Protein AF-0000000086131373 (afdb_homodimer)

Sequence (1632 aa):
MFGPQASIVITGVRGTGKTTLAIIASSAMKRKVMDAERAFHEVTGLSSQAYKKQHGLVDYHSRQTEVLKDLFRRCQNNTIIVCSWMERNVQSVLRDYSSRMPVVYIVRDSKAIQEHLKVPDDARLKDLLDASGLVLRKCSHFEFFNVSEDLLKKNKADSLDGLITELDERSPAPYLTLKRAERHFFKFLSLILPKGTIPFIESAFPLASIPAEDRRFTYAVSIPLSILLAKHVDIEDIETGADAIEIVVDDLVNPAFRPNGRHITPEHAGEISRALSDIRRNTVIPILYHVVFPGSALRDDAWKSLYLDYLQHGLRLAAEYITVDLRLEDTYVSHLRMTAGRTKLVGNLQIPKAPAPSWRDPSWMTYYQRARSLGCDMVRFTRVAEHYPDNFDVSYLQAKIDDLGEPRLPVIAYNTGRKGRNSACCNQVLTSVLPAGSTAAKTGYDIDSYYPQPCVTALDLTKGLYSSFVYDAMKLYVIGGDVSASLSPAMHNAALAACGIPHHYQPHCTTSIRSLHDLVMDPQFAGASIGLPFKVEIISITHSLSKHARAIGAVNTLIPIRSLDDDGTVPEDARLFHCRNRSGPIKALYGENTDWIGIRACIRRGLSPANAVRSNSCGLVIGAGGMARAAVYSMLQLGVKNICVFNRTYANAEKLVAHFTRLLARDDLPLFGPKSDVETRFHILRTRDDPWPEGWRQPTMIVSCIPGGNPGADFSLPPQWLESPTGGVVVEFVYKTLYTPILSQSHREAHRGWVTMDGLDILPEQGFAQFELFTGRRAPRRFMRREVFRAYTDEKGRSNLAHLRPRLDNIVEHEPMFGPQASIVITGVRGTGKTTLAIIASSAMKRKVMDAERAFHEVTGLSSQAYKKQHGLVDYHSRQTEVLKDLFRRCQNNTIIVCSWMERNVQSVLRDYSSRMPVVYIVRDSKAIQEHLKVPDDARLKDLLDASGLVLRKCSHFEFFNVSEDLLKKNKADSLDGLITELDERSPAPYLTLKRAERHFFKFLSLILPKGTIPFIESAFPLASIPAEDRRFTYAVSIPLSILLAKHVDIEDIETGADAIEIVVDDLVNPAFRPNGRHITPEHAGEISRALSDIRRNTVIPILYHVVFPGSALRDDAWKSLYLDYLQHGLRLAAEYITVDLRLEDTYVSHLRMTAGRTKLVGNLQIPKAPAPSWRDPSWMTYYQRARSLGCDMVRFTRVAEHYPDNFDVSYLQAKIDDLGEPRLPVIAYNTGRKGRNSACCNQVLTSVLPAGSTAAKTGYDIDSYYPQPCVTALDLTKGLYSSFVYDAMKLYVIGGDVSASLSPAMHNAALAACGIPHHYQPHCTTSIRSLHDLVMDPQFAGASIGLPFKVEIISITHSLSKHARAIGAVNTLIPIRSLDDDGTVPEDARLFHCRNRSGPIKALYGENTDWIGIRACIRRGLSPANAVRSNSCGLVIGAGGMARAAVYSMLQLGVKNICVFNRTYANAEKLVAHFTRLLARDDLPLFGPKSDVETRFHILRTRDDPWPEGWRQPTMIVSCIPGGNPGADFSLPPQWLESPTGGVVVEFVYKTLYTPILSQSHREAHRGWVTMDGLDILPEQGFAQFELFTGRRAPRRFMRREVFRAYTDEKGRSNLAHLRPRLDNIVEHEP

InterPro domains:
  IPR001381 3-dehydroquinate dehydratase type I [PF01487] (219-436)
  IPR001381 3-dehydroquinate dehydratase type I [cd00502] (218-434)
  IPR006151 Quinate/shikimate 5-dehydrogenase/glutamyl-tRNA reductase [PF01488] (620-661)
  IPR013708 Shikimate dehydrogenase substrate binding, N-terminal [PF08501] (478-558)
  IPR013785 Aldolase-type TIM barrel [G3DSA:3.20.20.70] (207-445)
  IPR027417 P-loop containing nucleoside triphosphate hydrolase [G3DSA:3.40.50.300] (5-166)
  IPR027417 P-loop containing nucleoside triphosphate hydrolase [SSF52540] (8-122)
  IPR031322 Shikimate kinase/gluconokinase [PF01202] (14-122)
  IPR036291 NAD(P)-binding domain superfamily [SSF51735] (595-791)
  IPR041121 SDH, C-terminal [PF18317] (759-788)
  IPR046346 Aminoacid dehydrogenase-like, N-terminal domain superfamily [SSF53223] (470-561)

Organism: Cryphonectria parasitica (strain ATCC 38755 / EP155) (NCBI:txid660469)

Nearest PDB structures (foldseek):
  5swv-assembly1_C  TM=7.733E-01  e=1.587E-36  Schizosaccharomyces pombe 972h-
  2o7q-assembly1_A  TM=4.820E-01  e=4.155E-24  Arabidopsis thaliana
  2gpt-assembly1_A  TM=4.708E-01  e=1.974E-23  Arabidopsis thaliana
  2o7s-assembly1_A  TM=4.505E-01  e=4.155E-24  Arabidopsis thaliana
  6bmb-assembly1_A  TM=4.640E-01  e=6.496E-22  Arabidopsis thaliana

pLDDT: mean 86.8, std 13.11, range [28.5, 98.5]

Solvent-accessible surface area (backbone atoms only — not comparable to full-atom values): 87075 Å² total; per-residue (Å²): 128,56,57,72,50,38,14,39,36,39,32,38,60,84,62,36,49,61,68,62,51,42,50,53,49,19,69,68,56,72,27,48,75,44,45,51,69,59,51,43,24,69,74,69,73,35,49,73,68,56,37,32,73,72,64,32,66,67,53,40,53,53,48,51,37,51,46,51,53,49,47,53,69,75,41,53,50,51,24,33,35,41,40,71,76,79,50,70,67,44,39,52,51,40,44,69,43,42,80,58,24,58,23,34,31,38,37,49,51,65,67,58,29,34,68,65,68,66,56,88,52,67,66,60,50,50,52,49,50,41,54,49,42,56,53,47,59,72,30,32,63,31,46,46,46,43,77,74,80,77,78,73,64,75,73,63,65,71,58,80,75,77,72,77,58,79,82,63,72,64,64,74,58,74,67,55,62,53,47,51,55,47,51,36,50,50,54,51,48,49,50,75,42,44,86,75,52,55,37,81,70,63,62,83,40,78,62,66,78,46,58,55,72,68,42,76,61,25,26,16,26,49,41,49,42,72,50,56,75,66,68,71,68,64,67,72,37,46,51,58,55,35,52,23,37,25,40,30,39,49,56,74,68,34,85,88,50,72,78,74,68,50,46,74,52,53,66,57,50,49,51,52,42,44,52,54,37,54,49,51,59,62,38,78,58,48,37,33,42,34,65,54,73,53,77,79,36,76,84,34,67,52,48,47,44,26,52,48,41,54,52,51,50,42,49,23,55,53,34,48,27,34,51,44,65,65,87,54,60,67,67,60,52,44,51,48,56,73,68,33,73,75,33,37,39,26,27,30,48,73,38,62,53,79,88,47,81,58,56,82,40,65,64,58,58,52,51,50,52,47,30,57,73,55,62,37,59,27,37,36,43,37,29,38,38,90,46,62,71,53,35,55,38,46,47,47,41,52,51,53,54,61,69,69,46,82,87,70,61,50,62,28,54,34,30,34,52,75,55,4,42,31,18,42,49,69,27,38,26,57,32,63,15,33,40,58,83,52,63,65,49,72,47,71,63,78,75,93,57,96,50,80,60,61,58,43,32,45,41,51,34,39,36,10,35,44,46,32,41,72,29,43,71,32,37,33,34,37,35,19,52,81,35,84,81,52,61,58,38,62,21,50,39,51,48,29,55,70,41,33,42,74,50,45,48,40,63,43,67,43,94,52,75,76,71,42,53,67,57,66,56,37,27,37,44,40,29,32,37,42,36,62,81,41,21,51,64,54,55,76,72,39,74,43,63,37,74,62,14,59,66,46,60,27,32,35,32,40,36,63,31,64,67,59,40,96,87,66,43,79,53,61,72,57,60,51,44,70,64,44,48,51,63,40,65,60,74,40,33,37,27,32,46,36,58,26,51,8,49,34,52,50,48,59,69,36,41,46,82,86,53,52,80,36,77,69,34,20,34,34,37,34,34,46,54,54,61,26,33,24,48,53,49,22,40,47,57,67,53,46,22,33,39,36,36,34,29,96,54,58,70,46,36,48,52,47,51,50,52,54,49,52,36,59,72,68,66,60,64,88,57,71,44,80,89,67,91,68,74,71,45,77,47,74,49,84,50,86,81,54,75,78,62,86,95,56,57,57,35,34,37,39,39,43,44,58,59,71,56,100,74,47,48,75,47,67,73,53,69,78,62,68,62,24,86,58,22,21,23,40,36,34,64,41,54,68,55,86,74,32,48,43,54,49,51,36,57,71,40,33,89,50,45,30,31,76,41,42,15,79,61,31,52,45,47,20,44,35,36,49,44,24,71,46,59,60,41,72,51,47,51,65,61,29,46,48,39,43,52,61,69,39,43,41,88,82,65,43,79,41,43,78,81,42,40,65,59,57,70,45,44,80,75,40,86,98,129,57,56,73,50,39,12,39,36,38,32,38,62,84,61,36,49,61,69,60,51,41,50,54,48,20,68,67,57,72,28,48,74,44,46,49,68,59,50,42,24,69,75,70,73,34,49,73,68,55,38,32,71,72,64,32,66,66,54,41,52,53,48,51,36,51,47,50,53,50,48,53,68,73,40,54,52,50,25,34,35,39,40,71,76,77,50,70,65,42,37,52,53,39,45,69,43,41,78,58,23,56,24,34,30,38,39,48,50,66,68,59,29,33,65,64,68,65,56,89,49,68,65,59,48,49,53,49,50,40,54,49,44,55,54,45,59,70,32,32,64,32,47,45,49,44,78,76,79,74,78,74,63,73,74,63,64,74,60,82,74,77,73,75,56,79,82,63,71,62,64,74,59,74,66,55,60,52,48,52,54,48,52,36,50,49,54,51,48,50,51,73,42,42,87,73,51,57,36,83,70,64,63,83,41,78,60,67,80,47,59,56,71,68,42,74,61,26,26,16,28,49,41,47,41,71,49,56,75,66,69,71,67,65,69,73,38,47,52,58,54,35,52,23,37,25,42,31,39,49,56,73,68,33,86,86,51,71,79,73,67,49,47,74,51,53,66,57,51,49,50,52,42,44,52,55,36,54,48,50,59,63,38,77,58,48,38,33,41,34,65,54,75,53,79,80,35,77,84,34,66,52,48,45,42,27,52,48,40,55,52,52,50,42,50,22,55,54,34,48,28,34,51,44,64,63,86,54,60,65,68,61,51,44,52,49,57,74,67,35,74,76,35,38,39,26,27,29,49,74,38,63,54,81,88,49,80,58,58,80,40,66,65,60,57,52,51,50,53,47,30,56,73,55,63,38,58,26,36,35,42,38,31,38,39,88,46,60,71,55,35,54,38,46,48,48,42,52,51,54,53,62,69,70,45,83,88,72,62,50,63,30,56,33,29,34,53,76,54,2,42,30,19,42,48,68,25,39,27,57,34,63,16,34,40,59,84,53,62,64,49,73,46,70,64,76,72,92,57,98,51,81,61,59,60,43,33,46,40,50,35,39,36,12,34,44,45,33,39,74,29,44,69,33,37,32,33,36,35,18,53,81,36,83,81,53,59,59,39,60,22,49,40,51,48,30,55,69,41,34,42,73,51,46,47,41,66,43,67,43,94,52,75,77,72,42,52,68,57,66,56,37,28,38,44,40,30,31,38,42,36,62,82,40,22,50,64,54,55,76,72,39,73,44,62,37,74,62,13,57,64,47,61,26,31,35,31,41,36,62,31,67,67,60,41,95,87,66,42,77,53,61,72,58,60,52,45,70,64,46,46,50,62,38,67,59,74,40,33,37,28,31,46,36,58,26,50,8,49,36,50,50,48,60,69,36,39,48,82,86,54,52,78,37,78,68,34,20,34,36,36,33,35,48,52,57,61,25,33,24,47,53,50,20,40,47,59,67,54,47,21,31,40,35,36,35,27,96,54,59,68,46,36,50,53,47,52,51,52,53,51,51,37,59,74,66,65,59,65,89,58,71,43,81,87,66,91,67,75,70,46,77,45,76,48,83,50,85,81,53,74,78,63,86,95,56,56,57,35,35,36,37,40,43,45,60,60,73,55,100,74,48,49,77,47,66,73,53,71,77,62,69,62,24,85,58,21,21,24,40,36,35,64,41,55,69,56,86,73,32,47,42,53,50,51,37,56,71,38,32,89,52,45,30,32,74,42,44,15,78,62,32,51,44,48,19,44,34,36,48,43,24,72,44,60,60,42,72,50,46,51,65,61,28,45,48,39,43,52,62,68,38,42,42,86,81,65,44,77,40,43,79,82,40,41,64,60,57,71,45,44,79,76,41,86,97

Foldseek 3Di:
DEDLFFEAEEEEAPQLCRVVLQVLCCVQLVAAEAELQVLLCVVVVDGLVVCCVVPNDVVSVVSSLVSVLVCCVVPGGRYYYYYHDQDPSNLVVLQVCCVHHAYEYRAEDLVSSCVVVVDPDPVVSVVVLQVSLVRSVVSGQAYAYQYDDPQPPPLPPPPVPPCPDPVLPPRPDPLLVSVLSSLLSLLQCCLQHDHLSRQPNQQPFQCSPPQQLLFWPAAEAEDELVCLLVVPDDLLLRAQLHQEHEYEDCLLVDPVRDDPWLEDRSVVLSSVNVSVSVNSSQDPHAYEYEYDDFPVCQVPVSSVSHSLNSQSSVLSHSGQEYEDELSHDLVSLLVCVVSNRNRAYEHEDEAEDPPDDQLPDCVVVVSQVSCVVSPGQAYEYEYADPALVSLVSPVVNVVVQVVVPPPGHRYHYWYFDPSTVNSLLNGIGHRHAHGHPDCQLVDPGDDPDSGGDHNHHQLRSLLVCDVVPVFDAAEEEEEEQDCQLPLLQLLLVLSCVSRNHNYHYYYDHDDDPVVCVVVLFFQRYLKYFYDPPCFQVNVVQFPEEDLLCVLLNTFGMKGFDDDADPVRHQDDRNVLQRCARHGDGGSGIYGYDLLLQLLLQQQVVQDGPVQQADAQAEEEEEAQHSNSSSNVLSCVLSPYQHYEYEYPDQVSVVVSVVSNVVCVVVVSRPHSHDDDPRHHDYHYDPDLPDPDDPPHAQHQHYEYPQDDDVPRLADAHDPNNQPHQQHHEYEEQDDLACDGRHNVVQVVCVVSSYHYHYNLSRVLSSSQSNSCSSNVTGGSSLSSSLSSLQCDAHNVRHRPNVVCVSVNSCSSSDDD/DEDLFFEAEEEEAPQLCRVVLQVLCCVQLVAAEAELQVLLCVVPVDGLVVCCVVPNDVVSVVSSLVSVLVCCVVPGGRYYYYYHDQDPSNLVVLQVCCVHHAYEYRAEDLVSSCVVVVDPDPVVSVVVLQVSLVRSVSRGQAYAYQYDDPQPPPLPPPPVPPCPDPVLPPRPDPLLVSVLSSLLSLLQCCLQHDHLSRQPNQQPFQCSPPQQLLFWPAAEAEDELVCLLVVPDDLLLRAQLHQEYEYEDCLLVDPVRDDPWLEDRSVVLSSVNNSVSVNSSQDPHAYEYEYDDFPVCQVPVSSVSHSLNSQSSVLSHSGQEYEDELSHDLVSLLVCVVSNRNRAYEHEDEAEDPPDDQLPDCVVVVSQVSCVVSPGQAYEYEYADPALVSLVSPVVNVVVQVVVPPPGHRYHYWYFDPSTVNSLLNGIGHRHAHGHPDCQLVDPGDDPDSGGDHNHHQLRSLLVCDVVPVFDAAEEEEEEQDCQLPLLQLLLVLSCVSRNHNYHYYYDHDDDPVVCVVVLFFQRHLKYFYDPPCFQVNVVQFPEEDLLCVLLNTFGIKGFDDDADPVRHQDDRNVLQRCARHGDGGSGIYGYDLLLQLLLQQQVVLDGPVQQADAQAEAEEEAQHSNSSSNVLSCVLSPYQHYEYEYPDQVSVVVSVVSNVVCVVVVSRPHSHDDDPRHHDYHYDPDLPDPDDPPHAQHQHYEYPFDDDVPRLADAHDPNSQPHQQHHEYEEQDDLACDGRHNVVQVVCVVSSYHYHYNLSRVLSSSQSNSCSSNVTGGSSLSSSLSSLQCDAHNVRHRPNVVCVSVNSCSSSDDD

Structure (mmCIF, N/CA/C/O backbone):
data_AF-0000000086131373-model_v1
#
loop_
_entity.id
_entity.type
_entity.pdbx_description
1 polymer 'Quinate repressor protein'
#
loop_
_atom_site.group_PDB
_atom_site.id
_atom_site.type_symbol
_atom_site.label_atom_id
_atom_site.label_alt_id
_atom_site.label_comp_id
_atom_site.label_asym_id
_atom_site.label_entity_id
_atom_site.label_seq_id
_atom_site.pdbx_PDB_ins_code
_atom_site.Cartn_x
_atom_site.Cartn_y
_atom_site.Cartn_z
_atom_site.occupancy
_atom_site.B_iso_or_equiv
_atom_site.auth_seq_id
_atom_site.auth_comp_id
_atom_site.auth_asym_id
_atom_site.auth_atom_id
_atom_site.pdbx_PDB_model_num
ATOM 1 N N . MET A 1 1 ? 4.02 28 35.719 1 71 1 MET A N 1
ATOM 2 C CA . MET A 1 1 ? 3.16 28.5 34.656 1 71 1 MET A CA 1
ATOM 3 C C . MET A 1 1 ? 2.68 29.922 34.969 1 71 1 MET A C 1
ATOM 5 O O . MET A 1 1 ? 2.447 30.25 36.125 1 71 1 MET A O 1
ATOM 9 N N . PHE A 1 2 ? 2.809 30.766 34 1 83.25 2 PHE A N 1
ATOM 10 C CA . PHE A 1 2 ? 2.449 32.156 34.188 1 83.25 2 PHE A CA 1
ATOM 11 C C . PHE A 1 2 ? 0.936 32.344 34.188 1 83.25 2 PHE A C 1
ATOM 13 O O . PHE A 1 2 ? 0.214 31.547 33.562 1 83.25 2 PHE A O 1
ATOM 20 N N . GLY A 1 3 ? 0.474 33.219 34.906 1 82.31 3 GLY A N 1
ATOM 21 C CA . GLY A 1 3 ? -0.939 33.562 34.875 1 82.31 3 GLY A CA 1
ATOM 22 C C . GLY A 1 3 ? -1.353 34.219 33.562 1 82.31 3 GLY A C 1
ATOM 23 O O . GLY A 1 3 ? -0.522 34.812 32.875 1 82.31 3 GLY A O 1
ATOM 24 N N . PRO A 1 4 ? -2.572 34.125 33.188 1 83.06 4 PRO A N 1
ATOM 25 C CA . PRO A 1 4 ? -3.062 34.719 31.938 1 83.06 4 PRO A CA 1
ATOM 26 C C . PRO A 1 4 ? -2.912 36.25 31.906 1 83.06 4 PRO A C 1
ATOM 28 O O . PRO A 1 4 ? -2.809 36.844 30.828 1 83.06 4 PRO A O 1
ATOM 31 N N . GLN A 1 5 ? -2.846 36.906 33.062 1 87.69 5 GLN A N 1
ATOM 32 C CA . GLN A 1 5 ? -2.766 38.375 33.094 1 87.69 5 GLN A CA 1
ATOM 33 C C . GLN A 1 5 ? -1.355 38.812 33.469 1 87.69 5 GLN A C 1
ATOM 35 O O . GLN A 1 5 ? -1.115 40.031 33.625 1 87.69 5 GLN A O 1
ATOM 40 N N . ALA A 1 6 ? -0.482 37.875 33.531 1 90.81 6 ALA A N 1
ATOM 41 C CA . ALA A 1 6 ? 0.884 38.219 33.938 1 90.81 6 ALA A CA 1
ATOM 42 C C . ALA A 1 6 ? 1.51 39.188 32.938 1 90.81 6 ALA A C 1
ATOM 44 O O . ALA A 1 6 ? 1.303 39.062 31.719 1 90.81 6 ALA A O 1
ATOM 45 N N . SER A 1 7 ? 2.186 40.156 33.469 1 93.81 7 SER A N 1
ATOM 46 C CA . SER A 1 7 ? 2.898 41.094 32.625 1 93.81 7 SER A CA 1
ATOM 47 C C . SER A 1 7 ? 4.059 40.406 31.891 1 93.81 7 SER A C 1
ATOM 49 O O . SER A 1 7 ? 4.523 39.344 32.312 1 93.81 7 SER A O 1
ATOM 51 N N . ILE A 1 8 ? 4.426 40.938 30.797 1 94.69 8 ILE A N 1
ATOM 52 C CA . ILE A 1 8 ? 5.512 40.406 29.984 1 94.69 8 ILE A CA 1
ATOM 53 C C . ILE A 1 8 ? 6.66 41.406 29.938 1 94.69 8 ILE A C 1
ATOM 55 O O . ILE A 1 8 ? 6.441 42.594 29.719 1 94.69 8 ILE A O 1
ATOM 59 N N . VAL A 1 9 ? 7.836 40.969 30.188 1 95.5 9 VAL A N 1
ATOM 60 C CA . VAL A 1 9 ? 9.016 41.844 30.109 1 95.5 9 VAL A CA 1
ATOM 61 C C . VAL A 1 9 ? 9.781 41.531 28.812 1 95.5 9 VAL A C 1
ATOM 63 O O . VAL A 1 9 ? 10.109 40.375 28.531 1 95.5 9 VAL A O 1
ATOM 66 N N . ILE A 1 10 ? 9.977 42.531 28.016 1 96 10 ILE A N 1
ATOM 67 C CA . ILE A 1 10 ? 10.75 42.406 26.781 1 96 10 ILE A CA 1
ATOM 68 C C . ILE A 1 10 ? 12.109 43.094 26.969 1 96 10 ILE A C 1
ATOM 70 O O . ILE A 1 10 ? 12.18 44.281 27.297 1 96 10 ILE A O 1
ATOM 74 N N . THR A 1 11 ? 13.164 42.312 26.859 1 94.38 11 THR A N 1
ATOM 75 C CA . THR A 1 11 ? 14.508 42.844 27.031 1 94.38 11 THR A CA 1
ATOM 76 C C . THR A 1 11 ? 15.375 42.531 25.812 1 94.38 11 THR A C 1
ATOM 78 O O . THR A 1 11 ? 14.977 41.75 24.938 1 94.38 11 THR A O 1
ATOM 81 N N . GLY A 1 12 ? 16.5 43.219 25.625 1 92.31 12 GLY A N 1
ATOM 82 C CA . GLY A 1 12 ? 17.406 43.062 24.5 1 92.31 12 GLY A CA 1
ATOM 83 C C . GLY A 1 12 ? 18.234 44.312 24.219 1 92.31 12 GLY A C 1
ATOM 84 O O . GLY A 1 12 ? 18.047 45.344 24.875 1 92.31 12 GLY A O 1
ATOM 85 N N . VAL A 1 13 ? 19.078 44.156 23.281 1 89.44 13 VAL A N 1
ATOM 86 C CA . VAL A 1 13 ? 19.938 45.281 22.906 1 89.44 13 VAL A CA 1
ATOM 87 C C . VAL A 1 13 ? 19.141 46.312 22.094 1 89.44 13 VAL A C 1
ATOM 89 O O . VAL A 1 13 ? 18.078 45.969 21.562 1 89.44 13 VAL A O 1
ATOM 92 N N . ARG A 1 14 ? 19.625 47.5 22.094 1 87.69 14 ARG A N 1
ATOM 93 C CA . ARG A 1 14 ? 18.984 48.531 21.297 1 87.69 14 ARG A CA 1
ATOM 94 C C . ARG A 1 14 ? 18.984 48.188 19.812 1 87.69 14 ARG A C 1
ATOM 96 O O . ARG A 1 14 ? 19.984 47.656 19.297 1 87.69 14 ARG A O 1
ATOM 103 N N . GLY A 1 15 ? 17.891 48.375 19.203 1 87.38 15 GLY A N 1
ATOM 104 C CA . GLY A 1 15 ? 17.812 48.125 17.766 1 87.38 15 GLY A CA 1
ATOM 105 C C . GLY A 1 15 ? 17.234 46.75 17.422 1 87.38 15 GLY A C 1
ATOM 106 O O . GLY A 1 15 ? 17.094 46.406 16.25 1 87.38 15 GLY A O 1
ATOM 107 N N . THR A 1 16 ? 16.828 46.031 18.375 1 90.81 16 THR A N 1
ATOM 108 C CA . THR A 1 16 ? 16.328 44.688 18.125 1 90.81 16 THR A CA 1
ATOM 109 C C . THR A 1 16 ? 14.82 44.719 17.844 1 90.81 16 THR A C 1
ATOM 111 O O . THR A 1 16 ? 14.242 43.719 17.438 1 90.81 16 THR A O 1
ATOM 114 N N . GLY A 1 17 ? 14.117 45.875 18.016 1 89 17 GLY A N 1
ATOM 115 C CA . GLY A 1 17 ? 12.703 46 17.719 1 89 17 GLY A CA 1
ATOM 116 C C . GLY A 1 17 ? 11.812 45.812 18.922 1 89 17 GLY A C 1
ATOM 117 O O . GLY A 1 17 ? 10.641 45.438 18.797 1 89 17 GLY A O 1
ATOM 118 N N . LYS A 1 18 ? 12.312 45.969 20.156 1 92.56 18 LYS A N 1
ATOM 119 C CA . LYS A 1 18 ? 11.602 45.75 21.406 1 92.56 18 LYS A CA 1
ATOM 120 C C . LYS A 1 18 ? 10.344 46.594 21.484 1 92.56 18 LYS A C 1
ATOM 122 O O . LYS A 1 18 ? 9.258 46.094 21.797 1 92.56 18 LYS A O 1
ATOM 127 N N . THR A 1 19 ? 10.508 47.875 21.172 1 89.88 19 THR A N 1
ATOM 128 C CA . THR A 1 19 ? 9.391 48.812 21.281 1 89.88 19 THR A CA 1
ATOM 129 C C . THR A 1 19 ? 8.289 48.438 20.297 1 89.88 19 THR A C 1
ATOM 131 O O . THR A 1 19 ? 7.102 48.5 20.641 1 89.88 19 THR A O 1
ATOM 134 N N . THR A 1 20 ? 8.711 48.156 19.109 1 86.94 20 THR A N 1
ATOM 135 C CA . THR A 1 20 ? 7.75 47.75 18.094 1 86.94 20 THR A CA 1
ATOM 136 C C . THR A 1 20 ? 6.988 46.5 18.516 1 86.94 20 THR A C 1
ATOM 138 O O . THR A 1 20 ? 5.762 46.438 18.391 1 86.94 20 THR A O 1
ATOM 141 N N . LEU A 1 21 ? 7.66 45.531 19 1 91.38 21 LEU A N 1
ATOM 142 C CA . LEU A 1 21 ? 7.043 44.281 19.422 1 91.38 21 LEU A CA 1
ATOM 143 C C . LEU A 1 21 ? 6.145 44.5 20.641 1 91.38 21 LEU A C 1
ATOM 145 O O . LEU A 1 21 ? 5.098 43.875 20.766 1 91.38 21 LEU A O 1
ATOM 149 N N . ALA A 1 22 ? 6.574 45.375 21.5 1 92.5 22 ALA A N 1
ATOM 150 C CA . ALA A 1 22 ? 5.766 45.719 22.672 1 92.5 22 ALA A CA 1
ATOM 151 C C . ALA A 1 22 ? 4.43 46.344 22.266 1 92.5 22 ALA A C 1
ATOM 153 O O . ALA A 1 22 ? 3.389 46.031 22.844 1 92.5 22 ALA A O 1
ATOM 154 N N . ILE A 1 23 ? 4.48 47.156 21.297 1 86.06 23 ILE A N 1
ATOM 155 C CA . ILE A 1 23 ? 3.271 47.812 20.797 1 86.06 23 ILE A CA 1
ATOM 156 C C . ILE A 1 23 ? 2.369 46.75 20.141 1 86.06 23 ILE A C 1
ATOM 158 O O . ILE A 1 23 ? 1.148 46.781 20.312 1 86.06 23 ILE A O 1
ATOM 162 N N . ILE A 1 24 ? 2.977 45.938 19.391 1 83.12 24 ILE A N 1
ATOM 163 C CA . ILE A 1 24 ? 2.24 44.844 18.734 1 83.12 24 ILE A CA 1
ATOM 164 C C . ILE A 1 24 ? 1.523 44 19.797 1 83.12 24 ILE A C 1
ATOM 166 O O . ILE A 1 24 ? 0.331 43.719 19.672 1 83.12 24 ILE A O 1
ATOM 170 N N . ALA A 1 25 ? 2.205 43.656 20.812 1 86.81 25 ALA A N 1
ATOM 171 C CA . ALA A 1 25 ? 1.633 42.812 21.891 1 86.81 25 ALA A CA 1
ATOM 172 C C . ALA A 1 25 ? 0.543 43.594 22.641 1 86.81 25 ALA A C 1
ATOM 174 O O . ALA A 1 25 ? -0.489 43 22.984 1 86.81 25 ALA A O 1
ATOM 175 N N . SER A 1 26 ? 0.838 44.812 22.875 1 86.94 26 SER A N 1
ATOM 176 C CA . SER A 1 26 ? -0.106 45.656 23.594 1 86.94 26 SER A CA 1
ATOM 177 C C . SER A 1 26 ? -1.432 45.781 22.859 1 86.94 26 SER A C 1
ATOM 179 O O . SER A 1 26 ? -2.5 45.688 23.469 1 86.94 26 SER A O 1
ATOM 181 N N . SER A 1 27 ? -1.353 45.969 21.625 1 72.88 27 SER A N 1
ATOM 182 C CA . SER A 1 27 ? -2.547 46.125 20.797 1 72.88 27 SER A CA 1
ATOM 183 C C . SER A 1 27 ? -3.385 44.875 20.797 1 72.88 27 SER A C 1
ATOM 185 O O . SER A 1 27 ? -4.613 44.906 20.828 1 72.88 27 SER A O 1
ATOM 187 N N . ALA A 1 28 ? -2.762 43.781 20.75 1 73.25 28 ALA A N 1
ATOM 188 C CA . ALA A 1 28 ? -3.459 42.5 20.672 1 73.25 28 ALA A CA 1
ATOM 189 C C . ALA A 1 28 ? -4.004 42.062 22.031 1 73.25 28 ALA A C 1
ATOM 191 O O . ALA A 1 28 ? -5.094 41.5 22.125 1 73.25 28 ALA A O 1
ATOM 192 N N . MET A 1 29 ? -3.256 42.344 23.047 1 81.69 29 MET A N 1
ATOM 193 C CA . MET A 1 29 ? -3.59 41.812 24.375 1 81.69 29 MET A CA 1
ATOM 194 C C . MET A 1 29 ? -4.285 42.906 25.203 1 81.69 29 MET A C 1
ATOM 196 O O . MET A 1 29 ? -4.758 42.594 26.312 1 81.69 29 MET A O 1
ATOM 200 N N . LYS A 1 30 ? -4.391 44.094 24.672 1 78.5 30 LYS A N 1
ATOM 201 C CA . LYS A 1 30 ? -4.977 45.219 25.406 1 78.5 30 LYS A CA 1
ATOM 202 C C . LYS A 1 30 ? -4.262 45.469 26.734 1 78.5 30 LYS A C 1
ATOM 204 O O . LYS A 1 30 ? -4.898 45.531 27.781 1 78.5 30 LYS A O 1
ATOM 209 N N . ARG A 1 31 ? -2.984 45.5 26.625 1 88.69 31 ARG A N 1
ATOM 210 C CA . ARG A 1 31 ? -2.143 45.75 27.781 1 88.69 31 ARG A CA 1
ATOM 211 C C . ARG A 1 31 ? -1.402 47.062 27.656 1 88.69 31 ARG A C 1
ATOM 213 O O . ARG A 1 31 ? -1.205 47.562 26.531 1 88.69 31 ARG A O 1
ATOM 220 N N . LYS A 1 32 ? -1.075 47.656 28.703 1 91.69 32 LYS A N 1
ATOM 221 C CA . LYS A 1 32 ? -0.321 48.906 28.688 1 91.69 32 LYS A CA 1
ATOM 222 C C . LYS A 1 32 ? 1.162 48.656 28.438 1 91.69 32 LYS A C 1
ATOM 224 O O . LYS A 1 32 ? 1.688 47.594 28.797 1 91.69 32 LYS A O 1
ATOM 229 N N . VAL A 1 33 ? 1.774 49.594 27.766 1 94.25 33 VAL A N 1
ATOM 230 C CA . VAL A 1 33 ? 3.211 49.5 27.516 1 94.25 33 VAL A CA 1
ATOM 231 C C . VAL A 1 33 ? 3.955 50.438 28.453 1 94.25 33 VAL A C 1
ATOM 233 O O . VAL A 1 33 ? 3.592 51.625 28.578 1 94.25 33 VAL A O 1
ATOM 236 N N . MET A 1 34 ? 4.859 49.906 29.172 1 94.75 34 MET A N 1
ATOM 237 C CA . MET A 1 34 ? 5.738 50.719 30.016 1 94.75 34 MET A CA 1
ATOM 238 C C . MET A 1 34 ? 7.199 50.562 29.609 1 94.75 34 MET A C 1
ATOM 240 O O . MET A 1 34 ? 7.676 49.438 29.469 1 94.75 34 MET A O 1
ATOM 244 N N . ASP A 1 35 ? 7.809 51.594 29.375 1 94.12 35 ASP A N 1
ATOM 245 C CA . ASP A 1 35 ? 9.227 51.594 29.031 1 94.12 35 ASP A CA 1
ATOM 246 C C . ASP A 1 35 ? 10.086 52.031 30.203 1 94.12 35 ASP A C 1
ATOM 248 O O . ASP A 1 35 ? 9.859 53.062 30.797 1 94.12 35 ASP A O 1
ATOM 252 N N . ALA A 1 36 ? 11.102 51.312 30.516 1 94.06 36 ALA A N 1
ATOM 253 C CA . ALA A 1 36 ? 11.953 51.562 31.672 1 94.06 36 ALA A CA 1
ATOM 254 C C . ALA A 1 36 ? 12.68 52.906 31.516 1 94.06 36 ALA A C 1
ATOM 256 O O . ALA A 1 36 ? 12.867 53.625 32.5 1 94.06 36 ALA A O 1
ATOM 257 N N . GLU A 1 37 ? 13.141 53.219 30.344 1 91.75 37 GLU A N 1
ATOM 258 C CA . GLU A 1 37 ? 13.812 54.5 30.109 1 91.75 37 GLU A CA 1
ATOM 259 C C . GLU A 1 37 ? 12.867 55.688 30.328 1 91.75 37 GLU A C 1
ATOM 261 O O . GLU A 1 37 ? 13.281 56.719 30.844 1 91.75 37 GLU A O 1
ATOM 266 N N . ARG A 1 38 ? 11.703 55.5 29.828 1 92.19 38 ARG A N 1
ATOM 267 C CA . ARG A 1 38 ? 10.703 56.562 30.047 1 92.19 38 ARG A CA 1
ATOM 268 C C . ARG A 1 38 ? 10.352 56.688 31.516 1 92.19 38 ARG A C 1
ATOM 270 O O . ARG A 1 38 ? 10.18 57.781 32.031 1 92.19 38 ARG A O 1
ATOM 277 N N . ALA A 1 39 ? 10.172 55.594 32.156 1 93.5 39 ALA A N 1
ATOM 278 C CA . ALA A 1 39 ? 9.914 55.594 33.594 1 93.5 39 ALA A CA 1
ATOM 279 C C . ALA A 1 39 ? 11.055 56.281 34.344 1 93.5 39 ALA A C 1
ATOM 281 O O . ALA A 1 39 ? 10.82 57 35.312 1 93.5 39 ALA A O 1
ATOM 282 N N . PHE A 1 40 ? 12.273 56 33.969 1 94.81 40 PHE A N 1
ATOM 283 C CA . PHE A 1 40 ? 13.438 56.625 34.594 1 94.81 40 PHE A CA 1
ATOM 284 C C . PHE A 1 40 ? 13.375 58.156 34.438 1 94.81 40 PHE A C 1
ATOM 286 O O . PHE A 1 40 ? 13.617 58.875 35.406 1 94.81 40 PHE A O 1
ATOM 293 N N . HIS A 1 41 ? 13.023 58.594 33.25 1 93.75 41 HIS A N 1
ATOM 294 C CA . HIS A 1 41 ? 12.891 60.031 33 1 93.75 41 HIS A CA 1
ATOM 295 C C . HIS A 1 41 ? 11.781 60.625 33.812 1 93.75 41 HIS A C 1
ATOM 297 O O . HIS A 1 41 ? 11.922 61.75 34.312 1 93.75 41 HIS A O 1
ATOM 303 N N . GLU A 1 42 ? 10.742 59.969 33.938 1 93 42 GLU A N 1
ATOM 304 C CA . GLU A 1 42 ? 9.602 60.469 34.719 1 93 42 GLU A CA 1
ATOM 305 C C . GLU A 1 42 ? 9.938 60.594 36.188 1 93 42 GLU A C 1
ATOM 307 O O . GLU A 1 42 ? 9.516 61.562 36.844 1 93 42 GLU A O 1
ATOM 312 N N . VAL A 1 43 ? 10.672 59.719 36.688 1 92.25 43 VAL A N 1
ATOM 313 C CA . VAL A 1 43 ? 10.977 59.656 38.125 1 92.25 43 VAL A CA 1
ATOM 314 C C . VAL A 1 43 ? 12.086 60.688 38.438 1 92.25 43 VAL A C 1
ATOM 316 O O . VAL A 1 43 ? 12.055 61.344 39.469 1 92.25 43 VAL A O 1
ATOM 319 N N . THR A 1 44 ? 13.125 60.781 37.531 1 92.88 44 THR A N 1
ATOM 320 C CA . THR A 1 44 ? 14.305 61.594 37.844 1 92.88 44 THR A CA 1
ATOM 321 C C . THR A 1 44 ? 14.195 62.969 37.188 1 92.88 44 THR A C 1
ATOM 323 O O . THR A 1 44 ? 14.891 63.906 37.594 1 92.88 44 THR A O 1
ATOM 326 N N . GLY A 1 45 ? 13.383 63.094 36.125 1 91.56 45 GLY A N 1
ATOM 327 C CA . GLY A 1 45 ? 13.242 64.312 35.375 1 91.56 45 GLY A CA 1
ATOM 328 C C . GLY A 1 45 ? 14.336 64.562 34.344 1 91.56 45 GLY A C 1
ATOM 329 O O . GLY A 1 45 ? 14.32 65.562 33.625 1 91.56 45 GLY A O 1
ATOM 330 N N . LEU A 1 46 ? 15.312 63.594 34.375 1 92.81 46 LEU A N 1
ATOM 331 C CA . LEU A 1 46 ? 16.453 63.688 33.438 1 92.81 46 LEU A CA 1
ATOM 332 C C . LEU A 1 46 ? 16.547 62.469 32.562 1 92.81 46 LEU A C 1
ATOM 334 O O . LEU A 1 46 ? 16.109 61.375 32.938 1 92.81 46 LEU A O 1
ATOM 338 N N . SER A 1 47 ? 17.062 62.719 31.422 1 90.31 47 SER A N 1
ATOM 339 C CA . SER A 1 47 ? 17.391 61.562 30.578 1 90.31 47 SER A CA 1
ATOM 340 C C . SER A 1 47 ? 18.547 60.75 31.156 1 90.31 47 SER A C 1
ATOM 342 O O . SER A 1 47 ? 19.297 61.25 32 1 90.31 47 SER A O 1
ATOM 344 N N . SER A 1 48 ? 18.641 59.531 30.75 1 88.19 48 SER A N 1
ATOM 345 C CA . SER A 1 48 ? 19.703 58.656 31.234 1 88.19 48 SER A CA 1
ATOM 346 C C . SER A 1 48 ? 21.078 59.312 31.047 1 88.19 48 SER A C 1
ATOM 348 O O . SER A 1 48 ? 21.922 59.281 31.938 1 88.19 48 SER A O 1
ATOM 350 N N . GLN A 1 49 ? 21.297 59.938 29.938 1 88 49 GLN A N 1
ATOM 351 C CA . GLN A 1 49 ? 22.578 60.562 29.625 1 88 49 GLN A CA 1
ATOM 352 C C . GLN A 1 49 ? 22.812 61.781 30.531 1 88 49 GLN A C 1
ATOM 354 O O . GLN A 1 49 ? 23.922 61.938 31.062 1 88 49 GLN A O 1
ATOM 359 N N . ALA A 1 50 ? 21.766 62.531 30.688 1 92.88 50 ALA A N 1
ATOM 360 C CA . ALA A 1 50 ? 21.875 63.719 31.531 1 92.88 50 ALA A CA 1
ATOM 361 C C . ALA A 1 50 ? 22.094 63.312 33 1 92.88 50 ALA A C 1
ATOM 363 O O . ALA A 1 50 ? 22.859 63.969 33.688 1 92.88 50 ALA A O 1
ATOM 364 N N . TYR A 1 51 ? 21.422 62.344 33.375 1 94.06 51 TYR A N 1
ATOM 365 C CA . TYR A 1 51 ? 21.562 61.906 34.75 1 94.06 51 TYR A CA 1
ATOM 366 C C . TYR A 1 51 ? 22.969 61.375 35 1 94.06 51 TYR A C 1
ATOM 368 O O . TYR A 1 51 ? 23.547 61.656 36.062 1 94.06 51 TYR A O 1
ATOM 376 N N . LYS A 1 52 ? 23.484 60.562 34.125 1 91.19 52 LYS A N 1
ATOM 377 C CA . LYS A 1 52 ? 24.828 60 34.25 1 91.19 52 LYS A CA 1
ATOM 378 C C . LYS A 1 52 ? 25.875 61.125 34.375 1 91.19 52 LYS A C 1
ATOM 380 O O . LYS A 1 52 ? 26.828 61 35.125 1 91.19 52 LYS A O 1
ATOM 385 N N . LYS A 1 53 ? 25.656 62.156 33.562 1 92.44 53 LYS A N 1
ATOM 386 C CA . LYS A 1 53 ? 26.594 63.281 33.562 1 92.44 53 LYS A CA 1
ATOM 387 C C . LYS A 1 53 ? 26.516 64.062 34.875 1 92.44 53 LYS A C 1
ATOM 389 O O . LYS A 1 53 ? 27.531 64.5 35.406 1 92.44 53 LYS A O 1
ATOM 394 N N . GLN A 1 54 ? 25.297 64.125 35.406 1 94.06 54 GLN A N 1
ATOM 395 C CA . GLN A 1 54 ? 25.062 65 36.562 1 94.06 54 GLN A CA 1
ATOM 396 C C . GLN A 1 54 ? 25.375 64.25 37.875 1 94.06 54 GLN A C 1
ATOM 398 O O . GLN A 1 54 ? 25.891 64.812 38.812 1 94.06 54 GLN A O 1
ATOM 403 N N . HIS A 1 55 ? 25.062 62.969 38 1 94.5 55 HIS A N 1
ATOM 404 C CA . HIS A 1 55 ? 25.109 62.281 39.281 1 94.5 55 HIS A CA 1
ATOM 405 C C . HIS A 1 55 ? 26.156 61.156 39.281 1 94.5 55 HIS A C 1
ATOM 407 O O . HIS A 1 55 ? 26.453 60.594 40.312 1 94.5 55 HIS A O 1
ATOM 413 N N . GLY A 1 56 ? 26.75 60.844 38.094 1 92.12 56 GLY A N 1
ATOM 414 C CA . GLY A 1 56 ? 27.766 59.812 38 1 92.12 56 GLY A CA 1
ATOM 415 C C . GLY A 1 56 ? 27.203 58.469 37.656 1 92.12 56 GLY A C 1
ATOM 416 O O . GLY A 1 56 ? 26 58.219 37.781 1 92.12 56 GLY A O 1
ATOM 417 N N . LEU A 1 57 ? 28.047 57.469 37.344 1 91.56 57 LEU A N 1
ATOM 418 C CA . LEU A 1 57 ? 27.688 56.156 36.844 1 91.56 57 LEU A CA 1
ATOM 419 C C . LEU A 1 57 ? 27.125 55.281 37.938 1 91.56 57 LEU A C 1
ATOM 421 O O . LEU A 1 57 ? 26.188 54.531 37.719 1 91.56 57 LEU A O 1
ATOM 425 N N . VAL A 1 58 ? 27.641 55.312 39.125 1 92.56 58 VAL A N 1
ATOM 426 C CA . VAL A 1 58 ? 27.234 54.469 40.25 1 92.56 58 VAL A CA 1
ATOM 427 C C . VAL A 1 58 ? 25.812 54.812 40.688 1 92.56 58 VAL A C 1
ATOM 429 O O . VAL A 1 58 ? 24.984 53.938 40.875 1 92.56 58 VAL A O 1
ATOM 432 N N . ASP A 1 59 ? 25.625 56.094 40.812 1 92.88 59 ASP A N 1
ATOM 433 C CA . ASP A 1 59 ? 24.297 56.562 41.219 1 92.88 59 ASP A CA 1
ATOM 434 C C . ASP A 1 59 ? 23.281 56.281 40.094 1 92.88 59 ASP A C 1
ATOM 436 O O . ASP A 1 59 ? 22.109 55.969 40.406 1 92.88 59 ASP A O 1
ATOM 440 N N . TYR A 1 60 ? 23.75 56.406 38.906 1 93.12 60 TYR A N 1
ATOM 441 C CA . TYR A 1 60 ? 22.906 56.094 37.781 1 93.12 60 TYR A CA 1
ATOM 442 C C . TYR A 1 60 ? 22.438 54.656 37.812 1 93.12 60 TYR A C 1
ATOM 444 O O . TYR A 1 60 ? 21.234 54.375 37.688 1 93.12 60 TYR A O 1
ATOM 452 N N . HIS A 1 61 ? 23.297 53.75 38.094 1 93.31 61 HIS A N 1
ATOM 453 C CA . HIS A 1 61 ? 22.984 52.312 38.156 1 93.31 61 HIS A CA 1
ATOM 454 C C . HIS A 1 61 ? 22.062 52 39.344 1 93.31 61 HIS A C 1
ATOM 456 O O . HIS A 1 61 ? 21.141 51.188 39.219 1 93.31 61 HIS A O 1
ATOM 462 N N . SER A 1 62 ? 22.328 52.656 40.406 1 93.75 62 SER A N 1
ATOM 463 C CA . SER A 1 62 ? 21.5 52.438 41.562 1 93.75 62 SER A CA 1
ATOM 464 C C . SER A 1 62 ? 20.062 52.938 41.312 1 93.75 62 SER A C 1
ATOM 466 O O . SER A 1 62 ? 19.109 52.25 41.719 1 93.75 62 SER A O 1
ATOM 468 N N . ARG A 1 63 ? 19.984 54.031 40.656 1 93.69 63 ARG A N 1
ATOM 469 C CA . ARG A 1 63 ? 18.672 54.594 40.375 1 93.69 63 ARG A CA 1
ATOM 470 C C . ARG A 1 63 ? 17.906 53.75 39.375 1 93.69 63 ARG A C 1
ATOM 472 O O . ARG A 1 63 ? 16.703 53.562 39.469 1 93.69 63 ARG A O 1
ATOM 479 N N . GLN A 1 64 ? 18.625 53.25 38.375 1 93.62 64 GLN A N 1
ATOM 480 C CA . GLN A 1 64 ? 18.031 52.344 37.406 1 93.62 64 GLN A CA 1
ATOM 481 C C . GLN A 1 64 ? 17.375 51.156 38.125 1 93.62 64 GLN A C 1
ATOM 483 O O . GLN A 1 64 ? 16.25 50.781 37.812 1 93.62 64 GLN A O 1
ATOM 488 N N . THR A 1 65 ? 18.094 50.562 39.031 1 94.62 65 THR A N 1
ATOM 489 C CA . THR A 1 65 ? 17.625 49.406 39.75 1 94.62 65 THR A CA 1
ATOM 490 C C . THR A 1 65 ? 16.375 49.719 40.562 1 94.62 65 THR A C 1
ATOM 492 O O . THR A 1 65 ? 15.438 48.938 40.625 1 94.62 65 THR A O 1
ATOM 495 N N . GLU A 1 66 ? 16.406 50.875 41.156 1 94.38 66 GLU A N 1
ATOM 496 C CA . GLU A 1 66 ? 15.266 51.312 41.969 1 94.38 66 GLU A CA 1
ATOM 497 C C . GLU A 1 66 ? 14.031 51.531 41.094 1 94.38 66 GLU A C 1
ATOM 499 O O . GLU A 1 66 ? 12.922 51.125 41.5 1 94.38 66 GLU A O 1
ATOM 504 N N . VAL A 1 67 ? 14.25 52.156 40.031 1 94.69 67 VAL A N 1
ATOM 505 C CA . VAL A 1 67 ? 13.141 52.438 39.125 1 94.69 67 VAL A CA 1
ATOM 506 C C . VAL A 1 67 ? 12.555 51.125 38.594 1 94.69 67 VAL A C 1
ATOM 508 O O . VAL A 1 67 ? 11.336 50.969 38.5 1 94.69 67 VAL A O 1
ATOM 511 N N . LEU A 1 68 ? 13.375 50.219 38.188 1 94.56 68 LEU A N 1
ATOM 512 C CA . LEU A 1 68 ? 12.914 48.938 37.656 1 94.56 68 LEU A CA 1
ATOM 513 C C . LEU A 1 68 ? 12.141 48.156 38.719 1 94.56 68 LEU A C 1
ATOM 515 O O . LEU A 1 68 ? 11.102 47.562 38.406 1 94.56 68 LEU A O 1
ATOM 519 N N . LYS A 1 69 ? 12.633 48.094 39.938 1 93.94 69 LYS A N 1
ATOM 520 C CA . LYS A 1 69 ? 11.953 47.406 41.031 1 93.94 69 LYS A CA 1
ATOM 521 C C . LYS A 1 69 ? 10.57 47.969 41.281 1 93.94 69 LYS A C 1
ATOM 523 O O . LYS A 1 69 ? 9.609 47.25 41.5 1 93.94 69 LYS A O 1
ATOM 528 N N . ASP A 1 70 ? 10.562 49.281 41.25 1 93.69 70 ASP A N 1
ATOM 529 C CA . ASP A 1 70 ? 9.281 49.969 41.438 1 93.69 70 ASP A CA 1
ATOM 530 C C . ASP A 1 70 ? 8.32 49.656 40.281 1 93.69 70 ASP A C 1
ATOM 532 O O . ASP A 1 70 ? 7.129 49.406 40.531 1 93.69 70 ASP A O 1
ATOM 536 N N . LEU A 1 71 ? 8.852 49.656 39.156 1 93.62 71 LEU A N 1
ATOM 537 C CA . LEU A 1 71 ? 8.039 49.344 37.969 1 93.62 71 LEU A CA 1
ATOM 538 C C . LEU A 1 71 ? 7.477 47.938 38.062 1 93.62 71 LEU A C 1
ATOM 540 O O . LEU A 1 71 ? 6.305 47.719 37.75 1 93.62 71 LEU A O 1
ATOM 544 N N . PHE A 1 72 ? 8.273 46.938 38.438 1 93.56 72 PHE A N 1
ATOM 545 C CA . PHE A 1 72 ? 7.859 45.531 38.531 1 93.56 72 PHE A CA 1
ATOM 546 C C . PHE A 1 72 ? 6.836 45.375 39.656 1 93.56 72 PHE A C 1
ATOM 548 O O . PHE A 1 72 ? 5.934 44.531 39.531 1 93.56 72 PHE A O 1
ATOM 555 N N . ARG A 1 73 ? 6.949 46.156 40.688 1 90.81 73 ARG A N 1
ATOM 556 C CA . ARG A 1 73 ? 6.004 46.094 41.781 1 90.81 73 ARG A CA 1
ATOM 557 C C . ARG A 1 73 ? 4.645 46.656 41.375 1 90.81 73 ARG A C 1
ATOM 559 O O . ARG A 1 73 ? 3.605 46.062 41.719 1 90.81 73 ARG A O 1
ATOM 566 N N . ARG A 1 74 ? 4.645 47.688 40.594 1 91.19 74 ARG A N 1
ATOM 567 C CA . ARG A 1 74 ? 3.422 48.375 40.219 1 91.19 74 ARG A CA 1
ATOM 568 C C . ARG A 1 74 ? 2.74 47.719 39.031 1 91.19 74 ARG A C 1
ATOM 570 O O . ARG A 1 74 ? 1.521 47.812 38.875 1 91.19 74 ARG A O 1
ATOM 577 N N . CYS A 1 75 ? 3.539 47.094 38.188 1 92.69 75 CYS A N 1
ATOM 578 C CA . CYS A 1 75 ? 3.027 46.594 36.906 1 92.69 75 CYS A CA 1
ATOM 579 C C . CYS A 1 75 ? 3.156 45.062 36.812 1 92.69 75 CYS A C 1
ATOM 581 O O . CYS A 1 75 ? 3.682 44.531 35.844 1 92.69 75 CYS A O 1
ATOM 583 N N . GLN A 1 76 ? 2.604 44.406 37.75 1 89.31 76 GLN A N 1
ATOM 584 C CA . GLN A 1 76 ? 2.742 42.969 37.781 1 89.31 76 GLN A CA 1
ATOM 585 C C . GLN A 1 76 ? 1.768 42.281 36.844 1 89.31 76 GLN A C 1
ATOM 587 O O . GLN A 1 76 ? 1.971 41.125 36.438 1 89.31 76 GLN A O 1
ATOM 592 N N . ASN A 1 77 ? 0.72 43 36.531 1 91.38 77 ASN A N 1
ATOM 593 C CA . ASN A 1 77 ? -0.284 42.406 35.656 1 91.38 77 ASN A CA 1
ATOM 594 C C . ASN A 1 77 ? -0.653 43.344 34.5 1 91.38 77 ASN A C 1
ATOM 596 O O . ASN A 1 77 ? -0.525 44.562 34.656 1 91.38 77 ASN A O 1
ATOM 600 N N . ASN A 1 78 ? -0.942 42.812 33.344 1 91.5 78 ASN A N 1
ATOM 601 C CA . ASN A 1 78 ? -1.564 43.5 32.219 1 91.5 78 ASN A CA 1
ATOM 602 C C . ASN A 1 78 ? -0.68 44.594 31.672 1 91.5 78 ASN A C 1
ATOM 604 O O . ASN A 1 78 ? -1.174 45.688 31.328 1 91.5 78 ASN A O 1
ATOM 608 N N . THR A 1 79 ? 0.611 44.375 31.688 1 94.75 79 THR A N 1
ATOM 609 C CA . THR A 1 79 ? 1.555 45.375 31.188 1 94.75 79 THR A CA 1
ATOM 610 C C . THR A 1 79 ? 2.666 44.719 30.391 1 94.75 79 THR A C 1
ATOM 612 O O . THR A 1 79 ? 3.057 43.562 30.672 1 94.75 79 THR A O 1
ATOM 615 N N . ILE A 1 80 ? 3.01 45.344 29.359 1 95.5 80 ILE A N 1
ATOM 616 C CA . ILE A 1 80 ? 4.223 45 28.641 1 95.5 80 ILE A CA 1
ATOM 617 C C . ILE A 1 80 ? 5.355 45.938 29.016 1 95.5 80 ILE A C 1
ATOM 619 O O . ILE A 1 80 ? 5.293 47.125 28.734 1 95.5 80 ILE A O 1
ATOM 623 N N . ILE A 1 81 ? 6.355 45.438 29.625 1 95.62 81 ILE A N 1
ATOM 624 C CA . ILE A 1 81 ? 7.457 46.25 30.109 1 95.62 81 ILE A CA 1
ATOM 625 C C . ILE A 1 81 ? 8.664 46.094 29.188 1 95.62 81 ILE A C 1
ATOM 627 O O . ILE A 1 81 ? 9.125 44.969 28.938 1 95.62 81 ILE A O 1
ATOM 631 N N . VAL A 1 82 ? 9.102 47.156 28.641 1 95.94 82 VAL A N 1
ATOM 632 C CA . VAL A 1 82 ? 10.281 47.156 27.781 1 95.94 82 VAL A CA 1
ATOM 633 C C . VAL A 1 82 ? 11.5 47.594 28.578 1 95.94 82 VAL A C 1
ATOM 635 O O . VAL A 1 82 ? 11.484 48.688 29.188 1 95.94 82 VAL A O 1
ATOM 638 N N . CYS A 1 83 ? 12.547 46.812 28.656 1 93.88 83 CYS A N 1
ATOM 639 C CA . CYS A 1 83 ? 13.766 47.125 29.406 1 93.88 83 CYS A CA 1
ATOM 640 C C . CYS A 1 83 ? 15 46.906 28.547 1 93.88 83 CYS A C 1
ATOM 642 O O . CYS A 1 83 ? 15.273 45.781 28.109 1 93.88 83 CYS A O 1
ATOM 644 N N . SER A 1 84 ? 15.805 47.875 28.328 1 89.75 84 SER A N 1
ATOM 645 C CA . SER A 1 84 ? 17.016 47.781 27.531 1 89.75 84 SER A CA 1
ATOM 646 C C . SER A 1 84 ? 18.266 47.844 28.406 1 89.75 84 SER A C 1
ATOM 648 O O . SER A 1 84 ? 19.391 47.938 27.906 1 89.75 84 SER A O 1
ATOM 650 N N . TRP A 1 85 ? 18.062 47.844 29.781 1 90.62 85 TRP A N 1
ATOM 651 C CA . TRP A 1 85 ? 19.172 47.969 30.703 1 90.62 85 TRP A CA 1
ATOM 652 C C . TRP A 1 85 ? 19.859 46.625 30.922 1 90.62 85 TRP A C 1
ATOM 654 O O . TRP A 1 85 ? 19.219 45.562 30.938 1 90.62 85 TRP A O 1
ATOM 664 N N . MET A 1 86 ? 21.219 46.562 31.062 1 85.56 86 MET A N 1
ATOM 665 C CA . MET A 1 86 ? 21.969 45.312 31.172 1 85.56 86 MET A CA 1
ATOM 666 C C . MET A 1 86 ? 22.875 45.344 32.406 1 85.56 86 MET A C 1
ATOM 668 O O . MET A 1 86 ? 23.688 44.438 32.594 1 85.56 86 MET A O 1
ATOM 672 N N . GLU A 1 87 ? 22.688 46.312 33.219 1 88.31 87 GLU A N 1
ATOM 673 C CA . GLU A 1 87 ? 23.531 46.438 34.406 1 88.31 87 GLU A CA 1
ATOM 674 C C . GLU A 1 87 ? 23.281 45.281 35.344 1 88.31 87 GLU A C 1
ATOM 676 O O . GLU A 1 87 ? 22.203 44.656 35.344 1 88.31 87 GLU A O 1
ATOM 681 N N . ARG A 1 88 ? 24.281 44.969 36.188 1 88.81 88 ARG A N 1
ATOM 682 C CA . ARG A 1 88 ? 24.312 43.75 37 1 88.81 88 ARG A CA 1
ATOM 683 C C . ARG A 1 88 ? 23.109 43.719 37.938 1 88.81 88 ARG A C 1
ATOM 685 O O . ARG A 1 88 ? 22.484 42.656 38.125 1 88.81 88 ARG A O 1
ATOM 692 N N . ASN A 1 89 ? 22.891 44.812 38.562 1 91.19 89 ASN A N 1
ATOM 693 C CA . ASN A 1 89 ? 21.766 44.812 39.469 1 91.19 89 ASN A CA 1
ATOM 694 C C . ASN A 1 89 ? 20.438 44.656 38.75 1 91.19 89 ASN A C 1
ATOM 696 O O . ASN A 1 89 ? 19.5 44.062 39.281 1 91.19 89 ASN A O 1
ATOM 700 N N . VAL A 1 90 ? 20.344 45.25 37.656 1 91.88 90 VAL A N 1
ATOM 701 C CA . VAL A 1 90 ? 19.172 45.094 36.812 1 91.88 90 VAL A CA 1
ATOM 702 C C . VAL A 1 90 ? 18.984 43.625 36.438 1 91.88 90 VAL A C 1
ATOM 704 O O . VAL A 1 90 ? 17.859 43.094 36.438 1 91.88 90 VAL A O 1
ATOM 707 N N . GLN A 1 91 ? 20.031 42.969 36.156 1 91.62 91 GLN A N 1
ATOM 708 C CA . GLN A 1 91 ? 19.984 41.531 35.812 1 91.62 91 GLN A CA 1
ATOM 709 C C . GLN A 1 91 ? 19.406 40.719 36.969 1 91.62 91 GLN A C 1
ATOM 711 O O . GLN A 1 91 ? 18.609 39.812 36.75 1 91.62 91 GLN A O 1
ATOM 716 N N . SER A 1 92 ? 19.844 41.031 38.094 1 92 92 SER A N 1
ATOM 717 C CA . SER A 1 92 ? 19.359 40.312 39.281 1 92 92 SER A CA 1
ATOM 718 C C . SER A 1 92 ? 17.859 40.531 39.469 1 92 92 SER A C 1
ATOM 720 O O . SER A 1 92 ? 17.141 39.594 39.844 1 92 92 SER A O 1
ATOM 722 N N . VAL A 1 93 ? 17.406 41.719 39.188 1 92.25 93 VAL A N 1
ATOM 723 C CA . VAL A 1 93 ? 15.992 42 39.312 1 92.25 93 VAL A CA 1
ATOM 724 C C . VAL A 1 93 ? 15.203 41.188 38.281 1 92.25 93 VAL A C 1
ATOM 726 O O . VAL A 1 93 ? 14.156 40.625 38.594 1 92.25 93 VAL A O 1
ATOM 729 N N . LEU A 1 94 ? 15.703 41.125 37.094 1 91.56 94 LEU A N 1
ATOM 730 C CA . LEU A 1 94 ? 15.055 40.375 36.031 1 91.56 94 LEU A CA 1
ATOM 731 C C . LEU A 1 94 ? 14.969 38.906 36.375 1 91.56 94 LEU A C 1
ATOM 733 O O . LEU A 1 94 ? 13.93 38.25 36.188 1 91.56 94 LEU A O 1
ATOM 737 N N . ARG A 1 95 ? 15.938 38.375 36.938 1 88.94 95 ARG A N 1
ATOM 738 C CA . ARG A 1 95 ? 15.984 36.969 37.344 1 88.94 95 ARG A CA 1
ATOM 739 C C . ARG A 1 95 ? 14.992 36.688 38.438 1 88.94 95 ARG A C 1
ATOM 741 O O . ARG A 1 95 ? 14.328 35.625 38.438 1 88.94 95 ARG A O 1
ATOM 748 N N . ASP A 1 96 ? 14.961 37.562 39.312 1 86.88 96 ASP A N 1
ATOM 749 C CA . ASP A 1 96 ? 14.102 37.375 40.5 1 86.88 96 ASP A CA 1
ATOM 750 C C . ASP A 1 96 ? 12.625 37.375 40.094 1 86.88 96 ASP A C 1
ATOM 752 O O . ASP A 1 96 ? 11.812 36.656 40.688 1 86.88 96 ASP A O 1
ATOM 756 N N . TYR A 1 97 ? 12.312 38.125 39.125 1 84.19 97 TYR A N 1
ATOM 757 C CA . TYR A 1 97 ? 10.914 38.25 38.75 1 84.19 97 TYR A CA 1
ATOM 758 C C . TYR A 1 97 ? 10.562 37.312 37.594 1 84.19 97 TYR A C 1
ATOM 760 O O . TYR A 1 97 ? 9.414 37.25 37.156 1 84.19 97 TYR A O 1
ATOM 768 N N . SER A 1 98 ? 11.5 36.594 37.188 1 81.69 98 SER A N 1
ATOM 769 C CA . SER A 1 98 ? 11.305 35.719 36.031 1 81.69 98 SER A CA 1
ATOM 770 C C . SER A 1 98 ? 10.336 34.594 36.375 1 81.69 98 SER A C 1
ATOM 772 O O . SER A 1 98 ? 9.727 34 35.469 1 81.69 98 SER A O 1
ATOM 774 N N . SER A 1 99 ? 10.156 34.312 37.562 1 79.75 99 SER A N 1
ATOM 775 C CA . SER A 1 99 ? 9.242 33.219 37.969 1 79.75 99 SER A CA 1
ATOM 776 C C . SER A 1 99 ? 7.789 33.688 37.906 1 79.75 99 SER A C 1
ATOM 778 O O . SER A 1 99 ? 6.879 32.875 37.781 1 79.75 99 SER A O 1
ATOM 780 N N . ARG A 1 100 ? 7.602 34.969 37.906 1 83.44 100 ARG A N 1
ATOM 781 C CA . ARG A 1 100 ? 6.246 35.5 37.969 1 83.44 100 ARG A CA 1
ATOM 782 C C . ARG A 1 100 ? 5.828 36.062 36.625 1 83.44 100 ARG A C 1
ATOM 784 O O . ARG A 1 100 ? 4.641 36.094 36.281 1 83.44 100 ARG A O 1
ATOM 791 N N . MET A 1 101 ? 6.773 36.656 36.031 1 90 101 MET A N 1
ATOM 792 C CA . MET A 1 101 ? 6.516 37.281 34.719 1 90 101 MET A CA 1
ATOM 793 C C . MET A 1 101 ? 7.465 36.719 33.656 1 90 101 MET A C 1
ATOM 795 O O . MET A 1 101 ? 8.664 36.594 33.906 1 90 101 MET A O 1
ATOM 799 N N . PRO A 1 102 ? 6.863 36.375 32.531 1 92.81 102 PRO A N 1
ATOM 800 C CA . PRO A 1 102 ? 7.777 35.906 31.469 1 92.81 102 PRO A CA 1
ATOM 801 C C . PRO A 1 102 ? 8.727 37 31 1 92.81 102 PRO A C 1
ATOM 803 O O . PRO A 1 102 ? 8.281 38.125 30.734 1 92.81 102 PRO A O 1
ATOM 806 N N . VAL A 1 103 ? 9.984 36.781 30.953 1 94.75 103 VAL A N 1
ATOM 807 C CA . VAL A 1 103 ? 11.008 37.656 30.438 1 94.75 103 VAL A CA 1
ATOM 808 C C . VAL A 1 103 ? 11.492 37.156 29.078 1 94.75 103 VAL A C 1
ATOM 810 O O . VAL A 1 103 ? 12.086 36.094 28.984 1 94.75 103 VAL A O 1
ATOM 813 N N . VAL A 1 104 ? 11.219 37.938 28.016 1 96.06 104 VAL A N 1
ATOM 814 C CA . VAL A 1 104 ? 11.539 37.531 26.641 1 96.06 104 VAL A CA 1
ATOM 815 C C . VAL A 1 104 ? 12.75 38.344 26.141 1 96.06 104 VAL A C 1
ATOM 817 O O . VAL A 1 104 ? 12.711 39.562 26.094 1 96.06 104 VAL A O 1
ATOM 820 N N . TYR A 1 105 ? 13.82 37.625 25.859 1 95.5 105 TYR A N 1
ATOM 821 C CA . TYR A 1 105 ? 15 38.219 25.234 1 95.5 105 TYR A CA 1
ATOM 822 C C . TYR A 1 105 ? 14.828 38.344 23.734 1 95.5 105 TYR A C 1
ATOM 824 O O . TYR A 1 105 ? 14.688 37.312 23.031 1 95.5 105 TYR A O 1
ATOM 832 N N . ILE A 1 106 ? 14.82 39.531 23.188 1 95.62 106 ILE A N 1
ATOM 833 C CA . ILE A 1 106 ? 14.656 39.781 21.75 1 95.62 106 ILE A CA 1
ATOM 834 C C . ILE A 1 106 ? 16.016 39.844 21.078 1 95.62 106 ILE A C 1
ATOM 836 O O . ILE A 1 106 ? 16.859 40.656 21.469 1 95.62 106 ILE A O 1
ATOM 840 N N . VAL A 1 107 ? 16.219 38.969 20.172 1 93.75 107 VAL A N 1
ATOM 841 C CA . VAL A 1 107 ? 17.438 38.906 19.375 1 93.75 107 VAL A CA 1
ATOM 842 C C . VAL A 1 107 ? 17.141 39.312 17.922 1 93.75 107 VAL A C 1
ATOM 844 O O . VAL A 1 107 ? 16 39.188 17.469 1 93.75 107 VAL A O 1
ATOM 847 N N . ARG A 1 108 ? 18.047 39.844 17.203 1 91.62 108 ARG A N 1
ATOM 848 C CA . ARG A 1 108 ? 17.891 40.25 15.812 1 91.62 108 ARG A CA 1
ATOM 849 C C . ARG A 1 108 ? 19.172 40.031 15.023 1 91.62 108 ARG A C 1
ATOM 851 O O . ARG A 1 108 ? 20.219 39.75 15.609 1 91.62 108 ARG A O 1
ATOM 858 N N . ASP A 1 109 ? 19.062 40.125 13.766 1 88.81 109 ASP A N 1
ATOM 859 C CA . ASP A 1 109 ? 20.219 39.969 12.891 1 88.81 109 ASP A CA 1
ATOM 860 C C . ASP A 1 109 ? 21.266 41.031 13.18 1 88.81 109 ASP A C 1
ATOM 862 O O . ASP A 1 109 ? 20.938 42.219 13.359 1 88.81 109 ASP A O 1
ATOM 866 N N . SER A 1 110 ? 22.5 40.594 13.164 1 85.81 110 SER A N 1
ATOM 867 C CA . SER A 1 110 ? 23.609 41.5 13.484 1 85.81 110 SER A CA 1
ATOM 868 C C . SER A 1 110 ? 23.656 42.656 12.508 1 85.81 110 SER A C 1
ATOM 870 O O . SER A 1 110 ? 23.922 43.812 12.898 1 85.81 110 SER A O 1
ATOM 872 N N . LYS A 1 111 ? 23.391 42.344 11.258 1 83.12 111 LYS A N 1
ATOM 873 C CA . LYS A 1 111 ? 23.438 43.406 10.242 1 83.12 111 LYS A CA 1
ATOM 874 C C . LYS A 1 111 ? 22.391 44.469 10.508 1 83.12 111 LYS A C 1
ATOM 876 O O . LYS A 1 111 ? 22.656 45.656 10.305 1 83.12 111 LYS A O 1
ATOM 881 N N . ALA A 1 112 ? 21.281 44.094 10.891 1 82.94 112 ALA A N 1
ATOM 882 C CA . ALA A 1 112 ? 20.219 45.031 11.188 1 82.94 112 ALA A CA 1
ATOM 883 C C . ALA A 1 112 ? 20.562 45.906 12.398 1 82.94 112 ALA A C 1
ATOM 885 O O . ALA A 1 112 ? 20.266 47.094 12.422 1 82.94 112 ALA A O 1
ATOM 886 N N . ILE A 1 113 ? 21.172 45.312 13.383 1 84.88 113 ILE A N 1
ATOM 887 C CA . ILE A 1 113 ? 21.578 46.031 14.586 1 84.88 113 ILE A CA 1
ATOM 888 C C . ILE A 1 113 ? 22.688 47.031 14.242 1 84.88 113 ILE A C 1
ATOM 890 O O . ILE A 1 113 ? 22.688 48.156 14.734 1 84.88 113 ILE A O 1
ATOM 894 N N . GLN A 1 114 ? 23.578 46.594 13.43 1 84.94 114 GLN A N 1
ATOM 895 C CA . GLN A 1 114 ? 24.672 47.438 13.008 1 84.94 114 GLN A CA 1
ATOM 896 C C . GLN A 1 114 ? 24.172 48.688 12.297 1 84.94 114 GLN A C 1
ATOM 898 O O . GLN A 1 114 ? 24.672 49.781 12.531 1 84.94 114 GLN A O 1
ATOM 903 N N . GLU A 1 115 ? 23.266 48.469 11.43 1 82.44 115 GLU A N 1
ATOM 904 C CA . GLU A 1 115 ? 22.672 49.594 10.688 1 82.44 115 GLU A CA 1
ATOM 905 C C . GLU A 1 115 ? 21.969 50.562 11.617 1 82.44 115 GLU A C 1
ATOM 907 O O . GLU A 1 115 ? 22.016 51.781 11.414 1 82.44 115 GLU A O 1
ATOM 912 N N . HIS A 1 116 ? 21.344 50.031 12.57 1 80.19 116 HIS A N 1
ATOM 913 C CA . HIS A 1 116 ? 20.594 50.875 13.516 1 80.19 116 HIS A CA 1
ATOM 914 C C . HIS A 1 116 ? 21.531 51.656 14.438 1 80.19 116 HIS A C 1
ATOM 916 O O . HIS A 1 116 ? 21.312 52.812 14.711 1 80.19 116 HIS A O 1
ATOM 922 N N . LEU A 1 117 ? 22.609 50.969 14.961 1 80.31 117 LEU A N 1
ATOM 923 C CA . LEU A 1 117 ? 23.5 51.562 15.945 1 80.31 117 LEU A CA 1
ATOM 924 C C . LEU A 1 117 ? 24.609 52.375 15.25 1 80.31 117 LEU A C 1
ATOM 926 O O . LEU A 1 117 ? 25.328 53.156 15.891 1 80.31 117 LEU A O 1
ATOM 930 N N . LYS A 1 118 ? 24.781 52.219 13.922 1 79.75 118 LYS A N 1
ATOM 931 C CA . LYS A 1 118 ? 25.812 52.875 13.133 1 79.75 118 LYS A CA 1
ATOM 932 C C . LYS A 1 118 ? 27.203 52.594 13.688 1 79.75 118 LYS A C 1
ATOM 934 O O . LYS A 1 118 ? 28 53.5 13.906 1 79.75 118 LYS A O 1
ATOM 939 N N . VAL A 1 119 ? 27.375 51.406 14.078 1 75.75 119 VAL A N 1
ATOM 940 C CA . VAL A 1 119 ? 28.688 50.969 14.555 1 75.75 119 VAL A CA 1
ATOM 941 C C . VAL A 1 119 ? 29.547 50.562 13.367 1 75.75 119 VAL A C 1
ATOM 943 O O . VAL A 1 119 ? 29.172 49.688 12.578 1 75.75 119 VAL A O 1
ATOM 946 N N . PRO A 1 120 ? 30.641 51.188 13.109 1 73.25 120 PRO A N 1
ATOM 947 C CA . PRO A 1 120 ? 31.453 50.906 11.914 1 73.25 120 PRO A CA 1
ATOM 948 C C . PRO A 1 120 ? 32.219 49.594 12 1 73.25 120 PRO A C 1
ATOM 950 O O . PRO A 1 120 ? 32.5 48.969 10.969 1 73.25 120 PRO A O 1
ATOM 953 N N . ASP A 1 121 ? 32.5 49.031 13.172 1 82 121 ASP A N 1
ATOM 954 C CA . ASP A 1 121 ? 33.406 47.875 13.305 1 82 121 ASP A CA 1
ATOM 955 C C . ASP A 1 121 ? 32.625 46.594 13.586 1 82 121 ASP A C 1
ATOM 957 O O . ASP A 1 121 ? 31.969 46.469 14.625 1 82 121 ASP A O 1
ATOM 961 N N . ASP A 1 122 ? 32.781 45.625 12.711 1 84.31 122 ASP A N 1
ATOM 962 C CA . ASP A 1 122 ? 32.094 44.344 12.812 1 84.31 122 ASP A CA 1
ATOM 963 C C . ASP A 1 122 ? 32.594 43.562 14.031 1 84.31 122 ASP A C 1
ATOM 965 O O . ASP A 1 122 ? 31.797 42.875 14.688 1 84.31 122 ASP A O 1
ATOM 969 N N . ALA A 1 123 ? 33.781 43.625 14.273 1 85.5 123 ALA A N 1
ATOM 970 C CA . ALA A 1 123 ? 34.344 42.875 15.391 1 85.5 123 ALA A CA 1
ATOM 971 C C . ALA A 1 123 ? 33.844 43.406 16.734 1 85.5 123 ALA A C 1
ATOM 973 O O . ALA A 1 123 ? 33.562 42.625 17.641 1 85.5 123 ALA A O 1
ATOM 974 N N . ARG A 1 124 ? 33.781 44.656 16.859 1 84.5 124 ARG A N 1
ATOM 975 C CA . ARG A 1 124 ? 33.25 45.25 18.094 1 84.5 124 ARG A CA 1
ATOM 976 C C . ARG A 1 124 ? 31.797 44.938 18.297 1 84.5 124 ARG A C 1
ATOM 978 O O . ARG A 1 124 ? 31.359 44.688 19.438 1 84.5 124 ARG A O 1
ATOM 985 N N . LEU A 1 125 ? 31.109 44.969 17.25 1 86.94 125 LEU A N 1
ATOM 986 C CA . LEU A 1 125 ? 29.703 44.625 17.344 1 86.94 125 LEU A CA 1
ATOM 987 C C . LEU A 1 125 ? 29.516 43.188 17.797 1 86.94 125 LEU A C 1
ATOM 989 O O . LEU A 1 125 ? 28.672 42.906 18.641 1 86.94 125 LEU A O 1
ATOM 993 N N . LYS A 1 126 ? 30.266 42.344 17.203 1 87.06 126 LYS A N 1
ATOM 994 C CA . LYS A 1 126 ? 30.203 40.906 17.562 1 87.06 126 LYS A CA 1
ATOM 995 C C . LYS A 1 126 ? 30.484 40.719 19.047 1 87.06 126 LYS A C 1
ATOM 997 O O . LYS A 1 126 ? 29.797 39.938 19.703 1 87.06 126 LYS A O 1
ATOM 1002 N N . ASP A 1 127 ? 31.484 41.344 19.516 1 87.25 127 ASP A N 1
ATOM 1003 C CA . ASP A 1 127 ? 31.844 41.25 20.922 1 87.25 127 ASP A CA 1
ATOM 1004 C C . ASP A 1 127 ? 30.703 41.75 21.828 1 87.25 127 ASP A C 1
ATOM 1006 O O . ASP A 1 127 ? 30.406 41.125 22.859 1 87.25 127 ASP A O 1
ATOM 1010 N N . LEU A 1 128 ? 30.156 42.781 21.406 1 84.81 128 LEU A N 1
ATOM 1011 C CA . LEU A 1 128 ? 29.031 43.344 22.156 1 84.81 128 LEU A CA 1
ATOM 1012 C C . LEU A 1 128 ? 27.859 42.375 22.172 1 84.81 128 LEU A C 1
ATOM 1014 O O . LEU A 1 128 ? 27.25 42.156 23.234 1 84.81 128 LEU A O 1
ATOM 1018 N N . LEU A 1 129 ? 27.562 41.844 21.094 1 87.5 129 LEU A N 1
ATOM 1019 C CA . LEU A 1 129 ? 26.422 40.938 20.969 1 87.5 129 LEU A CA 1
ATOM 1020 C C . LEU A 1 129 ? 26.672 39.656 21.734 1 87.5 129 LEU A C 1
ATOM 1022 O O . LEU A 1 129 ? 25.766 39.094 22.344 1 87.5 129 LEU A O 1
ATOM 1026 N N . ASP A 1 130 ? 27.859 39.219 21.719 1 88.19 130 ASP A N 1
ATOM 1027 C CA . ASP A 1 130 ? 28.219 38 22.453 1 88.19 130 ASP A CA 1
ATOM 1028 C C . ASP A 1 130 ? 28.094 38.219 23.969 1 88.19 130 ASP A C 1
ATOM 1030 O O . ASP A 1 130 ? 27.531 37.406 24.688 1 88.19 130 ASP A O 1
ATOM 1034 N N . ALA A 1 131 ? 28.625 39.312 24.375 1 87.31 131 ALA A N 1
ATOM 1035 C CA . ALA A 1 131 ? 28.562 39.656 25.797 1 87.31 131 ALA A CA 1
ATOM 1036 C C . ALA A 1 131 ? 27.125 39.844 26.25 1 87.31 131 ALA A C 1
ATOM 1038 O O . ALA A 1 131 ? 26.734 39.344 27.297 1 87.31 131 ALA A O 1
ATOM 1039 N N . SER A 1 132 ? 26.391 40.594 25.5 1 88.12 132 SER A N 1
ATOM 1040 C CA . SER A 1 132 ? 25 40.844 25.828 1 88.12 132 SER A CA 1
ATOM 1041 C C . SER A 1 132 ? 24.188 39.562 25.812 1 88.12 132 SER A C 1
ATOM 1043 O O . SER A 1 132 ? 23.312 39.344 26.656 1 88.12 132 SER A O 1
ATOM 1045 N N . GLY A 1 133 ? 24.516 38.75 24.828 1 87.62 133 GLY A N 1
ATOM 1046 C CA . GLY A 1 133 ? 23.812 37.469 24.719 1 87.62 133 GLY A CA 1
ATOM 1047 C C . GLY A 1 133 ? 24 36.594 25.938 1 87.62 133 GLY A C 1
ATOM 1048 O O . GLY A 1 133 ? 23.047 35.969 26.406 1 87.62 133 GLY A O 1
ATOM 1049 N N . LEU A 1 134 ? 25.172 36.531 26.406 1 86.75 134 LEU A N 1
ATOM 1050 C CA . LEU A 1 134 ? 25.484 35.719 27.578 1 86.75 134 LEU A CA 1
ATOM 1051 C C . LEU A 1 134 ? 24.734 36.219 28.797 1 86.75 134 LEU A C 1
ATOM 1053 O O . LEU A 1 134 ? 24.172 35.438 29.562 1 86.75 134 LEU A O 1
ATOM 1057 N N . VAL A 1 135 ? 24.672 37.469 28.953 1 88 135 VAL A N 1
ATOM 1058 C CA . VAL A 1 135 ? 24.062 38.094 30.125 1 88 135 VAL A CA 1
ATOM 1059 C C . VAL A 1 135 ? 22.531 37.969 30.031 1 88 135 VAL A C 1
ATOM 1061 O O . VAL A 1 135 ? 21.891 37.594 31.016 1 88 135 VAL A O 1
ATOM 1064 N N . LEU A 1 136 ? 22 38.312 28.938 1 90.25 136 LEU A N 1
ATOM 1065 C CA . LEU A 1 136 ? 20.547 38.375 28.797 1 90.25 136 LEU A CA 1
ATOM 1066 C C . LEU A 1 136 ? 19.938 36.969 28.812 1 90.25 136 LEU A C 1
ATOM 1068 O O . LEU A 1 136 ? 18.812 36.781 29.297 1 90.25 136 LEU A O 1
ATOM 1072 N N . ARG A 1 137 ? 20.656 35.969 28.328 1 90.56 137 ARG A N 1
ATOM 1073 C CA . ARG A 1 137 ? 20.156 34.594 28.375 1 90.56 137 ARG A CA 1
ATOM 1074 C C . ARG A 1 137 ? 20.141 34.094 29.797 1 90.56 137 ARG A C 1
ATOM 1076 O O . ARG A 1 137 ? 19.312 33.219 30.141 1 90.56 137 ARG A O 1
ATOM 1083 N N . LYS A 1 138 ? 20.906 34.625 30.609 1 87.44 138 LYS A N 1
ATOM 1084 C CA . LYS A 1 138 ? 20.953 34.188 32 1 87.44 138 LYS A CA 1
ATOM 1085 C C . LYS A 1 138 ? 19.828 34.844 32.812 1 87.44 138 LYS A C 1
ATOM 1087 O O . LYS A 1 138 ? 19.422 34.344 33.844 1 87.44 138 LYS A O 1
ATOM 1092 N N . CYS A 1 139 ? 19.312 36 32.281 1 89.69 139 CYS A N 1
ATOM 1093 C CA . CYS A 1 139 ? 18.312 36.719 33.062 1 89.69 139 CYS A CA 1
ATOM 1094 C C . CYS A 1 139 ? 16.953 36.656 32.375 1 89.69 139 CYS A C 1
ATOM 1096 O O . CYS A 1 139 ? 16.047 37.406 32.719 1 89.69 139 CYS A O 1
ATOM 1098 N N . SER A 1 140 ? 16.812 35.875 31.391 1 91.44 140 SER A N 1
ATOM 1099 C CA . SER A 1 140 ? 15.539 35.719 30.688 1 91.44 140 SER A CA 1
ATOM 1100 C C . SER A 1 140 ? 15.125 34.25 30.609 1 91.44 140 SER A C 1
ATOM 1102 O O . SER A 1 140 ? 15.953 33.344 30.781 1 91.44 140 SER A O 1
ATOM 1104 N N . HIS A 1 141 ? 13.852 34.031 30.359 1 90.19 141 HIS A N 1
ATOM 1105 C CA . HIS A 1 141 ? 13.297 32.688 30.234 1 90.19 141 HIS A CA 1
ATOM 1106 C C . HIS A 1 141 ? 13.164 32.281 28.781 1 90.19 141 HIS A C 1
ATOM 1108 O O . HIS A 1 141 ? 13.344 31.109 28.453 1 90.19 141 HIS A O 1
ATOM 1114 N N . PHE A 1 142 ? 12.719 33.219 27.969 1 94.94 142 PHE A N 1
ATOM 1115 C CA . PHE A 1 142 ? 12.422 32.906 26.578 1 94.94 142 PHE A CA 1
ATOM 1116 C C . PHE A 1 142 ? 13.242 33.781 25.641 1 94.94 142 PHE A C 1
ATOM 1118 O O . PHE A 1 142 ? 13.828 34.781 26.078 1 94.94 142 PHE A O 1
ATOM 1125 N N . GLU A 1 143 ? 13.398 33.344 24.484 1 96.44 143 GLU A N 1
ATOM 1126 C CA . GLU A 1 143 ? 14.141 34.062 23.453 1 96.44 143 GLU A CA 1
ATOM 1127 C C . GLU A 1 143 ? 13.352 34.125 22.156 1 96.44 143 GLU A C 1
ATOM 1129 O O . GLU A 1 143 ? 12.766 33.125 21.719 1 96.44 143 GLU A O 1
ATOM 1134 N N . PHE A 1 144 ? 13.125 35.312 21.609 1 96.31 144 PHE A N 1
ATOM 1135 C CA . PHE A 1 144 ? 12.453 35.531 20.344 1 96.31 144 PHE A CA 1
ATOM 1136 C C . PHE A 1 144 ? 13.398 36.188 19.344 1 96.31 144 PHE A C 1
ATOM 1138 O O . PHE A 1 144 ? 13.922 37.281 19.609 1 96.31 144 PHE A O 1
ATOM 1145 N N . PHE A 1 145 ? 13.648 35.531 18.281 1 94.88 145 PHE A N 1
ATOM 1146 C CA . PHE A 1 145 ? 14.477 36.094 17.234 1 94.88 145 PHE A CA 1
ATOM 1147 C C . PHE A 1 145 ? 13.633 36.938 16.266 1 94.88 145 PHE A C 1
ATOM 1149 O O . PHE A 1 145 ? 12.82 36.375 15.516 1 94.88 145 PHE A O 1
ATOM 1156 N N . ASN A 1 146 ? 13.773 38.156 16.25 1 92.44 146 ASN A N 1
ATOM 1157 C CA . ASN A 1 146 ? 13.062 39.094 15.359 1 92.44 146 ASN A CA 1
ATOM 1158 C C . ASN A 1 146 ? 13.719 39.125 13.984 1 92.44 146 ASN A C 1
ATOM 1160 O O . ASN A 1 146 ? 14.586 39.969 13.734 1 92.44 146 ASN A O 1
ATOM 1164 N N . VAL A 1 147 ? 13.273 38.344 13.094 1 86.38 147 VAL A N 1
ATOM 1165 C CA . VAL A 1 147 ? 13.875 38.188 11.773 1 86.38 147 VAL A CA 1
ATOM 1166 C C . VAL A 1 147 ? 13.688 39.438 10.953 1 86.38 147 VAL A C 1
ATOM 1168 O O . VAL A 1 147 ? 12.602 40.031 10.922 1 86.38 147 VAL A O 1
ATOM 1171 N N . SER A 1 148 ? 14.719 39.875 10.352 1 79.06 148 SER A N 1
ATOM 1172 C CA . SER A 1 148 ? 14.672 41.062 9.531 1 79.06 148 SER A CA 1
ATOM 1173 C C . SER A 1 148 ? 14.25 40.75 8.102 1 79.06 148 SER A C 1
ATOM 1175 O O . SER A 1 148 ? 14.602 39.688 7.562 1 79.06 148 SER A O 1
ATOM 1177 N N . GLU A 1 149 ? 13.258 41.406 7.59 1 66.75 149 GLU A N 1
ATOM 1178 C CA . GLU A 1 149 ? 12.789 41.188 6.223 1 66.75 149 GLU A CA 1
ATOM 1179 C C . GLU A 1 149 ? 13.703 41.875 5.207 1 66.75 149 GLU A C 1
ATOM 1181 O O . GLU A 1 149 ? 14.141 43 5.41 1 66.75 149 GLU A O 1
ATOM 1186 N N . ASP A 1 150 ? 14.586 41.25 4.445 1 55.06 150 ASP A N 1
ATOM 1187 C CA . ASP A 1 150 ? 15.305 41.875 3.338 1 55.06 150 ASP A CA 1
ATOM 1188 C C . ASP A 1 150 ? 14.344 42.312 2.246 1 55.06 150 ASP A C 1
ATOM 1190 O O . ASP A 1 150 ? 13.742 41.5 1.556 1 55.06 150 ASP A O 1
ATOM 1194 N N . LEU A 1 151 ? 13.734 43.375 2.346 1 43.44 151 LEU A N 1
ATOM 1195 C CA . LEU A 1 151 ? 12.812 43.906 1.356 1 43.44 151 LEU A CA 1
ATOM 1196 C C . LEU A 1 151 ? 13.414 43.844 -0.045 1 43.44 151 LEU A C 1
ATOM 1198 O O . LEU A 1 151 ? 12.68 43.875 -1.037 1 43.44 151 LEU A O 1
ATOM 1202 N N . LEU A 1 152 ? 14.672 44.062 -0.388 1 41.16 152 LEU A N 1
ATOM 1203 C CA . LEU A 1 152 ? 15.219 44.281 -1.722 1 41.16 152 LEU A CA 1
ATOM 1204 C C . LEU A 1 152 ? 15.078 43.031 -2.588 1 41.16 152 LEU A C 1
ATOM 1206 O O . LEU A 1 152 ? 15.109 43.125 -3.816 1 41.16 152 LEU A O 1
ATOM 1210 N N . LYS A 1 153 ? 15.398 41.938 -2.279 1 42.5 153 LYS A N 1
ATOM 1211 C CA . LYS A 1 153 ? 15.766 40.875 -3.215 1 42.5 153 LYS A CA 1
ATOM 1212 C C . LYS A 1 153 ? 14.539 40.344 -3.939 1 42.5 153 LYS A C 1
ATOM 1214 O O . LYS A 1 153 ? 14.664 39.656 -4.945 1 42.5 153 LYS A O 1
ATOM 1219 N N . LYS A 1 154 ? 13.375 40.219 -3.338 1 41.78 154 LYS A N 1
ATOM 1220 C CA . LYS A 1 154 ? 12.5 39.281 -4.055 1 41.78 154 LYS A CA 1
ATOM 1221 C C . LYS A 1 154 ? 11.883 39.969 -5.277 1 41.78 154 LYS A C 1
ATOM 1223 O O . LYS A 1 154 ? 11.039 39.375 -5.957 1 41.78 154 LYS A O 1
ATOM 1228 N N . ASN A 1 155 ? 12.133 41.219 -5.457 1 35.31 155 ASN A N 1
ATOM 1229 C CA . ASN A 1 155 ? 11.477 41.688 -6.676 1 35.31 155 ASN A CA 1
ATOM 1230 C C . ASN A 1 155 ? 12.102 41.062 -7.918 1 35.31 155 ASN A C 1
ATOM 1232 O O . ASN A 1 155 ? 11.633 41.281 -9.031 1 35.31 155 ASN A O 1
ATOM 1236 N N . LYS A 1 156 ? 13.484 40.969 -7.867 1 34.16 156 LYS A N 1
ATOM 1237 C CA . LYS A 1 156 ? 14.094 40.688 -9.164 1 34.16 156 LYS A CA 1
ATOM 1238 C C . LYS A 1 156 ? 13.93 39.219 -9.531 1 34.16 156 LYS A C 1
ATOM 1240 O O . LYS A 1 156 ? 14.578 38.719 -10.461 1 34.16 156 LYS A O 1
ATOM 1245 N N . ALA A 1 157 ? 13.516 38.344 -8.695 1 34.84 157 ALA A N 1
ATOM 1246 C CA . ALA A 1 157 ? 13.531 37.031 -9.352 1 34.84 157 ALA A CA 1
ATOM 1247 C C . ALA A 1 157 ? 12.875 37.125 -10.727 1 34.84 157 ALA A C 1
ATOM 1249 O O . ALA A 1 157 ? 11.812 37.719 -10.883 1 34.84 157 ALA A O 1
ATOM 1250 N N . ASP A 1 158 ? 13.672 36.844 -11.844 1 30.78 158 ASP A N 1
ATOM 1251 C CA . ASP A 1 158 ? 13.43 36.719 -13.273 1 30.78 158 ASP A CA 1
ATOM 1252 C C . ASP A 1 158 ? 12.078 36.031 -13.547 1 30.78 158 ASP A C 1
ATOM 1254 O O . ASP A 1 158 ? 11.867 34.875 -13.156 1 30.78 158 ASP A O 1
ATOM 1258 N N . SER A 1 159 ? 10.977 36.562 -13.258 1 30.69 159 SER A N 1
ATOM 1259 C CA . SER A 1 159 ? 9.859 35.906 -13.938 1 30.69 159 SER A CA 1
ATOM 1260 C C . SER A 1 159 ? 10.32 35.188 -15.211 1 30.69 159 SER A C 1
ATOM 1262 O O . SER A 1 159 ? 11.117 35.75 -15.977 1 30.69 159 SER A O 1
ATOM 1264 N N . LEU A 1 160 ? 10.586 33.875 -15.188 1 31.27 160 LEU A N 1
ATOM 1265 C CA . LEU A 1 160 ? 10.93 33.312 -16.484 1 31.27 160 LEU A CA 1
ATOM 1266 C C . LEU A 1 160 ? 10.383 34.188 -17.625 1 31.27 160 LEU A C 1
ATOM 1268 O O . LEU A 1 160 ? 11.062 34.406 -18.625 1 31.27 160 LEU A O 1
ATOM 1272 N N . ASP A 1 161 ? 9 34.062 -17.828 1 29.8 161 ASP A N 1
ATOM 1273 C CA . ASP A 1 161 ? 8.578 34.625 -19.109 1 29.8 161 ASP A CA 1
ATOM 1274 C C . ASP A 1 161 ? 8.547 36.156 -19.078 1 29.8 161 ASP A C 1
ATOM 1276 O O . ASP A 1 161 ? 7.977 36.75 -18.156 1 29.8 161 ASP A O 1
ATOM 1280 N N . GLY A 1 162 ? 9.695 37.031 -19.188 1 30.34 162 GLY A N 1
ATOM 1281 C CA . GLY A 1 162 ? 10 38.406 -19.562 1 30.34 162 GLY A CA 1
ATOM 1282 C C . GLY A 1 162 ? 8.898 39.375 -19.203 1 30.34 162 GLY A C 1
ATOM 1283 O O . GLY A 1 162 ? 9.008 40.594 -19.484 1 30.34 162 GLY A O 1
ATOM 1284 N N . LEU A 1 163 ? 7.648 39.062 -19.203 1 28.86 163 LEU A N 1
ATOM 1285 C CA . LEU A 1 163 ? 6.695 40.156 -19.172 1 28.86 163 LEU A CA 1
ATOM 1286 C C . LEU A 1 163 ? 6.559 40.719 -17.766 1 28.86 163 LEU A C 1
ATOM 1288 O O . LEU A 1 163 ? 6.02 40.062 -16.875 1 28.86 163 LEU A O 1
ATOM 1292 N N . ILE A 1 164 ? 7.5 41.469 -17.203 1 32.09 164 ILE A N 1
ATOM 1293 C CA . ILE A 1 164 ? 7.43 42.375 -16.062 1 32.09 164 ILE A CA 1
ATOM 1294 C C . ILE A 1 164 ? 6.258 43.344 -16.234 1 32.09 164 ILE A C 1
ATOM 1296 O O . ILE A 1 164 ? 6.246 44.156 -17.156 1 32.09 164 ILE A O 1
ATOM 1300 N N . THR A 1 165 ? 5.016 42.938 -16.203 1 30.88 165 THR A N 1
ATOM 1301 C CA . THR A 1 165 ? 4.055 44 -16.344 1 30.88 165 THR A CA 1
ATOM 1302 C C . THR A 1 165 ? 4.219 45 -15.188 1 30.88 165 THR A C 1
ATOM 1304 O O . THR A 1 165 ? 4.699 44.656 -14.117 1 30.88 165 THR A O 1
ATOM 1307 N N . GLU A 1 166 ? 4.117 46.312 -15.422 1 33.53 166 GLU A N 1
ATOM 1308 C CA . GLU A 1 166 ? 4.148 47.562 -14.664 1 33.53 166 GLU A CA 1
ATOM 1309 C C . GLU A 1 166 ? 3.436 47.406 -13.328 1 33.53 166 GLU A C 1
ATOM 1311 O O . GLU A 1 166 ? 3.725 48.156 -12.375 1 33.53 166 GLU A O 1
ATOM 1316 N N . LEU A 1 167 ? 2.4 46.719 -13.328 1 32.25 167 LEU A N 1
ATOM 1317 C CA . LEU A 1 167 ? 1.614 46.625 -12.102 1 32.25 167 LEU A CA 1
ATOM 1318 C C . LEU A 1 167 ? 2.416 45.969 -10.977 1 32.25 167 LEU A C 1
ATOM 1320 O O . LEU A 1 167 ? 1.964 45.938 -9.836 1 32.25 167 LEU A O 1
ATOM 1324 N N . ASP A 1 168 ? 3.488 45.281 -11.242 1 35.03 168 ASP A N 1
ATOM 1325 C CA . ASP A 1 168 ? 4.297 44.438 -10.367 1 35.03 168 ASP A CA 1
ATOM 1326 C C . ASP A 1 168 ? 5.258 45.281 -9.523 1 35.03 168 ASP A C 1
ATOM 1328 O O . ASP A 1 168 ? 6.062 44.75 -8.766 1 35.03 168 ASP A O 1
ATOM 1332 N N . GLU A 1 169 ? 5.508 46.531 -9.977 1 35.19 169 GLU A N 1
ATOM 1333 C CA . GLU A 1 169 ? 6.453 47.344 -9.234 1 35.19 169 GLU A CA 1
ATOM 1334 C C . GLU A 1 169 ? 5.957 47.625 -7.816 1 35.19 169 GLU A C 1
ATOM 1336 O O . GLU A 1 169 ? 6.574 48.406 -7.074 1 35.19 169 GLU A O 1
ATOM 1341 N N . ARG A 1 170 ? 4.688 47.312 -7.508 1 35.5 170 ARG A N 1
ATOM 1342 C CA . ARG A 1 170 ? 4.246 47.75 -6.191 1 35.5 170 ARG A CA 1
ATOM 1343 C C . ARG A 1 170 ? 4.84 46.906 -5.09 1 35.5 170 ARG A C 1
ATOM 1345 O O . ARG A 1 170 ? 4.609 45.688 -5.055 1 35.5 170 ARG A O 1
ATOM 1352 N N . SER A 1 171 ? 5.906 47.25 -4.633 1 38.34 171 SER A N 1
ATOM 1353 C CA . SER A 1 171 ? 6.461 46.75 -3.387 1 38.34 171 SER A CA 1
ATOM 1354 C C . SER A 1 171 ? 5.363 46.406 -2.385 1 38.34 171 SER A C 1
ATOM 1356 O O . SER A 1 171 ? 4.355 47.125 -2.303 1 38.34 171 SER A O 1
ATOM 1358 N N . PRO A 1 172 ? 5.184 45.219 -1.895 1 42.16 172 PRO A N 1
ATOM 1359 C CA . PRO A 1 172 ? 4.148 45.031 -0.875 1 42.16 172 PRO A CA 1
ATOM 1360 C C . PRO A 1 172 ? 4.109 46.156 0.146 1 42.16 172 PRO A C 1
ATOM 1362 O O . PRO A 1 172 ? 5.133 46.781 0.415 1 42.16 172 PRO A O 1
ATOM 1365 N N . ALA A 1 173 ? 3.02 46.781 0.275 1 44.16 173 ALA A N 1
ATOM 1366 C CA . ALA A 1 173 ? 2.783 47.844 1.244 1 44.16 173 ALA A CA 1
ATOM 1367 C C . ALA A 1 173 ? 3.527 47.594 2.549 1 44.16 173 ALA A C 1
ATOM 1369 O O . ALA A 1 173 ? 3.578 46.438 3.016 1 44.16 173 ALA A O 1
ATOM 1370 N N . PRO A 1 174 ? 4.582 48.406 2.887 1 47.03 174 PRO A N 1
ATOM 1371 C CA . PRO A 1 174 ? 5.34 48.312 4.137 1 47.03 174 PRO A CA 1
ATOM 1372 C C . PRO A 1 174 ? 4.547 47.625 5.254 1 47.03 174 PRO A C 1
ATOM 1374 O O . PRO A 1 174 ? 5.125 46.938 6.098 1 47.03 174 PRO A O 1
ATOM 1377 N N . TYR A 1 175 ? 3.232 47.75 5.23 1 50.47 175 TYR A N 1
ATOM 1378 C CA . TYR A 1 175 ? 2.375 47.188 6.273 1 50.47 175 TYR A CA 1
ATOM 1379 C C . TYR A 1 175 ? 2.375 45.656 6.23 1 50.47 175 TYR A C 1
ATOM 1381 O O . TYR A 1 175 ? 2.174 45 7.254 1 50.47 175 TYR A O 1
ATOM 1389 N N . LEU A 1 176 ? 2.795 45.156 5.086 1 55.72 176 LEU A N 1
ATOM 1390 C CA . LEU A 1 176 ? 2.734 43.719 4.973 1 55.72 176 LEU A CA 1
ATOM 1391 C C . LEU A 1 176 ? 3.9 43.062 5.715 1 55.72 176 LEU A C 1
ATOM 1393 O O . LEU A 1 176 ? 3.738 42 6.328 1 55.72 176 LEU A O 1
ATOM 1397 N N . THR A 1 177 ? 5.008 43.719 5.77 1 57.25 177 THR A N 1
ATOM 1398 C CA . THR A 1 177 ? 6.16 43.188 6.488 1 57.25 177 THR A CA 1
ATOM 1399 C C . THR A 1 177 ? 5.891 43.156 7.992 1 57.25 177 THR A C 1
ATOM 1401 O O . THR A 1 177 ? 6.246 42.188 8.664 1 57.25 177 THR A O 1
ATOM 1404 N N . LEU A 1 178 ? 5.305 44.125 8.422 1 69.56 178 LEU A N 1
ATOM 1405 C CA . LEU A 1 178 ? 5.008 44.188 9.852 1 69.56 178 LEU A CA 1
ATOM 1406 C C . LEU A 1 178 ? 3.975 43.125 10.234 1 69.56 178 LEU A C 1
ATOM 1408 O O . LEU A 1 178 ? 4 42.625 11.359 1 69.56 178 LEU A O 1
ATOM 1412 N N . LYS A 1 179 ? 3.23 42.75 9.273 1 73.19 179 LYS A N 1
ATOM 1413 C CA . LYS A 1 179 ? 2.199 41.75 9.555 1 73.19 179 LYS A CA 1
ATOM 1414 C C . LYS A 1 179 ? 2.814 40.375 9.789 1 73.19 179 LYS A C 1
ATOM 1416 O O . LYS A 1 179 ? 2.338 39.594 10.641 1 73.19 179 LYS A O 1
ATOM 1421 N N . ARG A 1 180 ? 3.881 40.094 9.148 1 77.62 180 ARG A N 1
ATOM 1422 C CA . ARG A 1 180 ? 4.559 38.844 9.336 1 77.62 180 ARG A CA 1
ATOM 1423 C C . ARG A 1 180 ? 5.207 38.75 10.719 1 77.62 180 ARG A C 1
ATOM 1425 O O . ARG A 1 180 ? 5.16 37.719 11.375 1 77.62 180 ARG A O 1
ATOM 1432 N N . ALA A 1 181 ? 5.852 39.844 11.055 1 82 181 ALA A N 1
ATOM 1433 C CA . ALA A 1 181 ? 6.473 39.906 12.375 1 82 181 ALA A CA 1
ATOM 1434 C C . ALA A 1 181 ? 5.422 39.781 13.477 1 82 181 ALA A C 1
ATOM 1436 O O . ALA A 1 181 ? 5.66 39.156 14.508 1 82 181 ALA A O 1
ATOM 1437 N N . GLU A 1 182 ? 4.352 40.406 13.203 1 82.44 182 GLU A N 1
ATOM 1438 C CA . GLU A 1 182 ? 3.25 40.344 14.156 1 82.44 182 GLU A CA 1
ATOM 1439 C C . GLU A 1 182 ? 2.738 38.938 14.344 1 82.44 182 GLU A C 1
ATOM 1441 O O . GLU A 1 182 ? 2.602 38.438 15.469 1 82.44 182 GLU A O 1
ATOM 1446 N N . ARG A 1 183 ? 2.516 38.281 13.289 1 80.69 183 ARG A N 1
ATOM 1447 C CA . ARG A 1 183 ? 2.018 36.938 13.352 1 80.69 183 ARG A CA 1
ATOM 1448 C C . ARG A 1 183 ? 3.023 36 14.031 1 80.69 183 ARG A C 1
ATOM 1450 O O . ARG A 1 183 ? 2.643 35.156 14.828 1 80.69 183 ARG A O 1
ATOM 1457 N N . HIS A 1 184 ? 4.227 36.219 13.609 1 87.44 184 HIS A N 1
ATOM 1458 C CA . HIS A 1 184 ? 5.297 35.438 14.203 1 87.44 184 HIS A CA 1
ATOM 1459 C C . HIS A 1 184 ? 5.359 35.625 15.711 1 87.44 184 HIS A C 1
ATOM 1461 O O . HIS A 1 184 ? 5.449 34.656 16.469 1 87.44 184 HIS A O 1
ATOM 1467 N N . PHE A 1 185 ? 5.293 36.812 16.125 1 90.31 185 PHE A N 1
ATOM 1468 C CA . PHE A 1 185 ? 5.398 37.125 17.547 1 90.31 185 PHE A CA 1
ATOM 1469 C C . PHE A 1 185 ? 4.172 36.625 18.297 1 90.31 185 PHE A C 1
ATOM 1471 O O . PHE A 1 185 ? 4.289 36.125 19.422 1 90.31 185 PHE A O 1
ATOM 1478 N N . PHE A 1 186 ? 3.025 36.75 17.719 1 86.69 186 PHE A N 1
ATOM 1479 C CA . PHE A 1 186 ? 1.809 36.25 18.344 1 86.69 186 PHE A CA 1
ATOM 1480 C C . PHE A 1 186 ? 1.858 34.75 18.516 1 86.69 186 PHE A C 1
ATOM 1482 O O . PHE A 1 186 ? 1.437 34.219 19.547 1 86.69 186 PHE A O 1
ATOM 1489 N N . LYS A 1 187 ? 2.326 34.094 17.484 1 87.5 187 LYS A N 1
ATOM 1490 C CA . LYS A 1 187 ? 2.492 32.656 17.594 1 87.5 187 LYS A CA 1
ATOM 1491 C C . LYS A 1 187 ? 3.424 32.281 18.75 1 87.5 187 LYS A C 1
ATOM 1493 O O . LYS A 1 187 ? 3.139 31.375 19.516 1 87.5 187 LYS A O 1
ATOM 1498 N N . PHE A 1 188 ? 4.461 33.031 18.859 1 91.94 188 PHE A N 1
ATOM 1499 C CA . PHE A 1 188 ? 5.418 32.812 19.938 1 91.94 188 PHE A CA 1
ATOM 1500 C C . PHE A 1 188 ? 4.762 33.031 21.297 1 91.94 188 PHE A C 1
ATOM 1502 O O . PHE A 1 188 ? 4.887 32.188 22.188 1 91.94 188 PHE A O 1
ATOM 1509 N N . LEU A 1 189 ? 4.074 34.031 21.438 1 90.56 189 LEU A N 1
ATOM 1510 C CA . LEU A 1 189 ? 3.42 34.375 22.688 1 90.56 189 LEU A CA 1
ATOM 1511 C C . LEU A 1 189 ? 2.363 33.312 23.031 1 90.56 189 LEU A C 1
ATOM 1513 O O . LEU A 1 189 ? 2.154 33 24.203 1 90.56 189 LEU A O 1
ATOM 1517 N N . SER A 1 190 ? 1.731 32.844 22.016 1 88.12 190 SER A N 1
ATOM 1518 C CA . SER A 1 190 ? 0.713 31.812 22.25 1 88.12 190 SER A CA 1
ATOM 1519 C C . SER A 1 190 ? 1.331 30.531 22.781 1 88.12 190 SER A C 1
ATOM 1521 O O . SER A 1 190 ? 0.647 29.719 23.406 1 88.12 190 SER A O 1
ATOM 1523 N N . LEU A 1 191 ? 2.518 30.312 22.516 1 91.06 191 LEU A N 1
ATOM 1524 C CA . LEU A 1 191 ? 3.201 29.094 22.938 1 91.06 191 LEU A CA 1
ATOM 1525 C C . LEU A 1 191 ? 3.689 29.219 24.375 1 91.06 191 LEU A C 1
ATOM 1527 O O . LEU A 1 191 ? 3.85 28.219 25.062 1 91.06 191 LEU A O 1
ATOM 1531 N N . ILE A 1 192 ? 3.943 30.469 24.875 1 91.19 192 ILE A N 1
ATOM 1532 C CA . ILE A 1 192 ? 4.57 30.594 26.188 1 91.19 192 ILE A CA 1
ATOM 1533 C C . ILE A 1 192 ? 3.523 31.016 27.219 1 91.19 192 ILE A C 1
ATOM 1535 O O . ILE A 1 192 ? 3.729 30.859 28.422 1 91.19 192 ILE A O 1
ATOM 1539 N N . LEU A 1 193 ? 2.404 31.547 26.734 1 89.88 193 LEU A N 1
ATOM 1540 C CA . LEU A 1 193 ? 1.348 32 27.641 1 89.88 193 LEU A CA 1
ATOM 1541 C C . LEU A 1 193 ? 0.218 30.969 27.703 1 89.88 193 LEU A C 1
ATOM 1543 O O . LEU A 1 193 ? 0.11 30.109 26.828 1 89.88 193 LEU A O 1
ATOM 1547 N N . PRO A 1 194 ? -0.581 31.031 28.703 1 85.31 194 PRO A N 1
ATOM 1548 C CA . PRO A 1 194 ? -1.708 30.094 28.781 1 85.31 194 PRO A CA 1
ATOM 1549 C C . PRO A 1 194 ? -2.656 30.219 27.594 1 85.31 194 PRO A C 1
ATOM 1551 O O . PRO A 1 194 ? -2.762 31.281 26.984 1 85.31 194 PRO A O 1
ATOM 1554 N N . LYS A 1 195 ? -3.311 29.156 27.359 1 77.75 195 LYS A N 1
ATOM 1555 C CA . LYS A 1 195 ? -4.246 29.125 26.234 1 77.75 195 LYS A CA 1
ATOM 1556 C C . LYS A 1 195 ? -5.328 30.188 26.391 1 77.75 195 LYS A C 1
ATOM 1558 O O . LYS A 1 195 ? -5.844 30.391 27.484 1 77.75 195 LYS A O 1
ATOM 1563 N N . GLY A 1 196 ? -5.633 30.891 25.312 1 72 196 GLY A N 1
ATOM 1564 C CA . GLY A 1 196 ? -6.723 31.859 25.328 1 72 196 GLY A CA 1
ATOM 1565 C C . GLY A 1 196 ? -6.27 33.281 25.641 1 72 196 GLY A C 1
ATOM 1566 O O . GLY A 1 196 ? -7.062 34.219 25.562 1 72 196 GLY A O 1
ATOM 1567 N N . THR A 1 197 ? -4.973 33.375 26 1 76.25 197 THR A N 1
ATOM 1568 C CA . THR A 1 197 ? -4.477 34.719 26.359 1 76.25 197 THR A CA 1
ATOM 1569 C C . THR A 1 197 ? -4.426 35.625 25.141 1 76.25 197 THR A C 1
ATOM 1571 O O . THR A 1 197 ? -4.715 36.812 25.25 1 76.25 197 THR A O 1
ATOM 1574 N N . ILE A 1 198 ? -3.947 35.062 24.031 1 72.81 198 ILE A N 1
ATOM 1575 C CA . ILE A 1 198 ? -3.936 35.812 22.797 1 72.81 198 ILE A CA 1
ATOM 1576 C C . ILE A 1 198 ? -5.203 35.531 22 1 72.81 198 ILE A C 1
ATOM 1578 O O . ILE A 1 198 ? -5.48 34.375 21.656 1 72.81 198 ILE A O 1
ATOM 1582 N N . PRO A 1 199 ? -6.199 36.375 21.938 1 57.41 199 PRO A N 1
ATOM 1583 C CA . PRO A 1 199 ? -7.492 36.125 21.281 1 57.41 199 PRO A CA 1
ATOM 1584 C C . PRO A 1 199 ? -7.344 35.688 19.828 1 57.41 199 PRO A C 1
ATOM 1586 O O . PRO A 1 199 ? -8.125 34.875 19.359 1 57.41 199 PRO A O 1
ATOM 1589 N N . PHE A 1 200 ? -6.699 36.438 18.969 1 52.72 200 PHE A N 1
ATOM 1590 C CA . PHE A 1 200 ? -6.84 36.438 17.516 1 52.72 200 PHE A CA 1
ATOM 1591 C C . PHE A 1 200 ? -6.125 35.219 16.922 1 52.72 200 PHE A C 1
ATOM 1593 O O . PHE A 1 200 ? -6.395 34.844 15.781 1 52.72 200 PHE A O 1
ATOM 1600 N N . ILE A 1 201 ? -5.281 34.562 17.641 1 52.78 201 ILE A N 1
ATOM 1601 C CA . ILE A 1 201 ? -4.391 33.688 16.875 1 52.78 201 ILE A CA 1
ATOM 1602 C C . ILE A 1 201 ? -5.016 32.312 16.719 1 52.78 201 ILE A C 1
ATOM 1604 O O . ILE A 1 201 ? -4.555 31.5 15.922 1 52.78 201 ILE A O 1
ATOM 1608 N N . GLU A 1 202 ? -6.191 32.25 17.406 1 53.88 202 GLU A N 1
ATOM 1609 C CA . GLU A 1 202 ? -6.574 30.859 17.266 1 53.88 202 GLU A CA 1
ATOM 1610 C C . GLU A 1 202 ? -7.094 30.562 15.867 1 53.88 202 GLU A C 1
ATOM 1612 O O . GLU A 1 202 ? -7.949 31.281 15.352 1 53.88 202 GLU A O 1
ATOM 1617 N N . SER A 1 203 ? -6.312 29.719 15.109 1 63.31 203 SER A N 1
ATOM 1618 C CA . SER A 1 203 ? -6.695 29.297 13.758 1 63.31 203 SER A CA 1
ATOM 1619 C C . SER A 1 203 ? -8.117 28.734 13.734 1 63.31 203 SER A C 1
ATOM 1621 O O . SER A 1 203 ? -8.531 28.062 14.672 1 63.31 203 SER A O 1
ATOM 1623 N N . ALA A 1 204 ? -9.016 29.375 13.086 1 76.69 204 ALA A N 1
ATOM 1624 C CA . ALA A 1 204 ? -10.406 28.984 12.852 1 76.69 204 ALA A CA 1
ATOM 1625 C C . ALA A 1 204 ? -10.492 27.688 12.055 1 76.69 204 ALA A C 1
ATOM 1627 O O . ALA A 1 204 ? -11.578 27.141 11.867 1 76.69 204 ALA A O 1
ATOM 1628 N N . PHE A 1 205 ? -9.289 27.109 11.875 1 84.69 205 PHE A N 1
ATOM 1629 C CA . PHE A 1 205 ? -9.32 25.922 11.039 1 84.69 205 PHE A CA 1
ATOM 1630 C C . PHE A 1 205 ? -9.602 24.672 11.883 1 84.69 205 PHE A C 1
ATOM 1632 O O . PHE A 1 205 ? -9.18 24.609 13.047 1 84.69 205 PHE A O 1
ATOM 1639 N N . PRO A 1 206 ? -10.242 23.734 11.32 1 87.69 206 PRO A N 1
ATOM 1640 C CA . PRO A 1 206 ? -10.75 22.578 12.055 1 87.69 206 PRO A CA 1
ATOM 1641 C C . PRO A 1 206 ? -9.648 21.797 12.758 1 87.69 206 PRO A C 1
ATOM 1643 O O . PRO A 1 206 ? -9.836 21.312 13.883 1 87.69 206 PRO A O 1
ATOM 1646 N N . LEU A 1 207 ? -8.5 21.641 12.188 1 89.06 207 LEU A N 1
ATOM 1647 C CA . LEU A 1 207 ? -7.469 20.781 12.75 1 89.06 207 LEU A CA 1
ATOM 1648 C C . LEU A 1 207 ? -6.504 21.594 13.609 1 89.06 207 LEU A C 1
ATOM 1650 O O . LEU A 1 207 ? -5.629 21.031 14.273 1 89.06 207 LEU A O 1
ATOM 1654 N N . ALA A 1 208 ? -6.621 22.859 13.602 1 83.06 208 ALA A N 1
ATOM 1655 C CA . ALA A 1 208 ? -5.684 23.734 14.312 1 83.06 208 ALA A CA 1
ATOM 1656 C C . ALA A 1 208 ? -5.727 23.484 15.812 1 83.06 208 ALA A C 1
ATOM 1658 O O . ALA A 1 208 ? -4.703 23.578 16.5 1 83.06 208 ALA A O 1
ATOM 1659 N N . SER A 1 209 ? -6.871 23.047 16.297 1 80.19 209 SER A N 1
ATOM 1660 C CA . SER A 1 209 ? -7.023 22.875 17.75 1 80.19 209 SER A CA 1
ATOM 1661 C C . SER A 1 209 ? -6.766 21.438 18.156 1 80.19 209 SER A C 1
ATOM 1663 O O . SER A 1 209 ? -6.844 21.109 19.344 1 80.19 209 SER A O 1
ATOM 1665 N N . ILE A 1 210 ? -6.496 20.609 17.281 1 90.25 210 ILE A N 1
ATOM 1666 C CA . ILE A 1 210 ? -6.25 19.203 17.594 1 90.25 210 ILE A CA 1
ATOM 1667 C C . ILE A 1 210 ? -4.754 18.906 17.5 1 90.25 210 ILE A C 1
ATOM 1669 O O . ILE A 1 210 ? -4.172 18.953 16.406 1 90.25 210 ILE A O 1
ATOM 1673 N N . PRO A 1 211 ? -4.188 18.578 18.641 1 91.94 211 PRO A N 1
ATOM 1674 C CA . PRO A 1 211 ? -2.758 18.266 18.609 1 91.94 211 PRO A CA 1
ATOM 1675 C C . PRO A 1 211 ? -2.426 17.125 17.641 1 91.94 211 PRO A C 1
ATOM 1677 O O . PRO A 1 211 ? -3.248 16.234 17.453 1 91.94 211 PRO A O 1
ATOM 1680 N N . ALA A 1 212 ? -1.25 17.156 17.078 1 93.62 212 ALA A N 1
ATOM 1681 C CA . ALA A 1 212 ? -0.824 16.156 16.109 1 93.62 212 ALA A CA 1
ATOM 1682 C C . ALA A 1 212 ? -0.833 14.75 16.703 1 93.62 212 ALA A C 1
ATOM 1684 O O . ALA A 1 212 ? -1.117 13.773 16.016 1 93.62 212 ALA A O 1
ATOM 1685 N N . GLU A 1 213 ? -0.563 14.602 18.047 1 94.75 213 GLU A N 1
ATOM 1686 C CA . GLU A 1 213 ? -0.451 13.305 18.688 1 94.75 213 GLU A CA 1
ATOM 1687 C C . GLU A 1 213 ? -1.826 12.688 18.938 1 94.75 213 GLU A C 1
ATOM 1689 O O . GLU A 1 213 ? -1.936 11.5 19.234 1 94.75 213 GLU A O 1
ATOM 1694 N N . ASP A 1 214 ? -2.883 13.469 18.812 1 93.19 214 ASP A N 1
ATOM 1695 C CA . ASP A 1 214 ? -4.238 12.969 19 1 93.19 214 ASP A CA 1
ATOM 1696 C C . ASP A 1 214 ? -4.875 12.57 17.672 1 93.19 214 ASP A C 1
ATOM 1698 O O . ASP A 1 214 ? -5.953 11.984 17.641 1 93.19 214 ASP A O 1
ATOM 1702 N N . ARG A 1 215 ? -4.211 12.945 16.625 1 93.12 215 ARG A N 1
ATOM 1703 C CA . ARG A 1 215 ? -4.664 12.57 15.289 1 93.12 215 ARG A CA 1
ATOM 1704 C C . ARG A 1 215 ? -4.004 11.266 14.836 1 93.12 215 ARG A C 1
ATOM 1706 O O . ARG A 1 215 ? -3.205 10.68 15.57 1 93.12 215 ARG A O 1
ATOM 1713 N N . ARG A 1 216 ? -4.445 10.812 13.68 1 92.06 216 ARG A N 1
ATOM 1714 C CA . ARG A 1 216 ? -3.91 9.547 13.188 1 92.06 216 ARG A CA 1
ATOM 1715 C C . ARG A 1 216 ? -3.059 9.758 11.945 1 92.06 216 ARG A C 1
ATOM 1717 O O . ARG A 1 216 ? -3.381 10.594 11.102 1 92.06 216 ARG A O 1
ATOM 1724 N N . PHE A 1 217 ? -1.956 9.008 11.914 1 94.31 217 PHE A N 1
ATOM 1725 C CA . PHE A 1 217 ? -1.046 8.969 10.781 1 94.31 217 PHE A CA 1
ATOM 1726 C C . PHE A 1 217 ? -0.514 10.359 10.461 1 94.31 217 PHE A C 1
ATOM 1728 O O . PHE A 1 217 ? -0.594 10.82 9.32 1 94.31 217 PHE A O 1
ATOM 1735 N N . THR A 1 218 ? -0.002 10.977 11.523 1 96.81 218 THR A N 1
ATOM 1736 C CA . THR A 1 218 ? 0.613 12.289 11.391 1 96.81 218 THR A CA 1
ATOM 1737 C C . THR A 1 218 ? 2.094 12.164 11.039 1 96.81 218 THR A C 1
ATOM 1739 O O . THR A 1 218 ? 2.732 11.172 11.391 1 96.81 218 THR A O 1
ATOM 1742 N N . TYR A 1 219 ? 2.658 13.18 10.383 1 97.25 219 TYR A N 1
ATOM 1743 C CA . TYR A 1 219 ? 4.023 13.109 9.867 1 97.25 219 TYR A CA 1
ATOM 1744 C C . TYR A 1 219 ? 4.832 14.328 10.305 1 97.25 219 TYR A C 1
ATOM 1746 O O . TYR A 1 219 ? 4.309 15.445 10.352 1 97.25 219 TYR A O 1
ATOM 1754 N N . ALA A 1 220 ? 6.051 14.156 10.656 1 97.19 220 ALA A N 1
ATOM 1755 C CA . ALA A 1 220 ? 7.004 15.211 10.977 1 97.19 220 ALA A CA 1
ATOM 1756 C C . ALA A 1 220 ? 8.117 15.281 9.938 1 97.19 220 ALA A C 1
ATOM 1758 O O . ALA A 1 220 ? 8.961 14.383 9.859 1 97.19 220 ALA A O 1
ATOM 1759 N N . VAL A 1 221 ? 8.172 16.297 9.125 1 95.12 221 VAL A N 1
ATOM 1760 C CA . VAL A 1 221 ? 9.234 16.453 8.141 1 95.12 221 VAL A CA 1
ATOM 1761 C C . VAL A 1 221 ? 10.547 16.766 8.844 1 95.12 221 VAL A C 1
ATOM 1763 O O . VAL A 1 221 ? 10.656 17.766 9.555 1 95.12 221 VAL A O 1
ATOM 1766 N N . SER A 1 222 ? 11.469 15.938 8.68 1 94.94 222 SER A N 1
ATOM 1767 C CA . SER A 1 222 ? 12.734 16 9.398 1 94.94 222 SER A CA 1
ATOM 1768 C C . SER A 1 222 ? 13.789 16.75 8.586 1 94.94 222 SER A C 1
ATOM 1770 O O . SER A 1 222 ? 14.086 16.375 7.453 1 94.94 222 SER A O 1
ATOM 1772 N N . ILE A 1 223 ? 14.359 17.797 9.195 1 92.25 223 ILE A N 1
ATOM 1773 C CA . ILE A 1 223 ? 15.398 18.594 8.547 1 92.25 223 ILE A CA 1
ATOM 1774 C C . ILE A 1 223 ? 16.578 18.781 9.508 1 92.25 223 ILE A C 1
ATOM 1776 O O . ILE A 1 223 ? 16.406 19.328 10.609 1 92.25 223 ILE A O 1
ATOM 1780 N N . PRO A 1 224 ? 17.734 18.391 9.102 1 92.31 224 PRO A N 1
ATOM 1781 C CA . PRO A 1 224 ? 18.906 18.641 9.945 1 92.31 224 PRO A CA 1
ATOM 1782 C C . PRO A 1 224 ? 19.234 20.125 10.055 1 92.31 224 PRO A C 1
ATOM 1784 O O . PRO A 1 224 ? 19.109 20.875 9.078 1 92.31 224 PRO A O 1
ATOM 1787 N N . LEU A 1 225 ? 19.625 20.562 11.188 1 92.69 225 LEU A N 1
ATOM 1788 C CA . LEU A 1 225 ? 20 21.938 11.422 1 92.69 225 LEU A CA 1
ATOM 1789 C C . LEU A 1 225 ? 21.125 22.375 10.477 1 92.69 225 LEU A C 1
ATOM 1791 O O . LEU A 1 225 ? 21.141 23.516 10.008 1 92.69 225 LEU A O 1
ATOM 1795 N N . SER A 1 226 ? 22.047 21.484 10.172 1 89.44 226 SER A N 1
ATOM 1796 C CA . SER A 1 226 ? 23.156 21.781 9.281 1 89.44 226 SER A CA 1
ATOM 1797 C C . SER A 1 226 ? 22.656 22.203 7.898 1 89.44 226 SER A C 1
ATOM 1799 O O . SER A 1 226 ? 23.234 23.109 7.277 1 89.44 226 SER A O 1
ATOM 1801 N N . ILE A 1 227 ? 21.609 21.625 7.5 1 86.56 227 ILE A N 1
ATOM 1802 C CA . ILE A 1 227 ? 21.031 21.938 6.195 1 86.56 227 ILE A CA 1
ATOM 1803 C C . ILE A 1 227 ? 20.281 23.266 6.262 1 86.56 227 ILE A C 1
ATOM 1805 O O . ILE A 1 227 ? 20.344 24.062 5.32 1 86.56 227 ILE A O 1
ATOM 1809 N N . LEU A 1 228 ? 19.578 23.547 7.324 1 87.88 228 LEU A N 1
ATOM 1810 C CA . LEU A 1 228 ? 18.844 24.797 7.512 1 87.88 228 LEU A CA 1
ATOM 1811 C C . LEU A 1 228 ? 19.797 25.984 7.539 1 87.88 228 LEU A C 1
ATOM 1813 O O . LEU A 1 228 ? 19.484 27.047 6.969 1 87.88 228 LEU A O 1
ATOM 1817 N N . LEU A 1 229 ? 20.875 25.781 8.219 1 86 229 LEU A N 1
ATOM 1818 C CA . LEU A 1 229 ? 21.844 26.859 8.367 1 86 229 LEU A CA 1
ATOM 1819 C C . LEU A 1 229 ? 22.516 27.172 7.031 1 86 229 LEU A C 1
ATOM 1821 O O . LEU A 1 229 ? 22.906 28.312 6.773 1 86 229 LEU A O 1
ATOM 1825 N N . ALA A 1 230 ? 22.547 26.203 6.164 1 78.88 230 ALA A N 1
ATOM 1826 C CA . ALA A 1 230 ? 23.141 26.391 4.844 1 78.88 230 ALA A CA 1
ATOM 1827 C C . ALA A 1 230 ? 22.141 27 3.871 1 78.88 230 ALA A C 1
ATOM 1829 O O . ALA A 1 230 ? 22.469 27.297 2.725 1 78.88 230 ALA A O 1
ATOM 1830 N N . LYS A 1 231 ? 20.875 27.406 4.324 1 67.31 231 LYS A N 1
ATOM 1831 C CA . LYS A 1 231 ? 19.797 28.062 3.594 1 67.31 231 LYS A CA 1
ATOM 1832 C C . LYS A 1 231 ? 19.438 27.281 2.334 1 67.31 231 LYS A C 1
ATOM 1834 O O . LYS A 1 231 ? 19.141 27.859 1.292 1 67.31 231 LYS A O 1
ATOM 1839 N N . HIS A 1 232 ? 19.453 26.109 2.398 1 62.12 232 HIS A N 1
ATOM 1840 C CA . HIS A 1 232 ? 19.25 25.25 1.239 1 62.12 232 HIS A CA 1
ATOM 1841 C C . HIS A 1 232 ? 17.844 24.641 1.253 1 62.12 232 HIS A C 1
ATOM 1843 O O . HIS A 1 232 ? 17.625 23.578 0.656 1 62.12 232 HIS A O 1
ATOM 1849 N N . VAL A 1 233 ? 16.922 25.203 1.984 1 66.44 233 VAL A N 1
ATOM 1850 C CA . VAL A 1 233 ? 15.664 24.469 2.027 1 66.44 233 VAL A CA 1
ATOM 1851 C C . VAL A 1 233 ? 14.531 25.375 1.555 1 66.44 233 VAL A C 1
ATOM 1853 O O . VAL A 1 233 ? 14.438 26.531 1.969 1 66.44 233 VAL A O 1
ATOM 1856 N N . ASP A 1 234 ? 13.781 24.812 0.602 1 66.88 234 ASP A N 1
ATOM 1857 C CA . ASP A 1 234 ? 12.531 25.438 0.171 1 66.88 234 ASP A CA 1
ATOM 1858 C C . ASP A 1 234 ? 11.406 25.156 1.159 1 66.88 234 ASP A C 1
ATOM 1860 O O . ASP A 1 234 ? 11.047 24 1.387 1 66.88 234 ASP A O 1
ATOM 1864 N N . ILE A 1 235 ? 10.898 26.188 1.727 1 66.56 235 ILE A N 1
ATOM 1865 C CA . ILE A 1 235 ? 9.898 26.078 2.781 1 66.56 235 ILE A CA 1
ATOM 1866 C C . ILE A 1 235 ? 8.648 25.391 2.236 1 66.56 235 ILE A C 1
ATOM 1868 O O . ILE A 1 235 ? 7.953 24.688 2.967 1 66.56 235 ILE A O 1
ATOM 1872 N N . GLU A 1 236 ? 8.273 25.656 0.925 1 64.69 236 GLU A N 1
ATOM 1873 C CA . GLU A 1 236 ? 7.082 25.047 0.339 1 64.69 236 GLU A CA 1
ATOM 1874 C C . GLU A 1 236 ? 7.184 23.516 0.345 1 64.69 236 GLU A C 1
ATOM 1876 O O . GLU A 1 236 ? 6.195 22.828 0.583 1 64.69 236 GLU A O 1
ATOM 1881 N N . ASP A 1 237 ? 8.297 23.016 0.145 1 68.44 237 ASP A N 1
ATOM 1882 C CA . ASP A 1 237 ? 8.539 21.578 0.105 1 68.44 237 ASP A CA 1
ATOM 1883 C C . ASP A 1 237 ? 8.352 20.953 1.484 1 68.44 237 ASP A C 1
ATOM 1885 O O . ASP A 1 237 ? 8.117 19.75 1.598 1 68.44 237 ASP A O 1
ATOM 1889 N N . ILE A 1 238 ? 8.297 21.797 2.436 1 78.06 238 ILE A N 1
ATOM 1890 C CA . ILE A 1 238 ? 8.305 21.234 3.783 1 78.06 238 ILE A CA 1
ATOM 1891 C C . ILE A 1 238 ? 6.879 21.219 4.34 1 78.06 238 ILE A C 1
ATOM 1893 O O . ILE A 1 238 ? 6.559 20.391 5.203 1 78.06 238 ILE A O 1
ATOM 1897 N N . GLU A 1 239 ? 6.031 21.891 3.734 1 77.94 239 GLU A N 1
ATOM 1898 C CA . GLU A 1 239 ? 4.727 22.047 4.371 1 77.94 239 GLU A CA 1
ATOM 1899 C C . GLU A 1 239 ? 3.715 21.047 3.816 1 77.94 239 GLU A C 1
ATOM 1901 O O . GLU A 1 239 ? 2.826 20.594 4.539 1 77.94 239 GLU A O 1
ATOM 1906 N N . THR A 1 240 ? 3.879 20.594 2.623 1 82.62 240 THR A N 1
ATOM 1907 C CA . THR A 1 240 ? 2.857 19.766 2.01 1 82.62 240 THR A CA 1
ATOM 1908 C C . THR A 1 240 ? 2.826 18.375 2.66 1 82.62 240 THR A C 1
ATOM 1910 O O . THR A 1 240 ? 3.826 17.656 2.646 1 82.62 240 THR A O 1
ATOM 1913 N N . GLY A 1 241 ? 1.702 18.078 3.291 1 86.62 241 GLY A N 1
ATOM 1914 C CA . GLY A 1 241 ? 1.494 16.766 3.893 1 86.62 241 GLY A CA 1
ATOM 1915 C C . GLY A 1 241 ? 2.088 16.656 5.285 1 86.62 241 GLY A C 1
ATOM 1916 O O . GLY A 1 241 ? 1.945 15.617 5.941 1 86.62 241 GLY A O 1
ATOM 1917 N N . ALA A 1 242 ? 2.73 17.688 5.773 1 91.44 242 ALA A N 1
ATOM 1918 C CA . ALA A 1 242 ? 3.4 17.656 7.07 1 91.44 242 ALA A CA 1
ATOM 1919 C C . ALA A 1 242 ? 2.455 18.094 8.188 1 91.44 242 ALA A C 1
ATOM 1921 O O . ALA A 1 242 ? 1.599 18.953 7.984 1 91.44 242 ALA A O 1
ATOM 1922 N N . ASP A 1 243 ? 2.6 17.453 9.352 1 95.06 243 ASP A N 1
ATOM 1923 C CA . ASP A 1 243 ? 1.845 17.828 10.547 1 95.06 243 ASP A CA 1
ATOM 1924 C C . ASP A 1 243 ? 2.746 18.5 11.578 1 95.06 243 ASP A C 1
ATOM 1926 O O . ASP A 1 243 ? 2.26 19.125 12.523 1 95.06 243 ASP A O 1
ATOM 1930 N N . ALA A 1 244 ? 4.008 18.375 11.359 1 95.94 244 ALA A N 1
ATOM 1931 C CA . ALA A 1 244 ? 5.035 19 12.195 1 95.94 244 ALA A CA 1
ATOM 1932 C C . ALA A 1 244 ? 6.359 19.109 11.445 1 95.94 244 ALA A C 1
ATOM 1934 O O . ALA A 1 244 ? 6.523 18.5 10.375 1 95.94 244 ALA A O 1
ATOM 1935 N N . ILE A 1 245 ? 7.219 19.953 11.93 1 95.19 245 ILE A N 1
ATOM 1936 C CA . ILE A 1 245 ? 8.578 20.047 11.406 1 95.19 245 ILE A CA 1
ATOM 1937 C C . ILE A 1 245 ? 9.57 19.609 12.477 1 95.19 245 ILE A C 1
ATOM 1939 O O . ILE A 1 245 ? 9.609 20.172 13.57 1 95.19 245 ILE A O 1
ATOM 1943 N N . GLU A 1 246 ? 10.266 18.594 12.164 1 96.88 246 GLU A N 1
ATOM 1944 C CA . GLU A 1 246 ? 11.297 18.109 13.07 1 96.88 246 GLU A CA 1
ATOM 1945 C C . GLU A 1 246 ? 12.664 18.703 12.719 1 96.88 246 GLU A C 1
ATOM 1947 O O . GLU A 1 246 ? 13.219 18.406 11.656 1 96.88 246 GLU A O 1
ATOM 1952 N N . ILE A 1 247 ? 13.156 19.531 13.547 1 96.5 247 ILE A N 1
ATOM 1953 C CA . ILE A 1 247 ? 14.5 20.078 13.391 1 96.5 247 ILE A CA 1
ATOM 1954 C C . ILE A 1 247 ? 15.5 19.203 14.148 1 96.5 247 ILE A C 1
ATOM 1956 O O . ILE A 1 247 ? 15.484 19.172 15.383 1 96.5 247 ILE A O 1
ATOM 1960 N N . VAL A 1 248 ? 16.312 18.578 13.406 1 96.56 248 VAL A N 1
ATOM 1961 C CA . VAL A 1 248 ? 17.312 17.688 13.992 1 96.56 248 VAL A CA 1
ATOM 1962 C C . VAL A 1 248 ? 18.609 18.438 14.234 1 96.56 248 VAL A C 1
ATOM 1964 O O . VAL A 1 248 ? 19.328 18.781 13.289 1 96.56 248 VAL A O 1
ATOM 1967 N N . VAL A 1 249 ? 18.844 18.719 15.492 1 96.62 249 VAL A N 1
ATOM 1968 C CA . VAL A 1 249 ? 20.109 19.344 15.859 1 96.62 249 VAL A CA 1
ATOM 1969 C C . VAL A 1 249 ? 21.219 18.281 15.859 1 96.62 249 VAL A C 1
ATOM 1971 O O . VAL A 1 249 ? 21.438 17.594 16.859 1 96.62 249 VAL A O 1
ATOM 1974 N N . ASP A 1 250 ? 22.016 18.297 14.828 1 93.38 250 ASP A N 1
ATOM 1975 C CA . ASP A 1 250 ? 22.984 17.234 14.617 1 93.38 250 ASP A CA 1
ATOM 1976 C C . ASP A 1 250 ? 24.406 17.719 14.938 1 93.38 250 ASP A C 1
ATOM 1978 O O . ASP A 1 250 ? 25.391 17.156 14.453 1 93.38 250 ASP A O 1
ATOM 1982 N N . ASP A 1 251 ? 24.531 18.719 15.703 1 91.75 251 ASP A N 1
ATOM 1983 C CA . ASP A 1 251 ? 25.828 19.297 16.062 1 91.75 251 ASP A CA 1
ATOM 1984 C C . ASP A 1 251 ? 26.703 18.281 16.812 1 91.75 251 ASP A C 1
ATOM 1986 O O . ASP A 1 251 ? 27.891 18.156 16.531 1 91.75 251 ASP A O 1
ATOM 1990 N N . LEU A 1 252 ? 26.094 17.578 17.719 1 90.19 252 LEU A N 1
ATOM 1991 C CA . LEU A 1 252 ? 26.844 16.734 18.625 1 90.19 252 LEU A CA 1
ATOM 1992 C C . LEU A 1 252 ? 27.359 15.492 17.922 1 90.19 252 LEU A C 1
ATOM 1994 O O . LEU A 1 252 ? 28.203 14.766 18.453 1 90.19 252 LEU A O 1
ATOM 1998 N N . VAL A 1 253 ? 26.859 15.227 16.766 1 88.62 253 VAL A N 1
ATOM 1999 C CA . VAL A 1 253 ? 27.312 14.047 16.031 1 88.62 253 VAL A CA 1
ATOM 2000 C C . VAL A 1 253 ? 28.094 14.477 14.789 1 88.62 253 VAL A C 1
ATOM 2002 O O . VAL A 1 253 ? 28.562 13.625 14.023 1 88.62 253 VAL A O 1
ATOM 2005 N N . ASN A 1 254 ? 28.125 15.727 14.562 1 83.12 254 ASN A N 1
ATOM 2006 C CA . ASN A 1 254 ? 28.922 16.25 13.453 1 83.12 254 ASN A CA 1
ATOM 2007 C C . ASN A 1 254 ? 30.406 16.219 13.766 1 83.12 254 ASN A C 1
ATOM 2009 O O . ASN A 1 254 ? 30.859 16.797 14.758 1 83.12 254 ASN A O 1
ATOM 2013 N N . PRO A 1 255 ? 31.109 15.578 12.891 1 77.5 255 PRO A N 1
ATOM 2014 C CA . PRO A 1 255 ? 32.562 15.5 13.148 1 77.5 255 PRO A CA 1
ATOM 2015 C C . PRO A 1 255 ? 33.25 16.875 13.109 1 77.5 255 PRO A C 1
ATOM 2017 O O . PRO A 1 255 ? 34.281 17.062 13.742 1 77.5 255 PRO A O 1
ATOM 2020 N N . ALA A 1 256 ? 32.656 17.766 12.367 1 75.81 256 ALA A N 1
ATOM 2021 C CA . ALA A 1 256 ? 33.219 19.094 12.227 1 75.81 256 ALA A CA 1
ATOM 2022 C C . ALA A 1 256 ? 32.938 19.969 13.438 1 75.81 256 ALA A C 1
ATOM 2024 O O . ALA A 1 256 ? 33.5 21.031 13.617 1 75.81 256 ALA A O 1
ATOM 2025 N N . PHE A 1 257 ? 32.031 19.422 14.297 1 77 257 PHE A N 1
ATOM 2026 C CA . PHE A 1 257 ? 31.594 20.219 15.438 1 77 257 PHE A CA 1
ATOM 2027 C C . PHE A 1 257 ? 32.594 20.109 16.578 1 77 257 PHE A C 1
ATOM 2029 O O . PHE A 1 257 ? 33 19.016 16.969 1 77 257 PHE A O 1
ATOM 2036 N N . ARG A 1 258 ? 33.188 21.156 17.016 1 71.88 258 ARG A N 1
ATOM 2037 C CA . ARG A 1 258 ? 34.125 21.219 18.141 1 71.88 258 ARG A CA 1
ATOM 2038 C C . ARG A 1 258 ? 33.5 21.891 19.344 1 71.88 258 ARG A C 1
ATOM 2040 O O . ARG A 1 258 ? 33.219 23.109 19.312 1 71.88 258 ARG A O 1
ATOM 2047 N N . PRO A 1 259 ? 33.094 20.984 20.25 1 73.12 259 PRO A N 1
ATOM 2048 C CA . PRO A 1 259 ? 32.5 21.625 21.422 1 73.12 259 PRO A CA 1
ATOM 2049 C C . PRO A 1 259 ? 33.469 22.562 22.156 1 73.12 259 PRO A C 1
ATOM 2051 O O . PRO A 1 259 ? 34.656 22.266 22.234 1 73.12 259 PRO A O 1
ATOM 2054 N N . ASN A 1 260 ? 33.094 23.797 22.219 1 71 260 ASN A N 1
ATOM 2055 C CA . ASN A 1 260 ? 33.906 24.719 23.016 1 71 260 ASN A CA 1
ATOM 2056 C C . ASN A 1 260 ? 33.406 24.734 24.469 1 71 260 ASN A C 1
ATOM 2058 O O . ASN A 1 260 ? 32.781 25.688 24.906 1 71 260 ASN A O 1
ATOM 2062 N N . GLY A 1 261 ? 33.594 23.562 25.203 1 75.56 261 GLY A N 1
ATOM 2063 C CA . GLY A 1 261 ? 33.219 23.531 26.609 1 75.56 261 GLY A CA 1
ATOM 2064 C C . GLY A 1 261 ? 31.891 22.844 26.859 1 75.56 261 GLY A C 1
ATOM 2065 O O . GLY A 1 261 ? 31.531 21.891 26.141 1 75.56 261 GLY A O 1
ATOM 2066 N N . ARG A 1 262 ? 31.172 23.312 27.984 1 80.75 262 ARG A N 1
ATOM 2067 C CA . ARG A 1 262 ? 29.969 22.656 28.5 1 80.75 262 ARG A CA 1
ATOM 2068 C C . ARG A 1 262 ? 28.719 23.391 28.031 1 80.75 262 ARG A C 1
ATOM 2070 O O . ARG A 1 262 ? 27.609 22.984 28.359 1 80.75 262 ARG A O 1
ATOM 2077 N N . HIS A 1 263 ? 28.969 24.453 27.172 1 87.19 263 HIS A N 1
ATOM 2078 C CA . HIS A 1 263 ? 27.828 25.266 26.797 1 87.19 263 HIS A CA 1
ATOM 2079 C C . HIS A 1 263 ? 27.859 25.641 25.312 1 87.19 263 HIS A C 1
ATOM 2081 O O . HIS A 1 263 ? 28.938 25.656 24.703 1 87.19 263 HIS A O 1
ATOM 2087 N N . ILE A 1 264 ? 26.75 25.859 24.734 1 91 264 ILE A N 1
ATOM 2088 C CA . ILE A 1 264 ? 26.641 26.359 23.375 1 91 264 ILE A CA 1
ATOM 2089 C C . ILE A 1 264 ? 27.219 27.781 23.297 1 91 264 ILE A C 1
ATOM 2091 O O . ILE A 1 264 ? 27 28.594 24.203 1 91 264 ILE A O 1
ATOM 2095 N N . THR A 1 265 ? 27.953 28.047 22.312 1 88.38 265 THR A N 1
ATOM 2096 C CA . THR A 1 265 ? 28.453 29.406 22.141 1 88.38 265 THR A CA 1
ATOM 2097 C C . THR A 1 265 ? 27.312 30.375 21.844 1 88.38 265 THR A C 1
ATOM 2099 O O . THR A 1 265 ? 26.328 30 21.203 1 88.38 265 THR A O 1
ATOM 2102 N N . PRO A 1 266 ? 27.359 31.562 22.328 1 87 266 PRO A N 1
ATOM 2103 C CA . PRO A 1 266 ? 26.297 32.531 22.078 1 87 266 PRO A CA 1
ATOM 2104 C C . PRO A 1 266 ? 26.016 32.719 20.578 1 87 266 PRO A C 1
ATOM 2106 O O . PRO A 1 266 ? 24.859 32.875 20.188 1 87 266 PRO A O 1
ATOM 2109 N N . GLU A 1 267 ? 27.062 32.719 19.812 1 86.44 267 GLU A N 1
ATOM 2110 C CA . GLU A 1 267 ? 26.906 32.875 18.375 1 86.44 267 GLU A CA 1
ATOM 2111 C C . GLU A 1 267 ? 26.078 31.734 17.797 1 86.44 267 GLU A C 1
ATOM 2113 O O . GLU A 1 267 ? 25.156 31.969 17.016 1 86.44 267 GLU A O 1
ATOM 2118 N N . HIS A 1 268 ? 26.484 30.547 18.156 1 90.69 268 HIS A N 1
ATOM 2119 C CA . HIS A 1 268 ? 25.781 29.375 17.625 1 90.69 268 HIS A CA 1
ATOM 2120 C C . HIS A 1 268 ? 24.344 29.312 18.141 1 90.69 268 HIS A C 1
ATOM 2122 O O . HIS A 1 268 ? 23.438 28.891 17.422 1 90.69 268 HIS A O 1
ATOM 2128 N N . ALA A 1 269 ? 24.156 29.656 19.391 1 92.75 269 ALA A N 1
ATOM 2129 C CA . ALA A 1 269 ? 22.812 29.75 19.938 1 92.75 269 ALA A CA 1
ATOM 2130 C C . ALA A 1 269 ? 21.953 30.703 19.125 1 92.75 269 ALA A C 1
ATOM 2132 O O . ALA A 1 269 ? 20.766 30.422 18.875 1 92.75 269 ALA A O 1
ATOM 2133 N N . GLY A 1 270 ? 22.547 31.828 18.766 1 90.88 270 GLY A N 1
ATOM 2134 C CA . GLY A 1 270 ? 21.844 32.781 17.922 1 90.88 270 GLY A CA 1
ATOM 2135 C C . GLY A 1 270 ? 21.469 32.219 16.562 1 90.88 270 GLY A C 1
ATOM 2136 O O . GLY A 1 270 ? 20.406 32.531 16.031 1 90.88 270 GLY A O 1
ATOM 2137 N N . GLU A 1 271 ? 22.359 31.422 16.016 1 91.38 271 GLU A N 1
ATOM 2138 C CA . GLU A 1 271 ? 22.094 30.797 14.727 1 91.38 271 GLU A CA 1
ATOM 2139 C C . GLU A 1 271 ? 20.922 29.828 14.82 1 91.38 271 GLU A C 1
ATOM 2141 O O . GLU A 1 271 ? 20.078 29.766 13.922 1 91.38 271 GLU A O 1
ATOM 2146 N N . ILE A 1 272 ? 20.938 29.047 15.883 1 95 272 ILE A N 1
ATOM 2147 C CA . ILE A 1 272 ? 19.844 28.109 16.109 1 95 272 ILE A CA 1
ATOM 2148 C C . ILE A 1 272 ? 18.531 28.875 16.266 1 95 272 ILE A C 1
ATOM 2150 O O . ILE A 1 272 ? 17.516 28.5 15.68 1 95 272 ILE A O 1
ATOM 2154 N N . SER A 1 273 ? 18.578 29.953 17.062 1 95.38 273 SER A N 1
ATOM 2155 C CA . SER A 1 273 ? 17.406 30.797 17.25 1 95.38 273 SER A CA 1
ATOM 2156 C C . SER A 1 273 ? 16.875 31.328 15.922 1 95.38 273 SER A C 1
ATOM 2158 O O . SER A 1 273 ? 15.664 31.312 15.688 1 95.38 273 SER A O 1
ATOM 2160 N N . ARG A 1 274 ? 17.766 31.75 15.109 1 92.81 274 ARG A N 1
ATOM 2161 C CA . ARG A 1 274 ? 17.375 32.281 13.805 1 92.81 274 ARG A CA 1
ATOM 2162 C C . ARG A 1 274 ? 16.734 31.219 12.938 1 92.81 274 ARG A C 1
ATOM 2164 O O . ARG A 1 274 ? 15.703 31.469 12.297 1 92.81 274 ARG A O 1
ATOM 2171 N N . ALA A 1 275 ? 17.359 30.062 12.906 1 91.81 275 ALA A N 1
ATOM 2172 C CA . ALA A 1 275 ? 16.844 28.969 12.086 1 91.81 275 ALA A CA 1
ATOM 2173 C C . ALA A 1 275 ? 15.438 28.578 12.508 1 91.81 275 ALA A C 1
ATOM 2175 O O . ALA A 1 275 ? 14.555 28.406 11.664 1 91.81 275 ALA A O 1
ATOM 2176 N N . LEU A 1 276 ? 15.219 28.359 13.773 1 93.94 276 LEU A N 1
ATOM 2177 C CA . LEU A 1 276 ? 13.906 27.984 14.281 1 93.94 276 LEU A CA 1
ATOM 2178 C C . LEU A 1 276 ? 12.875 29.062 14.008 1 93.94 276 LEU A C 1
ATOM 2180 O O . LEU A 1 276 ? 11.734 28.781 13.656 1 93.94 276 LEU A O 1
ATOM 2184 N N . SER A 1 277 ? 13.258 30.312 14.18 1 92.31 277 SER A N 1
ATOM 2185 C CA . SER A 1 277 ? 12.359 31.438 13.953 1 92.31 277 SER A CA 1
ATOM 2186 C C . SER A 1 277 ? 11.969 31.547 12.484 1 92.31 277 SER A C 1
ATOM 2188 O O . SER A 1 277 ? 10.828 31.891 12.156 1 92.31 277 SER A O 1
ATOM 2190 N N . ASP A 1 278 ? 12.906 31.297 11.648 1 88.38 278 ASP A N 1
ATOM 2191 C CA . ASP A 1 278 ? 12.609 31.312 10.219 1 88.38 278 ASP A CA 1
ATOM 2192 C C . ASP A 1 278 ? 11.555 30.266 9.867 1 88.38 278 ASP A C 1
ATOM 2194 O O . ASP A 1 278 ? 10.656 30.531 9.062 1 88.38 278 ASP A O 1
ATOM 2198 N N . ILE A 1 279 ? 11.672 29.125 10.445 1 89.38 279 ILE A N 1
ATOM 2199 C CA . ILE A 1 279 ? 10.703 28.062 10.211 1 89.38 279 ILE A CA 1
ATOM 2200 C C . ILE A 1 279 ? 9.344 28.469 10.789 1 89.38 279 ILE A C 1
ATOM 2202 O O . ILE A 1 279 ? 8.32 28.328 10.117 1 89.38 279 ILE A O 1
ATOM 2206 N N . ARG A 1 280 ? 9.352 28.953 11.945 1 89.69 280 ARG A N 1
ATOM 2207 C CA . ARG A 1 280 ? 8.109 29.297 12.625 1 89.69 280 ARG A CA 1
ATOM 2208 C C . ARG A 1 280 ? 7.391 30.438 11.906 1 89.69 280 ARG A C 1
ATOM 2210 O O . ARG A 1 280 ? 6.16 30.469 11.859 1 89.69 280 ARG A O 1
ATOM 2217 N N . ARG A 1 281 ? 8.156 31.312 11.43 1 85.25 281 ARG A N 1
ATOM 2218 C CA . ARG A 1 281 ? 7.586 32.469 10.734 1 85.25 281 ARG A CA 1
ATOM 2219 C C . ARG A 1 281 ? 6.906 32.031 9.438 1 85.25 281 ARG A C 1
ATOM 2221 O O . ARG A 1 281 ? 5.93 32.656 9.008 1 85.25 281 ARG A O 1
ATOM 2228 N N . ASN A 1 282 ? 7.344 30.969 8.938 1 81.12 282 ASN A N 1
ATOM 2229 C CA . ASN A 1 282 ? 6.898 30.594 7.598 1 81.12 282 ASN A CA 1
ATOM 2230 C C . ASN A 1 282 ? 5.969 29.391 7.633 1 81.12 282 ASN A C 1
ATOM 2232 O O . ASN A 1 282 ? 5.438 28.984 6.598 1 81.12 282 ASN A O 1
ATOM 2236 N N . THR A 1 283 ? 5.773 28.844 8.773 1 82.62 283 THR A N 1
ATOM 2237 C CA . THR A 1 283 ? 4.902 27.672 8.875 1 82.62 283 THR A CA 1
ATOM 2238 C C . THR A 1 283 ? 3.977 27.797 10.078 1 82.62 283 THR A C 1
ATOM 2240 O O . THR A 1 283 ? 4.262 28.547 11.016 1 82.62 283 THR A O 1
ATOM 2243 N N . VAL A 1 284 ? 2.848 27.109 9.992 1 81.06 284 VAL A N 1
ATOM 2244 C CA . VAL A 1 284 ? 1.899 27.172 11.094 1 81.06 284 VAL A CA 1
ATOM 2245 C C . VAL A 1 284 ? 1.928 25.859 11.875 1 81.06 284 VAL A C 1
ATOM 2247 O O . VAL A 1 284 ? 1.304 25.734 12.93 1 81.06 284 VAL A O 1
ATOM 2250 N N . ILE A 1 285 ? 2.705 24.906 11.422 1 89.12 285 ILE A N 1
ATOM 2251 C CA . ILE A 1 285 ? 2.695 23.609 12.062 1 89.12 285 ILE A CA 1
ATOM 2252 C C . ILE A 1 285 ? 3.742 23.562 13.172 1 89.12 285 ILE A C 1
ATOM 2254 O O . ILE A 1 285 ? 4.723 24.312 13.141 1 89.12 285 ILE A O 1
ATOM 2258 N N . PRO A 1 286 ? 3.514 22.766 14.148 1 94.19 286 PRO A N 1
ATOM 2259 C CA . PRO A 1 286 ? 4.398 22.734 15.312 1 94.19 286 PRO A CA 1
ATOM 2260 C C . PRO A 1 286 ? 5.809 22.25 14.969 1 94.19 286 PRO A C 1
ATOM 2262 O O . PRO A 1 286 ? 5.996 21.562 13.961 1 94.19 286 PRO A O 1
ATOM 2265 N N . ILE A 1 287 ? 6.734 22.641 15.82 1 96.5 287 ILE A N 1
ATOM 2266 C CA . ILE A 1 287 ? 8.141 22.281 15.664 1 96.5 287 ILE A CA 1
ATOM 2267 C C . ILE A 1 287 ? 8.508 21.203 16.672 1 96.5 287 ILE A C 1
ATOM 2269 O O . ILE A 1 287 ? 8.172 21.312 17.859 1 96.5 287 ILE A O 1
ATOM 2273 N N . LEU A 1 288 ? 9.055 20.141 16.219 1 98.06 288 LEU A N 1
ATOM 2274 C CA . LEU A 1 288 ? 9.68 19.109 17.047 1 98.06 288 LEU A CA 1
ATOM 2275 C C . LEU A 1 288 ? 11.195 19.266 17.062 1 98.06 288 LEU A C 1
ATOM 2277 O O . LEU A 1 288 ? 11.859 19.047 16.047 1 98.06 288 LEU A O 1
ATOM 2281 N N . TYR A 1 289 ? 11.719 19.75 18.188 1 98.38 289 TYR A N 1
ATOM 2282 C CA . TYR A 1 289 ? 13.141 20 18.391 1 98.38 289 TYR A CA 1
ATOM 2283 C C . TYR A 1 289 ? 13.859 18.75 18.891 1 98.38 289 TYR A C 1
ATOM 2285 O O . TYR A 1 289 ? 13.633 18.328 20.016 1 98.38 289 TYR A O 1
ATOM 2293 N N . HIS A 1 290 ? 14.656 18.141 18.062 1 98.12 290 HIS A N 1
ATOM 2294 C CA . HIS A 1 290 ? 15.344 16.906 18.375 1 98.12 290 HIS A CA 1
ATOM 2295 C C . HIS A 1 290 ? 16.859 17.094 18.391 1 98.12 290 HIS A C 1
ATOM 2297 O O . HIS A 1 290 ? 17.453 17.391 17.359 1 98.12 290 HIS A O 1
ATOM 2303 N N . VAL A 1 291 ? 17.438 16.953 19.547 1 97.06 291 VAL A N 1
ATOM 2304 C CA . VAL A 1 291 ? 18.906 17 19.656 1 97.06 291 VAL A CA 1
ATOM 2305 C C . VAL A 1 291 ? 19.469 15.578 19.672 1 97.06 291 VAL A C 1
ATOM 2307 O O . VAL A 1 291 ? 19.141 14.781 20.562 1 97.06 291 VAL A O 1
ATOM 2310 N N . VAL A 1 292 ? 20.297 15.305 18.688 1 95.44 292 VAL A N 1
ATOM 2311 C CA . VAL A 1 292 ? 20.859 13.961 18.609 1 95.44 292 VAL A CA 1
ATOM 2312 C C . VAL A 1 292 ? 21.891 13.766 19.719 1 95.44 292 VAL A C 1
ATOM 2314 O O . VAL A 1 292 ? 22.797 14.578 19.891 1 95.44 292 VAL A O 1
ATOM 2317 N N . PHE A 1 293 ? 21.688 12.719 20.469 1 92.88 293 PHE A N 1
ATOM 2318 C CA . PHE A 1 293 ? 22.578 12.375 21.562 1 92.88 293 PHE A CA 1
ATOM 2319 C C . PHE A 1 293 ? 23.406 11.148 21.234 1 92.88 293 PHE A C 1
ATOM 2321 O O . PHE A 1 293 ? 22.891 10.039 21.156 1 92.88 293 PHE A O 1
ATOM 2328 N N . PRO A 1 294 ? 24.672 11.344 20.984 1 87.31 294 PRO A N 1
ATOM 2329 C CA . PRO A 1 294 ? 25.484 10.172 20.625 1 87.31 294 PRO A CA 1
ATOM 2330 C C . PRO A 1 294 ? 25.703 9.227 21.812 1 87.31 294 PRO A C 1
ATOM 2332 O O . PRO A 1 294 ? 25.812 9.68 22.953 1 87.31 294 PRO A O 1
ATOM 2335 N N . GLY A 1 295 ? 25.781 7.926 21.578 1 83.56 295 GLY A N 1
ATOM 2336 C CA . GLY A 1 295 ? 26 6.918 22.594 1 83.56 295 GLY A CA 1
ATOM 2337 C C . GLY A 1 295 ? 27.281 7.117 23.375 1 83.56 295 GLY A C 1
ATOM 2338 O O . GLY A 1 295 ? 27.344 6.848 24.578 1 83.56 295 GLY A O 1
ATOM 2339 N N . SER A 1 296 ? 28.266 7.645 22.719 1 80.38 296 SER A N 1
ATOM 2340 C CA . SER A 1 296 ? 29.578 7.836 23.328 1 80.38 296 SER A CA 1
ATOM 2341 C C . SER A 1 296 ? 29.531 8.93 24.391 1 80.38 296 SER A C 1
ATOM 2343 O O . SER A 1 296 ? 30.391 8.984 25.281 1 80.38 296 SER A O 1
ATOM 2345 N N . ALA A 1 297 ? 28.547 9.75 24.359 1 83.81 297 ALA A N 1
ATOM 2346 C CA . ALA A 1 297 ? 28.453 10.898 25.25 1 83.81 297 ALA A CA 1
ATOM 2347 C C . ALA A 1 297 ? 27.859 10.492 26.594 1 83.81 297 ALA A C 1
ATOM 2349 O O . ALA A 1 297 ? 27.922 11.258 27.562 1 83.81 297 ALA A O 1
ATOM 2350 N N . LEU A 1 298 ? 27.344 9.297 26.719 1 86.75 298 LEU A N 1
ATOM 2351 C CA . LEU A 1 298 ? 26.672 8.844 27.938 1 86.75 298 LEU A CA 1
ATOM 2352 C C . LEU A 1 298 ? 27.641 8.758 29.109 1 86.75 298 LEU A C 1
ATOM 2354 O O . LEU A 1 298 ? 27.234 8.859 30.266 1 86.75 298 LEU A O 1
ATOM 2358 N N . ARG A 1 299 ? 28.953 8.609 28.828 1 87.44 299 ARG A N 1
ATOM 2359 C CA . ARG A 1 299 ? 29.938 8.414 29.891 1 87.44 299 ARG A CA 1
ATOM 2360 C C . ARG A 1 299 ? 30.703 9.703 30.188 1 87.44 299 ARG A C 1
ATOM 2362 O O . ARG A 1 299 ? 31.609 9.719 31.016 1 87.44 299 ARG A O 1
ATOM 2369 N N . ASP A 1 300 ? 30.328 10.789 29.516 1 88.25 300 ASP A N 1
ATOM 2370 C CA . ASP A 1 300 ? 31.016 12.055 29.656 1 88.25 300 ASP A CA 1
ATOM 2371 C C . ASP A 1 300 ? 30.078 13.148 30.172 1 88.25 300 ASP A C 1
ATOM 2373 O O . ASP A 1 300 ? 29.172 13.57 29.453 1 88.25 300 ASP A O 1
ATOM 2377 N N . ASP A 1 301 ? 30.375 13.711 31.25 1 88.19 301 ASP A N 1
ATOM 2378 C CA . ASP A 1 301 ? 29.516 14.695 31.891 1 88.19 301 ASP A CA 1
ATOM 2379 C C . ASP A 1 301 ? 29.5 16.016 31.109 1 88.19 301 ASP A C 1
ATOM 2381 O O . ASP A 1 301 ? 28.484 16.719 31.094 1 88.19 301 ASP A O 1
ATOM 2385 N N . ALA A 1 302 ? 30.594 16.328 30.547 1 87.44 302 ALA A N 1
ATOM 2386 C CA . ALA A 1 302 ? 30.656 17.547 29.75 1 87.44 302 ALA A CA 1
ATOM 2387 C C . ALA A 1 302 ? 29.688 17.469 28.578 1 87.44 302 ALA A C 1
ATOM 2389 O O . ALA A 1 302 ? 29.031 18.453 28.234 1 87.44 302 ALA A O 1
ATOM 2390 N N . TRP A 1 303 ? 29.656 16.312 28 1 88.69 303 TRP A N 1
ATOM 2391 C CA . TRP A 1 303 ? 28.766 16.094 26.875 1 88.69 303 TRP A CA 1
ATOM 2392 C C . TRP A 1 303 ? 27.297 16.125 27.312 1 88.69 303 TRP A C 1
ATOM 2394 O O . TRP A 1 303 ? 26.438 16.625 26.594 1 88.69 303 TRP A O 1
ATOM 2404 N N . LYS A 1 304 ? 27.062 15.586 28.438 1 91.62 304 LYS A N 1
ATOM 2405 C CA . LYS A 1 304 ? 25.703 15.594 28.984 1 91.62 304 LYS A CA 1
ATOM 2406 C C . LYS A 1 304 ? 25.234 17.016 29.266 1 91.62 304 LYS A C 1
ATOM 2408 O O . LYS A 1 304 ? 24.094 17.375 28.969 1 91.62 304 LYS A O 1
ATOM 2413 N N . SER A 1 305 ? 26.156 17.766 29.828 1 90.94 305 SER A N 1
ATOM 2414 C CA . SER A 1 305 ? 25.828 19.156 30.125 1 90.94 305 SER A CA 1
ATOM 2415 C C . SER A 1 305 ? 25.562 19.938 28.844 1 90.94 305 SER A C 1
ATOM 2417 O O . SER A 1 305 ? 24.656 20.766 28.797 1 90.94 305 SER A O 1
ATOM 2419 N N . LEU A 1 306 ? 26.422 19.703 27.875 1 93.06 306 LEU A N 1
ATOM 2420 C CA . LEU A 1 306 ? 26.234 20.375 26.594 1 93.06 306 LEU A CA 1
ATOM 2421 C C . LEU A 1 306 ? 24.906 19.984 25.969 1 93.06 306 LEU A C 1
ATOM 2423 O O . LEU A 1 306 ? 24.188 20.828 25.438 1 93.06 306 LEU A O 1
ATOM 2427 N N . TYR A 1 307 ? 24.594 18.703 26 1 94.69 307 TYR A N 1
ATOM 2428 C CA . TYR A 1 307 ? 23.312 18.203 25.5 1 94.69 307 TYR A CA 1
ATOM 2429 C C . TYR A 1 307 ? 22.141 18.891 26.188 1 94.69 307 TYR A C 1
ATOM 2431 O O . TYR A 1 307 ? 21.203 19.344 25.531 1 94.69 307 TYR A O 1
ATOM 2439 N N . LEU A 1 308 ? 22.25 19.016 27.453 1 94.06 308 LEU A N 1
ATOM 2440 C CA . LEU A 1 308 ? 21.188 19.656 28.219 1 94.06 308 LEU A CA 1
ATOM 2441 C C . LEU A 1 308 ? 21.094 21.141 27.875 1 94.06 308 LEU A C 1
ATOM 2443 O O . LEU A 1 308 ? 20 21.719 27.891 1 94.06 308 LEU A O 1
ATOM 2447 N N . ASP A 1 309 ? 22.219 21.703 27.641 1 94.25 309 ASP A N 1
ATOM 2448 C CA . ASP A 1 309 ? 22.219 23.109 27.234 1 94.25 309 ASP A CA 1
ATOM 2449 C C . ASP A 1 309 ? 21.453 23.297 25.938 1 94.25 309 ASP A C 1
ATOM 2451 O O . ASP A 1 309 ? 20.719 24.281 25.781 1 94.25 309 ASP A O 1
ATOM 2455 N N . TYR A 1 310 ? 21.641 22.422 24.969 1 96.12 310 TYR A N 1
ATOM 2456 C CA . TYR A 1 310 ? 20.906 22.453 23.719 1 96.12 310 TYR A CA 1
ATOM 2457 C C . TYR A 1 310 ? 19.406 22.328 23.953 1 96.12 310 TYR A C 1
ATOM 2459 O O . TYR A 1 310 ? 18.609 23.047 23.344 1 96.12 310 TYR A O 1
ATOM 2467 N N . LEU A 1 311 ? 19.047 21.422 24.844 1 97.38 311 LEU A N 1
ATOM 2468 C CA . LEU A 1 311 ? 17.641 21.219 25.141 1 97.38 311 LEU A CA 1
ATOM 2469 C C . LEU A 1 311 ? 17.031 22.469 25.812 1 97.38 311 LEU A C 1
ATOM 2471 O O . LEU A 1 311 ? 15.93 22.875 25.469 1 97.38 311 LEU A O 1
ATOM 2475 N N . GLN A 1 312 ? 17.812 23 26.719 1 95.19 312 GLN A N 1
ATOM 2476 C CA . GLN A 1 312 ? 17.344 24.219 27.391 1 95.19 312 GLN A CA 1
ATOM 2477 C C . GLN A 1 312 ? 17.156 25.359 26.391 1 95.19 312 GLN A C 1
ATOM 2479 O O . GLN A 1 312 ? 16.219 26.156 26.531 1 95.19 312 GLN A O 1
ATOM 2484 N N . HIS A 1 313 ? 18.047 25.422 25.469 1 96.12 313 HIS A N 1
ATOM 2485 C CA . HIS A 1 313 ? 17.891 26.453 24.438 1 96.12 313 HIS A CA 1
ATOM 2486 C C . HIS A 1 313 ? 16.625 26.234 23.625 1 96.12 313 HIS A C 1
ATOM 2488 O O . HIS A 1 313 ? 15.945 27.203 23.266 1 96.12 313 HIS A O 1
ATOM 2494 N N . GLY A 1 314 ? 16.328 24.984 23.297 1 97.06 314 GLY A N 1
ATOM 2495 C CA . GLY A 1 314 ? 15.07 24.688 22.625 1 97.06 314 GLY A CA 1
ATOM 2496 C C . GLY A 1 314 ? 13.852 25.109 23.422 1 97.06 314 GLY A C 1
ATOM 2497 O O . GLY A 1 314 ? 12.867 25.578 22.844 1 97.06 314 GLY A O 1
ATOM 2498 N N . LEU A 1 315 ? 13.93 24.953 24.719 1 96.31 315 LEU A N 1
ATOM 2499 C CA . LEU A 1 315 ? 12.852 25.391 25.609 1 96.31 315 LEU A CA 1
ATOM 2500 C C . LEU A 1 315 ? 12.703 26.906 25.578 1 96.31 315 LEU A C 1
ATOM 2502 O O . LEU A 1 315 ? 11.586 27.422 25.531 1 96.31 315 LEU A O 1
ATOM 2506 N N . ARG A 1 316 ? 13.844 27.609 25.547 1 95.44 316 ARG A N 1
ATOM 2507 C CA . ARG A 1 316 ? 13.844 29.062 25.453 1 95.44 316 ARG A CA 1
ATOM 2508 C C . ARG A 1 316 ? 13.156 29.547 24.188 1 95.44 316 ARG A C 1
ATOM 2510 O O . ARG A 1 316 ? 12.523 30.594 24.172 1 95.44 316 ARG A O 1
ATOM 2517 N N . LEU A 1 317 ? 13.25 28.734 23.203 1 97.06 317 LEU A N 1
ATOM 2518 C CA . LEU A 1 317 ? 12.688 29.094 21.922 1 97.06 317 LEU A CA 1
ATOM 2519 C C . LEU A 1 317 ? 11.234 28.641 21.812 1 97.06 317 LEU A C 1
ATOM 2521 O O . LEU A 1 317 ? 10.594 28.828 20.766 1 97.06 317 LEU A O 1
ATOM 2525 N N . ALA A 1 318 ? 10.695 28.031 22.75 1 95.81 318 ALA A N 1
ATOM 2526 C CA . ALA A 1 318 ? 9.297 27.625 22.844 1 95.81 318 ALA A CA 1
ATOM 2527 C C . ALA A 1 318 ? 8.945 26.609 21.766 1 95.81 318 ALA A C 1
ATOM 2529 O O . ALA A 1 318 ? 7.926 26.734 21.094 1 95.81 318 ALA A O 1
ATOM 2530 N N . ALA A 1 319 ? 9.836 25.609 21.562 1 97.31 319 ALA A N 1
ATOM 2531 C CA . ALA A 1 319 ? 9.461 24.516 20.672 1 97.31 319 ALA A CA 1
ATOM 2532 C C . ALA A 1 319 ? 8.266 23.75 21.234 1 97.31 319 ALA A C 1
ATOM 2534 O O . ALA A 1 319 ? 8.156 23.531 22.438 1 97.31 319 ALA A O 1
ATOM 2535 N N . GLU A 1 320 ? 7.387 23.359 20.375 1 96.62 320 GLU A N 1
ATOM 2536 C CA . GLU A 1 320 ? 6.18 22.688 20.844 1 96.62 320 GLU A CA 1
ATOM 2537 C C . GLU A 1 320 ? 6.496 21.297 21.391 1 96.62 320 GLU A C 1
ATOM 2539 O O . GLU A 1 320 ? 5.891 20.875 22.375 1 96.62 320 GLU A O 1
ATOM 2544 N N . TYR A 1 321 ? 7.379 20.578 20.703 1 98.12 321 TYR A N 1
ATOM 2545 C CA . TYR A 1 321 ? 7.859 19.281 21.141 1 98.12 321 TYR A CA 1
ATOM 2546 C C . TYR A 1 321 ? 9.375 19.281 21.312 1 98.12 321 TYR A C 1
ATOM 2548 O O . TYR A 1 321 ? 10.094 19.875 20.5 1 98.12 321 TYR A O 1
ATOM 2556 N N . ILE A 1 322 ? 9.875 18.672 22.328 1 98.31 322 ILE A N 1
ATOM 2557 C CA . ILE A 1 322 ? 11.312 18.484 22.516 1 98.31 322 ILE A CA 1
ATOM 2558 C C . ILE A 1 322 ? 11.586 17.031 22.922 1 98.31 322 ILE A C 1
ATOM 2560 O O . ILE A 1 322 ? 10.891 16.469 23.766 1 98.31 322 ILE A O 1
ATOM 2564 N N . THR A 1 323 ? 12.508 16.453 22.281 1 98 323 THR A N 1
ATOM 2565 C CA . THR A 1 323 ? 12.859 15.078 22.641 1 98 323 THR A CA 1
ATOM 2566 C C . THR A 1 323 ? 13.938 15.062 23.719 1 98 323 THR A C 1
ATOM 2568 O O . THR A 1 323 ? 14.82 15.922 23.734 1 98 323 THR A O 1
ATOM 2571 N N . VAL A 1 324 ? 13.922 14.133 24.594 1 97.81 324 VAL A N 1
ATOM 2572 C CA . VAL A 1 324 ? 14.945 13.914 25.609 1 97.81 324 VAL A CA 1
ATOM 2573 C C . VAL A 1 324 ? 15.352 12.438 25.609 1 97.81 324 VAL A C 1
ATOM 2575 O O . VAL A 1 324 ? 14.5 11.555 25.547 1 97.81 324 VAL A O 1
ATOM 2578 N N . ASP A 1 325 ? 16.594 12.164 25.625 1 97 325 ASP A N 1
ATOM 2579 C CA . ASP A 1 325 ? 17.109 10.805 25.578 1 97 325 ASP A CA 1
ATOM 2580 C C . ASP A 1 325 ? 16.844 10.062 26.875 1 97 325 ASP A C 1
ATOM 2582 O O . ASP A 1 325 ? 17.281 10.492 27.953 1 97 325 ASP A O 1
ATOM 2586 N N . LEU A 1 326 ? 16.203 8.914 26.797 1 96.88 326 LEU A N 1
ATOM 2587 C CA . LEU A 1 326 ? 15.773 8.18 27.969 1 96.88 326 LEU A CA 1
ATOM 2588 C C . LEU A 1 326 ? 16.938 7.406 28.578 1 96.88 326 LEU A C 1
ATOM 2590 O O . LEU A 1 326 ? 16.812 6.852 29.672 1 96.88 326 LEU A O 1
ATOM 2594 N N . ARG A 1 327 ? 18.109 7.371 28.047 1 95.12 327 ARG A N 1
ATOM 2595 C CA . ARG A 1 327 ? 19.281 6.707 28.594 1 95.12 327 ARG A CA 1
ATOM 2596 C C . ARG A 1 327 ? 19.938 7.555 29.688 1 95.12 327 ARG A C 1
ATOM 2598 O O . ARG A 1 327 ? 20.766 7.055 30.453 1 95.12 327 ARG A O 1
ATOM 2605 N N . LEU A 1 328 ? 19.516 8.852 29.734 1 94.94 328 LEU A N 1
ATOM 2606 C CA . LEU A 1 328 ? 20.047 9.766 30.734 1 94.94 328 LEU A CA 1
ATOM 2607 C C . LEU A 1 328 ? 19.531 9.414 32.125 1 94.94 328 LEU A C 1
ATOM 2609 O O . LEU A 1 328 ? 18.484 8.773 32.25 1 94.94 328 LEU A O 1
ATOM 2613 N N . GLU A 1 329 ? 20.234 9.867 33.094 1 94.25 329 GLU A N 1
ATOM 2614 C CA . GLU A 1 329 ? 19.797 9.695 34.469 1 94.25 329 GLU A CA 1
ATOM 2615 C C . GLU A 1 329 ? 18.5 10.461 34.719 1 94.25 329 GLU A C 1
ATOM 2617 O O . GLU A 1 329 ? 18.25 11.5 34.094 1 94.25 329 GLU A O 1
ATOM 2622 N N . ASP A 1 330 ? 17.719 10.039 35.688 1 95.31 330 ASP A N 1
ATOM 2623 C CA . ASP A 1 330 ? 16.406 10.586 36 1 95.31 330 ASP A CA 1
ATOM 2624 C C . ASP A 1 330 ? 16.5 12.062 36.375 1 95.31 330 ASP A C 1
ATOM 2626 O O . ASP A 1 330 ? 15.602 12.844 36.094 1 95.31 330 ASP A O 1
ATOM 2630 N N . THR A 1 331 ? 17.578 12.375 36.938 1 93.44 331 THR A N 1
ATOM 2631 C CA . THR A 1 331 ? 17.734 13.734 37.469 1 93.44 331 THR A CA 1
ATOM 2632 C C . THR A 1 331 ? 17.719 14.742 36.312 1 93.44 331 THR A C 1
ATOM 2634 O O . THR A 1 331 ? 17.141 15.82 36.438 1 93.44 331 THR A O 1
ATOM 2637 N N . TYR A 1 332 ? 18.297 14.391 35.219 1 92.25 332 TYR A N 1
ATOM 2638 C CA . TYR A 1 332 ? 18.375 15.281 34.094 1 92.25 332 TYR A CA 1
ATOM 2639 C C . TYR A 1 332 ? 17 15.461 33.438 1 92.25 332 TYR A C 1
ATOM 2641 O O . TYR A 1 332 ? 16.594 16.578 33.125 1 92.25 332 TYR A O 1
ATOM 2649 N N . VAL A 1 333 ? 16.25 14.43 33.312 1 94.44 333 VAL A N 1
ATOM 2650 C CA . VAL A 1 333 ? 14.938 14.461 32.688 1 94.44 333 VAL A CA 1
ATOM 2651 C C . VAL A 1 333 ? 13.945 15.195 33.594 1 94.44 333 VAL A C 1
ATOM 2653 O O . VAL A 1 333 ? 13.125 15.984 33.094 1 94.44 333 VAL A O 1
ATOM 2656 N N . SER A 1 334 ? 14.086 14.938 34.875 1 93.94 334 SER A N 1
ATOM 2657 C CA . SER A 1 334 ? 13.195 15.594 35.812 1 93.94 334 SER A CA 1
ATOM 2658 C C . SER A 1 334 ? 13.422 17.109 35.812 1 93.94 334 SER A C 1
ATOM 2660 O O . SER A 1 334 ? 12.469 17.875 35.938 1 93.94 334 SER A O 1
ATOM 2662 N N . HIS A 1 335 ? 14.648 17.453 35.75 1 92.06 335 HIS A N 1
ATOM 2663 C CA . HIS A 1 335 ? 14.977 18.859 35.688 1 92.06 335 HIS A CA 1
ATOM 2664 C C . HIS A 1 335 ? 14.383 19.516 34.469 1 92.06 335 HIS A C 1
ATOM 2666 O O . HIS A 1 335 ? 13.867 20.641 34.531 1 92.06 335 HIS A O 1
ATOM 2672 N N . LEU A 1 336 ? 14.516 18.891 33.375 1 93.94 336 LEU A N 1
ATOM 2673 C CA . LEU A 1 336 ? 13.961 19.406 32.125 1 93.94 336 LEU A CA 1
ATOM 2674 C C . LEU A 1 336 ? 12.445 19.547 32.219 1 93.94 336 LEU A C 1
ATOM 2676 O O . LEU A 1 336 ? 11.875 20.516 31.719 1 93.94 336 LEU A O 1
ATOM 2680 N N . ARG A 1 337 ? 11.789 18.578 32.812 1 94.06 337 ARG A N 1
ATOM 2681 C CA . ARG A 1 337 ? 10.344 18.609 32.969 1 94.06 337 ARG A CA 1
ATOM 2682 C C . ARG A 1 337 ? 9.898 19.812 33.781 1 94.06 337 ARG A C 1
ATOM 2684 O O . ARG A 1 337 ? 8.891 20.453 33.5 1 94.06 337 ARG A O 1
ATOM 2691 N N . MET A 1 338 ? 10.672 20.203 34.75 1 90 338 MET A N 1
ATOM 2692 C CA . MET A 1 338 ? 10.344 21.328 35.625 1 90 338 MET A CA 1
ATOM 2693 C C . MET A 1 338 ? 10.43 22.656 34.875 1 90 338 MET A C 1
ATOM 2695 O O . MET A 1 338 ? 9.719 23.594 35.219 1 90 338 MET A O 1
ATOM 2699 N N . THR A 1 339 ? 11.227 22.656 33.906 1 89.25 339 THR A N 1
ATOM 2700 C CA . THR A 1 339 ? 11.461 23.906 33.188 1 89.25 339 THR A CA 1
ATOM 2701 C C . THR A 1 339 ? 10.727 23.906 31.844 1 89.25 339 THR A C 1
ATOM 2703 O O . THR A 1 339 ? 10.734 24.906 31.125 1 89.25 339 THR A O 1
ATOM 2706 N N . ALA A 1 340 ? 10.062 22.875 31.438 1 91.75 340 ALA A N 1
ATOM 2707 C CA . ALA A 1 340 ? 9.508 22.688 30.094 1 91.75 340 ALA A CA 1
ATOM 2708 C C . ALA A 1 340 ? 8.289 23.594 29.875 1 91.75 340 ALA A C 1
ATOM 2710 O O . ALA A 1 340 ? 7.961 23.922 28.734 1 91.75 340 ALA A O 1
ATOM 2711 N N . GLY A 1 341 ? 7.641 24.062 30.922 1 88.75 341 GLY A N 1
ATOM 2712 C CA . GLY A 1 341 ? 6.441 24.875 30.75 1 88.75 341 GLY A CA 1
ATOM 2713 C C . GLY A 1 341 ? 5.371 24.188 29.922 1 88.75 341 GLY A C 1
ATOM 2714 O O . GLY A 1 341 ? 4.973 23.047 30.234 1 88.75 341 GLY A O 1
ATOM 2715 N N . ARG A 1 342 ? 5.039 24.734 28.734 1 91.62 342 ARG A N 1
ATOM 2716 C CA . ARG A 1 342 ? 3.971 24.203 27.891 1 91.62 342 ARG A CA 1
ATOM 2717 C C . ARG A 1 342 ? 4.531 23.297 26.797 1 91.62 342 ARG A C 1
ATOM 2719 O O . ARG A 1 342 ? 3.773 22.656 26.062 1 91.62 342 ARG A O 1
ATOM 2726 N N . THR A 1 343 ? 5.859 23.281 26.719 1 96.06 343 THR A N 1
ATOM 2727 C CA . THR A 1 343 ? 6.504 22.406 25.734 1 96.06 343 THR A CA 1
ATOM 2728 C C . THR A 1 343 ? 6.297 20.938 26.109 1 96.06 343 THR A C 1
ATOM 2730 O O . THR A 1 343 ? 6.438 20.562 27.281 1 96.06 343 THR A O 1
ATOM 2733 N N . LYS A 1 344 ? 5.918 20.141 25.188 1 97.06 344 LYS A N 1
ATOM 2734 C CA . LYS A 1 344 ? 5.727 18.703 25.422 1 97.06 344 LYS A CA 1
ATOM 2735 C C . LYS A 1 344 ? 7.051 17.953 25.344 1 97.06 344 LYS A C 1
ATOM 2737 O O . LYS A 1 344 ? 7.828 18.156 24.406 1 97.06 344 LYS A O 1
ATOM 2742 N N . LEU A 1 345 ? 7.27 17.125 26.328 1 98 345 LEU A N 1
ATOM 2743 C CA . LEU A 1 345 ? 8.492 16.344 26.375 1 98 345 LEU A CA 1
ATOM 2744 C C . LEU A 1 345 ? 8.289 14.961 25.75 1 98 345 LEU A C 1
ATOM 2746 O O . LEU A 1 345 ? 7.359 14.242 26.125 1 98 345 LEU A O 1
ATOM 2750 N N . VAL A 1 346 ? 9.102 14.594 24.812 1 98.44 346 VAL A N 1
ATOM 2751 C CA . VAL A 1 346 ? 9.055 13.297 24.141 1 98.44 346 VAL A CA 1
ATOM 2752 C C . VAL A 1 346 ? 10.219 12.422 24.625 1 98.44 346 VAL A C 1
ATOM 2754 O O . VAL A 1 346 ? 11.383 12.711 24.328 1 98.44 346 VAL A O 1
ATOM 2757 N N . GLY A 1 347 ? 9.852 11.414 25.469 1 98.5 347 GLY A N 1
ATOM 2758 C CA . GLY A 1 347 ? 10.898 10.461 25.812 1 98.5 347 GLY A CA 1
ATOM 2759 C C . GLY A 1 347 ? 11.414 9.695 24.609 1 98.5 347 GLY A C 1
ATOM 2760 O O . GLY A 1 347 ? 10.672 8.953 23.969 1 98.5 347 GLY A O 1
ATOM 2761 N N . ASN A 1 348 ? 12.68 9.82 24.328 1 98.06 348 ASN A N 1
ATOM 2762 C CA . ASN A 1 348 ? 13.242 9.359 23.047 1 98.06 348 ASN A CA 1
ATOM 2763 C C . ASN A 1 348 ? 14.258 8.25 23.266 1 98.06 348 ASN A C 1
ATOM 2765 O O . ASN A 1 348 ? 15.133 8.352 24.125 1 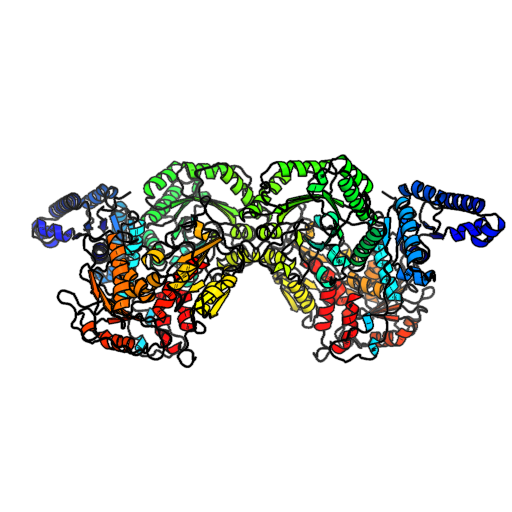98.06 348 ASN A O 1
ATOM 2769 N N . LEU A 1 349 ? 14.102 7.16 22.625 1 97.25 349 LEU A N 1
ATOM 2770 C CA . LEU A 1 349 ? 15.078 6.086 22.516 1 97.25 349 LEU A CA 1
ATOM 2771 C C . LEU A 1 349 ? 15.211 5.609 21.078 1 97.25 349 LEU A C 1
ATOM 2773 O O . LEU A 1 349 ? 14.289 4.98 20.531 1 97.25 349 LEU A O 1
ATOM 2777 N N . GLN A 1 350 ? 16.281 5.867 20.422 1 95.62 350 GLN A N 1
ATOM 2778 C CA . GLN A 1 350 ? 16.531 5.477 19.031 1 95.62 350 GLN A CA 1
ATOM 2779 C C . GLN A 1 350 ? 17.797 4.629 18.922 1 95.62 350 GLN A C 1
ATOM 2781 O O . GLN A 1 350 ? 18.875 5.031 19.391 1 95.62 350 GLN A O 1
ATOM 2786 N N . ILE A 1 351 ? 17.672 3.486 18.391 1 93.69 351 ILE A N 1
ATOM 2787 C CA . ILE A 1 351 ? 18.797 2.586 18.172 1 93.69 351 ILE A CA 1
ATOM 2788 C C . ILE A 1 351 ? 19.109 2.506 16.672 1 93.69 351 ILE A C 1
ATOM 2790 O O . ILE A 1 351 ? 18.516 1.706 15.953 1 93.69 351 ILE A O 1
ATOM 2794 N N . PRO A 1 352 ? 20.125 3.219 16.203 1 90.12 352 PRO A N 1
ATOM 2795 C CA . PRO A 1 352 ? 20.359 3.369 14.766 1 90.12 352 PRO A CA 1
ATOM 2796 C C . PRO A 1 352 ? 21.156 2.213 14.18 1 90.12 352 PRO A C 1
ATOM 2798 O O . PRO A 1 352 ? 21.188 2.043 12.953 1 90.12 352 PRO A O 1
ATOM 2801 N N . LYS A 1 353 ? 21.812 1.402 14.969 1 88.62 353 LYS A N 1
ATOM 2802 C CA . LYS A 1 353 ? 22.703 0.37 14.438 1 88.62 353 LYS A CA 1
ATOM 2803 C C . LYS A 1 353 ? 22.266 -1.018 14.906 1 88.62 353 LYS A C 1
ATOM 2805 O O . LYS A 1 353 ? 21.688 -1.163 15.984 1 88.62 353 LYS A O 1
ATOM 2810 N N . ALA A 1 354 ? 22.516 -1.952 14.047 1 87.12 354 ALA A N 1
ATOM 2811 C CA . ALA A 1 354 ? 22.281 -3.352 14.398 1 87.12 354 ALA A CA 1
ATOM 2812 C C . ALA A 1 354 ? 23.453 -3.918 15.195 1 87.12 354 ALA A C 1
ATOM 2814 O O . ALA A 1 354 ? 24.594 -3.492 15.023 1 87.12 354 ALA A O 1
ATOM 2815 N N . PRO A 1 355 ? 23.234 -4.836 16.047 1 89.44 355 PRO A N 1
ATOM 2816 C CA . PRO A 1 355 ? 21.953 -5.488 16.359 1 89.44 355 PRO A CA 1
ATOM 2817 C C . PRO A 1 355 ? 21.109 -4.691 17.344 1 89.44 355 PRO A C 1
ATOM 2819 O O . PRO A 1 355 ? 21.625 -4.215 18.359 1 89.44 355 PRO A O 1
ATOM 2822 N N . ALA A 1 356 ? 19.969 -4.477 17.078 1 91.75 356 ALA A N 1
ATOM 2823 C CA . ALA A 1 356 ? 19 -3.816 17.953 1 91.75 356 ALA A CA 1
ATOM 2824 C C . ALA A 1 356 ? 18.109 -4.836 18.656 1 91.75 356 ALA A C 1
ATOM 2826 O O . ALA A 1 356 ? 17.766 -5.871 18.062 1 91.75 356 ALA A O 1
ATOM 2827 N N . PRO A 1 357 ? 17.766 -4.594 19.891 1 94 357 PRO A N 1
ATOM 2828 C CA . PRO A 1 357 ? 16.859 -5.523 20.562 1 94 357 PRO A CA 1
ATOM 2829 C C . PRO A 1 357 ? 15.531 -5.688 19.828 1 94 357 PRO A C 1
ATOM 2831 O O . PRO A 1 357 ? 15.008 -4.719 19.266 1 94 357 PRO A O 1
ATOM 2834 N N . SER A 1 358 ? 15.07 -6.938 19.891 1 92.5 358 SER A N 1
ATOM 2835 C CA . SER A 1 358 ? 13.758 -7.203 19.297 1 92.5 358 SER A CA 1
ATOM 2836 C C . SER A 1 358 ? 12.672 -6.391 19.984 1 92.5 358 SER A C 1
ATOM 2838 O O . SER A 1 358 ? 12.805 -6.023 21.156 1 92.5 358 SER A O 1
ATOM 2840 N N . TRP A 1 359 ? 11.617 -6.059 19.328 1 93.31 359 TRP A N 1
ATOM 2841 C CA . TRP A 1 359 ? 10.492 -5.324 19.906 1 93.31 359 TRP A CA 1
ATOM 2842 C C . TRP A 1 359 ? 9.859 -6.113 21.047 1 93.31 359 TRP A C 1
ATOM 2844 O O . TRP A 1 359 ? 9.094 -5.559 21.844 1 93.31 359 TRP A O 1
ATOM 2854 N N . ARG A 1 360 ? 10.148 -7.379 21.125 1 88.44 360 ARG A N 1
ATOM 2855 C CA . ARG A 1 360 ? 9.609 -8.242 22.172 1 88.44 360 ARG A CA 1
ATOM 2856 C C . ARG A 1 360 ? 10.461 -8.18 23.422 1 88.44 360 ARG A C 1
ATOM 2858 O O . ARG A 1 360 ? 10.07 -8.695 24.469 1 88.44 360 ARG A O 1
ATOM 2865 N N . ASP A 1 361 ? 11.641 -7.543 23.234 1 94.25 361 ASP A N 1
ATOM 2866 C CA . ASP A 1 361 ? 12.531 -7.402 24.391 1 94.25 361 ASP A CA 1
ATOM 2867 C C . ASP A 1 361 ? 11.875 -6.566 25.484 1 94.25 361 ASP A C 1
ATOM 2869 O O . ASP A 1 361 ? 11.305 -5.512 25.203 1 94.25 361 ASP A O 1
ATOM 2873 N N . PRO A 1 362 ? 11.977 -6.949 26.734 1 94.62 362 PRO A N 1
ATOM 2874 C CA . PRO A 1 362 ? 11.328 -6.25 27.844 1 94.62 362 PRO A CA 1
ATOM 2875 C C . PRO A 1 362 ? 11.898 -4.859 28.078 1 94.62 362 PRO A C 1
ATOM 2877 O O . PRO A 1 362 ? 11.289 -4.047 28.781 1 94.62 362 PRO A O 1
ATOM 2880 N N . SER A 1 363 ? 13.062 -4.562 27.594 1 96.5 363 SER A N 1
ATOM 2881 C CA . SER A 1 363 ? 13.688 -3.258 27.797 1 96.5 363 SER A CA 1
ATOM 2882 C C . SER A 1 363 ? 12.797 -2.133 27.281 1 96.5 363 SER A C 1
ATOM 2884 O O . SER A 1 363 ? 12.75 -1.053 27.875 1 96.5 363 SER A O 1
ATOM 2886 N N . TRP A 1 364 ? 12.094 -2.381 26.234 1 97 364 TRP A N 1
ATOM 2887 C CA . TRP A 1 364 ? 11.227 -1.354 25.672 1 97 364 TRP A CA 1
ATOM 2888 C C . TRP A 1 364 ? 10.141 -0.954 26.656 1 97 364 TRP A C 1
ATOM 2890 O O . TRP A 1 364 ? 9.859 0.235 26.844 1 97 364 TRP A O 1
ATOM 2900 N N . MET A 1 365 ? 9.57 -1.938 27.312 1 96.12 365 MET A N 1
ATOM 2901 C CA . MET A 1 365 ? 8.539 -1.665 28.297 1 96.12 365 MET A CA 1
ATOM 2902 C C . MET A 1 365 ? 9.117 -0.944 29.516 1 96.12 365 MET A C 1
ATOM 2904 O O . MET A 1 365 ? 8.461 -0.091 30.109 1 96.12 365 MET A O 1
ATOM 2908 N N . THR A 1 366 ? 10.305 -1.288 29.844 1 97.12 366 THR A N 1
ATOM 2909 C CA . THR A 1 366 ? 10.977 -0.619 30.953 1 97.12 366 THR A CA 1
ATOM 2910 C C . THR A 1 366 ? 11.172 0.865 30.656 1 97.12 366 THR A C 1
ATOM 2912 O O . THR A 1 366 ? 10.891 1.717 31.5 1 97.12 366 THR A O 1
ATOM 2915 N N . TYR A 1 367 ? 11.578 1.145 29.469 1 97.88 367 TYR A N 1
ATOM 2916 C CA . TYR A 1 367 ? 11.773 2.535 29.062 1 97.88 367 TYR A CA 1
ATOM 2917 C C . TYR A 1 367 ? 10.445 3.271 28.984 1 97.88 367 TYR A C 1
ATOM 2919 O O . TYR A 1 367 ? 10.359 4.457 29.312 1 97.88 367 TYR A O 1
ATOM 2927 N N . TYR A 1 368 ? 9.438 2.596 28.516 1 97.88 368 TYR A N 1
ATOM 2928 C CA . TYR A 1 368 ? 8.117 3.209 28.453 1 97.88 368 TYR A CA 1
ATOM 2929 C C . TYR A 1 368 ? 7.637 3.609 29.844 1 97.88 368 TYR A C 1
ATOM 2931 O O . TYR A 1 368 ? 7.152 4.727 30.047 1 97.88 368 TYR A O 1
ATOM 2939 N N . GLN A 1 369 ? 7.805 2.705 30.781 1 96.94 369 GLN A N 1
ATOM 2940 C CA . GLN A 1 369 ? 7.391 2.973 32.156 1 96.94 369 GLN A CA 1
ATOM 2941 C C . GLN A 1 369 ? 8.219 4.102 32.781 1 96.94 369 GLN A C 1
ATOM 2943 O O . GLN A 1 369 ? 7.691 4.918 33.531 1 96.94 369 GLN A O 1
ATOM 2948 N N . ARG A 1 370 ? 9.445 4.141 32.438 1 96.81 370 ARG A N 1
ATOM 2949 C CA . ARG A 1 370 ? 10.312 5.215 32.906 1 96.81 370 ARG A CA 1
ATOM 2950 C C . ARG A 1 370 ? 9.844 6.566 32.375 1 96.81 370 ARG A C 1
ATOM 2952 O O . ARG A 1 370 ? 9.758 7.535 33.125 1 96.81 370 ARG A O 1
ATOM 2959 N N . ALA A 1 371 ? 9.586 6.648 31.062 1 97.62 371 ALA A N 1
ATOM 2960 C CA . ALA A 1 371 ? 9.086 7.883 30.469 1 97.62 371 ALA A CA 1
ATOM 2961 C C . ALA A 1 371 ? 7.797 8.336 31.141 1 97.62 371 ALA A C 1
ATOM 2963 O O . ALA A 1 371 ? 7.625 9.523 31.438 1 97.62 371 ALA A O 1
ATOM 2964 N N . ARG A 1 372 ? 6.938 7.363 31.406 1 96 372 ARG A N 1
ATOM 2965 C CA . ARG A 1 372 ? 5.672 7.645 32.062 1 96 372 ARG A CA 1
ATOM 2966 C C . ARG A 1 372 ? 5.902 8.188 33.5 1 96 372 ARG A C 1
ATOM 2968 O O . ARG A 1 372 ? 5.289 9.18 33.875 1 96 372 ARG A O 1
ATOM 2975 N N . SER A 1 373 ? 6.82 7.621 34.188 1 95.5 373 SER A N 1
ATOM 2976 C CA . SER A 1 373 ? 7.102 8 35.562 1 95.5 373 SER A CA 1
ATOM 2977 C C . SER A 1 373 ? 7.785 9.359 35.656 1 95.5 373 SER A C 1
ATOM 2979 O O . SER A 1 373 ? 7.594 10.102 36.625 1 95.5 373 SER A O 1
ATOM 2981 N N . LEU A 1 374 ? 8.547 9.711 34.656 1 96.31 374 LEU A N 1
ATOM 2982 C CA . LEU A 1 374 ? 9.312 10.945 34.656 1 96.31 374 LEU A CA 1
ATOM 2983 C C . LEU A 1 374 ? 8.477 12.102 34.094 1 96.31 374 LEU A C 1
ATOM 2985 O O . LEU A 1 374 ? 8.945 13.242 34.062 1 96.31 374 LEU A O 1
ATOM 2989 N N . GLY A 1 375 ? 7.328 11.766 33.656 1 95.06 375 GLY A N 1
ATOM 2990 C CA . GLY A 1 375 ? 6.391 12.797 33.25 1 95.06 375 GLY A CA 1
ATOM 2991 C C . GLY A 1 375 ? 6.531 13.203 31.797 1 95.06 375 GLY A C 1
ATOM 2992 O O . GLY A 1 375 ? 6.262 14.352 31.438 1 95.06 375 GLY A O 1
ATOM 2993 N N . CYS A 1 376 ? 7.012 12.375 30.938 1 97.25 376 CYS A N 1
ATOM 2994 C CA . CYS A 1 376 ? 7.012 12.648 29.5 1 97.25 376 CYS A CA 1
ATOM 2995 C C . CYS A 1 376 ? 5.59 12.664 28.953 1 97.25 376 CYS A C 1
ATOM 2997 O O . CYS A 1 376 ? 4.699 12.008 29.5 1 97.25 376 CYS A O 1
ATOM 2999 N N . ASP A 1 377 ? 5.395 13.438 27.969 1 97.19 377 ASP A N 1
ATOM 3000 C CA . ASP A 1 377 ? 4.07 13.562 27.359 1 97.19 377 ASP A CA 1
ATOM 3001 C C . ASP A 1 377 ? 3.865 12.516 26.266 1 97.19 377 ASP A C 1
ATOM 3003 O O . ASP A 1 377 ? 2.729 12.18 25.938 1 97.19 377 ASP A O 1
ATOM 3007 N N . MET A 1 378 ? 4.938 12.039 25.703 1 97.62 378 MET A N 1
ATOM 3008 C CA . MET A 1 378 ? 4.973 11.039 24.641 1 97.62 378 MET A CA 1
ATOM 3009 C C . MET A 1 378 ? 6.27 10.242 24.688 1 97.62 378 MET A C 1
ATOM 3011 O O . MET A 1 378 ? 7.203 10.602 25.406 1 97.62 378 MET A O 1
ATOM 3015 N N . VAL A 1 379 ? 6.266 9.172 23.875 1 98.31 379 VAL A N 1
ATOM 3016 C CA . VAL A 1 379 ? 7.496 8.391 23.766 1 98.31 379 VAL A CA 1
ATOM 3017 C C . VAL A 1 379 ? 7.785 8.094 22.297 1 98.31 379 VAL A C 1
ATOM 3019 O O . VAL A 1 379 ? 6.859 7.934 21.5 1 98.31 379 VAL A O 1
ATOM 3022 N N . ARG A 1 380 ? 8.977 8.094 21.938 1 98.44 380 ARG A N 1
ATOM 3023 C CA . ARG A 1 380 ? 9.422 7.695 20.609 1 98.44 380 ARG A CA 1
ATOM 3024 C C . ARG A 1 380 ? 10.445 6.566 20.703 1 98.44 380 ARG A C 1
ATOM 3026 O O . ARG A 1 380 ? 11.508 6.73 21.297 1 98.44 380 ARG A O 1
ATOM 3033 N N . PHE A 1 381 ? 10.125 5.422 20.188 1 98.25 381 PHE A N 1
ATOM 3034 C CA . PHE A 1 381 ? 10.984 4.25 20.109 1 98.25 381 PHE A CA 1
ATOM 3035 C C . PHE A 1 381 ? 11.25 3.875 18.656 1 98.25 381 PHE A C 1
ATOM 3037 O O . PHE A 1 381 ? 10.328 3.502 17.922 1 98.25 381 PHE A O 1
ATOM 3044 N N . THR A 1 382 ? 12.477 3.945 18.172 1 97.25 382 THR A N 1
ATOM 3045 C CA . THR A 1 382 ? 12.82 3.49 16.828 1 97.25 382 THR A CA 1
ATOM 3046 C C . THR A 1 382 ? 14.055 2.594 16.859 1 97.25 382 THR A C 1
ATOM 3048 O O . THR A 1 382 ? 14.906 2.736 17.734 1 97.25 382 THR A O 1
ATOM 3051 N N . ARG A 1 383 ? 14.148 1.706 16.047 1 96.12 383 ARG A N 1
ATOM 3052 C CA . ARG A 1 383 ? 15.297 0.824 15.875 1 96.12 383 ARG A CA 1
ATOM 3053 C C . ARG A 1 383 ? 15.508 0.478 14.406 1 96.12 383 ARG A C 1
ATOM 3055 O O . ARG A 1 383 ? 14.562 0.511 13.609 1 96.12 383 ARG A O 1
ATOM 3062 N N . VAL A 1 384 ? 16.719 0.127 14.078 1 93.81 384 VAL A N 1
ATOM 3063 C CA . VAL A 1 384 ? 17 -0.276 12.703 1 93.81 384 VAL A CA 1
ATOM 3064 C C . VAL A 1 384 ? 16.438 -1.673 12.445 1 93.81 384 VAL A C 1
ATOM 3066 O O . VAL A 1 384 ? 16.516 -2.547 13.312 1 93.81 384 VAL A O 1
ATOM 3069 N N . ALA A 1 385 ? 15.812 -1.854 11.289 1 92.06 385 ALA A N 1
ATOM 3070 C CA . ALA A 1 385 ? 15.305 -3.17 10.914 1 92.06 385 ALA A CA 1
ATOM 3071 C C . ALA A 1 385 ? 16.391 -4.027 10.289 1 92.06 385 ALA A C 1
ATOM 3073 O O . ALA A 1 385 ? 17.125 -3.564 9.414 1 92.06 385 ALA A O 1
ATOM 3074 N N . GLU A 1 386 ? 16.516 -5.211 10.742 1 85.5 386 GLU A N 1
ATOM 3075 C CA . GLU A 1 386 ? 17.453 -6.156 10.141 1 85.5 386 GLU A CA 1
ATOM 3076 C C . GLU A 1 386 ? 16.75 -7.066 9.141 1 85.5 386 GLU A C 1
ATOM 3078 O O . GLU A 1 386 ? 17.328 -7.441 8.117 1 85.5 386 GLU A O 1
ATOM 3083 N N . HIS A 1 387 ? 15.539 -7.402 9.562 1 83.19 387 HIS A N 1
ATOM 3084 C CA . HIS A 1 387 ? 14.711 -8.25 8.719 1 83.19 387 HIS A CA 1
ATOM 3085 C C . HIS A 1 387 ? 13.297 -7.688 8.586 1 83.19 387 HIS A C 1
ATOM 3087 O O . HIS A 1 387 ? 12.82 -6.977 9.477 1 83.19 387 HIS A O 1
ATOM 3093 N N . TYR A 1 388 ? 12.656 -7.992 7.551 1 80.69 388 TYR A N 1
ATOM 3094 C CA . TYR A 1 388 ? 11.344 -7.434 7.23 1 80.69 388 TYR A CA 1
ATOM 3095 C C . TYR A 1 388 ? 10.312 -7.836 8.273 1 80.69 388 TYR A C 1
ATOM 3097 O O . TYR A 1 388 ? 9.445 -7.039 8.633 1 80.69 388 TYR A O 1
ATOM 3105 N N . PRO A 1 389 ? 10.43 -9.047 8.844 1 79.25 389 PRO A N 1
ATOM 3106 C CA . PRO A 1 389 ? 9.422 -9.422 9.836 1 79.25 389 PRO A CA 1
ATOM 3107 C C . PRO A 1 389 ? 9.461 -8.531 11.078 1 79.25 389 PRO A C 1
ATOM 3109 O O . PRO A 1 389 ? 8.5 -8.508 11.852 1 79.25 389 PRO A O 1
ATOM 3112 N N . ASP A 1 390 ? 10.586 -7.77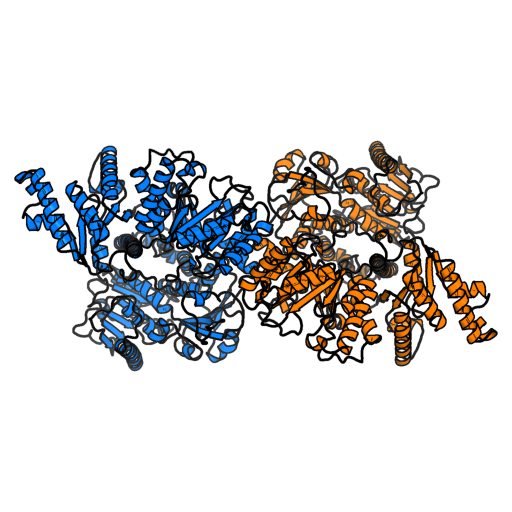7 11.195 1 88.25 390 ASP A N 1
ATOM 3113 C CA . ASP A 1 390 ? 10.703 -6.848 12.312 1 88.25 390 ASP A CA 1
ATOM 3114 C C . ASP A 1 390 ? 9.562 -5.828 12.297 1 88.25 390 ASP A C 1
ATOM 3116 O O . ASP A 1 390 ? 9.164 -5.324 13.352 1 88.25 390 ASP A O 1
ATOM 3120 N N . ASN A 1 391 ? 9.07 -5.543 11.156 1 90.38 391 ASN A N 1
ATOM 3121 C CA . ASN A 1 391 ? 8.039 -4.523 10.984 1 90.38 391 ASN A CA 1
ATOM 3122 C C . ASN A 1 391 ? 6.73 -4.941 11.648 1 90.38 391 ASN A C 1
ATOM 3124 O O . ASN A 1 391 ? 5.996 -4.098 12.172 1 90.38 391 ASN A O 1
ATOM 3128 N N . PHE A 1 392 ? 6.504 -6.184 11.727 1 83.5 392 PHE A N 1
ATOM 3129 C CA . PHE A 1 392 ? 5.246 -6.684 12.266 1 83.5 392 PHE A CA 1
ATOM 3130 C C . PHE A 1 392 ? 5.332 -6.824 13.781 1 83.5 392 PHE A C 1
ATOM 3132 O O . PHE A 1 392 ? 4.312 -6.758 14.477 1 83.5 392 PHE A O 1
ATOM 3139 N N . ASP A 1 393 ? 6.539 -6.895 14.258 1 88.06 393 ASP A N 1
ATOM 3140 C CA . ASP A 1 393 ? 6.758 -7.125 15.688 1 88.06 393 ASP A CA 1
ATOM 3141 C C . ASP A 1 393 ? 6.457 -5.867 16.5 1 88.06 393 ASP A C 1
ATOM 3143 O O . ASP A 1 393 ? 6.312 -5.93 17.719 1 88.06 393 ASP A O 1
ATOM 3147 N N . VAL A 1 394 ? 6.355 -4.723 15.859 1 92.12 394 VAL A N 1
ATOM 3148 C CA . VAL A 1 394 ? 6.07 -3.469 16.562 1 92.12 394 VAL A CA 1
ATOM 3149 C C . VAL A 1 394 ? 4.719 -3.566 17.266 1 92.12 394 VAL A C 1
ATOM 3151 O O . VAL A 1 394 ? 4.535 -3.006 18.344 1 92.12 394 VAL A O 1
ATOM 3154 N N . SER A 1 395 ? 3.785 -4.293 16.625 1 86.38 395 SER A N 1
ATOM 3155 C CA . SER A 1 395 ? 2.434 -4.43 17.156 1 86.38 395 SER A CA 1
ATOM 3156 C C . SER A 1 395 ? 2.441 -5.148 18.5 1 86.38 395 SER A C 1
ATOM 3158 O O . SER A 1 395 ? 1.559 -4.93 19.344 1 86.38 395 SER A O 1
ATOM 3160 N N . TYR A 1 396 ? 3.41 -5.988 18.641 1 86.44 396 TYR A N 1
ATOM 3161 C CA . TYR A 1 396 ? 3.543 -6.68 19.922 1 86.44 396 TYR A CA 1
ATOM 3162 C C . TYR A 1 396 ? 3.768 -5.684 21.047 1 86.44 396 TYR A C 1
ATOM 3164 O O . TYR A 1 396 ? 3.127 -5.773 22.094 1 86.44 396 TYR A O 1
ATOM 3172 N N . LEU A 1 397 ? 4.68 -4.746 20.875 1 91.44 397 LEU A N 1
ATOM 3173 C CA . LEU A 1 397 ? 4.945 -3.719 21.875 1 91.44 397 LEU A CA 1
ATOM 3174 C C . LEU A 1 397 ? 3.699 -2.883 22.141 1 91.44 397 LEU A C 1
ATOM 3176 O O . LEU A 1 397 ? 3.379 -2.592 23.297 1 91.44 397 LEU A O 1
ATOM 3180 N N . GLN A 1 398 ? 3.018 -2.533 21.094 1 89.56 398 GLN A N 1
ATOM 3181 C CA . GLN A 1 398 ? 1.813 -1.719 21.234 1 89.56 398 GLN A CA 1
ATOM 3182 C C . GLN A 1 398 ? 0.756 -2.436 22.062 1 89.56 398 GLN A C 1
ATOM 3184 O O . GLN A 1 398 ? 0.092 -1.816 22.891 1 89.56 398 GLN A O 1
ATOM 3189 N N . ALA A 1 399 ? 0.61 -3.701 21.812 1 85.06 399 ALA A N 1
ATOM 3190 C CA . ALA A 1 399 ? -0.361 -4.492 22.578 1 85.06 399 ALA A CA 1
ATOM 3191 C C . ALA A 1 399 ? 0.002 -4.543 24.047 1 85.06 399 ALA A C 1
ATOM 3193 O O . ALA A 1 399 ? -0.875 -4.457 24.922 1 85.06 399 ALA A O 1
ATOM 3194 N N . LYS A 1 400 ? 1.26 -4.664 24.312 1 88.75 400 LYS A N 1
ATOM 3195 C CA . LYS A 1 400 ? 1.716 -4.707 25.703 1 88.75 400 LYS A CA 1
ATOM 3196 C C . LYS A 1 400 ? 1.465 -3.375 26.406 1 88.75 400 LYS A C 1
ATOM 3198 O O . LYS A 1 400 ? 1.098 -3.346 27.578 1 88.75 400 LYS A O 1
ATOM 3203 N N . ILE A 1 401 ? 1.684 -2.316 25.719 1 93.25 401 ILE A N 1
ATOM 3204 C CA . ILE A 1 401 ? 1.453 -0.984 26.266 1 93.25 401 ILE A CA 1
ATOM 3205 C C . ILE A 1 401 ? -0.035 -0.791 26.531 1 93.25 401 ILE A C 1
ATOM 3207 O O . ILE A 1 401 ? -0.413 -0.245 27.578 1 93.25 401 ILE A O 1
ATOM 3211 N N . ASP A 1 402 ? -0.854 -1.264 25.641 1 86.56 402 ASP A N 1
ATOM 3212 C CA . ASP A 1 402 ? -2.301 -1.161 25.797 1 86.56 402 ASP A CA 1
ATOM 3213 C C . ASP A 1 402 ? -2.766 -1.923 27.031 1 86.56 402 ASP A C 1
ATOM 3215 O O . ASP A 1 402 ? -3.697 -1.494 27.719 1 86.56 402 ASP A O 1
ATOM 3219 N N . ASP A 1 403 ? -2.092 -2.959 27.328 1 85.94 403 ASP A N 1
ATOM 3220 C CA . ASP A 1 403 ? -2.461 -3.82 28.438 1 85.94 403 ASP A CA 1
ATOM 3221 C C . ASP A 1 403 ? -2.137 -3.156 29.781 1 85.94 403 ASP A C 1
ATOM 3223 O O . ASP A 1 403 ? -2.705 -3.516 30.812 1 85.94 403 ASP A O 1
ATOM 3227 N N . LEU A 1 404 ? -1.183 -2.23 29.812 1 90.06 404 LEU A N 1
ATOM 3228 C CA . LEU A 1 404 ? -0.764 -1.563 31.047 1 90.06 404 LEU A CA 1
ATOM 3229 C C . LEU A 1 404 ? -1.871 -0.661 31.578 1 90.06 404 LEU A C 1
ATOM 3231 O O . LEU A 1 404 ? -1.89 -0.328 32.75 1 90.06 404 LEU A O 1
ATOM 3235 N N . GLY A 1 405 ? -2.842 -0.298 30.766 1 84.94 405 GLY A N 1
ATOM 3236 C CA . GLY A 1 405 ? -3.928 0.558 31.219 1 84.94 405 GLY A CA 1
ATOM 3237 C C . GLY A 1 405 ? -3.582 2.035 31.172 1 84.94 405 GLY A C 1
ATOM 3238 O O . GLY A 1 405 ? -2.604 2.43 30.547 1 84.94 405 GLY A O 1
ATOM 3239 N N . GLU A 1 406 ? -4.332 2.898 31.828 1 85.19 406 GLU A N 1
ATOM 3240 C CA . GLU A 1 406 ? -4.176 4.348 31.812 1 85.19 406 GLU A CA 1
ATOM 3241 C C . GLU A 1 406 ? -3.244 4.816 32.938 1 85.19 406 GLU A C 1
ATOM 3243 O O . GLU A 1 406 ? -3.162 4.184 33.969 1 85.19 406 GLU A O 1
ATOM 3248 N N . PRO A 1 407 ? -2.482 6.008 32.812 1 89.19 407 PRO A N 1
ATOM 3249 C CA . PRO A 1 407 ? -2.484 6.848 31.594 1 89.19 407 PRO A CA 1
ATOM 3250 C C . PRO A 1 407 ? -1.635 6.266 30.469 1 89.19 407 PRO A C 1
ATOM 3252 O O . PRO A 1 407 ? -0.557 5.723 30.719 1 89.19 407 PRO A O 1
ATOM 3255 N N . ARG A 1 408 ? -2.088 6.379 29.328 1 91.94 408 ARG A N 1
ATOM 3256 C CA . ARG A 1 408 ? -1.38 5.91 28.141 1 91.94 408 ARG A CA 1
ATOM 3257 C C . ARG A 1 408 ? -0.748 7.074 27.391 1 91.94 408 ARG A C 1
ATOM 3259 O O . ARG A 1 408 ? -1.437 8.023 27.016 1 91.94 408 ARG A O 1
ATOM 3266 N N . LEU A 1 409 ? 0.53 7.016 27.219 1 96.31 409 LEU A N 1
ATOM 3267 C CA . LEU A 1 409 ? 1.237 8.016 26.438 1 96.31 409 LEU A CA 1
ATOM 3268 C C . LEU A 1 409 ? 1.154 7.691 24.953 1 96.31 409 LEU A C 1
ATOM 3270 O O . LEU A 1 409 ? 1.248 6.527 24.562 1 96.31 409 LEU A O 1
ATOM 3274 N N . PRO A 1 410 ? 0.895 8.734 24.125 1 96.19 410 PRO A N 1
ATOM 3275 C CA . PRO A 1 410 ? 1.064 8.477 22.688 1 96.19 410 PRO A CA 1
ATOM 3276 C C . PRO A 1 410 ? 2.428 7.883 22.344 1 96.19 410 PRO A C 1
ATOM 3278 O O . PRO A 1 410 ? 3.441 8.273 22.938 1 96.19 410 PRO A O 1
ATOM 3281 N N . VAL A 1 411 ? 2.432 6.926 21.469 1 97.06 411 VAL A N 1
ATOM 3282 C CA . VAL A 1 411 ? 3.662 6.188 21.203 1 97.06 411 VAL A CA 1
ATOM 3283 C C . VAL A 1 411 ? 4.043 6.328 19.719 1 97.06 411 VAL A C 1
ATOM 3285 O O . VAL A 1 411 ? 3.219 6.086 18.844 1 97.06 411 VAL A O 1
ATOM 3288 N N . ILE A 1 412 ? 5.199 6.785 19.5 1 98.12 412 ILE A N 1
ATOM 3289 C CA . ILE A 1 412 ? 5.852 6.715 18.188 1 98.12 412 ILE A CA 1
ATOM 3290 C C . ILE A 1 412 ? 6.785 5.508 18.141 1 98.12 412 ILE A C 1
ATOM 3292 O O . ILE A 1 412 ? 7.836 5.504 18.781 1 98.12 412 ILE A O 1
ATOM 3296 N N . ALA A 1 413 ? 6.41 4.477 17.453 1 97.5 413 ALA A N 1
ATOM 3297 C CA . ALA A 1 413 ? 7.227 3.268 17.422 1 97.5 413 ALA A CA 1
ATOM 3298 C C . ALA A 1 413 ? 7.254 2.66 16.016 1 97.5 413 ALA A C 1
ATOM 3300 O O . ALA A 1 413 ? 6.211 2.299 15.477 1 97.5 413 ALA A O 1
ATOM 3301 N N . TYR A 1 414 ? 8.383 2.523 15.422 1 97.31 414 TYR A N 1
ATOM 3302 C CA . TYR A 1 414 ? 8.555 1.888 14.117 1 97.31 414 TYR A CA 1
ATOM 3303 C C . TYR A 1 414 ? 10.023 1.599 13.836 1 97.31 414 TYR A C 1
ATOM 3305 O O . TYR A 1 414 ? 10.898 2.031 14.586 1 97.31 414 TYR A O 1
ATOM 3313 N N . ASN A 1 415 ? 10.312 0.852 12.852 1 96.69 415 ASN A N 1
ATOM 3314 C CA . ASN A 1 415 ? 11.672 0.529 12.422 1 96.69 415 ASN A CA 1
ATOM 3315 C C . ASN A 1 415 ? 12.203 1.557 11.43 1 96.69 415 ASN A C 1
ATOM 3317 O O . ASN A 1 415 ? 11.438 2.109 10.633 1 96.69 415 ASN A O 1
ATOM 3321 N N . THR A 1 416 ? 13.484 1.801 11.562 1 94.69 416 THR A N 1
ATOM 3322 C CA . THR A 1 416 ? 14.117 2.746 10.648 1 94.69 416 THR A CA 1
ATOM 3323 C C . THR A 1 416 ? 14.906 2.012 9.562 1 94.69 416 THR A C 1
ATOM 3325 O O . THR A 1 416 ? 15.023 0.786 9.602 1 94.69 416 THR A O 1
ATOM 3328 N N . GLY A 1 417 ? 15.352 2.758 8.539 1 90.31 417 GLY A N 1
ATOM 3329 C CA . GLY A 1 417 ? 16.062 2.182 7.41 1 90.31 417 GLY A CA 1
ATOM 3330 C C . GLY A 1 417 ? 15.133 1.731 6.293 1 90.31 417 GLY A C 1
ATOM 3331 O O . GLY A 1 417 ? 13.914 1.804 6.43 1 90.31 417 GLY A O 1
ATOM 3332 N N . ARG A 1 418 ? 15.688 1.256 5.281 1 88.25 418 ARG A N 1
ATOM 3333 C CA . ARG A 1 418 ? 14.914 0.835 4.113 1 88.25 418 ARG A CA 1
ATOM 3334 C C . ARG A 1 418 ? 14.031 -0.363 4.441 1 88.25 418 ARG A C 1
ATOM 3336 O O . ARG A 1 418 ? 12.906 -0.457 3.961 1 88.25 418 ARG A O 1
ATOM 3343 N N . LYS A 1 419 ? 14.539 -1.244 5.281 1 89.44 419 LYS A N 1
ATOM 3344 C CA . LYS A 1 419 ? 13.797 -2.453 5.637 1 89.44 419 LYS A CA 1
ATOM 3345 C C . LYS A 1 419 ? 12.695 -2.146 6.645 1 89.44 419 LYS A C 1
ATOM 3347 O O . LYS A 1 419 ? 11.82 -2.984 6.895 1 89.44 419 LYS A O 1
ATOM 3352 N N . GLY A 1 420 ? 12.75 -0.955 7.215 1 94.12 420 GLY A N 1
ATOM 3353 C CA . GLY A 1 420 ? 11.789 -0.599 8.25 1 94.12 420 GLY A CA 1
ATOM 3354 C C . GLY A 1 420 ? 10.641 0.247 7.734 1 94.12 420 GLY A C 1
ATOM 3355 O O . GLY A 1 420 ? 9.742 0.614 8.492 1 94.12 420 GLY A O 1
ATOM 3356 N N . ARG A 1 421 ? 10.531 0.532 6.434 1 94.25 421 ARG A N 1
ATOM 3357 C CA . ARG A 1 421 ? 9.609 1.497 5.84 1 94.25 421 ARG A CA 1
ATOM 3358 C C . ARG A 1 421 ? 8.164 1.064 6.043 1 94.25 421 ARG A C 1
ATOM 3360 O O . ARG A 1 421 ? 7.281 1.904 6.227 1 94.25 421 ARG A O 1
ATOM 3367 N N . ASN A 1 422 ? 7.91 -0.219 6.062 1 94.56 422 ASN A N 1
ATOM 3368 C CA . ASN A 1 422 ? 6.539 -0.69 6.246 1 94.56 422 ASN A CA 1
ATOM 3369 C C . ASN A 1 422 ? 5.992 -0.3 7.617 1 94.56 422 ASN A C 1
ATOM 3371 O O . ASN A 1 422 ? 4.855 0.155 7.727 1 94.56 422 ASN A O 1
ATOM 3375 N N . SER A 1 423 ? 6.809 -0.539 8.672 1 95.62 423 SER A N 1
ATOM 3376 C CA . SER A 1 423 ? 6.359 -0.162 10.016 1 95.62 423 SER A CA 1
ATOM 3377 C C . SER A 1 423 ? 6.215 1.351 10.141 1 95.62 423 SER A C 1
ATOM 3379 O O . SER A 1 423 ? 5.352 1.837 10.875 1 95.62 423 SER A O 1
ATOM 3381 N N . ALA A 1 424 ? 7.059 2.111 9.438 1 96.44 424 ALA A N 1
ATOM 3382 C CA . ALA A 1 424 ? 6.918 3.564 9.406 1 96.44 424 ALA A CA 1
ATOM 3383 C C . ALA A 1 424 ? 5.586 3.971 8.781 1 96.44 424 ALA A C 1
ATOM 3385 O O . ALA A 1 424 ? 4.93 4.906 9.25 1 96.44 424 ALA A O 1
ATOM 3386 N N . CYS A 1 425 ? 5.195 3.248 7.785 1 95.19 425 CYS A N 1
ATOM 3387 C CA . CYS A 1 425 ? 3.928 3.506 7.109 1 95.19 425 CYS A CA 1
ATOM 3388 C C . CYS A 1 425 ? 2.752 3.262 8.047 1 95.19 425 CYS A C 1
ATOM 3390 O O . CYS A 1 425 ? 1.755 3.986 8 1 95.19 425 CYS A O 1
ATOM 3392 N N . CYS A 1 426 ? 2.896 2.32 8.953 1 92.88 426 CYS A N 1
ATOM 3393 C CA . CYS A 1 426 ? 1.799 1.922 9.828 1 92.88 426 CYS A CA 1
ATOM 3394 C C . CYS A 1 426 ? 1.814 2.723 11.125 1 92.88 426 CYS A C 1
ATOM 3396 O O . CYS A 1 426 ? 0.866 2.662 11.906 1 92.88 426 CYS A O 1
ATOM 3398 N N . ASN A 1 427 ? 2.879 3.482 11.352 1 95.81 427 ASN A N 1
ATOM 3399 C CA . ASN A 1 427 ? 2.961 4.285 12.57 1 95.81 427 ASN A CA 1
ATOM 3400 C C . ASN A 1 427 ? 1.923 5.406 12.57 1 95.81 427 ASN A C 1
ATOM 3402 O O . ASN A 1 427 ? 1.771 6.117 11.578 1 95.81 427 ASN A O 1
ATOM 3406 N N . GLN A 1 428 ? 1.321 5.648 13.664 1 93.12 428 GLN A N 1
ATOM 3407 C CA . GLN A 1 428 ? 0.146 6.516 13.688 1 93.12 428 GLN A CA 1
ATOM 3408 C C . GLN A 1 428 ? 0.527 7.949 14.039 1 93.12 428 GLN A C 1
ATOM 3410 O O . GLN A 1 428 ? -0.183 8.891 13.68 1 93.12 428 GLN A O 1
ATOM 3415 N N . VAL A 1 429 ? 1.622 8.078 14.773 1 96.69 429 VAL A N 1
ATOM 3416 C CA . VAL A 1 429 ? 1.883 9.391 15.359 1 96.69 429 VAL A CA 1
ATOM 3417 C C . VAL A 1 429 ? 3.252 9.891 14.906 1 96.69 429 VAL A C 1
ATOM 3419 O O . VAL A 1 429 ? 4.262 9.211 15.094 1 96.69 429 VAL A O 1
ATOM 3422 N N . LEU A 1 430 ? 3.295 11.008 14.328 1 97.94 430 LEU A N 1
ATOM 3423 C CA . LEU A 1 430 ? 4.461 11.836 14.055 1 97.94 430 LEU A CA 1
ATOM 3424 C C . LEU A 1 430 ? 5.609 11 13.5 1 97.94 430 LEU A C 1
ATOM 3426 O O . LEU A 1 430 ? 6.73 11.07 14.008 1 97.94 430 LEU A O 1
ATOM 3430 N N . THR A 1 431 ? 5.379 10.289 12.453 1 98 431 THR A N 1
ATOM 3431 C CA . THR A 1 431 ? 6.434 9.57 11.742 1 98 431 THR A CA 1
ATOM 3432 C C . THR A 1 431 ? 7.387 10.555 11.07 1 98 431 THR A C 1
ATOM 3434 O O . THR A 1 431 ? 6.953 11.477 10.375 1 98 431 THR A O 1
ATOM 3437 N N . SER A 1 432 ? 8.688 10.414 11.312 1 97.12 432 SER A N 1
ATOM 3438 C CA . SER A 1 432 ? 9.664 11.273 10.656 1 97.12 432 SER A CA 1
ATOM 3439 C C . SER A 1 432 ? 9.742 10.984 9.156 1 97.12 432 SER A C 1
ATOM 3441 O O . SER A 1 432 ? 9.898 9.828 8.75 1 97.12 432 SER A O 1
ATOM 3443 N N . VAL A 1 433 ? 9.656 11.992 8.352 1 95.94 433 VAL A N 1
ATOM 3444 C CA . VAL A 1 433 ? 9.656 11.812 6.902 1 95.94 433 VAL A CA 1
ATOM 3445 C C . VAL A 1 433 ? 10.594 12.828 6.254 1 95.94 433 VAL A C 1
ATOM 3447 O O . VAL A 1 433 ? 11 13.805 6.891 1 95.94 433 VAL A O 1
ATOM 3450 N N . LEU A 1 434 ? 10.922 12.609 5.008 1 92.56 434 LEU A N 1
ATOM 3451 C CA . LEU A 1 434 ? 11.727 13.523 4.207 1 92.56 434 LEU A CA 1
ATOM 3452 C C . LEU A 1 434 ? 10.859 14.609 3.578 1 92.56 434 LEU A C 1
ATOM 3454 O O . LEU A 1 434 ? 9.656 14.406 3.375 1 92.56 434 LEU A O 1
ATOM 3458 N N . PRO A 1 435 ? 11.453 15.828 3.365 1 88.75 435 PRO A N 1
ATOM 3459 C CA . PRO A 1 435 ? 10.711 16.828 2.59 1 88.75 435 PRO A CA 1
ATOM 3460 C C . PRO A 1 435 ? 10.312 16.312 1.206 1 88.75 435 PRO A C 1
ATOM 3462 O O . PRO A 1 435 ? 10.969 15.43 0.66 1 88.75 435 PRO A O 1
ATOM 3465 N N . ALA A 1 436 ? 9.32 17.078 0.769 1 81.88 436 ALA A N 1
ATOM 3466 C CA . ALA A 1 436 ? 8.867 16.719 -0.571 1 81.88 436 ALA A CA 1
ATOM 3467 C C . ALA A 1 436 ? 9.961 16.953 -1.606 1 81.88 436 ALA A C 1
ATOM 3469 O O . ALA A 1 436 ? 10.742 17.906 -1.482 1 81.88 436 ALA A O 1
ATOM 3470 N N . GLY A 1 437 ? 10.336 16.109 -2.482 1 72.25 437 GLY A N 1
ATOM 3471 C CA . GLY A 1 437 ? 11.297 16.297 -3.557 1 72.25 437 GLY A CA 1
ATOM 3472 C C . GLY A 1 437 ? 12.656 15.711 -3.244 1 72.25 437 GLY A C 1
ATOM 3473 O O . GLY A 1 437 ? 13.562 15.742 -4.086 1 72.25 437 GLY A O 1
ATOM 3474 N N . SER A 1 438 ? 12.781 15.414 -1.92 1 75.88 438 SER A N 1
ATOM 3475 C CA . SER A 1 438 ? 14.07 14.836 -1.553 1 75.88 438 SER A CA 1
ATOM 3476 C C . SER A 1 438 ? 14.414 13.648 -2.443 1 75.88 438 SER A C 1
ATOM 3478 O O . SER A 1 438 ? 13.578 12.773 -2.678 1 75.88 438 SER A O 1
ATOM 3480 N N . THR A 1 439 ? 15.57 13.688 -2.99 1 65.5 439 THR A N 1
ATOM 3481 C CA . THR A 1 439 ? 16.062 12.602 -3.832 1 65.5 439 THR A CA 1
ATOM 3482 C C . THR A 1 439 ? 16.484 11.406 -2.982 1 65.5 439 THR A C 1
ATOM 3484 O O . THR A 1 439 ? 16.609 10.289 -3.49 1 65.5 439 THR A O 1
ATOM 3487 N N . ALA A 1 440 ? 16.703 11.703 -1.711 1 67.19 440 ALA A N 1
ATOM 3488 C CA . ALA A 1 440 ? 17.172 10.648 -0.819 1 67.19 440 ALA A CA 1
ATOM 3489 C C . ALA A 1 440 ? 16.156 9.516 -0.723 1 67.19 440 ALA A C 1
ATOM 3491 O O . ALA A 1 440 ? 16.531 8.367 -0.443 1 67.19 440 ALA A O 1
ATOM 3492 N N . ALA A 1 441 ? 15 9.82 -0.948 1 66.94 441 ALA A N 1
ATOM 3493 C CA . ALA A 1 441 ? 13.969 8.797 -0.849 1 66.94 441 ALA A CA 1
ATOM 3494 C C . ALA A 1 441 ? 14.094 7.777 -1.975 1 66.94 441 ALA A C 1
ATOM 3496 O O . ALA A 1 441 ? 13.656 6.633 -1.836 1 66.94 441 ALA A O 1
ATOM 3497 N N . LYS A 1 442 ? 14.719 8.195 -3.023 1 63.41 442 LYS A N 1
ATOM 3498 C CA . LYS A 1 442 ? 14.781 7.348 -4.211 1 63.41 442 LYS A CA 1
ATOM 3499 C C . LYS A 1 442 ? 16.078 6.539 -4.246 1 63.41 442 LYS A C 1
ATOM 3501 O O . LYS A 1 442 ? 16.219 5.621 -5.055 1 63.41 442 LYS A O 1
ATOM 3506 N N . THR A 1 443 ? 16.891 6.91 -3.268 1 62.12 443 THR A N 1
ATOM 3507 C CA . THR A 1 443 ? 18.156 6.176 -3.285 1 62.12 443 THR A CA 1
ATOM 3508 C C . THR A 1 443 ? 17.969 4.785 -2.678 1 62.12 443 THR A C 1
ATOM 3510 O O . THR A 1 443 ? 17.172 4.598 -1.767 1 62.12 443 THR A O 1
ATOM 3513 N N . GLY A 1 444 ? 18.328 3.789 -3.256 1 59.53 444 GLY A N 1
ATOM 3514 C CA . GLY A 1 444 ? 18.188 2.398 -2.855 1 59.53 444 GLY A CA 1
ATOM 3515 C C . GLY A 1 444 ? 19.094 2.012 -1.706 1 59.53 444 GLY A C 1
ATOM 3516 O O . GLY A 1 444 ? 19.172 0.839 -1.337 1 59.53 444 GLY A O 1
ATOM 3517 N N . TYR A 1 445 ? 19.875 3.102 -1.085 1 61.97 445 TYR A N 1
ATOM 3518 C CA . TYR A 1 445 ? 20.797 2.705 -0.024 1 61.97 445 TYR A CA 1
ATOM 3519 C C . TYR A 1 445 ? 20.531 3.51 1.246 1 61.97 445 TYR A C 1
ATOM 3521 O O . TYR A 1 445 ? 20.078 4.652 1.184 1 61.97 445 TYR A O 1
ATOM 3529 N N . ASP A 1 446 ? 20.75 2.75 2.318 1 68.56 446 ASP A N 1
ATOM 3530 C CA . ASP A 1 446 ? 20.734 3.434 3.607 1 68.56 446 ASP A CA 1
ATOM 3531 C C . ASP A 1 446 ? 22 4.246 3.816 1 68.56 446 ASP A C 1
ATOM 3533 O O . ASP A 1 446 ? 23.094 3.793 3.471 1 68.56 446 ASP A O 1
ATOM 3537 N N . ILE A 1 447 ? 21.859 5.488 4.176 1 65.81 447 ILE A N 1
ATOM 3538 C CA . ILE A 1 447 ? 23 6.34 4.473 1 65.81 447 ILE A CA 1
ATOM 3539 C C . ILE A 1 447 ? 23.531 6.031 5.875 1 65.81 447 ILE A C 1
ATOM 3541 O O . ILE A 1 447 ? 22.75 5.922 6.824 1 65.81 447 ILE A O 1
ATOM 3545 N N . ASP A 1 448 ? 24.75 5.664 5.879 1 68.62 448 ASP A N 1
ATOM 3546 C CA . ASP A 1 448 ? 25.359 5.473 7.188 1 68.62 448 ASP A CA 1
ATOM 3547 C C . ASP A 1 448 ? 25.375 6.773 7.988 1 68.62 448 ASP A C 1
ATOM 3549 O O . ASP A 1 448 ? 26 7.75 7.59 1 68.62 448 ASP A O 1
ATOM 3553 N N . SER A 1 449 ? 24.453 6.891 8.906 1 73.44 449 SER A N 1
ATOM 3554 C CA . SER A 1 449 ? 24.328 8.102 9.711 1 73.44 449 SER A CA 1
ATOM 3555 C C . SER A 1 449 ? 24.375 7.781 11.203 1 73.44 449 SER A C 1
ATOM 3557 O O . SER A 1 449 ? 24.172 6.629 11.602 1 73.44 449 SER A O 1
ATOM 3559 N N . TYR A 1 450 ? 24.828 8.75 11.977 1 78.5 450 TYR A N 1
ATOM 3560 C CA . TYR A 1 450 ? 24.922 8.641 13.43 1 78.5 450 TYR A CA 1
ATOM 3561 C C . TYR A 1 450 ? 23.547 8.695 14.07 1 78.5 450 TYR A C 1
ATOM 3563 O O . TYR A 1 450 ? 23.391 8.414 15.258 1 78.5 450 TYR A O 1
ATOM 3571 N N . TYR A 1 451 ? 22.609 9.031 13.312 1 85.19 451 TYR A N 1
ATOM 3572 C CA . TYR A 1 451 ? 21.219 9.023 13.773 1 85.19 451 TYR A CA 1
ATOM 3573 C C . TYR A 1 451 ? 20.281 8.555 12.664 1 85.19 451 TYR A C 1
ATOM 3575 O O . TYR A 1 451 ? 20.641 8.57 11.484 1 85.19 451 TYR A O 1
ATOM 3583 N N . PRO A 1 452 ? 19.203 7.98 13.023 1 88.31 452 PRO A N 1
ATOM 3584 C CA . PRO A 1 452 ? 18.281 7.48 12 1 88.31 452 PRO A CA 1
ATOM 3585 C C . PRO A 1 452 ? 17.734 8.586 11.109 1 88.31 452 PRO A C 1
ATOM 3587 O O . PRO A 1 452 ? 17.172 9.57 11.609 1 88.31 452 PRO A O 1
ATOM 3590 N N . GLN A 1 453 ? 17.938 8.477 9.867 1 88.69 453 GLN A N 1
ATOM 3591 C CA . GLN A 1 453 ? 17.359 9.391 8.891 1 88.69 453 GLN A CA 1
ATOM 3592 C C . GLN A 1 453 ? 16.172 8.75 8.18 1 88.69 453 GLN A C 1
ATOM 3594 O O . GLN A 1 453 ? 16.203 7.559 7.871 1 88.69 453 GLN A O 1
ATOM 3599 N N . PRO A 1 454 ? 15.164 9.547 7.992 1 92 454 PRO A N 1
ATOM 3600 C CA . PRO A 1 454 ? 14.023 8.984 7.266 1 92 454 PRO A CA 1
ATOM 3601 C C . PRO A 1 454 ? 14.352 8.664 5.809 1 92 454 PRO A C 1
ATOM 3603 O O . PRO A 1 454 ? 15.312 9.203 5.258 1 92 454 PRO A O 1
ATOM 3606 N N . CYS A 1 455 ? 13.625 7.766 5.215 1 90.69 455 CYS A N 1
ATOM 3607 C CA . CYS A 1 455 ? 13.844 7.402 3.816 1 90.69 455 CYS A CA 1
ATOM 3608 C C . CYS A 1 455 ? 12.523 7.383 3.053 1 90.69 455 CYS A C 1
ATOM 3610 O O . CYS A 1 455 ? 12.422 6.758 1.995 1 90.69 455 CYS A O 1
ATOM 3612 N N . VAL A 1 456 ? 11.516 7.934 3.619 1 93.12 456 VAL A N 1
ATOM 3613 C CA . VAL A 1 456 ? 10.203 8.016 2.986 1 93.12 456 VAL A CA 1
ATOM 3614 C C . VAL A 1 456 ? 9.664 9.438 3.092 1 93.12 456 VAL A C 1
ATOM 3616 O O . VAL A 1 456 ? 10.055 10.188 3.99 1 93.12 456 VAL A O 1
ATOM 3619 N N . THR A 1 457 ? 8.781 9.844 2.203 1 93.88 457 THR A N 1
ATOM 3620 C CA . THR A 1 457 ? 8.086 11.133 2.262 1 93.88 457 THR A CA 1
ATOM 3621 C C . THR A 1 457 ? 6.664 10.953 2.779 1 93.88 457 THR A C 1
ATOM 3623 O O . THR A 1 457 ? 6.172 9.828 2.895 1 93.88 457 THR A O 1
ATOM 3626 N N . ALA A 1 458 ? 6.055 12.047 3.129 1 94.94 458 ALA A N 1
ATOM 3627 C CA . ALA A 1 458 ? 4.656 12.008 3.549 1 94.94 458 ALA A CA 1
ATOM 3628 C C . ALA A 1 458 ? 3.764 11.469 2.436 1 94.94 458 ALA A C 1
ATOM 3630 O O . ALA A 1 458 ? 2.83 10.703 2.695 1 94.94 458 ALA A O 1
ATOM 3631 N N . LEU A 1 459 ? 4.055 11.875 1.191 1 94.25 459 LEU A N 1
ATOM 3632 C CA . LEU A 1 459 ? 3.309 11.414 0.025 1 94.25 459 LEU A CA 1
ATOM 3633 C C . LEU A 1 459 ? 3.381 9.891 -0.1 1 94.25 459 LEU A C 1
ATOM 3635 O O . LEU A 1 459 ? 2.359 9.234 -0.312 1 94.25 459 LEU A O 1
ATOM 3639 N N . ASP A 1 460 ? 4.586 9.352 0.094 1 93.62 460 ASP A N 1
ATOM 3640 C CA . ASP A 1 460 ? 4.797 7.906 0.001 1 93.62 460 ASP A CA 1
ATOM 3641 C C . ASP A 1 460 ? 3.965 7.16 1.041 1 93.62 460 ASP A C 1
ATOM 3643 O O . ASP A 1 460 ? 3.314 6.164 0.723 1 93.62 460 ASP A O 1
ATOM 3647 N N . LEU A 1 461 ? 4.043 7.613 2.244 1 96.31 461 LEU A N 1
ATOM 3648 C CA . LEU A 1 461 ? 3.363 6.934 3.344 1 96.31 461 LEU A CA 1
ATOM 3649 C C . LEU A 1 461 ? 1.851 6.996 3.168 1 96.31 461 LEU A C 1
ATOM 3651 O O . LEU A 1 461 ? 1.157 5.996 3.375 1 96.31 461 LEU A O 1
ATOM 3655 N N . THR A 1 462 ? 1.331 8.141 2.766 1 96.62 462 THR A N 1
ATOM 3656 C CA . THR A 1 462 ? -0.108 8.281 2.57 1 96.62 462 THR A CA 1
ATOM 3657 C C . THR A 1 462 ? -0.593 7.375 1.444 1 96.62 462 THR A C 1
ATOM 3659 O O . THR A 1 462 ? -1.624 6.711 1.574 1 96.62 462 THR A O 1
ATOM 3662 N N . LYS A 1 463 ? 0.137 7.309 0.342 1 95.44 463 LYS A N 1
ATOM 3663 C CA . LYS A 1 463 ? -0.205 6.398 -0.746 1 95.44 463 LYS A CA 1
ATOM 3664 C C . LYS A 1 463 ? -0.224 4.949 -0.264 1 95.44 463 LYS A C 1
ATOM 3666 O O . LYS A 1 463 ? -1.093 4.168 -0.659 1 95.44 463 LYS A O 1
ATOM 3671 N N . GLY A 1 464 ? 0.747 4.641 0.54 1 96.19 464 GLY A N 1
ATOM 3672 C CA . GLY A 1 464 ? 0.808 3.297 1.094 1 96.19 464 GLY A CA 1
ATOM 3673 C C . GLY A 1 464 ? -0.407 2.941 1.93 1 96.19 464 GLY A C 1
ATOM 3674 O O . GLY A 1 464 ? -0.89 1.809 1.881 1 96.19 464 GLY A O 1
ATOM 3675 N N . LEU A 1 465 ? -0.951 3.898 2.701 1 95.5 465 LEU A N 1
ATOM 3676 C CA . LEU A 1 465 ? -2.115 3.674 3.549 1 95.5 465 LEU A CA 1
ATOM 3677 C C . LEU A 1 465 ? -3.344 3.336 2.709 1 95.5 465 LEU A C 1
ATOM 3679 O O . LEU A 1 465 ? -4.113 2.438 3.061 1 95.5 465 LEU A O 1
ATOM 3683 N N . TYR A 1 466 ? -3.559 4.027 1.616 1 95.81 466 TYR A N 1
ATOM 3684 C CA . TYR A 1 466 ? -4.73 3.799 0.777 1 95.81 466 TYR A CA 1
ATOM 3685 C C . TYR A 1 466 ? -4.578 2.52 -0.038 1 95.81 466 TYR A C 1
ATOM 3687 O O . TYR A 1 466 ? -5.531 1.754 -0.187 1 95.81 466 TYR A O 1
ATOM 3695 N N . SER A 1 467 ? -3.379 2.195 -0.47 1 94.38 467 SER A N 1
ATOM 3696 C CA . SER A 1 467 ? -3.154 1.023 -1.31 1 94.38 467 SER A CA 1
ATOM 3697 C C . SER A 1 467 ? -3.207 -0.262 -0.49 1 94.38 467 SER A C 1
ATOM 3699 O O . SER A 1 467 ? -3.498 -1.334 -1.024 1 94.38 467 SER A O 1
ATOM 3701 N N . SER A 1 468 ? -2.891 -0.155 0.764 1 94.56 468 SER A N 1
ATOM 3702 C CA . SER A 1 468 ? -2.932 -1.325 1.635 1 94.56 468 SER A CA 1
ATOM 3703 C C . SER A 1 468 ? -4.25 -1.4 2.398 1 94.56 468 SER A C 1
ATOM 3705 O O . SER A 1 468 ? -4.367 -2.148 3.371 1 94.56 468 SER A O 1
ATOM 3707 N N . PHE A 1 469 ? -5.211 -0.545 2.102 1 92.69 469 PHE A N 1
ATOM 3708 C CA . PHE A 1 469 ? -6.609 -0.63 2.506 1 92.69 469 PHE A CA 1
ATOM 3709 C C . PHE A 1 469 ? -6.777 -0.214 3.963 1 92.69 469 PHE A C 1
ATOM 3711 O O . PHE A 1 469 ? -7.715 -0.65 4.633 1 92.69 469 PHE A O 1
ATOM 3718 N N . VAL A 1 470 ? -5.82 0.535 4.461 1 92.81 470 VAL A N 1
ATOM 3719 C CA . VAL A 1 470 ? -6.055 1.177 5.75 1 92.81 470 VAL A CA 1
ATOM 3720 C C . VAL A 1 470 ? -7.141 2.244 5.609 1 92.81 470 VAL A C 1
ATOM 3722 O O . VAL A 1 470 ? -8 2.383 6.477 1 92.81 470 VAL A O 1
ATOM 3725 N N . TYR A 1 471 ? -6.98 2.967 4.543 1 93.94 471 TYR A N 1
ATOM 3726 C CA . TYR A 1 471 ? -7.984 3.938 4.121 1 93.94 471 TYR A CA 1
ATOM 3727 C C . TYR A 1 471 ? -8.578 3.561 2.768 1 93.94 471 TYR A C 1
ATOM 3729 O O . TYR A 1 471 ? -8.047 2.691 2.072 1 93.94 471 TYR A O 1
ATOM 3737 N N . ASP A 1 472 ? -9.703 4.148 2.449 1 92.81 472 ASP A N 1
ATOM 3738 C CA . ASP A 1 472 ? -10.398 3.85 1.203 1 92.81 472 ASP A CA 1
ATOM 3739 C C . ASP A 1 472 ? -10.461 5.078 0.298 1 92.81 472 ASP A C 1
ATOM 3741 O O . ASP A 1 472 ? -10.43 6.211 0.78 1 92.81 472 ASP A O 1
ATOM 3745 N N . ALA A 1 473 ? -10.461 4.828 -1.031 1 94.12 473 ALA A N 1
ATOM 3746 C CA . ALA A 1 473 ? -10.773 5.898 -1.973 1 94.12 473 ALA A CA 1
ATOM 3747 C C . ALA A 1 473 ? -12.234 6.324 -1.854 1 94.12 473 ALA A C 1
ATOM 3749 O O . ALA A 1 473 ? -13.133 5.484 -1.86 1 94.12 473 ALA A O 1
ATOM 3750 N N . MET A 1 474 ? -12.469 7.574 -1.729 1 96.06 474 MET A N 1
ATOM 3751 C CA . MET A 1 474 ? -13.812 8.086 -1.449 1 96.06 474 MET A CA 1
ATOM 3752 C C . MET A 1 474 ? -14.234 9.102 -2.504 1 96.06 474 MET A C 1
ATOM 3754 O O . MET A 1 474 ? -13.43 9.484 -3.359 1 96.06 474 MET A O 1
ATOM 3758 N N . LYS A 1 475 ? -15.523 9.562 -2.391 1 96.94 475 LYS A N 1
ATOM 3759 C CA . LYS A 1 475 ? -16.094 10.516 -3.338 1 96.94 475 LYS A CA 1
ATOM 3760 C C . LYS A 1 475 ? -16.5 11.805 -2.643 1 96.94 475 LYS A C 1
ATOM 3762 O O . LYS A 1 475 ? -17.172 11.781 -1.608 1 96.94 475 LYS A O 1
ATOM 3767 N N . LEU A 1 476 ? -16.062 12.914 -3.195 1 98.12 476 LEU A N 1
ATOM 3768 C CA . LEU A 1 476 ? -16.422 14.242 -2.709 1 98.12 476 LEU A CA 1
ATOM 3769 C C . LEU A 1 476 ? -17.203 15.016 -3.762 1 98.12 476 LEU A C 1
ATOM 3771 O O . LEU A 1 476 ? -17.047 14.773 -4.961 1 98.12 476 LEU A O 1
ATOM 3775 N N . TYR A 1 477 ? -18.047 15.984 -3.291 1 97.62 477 TYR A N 1
ATOM 3776 C CA . TYR A 1 477 ? -18.891 16.688 -4.238 1 97.62 477 TYR A CA 1
ATOM 3777 C C . TYR A 1 477 ? -19 18.172 -3.881 1 97.62 477 TYR A C 1
ATOM 3779 O O . TYR A 1 477 ? -18.781 18.547 -2.729 1 97.62 477 TYR A O 1
ATOM 3787 N N . VAL A 1 478 ? -19.203 18.953 -4.836 1 97.5 478 VAL A N 1
ATOM 3788 C CA . VAL A 1 478 ? -19.812 20.281 -4.68 1 97.5 478 VAL A CA 1
ATOM 3789 C C . VAL A 1 478 ? -21.234 20.25 -5.227 1 97.5 478 VAL A C 1
ATOM 3791 O O . VAL A 1 478 ? -21.453 19.922 -6.395 1 97.5 478 VAL A O 1
ATOM 3794 N N . ILE A 1 479 ? -22.172 20.594 -4.348 1 96.62 479 ILE A N 1
ATOM 3795 C CA . ILE A 1 479 ? -23.594 20.453 -4.684 1 96.62 479 ILE A CA 1
ATOM 3796 C C . ILE A 1 479 ? -24.234 21.828 -4.766 1 96.62 479 ILE A C 1
ATOM 3798 O O . ILE A 1 479 ? -24 22.688 -3.912 1 96.62 479 ILE A O 1
ATOM 3802 N N . GLY A 1 480 ? -25 22.062 -5.699 1 94.19 480 GLY A N 1
ATOM 3803 C CA . GLY A 1 480 ? -25.75 23.297 -5.879 1 94.19 480 GLY A CA 1
ATOM 3804 C C . GLY A 1 480 ? -26.625 23.281 -7.121 1 94.19 480 GLY A C 1
ATOM 3805 O O . GLY A 1 480 ? -26.797 22.25 -7.762 1 94.19 480 GLY A O 1
ATOM 3806 N N . GLY A 1 481 ? -27.312 24.406 -7.32 1 90.88 481 GLY A N 1
ATOM 3807 C CA . GLY A 1 481 ? -28.125 24.516 -8.531 1 90.88 481 GLY A CA 1
ATOM 3808 C C . GLY A 1 481 ? -27.297 24.469 -9.805 1 90.88 481 GLY A C 1
ATOM 3809 O O . GLY A 1 481 ? -27.578 23.672 -10.695 1 90.88 481 GLY A O 1
ATOM 3810 N N . ASP A 1 482 ? -26.328 25.344 -9.938 1 88.94 482 ASP A N 1
ATOM 3811 C CA . ASP A 1 482 ? -25.375 25.359 -11.039 1 88.94 482 ASP A CA 1
ATOM 3812 C C . ASP A 1 482 ? -23.953 25.5 -10.531 1 88.94 482 ASP A C 1
ATOM 3814 O O . ASP A 1 482 ? -23.453 26.609 -10.328 1 88.94 482 ASP A O 1
ATOM 3818 N N . VAL A 1 483 ? -23.281 24.359 -10.445 1 90 483 VAL A N 1
ATOM 3819 C CA . VAL A 1 483 ? -21.938 24.375 -9.867 1 90 483 VAL A CA 1
ATOM 3820 C C . VAL A 1 483 ? -20.938 23.797 -10.883 1 90 483 VAL A C 1
ATOM 3822 O O . VAL A 1 483 ? -19.859 23.359 -10.5 1 90 483 VAL A O 1
ATOM 3825 N N . SER A 1 484 ? -21.234 23.797 -12.156 1 85.44 484 SER A N 1
ATOM 3826 C CA . SER A 1 484 ? -20.391 23.203 -13.195 1 85.44 484 SER A CA 1
ATOM 3827 C C . SER A 1 484 ? -19.109 24 -13.375 1 85.44 484 SER A C 1
ATOM 3829 O O . SER A 1 484 ? -18.062 23.438 -13.719 1 85.44 484 SER A O 1
ATOM 3831 N N . ALA A 1 485 ? -19.219 25.297 -13.102 1 82.19 485 ALA A N 1
ATOM 3832 C CA . ALA A 1 485 ? -18.047 26.156 -13.32 1 82.19 485 ALA A CA 1
ATOM 3833 C C . ALA A 1 485 ? -17.312 26.438 -12.016 1 82.19 485 ALA A C 1
ATOM 3835 O O . ALA A 1 485 ? -16.438 27.297 -11.953 1 82.19 485 ALA A O 1
ATOM 3836 N N . SER A 1 486 ? -17.672 25.719 -11.039 1 89.44 486 SER A N 1
ATOM 3837 C CA . SER A 1 486 ? -17.031 25.922 -9.75 1 89.44 486 SER A CA 1
ATOM 3838 C C . SER A 1 486 ? -15.539 25.609 -9.82 1 89.44 486 SER A C 1
ATOM 3840 O O . SER A 1 486 ? -15.125 24.656 -10.484 1 89.44 486 SER A O 1
ATOM 3842 N N . LEU A 1 487 ? -14.68 26.359 -9.18 1 92 487 LEU A N 1
ATOM 3843 C CA . LEU A 1 487 ? -13.234 26.172 -9.125 1 92 487 LEU A CA 1
ATOM 3844 C C . LEU A 1 487 ? -12.852 25.203 -8 1 92 487 LEU A C 1
ATOM 3846 O O . LEU A 1 487 ? -11.703 24.781 -7.902 1 92 487 LEU A O 1
ATOM 3850 N N . SER A 1 488 ? -13.82 24.844 -7.172 1 95 488 SER A N 1
ATOM 3851 C CA . SER A 1 488 ? -13.562 24 -6.004 1 95 488 SER A CA 1
ATOM 3852 C C . SER A 1 488 ? -13 22.641 -6.414 1 95 488 SER A C 1
ATOM 3854 O O . SER A 1 488 ? -12.047 22.156 -5.809 1 95 488 SER A O 1
ATOM 3856 N N . PRO A 1 489 ? -13.555 22 -7.488 1 96.19 489 PRO A N 1
ATOM 3857 C CA . PRO A 1 489 ? -13.039 20.688 -7.871 1 96.19 489 PRO A CA 1
ATOM 3858 C C . PRO A 1 489 ? -11.562 20.719 -8.266 1 96.19 489 PRO A C 1
ATOM 3860 O O . PRO A 1 489 ? -10.781 19.875 -7.844 1 96.19 489 PRO A O 1
ATOM 3863 N N . ALA A 1 490 ? -11.172 21.703 -9.023 1 95 490 ALA A N 1
ATOM 3864 C CA . ALA A 1 490 ? -9.781 21.828 -9.438 1 95 490 ALA A CA 1
ATOM 3865 C C . ALA A 1 490 ? -8.867 22.016 -8.234 1 95 490 ALA A C 1
ATOM 3867 O O . ALA A 1 490 ? -7.816 21.375 -8.133 1 95 490 ALA A O 1
ATOM 3868 N N . MET A 1 491 ? -9.25 22.891 -7.344 1 95.88 491 MET A N 1
ATOM 3869 C CA . MET A 1 491 ? -8.477 23.203 -6.145 1 95.88 491 MET A CA 1
ATOM 3870 C C . MET A 1 491 ? -8.344 21.969 -5.254 1 95.88 491 MET A C 1
ATOM 3872 O O . MET A 1 491 ? -7.227 21.594 -4.891 1 95.88 491 MET A O 1
ATOM 3876 N N . HIS A 1 492 ? -9.422 21.281 -4.949 1 97.94 492 HIS A N 1
ATOM 3877 C CA . HIS A 1 492 ? -9.43 20.141 -4.039 1 97.94 492 HIS A CA 1
ATOM 3878 C C . HIS A 1 492 ? -8.734 18.938 -4.66 1 97.94 492 HIS A C 1
ATOM 3880 O O . HIS A 1 492 ? -7.961 18.25 -3.992 1 97.94 492 HIS A O 1
ATOM 3886 N N . ASN A 1 493 ? -9.031 18.641 -5.902 1 97.88 493 ASN A N 1
ATOM 3887 C CA . ASN A 1 493 ? -8.422 17.484 -6.547 1 97.88 493 ASN A CA 1
ATOM 3888 C C . ASN A 1 493 ? -6.906 17.625 -6.648 1 97.88 493 ASN A C 1
ATOM 3890 O O . ASN A 1 493 ? -6.172 16.656 -6.508 1 97.88 493 ASN A O 1
ATOM 3894 N N . ALA A 1 494 ? -6.453 18.828 -6.953 1 95.44 494 ALA A N 1
ATOM 3895 C CA . ALA A 1 494 ? -5.012 19.062 -6.977 1 95.44 494 ALA A CA 1
ATOM 3896 C C . ALA A 1 494 ? -4.395 18.828 -5.602 1 95.44 494 ALA A C 1
ATOM 3898 O O . ALA A 1 494 ? -3.33 18.203 -5.492 1 95.44 494 ALA A O 1
ATOM 3899 N N . ALA A 1 495 ? -5.016 19.359 -4.562 1 95.75 495 ALA A N 1
ATOM 3900 C CA . ALA A 1 495 ? -4.527 19.172 -3.199 1 95.75 495 ALA A CA 1
ATOM 3901 C C . ALA A 1 495 ? -4.547 17.703 -2.812 1 95.75 495 ALA A C 1
ATOM 3903 O O . ALA A 1 495 ? -3.609 17.203 -2.176 1 95.75 495 ALA A O 1
ATOM 3904 N N . LEU A 1 496 ? -5.66 16.969 -3.189 1 97.56 496 LEU A N 1
ATOM 3905 C CA . LEU A 1 496 ? -5.766 15.539 -2.936 1 97.56 496 LEU A CA 1
ATOM 3906 C C . LEU A 1 496 ? -4.609 14.789 -3.578 1 97.56 496 LEU A C 1
ATOM 3908 O O . LEU A 1 496 ? -3.945 13.977 -2.922 1 97.56 496 LEU A O 1
ATOM 3912 N N . ALA A 1 497 ? -4.332 15.133 -4.789 1 95.69 497 ALA A N 1
ATOM 3913 C CA . ALA A 1 497 ? -3.244 14.484 -5.516 1 95.69 497 ALA A CA 1
ATOM 3914 C C . ALA A 1 497 ? -1.897 14.781 -4.863 1 95.69 497 ALA A C 1
ATOM 3916 O O . ALA A 1 497 ? -1.054 13.891 -4.738 1 95.69 497 ALA A O 1
ATOM 3917 N N . ALA A 1 498 ? -1.693 15.984 -4.453 1 92.44 498 ALA A N 1
ATOM 3918 C CA . ALA A 1 498 ? -0.437 16.406 -3.838 1 92.44 498 ALA A CA 1
ATOM 3919 C C . ALA A 1 498 ? -0.208 15.68 -2.514 1 92.44 498 ALA A C 1
ATOM 3921 O O . ALA A 1 498 ? 0.935 15.43 -2.125 1 92.44 498 ALA A O 1
ATOM 3922 N N . CYS A 1 499 ? -1.257 15.305 -1.832 1 94.69 499 CYS A N 1
ATOM 3923 C CA . CYS A 1 499 ? -1.157 14.641 -0.538 1 94.69 499 CYS A CA 1
ATOM 3924 C C . CYS A 1 499 ? -1.244 13.125 -0.695 1 94.69 499 CYS A C 1
ATOM 3926 O O . CYS A 1 499 ? -1.218 12.391 0.295 1 94.69 499 CYS A O 1
ATOM 3928 N N . GLY A 1 500 ? -1.391 12.648 -1.886 1 94.69 500 GLY A N 1
ATOM 3929 C CA . GLY A 1 500 ? -1.457 11.219 -2.15 1 94.69 500 GLY A CA 1
ATOM 3930 C C . GLY A 1 500 ? -2.799 10.609 -1.793 1 94.69 500 GLY A C 1
ATOM 3931 O O . GLY A 1 500 ? -2.885 9.414 -1.516 1 94.69 500 GLY A O 1
ATOM 3932 N N . ILE A 1 501 ? -3.861 11.328 -1.685 1 97.12 501 ILE A N 1
ATOM 3933 C CA . ILE A 1 501 ? -5.207 10.875 -1.34 1 97.12 501 ILE A CA 1
ATOM 3934 C C . ILE A 1 501 ? -6 10.602 -2.615 1 97.12 501 ILE A C 1
ATOM 3936 O O . ILE A 1 501 ? -6.203 11.508 -3.432 1 97.12 501 ILE A O 1
ATOM 3940 N N . PRO A 1 502 ? -6.484 9.43 -2.818 1 96.75 502 PRO A N 1
ATOM 3941 C CA . PRO A 1 502 ? -7.109 9.07 -4.094 1 96.75 502 PRO A CA 1
ATOM 3942 C C . PRO A 1 502 ? -8.594 9.406 -4.141 1 96.75 502 PRO A C 1
ATOM 3944 O O . PRO A 1 502 ? -9.344 8.844 -4.945 1 96.75 502 PRO A O 1
ATOM 3947 N N . HIS A 1 503 ? -9.094 10.273 -3.314 1 97.88 503 HIS A N 1
ATOM 3948 C CA . HIS A 1 503 ? -10.477 10.734 -3.395 1 97.88 503 HIS A CA 1
ATOM 3949 C C . HIS A 1 503 ? -10.734 11.469 -4.707 1 97.88 503 HIS A C 1
ATOM 3951 O O . HIS A 1 503 ? -9.789 11.859 -5.402 1 97.88 503 HIS A O 1
ATOM 3957 N N . HIS A 1 504 ? -11.945 11.562 -5.074 1 97.56 504 HIS A N 1
ATOM 3958 C CA . HIS A 1 504 ? -12.336 12.312 -6.258 1 97.56 504 HIS A CA 1
ATOM 3959 C C . HIS A 1 504 ? -13.445 13.312 -5.938 1 97.56 504 HIS A C 1
ATOM 3961 O O . HIS A 1 504 ? -14.5 12.93 -5.426 1 97.56 504 HIS A O 1
ATOM 3967 N N . TYR A 1 505 ? -13.148 14.602 -6.156 1 98.19 505 TYR A N 1
ATOM 3968 C CA . TYR A 1 505 ? -14.07 15.711 -5.934 1 98.19 505 TYR A CA 1
ATOM 3969 C C . TYR A 1 505 ? -14.734 16.141 -7.234 1 98.19 505 TYR A C 1
ATOM 3971 O O . TYR A 1 505 ? -14.062 16.547 -8.18 1 98.19 505 TYR A O 1
ATOM 3979 N N . GLN A 1 506 ? -16.078 16.094 -7.336 1 96.88 506 GLN A N 1
ATOM 3980 C CA . GLN A 1 506 ? -16.766 16.375 -8.586 1 96.88 506 GLN A CA 1
ATOM 3981 C C . GLN A 1 506 ? -18.016 17.219 -8.352 1 96.88 506 GLN A C 1
ATOM 3983 O O . GLN A 1 506 ? -18.578 17.203 -7.254 1 96.88 506 GLN A O 1
ATOM 3988 N N . PRO A 1 507 ? -18.422 18 -9.359 1 96.69 507 PRO A N 1
ATOM 3989 C CA . PRO A 1 507 ? -19.656 18.781 -9.242 1 96.69 507 PRO A CA 1
ATOM 3990 C C . PRO A 1 507 ? -20.922 17.922 -9.359 1 96.69 507 PRO A C 1
ATOM 3992 O O . PRO A 1 507 ? -20.906 16.906 -10.062 1 96.69 507 PRO A O 1
ATOM 3995 N N . HIS A 1 508 ? -21.922 18.203 -8.625 1 96.38 508 HIS A N 1
ATOM 3996 C CA . HIS A 1 508 ? -23.234 17.578 -8.703 1 96.38 508 HIS A CA 1
ATOM 3997 C C . HIS A 1 508 ? -24.344 18.641 -8.727 1 96.38 508 HIS A C 1
ATOM 3999 O O . HIS A 1 508 ? -24.656 19.219 -7.691 1 96.38 508 HIS A O 1
ATOM 4005 N N . CYS A 1 509 ? -24.953 18.906 -9.891 1 95.12 509 CYS A N 1
ATOM 4006 C CA . CYS A 1 509 ? -26.031 19.875 -10.031 1 95.12 509 CYS A CA 1
ATOM 4007 C C . CYS A 1 509 ? -27.375 19.219 -9.719 1 95.12 509 CYS A C 1
ATOM 4009 O O . CYS A 1 509 ? -27.641 18.094 -10.133 1 95.12 509 CYS A O 1
ATOM 4011 N N . THR A 1 510 ? -28.125 19.875 -8.891 1 93.62 510 THR A N 1
ATOM 4012 C CA . THR A 1 510 ? -29.453 19.359 -8.555 1 93.62 510 THR A CA 1
ATOM 4013 C C . THR A 1 510 ? -30.438 20.516 -8.352 1 93.62 510 THR A C 1
ATOM 4015 O O . THR A 1 510 ? -30.031 21.656 -8.164 1 93.62 510 THR A O 1
ATOM 4018 N N . THR A 1 511 ? -31.688 20.203 -8.461 1 90.75 511 THR A N 1
ATOM 4019 C CA . THR A 1 511 ? -32.719 21.219 -8.281 1 90.75 511 THR A CA 1
ATOM 4020 C C . THR A 1 511 ? -33.438 21.047 -6.938 1 90.75 511 THR A C 1
ATOM 4022 O O . THR A 1 511 ? -34.188 21.906 -6.52 1 90.75 511 THR A O 1
ATOM 4025 N N . SER A 1 512 ? -33.094 19.922 -6.289 1 91.88 512 SER A N 1
ATOM 4026 C CA . SER A 1 512 ? -33.75 19.688 -5.012 1 91.88 512 SER A CA 1
ATOM 4027 C C . SER A 1 512 ? -32.844 18.906 -4.059 1 91.88 512 SER A C 1
ATOM 4029 O O . SER A 1 512 ? -32.062 18.047 -4.484 1 91.88 512 SER A O 1
ATOM 4031 N N . ILE A 1 513 ? -33.094 19.156 -2.791 1 90.38 513 ILE A N 1
ATOM 4032 C CA . ILE A 1 513 ? -32.344 18.469 -1.752 1 90.38 513 ILE A CA 1
ATOM 4033 C C . ILE A 1 513 ? -32.781 17.016 -1.645 1 90.38 513 ILE A C 1
ATOM 4035 O O . ILE A 1 513 ? -32 16.141 -1.253 1 90.38 513 ILE A O 1
ATOM 4039 N N . ARG A 1 514 ? -34 16.688 -1.981 1 87.25 514 ARG A N 1
ATOM 4040 C CA . ARG A 1 514 ? -34.562 15.336 -1.905 1 87.25 514 ARG A CA 1
ATOM 4041 C C . ARG A 1 514 ? -33.781 14.375 -2.801 1 87.25 514 ARG A C 1
ATOM 4043 O O . ARG A 1 514 ? -33.656 13.188 -2.477 1 87.25 514 ARG A O 1
ATOM 4050 N N . SER A 1 515 ? -33.281 14.906 -3.787 1 88.75 515 SER A N 1
ATOM 4051 C CA . SER A 1 515 ? -32.562 14.07 -4.754 1 88.75 515 SER A CA 1
ATOM 4052 C C . SER A 1 515 ? -31.203 13.672 -4.238 1 88.75 515 SER A C 1
ATOM 4054 O O . SER A 1 515 ? -30.547 12.789 -4.797 1 88.75 515 SER A O 1
ATOM 4056 N N . LEU A 1 516 ? -30.859 14.25 -3.15 1 91 516 LEU A N 1
ATOM 4057 C CA . LEU A 1 516 ? -29.5 14.023 -2.637 1 91 516 LEU A CA 1
ATOM 4058 C C . LEU A 1 516 ? -29.453 12.781 -1.76 1 91 516 LEU A C 1
ATOM 4060 O O . LEU A 1 516 ? -28.391 12.352 -1.333 1 91 516 LEU A O 1
ATOM 4064 N N . HIS A 1 517 ? -30.531 12.148 -1.545 1 88.19 517 HIS A N 1
ATOM 4065 C CA . HIS A 1 517 ? -30.625 11.031 -0.614 1 88.19 517 HIS A CA 1
ATOM 4066 C C . HIS A 1 517 ? -29.688 9.891 -1.029 1 88.19 517 HIS A C 1
ATOM 4068 O O . HIS A 1 517 ? -28.906 9.398 -0.216 1 88.19 517 HIS A O 1
ATOM 4074 N N . ASP A 1 518 ? -29.781 9.516 -2.283 1 88.62 518 ASP A N 1
ATOM 4075 C CA . ASP A 1 518 ? -28.953 8.406 -2.766 1 88.62 518 ASP A CA 1
ATOM 4076 C C . ASP A 1 518 ? -27.469 8.75 -2.688 1 88.62 518 ASP A C 1
ATOM 4078 O O . ASP A 1 518 ? -26.641 7.891 -2.385 1 88.62 518 ASP A O 1
ATOM 4082 N N . LEU A 1 519 ? -27.219 9.969 -2.934 1 91.5 519 LEU A N 1
ATOM 4083 C CA . LEU A 1 519 ? -25.828 10.422 -2.928 1 91.5 519 LEU A CA 1
ATOM 4084 C C . LEU A 1 519 ? -25.25 10.383 -1.519 1 91.5 519 LEU A C 1
ATOM 4086 O O . LEU A 1 519 ? -24.125 9.922 -1.318 1 91.5 519 LEU A O 1
ATOM 4090 N N . VAL A 1 520 ? -26.047 10.766 -0.541 1 90.5 520 VAL A N 1
ATOM 4091 C CA . VAL A 1 520 ? -25.547 10.891 0.825 1 90.5 520 VAL A CA 1
ATOM 4092 C C . VAL A 1 520 ? -25.609 9.531 1.52 1 90.5 520 VAL A C 1
ATOM 4094 O O . VAL A 1 520 ? -25.078 9.359 2.621 1 90.5 520 VAL A O 1
ATOM 4097 N N . MET A 1 521 ? -26.172 8.523 0.867 1 88.94 521 MET A N 1
ATOM 4098 C CA . MET A 1 521 ? -26.234 7.176 1.429 1 88.94 521 MET A CA 1
ATOM 4099 C C . MET A 1 521 ? -25.156 6.285 0.81 1 88.94 521 MET A C 1
ATOM 4101 O O . MET A 1 521 ? -24.969 5.145 1.238 1 88.94 521 MET A O 1
ATOM 4105 N N . ASP A 1 522 ? -24.516 6.852 -0.197 1 91.62 522 ASP A N 1
ATOM 4106 C CA . ASP A 1 522 ? -23.375 6.141 -0.788 1 91.62 522 ASP A CA 1
ATOM 4107 C C . ASP A 1 522 ? -22.312 5.844 0.259 1 91.62 522 ASP A C 1
ATOM 4109 O O . ASP A 1 522 ? -21.812 6.758 0.926 1 91.62 522 ASP A O 1
ATOM 4113 N N . PRO A 1 523 ? -21.906 4.566 0.423 1 90.06 523 PRO A N 1
ATOM 4114 C CA . PRO A 1 523 ? -20.891 4.219 1.419 1 90.06 523 PRO A CA 1
ATOM 4115 C C . PRO A 1 523 ? -19.547 4.902 1.157 1 90.06 523 PRO A C 1
ATOM 4117 O O . PRO A 1 523 ? -18.719 5.016 2.066 1 90.06 523 PRO A O 1
ATOM 4120 N N . GLN A 1 524 ? -19.312 5.348 -0.023 1 92.81 524 GLN A N 1
ATOM 4121 C CA . GLN A 1 524 ? -18.062 6 -0.359 1 92.81 524 GLN A CA 1
ATOM 4122 C C . GLN A 1 524 ? -18.203 7.52 -0.358 1 92.81 524 GLN A C 1
ATOM 4124 O O . GLN A 1 524 ? -17.328 8.234 -0.829 1 92.81 524 GLN A O 1
ATOM 4129 N N . PHE A 1 525 ? -19.406 8.031 0.177 1 95.88 525 PHE A N 1
ATOM 4130 C CA . PHE A 1 525 ? -19.609 9.469 0.326 1 95.88 525 PHE A CA 1
ATOM 4131 C C . PHE A 1 525 ? -18.688 10.031 1.401 1 95.88 525 PHE A C 1
ATOM 4133 O O . PHE A 1 525 ? -18.75 9.625 2.562 1 95.88 525 PHE A O 1
ATOM 4140 N N . ALA A 1 526 ? -17.812 11.031 1.029 1 96.56 526 ALA A N 1
ATOM 4141 C CA . ALA A 1 526 ? -16.828 11.555 1.971 1 96.56 526 ALA A CA 1
ATOM 4142 C C . ALA A 1 526 ? -17.188 12.969 2.414 1 96.56 526 ALA A C 1
ATOM 4144 O O . ALA A 1 526 ? -16.562 13.516 3.332 1 96.56 526 ALA A O 1
ATOM 4145 N N . GLY A 1 527 ? -18.094 13.586 1.735 1 97.06 527 GLY A N 1
ATOM 4146 C CA . GLY A 1 527 ? -18.516 14.938 2.07 1 97.06 527 GLY A CA 1
ATOM 4147 C C . GLY A 1 527 ? -18.844 15.781 0.852 1 97.06 527 GLY A C 1
ATOM 4148 O O . GLY A 1 527 ? -18.609 15.359 -0.282 1 97.06 527 GLY A O 1
ATOM 4149 N N . ALA A 1 528 ? -19.422 16.953 1.155 1 97.75 528 ALA A N 1
ATOM 4150 C CA . ALA A 1 528 ? -19.828 17.828 0.047 1 97.75 528 ALA A CA 1
ATOM 4151 C C . ALA A 1 528 ? -19.797 19.297 0.458 1 97.75 528 ALA A C 1
ATOM 4153 O O . ALA A 1 528 ? -20.125 19.625 1.598 1 97.75 528 ALA A O 1
ATOM 4154 N N . SER A 1 529 ? -19.328 20.078 -0.432 1 97.62 529 SER A N 1
ATOM 4155 C CA . SER A 1 529 ? -19.547 21.516 -0.346 1 97.62 529 SER A CA 1
ATOM 4156 C C . SER A 1 529 ? -20.938 21.891 -0.853 1 97.62 529 SER A C 1
ATOM 4158 O O . SER A 1 529 ? -21.406 21.359 -1.865 1 97.62 529 SER A O 1
ATOM 4160 N N . ILE A 1 530 ? -21.609 22.734 -0.149 1 96.31 530 ILE A N 1
ATOM 4161 C CA . ILE A 1 530 ? -22.953 23.125 -0.517 1 96.31 530 ILE A CA 1
ATOM 4162 C C . ILE A 1 530 ? -22.953 24.547 -1.059 1 96.31 530 ILE A C 1
ATOM 4164 O O . ILE A 1 530 ? -22.531 25.484 -0.37 1 96.31 530 ILE A O 1
ATOM 4168 N N . GLY A 1 531 ? -23.375 24.719 -2.234 1 91.88 531 GLY A N 1
ATOM 4169 C CA . GLY A 1 531 ? -23.5 26.016 -2.869 1 91.88 531 GLY A CA 1
ATOM 4170 C C . GLY A 1 531 ? -24.922 26.547 -2.906 1 91.88 531 GLY A C 1
ATOM 4171 O O . GLY A 1 531 ? -25.797 26.031 -2.207 1 91.88 531 GLY A O 1
ATOM 4172 N N . LEU A 1 532 ? -25.109 27.688 -3.607 1 86.31 532 LEU A N 1
ATOM 4173 C CA . LEU A 1 532 ? -26.422 28.281 -3.797 1 86.31 532 LEU A CA 1
ATOM 4174 C C . LEU A 1 532 ? -27.328 27.328 -4.586 1 86.31 532 LEU A C 1
ATOM 4176 O O . LEU A 1 532 ? -26.875 26.641 -5.488 1 86.31 532 LEU A O 1
ATOM 4180 N N . PRO A 1 533 ? -28.609 27.297 -4.074 1 88.69 533 PRO A N 1
ATOM 4181 C CA . PRO A 1 533 ? -29.328 28.031 -3.027 1 88.69 533 PRO A CA 1
ATOM 4182 C C . PRO A 1 533 ? -29.578 27.188 -1.778 1 88.69 533 PRO A C 1
ATOM 4184 O O . PRO A 1 533 ? -30.484 27.469 -1.003 1 88.69 533 PRO A O 1
ATOM 4187 N N . PHE A 1 534 ? -28.828 26.203 -1.579 1 91.88 534 PHE A N 1
ATOM 4188 C CA . PHE A 1 534 ? -29.234 25.156 -0.656 1 91.88 534 PHE A CA 1
ATOM 4189 C C . PHE A 1 534 ? -28.625 25.375 0.72 1 91.88 534 PHE A C 1
ATOM 4191 O O . PHE A 1 534 ? -28.828 24.578 1.635 1 91.88 534 PHE A O 1
ATOM 4198 N N . LYS A 1 535 ? -27.906 26.422 1.052 1 91.81 535 LYS A N 1
ATOM 4199 C CA . LYS A 1 535 ? -27.109 26.562 2.264 1 91.81 535 LYS A CA 1
ATOM 4200 C C . LYS A 1 535 ? -27.984 26.547 3.51 1 91.81 535 LYS A C 1
ATOM 4202 O O . LYS A 1 535 ? -27.547 26.125 4.578 1 91.81 535 LYS A O 1
ATOM 4207 N N . VAL A 1 536 ? -29.141 27.031 3.41 1 89.88 536 VAL A N 1
ATOM 4208 C CA . VAL A 1 536 ? -30.047 27.047 4.555 1 89.88 536 VAL A CA 1
ATOM 4209 C C . VAL A 1 536 ? -30.906 25.781 4.547 1 89.88 536 VAL A C 1
ATOM 4211 O O . VAL A 1 536 ? -31.047 25.109 5.566 1 89.88 536 VAL A O 1
ATOM 4214 N N . GLU A 1 537 ? -31.391 25.375 3.422 1 91 537 GLU A N 1
ATOM 4215 C CA . GLU A 1 537 ? -32.312 24.25 3.275 1 91 537 GLU A CA 1
ATOM 4216 C C . GLU A 1 537 ? -31.656 22.938 3.639 1 91 537 GLU A C 1
ATOM 4218 O O . GLU A 1 537 ? -32.312 22 4.121 1 91 537 GLU A O 1
ATOM 4223 N N . ILE A 1 538 ? -30.422 22.828 3.453 1 94.44 538 ILE A N 1
ATOM 4224 C CA . ILE A 1 538 ? -29.688 21.578 3.621 1 94.44 538 ILE A CA 1
ATOM 4225 C C . ILE A 1 538 ? -29.688 21.172 5.094 1 94.44 538 ILE A C 1
ATOM 4227 O O . ILE A 1 538 ? -29.438 20.016 5.422 1 94.44 538 ILE A O 1
ATOM 4231 N N . ILE A 1 539 ? -29.922 22.125 5.984 1 94.62 539 ILE A N 1
ATOM 4232 C CA . ILE A 1 539 ? -29.984 21.859 7.422 1 94.62 539 ILE A CA 1
ATOM 4233 C C . ILE A 1 539 ? -31.047 20.797 7.711 1 94.62 539 ILE A C 1
ATOM 4235 O O . ILE A 1 539 ? -30.875 19.984 8.625 1 94.62 539 ILE A O 1
ATOM 4239 N N . SER A 1 540 ? -32.031 20.656 6.91 1 93.5 540 SER A N 1
ATOM 4240 C CA . SER A 1 540 ? -33.156 19.766 7.133 1 93.5 540 SER A CA 1
ATOM 4241 C C . SER A 1 540 ? -32.75 18.297 7.066 1 93.5 540 SER A C 1
ATOM 4243 O O . SER A 1 540 ? -33.406 17.438 7.637 1 93.5 540 SER A O 1
ATOM 4245 N N . ILE A 1 541 ? -31.672 18.031 6.434 1 93.31 541 ILE A N 1
ATOM 4246 C CA . ILE A 1 541 ? -31.281 16.625 6.293 1 93.31 541 ILE A CA 1
ATOM 4247 C C . ILE A 1 541 ? -30.109 16.328 7.215 1 93.31 541 ILE A C 1
ATOM 4249 O O . ILE A 1 541 ? -29.625 15.195 7.266 1 93.31 541 ILE A O 1
ATOM 4253 N N . THR A 1 542 ? -29.609 17.359 7.918 1 94.56 542 THR A N 1
ATOM 4254 C CA . THR A 1 542 ? -28.5 17.141 8.844 1 94.56 542 THR A CA 1
ATOM 4255 C C . THR A 1 542 ? -29.016 16.609 10.18 1 94.56 542 THR A C 1
ATOM 4257 O O . THR A 1 542 ? -30.141 16.891 10.57 1 94.56 542 THR A O 1
ATOM 4260 N N . HIS A 1 543 ? -28.219 15.797 10.82 1 92.94 543 HIS A N 1
ATOM 4261 C CA . HIS A 1 543 ? -28.547 15.242 12.133 1 92.94 543 HIS A CA 1
ATOM 4262 C C . HIS A 1 543 ? -27.922 16.062 13.25 1 92.94 543 HIS A C 1
ATOM 4264 O O . HIS A 1 543 ? -28.375 16.031 14.391 1 92.94 543 HIS A O 1
ATOM 4270 N N . SER A 1 544 ? -26.812 16.672 12.945 1 93.69 544 SER A N 1
ATOM 4271 C CA . SER A 1 544 ? -26.094 17.516 13.898 1 93.69 544 SER A CA 1
ATOM 4272 C C . SER A 1 544 ? -25.375 18.656 13.188 1 93.69 544 SER A C 1
ATOM 4274 O O . SER A 1 544 ? -25.047 18.562 12 1 93.69 544 SER A O 1
ATOM 4276 N N . LEU A 1 545 ? -25.219 19.781 13.922 1 94.56 545 LEU A N 1
ATOM 4277 C CA . LEU A 1 545 ? -24.531 20.969 13.414 1 94.56 545 LEU A CA 1
ATOM 4278 C C . LEU A 1 545 ? -23.359 21.344 14.32 1 94.56 545 LEU A C 1
ATOM 4280 O O . LEU A 1 545 ? -23.391 21.094 15.523 1 94.56 545 LEU A O 1
ATOM 4284 N N . SER A 1 546 ? -22.359 21.859 13.688 1 92.44 546 SER A N 1
ATOM 4285 C CA . SER A 1 546 ? -21.312 22.469 14.508 1 92.44 546 SER A CA 1
ATOM 4286 C C . SER A 1 546 ? -21.828 23.688 15.266 1 92.44 546 SER A C 1
ATOM 4288 O O . SER A 1 546 ? -22.859 24.25 14.898 1 92.44 546 SER A O 1
ATOM 4290 N N . LYS A 1 547 ? -21.094 24.078 16.297 1 90.69 547 LYS A N 1
ATOM 4291 C CA . LYS A 1 547 ? -21.469 25.266 17.047 1 90.69 547 LYS A CA 1
ATOM 4292 C C . LYS A 1 547 ? -21.516 26.5 16.141 1 90.69 547 LYS A C 1
ATOM 4294 O O . LYS A 1 547 ? -22.375 27.359 16.297 1 90.69 547 LYS A O 1
ATOM 4299 N N . HIS A 1 548 ? -20.656 26.594 15.164 1 92.62 548 HIS A N 1
ATOM 4300 C CA . HIS A 1 548 ? -20.594 27.719 14.25 1 92.62 548 HIS A CA 1
ATOM 4301 C C . HIS A 1 548 ? -21.766 27.703 13.273 1 92.62 548 HIS A C 1
ATOM 4303 O O . HIS A 1 548 ? -22.438 28.719 13.07 1 92.62 548 HIS A O 1
ATOM 4309 N N . ALA A 1 549 ? -22.016 26.531 12.688 1 94.88 549 ALA A N 1
ATOM 4310 C CA . ALA A 1 549 ? -23.109 26.406 11.727 1 94.88 549 ALA A CA 1
ATOM 4311 C C . ALA A 1 549 ? -24.453 26.703 12.391 1 94.88 549 ALA A C 1
ATOM 4313 O O . ALA A 1 549 ? -25.328 27.328 11.789 1 94.88 549 ALA A O 1
ATOM 4314 N N . ARG A 1 550 ? -24.562 26.234 13.609 1 93.06 550 ARG A N 1
ATOM 4315 C CA . ARG A 1 550 ? -25.781 26.5 14.367 1 93.06 550 ARG A CA 1
ATOM 4316 C C . ARG A 1 550 ? -25.969 28 14.609 1 93.06 550 ARG A C 1
ATOM 4318 O O . ARG A 1 550 ? -27.062 28.531 14.438 1 93.06 550 ARG A O 1
ATOM 4325 N N . ALA A 1 551 ? -24.891 28.656 15 1 93.5 551 ALA A N 1
ATOM 4326 C CA . ALA A 1 551 ? -24.938 30.094 15.258 1 93.5 551 ALA A CA 1
ATOM 4327 C C . ALA A 1 551 ? -25.219 30.875 13.977 1 93.5 551 ALA A C 1
ATOM 4329 O O . ALA A 1 551 ? -25.953 31.859 13.984 1 93.5 551 ALA A O 1
ATOM 4330 N N . ILE A 1 552 ? -24.688 30.438 12.898 1 95 552 ILE A N 1
ATOM 4331 C CA . ILE A 1 552 ? -24.828 31.125 11.617 1 95 552 ILE A CA 1
ATOM 4332 C C . ILE A 1 552 ? -26.203 30.844 11.031 1 95 552 ILE A C 1
ATOM 4334 O O . ILE A 1 552 ? -26.812 31.719 10.406 1 95 552 ILE A O 1
ATOM 4338 N N . GLY A 1 553 ? -26.703 29.609 11.227 1 93.25 553 GLY A N 1
ATOM 4339 C CA . GLY A 1 553 ? -27.953 29.172 10.648 1 93.25 553 GLY A CA 1
ATOM 4340 C C . GLY A 1 553 ? -27.844 28.812 9.18 1 93.25 553 GLY A C 1
ATOM 4341 O O . GLY A 1 553 ? -28.797 28.984 8.414 1 93.25 553 GLY A O 1
ATOM 4342 N N . ALA A 1 554 ? -26.734 28.469 8.75 1 95.31 554 ALA A N 1
ATOM 4343 C CA . ALA A 1 554 ? -26.469 28.031 7.383 1 95.31 554 ALA A CA 1
ATOM 4344 C C . ALA A 1 554 ? -25.328 27 7.355 1 95.31 554 ALA A C 1
ATOM 4346 O O . ALA A 1 554 ? -24.453 27.016 8.219 1 95.31 554 ALA A O 1
ATOM 4347 N N . VAL A 1 555 ? -25.391 26.078 6.359 1 96.62 555 VAL A N 1
ATOM 4348 C CA . VAL A 1 555 ? -24.406 25.016 6.199 1 96.62 555 VAL A CA 1
ATOM 4349 C C . VAL A 1 555 ? -23.844 25.047 4.781 1 96.62 555 VAL A C 1
ATOM 4351 O O . VAL A 1 555 ? -24.594 25.078 3.807 1 96.62 555 VAL A O 1
ATOM 4354 N N . ASN A 1 556 ? -22.5 25.078 4.652 1 97.06 556 ASN A N 1
ATOM 4355 C CA . ASN A 1 556 ? -21.906 24.984 3.322 1 97.06 556 ASN A CA 1
ATOM 4356 C C . ASN A 1 556 ? -21.031 23.75 3.184 1 97.06 556 ASN A C 1
ATOM 4358 O O . ASN A 1 556 ? -20.375 23.562 2.154 1 97.06 556 ASN A O 1
ATOM 4362 N N . THR A 1 557 ? -20.891 22.938 4.227 1 97.69 557 THR A N 1
ATOM 4363 C CA . THR A 1 557 ? -20.062 21.734 4.223 1 97.69 557 THR A CA 1
ATOM 4364 C C . THR A 1 557 ? -20.781 20.578 4.91 1 97.69 557 THR A C 1
ATOM 4366 O O . THR A 1 557 ? -21.203 20.703 6.059 1 97.69 557 THR A O 1
ATOM 4369 N N . LEU A 1 558 ? -20.938 19.547 4.25 1 96.88 558 LEU A N 1
ATOM 4370 C CA . LEU A 1 558 ? -21.562 18.344 4.762 1 96.88 558 LEU A CA 1
ATOM 4371 C C . LEU A 1 558 ? -20.547 17.234 4.98 1 96.88 558 LEU A C 1
ATOM 4373 O O . LEU A 1 558 ? -19.719 16.969 4.098 1 96.88 558 LEU A O 1
ATOM 4377 N N . ILE A 1 559 ? -20.562 16.609 6.152 1 95.94 559 ILE A N 1
ATOM 4378 C CA . ILE A 1 559 ? -19.625 15.555 6.512 1 95.94 559 ILE A CA 1
ATOM 4379 C C . ILE A 1 559 ? -20.375 14.305 6.957 1 95.94 559 ILE A C 1
ATOM 4381 O O . ILE A 1 559 ? -21.25 14.383 7.828 1 95.94 559 ILE A O 1
ATOM 4385 N N . PRO A 1 560 ? -20.062 13.164 6.402 1 95.56 560 PRO A N 1
ATOM 4386 C CA . PRO A 1 560 ? -20.688 11.922 6.855 1 95.56 560 PRO A CA 1
ATOM 4387 C C . PRO A 1 560 ? -20.078 11.391 8.156 1 95.56 560 PRO A C 1
ATOM 4389 O O . PRO A 1 560 ? -18.875 11.453 8.344 1 95.56 560 PRO A O 1
ATOM 4392 N N . ILE A 1 561 ? -20.969 10.961 9.031 1 94.25 561 ILE A N 1
ATOM 4393 C CA . ILE A 1 561 ? -20.562 10.328 10.273 1 94.25 561 ILE A CA 1
ATOM 4394 C C . ILE A 1 561 ? -20.875 8.836 10.234 1 94.25 561 ILE A C 1
ATOM 4396 O O . ILE A 1 561 ? -22.016 8.445 10 1 94.25 561 ILE A O 1
ATOM 4400 N N . ARG A 1 562 ? -19.875 8.055 10.508 1 89.75 562 ARG A N 1
ATOM 4401 C CA . ARG A 1 562 ? -20.062 6.613 10.375 1 89.75 562 ARG A CA 1
ATOM 4402 C C . ARG A 1 562 ? -19.984 5.922 11.734 1 89.75 562 ARG A C 1
ATOM 4404 O O . ARG A 1 562 ? -20.266 4.73 11.844 1 89.75 562 ARG A O 1
ATOM 4411 N N . SER A 1 563 ? -19.547 6.633 12.719 1 87 563 SER A N 1
ATOM 4412 C CA . SER A 1 563 ? -19.5 6.117 14.078 1 87 563 SER A CA 1
ATOM 4413 C C . SER A 1 563 ? -20.031 7.141 15.078 1 87 563 SER A C 1
ATOM 4415 O O . SER A 1 563 ? -19.641 8.312 15.047 1 87 563 SER A O 1
ATOM 4417 N N . LEU A 1 564 ? -20.922 6.676 15.891 1 90.44 564 LEU A N 1
ATOM 4418 C CA . LEU A 1 564 ? -21.516 7.535 16.906 1 90.44 564 LEU A CA 1
ATOM 4419 C C . LEU A 1 564 ? -20.984 7.176 18.297 1 90.44 564 LEU A C 1
ATOM 4421 O O . LEU A 1 564 ? -20.453 6.078 18.5 1 90.44 564 LEU A O 1
ATOM 4425 N N . ASP A 1 565 ? -21.047 8.102 19.141 1 88.5 565 ASP A N 1
ATOM 4426 C CA . ASP A 1 565 ? -20.734 7.816 20.531 1 88.5 565 ASP A CA 1
ATOM 4427 C C . ASP A 1 565 ? -21.734 6.828 21.125 1 88.5 565 ASP A C 1
ATOM 4429 O O . ASP A 1 565 ? -22.797 6.594 20.562 1 88.5 565 ASP A O 1
ATOM 4433 N N . ASP A 1 566 ? -21.422 6.277 22.266 1 86.19 566 ASP A N 1
ATOM 4434 C CA . ASP A 1 566 ? -22.266 5.273 22.922 1 86.19 566 ASP A CA 1
ATOM 4435 C C . ASP A 1 566 ? -23.656 5.824 23.203 1 86.19 566 ASP A C 1
ATOM 4437 O O . ASP A 1 566 ? -24.641 5.082 23.188 1 86.19 566 ASP A O 1
ATOM 4441 N N . ASP A 1 567 ? -23.719 7.094 23.406 1 89.5 567 ASP A N 1
ATOM 4442 C CA . ASP A 1 567 ? -25 7.727 23.719 1 89.5 567 ASP A CA 1
ATOM 4443 C C . ASP A 1 567 ? -25.734 8.117 22.438 1 89.5 567 ASP A C 1
ATOM 4445 O O . ASP A 1 567 ? -26.781 8.766 22.5 1 89.5 567 ASP A O 1
ATOM 4449 N N . GLY A 1 568 ? -25.125 7.809 21.266 1 88.19 568 GLY A N 1
ATOM 4450 C CA . GLY A 1 568 ? -25.781 8.047 20 1 88.19 568 GLY A CA 1
ATOM 4451 C C . GLY A 1 568 ? -25.484 9.414 19.422 1 88.19 568 GLY A C 1
ATOM 4452 O O . GLY A 1 568 ? -25.984 9.758 18.344 1 88.19 568 GLY A O 1
ATOM 4453 N N . THR A 1 569 ? -24.672 10.188 20.078 1 89.81 569 THR A N 1
ATOM 4454 C CA . THR A 1 569 ? -24.359 11.531 19.594 1 89.81 569 THR A CA 1
ATOM 4455 C C . THR A 1 569 ? -23.156 11.5 18.641 1 89.81 569 THR A C 1
ATOM 4457 O O . THR A 1 569 ? -22.438 10.5 18.578 1 89.81 569 THR A O 1
ATOM 4460 N N . VAL A 1 570 ? -23.047 12.562 17.875 1 90.25 570 VAL A N 1
ATOM 4461 C CA . VAL A 1 570 ? -21.922 12.711 16.953 1 90.25 570 VAL A CA 1
ATOM 4462 C C . VAL A 1 570 ? -20.656 13.055 17.734 1 90.25 570 VAL A C 1
ATOM 4464 O O . VAL A 1 570 ? -20.672 13.914 18.609 1 90.25 570 VAL A O 1
ATOM 4467 N N . PRO A 1 571 ? -19.594 12.367 17.438 1 88 571 PRO A N 1
ATOM 4468 C CA . PRO A 1 571 ? -18.344 12.656 18.141 1 88 571 PRO A CA 1
ATOM 4469 C C . PRO A 1 571 ? -17.828 14.07 17.859 1 88 571 PRO A C 1
ATOM 4471 O O . PRO A 1 571 ? -18.188 14.672 16.844 1 88 571 PRO A O 1
ATOM 4474 N N . GLU A 1 572 ? -17 14.555 18.797 1 82.81 572 GLU A N 1
ATOM 4475 C CA . GLU A 1 572 ? -16.406 15.875 18.656 1 82.81 572 GLU A CA 1
ATOM 4476 C C . GLU A 1 572 ? -14.883 15.797 18.609 1 82.81 572 GLU A C 1
ATOM 4478 O O . GLU A 1 572 ? -14.305 14.742 18.875 1 82.81 572 GLU A O 1
ATOM 4483 N N . ASP A 1 573 ? -14.242 16.797 18.203 1 78.19 573 ASP A N 1
ATOM 4484 C CA . ASP A 1 573 ? -12.797 16.953 18.234 1 78.19 573 ASP A CA 1
ATOM 4485 C C . ASP A 1 573 ? -12.109 15.844 17.438 1 78.19 573 ASP A C 1
ATOM 4487 O O . ASP A 1 573 ? -12.508 15.555 16.312 1 78.19 573 ASP A O 1
ATOM 4491 N N . ALA A 1 574 ? -11.109 15.336 18.016 1 77.81 574 ALA A N 1
ATOM 4492 C CA . ALA A 1 574 ? -10.266 14.398 17.281 1 77.81 574 ALA A CA 1
ATOM 4493 C C . ALA A 1 574 ? -11.07 13.188 16.812 1 77.81 574 ALA A C 1
ATOM 4495 O O . ALA A 1 574 ? -10.828 12.648 15.734 1 77.81 574 ALA A O 1
ATOM 4496 N N . ARG A 1 575 ? -12.07 12.773 17.5 1 79.38 575 ARG A N 1
ATOM 4497 C CA . ARG A 1 575 ? -12.852 11.57 17.203 1 79.38 575 ARG A CA 1
ATOM 4498 C C . ARG A 1 575 ? -13.672 11.75 15.93 1 79.38 575 ARG A C 1
ATOM 4500 O O . ARG A 1 575 ? -13.992 10.773 15.242 1 79.38 575 ARG A O 1
ATOM 4507 N N . LEU A 1 576 ? -13.992 13.008 15.711 1 80.25 576 LEU A N 1
ATOM 4508 C CA . LEU A 1 576 ? -14.734 13.328 14.492 1 80.25 576 LEU A CA 1
ATOM 4509 C C . LEU A 1 576 ? -13.938 12.938 13.25 1 80.25 576 LEU A C 1
ATOM 4511 O O . LEU A 1 576 ? -14.516 12.508 12.25 1 80.25 576 LEU A O 1
ATOM 4515 N N . PHE A 1 577 ? -12.617 12.984 13.391 1 82.75 577 PHE A N 1
ATOM 4516 C CA . PHE A 1 577 ? -11.758 12.797 12.227 1 82.75 577 PHE A CA 1
ATOM 4517 C C . PHE A 1 577 ? -11.297 11.352 12.117 1 82.75 577 PHE A C 1
ATOM 4519 O O . PHE A 1 577 ? -10.805 10.93 11.07 1 82.75 577 PHE A O 1
ATOM 4526 N N . HIS A 1 578 ? -11.453 10.547 13.172 1 78.75 578 HIS A N 1
ATOM 4527 C CA . HIS A 1 578 ? -10.922 9.188 13.227 1 78.75 578 HIS A CA 1
ATOM 4528 C C . HIS A 1 578 ? -11.648 8.273 12.242 1 78.75 578 HIS A C 1
ATOM 4530 O O . HIS A 1 578 ? -11.109 7.238 11.836 1 78.75 578 HIS A O 1
ATOM 4536 N N . CYS A 1 579 ? -12.789 8.641 11.797 1 79.56 579 CYS A N 1
ATOM 4537 C CA . CYS A 1 579 ? -13.547 7.75 10.922 1 79.56 579 CYS A CA 1
ATOM 4538 C C . CYS A 1 579 ? -13.578 8.289 9.492 1 79.56 579 CYS A C 1
ATOM 4540 O O . CYS A 1 579 ? -14.352 7.812 8.664 1 79.56 579 CYS A O 1
ATOM 4542 N N . ARG A 1 580 ? -12.656 9.219 9.297 1 88.94 580 ARG A N 1
ATOM 4543 C CA . ARG A 1 580 ? -12.57 9.75 7.945 1 88.94 580 ARG A CA 1
ATOM 4544 C C . ARG A 1 580 ? -11.844 8.781 7.02 1 88.94 580 ARG A C 1
ATOM 4546 O O . ARG A 1 580 ? -11.102 7.906 7.48 1 88.94 580 ARG A O 1
ATOM 4553 N N . ASN A 1 581 ? -12.141 8.844 5.742 1 92.75 581 ASN A N 1
ATOM 4554 C CA . ASN A 1 581 ? -11.422 8.156 4.676 1 92.75 581 ASN A CA 1
ATOM 4555 C C . ASN A 1 581 ? -11.695 6.652 4.688 1 92.75 581 ASN A C 1
ATOM 4557 O O . ASN A 1 581 ? -10.906 5.867 4.164 1 92.75 581 ASN A O 1
ATOM 4561 N N . ARG A 1 582 ? -12.68 6.254 5.367 1 90.19 582 ARG A N 1
ATOM 4562 C CA . ARG A 1 582 ? -13.086 4.855 5.391 1 90.19 582 ARG A CA 1
ATOM 4563 C C . ARG A 1 582 ? -14.531 4.691 4.926 1 90.19 582 ARG A C 1
ATOM 4565 O O . ARG A 1 582 ? -15.414 5.422 5.375 1 90.19 582 ARG A O 1
ATOM 4572 N N . SER A 1 583 ? -14.711 3.799 4.043 1 89.5 583 SER A N 1
ATOM 4573 C CA . SER A 1 583 ? -16.047 3.555 3.51 1 89.5 583 SER A CA 1
ATOM 4574 C C . SER A 1 583 ? -16.922 2.809 4.516 1 89.5 583 SER A C 1
ATOM 4576 O O . SER A 1 583 ? -16.406 2.201 5.457 1 89.5 583 SER A O 1
ATOM 4578 N N . GLY A 1 584 ? -18.25 2.91 4.352 1 86.44 584 GLY A N 1
ATOM 4579 C CA . GLY A 1 584 ? -19.203 2.254 5.234 1 86.44 584 GLY A CA 1
ATOM 4580 C C . GLY A 1 584 ? -20.516 2.988 5.336 1 86.44 584 GLY A C 1
ATOM 4581 O O . GLY A 1 584 ? -20.688 4.066 4.766 1 86.44 584 GLY A O 1
ATOM 4582 N N . PRO A 1 585 ? -21.406 2.436 6.043 1 87.81 585 PRO A N 1
ATOM 4583 C CA . PRO A 1 585 ? -22.734 3.064 6.164 1 87.81 585 PRO A CA 1
ATOM 4584 C C . PRO A 1 585 ? -22.688 4.387 6.93 1 87.81 585 PRO A C 1
ATOM 4586 O O . PRO A 1 585 ? -21.953 4.512 7.91 1 87.81 585 PRO A O 1
ATOM 4589 N N . ILE A 1 586 ? -23.469 5.309 6.469 1 92.12 586 ILE A N 1
ATOM 4590 C CA . ILE A 1 586 ? -23.531 6.625 7.094 1 92.12 586 ILE A CA 1
ATOM 4591 C C . ILE A 1 586 ? -24.609 6.625 8.18 1 92.12 586 ILE A C 1
ATOM 4593 O O . ILE A 1 586 ? -25.766 6.309 7.914 1 92.12 586 ILE A O 1
ATOM 4597 N N . LYS A 1 587 ? -24.25 6.977 9.344 1 91.81 587 LYS A N 1
ATOM 4598 C CA . LYS A 1 587 ? -25.172 6.961 10.477 1 91.81 587 LYS A CA 1
ATOM 4599 C C . LYS A 1 587 ? -25.766 8.344 10.727 1 91.81 587 LYS A C 1
ATOM 4601 O O . LYS A 1 587 ? -26.875 8.461 11.258 1 91.81 587 LYS A O 1
ATOM 4606 N N . ALA A 1 588 ? -25.062 9.336 10.391 1 94.38 588 ALA A N 1
ATOM 4607 C CA . ALA A 1 588 ? -25.516 10.711 10.57 1 94.38 588 ALA A CA 1
ATOM 4608 C C . ALA A 1 588 ? -24.797 11.656 9.609 1 94.38 588 ALA A C 1
ATOM 4610 O O . ALA A 1 588 ? -23.734 11.328 9.078 1 94.38 588 ALA A O 1
ATOM 4611 N N . LEU A 1 589 ? -25.453 12.781 9.344 1 95.25 589 LEU A N 1
ATOM 4612 C CA . LEU A 1 589 ? -24.875 13.859 8.555 1 95.25 589 LEU A CA 1
ATOM 4613 C C . LEU A 1 589 ? -24.578 15.078 9.43 1 95.25 589 LEU A C 1
ATOM 4615 O O . LEU A 1 589 ? -25.469 15.562 10.133 1 95.25 589 LEU A O 1
ATOM 4619 N N . TYR A 1 590 ? -23.344 15.469 9.398 1 95.56 590 TYR A N 1
ATOM 4620 C CA . TYR A 1 590 ? -22.859 16.594 10.18 1 95.56 590 TYR A CA 1
ATOM 4621 C C . TYR A 1 590 ? -22.703 17.844 9.305 1 95.56 590 TYR A C 1
ATOM 4623 O O . TYR A 1 590 ? -22.062 17.781 8.25 1 95.56 590 TYR A O 1
ATOM 4631 N N . GLY A 1 591 ? -23.312 18.953 9.734 1 96.62 591 GLY A N 1
ATOM 4632 C CA . GLY A 1 591 ? -23.219 20.203 8.977 1 96.62 591 GLY A CA 1
ATOM 4633 C C . GLY A 1 591 ? -22.25 21.203 9.586 1 96.62 591 GLY A C 1
ATOM 4634 O O . GLY A 1 591 ? -22.219 21.391 10.797 1 96.62 591 GLY A O 1
ATOM 4635 N N . GLU A 1 592 ? -21.406 21.766 8.711 1 95.94 592 GLU A N 1
ATOM 4636 C CA . GLU A 1 592 ? -20.453 22.797 9.078 1 95.94 592 GLU A CA 1
ATOM 4637 C C . GLU A 1 592 ? -20.531 23.984 8.141 1 95.94 592 GLU A C 1
ATOM 4639 O O . GLU A 1 592 ? -21.109 23.891 7.051 1 95.94 592 GLU A O 1
ATOM 4644 N N . ASN A 1 593 ? -20.094 25.109 8.562 1 96.94 593 ASN A N 1
ATOM 4645 C CA . ASN A 1 593 ? -19.984 26.297 7.734 1 96.94 593 ASN A CA 1
ATOM 4646 C C . ASN A 1 593 ? -18.562 26.859 7.727 1 96.94 593 ASN A C 1
ATOM 4648 O O . ASN A 1 593 ? -18.078 27.328 8.758 1 96.94 593 ASN A O 1
ATOM 4652 N N . THR A 1 594 ? -17.938 26.812 6.594 1 96.44 594 THR A N 1
ATOM 4653 C CA . THR A 1 594 ? -16.547 27.25 6.504 1 96.44 594 THR A CA 1
ATOM 4654 C C . THR A 1 594 ? -16.453 28.609 5.805 1 96.44 594 THR A C 1
ATOM 4656 O O . THR A 1 594 ? -15.367 29.188 5.691 1 96.44 594 THR A O 1
ATOM 4659 N N . ASP A 1 595 ? -17.547 29.172 5.363 1 95.5 595 ASP A N 1
ATOM 4660 C CA . ASP A 1 595 ? -17.562 30.484 4.723 1 95.5 595 ASP A CA 1
ATOM 4661 C C . ASP A 1 595 ? -17.062 31.562 5.684 1 95.5 595 ASP A C 1
ATOM 4663 O O . ASP A 1 595 ? -16.297 32.438 5.285 1 95.5 595 ASP A O 1
ATOM 4667 N N . TRP A 1 596 ? -17.516 31.453 6.879 1 95.06 596 TRP A N 1
ATOM 4668 C CA . TRP A 1 596 ? -17.141 32.5 7.84 1 95.06 596 TRP A CA 1
ATOM 4669 C C . TRP A 1 596 ? -15.641 32.531 8.055 1 95.06 596 TRP A C 1
ATOM 4671 O O . TRP A 1 596 ? -15.062 33.594 8.273 1 95.06 596 TRP A O 1
ATOM 4681 N N . ILE A 1 597 ? -15.016 31.359 7.965 1 93.38 597 ILE A N 1
ATOM 4682 C CA . ILE A 1 597 ? -13.57 31.266 8.117 1 93.38 597 ILE A CA 1
ATOM 4683 C C . ILE A 1 597 ? -12.883 32.031 6.988 1 93.38 597 ILE A C 1
ATOM 4685 O O . ILE A 1 597 ? -11.938 32.781 7.227 1 93.38 597 ILE A O 1
ATOM 4689 N N . GLY A 1 598 ? -13.359 31.828 5.789 1 93.19 598 GLY A N 1
ATOM 4690 C CA . GLY A 1 598 ? -12.797 32.5 4.637 1 93.19 598 GLY A CA 1
ATOM 4691 C C . GLY A 1 598 ? -13 34 4.684 1 93.19 598 GLY A C 1
ATOM 4692 O O . GLY A 1 598 ? -12.07 34.781 4.402 1 93.19 598 GLY A O 1
ATOM 4693 N N . ILE A 1 599 ? -14.164 34.438 5.051 1 94.62 599 ILE A N 1
ATOM 4694 C CA . ILE A 1 599 ? -14.484 35.844 5.129 1 94.62 599 ILE A CA 1
ATOM 4695 C C . ILE A 1 599 ? -13.633 36.5 6.207 1 94.62 599 ILE A C 1
ATOM 4697 O O . ILE A 1 599 ? -13.055 37.594 5.984 1 94.62 599 ILE A O 1
ATOM 4701 N N . ARG A 1 600 ? -13.602 35.875 7.309 1 91.81 600 ARG A N 1
ATOM 4702 C CA . ARG A 1 600 ? -12.812 36.406 8.422 1 91.81 600 ARG A CA 1
ATOM 4703 C C . ARG A 1 600 ? -11.352 36.594 8.016 1 91.81 600 ARG A C 1
ATOM 4705 O O . ARG A 1 600 ? -10.734 37.625 8.32 1 91.81 600 ARG A O 1
ATOM 4712 N N . ALA A 1 601 ? -10.828 35.594 7.387 1 88.44 601 ALA A N 1
ATOM 4713 C CA . ALA A 1 601 ? -9.438 35.656 6.949 1 88.44 601 ALA A CA 1
ATOM 4714 C C . ALA A 1 601 ? -9.211 36.812 5.984 1 88.44 601 ALA A C 1
ATOM 4716 O O . ALA A 1 601 ? -8.195 37.5 6.074 1 88.44 601 ALA A O 1
ATOM 4717 N N . CYS A 1 602 ? -10.109 37.031 5.062 1 90.5 602 CYS A N 1
ATOM 4718 C CA . CYS A 1 602 ? -9.977 38.094 4.07 1 90.5 602 CYS A CA 1
ATOM 4719 C C . CYS A 1 602 ? -10.086 39.438 4.727 1 90.5 602 CYS A C 1
ATOM 4721 O O . CYS A 1 602 ? -9.328 40.375 4.387 1 90.5 602 CYS A O 1
ATOM 4723 N N . ILE A 1 603 ? -11.008 39.562 5.656 1 91.19 603 ILE A N 1
ATOM 4724 C CA . ILE A 1 603 ? -11.148 40.844 6.359 1 91.19 603 ILE A CA 1
ATOM 4725 C C . ILE A 1 603 ? -9.875 41.156 7.141 1 91.19 603 ILE A C 1
ATOM 4727 O O . ILE A 1 603 ? -9.328 42.25 7.039 1 91.19 603 ILE A O 1
ATOM 4731 N N . ARG A 1 604 ? -9.43 40.219 7.828 1 83.38 604 ARG A N 1
ATOM 4732 C CA . ARG A 1 604 ? -8.227 40.406 8.633 1 83.38 604 ARG A CA 1
ATOM 4733 C C . ARG A 1 604 ? -7.035 40.781 7.758 1 83.38 604 ARG A C 1
ATOM 4735 O O . ARG A 1 604 ? -6.246 41.656 8.133 1 83.38 604 ARG A O 1
ATOM 4742 N N . ARG A 1 605 ? -6.926 40.188 6.703 1 80.88 605 ARG A N 1
ATOM 4743 C CA . ARG A 1 605 ? -5.824 40.438 5.785 1 80.88 605 ARG A CA 1
ATOM 4744 C C . ARG A 1 605 ? -5.953 41.844 5.172 1 80.88 605 ARG A C 1
ATOM 4746 O O . ARG A 1 605 ? -4.949 42.5 4.887 1 80.88 605 ARG A O 1
ATOM 4753 N N . GLY A 1 606 ? -7.156 42.219 4.926 1 84.12 606 GLY A N 1
ATOM 4754 C CA . GLY A 1 606 ? -7.406 43.469 4.238 1 84.12 606 GLY A CA 1
ATOM 4755 C C . GLY A 1 606 ? -7.316 44.688 5.156 1 84.12 606 GLY A C 1
ATOM 4756 O O . GLY A 1 606 ? -7.102 45.812 4.691 1 84.12 606 GLY A O 1
ATOM 4757 N N . LEU A 1 607 ? -7.445 44.469 6.395 1 84.19 607 LEU A N 1
ATOM 4758 C CA . LEU A 1 607 ? -7.43 45.562 7.34 1 84.19 607 LEU A CA 1
ATOM 4759 C C . LEU A 1 607 ? -5.996 45.969 7.664 1 84.19 607 LEU A C 1
ATOM 4761 O O . LEU A 1 607 ? -5.109 45.125 7.777 1 84.19 607 LEU A O 1
ATOM 4765 N N . SER A 1 608 ? -5.738 47.188 7.711 1 74.12 608 SER A N 1
ATOM 4766 C CA . SER A 1 608 ? -4.461 47.75 8.141 1 74.12 608 SER A CA 1
ATOM 4767 C C . SER A 1 608 ? -4.449 48 9.641 1 74.12 608 SER A C 1
ATOM 4769 O O . SER A 1 608 ? -5.496 48 10.289 1 74.12 608 SER A O 1
ATOM 4771 N N . PRO A 1 609 ? -3.346 48.25 10.211 1 69.44 609 PRO A N 1
ATOM 4772 C CA . PRO A 1 609 ? -3.287 48.625 11.625 1 69.44 609 PRO A CA 1
ATOM 4773 C C . PRO A 1 609 ? -4.109 49.875 11.945 1 69.44 609 PRO A C 1
ATOM 4775 O O . PRO A 1 609 ? -4.676 49.969 13.039 1 69.44 609 PRO A O 1
ATOM 4778 N N . ALA A 1 610 ? -4.191 50.781 10.992 1 70.81 610 ALA A N 1
ATOM 4779 C CA . ALA A 1 610 ? -4.934 52.031 11.18 1 70.81 610 ALA A CA 1
ATOM 4780 C C . ALA A 1 610 ? -6.434 51.75 11.312 1 70.81 610 ALA A C 1
ATOM 4782 O O . ALA A 1 610 ? -7.152 52.531 11.953 1 70.81 610 ALA A O 1
ATOM 4783 N N . ASN A 1 611 ? -6.824 50.781 10.742 1 81.56 611 ASN A N 1
ATOM 4784 C CA . ASN A 1 611 ? -8.25 50.438 10.805 1 81.56 611 ASN A CA 1
ATOM 4785 C C . ASN A 1 611 ? -8.492 49.125 11.523 1 81.56 611 ASN A C 1
ATOM 4787 O O . ASN A 1 611 ? -9.461 48.438 11.234 1 81.56 611 ASN A O 1
ATOM 4791 N N . ALA A 1 612 ? -7.59 48.781 12.422 1 77.44 612 ALA A N 1
ATOM 4792 C CA . ALA A 1 612 ? -7.781 47.594 13.258 1 77.44 612 ALA A CA 1
ATOM 4793 C C . ALA A 1 612 ? -9.133 47.625 13.961 1 77.44 612 ALA A C 1
ATOM 4795 O O . ALA A 1 612 ? -9.641 48.719 14.289 1 77.44 612 ALA A O 1
ATOM 4796 N N . VAL A 1 613 ? -9.695 46.562 14.203 1 83.88 613 VAL A N 1
ATOM 4797 C CA . VAL A 1 613 ? -11.031 46.469 14.781 1 83.88 613 VAL A CA 1
ATOM 4798 C C . VAL A 1 613 ? -11 46.938 16.219 1 83.88 613 VAL A C 1
ATOM 4800 O O . VAL A 1 613 ? -10.203 46.469 17.031 1 83.88 613 VAL A O 1
ATOM 4803 N N . ARG A 1 614 ? -11.797 47.844 16.484 1 82.19 614 ARG A N 1
ATOM 4804 C CA . ARG A 1 614 ? -12.008 48.406 17.812 1 82.19 614 ARG A CA 1
ATOM 4805 C C . ARG A 1 614 ? -13.492 48.406 18.172 1 82.19 614 ARG A C 1
ATOM 4807 O O . ARG A 1 614 ? -14.328 47.969 17.375 1 82.19 614 ARG A O 1
ATOM 4814 N N . SER A 1 615 ? -13.758 48.906 19.359 1 82.62 615 SER A N 1
ATOM 4815 C CA . SER A 1 615 ? -15.133 48.875 19.844 1 82.62 615 SER A CA 1
ATOM 4816 C C . SER A 1 615 ? -16.031 49.75 19 1 82.62 615 SER A C 1
ATOM 4818 O O . SER A 1 615 ? -17.234 49.5 18.875 1 82.62 615 SER A O 1
ATOM 4820 N N . ASN A 1 616 ? -15.438 50.719 18.359 1 88.12 616 ASN A N 1
ATOM 4821 C CA . ASN A 1 616 ? -16.266 51.656 17.578 1 88.12 616 ASN A CA 1
ATOM 4822 C C . ASN A 1 616 ? -16.203 51.375 16.094 1 88.12 616 ASN A C 1
ATOM 4824 O O . ASN A 1 616 ? -16.812 52.062 15.289 1 88.12 616 ASN A O 1
ATOM 4828 N N . SER A 1 617 ? -15.414 50.344 15.734 1 91.56 617 SER A N 1
ATOM 4829 C CA . SER A 1 617 ? -15.352 49.969 14.32 1 91.56 617 SER A CA 1
ATOM 4830 C C . SER A 1 617 ? -16.719 49.562 13.789 1 91.56 617 SER A C 1
ATOM 4832 O O . SER A 1 617 ? -17.531 49 14.531 1 91.56 617 SER A O 1
ATOM 4834 N N . CYS A 1 618 ? -16.969 49.875 12.547 1 95.56 618 CYS A N 1
ATOM 4835 C CA . CYS A 1 618 ? -18.266 49.594 11.938 1 95.56 618 CYS A CA 1
ATOM 4836 C C . CYS A 1 618 ? -18.109 48.688 10.711 1 95.56 618 CYS A C 1
ATOM 4838 O O . CYS A 1 618 ? -17.172 48.875 9.914 1 95.56 618 CYS A O 1
ATOM 4840 N N . GLY A 1 619 ? -18.922 47.688 10.641 1 97 619 GLY A N 1
ATOM 4841 C CA . GLY A 1 619 ? -19 46.844 9.469 1 97 619 GLY A CA 1
ATOM 4842 C C . GLY A 1 619 ? -20.281 47 8.688 1 97 619 GLY A C 1
ATOM 4843 O O . GLY A 1 619 ? -21.328 47.344 9.25 1 97 619 GLY A O 1
ATOM 4844 N N . LEU A 1 620 ? -20.25 46.844 7.355 1 97.5 620 LEU A N 1
ATOM 4845 C CA . LEU A 1 620 ? -21.406 46.875 6.469 1 97.5 620 LEU A CA 1
ATOM 4846 C C . LEU A 1 620 ? -21.547 45.562 5.695 1 97.5 620 LEU A C 1
ATOM 4848 O O . LEU A 1 620 ? -20.609 45.125 5.031 1 97.5 620 LEU A O 1
ATOM 4852 N N . VAL A 1 621 ? -22.672 44.906 5.82 1 97.44 621 VAL A N 1
ATOM 4853 C CA . VAL A 1 621 ? -22.953 43.688 5.086 1 97.44 621 VAL A CA 1
ATOM 4854 C C . VAL A 1 621 ? -24.094 43.938 4.086 1 97.44 621 VAL A C 1
ATOM 4856 O O . VAL A 1 621 ? -25.156 44.438 4.461 1 97.44 621 VAL A O 1
ATOM 4859 N N . ILE A 1 622 ? -23.828 43.688 2.832 1 95.06 622 ILE A N 1
ATOM 4860 C CA . ILE A 1 622 ? -24.828 43.812 1.78 1 95.06 622 ILE A CA 1
ATOM 4861 C C . ILE A 1 622 ? -25.391 42.438 1.403 1 95.06 622 ILE A C 1
ATOM 4863 O O . ILE A 1 622 ? -24.672 41.594 0.875 1 95.06 622 ILE A O 1
ATOM 4867 N N . GLY A 1 623 ? -26.625 42.219 1.559 1 92.12 623 GLY A N 1
ATOM 4868 C CA . GLY A 1 623 ? -27.281 40.938 1.375 1 92.12 623 GLY A CA 1
ATOM 4869 C C . GLY A 1 623 ? -27.844 40.375 2.662 1 92.12 623 GLY A C 1
ATOM 4870 O O . GLY A 1 623 ? -27.516 40.844 3.752 1 92.12 623 GLY A O 1
ATOM 4871 N N . ALA A 1 624 ? -28.719 39.312 2.59 1 91.38 624 ALA A N 1
ATOM 4872 C CA . ALA A 1 624 ? -29.328 38.719 3.781 1 91.38 624 ALA A CA 1
ATOM 4873 C C . ALA A 1 624 ? -29.453 37.219 3.658 1 91.38 624 ALA A C 1
ATOM 4875 O O . ALA A 1 624 ? -30.188 36.562 4.414 1 91.38 624 ALA A O 1
ATOM 4876 N N . GLY A 1 625 ? -28.781 36.594 2.727 1 88.38 625 GLY A N 1
ATOM 4877 C CA . GLY A 1 625 ? -28.812 35.156 2.549 1 88.38 625 GLY A CA 1
ATOM 4878 C C . GLY A 1 625 ? -27.781 34.438 3.402 1 88.38 625 GLY A C 1
ATOM 4879 O O . GLY A 1 625 ? -27.375 34.938 4.453 1 88.38 625 GLY A O 1
ATOM 4880 N N . GLY A 1 626 ? -27.453 33.188 3.029 1 87.62 626 GLY A N 1
ATOM 4881 C CA . GLY A 1 626 ? -26.516 32.375 3.775 1 87.62 626 GLY A CA 1
ATOM 4882 C C . GLY A 1 626 ? -25.125 33 3.896 1 87.62 626 GLY A C 1
ATOM 4883 O O . GLY A 1 626 ? -24.516 32.938 4.961 1 87.62 626 GLY A O 1
ATOM 4884 N N . MET A 1 627 ? -24.641 33.594 2.811 1 91.19 627 MET A N 1
ATOM 4885 C CA . MET A 1 627 ? -23.328 34.219 2.82 1 91.19 627 MET A CA 1
ATOM 4886 C C . MET A 1 627 ? -23.328 35.469 3.723 1 91.19 627 MET A C 1
ATOM 4888 O O . MET A 1 627 ? -22.328 35.75 4.383 1 91.19 627 MET A O 1
ATOM 4892 N N . ALA A 1 628 ? -24.391 36.188 3.74 1 94.38 628 ALA A N 1
ATOM 4893 C CA . ALA A 1 628 ? -24.531 37.344 4.602 1 94.38 628 ALA A CA 1
ATOM 4894 C C . ALA A 1 628 ? -24.484 36.969 6.074 1 94.38 628 ALA A C 1
ATOM 4896 O O . ALA A 1 628 ? -23.875 37.656 6.891 1 94.38 628 ALA A O 1
ATOM 4897 N N . ARG A 1 629 ? -25.156 35.906 6.371 1 94.81 629 ARG A N 1
ATOM 4898 C CA . ARG A 1 629 ? -25.109 35.375 7.738 1 94.81 629 ARG A CA 1
ATOM 4899 C C . ARG A 1 629 ? -23.672 35.062 8.148 1 94.81 629 ARG A C 1
ATOM 4901 O O . ARG A 1 629 ? -23.25 35.406 9.258 1 94.81 629 ARG A O 1
ATOM 4908 N N . ALA A 1 630 ? -22.969 34.406 7.258 1 95.88 630 ALA A N 1
ATOM 4909 C CA . ALA A 1 630 ? -21.562 34.062 7.52 1 95.88 630 ALA A CA 1
ATOM 4910 C C . ALA A 1 630 ? -20.734 35.344 7.688 1 95.88 630 ALA A C 1
ATOM 4912 O O . ALA A 1 630 ? -19.812 35.375 8.5 1 95.88 630 ALA A O 1
ATOM 4913 N N . ALA A 1 631 ? -21.016 36.344 6.941 1 96.56 631 ALA A N 1
ATOM 4914 C CA . ALA A 1 631 ? -20.297 37.625 7.012 1 96.56 631 ALA A CA 1
ATOM 4915 C C . ALA A 1 631 ? -20.516 38.312 8.359 1 96.56 631 ALA A C 1
ATOM 4917 O O . ALA A 1 631 ? -19.562 38.781 8.984 1 96.56 631 ALA A O 1
ATOM 4918 N N . VAL A 1 632 ? -21.766 38.344 8.766 1 96.12 632 VAL A N 1
ATOM 4919 C CA . VAL A 1 632 ? -22.078 38.938 10.062 1 96.12 632 VAL A CA 1
ATOM 4920 C C . VAL A 1 632 ? -21.359 38.188 11.172 1 96.12 632 VAL A C 1
ATOM 4922 O O . VAL A 1 632 ? -20.734 38.781 12.047 1 96.12 632 VAL A O 1
ATOM 4925 N N . TYR A 1 633 ? -21.484 36.906 11.078 1 95.06 633 TYR A N 1
ATOM 4926 C CA . TYR A 1 633 ? -20.828 36.031 12.062 1 95.06 633 TYR A CA 1
ATOM 4927 C C . TYR A 1 633 ? -19.328 36.281 12.086 1 95.06 633 TYR A C 1
ATOM 4929 O O . TYR A 1 633 ? -18.719 36.312 13.156 1 95.06 633 TYR A O 1
ATOM 4937 N N . SER A 1 634 ? -18.719 36.438 10.914 1 94.12 634 SER A N 1
ATOM 4938 C CA . SER A 1 634 ? -17.297 36.719 10.805 1 94.12 634 SER A CA 1
ATOM 4939 C C . SER A 1 634 ? -16.922 38.031 11.5 1 94.12 634 SER A C 1
ATOM 4941 O O . SER A 1 634 ? -15.914 38.094 12.211 1 94.12 634 SER A O 1
ATOM 4943 N N . MET A 1 635 ? -17.688 39.031 11.312 1 93.62 635 MET A N 1
ATOM 4944 C CA . MET A 1 635 ? -17.438 40.344 11.938 1 93.62 635 MET A CA 1
ATOM 4945 C C . MET A 1 635 ? -17.562 40.25 13.453 1 93.62 635 MET A C 1
ATOM 4947 O O . MET A 1 635 ? -16.75 40.812 14.18 1 93.62 635 MET A O 1
ATOM 4951 N N . LEU A 1 636 ? -18.562 39.5 13.836 1 91.19 636 LEU A N 1
ATOM 4952 C CA . LEU A 1 636 ? -18.719 39.312 15.273 1 91.19 636 LEU A CA 1
ATOM 4953 C C . LEU A 1 636 ? -17.516 38.594 15.867 1 91.19 636 LEU A C 1
ATOM 4955 O O . LEU A 1 636 ? -17.062 38.938 16.953 1 91.19 636 LEU A O 1
ATOM 4959 N N . GLN A 1 637 ? -17.031 37.625 15.156 1 88.19 637 GLN A N 1
ATOM 4960 C CA . GLN A 1 637 ? -15.875 36.875 15.609 1 88.19 637 GLN A CA 1
ATOM 4961 C C . GLN A 1 637 ? -14.633 37.75 15.672 1 88.19 637 GLN A C 1
ATOM 4963 O O . GLN A 1 637 ? -13.727 37.5 16.469 1 88.19 637 GLN A O 1
ATOM 4968 N N . LEU A 1 638 ? -14.594 38.75 14.805 1 85.5 638 LEU A N 1
ATOM 4969 C CA . LEU A 1 638 ? -13.469 39.688 14.789 1 85.5 638 LEU A CA 1
ATOM 4970 C C . LEU A 1 638 ? -13.609 40.75 15.891 1 85.5 638 LEU A C 1
ATOM 4972 O O . LEU A 1 638 ? -12.688 41.5 16.141 1 85.5 638 LEU A O 1
ATOM 4976 N N . GLY A 1 639 ? -14.812 40.781 16.516 1 84.25 639 GLY A N 1
ATOM 4977 C CA . GLY A 1 639 ? -15.031 41.688 17.625 1 84.25 639 GLY A CA 1
ATOM 4978 C C . GLY A 1 639 ? -15.781 42.969 17.203 1 84.25 639 GLY A C 1
ATOM 4979 O O . GLY A 1 639 ? -15.867 43.906 17.969 1 84.25 639 GLY A O 1
ATOM 4980 N N . VAL A 1 640 ? -16.312 43 16.062 1 91.25 640 VAL A N 1
ATOM 4981 C CA . VAL A 1 640 ? -17.062 44.156 15.594 1 91.25 640 VAL A CA 1
ATOM 4982 C C . VAL A 1 640 ? -18.359 44.281 16.391 1 91.25 640 VAL A C 1
ATOM 4984 O O . VAL A 1 640 ? -19.078 43.312 16.594 1 91.25 640 VAL A O 1
ATOM 4987 N N . LYS A 1 641 ? -18.609 45.531 16.781 1 92.38 641 LYS A N 1
ATOM 4988 C CA . LYS A 1 641 ? -19.766 45.75 17.656 1 92.38 641 LYS A CA 1
ATOM 4989 C C . LYS A 1 641 ? -20.859 46.531 16.938 1 92.38 641 LYS A C 1
ATOM 4991 O O . LYS A 1 641 ? -22 46.562 17.391 1 92.38 641 LYS A O 1
ATOM 4996 N N . ASN A 1 642 ? -20.516 47.188 15.859 1 95.81 642 ASN A N 1
ATOM 4997 C CA . ASN A 1 642 ? -21.469 47.969 15.055 1 95.81 642 ASN A CA 1
ATOM 4998 C C . ASN A 1 642 ? -21.562 47.406 13.641 1 95.81 642 ASN A C 1
ATOM 5000 O O . ASN A 1 642 ? -20.641 47.594 12.828 1 95.81 642 ASN A O 1
ATOM 5004 N N . ILE A 1 643 ? -22.703 46.812 13.336 1 97.31 643 ILE A N 1
ATOM 5005 C CA . ILE A 1 643 ? -22.844 46.188 12.023 1 97.31 643 ILE A CA 1
ATOM 5006 C C . ILE A 1 643 ? -24.078 46.719 11.32 1 97.31 643 ILE A C 1
ATOM 5008 O O . ILE A 1 643 ? -25.203 46.625 11.844 1 97.31 643 ILE A O 1
ATOM 5012 N N . CYS A 1 644 ? -23.922 47.312 10.18 1 97.12 644 CYS A N 1
ATOM 5013 C CA . CYS A 1 644 ? -25 47.781 9.312 1 97.12 644 CYS A CA 1
ATOM 5014 C C . CYS A 1 644 ? -25.312 46.75 8.242 1 97.12 644 CYS A C 1
ATOM 5016 O O . CYS A 1 644 ? -24.406 46.094 7.715 1 97.12 644 CYS A O 1
ATOM 5018 N N . VAL A 1 645 ? -26.594 46.531 7.961 1 96.94 645 VAL A N 1
ATOM 5019 C CA . VAL A 1 645 ? -27.016 45.562 6.961 1 96.94 645 VAL A CA 1
ATOM 5020 C C . VAL A 1 645 ? -27.906 46.25 5.918 1 96.94 645 VAL A C 1
ATOM 5022 O O . VAL A 1 645 ? -28.75 47.062 6.258 1 96.94 645 VAL A O 1
ATOM 5025 N N . PHE A 1 646 ? -27.594 46 4.672 1 96.06 646 PHE A N 1
ATOM 5026 C CA . PHE A 1 646 ? -28.438 46.438 3.57 1 96.06 646 PHE A CA 1
ATOM 5027 C C . PHE A 1 646 ? -28.828 45.25 2.686 1 96.06 646 PHE A C 1
ATOM 5029 O O . PHE A 1 646 ? -27.984 44.438 2.332 1 96.06 646 PHE A O 1
ATOM 5036 N N . ASN A 1 647 ? -30.094 45.125 2.398 1 94.19 647 ASN A N 1
ATOM 5037 C CA . ASN A 1 647 ? -30.625 44.125 1.467 1 94.19 647 ASN A CA 1
ATOM 5038 C C . ASN A 1 647 ? -31.766 44.688 0.625 1 94.19 647 ASN A C 1
ATOM 5040 O O . ASN A 1 647 ? -32.5 45.562 1.084 1 94.19 647 ASN A O 1
ATOM 5044 N N . ARG A 1 648 ? -31.859 44.219 -0.566 1 88.19 648 ARG A N 1
ATOM 5045 C CA . ARG A 1 648 ? -32.906 44.688 -1.462 1 88.19 648 ARG A CA 1
ATOM 5046 C C . ARG A 1 648 ? -34.281 44.5 -0.833 1 88.19 648 ARG A C 1
ATOM 5048 O O . ARG A 1 648 ? -35.156 45.375 -0.928 1 88.19 648 ARG A O 1
ATOM 5055 N N . THR A 1 649 ? -34.5 43.25 -0.226 1 91.81 649 THR A N 1
ATOM 5056 C CA . THR A 1 649 ? -35.719 42.969 0.509 1 91.81 649 THR A CA 1
ATOM 5057 C C . THR A 1 649 ? -35.531 43.219 2.002 1 91.81 649 THR A C 1
ATOM 5059 O O . THR A 1 649 ? -34.906 42.438 2.695 1 91.81 649 THR A O 1
ATOM 5062 N N . TYR A 1 650 ? -36.094 44.25 2.434 1 93.94 650 TYR A N 1
ATOM 5063 C CA . TYR A 1 650 ? -35.906 44.719 3.801 1 93.94 650 TYR A CA 1
ATOM 5064 C C . TYR A 1 650 ? -36.281 43.625 4.805 1 93.94 650 TYR A C 1
ATOM 5066 O O . TYR A 1 650 ? -35.594 43.438 5.812 1 93.94 650 TYR A O 1
ATOM 5074 N N . ALA A 1 651 ? -37.312 42.844 4.531 1 94.88 651 ALA A N 1
ATOM 5075 C CA . ALA A 1 651 ? -37.812 41.812 5.445 1 94.88 651 ALA A CA 1
ATOM 5076 C C . ALA A 1 651 ? -36.75 40.75 5.691 1 94.88 651 ALA A C 1
ATOM 5078 O O . ALA A 1 651 ? -36.656 40.188 6.789 1 94.88 651 ALA A O 1
ATOM 5079 N N . ASN A 1 652 ? -36 40.5 4.711 1 93.56 652 ASN A N 1
ATOM 5080 C CA . ASN A 1 652 ? -34.969 39.5 4.855 1 93.56 652 ASN A CA 1
ATOM 5081 C C . ASN A 1 652 ? -33.844 40 5.746 1 93.56 652 ASN A C 1
ATOM 5083 O O . ASN A 1 652 ? -33.219 39.219 6.488 1 93.56 652 ASN A O 1
ATOM 5087 N N . ALA A 1 653 ? -33.5 41.25 5.656 1 95.56 653 ALA A N 1
ATOM 5088 C CA . ALA A 1 653 ? -32.5 41.875 6.531 1 95.56 653 ALA A CA 1
ATOM 5089 C C . ALA A 1 653 ? -32.969 41.844 7.988 1 95.56 653 ALA A C 1
ATOM 5091 O O . ALA A 1 653 ? -32.156 41.625 8.898 1 95.56 653 ALA A O 1
ATOM 5092 N N . GLU A 1 654 ? -34.25 42.031 8.141 1 96.31 654 GLU A N 1
ATOM 5093 C CA . GLU A 1 654 ? -34.812 42 9.484 1 96.31 654 GLU A CA 1
ATOM 5094 C C . GLU A 1 654 ? -34.656 40.594 10.102 1 96.31 654 GLU A C 1
ATOM 5096 O O . GLU A 1 654 ? -34.312 40.469 11.273 1 96.31 654 GLU A O 1
ATOM 5101 N N . LYS A 1 655 ? -34.969 39.656 9.297 1 94.56 655 LYS A N 1
ATOM 5102 C CA . LYS A 1 655 ? -34.844 38.281 9.766 1 94.56 655 LYS A CA 1
ATOM 5103 C C . LYS A 1 655 ? -33.406 37.969 10.172 1 94.56 655 LYS A C 1
ATOM 5105 O O . LYS A 1 655 ? -33.156 37.281 11.18 1 94.56 655 LYS A O 1
ATOM 5110 N N . LEU A 1 656 ? -32.469 38.406 9.336 1 94.75 656 LEU A N 1
ATOM 5111 C CA . LEU A 1 656 ? -31.031 38.188 9.602 1 94.75 656 LEU A CA 1
ATOM 5112 C C . LEU A 1 656 ? -30.625 38.875 10.914 1 94.75 656 LEU A C 1
ATOM 5114 O O . LEU A 1 656 ? -30 38.219 11.766 1 94.75 656 LEU A O 1
ATOM 5118 N N . VAL A 1 657 ? -31 40.094 11.133 1 95.94 657 VAL A N 1
ATOM 5119 C CA . VAL A 1 657 ? -30.625 40.844 12.32 1 95.94 657 VAL A CA 1
ATOM 5120 C C . VAL A 1 657 ? -31.312 40.25 13.547 1 95.94 657 VAL A C 1
ATOM 5122 O O . VAL A 1 657 ? -30.703 40.156 14.617 1 95.94 657 VAL A O 1
ATOM 5125 N N . ALA A 1 658 ? -32.562 39.875 13.359 1 95.25 658 ALA A N 1
ATOM 5126 C CA . ALA A 1 658 ? -33.281 39.25 14.469 1 95.25 658 ALA A CA 1
ATOM 5127 C C . ALA A 1 658 ? -32.594 37.969 14.93 1 95.25 658 ALA A C 1
ATOM 5129 O O . ALA A 1 658 ? -32.562 37.688 16.125 1 95.25 658 ALA A O 1
ATOM 5130 N N . HIS A 1 659 ? -32.188 37.25 14.008 1 93.44 659 HIS A N 1
ATOM 5131 C CA . HIS A 1 659 ? -31.516 36 14.312 1 93.44 659 HIS A CA 1
ATOM 5132 C C . HIS A 1 659 ? -30.297 36.25 15.203 1 93.44 659 HIS A C 1
ATOM 5134 O O . HIS A 1 659 ? -30.141 35.594 16.25 1 93.44 659 HIS A O 1
ATOM 5140 N N . PHE A 1 660 ? -29.391 37.156 14.875 1 93.88 660 PHE A N 1
ATOM 5141 C CA . PHE A 1 660 ? -28.141 37.375 15.602 1 93.88 660 PHE A CA 1
ATOM 5142 C C . PHE A 1 660 ? -28.406 38.125 16.906 1 93.88 660 PHE A C 1
ATOM 5144 O O . PHE A 1 660 ? -27.703 37.938 17.891 1 93.88 660 PHE A O 1
ATOM 5151 N N . THR A 1 661 ? -29.438 38.906 16.891 1 93.19 661 THR A N 1
ATOM 5152 C CA . THR A 1 661 ? -29.828 39.594 18.125 1 93.19 661 THR A CA 1
ATOM 5153 C C . THR A 1 661 ? -30.266 38.594 19.172 1 93.19 661 THR A C 1
ATOM 5155 O O . THR A 1 661 ? -29.875 38.688 20.344 1 93.19 661 THR A O 1
ATOM 5158 N N . ARG A 1 662 ? -31.016 37.656 18.75 1 92.06 662 ARG A N 1
ATOM 5159 C CA . ARG A 1 662 ? -31.469 36.625 19.656 1 92.06 662 ARG A CA 1
ATOM 5160 C C . ARG A 1 662 ? -30.281 35.781 20.141 1 92.06 662 ARG A C 1
ATOM 5162 O O . ARG A 1 662 ? -30.25 35.406 21.312 1 92.06 662 ARG A O 1
ATOM 5169 N N . LEU A 1 663 ? -29.422 35.5 19.266 1 90.56 663 LEU A N 1
ATOM 5170 C CA . LEU A 1 663 ? -28.25 34.688 19.625 1 90.56 663 LEU A CA 1
ATOM 5171 C C . LEU A 1 663 ? -27.391 35.406 20.656 1 90.56 663 LEU A C 1
ATOM 5173 O O . LEU A 1 663 ? -26.875 34.781 21.578 1 90.56 663 LEU A O 1
ATOM 5177 N N . LEU A 1 664 ? -27.156 36.688 20.453 1 88.38 664 LEU A N 1
ATOM 5178 C CA . LEU A 1 664 ? -26.344 37.469 21.359 1 88.38 664 LEU A CA 1
ATOM 5179 C C . LEU A 1 664 ? -27.016 37.625 22.719 1 88.38 664 LEU A C 1
ATOM 5181 O O . LEU A 1 664 ? -26.359 37.594 23.766 1 88.38 664 LEU A O 1
ATOM 5185 N N . ALA A 1 665 ? -28.281 37.656 22.688 1 86.12 665 ALA A N 1
ATOM 5186 C CA . ALA A 1 665 ? -29.047 37.781 23.938 1 86.12 665 ALA A CA 1
ATOM 5187 C C . ALA A 1 665 ? -28.938 36.531 24.781 1 86.12 665 ALA A C 1
ATOM 5189 O O . ALA A 1 665 ? -28.891 36.594 26.016 1 86.12 665 ALA A O 1
ATOM 5190 N N . ARG A 1 666 ? -28.828 35.438 24.141 1 83.88 666 ARG A N 1
ATOM 5191 C CA . ARG A 1 666 ? -28.766 34.125 24.828 1 83.88 666 ARG A CA 1
ATOM 5192 C C . ARG A 1 666 ? -27.328 33.75 25.141 1 83.88 666 ARG A C 1
ATOM 5194 O O . ARG A 1 666 ? -27.062 32.719 25.75 1 83.88 666 ARG A O 1
ATOM 5201 N N . ASP A 1 667 ? -26.328 34.531 24.719 1 77.94 667 ASP A N 1
ATOM 5202 C CA . ASP A 1 667 ? -24.891 34.281 24.906 1 77.94 667 ASP A CA 1
ATOM 5203 C C . ASP A 1 667 ? -24.5 32.969 24.234 1 77.94 667 ASP A C 1
ATOM 5205 O O . ASP A 1 667 ? -23.75 32.156 24.812 1 77.94 667 ASP A O 1
ATOM 5209 N N . ASP A 1 668 ? -25.047 32.656 23.188 1 72.94 668 ASP A N 1
ATOM 5210 C CA . ASP A 1 668 ? -24.828 31.406 22.469 1 72.94 668 ASP A CA 1
ATOM 5211 C C . ASP A 1 668 ? -23.766 31.578 21.375 1 72.94 668 ASP A C 1
ATOM 5213 O O . ASP A 1 668 ? -23.641 30.719 20.5 1 72.94 668 ASP A O 1
ATOM 5217 N N . LEU A 1 669 ? -23.047 32.656 21.375 1 75.69 669 LEU A N 1
ATOM 5218 C CA . LEU A 1 669 ? -22.031 32.844 20.344 1 75.69 669 LEU A CA 1
ATOM 5219 C C . LEU A 1 669 ? -20.688 32.281 20.781 1 75.69 669 LEU A C 1
ATOM 5221 O O . LEU A 1 669 ? -20.156 32.688 21.812 1 75.69 669 LEU A O 1
ATOM 5225 N N . PRO A 1 670 ? -20.297 31.203 20.062 1 70.5 670 PRO A N 1
ATOM 5226 C CA . PRO A 1 670 ? -18.969 30.672 20.391 1 70.5 670 PRO A CA 1
ATOM 5227 C C . PRO A 1 670 ? -17.844 31.625 19.984 1 70.5 670 PRO A C 1
ATOM 5229 O O . PRO A 1 670 ? -17.375 31.594 18.844 1 70.5 670 PRO A O 1
ATOM 5232 N N . LEU A 1 671 ? -17.516 32.594 20.781 1 64.88 671 LEU A N 1
ATOM 5233 C CA . LEU A 1 671 ? -16.516 33.594 20.438 1 64.88 671 LEU A CA 1
ATOM 5234 C C . LEU A 1 671 ? -15.117 33.125 20.828 1 64.88 671 LEU A C 1
ATOM 5236 O O . LEU A 1 671 ? -14.953 32.469 21.844 1 64.88 671 LEU A O 1
ATOM 5240 N N . PHE A 1 672 ? -14.242 33.344 19.906 1 59.19 672 PHE A N 1
ATOM 5241 C CA . PHE A 1 672 ? -12.836 33.062 20.172 1 59.19 672 PHE A CA 1
ATOM 5242 C C . PHE A 1 672 ? -12.25 34 21.203 1 59.19 672 PHE A C 1
ATOM 5244 O O . PHE A 1 672 ? -11.336 33.656 21.938 1 59.19 672 PHE A O 1
ATOM 5251 N N . GLY A 1 673 ? -12.797 35.281 21.266 1 57.69 673 GLY A N 1
ATOM 5252 C CA . GLY A 1 673 ? -12.18 36.281 22.109 1 57.69 673 GLY A CA 1
ATOM 5253 C C . GLY A 1 673 ? -12.953 36.562 23.391 1 57.69 673 GLY A C 1
ATOM 5254 O O . GLY A 1 673 ? -13.984 35.938 23.641 1 57.69 673 GLY A O 1
ATOM 5255 N N . PRO A 1 674 ? -12.258 37.281 24.266 1 54.34 674 PRO A N 1
ATOM 5256 C CA . PRO A 1 674 ? -12.875 37.594 25.547 1 54.34 674 PRO A CA 1
ATOM 5257 C C . PRO A 1 674 ? -14.188 38.375 25.406 1 54.34 674 PRO A C 1
ATOM 5259 O O . PRO A 1 674 ? -14.375 39.094 24.438 1 54.34 674 PRO A O 1
ATOM 5262 N N . LYS A 1 675 ? -15.141 38 26.219 1 61.81 675 LYS A N 1
ATOM 5263 C CA . LYS A 1 675 ? -16.438 38.656 26.25 1 61.81 675 LYS A CA 1
ATOM 5264 C C . LYS A 1 675 ? -16.266 40.156 26.578 1 61.81 675 LYS A C 1
ATOM 5266 O O . LYS A 1 675 ? -15.469 40.5 27.438 1 61.81 675 LYS A O 1
ATOM 5271 N N . SER A 1 676 ? -16.516 41.031 25.547 1 62.47 676 SER A N 1
ATOM 5272 C CA . SER A 1 676 ? -16.469 42.469 25.766 1 62.47 676 SER A CA 1
ATOM 5273 C C . SER A 1 676 ? -17.766 42.969 26.406 1 62.47 676 SER A C 1
ATOM 5275 O O . SER A 1 676 ? -18.828 42.375 26.188 1 62.47 676 SER A O 1
ATOM 5277 N N . ASP A 1 677 ? -17.656 43.969 27.234 1 65.94 677 ASP A N 1
ATOM 5278 C CA . ASP A 1 677 ? -18.781 44.562 27.906 1 65.94 677 ASP A CA 1
ATOM 5279 C C . ASP A 1 677 ? -19.562 45.469 26.969 1 65.94 677 ASP A C 1
ATOM 5281 O O . ASP A 1 677 ? -20.672 45.906 27.297 1 65.94 677 ASP A O 1
ATOM 5285 N N . VAL A 1 678 ? -19.062 45.594 25.797 1 76.56 678 VAL A N 1
ATOM 5286 C CA . VAL A 1 678 ? -19.734 46.5 24.859 1 76.56 678 VAL A CA 1
ATOM 5287 C C . VAL A 1 678 ? -20.812 45.75 24.094 1 76.56 678 VAL A C 1
ATOM 5289 O O . VAL A 1 678 ? -20.562 44.625 23.578 1 76.56 678 VAL A O 1
ATOM 5292 N N . GLU A 1 679 ? -21.906 46.344 24.141 1 85.25 679 GLU A N 1
ATOM 5293 C CA . GLU A 1 679 ? -23.047 45.688 23.484 1 85.25 679 GLU A CA 1
ATOM 5294 C C . GLU A 1 679 ? -22.922 45.812 21.969 1 85.25 679 GLU A C 1
ATOM 5296 O O . GLU A 1 679 ? -22.516 46.844 21.453 1 85.25 679 GLU A O 1
ATOM 5301 N N . THR A 1 680 ? -23.312 44.781 21.25 1 91 680 THR A N 1
ATOM 5302 C CA . THR A 1 680 ? -23.328 44.781 19.781 1 91 680 THR A CA 1
ATOM 5303 C C . THR A 1 680 ? -24.594 45.438 19.25 1 91 680 THR A C 1
ATOM 5305 O O . THR A 1 680 ? -25.688 45.188 19.75 1 91 680 THR A O 1
ATOM 5308 N N . ARG A 1 681 ? -24.469 46.344 18.312 1 93.81 681 ARG A N 1
ATOM 5309 C CA . ARG A 1 681 ? -25.594 47.062 17.703 1 93.81 681 ARG A CA 1
ATOM 5310 C C . ARG A 1 681 ? -25.719 46.75 16.219 1 93.81 681 ARG A C 1
ATOM 5312 O O . ARG A 1 681 ? -24.703 46.625 15.523 1 93.81 681 ARG A O 1
ATOM 5319 N N . PHE A 1 682 ? -26.984 46.625 15.805 1 96.44 682 PHE A N 1
ATOM 5320 C CA . PHE A 1 682 ? -27.281 46.406 14.391 1 96.44 682 PHE A CA 1
ATOM 5321 C C . PHE A 1 682 ? -28.125 47.562 13.836 1 96.44 682 PHE A C 1
ATOM 5323 O O . PHE A 1 682 ? -28.953 48.125 14.555 1 96.44 682 PHE A O 1
ATOM 5330 N N . HIS A 1 683 ? -27.891 47.938 12.633 1 96.62 683 HIS A N 1
ATOM 5331 C CA . HIS A 1 683 ? -28.719 48.906 11.922 1 96.62 683 HIS A CA 1
ATOM 5332 C C . HIS A 1 683 ? -29.016 48.438 10.5 1 96.62 683 HIS A C 1
ATOM 5334 O O . HIS A 1 683 ? -28.125 47.938 9.805 1 96.62 683 HIS A O 1
ATOM 5340 N N . ILE A 1 684 ? -30.266 48.469 10.133 1 96.75 684 ILE A N 1
ATOM 5341 C CA . ILE A 1 684 ? -30.672 48.094 8.781 1 96.75 684 ILE A CA 1
ATOM 5342 C C . ILE A 1 684 ? -30.922 49.344 7.945 1 96.75 684 ILE A C 1
ATOM 5344 O O . ILE A 1 684 ? -31.75 50.188 8.312 1 96.75 684 ILE A O 1
ATOM 5348 N N . LEU A 1 685 ? -30.219 49.469 6.875 1 95.12 685 LEU A N 1
ATOM 5349 C CA . LEU A 1 685 ? -30.469 50.562 5.938 1 95.12 685 LEU A CA 1
ATOM 5350 C C . LEU A 1 685 ? -31.672 50.25 5.059 1 95.12 685 LEU A C 1
ATOM 5352 O O . LEU A 1 685 ? -31.734 49.188 4.418 1 95.12 685 LEU A O 1
ATOM 5356 N N . ARG A 1 686 ? -32.562 51.094 4.977 1 92.56 686 ARG A N 1
ATOM 5357 C CA . ARG A 1 686 ? -33.812 50.844 4.227 1 92.56 686 ARG A CA 1
ATOM 5358 C C . ARG A 1 686 ? -33.562 51 2.73 1 92.56 686 ARG A C 1
ATOM 5360 O O . ARG A 1 686 ? -34.188 50.312 1.921 1 92.56 686 ARG A O 1
ATOM 5367 N N . THR A 1 687 ? -32.875 52.094 2.41 1 90.56 687 THR A N 1
ATOM 5368 C CA . THR A 1 687 ? -32.531 52.312 1.006 1 90.56 687 THR A CA 1
ATOM 5369 C C . THR A 1 687 ? -31.062 52.625 0.831 1 90.56 687 THR A C 1
ATOM 5371 O O . THR A 1 687 ? -30.375 52.969 1.793 1 90.56 687 THR A O 1
ATOM 5374 N N . ARG A 1 688 ? -30.578 52.438 -0.359 1 87.5 688 ARG A N 1
ATOM 5375 C CA . ARG A 1 688 ? -29.172 52.688 -0.669 1 87.5 688 ARG A CA 1
ATOM 5376 C C . ARG A 1 688 ? -28.812 54.156 -0.515 1 87.5 688 ARG A C 1
ATOM 5378 O O . ARG A 1 688 ? -27.656 54.5 -0.289 1 87.5 688 ARG A O 1
ATOM 5385 N N . ASP A 1 689 ? -29.859 55.031 -0.564 1 85.62 689 ASP A N 1
ATOM 5386 C CA . ASP A 1 689 ? -29.641 56.469 -0.566 1 85.62 689 ASP A CA 1
ATOM 5387 C C . ASP A 1 689 ? -29.859 57.062 0.822 1 85.62 689 ASP A C 1
ATOM 5389 O O . ASP A 1 689 ? -29.703 58.281 1.019 1 85.62 689 ASP A O 1
ATOM 5393 N N . ASP A 1 690 ? -30.141 56.219 1.725 1 88.94 690 ASP A N 1
ATOM 5394 C CA . ASP A 1 690 ? -30.312 56.688 3.096 1 88.94 690 ASP A CA 1
ATOM 5395 C C . ASP A 1 690 ? -29 57.25 3.637 1 88.94 690 ASP A C 1
ATOM 5397 O O . ASP A 1 690 ? -27.922 56.75 3.332 1 88.94 690 ASP A O 1
ATOM 5401 N N . PRO A 1 691 ? -29.156 58.375 4.379 1 89.88 691 PRO A N 1
ATOM 5402 C CA . PRO A 1 691 ? -27.938 58.844 5.039 1 89.88 691 PRO A CA 1
ATOM 5403 C C . PRO A 1 691 ? -27.375 57.844 6.035 1 89.88 691 PRO A C 1
ATOM 5405 O O . PRO A 1 691 ? -28.125 57.062 6.637 1 89.88 691 PRO A O 1
ATOM 5408 N N . TRP A 1 692 ? -26.109 57.812 6.074 1 93.25 692 TRP A N 1
ATOM 5409 C CA . TRP A 1 692 ? -25.484 56.938 7.051 1 93.25 692 TRP A CA 1
ATOM 5410 C C . TRP A 1 692 ? -26.016 57.219 8.453 1 93.25 692 TRP A C 1
ATOM 5412 O O . TRP A 1 692 ? -26.25 58.344 8.82 1 93.25 692 TRP A O 1
ATOM 5422 N N . PRO A 1 693 ? -26.219 56.25 9.234 1 91.69 693 PRO A N 1
ATOM 5423 C CA . PRO A 1 693 ? -26.859 56.438 10.547 1 91.69 693 PRO A CA 1
ATOM 5424 C C . PRO A 1 693 ? -26.047 57.344 11.461 1 91.69 693 PRO A C 1
ATOM 5426 O O . PRO A 1 693 ? -24.828 57.219 11.562 1 91.69 693 PRO A O 1
ATOM 5429 N N . GLU A 1 694 ? -26.766 58.188 12.242 1 90.12 694 GLU A N 1
ATOM 5430 C CA . GLU A 1 694 ? -26.141 59.125 13.156 1 90.12 694 GLU A CA 1
ATOM 5431 C C . GLU A 1 694 ? -25.484 58.406 14.328 1 90.12 694 GLU A C 1
ATOM 5433 O O . GLU A 1 694 ? -26.047 57.469 14.883 1 90.12 694 GLU A O 1
ATOM 5438 N N . GLY A 1 695 ? -24.281 58.844 14.688 1 89.5 695 GLY A N 1
ATOM 5439 C CA . GLY A 1 695 ? -23.578 58.25 15.828 1 89.5 695 GLY A CA 1
ATOM 5440 C C . GLY A 1 695 ? -22.75 57.062 15.461 1 89.5 695 GLY A C 1
ATOM 5441 O O . GLY A 1 695 ? -22.016 56.531 16.297 1 89.5 695 GLY A O 1
ATOM 5442 N N . TRP A 1 696 ? -22.891 56.594 14.18 1 93 696 TRP A N 1
ATOM 5443 C CA . TRP A 1 696 ? -22.094 55.469 13.719 1 93 696 TRP A CA 1
ATOM 5444 C C . TRP A 1 696 ? -20.891 55.938 12.922 1 93 696 TRP A C 1
ATOM 5446 O O . TRP A 1 696 ? -20.984 56.875 12.148 1 93 696 TRP A O 1
ATOM 5456 N N . ARG A 1 697 ? -19.797 55.312 13.156 1 94 697 ARG A N 1
ATOM 5457 C CA . ARG A 1 697 ? -18.641 55.594 12.312 1 94 697 ARG A CA 1
ATOM 5458 C C . ARG A 1 697 ? -18.844 55 10.914 1 94 697 ARG A C 1
ATOM 5460 O O . ARG A 1 697 ? -19.641 54.094 10.719 1 94 697 ARG A O 1
ATOM 5467 N N . GLN A 1 698 ? -18.094 55.594 10 1 95 698 GLN A N 1
ATOM 5468 C CA . GLN A 1 698 ? -18.094 55.031 8.656 1 95 698 GLN A CA 1
ATOM 5469 C C . GLN A 1 698 ? -17.547 53.625 8.656 1 95 698 GLN A C 1
ATOM 5471 O O . GLN A 1 698 ? -16.656 53.281 9.438 1 95 698 GLN A O 1
ATOM 5476 N N . PRO A 1 699 ? -18.125 52.812 7.844 1 96 699 PRO A N 1
ATOM 5477 C CA . PRO A 1 699 ? -17.672 51.438 7.848 1 96 699 PRO A CA 1
ATOM 5478 C C . PRO A 1 699 ? -16.25 51.281 7.316 1 96 699 PRO A C 1
ATOM 5480 O O . PRO A 1 699 ? -15.867 51.969 6.367 1 96 699 PRO A O 1
ATOM 5483 N N . THR A 1 700 ? -15.461 50.438 7.949 1 95.75 700 THR A N 1
ATOM 5484 C CA . THR A 1 700 ? -14.125 50.094 7.48 1 95.75 700 THR A CA 1
ATOM 5485 C C . THR A 1 700 ? -14.109 48.688 6.879 1 95.75 700 THR A C 1
ATOM 5487 O O . THR A 1 700 ? -13.125 48.281 6.246 1 95.75 700 THR A O 1
ATOM 5490 N N . MET A 1 701 ? -15.148 47.906 7.094 1 96.94 701 MET A N 1
ATOM 5491 C CA . MET A 1 701 ? -15.328 46.562 6.543 1 96.94 701 MET A CA 1
ATOM 5492 C C . MET A 1 701 ? -16.641 46.469 5.758 1 96.94 701 MET A C 1
ATOM 5494 O O . MET A 1 701 ? -17.719 46.625 6.324 1 96.94 701 MET A O 1
ATOM 5498 N N . ILE A 1 702 ? -16.531 46.25 4.5 1 96.81 702 ILE A N 1
ATOM 5499 C CA . ILE A 1 702 ? -17.703 46.125 3.635 1 96.81 702 ILE A CA 1
ATOM 5500 C C . ILE A 1 702 ? -17.703 44.781 2.932 1 96.81 702 ILE A C 1
ATOM 5502 O O . ILE A 1 702 ? -16.766 44.469 2.189 1 96.81 702 ILE A O 1
ATOM 5506 N N . VAL A 1 703 ? -18.688 43.969 3.182 1 96.5 703 VAL A N 1
ATOM 5507 C CA . VAL A 1 703 ? -18.797 42.656 2.57 1 96.5 703 VAL A CA 1
ATOM 5508 C C . VAL A 1 703 ? -20.062 42.562 1.713 1 96.5 703 VAL A C 1
ATOM 5510 O O . VAL A 1 703 ? -21.172 42.688 2.229 1 96.5 703 VAL A O 1
ATOM 5513 N N . SER A 1 704 ? -19.859 42.406 0.419 1 94.06 704 SER A N 1
ATOM 5514 C CA . SER A 1 704 ? -20.969 42.25 -0.514 1 94.06 704 SER A CA 1
ATOM 5515 C C . SER A 1 704 ? -21.312 40.781 -0.744 1 94.06 704 SER A C 1
ATOM 5517 O O . SER A 1 704 ? -20.484 40.031 -1.253 1 94.06 704 SER A O 1
ATOM 5519 N N . CYS A 1 705 ? -22.484 40.375 -0.392 1 91.56 705 CYS A N 1
ATOM 5520 C CA . CYS A 1 705 ? -22.922 39 -0.517 1 91.56 705 CYS A CA 1
ATOM 5521 C C . CYS A 1 705 ? -23.969 38.844 -1.615 1 91.56 705 CYS A C 1
ATOM 5523 O O . CYS A 1 705 ? -24.812 37.969 -1.552 1 91.56 705 CYS A O 1
ATOM 5525 N N . ILE A 1 706 ? -23.875 39.719 -2.576 1 84.88 706 ILE A N 1
ATOM 5526 C CA . ILE A 1 706 ? -24.781 39.656 -3.715 1 84.88 706 ILE A CA 1
ATOM 5527 C C . ILE A 1 706 ? -24.312 38.562 -4.672 1 84.88 706 ILE A C 1
ATOM 5529 O O . ILE A 1 706 ? -23.156 38.531 -5.105 1 84.88 706 ILE A O 1
ATOM 5533 N N . PRO A 1 707 ? -25.172 37.469 -4.895 1 74.38 707 PRO A N 1
ATOM 5534 C CA . PRO A 1 707 ? -24.75 36.406 -5.793 1 74.38 707 PRO A CA 1
ATOM 5535 C C . PRO A 1 707 ? -24.391 36.906 -7.188 1 74.38 707 PRO A C 1
ATOM 5537 O O . PRO A 1 707 ? -24.859 37.969 -7.613 1 74.38 707 PRO A O 1
ATOM 5540 N N . GLY A 1 708 ? -23.312 36.25 -7.871 1 59.97 708 GLY A N 1
ATOM 5541 C CA . GLY A 1 708 ? -22.922 36.594 -9.242 1 59.97 708 GLY A CA 1
ATOM 5542 C C . GLY A 1 708 ? -23.984 36.188 -10.258 1 59.97 708 GLY A C 1
ATOM 5543 O O . GLY A 1 708 ? -24.875 35.406 -9.953 1 59.97 708 GLY A O 1
ATOM 5544 N N . GLY A 1 709 ? -24.234 36.844 -11.531 1 55.72 709 GLY A N 1
ATOM 5545 C CA . GLY A 1 709 ? -25.109 36.594 -12.656 1 55.72 709 GLY A CA 1
ATOM 5546 C C . GLY A 1 709 ? -25.859 37.812 -13.117 1 55.72 709 GLY A C 1
ATOM 5547 O O . GLY A 1 709 ? -25.656 38.906 -12.586 1 55.72 709 GLY A O 1
ATOM 5548 N N . ASN A 1 710 ? -26.531 37.844 -14.305 1 44.97 710 ASN A N 1
ATOM 5549 C CA . ASN A 1 710 ? -27.438 38.875 -14.781 1 44.97 710 ASN A CA 1
ATOM 5550 C C . ASN A 1 710 ? -28.703 38.938 -13.93 1 44.97 710 ASN A C 1
ATOM 5552 O O . ASN A 1 710 ? -29.547 38.062 -13.984 1 44.97 710 ASN A O 1
ATOM 5556 N N . PRO A 1 711 ? -29.031 40.094 -13.156 1 42.12 711 PRO A N 1
ATOM 5557 C CA . PRO A 1 711 ? -28.594 41.438 -12.758 1 42.12 711 PRO A CA 1
ATOM 5558 C C . PRO A 1 711 ? -27.594 41.406 -11.609 1 42.12 711 PRO A C 1
ATOM 5560 O O . PRO A 1 711 ? -27.297 42.469 -11.023 1 42.12 711 PRO A O 1
ATOM 5563 N N . GLY A 1 712 ? -27.203 40.625 -10.836 1 49.88 712 GLY A N 1
ATOM 5564 C CA . GLY A 1 712 ? -26.5 40.688 -9.562 1 49.88 712 GLY A CA 1
ATOM 5565 C C . GLY A 1 712 ? -25.25 41.531 -9.625 1 49.88 712 GLY A C 1
ATOM 5566 O O . GLY A 1 712 ? -24.906 42.219 -8.648 1 49.88 712 GLY A O 1
ATOM 5567 N N . ALA A 1 713 ? -24.453 41.531 -10.57 1 57.69 713 ALA A N 1
ATOM 5568 C CA . ALA A 1 713 ? -23.094 42.031 -10.703 1 57.69 713 ALA A CA 1
ATOM 5569 C C . ALA A 1 713 ? -23.109 43.562 -10.938 1 57.69 713 ALA A C 1
ATOM 5571 O O . ALA A 1 713 ? -22.062 44.188 -10.875 1 57.69 713 ALA A O 1
ATOM 5572 N N . ASP A 1 714 ? -24.312 44.094 -10.938 1 72.62 714 ASP A N 1
ATOM 5573 C CA . ASP A 1 714 ? -24.281 45.531 -11.297 1 72.62 714 ASP A CA 1
ATOM 5574 C C . ASP A 1 714 ? -24.594 46.406 -10.086 1 72.62 714 ASP A C 1
ATOM 5576 O O . ASP A 1 714 ? -25.578 47.125 -10.102 1 72.62 714 ASP A O 1
ATOM 5580 N N . PHE A 1 715 ? -24 46.156 -8.992 1 84.69 715 PHE A N 1
ATOM 5581 C CA . PHE A 1 715 ? -24.172 46.938 -7.77 1 84.69 715 PHE A CA 1
ATOM 5582 C C . PHE A 1 715 ? -22.938 47.75 -7.457 1 84.69 715 PHE A C 1
ATOM 5584 O O . PHE A 1 715 ? -21.812 47.25 -7.559 1 84.69 715 PHE A O 1
ATOM 5591 N N . SER A 1 716 ? -23.188 49.031 -7.203 1 89.12 716 SER A N 1
ATOM 5592 C CA . SER A 1 716 ? -22.109 49.906 -6.766 1 89.12 716 SER A CA 1
ATOM 5593 C C . SER A 1 716 ? -22.391 50.5 -5.391 1 89.12 716 SER A C 1
ATOM 5595 O O . SER A 1 716 ? -23.562 50.688 -5.02 1 89.12 716 SER A O 1
ATOM 5597 N N . LEU A 1 717 ? -21.453 50.75 -4.703 1 91.75 717 LEU A N 1
ATOM 5598 C CA . LEU A 1 717 ? -21.594 51.344 -3.377 1 91.75 717 LEU A CA 1
ATOM 5599 C C . LEU A 1 717 ? -21.844 52.844 -3.471 1 91.75 717 LEU A C 1
ATOM 5601 O O . LEU A 1 717 ? -21.141 53.531 -4.211 1 91.75 717 LEU A O 1
ATOM 5605 N N . PRO A 1 718 ? -22.844 53.312 -2.732 1 92.75 718 PRO A N 1
ATOM 5606 C CA . PRO A 1 718 ? -22.906 54.75 -2.613 1 92.75 718 PRO A CA 1
ATOM 5607 C C . PRO A 1 718 ? -21.609 55.375 -2.109 1 92.75 718 PRO A C 1
ATOM 5609 O O . PRO A 1 718 ? -20.984 54.844 -1.188 1 92.75 718 PRO A O 1
ATOM 5612 N N . PRO A 1 719 ? -21.156 56.469 -2.686 1 90.5 719 PRO A N 1
ATOM 5613 C CA . PRO A 1 719 ? -19.875 57.062 -2.299 1 90.5 719 PRO A CA 1
ATOM 5614 C C . PRO A 1 719 ? -19.797 57.375 -0.803 1 90.5 719 PRO A C 1
ATOM 5616 O O . PRO A 1 719 ? -18.719 57.281 -0.212 1 90.5 719 PRO A O 1
ATOM 5619 N N . GLN A 1 720 ? -20.953 57.656 -0.223 1 91.62 720 GLN A N 1
ATOM 5620 C CA . GLN A 1 720 ? -20.984 57.969 1.197 1 91.62 720 GLN A CA 1
ATOM 5621 C C . GLN A 1 720 ? -20.531 56.812 2.049 1 91.62 720 GLN A C 1
ATOM 5623 O O . GLN A 1 720 ? -20.016 57 3.156 1 91.62 720 GLN A O 1
ATOM 5628 N N . TRP A 1 721 ? -20.703 55.656 1.553 1 94.25 721 TRP A N 1
ATOM 5629 C CA . TRP A 1 721 ? -20.359 54.469 2.318 1 94.25 721 TRP A CA 1
ATOM 5630 C C . TRP A 1 721 ? -18.859 54.219 2.34 1 94.25 721 TRP A C 1
ATOM 5632 O O . TRP A 1 721 ? -18.344 53.438 3.143 1 94.25 721 TRP A O 1
ATOM 5642 N N . LEU A 1 722 ? -18.031 54.938 1.492 1 93.62 722 LEU A N 1
ATOM 5643 C CA . LEU A 1 722 ? -16.594 54.75 1.369 1 93.62 722 LEU A CA 1
ATOM 5644 C C . LEU A 1 722 ? -15.852 55.969 1.943 1 93.62 722 LEU A C 1
ATOM 5646 O O . LEU A 1 722 ? -14.742 56.281 1.512 1 93.62 722 LEU A O 1
ATOM 5650 N N . GLU A 1 723 ? -16.438 56.594 2.939 1 92.5 723 GLU A N 1
ATOM 5651 C CA . GLU A 1 723 ? -15.859 57.844 3.406 1 92.5 723 GLU A CA 1
ATOM 5652 C C . GLU A 1 723 ? -15 57.656 4.648 1 92.5 723 GLU A C 1
ATOM 5654 O O . GLU A 1 723 ? -14.594 58.594 5.301 1 92.5 723 GLU A O 1
ATOM 5659 N N . SER A 1 724 ? -14.758 56.406 4.996 1 93.38 724 SER A N 1
ATOM 5660 C CA . SER A 1 724 ? -13.852 56.188 6.117 1 93.38 724 SER A CA 1
ATOM 5661 C C . SER A 1 724 ? -12.5 56.844 5.883 1 93.38 724 SER A C 1
ATOM 5663 O O . SER A 1 724 ? -11.898 56.688 4.824 1 93.38 724 SER A O 1
ATOM 5665 N N . PRO A 1 725 ? -11.992 57.594 6.848 1 91 725 PRO A N 1
ATOM 5666 C CA . PRO A 1 725 ? -10.734 58.312 6.656 1 91 725 PRO A CA 1
ATOM 5667 C C . PRO A 1 725 ? -9.523 57.375 6.559 1 91 725 PRO A C 1
ATOM 5669 O O . PRO A 1 725 ? -8.477 57.781 6.043 1 91 725 PRO A O 1
ATOM 5672 N N . THR A 1 726 ? -9.609 56.219 7.062 1 88.62 726 THR A N 1
ATOM 5673 C CA . THR A 1 726 ? -8.477 55.312 7.051 1 88.62 726 THR A CA 1
ATOM 5674 C C . THR A 1 726 ? -8.688 54.219 6.008 1 88.62 726 THR A C 1
ATOM 5676 O O . THR A 1 726 ? -7.957 53.219 5.988 1 88.62 726 THR A O 1
ATOM 5679 N N . GLY A 1 727 ? -9.688 54.438 5.184 1 92.12 727 GLY A N 1
ATOM 5680 C CA . GLY A 1 727 ? -10.008 53.375 4.234 1 92.12 727 GLY A CA 1
ATOM 5681 C C . GLY A 1 727 ? -10.594 52.125 4.887 1 92.12 727 GLY A C 1
ATOM 5682 O O . GLY A 1 727 ? -11.328 52.219 5.871 1 92.12 727 GLY A O 1
ATOM 5683 N N . GLY A 1 728 ? -10.367 51.031 4.367 1 93.19 728 GLY A N 1
ATOM 5684 C CA . GLY A 1 728 ? -10.914 49.781 4.852 1 93.19 728 GLY A CA 1
ATOM 5685 C C . GLY A 1 728 ? -10.797 48.656 3.848 1 93.19 728 GLY A C 1
ATOM 5686 O O . GLY A 1 728 ? -9.922 48.656 2.986 1 93.19 728 GLY A O 1
ATOM 5687 N N . VAL A 1 729 ? -11.555 47.625 4.062 1 94.31 729 VAL A N 1
ATOM 5688 C CA . VAL A 1 729 ? -11.516 46.469 3.18 1 94.31 729 VAL A CA 1
ATOM 5689 C C . VAL A 1 729 ? -12.891 46.219 2.564 1 94.31 729 VAL A C 1
ATOM 5691 O O . VAL A 1 729 ? -13.914 46.375 3.238 1 94.31 729 VAL A O 1
ATOM 5694 N N . VAL A 1 730 ? -12.883 46 1.244 1 94.69 730 VAL A N 1
ATOM 5695 C CA . VAL A 1 730 ? -14.086 45.594 0.514 1 94.69 730 VAL A CA 1
ATOM 5696 C C . VAL A 1 730 ? -13.953 44.156 0.048 1 94.69 730 VAL A C 1
ATOM 5698 O O . VAL A 1 730 ? -12.977 43.812 -0.612 1 94.69 730 VAL A O 1
ATOM 5701 N N . VAL A 1 731 ? -14.922 43.344 0.44 1 94.19 731 VAL A N 1
ATOM 5702 C CA . VAL A 1 731 ? -14.891 41.938 0.1 1 94.19 731 VAL A CA 1
ATOM 5703 C C . VAL A 1 731 ? -16.078 41.594 -0.796 1 94.19 731 VAL A C 1
ATOM 5705 O O . VAL A 1 731 ? -17.219 41.906 -0.462 1 94.19 731 VAL A O 1
ATOM 5708 N N . GLU A 1 732 ? -15.766 41 -1.869 1 91.38 732 GLU A N 1
ATOM 5709 C CA . GLU A 1 732 ? -16.797 40.469 -2.76 1 91.38 732 GLU A CA 1
ATOM 5710 C C . GLU A 1 732 ? -16.531 39 -3.127 1 91.38 732 GLU A C 1
ATOM 5712 O O . GLU A 1 732 ? -15.383 38.625 -3.33 1 91.38 732 GLU A O 1
ATOM 5717 N N . PHE A 1 733 ? -17.641 38.188 -3.285 1 87.06 733 PHE A N 1
ATOM 5718 C CA . PHE A 1 733 ? -17.5 36.75 -3.402 1 87.06 733 PHE A CA 1
ATOM 5719 C C . PHE A 1 733 ? -17.484 36.312 -4.867 1 87.06 733 PHE A C 1
ATOM 5721 O O . PHE A 1 733 ? -17.047 35.219 -5.195 1 87.06 733 PHE A O 1
ATOM 5728 N N . VAL A 1 734 ? -17.875 37.125 -5.715 1 78.62 734 VAL A N 1
ATOM 5729 C CA . VAL A 1 734 ? -18.016 36.75 -7.121 1 78.62 734 VAL A CA 1
ATOM 5730 C C . VAL A 1 734 ? -16.641 36.594 -7.754 1 78.62 734 VAL A C 1
ATOM 5732 O O . VAL A 1 734 ? -15.75 37.406 -7.535 1 78.62 734 VAL A O 1
ATOM 5735 N N . TYR A 1 735 ? -16.438 35.469 -8.469 1 76.12 735 TYR A N 1
ATOM 5736 C CA . TYR A 1 735 ? -15.148 35.312 -9.141 1 76.12 735 TYR A CA 1
ATOM 5737 C C . TYR A 1 735 ? -15.336 35 -10.617 1 76.12 735 TYR A C 1
ATOM 5739 O O . TYR A 1 735 ? -14.359 34.844 -11.359 1 76.12 735 TYR A O 1
ATOM 5747 N N . LYS A 1 736 ? -16.609 34.781 -11.008 1 75 736 LYS A N 1
ATOM 5748 C CA . LYS A 1 736 ? -16.812 34.594 -12.438 1 75 736 LYS A CA 1
ATOM 5749 C C . LYS A 1 736 ? -16.281 35.781 -13.242 1 75 736 LYS A C 1
ATOM 5751 O O . LYS A 1 736 ? -15.719 35.594 -14.328 1 75 736 LYS A O 1
ATOM 5756 N N . THR A 1 737 ? -16.531 36.969 -12.664 1 76.44 737 THR A N 1
ATOM 5757 C CA . THR A 1 737 ? -15.945 38.188 -13.227 1 76.44 737 THR A CA 1
ATOM 5758 C C . THR A 1 737 ? -15.195 38.969 -12.156 1 76.44 737 THR A C 1
ATOM 5760 O O . THR A 1 737 ? -15.68 39.125 -11.039 1 76.44 737 THR A O 1
ATOM 5763 N N . LEU A 1 738 ? -14.031 39.438 -12.516 1 78.44 738 LEU A N 1
ATOM 5764 C CA . LEU A 1 738 ? -13.219 40.156 -11.547 1 78.44 738 LEU A CA 1
ATOM 5765 C C . LEU A 1 738 ? -13.336 41.656 -11.758 1 78.44 738 LEU A C 1
ATOM 5767 O O . LEU A 1 738 ? -12.609 42.438 -11.141 1 78.44 738 LEU A O 1
ATOM 5771 N N . TYR A 1 739 ? -14.305 42.062 -12.594 1 80 739 TYR A N 1
ATOM 5772 C CA . TYR A 1 739 ? -14.461 43.5 -12.883 1 80 739 TYR A CA 1
ATOM 5773 C C . TYR A 1 739 ? -15.891 43.938 -12.625 1 80 739 TYR A C 1
ATOM 5775 O O . TYR A 1 739 ? -16.484 44.656 -13.445 1 80 739 TYR A O 1
ATOM 5783 N N . THR A 1 740 ? -16.344 43.656 -11.492 1 85.75 740 THR A N 1
ATOM 5784 C CA . THR A 1 740 ? -17.656 44.156 -11.102 1 85.75 740 THR A CA 1
ATOM 5785 C C . THR A 1 740 ? -17.594 45.625 -10.711 1 85.75 740 THR A C 1
ATOM 5787 O O . THR A 1 740 ? -16.516 46.156 -10.406 1 85.75 740 THR A O 1
ATOM 5790 N N . PRO A 1 741 ? -18.719 46.281 -10.711 1 88.56 741 PRO A N 1
ATOM 5791 C CA . PRO A 1 741 ? -18.734 47.688 -10.336 1 88.56 741 PRO A CA 1
ATOM 5792 C C . PRO A 1 741 ? -18.172 47.938 -8.938 1 88.56 741 PRO A C 1
ATOM 5794 O O . PRO A 1 741 ? -17.422 48.875 -8.734 1 88.56 741 PRO A O 1
ATOM 5797 N N . ILE A 1 742 ? -18.438 47.125 -7.984 1 90.25 742 ILE A N 1
ATOM 5798 C CA . ILE A 1 742 ? -17.969 47.281 -6.609 1 90.25 742 ILE A CA 1
ATOM 5799 C C . ILE A 1 742 ? -16.453 47.125 -6.559 1 90.25 742 ILE A C 1
ATOM 5801 O O . ILE A 1 742 ? -15.758 47.906 -5.898 1 90.25 742 ILE A O 1
ATOM 5805 N N . LEU A 1 743 ? -15.992 46.156 -7.246 1 88.88 743 LEU A N 1
ATOM 5806 C CA . LEU A 1 743 ? -14.547 45.906 -7.258 1 88.88 743 LEU A CA 1
ATOM 5807 C C . LEU A 1 743 ? -13.82 47.062 -7.93 1 88.88 743 LEU A C 1
ATOM 5809 O O . LEU A 1 743 ? -12.773 47.531 -7.449 1 88.88 743 LEU A O 1
ATOM 5813 N N . SER A 1 744 ? -14.43 47.531 -9.008 1 88.19 744 SER A N 1
ATOM 5814 C CA . SER A 1 744 ? -13.836 48.656 -9.719 1 88.19 744 SER A CA 1
ATOM 5815 C C . SER A 1 744 ? -13.828 49.906 -8.852 1 88.19 744 SER A C 1
ATOM 5817 O O . SER A 1 744 ? -12.844 50.656 -8.844 1 88.19 744 SER A O 1
ATOM 5819 N N . GLN A 1 745 ? -14.875 50.094 -8.18 1 90.94 745 GLN A N 1
ATOM 5820 C CA . GLN A 1 745 ? -14.977 51.219 -7.273 1 90.94 745 GLN A CA 1
ATOM 5821 C C . GLN A 1 745 ? -13.922 51.156 -6.172 1 90.94 745 GLN A C 1
ATOM 5823 O O . GLN A 1 745 ? -13.258 52.156 -5.867 1 90.94 745 GLN A O 1
ATOM 5828 N N . SER A 1 746 ? -13.844 50.031 -5.559 1 90.44 746 SER A N 1
ATOM 5829 C CA . SER A 1 746 ? -12.883 49.812 -4.484 1 90.44 746 SER A CA 1
ATOM 5830 C C . SER A 1 746 ? -11.453 50.031 -4.969 1 90.44 746 SER A C 1
ATOM 5832 O O . SER A 1 746 ? -10.641 50.656 -4.27 1 90.44 746 SER A O 1
ATOM 5834 N N . HIS A 1 747 ? -11.18 49.625 -6.18 1 88.12 747 HIS A N 1
ATOM 5835 C CA . HIS A 1 747 ? -9.852 49.781 -6.746 1 88.12 747 HIS A CA 1
ATOM 5836 C C . HIS A 1 747 ? -9.523 51.281 -6.961 1 88.12 747 HIS A C 1
ATOM 5838 O O . HIS A 1 747 ? -8.391 51.688 -6.734 1 88.12 747 HIS A O 1
ATOM 5844 N N . ARG A 1 748 ? -10.492 51.938 -7.379 1 89.25 748 ARG A N 1
ATOM 5845 C CA . ARG A 1 748 ? -10.305 53.375 -7.617 1 89.25 748 ARG A CA 1
ATOM 5846 C C . ARG A 1 748 ? -10.008 54.125 -6.316 1 89.25 748 ARG A C 1
ATOM 5848 O O . ARG A 1 748 ? -9.289 55.125 -6.312 1 89.25 748 ARG A O 1
ATOM 5855 N N . GLU A 1 749 ? -10.516 53.594 -5.266 1 91.06 749 GLU A N 1
ATOM 5856 C CA . GLU A 1 749 ? -10.352 54.25 -3.965 1 91.06 749 GLU A CA 1
ATOM 5857 C C . GLU A 1 749 ? -9.172 53.656 -3.197 1 91.06 749 GLU A C 1
ATOM 5859 O O . GLU A 1 749 ? -9.023 53.875 -1.996 1 91.06 749 GLU A O 1
ATOM 5864 N N . ALA A 1 750 ? -8.336 52.906 -3.893 1 88.19 750 ALA A N 1
ATOM 5865 C CA . ALA A 1 750 ? -7.195 52.281 -3.248 1 88.19 750 ALA A CA 1
ATOM 5866 C C . ALA A 1 750 ? -6.27 53.312 -2.617 1 88.19 750 ALA A C 1
ATOM 5868 O O . ALA A 1 750 ? -5.66 53.062 -1.574 1 88.19 750 ALA A O 1
ATOM 5869 N N . HIS A 1 751 ? -6.16 54.438 -3.215 1 86.06 751 HIS A N 1
ATOM 5870 C CA . HIS A 1 751 ? -5.27 55.5 -2.74 1 86.06 751 HIS A CA 1
ATOM 5871 C C . HIS A 1 751 ? -5.715 56.031 -1.378 1 86.06 751 HIS A C 1
ATOM 5873 O O . HIS A 1 751 ? -4.914 56.625 -0.642 1 86.06 751 HIS A O 1
ATOM 5879 N N . ARG A 1 752 ? -6.957 55.812 -1.048 1 89.56 752 ARG A N 1
ATOM 5880 C CA . ARG A 1 752 ? -7.488 56.25 0.239 1 89.56 752 ARG A CA 1
ATOM 5881 C C . ARG A 1 752 ? -7.359 55.156 1.288 1 89.56 752 ARG A C 1
ATOM 5883 O O . ARG A 1 752 ? -7.879 55.281 2.398 1 89.56 752 ARG A O 1
ATOM 5890 N N . GLY A 1 753 ? -6.742 54.062 0.958 1 87.38 753 GLY A N 1
ATOM 5891 C CA . GLY A 1 753 ? -6.48 53 1.932 1 87.38 753 GLY A CA 1
ATOM 5892 C C . GLY A 1 753 ? -7.438 51.844 1.816 1 87.38 753 GLY A C 1
ATOM 5893 O O . GLY A 1 753 ? -7.449 50.938 2.672 1 87.38 753 GLY A O 1
ATOM 5894 N N . TRP A 1 754 ? -8.211 51.812 0.76 1 90.5 754 TRP A N 1
ATOM 5895 C CA . TRP A 1 754 ? -9.141 50.719 0.579 1 90.5 754 TRP A CA 1
ATOM 5896 C C . TRP A 1 754 ? -8.453 49.531 -0.072 1 90.5 754 TRP A C 1
ATOM 5898 O O . TRP A 1 754 ? -7.699 49.688 -1.035 1 90.5 754 TRP A O 1
ATOM 5908 N N . VAL A 1 755 ? -8.641 48.375 0.525 1 89.94 755 VAL A N 1
ATOM 5909 C CA . VAL A 1 755 ? -8.117 47.125 -0.01 1 89.94 755 VAL A CA 1
ATOM 5910 C C . VAL A 1 755 ? -9.266 46.281 -0.583 1 89.94 755 VAL A C 1
ATOM 5912 O O . VAL A 1 755 ? -10.352 46.219 0.004 1 89.94 755 VAL A O 1
ATOM 5915 N N . THR A 1 756 ? -9.023 45.719 -1.742 1 90.94 756 THR A N 1
ATOM 5916 C CA . THR A 1 756 ? -10.047 44.938 -2.43 1 90.94 756 THR A CA 1
ATOM 5917 C C . THR A 1 756 ? -9.758 43.438 -2.328 1 90.94 756 THR A C 1
ATOM 5919 O O . THR A 1 756 ? -8.641 43 -2.605 1 90.94 756 THR A O 1
ATOM 5922 N N . MET A 1 757 ? -10.734 42.75 -1.849 1 91.44 757 MET A N 1
ATOM 5923 C CA . MET A 1 757 ? -10.703 41.281 -1.838 1 91.44 757 MET A CA 1
ATOM 5924 C C . MET A 1 757 ? -11.805 40.719 -2.721 1 91.44 757 MET A C 1
ATOM 5926 O O . MET A 1 757 ? -12.961 41.125 -2.635 1 91.44 757 MET A O 1
ATOM 5930 N N . ASP A 1 758 ? -11.445 39.781 -3.57 1 90.19 758 ASP A N 1
ATOM 5931 C CA . ASP A 1 758 ? -12.445 39.188 -4.473 1 90.19 758 ASP A CA 1
ATOM 5932 C C . ASP A 1 758 ? -12.625 37.719 -4.227 1 90.19 758 ASP A C 1
ATOM 5934 O O . ASP A 1 758 ? -12.164 37.188 -3.209 1 90.19 758 ASP A O 1
ATOM 5938 N N . GLY A 1 759 ? -13.352 37.062 -5.117 1 89.5 759 GLY A N 1
ATOM 5939 C CA . GLY A 1 759 ? -13.703 35.688 -4.938 1 89.5 759 GLY A CA 1
ATOM 5940 C C . GLY A 1 759 ? -12.508 34.75 -4.961 1 89.5 759 GLY A C 1
ATOM 5941 O O . GLY A 1 759 ? -12.531 33.688 -4.355 1 89.5 759 GLY A O 1
ATOM 5942 N N . LEU A 1 760 ? -11.5 35.094 -5.664 1 89.81 760 LEU A N 1
ATOM 5943 C CA . LEU A 1 760 ? -10.312 34.25 -5.762 1 89.81 760 LEU A CA 1
ATOM 5944 C C . LEU A 1 760 ? -9.516 34.281 -4.457 1 89.81 760 LEU A C 1
ATOM 5946 O O . LEU A 1 760 ? -8.688 33.375 -4.211 1 89.81 760 LEU A O 1
ATOM 5950 N N . ASP A 1 761 ? -9.773 35.25 -3.598 1 89.81 761 ASP A N 1
ATOM 5951 C CA . ASP A 1 761 ? -9.141 35.344 -2.287 1 89.81 761 ASP A CA 1
ATOM 5952 C C . ASP A 1 761 ? -9.906 34.5 -1.256 1 89.81 761 ASP A C 1
ATOM 5954 O O . ASP A 1 761 ? -9.297 33.875 -0.394 1 89.81 761 ASP A O 1
ATOM 5958 N N . ILE A 1 762 ? -11.18 34.531 -1.376 1 91.5 762 ILE A N 1
ATOM 5959 C CA . ILE A 1 762 ? -12.023 33.938 -0.337 1 91.5 762 ILE A CA 1
ATOM 5960 C C . ILE A 1 762 ? -12.164 32.438 -0.564 1 91.5 762 ILE A C 1
ATOM 5962 O O . ILE A 1 762 ? -12.227 31.672 0.393 1 91.5 762 ILE A O 1
ATOM 5966 N N . LEU A 1 763 ? -12.273 32.031 -1.796 1 93 763 LEU A N 1
ATOM 5967 C CA . LEU A 1 763 ? -12.562 30.641 -2.137 1 93 763 LEU A CA 1
ATOM 5968 C C . LEU A 1 763 ? -11.547 29.688 -1.508 1 93 763 LEU A C 1
ATOM 5970 O O . LEU A 1 763 ? -11.914 28.734 -0.84 1 93 763 LEU A O 1
ATOM 5974 N N . PRO A 1 764 ? -10.266 29.953 -1.66 1 93.38 764 PRO A N 1
ATOM 5975 C CA . PRO A 1 764 ? -9.305 29.031 -1.07 1 93.38 764 PRO A CA 1
ATOM 5976 C C . PRO A 1 764 ? -9.359 29 0.456 1 93.38 764 PRO A C 1
ATOM 5978 O O . PRO A 1 764 ? -9.164 27.953 1.071 1 93.38 764 PRO A O 1
ATOM 5981 N N . GLU A 1 765 ? -9.664 30.125 1.097 1 92.56 765 GLU A N 1
ATOM 5982 C CA . GLU A 1 765 ? -9.68 30.219 2.553 1 92.56 765 GLU A CA 1
ATOM 5983 C C . GLU A 1 765 ? -10.742 29.312 3.16 1 92.56 765 GLU A C 1
ATOM 5985 O O . GLU A 1 765 ? -10.484 28.609 4.133 1 92.56 765 GLU A O 1
ATOM 5990 N N . GLN A 1 766 ? -11.906 29.359 2.637 1 94.94 766 GLN A N 1
ATOM 5991 C CA . GLN A 1 766 ? -12.93 28.438 3.109 1 94.94 766 GLN A CA 1
ATOM 5992 C C . GLN A 1 766 ? -12.633 27.016 2.658 1 94.94 766 GLN A C 1
ATOM 5994 O O . GLN A 1 766 ? -12.961 26.047 3.359 1 94.94 766 GLN A O 1
ATOM 5999 N N . GLY A 1 767 ? -11.969 26.875 1.471 1 96.38 767 GLY A N 1
ATOM 6000 C CA . GLY A 1 767 ? -11.617 25.578 0.935 1 96.38 767 GLY A CA 1
ATOM 6001 C C . GLY A 1 767 ? -10.609 24.828 1.794 1 96.38 767 GLY A C 1
ATOM 6002 O O . GLY A 1 767 ? -10.648 23.594 1.871 1 96.38 767 GLY A O 1
ATOM 6003 N N . PHE A 1 768 ? -9.695 25.594 2.453 1 94.56 768 PHE A N 1
ATOM 6004 C CA . PHE A 1 768 ? -8.734 24.969 3.355 1 94.56 768 PHE A CA 1
ATOM 6005 C C . PHE A 1 768 ? -9.445 24.219 4.473 1 94.56 768 PHE A C 1
ATOM 6007 O O . PHE A 1 768 ? -9.102 23.078 4.777 1 94.56 768 PHE A O 1
ATOM 6014 N N . ALA A 1 769 ? -10.375 24.875 5.02 1 95.38 769 ALA A N 1
ATOM 6015 C CA . ALA A 1 769 ? -11.141 24.281 6.117 1 95.38 769 ALA A CA 1
ATOM 6016 C C . ALA A 1 769 ? -11.914 23.047 5.645 1 95.38 769 ALA A C 1
ATOM 6018 O O . ALA A 1 769 ? -11.977 22.031 6.344 1 95.38 769 ALA A O 1
ATOM 6019 N N . GLN A 1 770 ? -12.492 23.141 4.492 1 97.25 770 GLN A N 1
ATOM 6020 C CA . GLN A 1 770 ? -13.227 22.016 3.941 1 97.25 770 GLN A CA 1
ATOM 6021 C C . GLN A 1 770 ? -12.305 20.812 3.709 1 97.25 770 GLN A C 1
ATOM 6023 O O . GLN A 1 770 ? -12.68 19.672 4 1 97.25 770 GLN A O 1
ATOM 6028 N N . PHE A 1 771 ? -11.141 21.109 3.146 1 96.75 771 PHE A N 1
ATOM 6029 C CA . PHE A 1 771 ? -10.18 20.031 2.879 1 96.75 771 PHE A CA 1
ATOM 6030 C C . PHE A 1 771 ? -9.844 19.281 4.156 1 96.75 771 PHE A C 1
ATOM 6032 O O . PHE A 1 771 ? -9.805 18.047 4.16 1 96.75 771 PHE A O 1
ATOM 6039 N N . GLU A 1 772 ? -9.609 20.031 5.188 1 95.06 772 GLU A N 1
ATOM 6040 C CA . GLU A 1 772 ? -9.273 19.422 6.465 1 95.06 772 GLU A CA 1
ATOM 6041 C C . GLU A 1 772 ? -10.438 18.594 7.004 1 95.06 772 GLU A C 1
ATOM 6043 O O . GLU A 1 772 ? -10.234 17.516 7.559 1 95.06 772 GLU A O 1
ATOM 6048 N N . LEU A 1 773 ? -11.625 19.078 6.852 1 95.62 773 LEU A N 1
ATOM 6049 C CA . LEU A 1 773 ? -12.812 18.375 7.32 1 95.62 773 LEU A CA 1
ATOM 6050 C C . LEU A 1 773 ? -13.047 17.094 6.52 1 95.62 773 LEU A C 1
ATOM 6052 O O . LEU A 1 773 ? -13.438 16.078 7.074 1 95.62 773 LEU A O 1
ATOM 6056 N N . PHE A 1 774 ? -12.773 17.141 5.199 1 96.88 774 PHE A N 1
ATOM 6057 C CA . PHE A 1 774 ? -13.016 16.016 4.305 1 96.88 774 PHE A CA 1
ATOM 6058 C C . PHE A 1 774 ? -11.992 14.914 4.535 1 96.88 774 PHE A C 1
ATOM 6060 O O . PHE A 1 774 ? -12.32 13.734 4.453 1 96.88 774 PHE A O 1
ATOM 6067 N N . THR A 1 775 ? -10.734 15.289 4.848 1 95.56 775 THR A N 1
ATOM 6068 C CA . THR A 1 775 ? -9.656 14.312 4.738 1 95.56 775 THR A CA 1
ATOM 6069 C C . THR A 1 775 ? -9.039 14.031 6.105 1 95.56 775 THR A C 1
ATOM 6071 O O . THR A 1 775 ? -8.359 13.023 6.293 1 95.56 775 THR A O 1
ATOM 6074 N N . GLY A 1 776 ? -9.195 15.016 7.027 1 93.19 776 GLY A N 1
ATOM 6075 C CA . GLY A 1 776 ? -8.516 14.891 8.305 1 93.19 776 GLY A CA 1
ATOM 6076 C C . GLY A 1 776 ? -7.035 15.219 8.219 1 93.19 776 GLY A C 1
ATOM 6077 O O . GLY A 1 776 ? -6.281 14.969 9.164 1 93.19 776 GLY A O 1
ATOM 6078 N N . ARG A 1 777 ? -6.625 15.789 7.121 1 93.19 777 ARG A N 1
ATOM 6079 C CA . ARG A 1 777 ? -5.246 16.219 6.906 1 93.19 777 ARG A CA 1
ATOM 6080 C C . ARG A 1 777 ? -5.156 17.734 6.758 1 93.19 777 ARG A C 1
ATOM 6082 O O . ARG A 1 777 ? -6.105 18.375 6.301 1 93.19 777 ARG A O 1
ATOM 6089 N N . ARG A 1 778 ? -4.055 18.219 7.109 1 91.56 778 ARG A N 1
ATOM 6090 C CA . ARG A 1 778 ? -3.859 19.656 6.949 1 91.56 778 ARG A CA 1
ATOM 6091 C C . ARG A 1 778 ? -3.887 20.047 5.477 1 91.56 778 ARG A C 1
ATOM 6093 O O . ARG A 1 778 ? -3.33 19.344 4.629 1 91.56 778 ARG A O 1
ATOM 6100 N N . ALA A 1 779 ? -4.527 21.172 5.23 1 92.62 779 ALA A N 1
ATOM 6101 C CA . ALA A 1 779 ? -4.625 21.656 3.855 1 92.62 779 ALA A CA 1
ATOM 6102 C C . ALA A 1 779 ? -3.299 22.266 3.391 1 92.62 779 ALA A C 1
ATOM 6104 O O . ALA A 1 779 ? -2.66 23.016 4.129 1 92.62 779 ALA A O 1
ATOM 6105 N N . PRO A 1 780 ? -2.844 21.844 2.262 1 90.06 780 PRO A N 1
ATOM 6106 C CA . PRO A 1 780 ? -1.718 22.562 1.663 1 90.06 780 PRO A CA 1
ATOM 6107 C C . PRO A 1 780 ? -2.121 23.922 1.092 1 90.06 780 PRO A C 1
ATOM 6109 O O . PRO A 1 780 ? -2.273 24.062 -0.124 1 90.06 780 PRO A O 1
ATOM 6112 N N . ARG A 1 781 ? -2.184 24.875 1.87 1 89.12 781 ARG A N 1
ATOM 6113 C CA . ARG A 1 781 ? -2.84 26.156 1.602 1 89.12 781 ARG A CA 1
ATOM 6114 C C . ARG A 1 781 ? -2.199 26.859 0.413 1 89.12 781 ARG A C 1
ATOM 6116 O O . ARG A 1 781 ? -2.891 27.266 -0.524 1 89.12 781 ARG A O 1
ATOM 6123 N N . ARG A 1 782 ? -0.886 27.047 0.442 1 84.62 782 ARG A N 1
ATOM 6124 C CA . ARG A 1 782 ? -0.202 27.75 -0.641 1 84.62 782 ARG A CA 1
ATOM 6125 C C . ARG A 1 782 ? -0.431 27.047 -1.976 1 84.62 782 ARG A C 1
ATOM 6127 O O . ARG A 1 782 ? -0.666 27.688 -2.994 1 84.62 782 ARG A O 1
ATOM 6134 N N . PHE A 1 783 ? -0.371 25.75 -1.87 1 86.31 783 PHE A N 1
ATOM 6135 C CA . PHE A 1 783 ? -0.585 24.953 -3.074 1 86.31 783 PHE A CA 1
ATOM 6136 C C . PHE A 1 783 ? -2.006 25.141 -3.596 1 86.31 783 PHE A C 1
ATOM 6138 O O . PHE A 1 783 ? -2.213 25.312 -4.801 1 86.31 783 PHE A O 1
ATOM 6145 N N . MET A 1 784 ? -2.945 25.078 -2.746 1 91.31 784 MET A N 1
ATOM 6146 C CA . MET A 1 784 ? -4.348 25.234 -3.119 1 91.31 784 MET A CA 1
ATOM 6147 C C . MET A 1 784 ? -4.609 26.625 -3.699 1 91.31 784 MET A C 1
ATOM 6149 O O . MET A 1 784 ? -5.32 26.766 -4.699 1 91.31 784 MET A O 1
ATOM 6153 N N . ARG A 1 785 ? -4.051 27.656 -3.125 1 89.81 785 ARG A N 1
ATOM 6154 C CA . ARG A 1 785 ? -4.184 29.016 -3.654 1 89.81 785 ARG A CA 1
ATOM 6155 C C . ARG A 1 785 ? -3.641 29.094 -5.078 1 89.81 785 ARG A C 1
ATOM 6157 O O . ARG A 1 785 ? -4.277 29.688 -5.957 1 89.81 785 ARG A O 1
ATOM 6164 N N . ARG A 1 786 ? -2.523 28.531 -5.246 1 86.56 786 ARG A N 1
ATOM 6165 C CA . ARG A 1 786 ? -1.898 28.547 -6.566 1 86.56 786 ARG A CA 1
ATOM 6166 C C . ARG A 1 786 ? -2.791 27.859 -7.602 1 86.56 786 ARG A C 1
ATOM 6168 O O . ARG A 1 786 ? -2.904 28.344 -8.734 1 86.56 786 ARG A O 1
ATOM 6175 N N . GLU A 1 787 ? -3.328 26.781 -7.18 1 89.56 787 GLU A N 1
ATOM 6176 C CA . GLU A 1 787 ? -4.145 26.016 -8.117 1 89.56 787 GLU A CA 1
ATOM 6177 C C . GLU A 1 787 ? -5.414 26.766 -8.492 1 89.56 787 GLU A C 1
ATOM 6179 O O . GLU A 1 787 ? -5.91 26.641 -9.617 1 89.56 787 GLU A O 1
ATOM 6184 N N . VAL A 1 788 ? -5.98 27.5 -7.578 1 90.69 788 VAL A N 1
ATOM 6185 C CA . VAL A 1 788 ? -7.156 28.312 -7.867 1 90.69 788 VAL A CA 1
ATOM 6186 C C . VAL A 1 788 ? -6.824 29.344 -8.945 1 90.69 788 VAL A C 1
ATOM 6188 O O . VAL A 1 788 ? -7.602 29.547 -9.883 1 90.69 788 VAL A O 1
ATOM 6191 N N . PHE A 1 789 ? -5.695 30.016 -8.82 1 87.25 789 PHE A N 1
ATOM 6192 C CA . PHE A 1 789 ? -5.277 31 -9.805 1 87.25 789 PHE A CA 1
ATOM 6193 C C . PHE A 1 789 ? -5.039 30.344 -11.156 1 87.25 789 PHE A C 1
ATOM 6195 O O . PHE A 1 789 ? -5.402 30.891 -12.195 1 87.25 789 PHE A O 1
ATOM 6202 N N . ARG A 1 790 ? -4.492 29.203 -11.117 1 85.81 790 ARG A N 1
ATOM 6203 C CA . ARG A 1 790 ? -4.168 28.5 -12.352 1 85.81 790 ARG A CA 1
ATOM 6204 C C . ARG A 1 790 ? -5.434 28.031 -13.062 1 85.81 790 ARG A C 1
ATOM 6206 O O . ARG A 1 790 ? -5.508 28.062 -14.297 1 85.81 790 ARG A O 1
ATOM 6213 N N . ALA A 1 791 ? -6.332 27.562 -12.336 1 88.25 791 ALA A N 1
ATOM 6214 C CA . ALA A 1 791 ? -7.535 26.953 -12.898 1 88.25 791 ALA A CA 1
ATOM 6215 C C . ALA A 1 791 ? -8.547 28.016 -13.312 1 88.25 791 ALA A C 1
ATOM 6217 O O . ALA A 1 791 ? -9.484 27.75 -14.062 1 88.25 791 ALA A O 1
ATOM 6218 N N . TYR A 1 792 ? -8.391 29.234 -12.859 1 88.38 792 TYR A N 1
ATOM 6219 C CA . TYR A 1 792 ? -9.336 30.312 -13.156 1 88.38 792 TYR A CA 1
ATOM 6220 C C . TYR A 1 792 ? -9.289 30.688 -14.633 1 88.38 792 TYR A C 1
ATOM 6222 O O . TYR A 1 792 ? -8.203 30.875 -15.195 1 88.38 792 TYR A O 1
ATOM 6230 N N . THR A 1 793 ? -10.43 30.656 -15.219 1 80.5 793 THR A N 1
ATOM 6231 C CA . THR A 1 793 ? -10.594 31.109 -16.594 1 80.5 793 THR A CA 1
ATOM 6232 C C . THR A 1 793 ? -11.539 32.312 -16.656 1 80.5 793 THR A C 1
ATOM 6234 O O . THR A 1 793 ? -12.492 32.375 -15.883 1 80.5 793 THR A O 1
ATOM 6237 N N . ASP A 1 794 ? -11.156 33.188 -17.516 1 74.56 794 ASP A N 1
ATOM 6238 C CA . ASP A 1 794 ? -12.016 34.344 -17.656 1 74.56 794 ASP A CA 1
ATOM 6239 C C . ASP A 1 794 ? -13.352 33.969 -18.312 1 74.56 794 ASP A C 1
ATOM 6241 O O . ASP A 1 794 ? -13.625 32.812 -18.547 1 74.56 794 ASP A O 1
ATOM 6245 N N . GLU A 1 795 ? -14.25 35 -18.453 1 67.88 795 GLU A N 1
ATOM 6246 C CA . GLU A 1 795 ? -15.609 34.781 -18.969 1 67.88 795 GLU A CA 1
ATOM 6247 C C . GLU A 1 795 ? -15.594 34.062 -20.312 1 67.88 795 GLU A C 1
ATOM 6249 O O . GLU A 1 795 ? -16.562 33.375 -20.656 1 67.88 795 GLU A O 1
ATOM 6254 N N . LYS A 1 796 ? -14.422 34.188 -20.969 1 62.97 796 LYS A N 1
ATOM 6255 C CA . LYS A 1 796 ? -14.336 33.562 -22.281 1 62.97 796 LYS A CA 1
ATOM 6256 C C . LYS A 1 796 ? -13.695 32.188 -22.219 1 62.97 796 LYS A C 1
ATOM 6258 O O . LYS A 1 796 ? -13.383 31.578 -23.25 1 62.97 796 LYS A O 1
ATOM 6263 N N . GLY A 1 797 ? -13.453 31.75 -21.047 1 69 797 GLY A N 1
ATOM 6264 C CA . GLY A 1 797 ? -12.898 30.422 -20.859 1 69 797 GLY A CA 1
ATOM 6265 C C . GLY A 1 797 ? -11.398 30.359 -21.031 1 69 797 GLY A C 1
ATOM 6266 O O . GLY A 1 797 ? -10.812 29.281 -21.078 1 69 797 GLY A O 1
ATOM 6267 N N . ARG A 1 798 ? -10.766 31.484 -21.328 1 67.44 798 ARG A N 1
ATOM 6268 C CA . ARG A 1 798 ? -9.328 31.547 -21.562 1 67.44 798 ARG A CA 1
ATOM 6269 C C . ARG A 1 798 ? -8.562 31.672 -20.25 1 67.44 798 ARG A C 1
ATOM 6271 O O . ARG A 1 798 ? -9.047 32.281 -19.297 1 67.44 798 ARG A O 1
ATOM 6278 N N . SER A 1 799 ? -7.367 31.094 -20.25 1 70.12 799 SER A N 1
ATOM 6279 C CA . SER A 1 799 ? -6.508 31.156 -19.078 1 70.12 799 SER A CA 1
ATOM 6280 C C . SER A 1 799 ? -6.148 32.594 -18.734 1 70.12 799 SER A C 1
ATOM 6282 O O . SER A 1 799 ? -5.879 33.406 -19.625 1 70.12 799 SER A O 1
ATOM 6284 N N . ASN A 1 800 ? -6.359 33.031 -17.484 1 70 800 ASN A N 1
ATOM 6285 C CA . ASN A 1 800 ? -6.055 34.375 -17.016 1 70 800 ASN A CA 1
ATOM 6286 C C . ASN A 1 800 ? -4.781 34.406 -16.188 1 70 800 ASN A C 1
ATOM 6288 O O . ASN A 1 800 ? -4.613 35.281 -15.336 1 70 800 ASN A O 1
ATOM 6292 N N . LEU A 1 801 ? -4.02 33.562 -16.375 1 71.56 801 LEU A N 1
ATOM 6293 C CA . LEU A 1 801 ? -2.824 33.375 -15.555 1 71.56 801 LEU A CA 1
ATOM 6294 C C . LEU A 1 801 ? -1.904 34.562 -15.656 1 71.56 801 LEU A C 1
ATOM 6296 O O . LEU A 1 801 ? -1.286 34.969 -14.672 1 71.56 801 LEU A O 1
ATOM 6300 N N . ALA A 1 802 ? -1.867 35.125 -16.75 1 61.38 802 ALA A N 1
ATOM 6301 C CA . ALA A 1 802 ? -0.978 36.25 -16.953 1 61.38 802 ALA A CA 1
ATOM 6302 C C . ALA A 1 802 ? -1.391 37.438 -16.078 1 61.38 802 ALA A C 1
ATOM 6304 O O . ALA A 1 802 ? -0.542 38.094 -15.484 1 61.38 802 ALA A O 1
ATOM 6305 N N . HIS A 1 803 ? -2.688 37.625 -15.969 1 67.62 803 HIS A N 1
ATOM 6306 C CA . HIS A 1 803 ? -3.209 38.75 -15.172 1 67.62 803 HIS A CA 1
ATOM 6307 C C . HIS A 1 803 ? -3.082 38.438 -13.68 1 67.62 803 HIS A C 1
ATOM 6309 O O . HIS A 1 803 ? -2.986 39.375 -12.867 1 67.62 803 HIS A O 1
ATOM 6315 N N . LEU A 1 804 ? -2.996 37.188 -13.406 1 71.88 804 LEU A N 1
ATOM 6316 C CA . LEU A 1 804 ? -2.994 36.812 -12.008 1 71.88 804 LEU A CA 1
ATOM 6317 C C . LEU A 1 804 ? -1.577 36.5 -11.523 1 71.88 804 LEU A C 1
ATOM 6319 O O . LEU A 1 804 ? -1.377 36.125 -10.367 1 71.88 804 LEU A O 1
ATOM 6323 N N . ARG A 1 805 ? -0.664 36.625 -12.305 1 66.94 805 ARG A N 1
ATOM 6324 C CA . ARG A 1 805 ? 0.727 36.281 -12.031 1 66.94 805 ARG A CA 1
ATOM 6325 C C . ARG A 1 805 ? 1.238 37.031 -10.797 1 66.94 805 ARG A C 1
ATOM 6327 O O . ARG A 1 805 ? 1.886 36.438 -9.938 1 66.94 805 ARG A O 1
ATOM 6334 N N . PRO A 1 806 ? 0.935 38.406 -10.695 1 64.5 806 PRO A N 1
ATOM 6335 C CA . PRO A 1 806 ? 1.403 39.062 -9.477 1 64.5 806 PRO A CA 1
ATOM 6336 C C . PRO A 1 806 ? 0.847 38.438 -8.203 1 64.5 806 PRO A C 1
ATOM 6338 O O . PRO A 1 806 ? 1.557 38.344 -7.199 1 64.5 806 PRO A O 1
ATOM 6341 N N . ARG A 1 807 ? -0.325 38.031 -8.312 1 72.88 807 ARG A N 1
ATOM 6342 C CA . ARG A 1 807 ? -0.94 37.375 -7.164 1 72.88 807 ARG A CA 1
ATOM 6343 C C . ARG A 1 807 ? -0.295 36.031 -6.902 1 72.88 807 ARG A C 1
ATOM 6345 O O . ARG A 1 807 ? -0.131 35.625 -5.746 1 72.88 807 ARG A O 1
ATOM 6352 N N . LEU A 1 808 ? 0.059 35.406 -7.969 1 68.94 808 LEU A N 1
ATOM 6353 C CA . LEU A 1 808 ? 0.711 34.094 -7.867 1 68.94 808 LEU A CA 1
ATOM 6354 C C . LEU A 1 808 ? 2.078 34.219 -7.207 1 68.94 808 LEU A C 1
ATOM 6356 O O . LEU A 1 808 ? 2.445 33.406 -6.363 1 68.94 808 LEU A O 1
ATOM 6360 N N . ASP A 1 809 ? 2.744 35.219 -7.477 1 63.28 809 ASP A N 1
ATOM 6361 C CA . ASP A 1 809 ? 4.094 35.438 -6.961 1 63.28 809 ASP A CA 1
ATOM 6362 C C . ASP A 1 809 ? 4.062 35.844 -5.484 1 63.28 809 ASP A C 1
ATOM 6364 O O . ASP A 1 809 ? 5.016 35.562 -4.746 1 63.28 809 ASP A O 1
ATOM 6368 N N . ASN A 1 810 ? 2.934 36.375 -5.02 1 61.34 810 ASN A N 1
ATOM 6369 C CA . ASN A 1 810 ? 2.836 36.875 -3.652 1 61.34 810 ASN A CA 1
ATOM 6370 C C . ASN A 1 810 ? 2.234 35.812 -2.717 1 61.34 810 ASN A C 1
ATOM 6372 O O . ASN A 1 810 ? 1.969 36.094 -1.549 1 61.34 810 ASN A O 1
ATOM 6376 N N . ILE A 1 811 ? 2.062 34.75 -3.209 1 66.06 811 ILE A N 1
ATOM 6377 C CA . ILE A 1 811 ? 1.427 33.688 -2.414 1 66.06 811 ILE A CA 1
ATOM 6378 C C . ILE A 1 811 ? 2.309 33.344 -1.217 1 66.06 811 ILE A C 1
ATOM 6380 O O . ILE A 1 811 ? 1.803 33.031 -0.138 1 66.06 811 ILE A O 1
ATOM 6384 N N . VAL A 1 812 ? 3.559 33.469 -1.406 1 54.75 812 VAL A N 1
ATOM 6385 C CA . VAL A 1 812 ? 4.5 33.125 -0.349 1 54.75 812 VAL A CA 1
ATOM 6386 C C . VAL A 1 812 ? 4.328 34.062 0.836 1 54.75 812 VAL A C 1
ATOM 6388 O O . VAL A 1 812 ? 4.605 33.688 1.979 1 54.75 812 VAL A O 1
ATOM 6391 N N . GLU A 1 813 ? 3.785 35.188 0.483 1 56.44 813 GLU A N 1
ATOM 6392 C CA . GLU A 1 813 ? 3.641 36.219 1.517 1 56.44 813 GLU A CA 1
ATOM 6393 C C . GLU A 1 813 ? 2.34 36.031 2.293 1 56.44 813 GLU A C 1
ATOM 6395 O O . GLU A 1 813 ? 2.166 36.594 3.365 1 56.44 813 GLU A O 1
ATOM 6400 N N . HIS A 1 814 ? 1.656 35.094 1.724 1 58.34 814 HIS A N 1
ATOM 6401 C CA . HIS A 1 814 ? 0.365 34.875 2.369 1 58.34 814 HIS A CA 1
ATOM 6402 C C . HIS A 1 814 ? 0.497 33.969 3.582 1 58.34 814 HIS A C 1
ATOM 6404 O O . HIS A 1 814 ? 1.494 33.25 3.721 1 58.34 814 HIS A O 1
ATOM 6410 N N . GLU A 1 815 ? -0.408 34.219 4.477 1 58.84 815 GLU A N 1
ATOM 6411 C CA . GLU A 1 815 ? -0.441 33.438 5.703 1 58.84 815 GLU A CA 1
ATOM 6412 C C . GLU A 1 815 ? -0.385 31.938 5.395 1 58.84 815 GLU A C 1
ATOM 6414 O O . GLU A 1 815 ? -1.094 31.453 4.512 1 58.84 815 GLU A O 1
ATOM 6419 N N . PRO A 1 816 ? 0.677 31.297 5.902 1 56.62 816 PRO A N 1
ATOM 6420 C CA . PRO A 1 816 ? 0.777 29.844 5.699 1 56.62 816 PRO A CA 1
ATOM 6421 C C . PRO A 1 816 ? -0.386 29.078 6.328 1 56.62 816 PRO A C 1
ATOM 6423 O O . PRO A 1 816 ? -1 29.562 7.285 1 56.62 816 PRO A O 1
ATOM 6426 N N . MET B 1 1 ? -1.051 -45.438 2.869 1 71.31 1 MET B N 1
ATOM 6427 C CA . MET B 1 1 ? -0.344 -44.938 1.7 1 71.31 1 MET B CA 1
ATOM 6428 C C . MET B 1 1 ? 0.093 -46.062 0.783 1 71.31 1 MET B C 1
ATOM 6430 O O . MET B 1 1 ? 0.436 -47.156 1.254 1 71.31 1 MET B O 1
ATOM 6434 N N . PHE B 1 2 ? -0.188 -45.906 -0.467 1 83.31 2 PHE B N 1
ATOM 6435 C CA . PHE B 1 2 ? 0.11 -46.938 -1.444 1 83.31 2 PHE B CA 1
ATOM 6436 C C . PHE B 1 2 ? 1.601 -46.969 -1.763 1 83.31 2 PHE B C 1
ATOM 6438 O O . PHE B 1 2 ? 2.283 -45.969 -1.664 1 83.31 2 PHE B O 1
ATOM 6445 N N . GLY B 1 3 ? 2.104 -48.062 -2.008 1 82.31 3 GLY B N 1
ATOM 6446 C CA . GLY B 1 3 ? 3.479 -48.188 -2.469 1 82.31 3 GLY B CA 1
ATOM 6447 C C . GLY B 1 3 ? 3.686 -47.625 -3.867 1 82.31 3 GLY B C 1
ATOM 6448 O O . GLY B 1 3 ? 2.746 -47.562 -4.66 1 82.31 3 GLY B O 1
ATOM 6449 N N . PRO B 1 4 ? 4.848 -47.188 -4.203 1 83.31 4 PRO B N 1
ATOM 6450 C CA . PRO B 1 4 ? 5.141 -46.625 -5.52 1 83.31 4 PRO B CA 1
ATOM 6451 C C . PRO B 1 4 ? 4.902 -47.625 -6.656 1 83.31 4 PRO B C 1
ATOM 6453 O O . PRO B 1 4 ? 4.629 -47.219 -7.789 1 83.31 4 PRO B O 1
ATOM 6456 N N . GLN B 1 5 ? 4.938 -48.938 -6.383 1 87.94 5 GLN B N 1
ATOM 6457 C CA . GLN B 1 5 ? 4.777 -49.938 -7.434 1 87.94 5 GLN B CA 1
ATOM 6458 C C . GLN B 1 5 ? 3.4 -50.594 -7.371 1 87.94 5 GLN B C 1
ATOM 6460 O O . GLN B 1 5 ? 3.119 -51.531 -8.117 1 87.94 5 GLN B O 1
ATOM 6465 N N . ALA B 1 6 ? 2.602 -50.062 -6.5 1 90.94 6 ALA B N 1
ATOM 6466 C CA . ALA B 1 6 ? 1.279 -50.656 -6.328 1 90.94 6 ALA B CA 1
ATOM 6467 C C . ALA B 1 6 ? 0.479 -50.625 -7.625 1 90.94 6 ALA B C 1
ATOM 6469 O O . ALA B 1 6 ? 0.537 -49.625 -8.359 1 90.94 6 ALA B O 1
ATOM 6470 N N . SER B 1 7 ? -0.178 -51.688 -7.906 1 93.88 7 SER B N 1
ATOM 6471 C CA . SER B 1 7 ? -1.051 -51.719 -9.078 1 93.88 7 SER B CA 1
ATOM 6472 C C . SER B 1 7 ? -2.246 -50.781 -8.891 1 93.88 7 SER B C 1
ATOM 6474 O O . SER B 1 7 ? -2.594 -50.438 -7.758 1 93.88 7 SER B O 1
ATOM 6476 N N . ILE B 1 8 ? -2.783 -50.344 -9.953 1 94.75 8 ILE B N 1
ATOM 6477 C CA . ILE B 1 8 ? -3.932 -49.438 -9.953 1 94.75 8 ILE B CA 1
ATOM 6478 C C . ILE B 1 8 ? -5.133 -50.125 -10.586 1 94.75 8 ILE B C 1
ATOM 6480 O O . ILE B 1 8 ? -5.012 -50.75 -11.648 1 94.75 8 ILE B O 1
ATOM 6484 N N . VAL B 1 9 ? -6.234 -50.094 -9.953 1 95.62 9 VAL B N 1
ATOM 6485 C CA . VAL B 1 9 ? -7.465 -50.688 -10.492 1 95.62 9 VAL B CA 1
ATOM 6486 C C . VAL B 1 9 ? -8.367 -49.562 -11.023 1 95.62 9 VAL B C 1
ATOM 6488 O O . VAL B 1 9 ? -8.656 -48.594 -10.312 1 95.62 9 VAL B O 1
ATOM 6491 N N . ILE B 1 10 ? -8.719 -49.625 -12.258 1 96.06 10 ILE B N 1
ATOM 6492 C CA . ILE B 1 10 ? -9.633 -48.688 -12.883 1 96.06 10 ILE B CA 1
ATOM 6493 C C . ILE B 1 10 ? -10.992 -49.344 -13.094 1 96.06 10 ILE B C 1
ATOM 6495 O O . ILE B 1 10 ? -11.094 -50.375 -13.758 1 96.06 10 ILE B O 1
ATOM 6499 N N . THR B 1 11 ? -12.016 -48.812 -12.461 1 94.44 11 THR B N 1
ATOM 6500 C CA . THR B 1 11 ? -13.359 -49.375 -12.562 1 94.44 11 THR B CA 1
ATOM 6501 C C . THR B 1 11 ? -14.344 -48.312 -13.031 1 94.44 11 THR B C 1
ATOM 6503 O O . THR B 1 11 ? -14.016 -47.125 -13.062 1 94.44 11 THR B O 1
ATOM 6506 N N . GLY B 1 12 ? -15.531 -48.656 -13.5 1 92.38 12 GLY B N 1
ATOM 6507 C CA . GLY B 1 12 ? -16.562 -47.781 -14 1 92.38 12 GLY B CA 1
ATOM 6508 C C . GLY B 1 12 ? -17.484 -48.438 -15.008 1 92.38 12 GLY B C 1
ATOM 6509 O O . GLY B 1 12 ? -17.266 -49.594 -15.383 1 92.38 12 GLY B O 1
ATOM 6510 N N . VAL B 1 13 ? -18.422 -47.688 -15.414 1 89.5 13 VAL B N 1
ATOM 6511 C CA . VAL B 1 13 ? -19.406 -48.188 -16.391 1 89.5 13 VAL B CA 1
ATOM 6512 C C . VAL B 1 13 ? -18.766 -48.219 -17.781 1 89.5 13 VAL B C 1
ATOM 6514 O O . VAL B 1 13 ? -17.766 -47.562 -18.016 1 89.5 13 VAL B O 1
ATOM 6517 N N . ARG B 1 14 ? -19.297 -49.031 -18.625 1 87.75 14 ARG B N 1
ATOM 6518 C CA . ARG B 1 14 ? -18.828 -49.094 -20 1 87.75 14 ARG B CA 1
ATOM 6519 C C . ARG B 1 14 ? -19 -47.75 -20.688 1 87.75 14 ARG B C 1
ATOM 6521 O O . ARG B 1 14 ? -20.016 -47.062 -20.5 1 87.75 14 ARG B O 1
ATOM 6528 N N . GLY B 1 15 ? -18.016 -47.344 -21.359 1 87.5 15 GLY B N 1
ATOM 6529 C CA . GLY B 1 15 ? -18.109 -46.125 -22.125 1 87.5 15 GLY B CA 1
ATOM 6530 C C . GLY B 1 15 ? -17.484 -44.938 -21.406 1 87.5 15 GLY B C 1
ATOM 6531 O O . GLY B 1 15 ? -17.469 -43.812 -21.938 1 87.5 15 GLY B O 1
ATOM 6532 N N . THR B 1 16 ? -16.938 -45.125 -20.297 1 90.88 16 THR B N 1
ATOM 6533 C CA . THR B 1 16 ? -16.391 -44.031 -19.516 1 90.88 16 THR B CA 1
ATOM 6534 C C . THR B 1 16 ? -14.938 -43.75 -19.922 1 90.88 16 THR B C 1
ATOM 6536 O O . THR B 1 16 ? -14.352 -42.75 -19.5 1 90.88 16 THR B O 1
ATOM 6539 N N . GLY B 1 17 ? -14.289 -44.594 -20.766 1 89.06 17 GLY B N 1
ATOM 6540 C CA . GLY B 1 17 ? -12.93 -44.406 -21.234 1 89.06 17 GLY B CA 1
ATOM 6541 C C . GLY B 1 17 ? -11.883 -45.125 -20.406 1 89.06 17 GLY B C 1
ATOM 6542 O O . GLY B 1 17 ? -10.719 -44.719 -20.391 1 89.06 17 GLY B O 1
ATOM 6543 N N . LYS B 1 18 ? -12.227 -46.188 -19.656 1 92.69 18 LYS B N 1
ATOM 6544 C CA . LYS B 1 18 ? -11.352 -46.938 -18.766 1 92.69 18 LYS B CA 1
ATOM 6545 C C . LYS B 1 18 ? -10.141 -47.469 -19.516 1 92.69 18 LYS B C 1
ATOM 6547 O O . LYS B 1 18 ? -9 -47.312 -19.078 1 92.69 18 LYS B O 1
ATOM 6552 N N . THR B 1 19 ? -10.422 -48.125 -20.656 1 89.94 19 THR B N 1
ATOM 6553 C CA . THR B 1 19 ? -9.352 -48.75 -21.422 1 89.94 19 THR B CA 1
ATOM 6554 C C . THR B 1 19 ? -8.359 -47.688 -21.938 1 89.94 19 THR B C 1
ATOM 6556 O O . THR B 1 19 ? -7.148 -47.906 -21.891 1 89.94 19 THR B O 1
ATOM 6559 N N . THR B 1 20 ? -8.914 -46.625 -22.422 1 87 20 THR B N 1
ATOM 6560 C CA . THR B 1 20 ? -8.07 -45.562 -22.922 1 87 20 THR B CA 1
ATOM 6561 C C . THR B 1 20 ? -7.188 -45 -21.797 1 87 20 THR B C 1
ATOM 6563 O O . THR B 1 20 ? -5.984 -44.812 -21.984 1 87 20 THR B O 1
ATOM 6566 N N . LEU B 1 21 ? -7.746 -44.75 -20.672 1 91.44 21 LEU B N 1
ATOM 6567 C CA . LEU B 1 21 ? -7.008 -44.219 -19.531 1 91.44 21 LEU B CA 1
ATOM 6568 C C . LEU B 1 21 ? -5.977 -45.219 -19.031 1 91.44 21 LEU B C 1
ATOM 6570 O O . LEU B 1 21 ? -4.883 -44.844 -18.609 1 91.44 21 LEU B O 1
ATOM 6574 N N . ALA B 1 22 ? -6.34 -46.469 -19.062 1 92.56 22 ALA B N 1
ATOM 6575 C CA . ALA B 1 22 ? -5.41 -47.531 -18.656 1 92.56 22 ALA B CA 1
ATOM 6576 C C . ALA B 1 22 ? -4.18 -47.531 -19.547 1 92.56 22 ALA B C 1
ATOM 6578 O O . ALA B 1 22 ? -3.055 -47.719 -19.062 1 92.56 22 ALA B O 1
ATOM 6579 N N . ILE B 1 23 ? -4.398 -47.375 -20.797 1 86.06 23 ILE B N 1
ATOM 6580 C CA . ILE B 1 23 ? -3.305 -47.375 -21.766 1 86.06 23 ILE B CA 1
ATOM 6581 C C . ILE B 1 23 ? -2.43 -46.125 -21.531 1 86.06 23 ILE B C 1
ATOM 6583 O O . ILE B 1 23 ? -1.2 -46.219 -21.578 1 86.06 23 ILE B O 1
ATOM 6587 N N . ILE B 1 24 ? -3.076 -45.062 -21.312 1 83.19 24 ILE B N 1
ATOM 6588 C CA . ILE B 1 24 ? -2.365 -43.812 -21.016 1 83.19 24 ILE B CA 1
ATOM 6589 C C . ILE B 1 24 ? -1.473 -44 -19.797 1 83.19 24 ILE B C 1
ATOM 6591 O O . ILE B 1 24 ? -0.289 -43.656 -19.828 1 83.19 24 ILE B O 1
ATOM 6595 N N . ALA B 1 25 ? -1.995 -44.562 -18.766 1 86.94 25 ALA B N 1
ATOM 6596 C CA . ALA B 1 25 ? -1.243 -44.781 -17.531 1 86.94 25 ALA B CA 1
ATOM 6597 C C . ALA B 1 25 ? -0.114 -45.781 -17.75 1 86.94 25 ALA B C 1
ATOM 6599 O O . ALA B 1 25 ? 0.989 -45.625 -17.234 1 86.94 25 ALA B O 1
ATOM 6600 N N . SER B 1 26 ? -0.45 -46.812 -18.469 1 87.06 26 SER B N 1
ATOM 6601 C CA . SER B 1 26 ? 0.527 -47.844 -18.766 1 87.06 26 SER B CA 1
ATOM 6602 C C . SER B 1 26 ? 1.738 -47.281 -19.5 1 87.06 26 SER B C 1
ATOM 6604 O O . SER B 1 26 ? 2.879 -47.625 -19.172 1 87.06 26 SER B O 1
ATOM 6606 N N . SER B 1 27 ? 1.489 -46.5 -20.453 1 73.19 27 SER B N 1
ATOM 6607 C CA . SER B 1 27 ? 2.559 -45.938 -21.25 1 73.19 27 SER B CA 1
ATOM 6608 C C . SER B 1 27 ? 3.461 -45.031 -20.406 1 73.19 27 SER B C 1
ATOM 6610 O O . SER B 1 27 ? 4.684 -45.031 -20.578 1 73.19 27 SER B O 1
ATOM 6612 N N . ALA B 1 28 ? 2.904 -44.312 -19.547 1 73.5 28 ALA B N 1
ATOM 6613 C CA . ALA B 1 28 ? 3.656 -43.375 -18.734 1 73.5 28 ALA B CA 1
ATOM 6614 C C . ALA B 1 28 ? 4.391 -44.062 -17.594 1 73.5 28 ALA B C 1
ATOM 6616 O O . ALA B 1 28 ? 5.52 -43.719 -17.25 1 73.5 28 ALA B O 1
ATOM 6617 N N . MET B 1 29 ? 3.764 -45.062 -17.031 1 81.88 29 MET B N 1
ATOM 6618 C CA . MET B 1 29 ? 4.293 -45.688 -15.828 1 81.88 29 MET B CA 1
ATOM 6619 C C . MET B 1 29 ? 5.023 -46.969 -16.156 1 81.88 29 MET B C 1
ATOM 6621 O O . MET B 1 29 ? 5.621 -47.594 -15.281 1 81.88 29 MET B O 1
ATOM 6625 N N . LYS B 1 30 ? 4.992 -47.375 -17.422 1 78.56 30 LYS B N 1
ATOM 6626 C CA . LYS B 1 30 ? 5.598 -48.625 -17.859 1 78.56 30 LYS B CA 1
ATOM 6627 C C . LYS B 1 30 ? 5.043 -49.812 -17.078 1 78.56 30 LYS B C 1
ATOM 6629 O O . LYS B 1 30 ? 5.805 -50.594 -16.531 1 78.56 30 LYS B O 1
ATOM 6634 N N . ARG B 1 31 ? 3.758 -49.812 -17.016 1 88.81 31 ARG B N 1
ATOM 6635 C CA . ARG B 1 31 ? 3.057 -50.906 -16.344 1 88.81 31 ARG B CA 1
ATOM 6636 C C . ARG B 1 31 ? 2.23 -51.719 -17.328 1 88.81 31 ARG B C 1
ATOM 6638 O O . ARG B 1 31 ? 1.859 -51.25 -18.391 1 88.81 31 ARG B O 1
ATOM 6645 N N . LYS B 1 32 ? 2.014 -52.906 -17.016 1 91.75 32 LYS B N 1
ATOM 6646 C CA . LYS B 1 32 ? 1.193 -53.781 -17.875 1 91.75 32 LYS B CA 1
ATOM 6647 C C . LYS B 1 32 ? -0.293 -53.5 -17.656 1 91.75 32 LYS B C 1
ATOM 6649 O O . LYS B 1 32 ? -0.706 -53.094 -16.578 1 91.75 32 LYS B O 1
ATOM 6654 N N . VAL B 1 33 ? -1.045 -53.688 -18.734 1 94.31 33 VAL B N 1
ATOM 6655 C CA . VAL B 1 33 ? -2.492 -53.5 -18.625 1 94.31 33 VAL B CA 1
ATOM 6656 C C . VAL B 1 33 ? -3.166 -54.875 -18.641 1 94.31 33 VAL B C 1
ATOM 6658 O O . VAL B 1 33 ? -2.855 -55.719 -19.484 1 94.31 33 VAL B O 1
ATOM 6661 N N . MET B 1 34 ? -3.939 -55.125 -17.656 1 94.88 34 MET B N 1
ATOM 6662 C CA . MET B 1 34 ? -4.746 -56.312 -17.609 1 94.88 34 MET B CA 1
ATOM 6663 C C . MET B 1 34 ? -6.234 -56 -17.547 1 94.88 34 MET B C 1
ATOM 6665 O O . MET B 1 34 ? -6.66 -55.156 -16.734 1 94.88 34 MET B O 1
ATOM 6669 N N . ASP B 1 35 ? -6.934 -56.531 -18.406 1 94.19 35 ASP B N 1
ATOM 6670 C CA . ASP B 1 35 ? -8.383 -56.344 -18.453 1 94.19 35 ASP B CA 1
ATOM 6671 C C . ASP B 1 35 ? -9.109 -57.562 -17.891 1 94.19 35 ASP B C 1
ATOM 6673 O O . ASP B 1 35 ? -8.859 -58.719 -18.312 1 94.19 35 ASP B O 1
ATOM 6677 N N . ALA B 1 36 ? -10.031 -57.406 -17.016 1 94.12 36 ALA B N 1
ATOM 6678 C CA . ALA B 1 36 ? -10.742 -58.469 -16.344 1 94.12 36 ALA B CA 1
ATOM 6679 C C . ALA B 1 36 ? -11.555 -59.312 -17.344 1 94.12 36 ALA B C 1
ATOM 6681 O O . ALA B 1 36 ? -11.648 -60.531 -17.219 1 94.12 36 ALA B O 1
ATOM 6682 N N . GLU B 1 37 ? -12.18 -58.656 -18.297 1 91.81 37 GLU B N 1
ATOM 6683 C CA . GLU B 1 37 ? -12.953 -59.375 -19.312 1 91.81 37 GLU B CA 1
ATOM 6684 C C . GLU B 1 37 ? -12.055 -60.281 -20.172 1 91.81 37 GLU B C 1
ATOM 6686 O O . GLU B 1 37 ? -12.445 -61.375 -20.531 1 91.81 37 GLU B O 1
ATOM 6691 N N . ARG B 1 38 ? -10.953 -59.719 -20.516 1 92.12 38 ARG B N 1
ATOM 6692 C CA . ARG B 1 38 ? -9.992 -60.5 -21.281 1 92.12 38 ARG B CA 1
ATOM 6693 C C . ARG B 1 38 ? -9.469 -61.656 -20.453 1 92.12 38 ARG B C 1
ATOM 6695 O O . ARG B 1 38 ? -9.297 -62.781 -20.984 1 92.12 38 ARG B O 1
ATOM 6702 N N . ALA B 1 39 ? -9.148 -61.406 -19.234 1 93.56 39 ALA B N 1
ATOM 6703 C CA . ALA B 1 39 ? -8.711 -62.469 -18.344 1 93.56 39 ALA B CA 1
ATOM 6704 C C . ALA B 1 39 ? -9.781 -63.562 -18.219 1 93.56 39 ALA B C 1
ATOM 6706 O O . ALA B 1 39 ? -9.469 -64.75 -18.156 1 93.56 39 ALA B O 1
ATOM 6707 N N . PHE B 1 40 ? -11.023 -63.156 -18.094 1 94.81 40 PHE B N 1
ATOM 6708 C CA . PHE B 1 40 ? -12.141 -64.062 -18.031 1 94.81 40 PHE B CA 1
ATOM 6709 C C . PHE B 1 40 ? -12.188 -65 -19.266 1 94.81 40 PHE B C 1
ATOM 6711 O O . PHE B 1 40 ? -12.344 -66.188 -19.156 1 94.81 40 PHE B O 1
ATOM 6718 N N . HIS B 1 41 ? -12.008 -64.375 -20.406 1 93.75 41 HIS B N 1
ATOM 6719 C CA . HIS B 1 41 ? -12 -65.125 -21.656 1 93.75 41 HIS B CA 1
ATOM 6720 C C . HIS B 1 41 ? -10.82 -66.062 -21.719 1 93.75 41 HIS B C 1
ATOM 6722 O O . HIS B 1 41 ? -10.969 -67.188 -22.219 1 93.75 41 HIS B O 1
ATOM 6728 N N . GLU B 1 42 ? -9.727 -65.688 -21.281 1 93.06 42 GLU B N 1
ATOM 6729 C CA . GLU B 1 42 ? -8.531 -66.5 -21.297 1 93.06 42 GLU B CA 1
ATOM 6730 C C . GLU B 1 42 ? -8.688 -67.75 -20.391 1 93.06 42 GLU B C 1
ATOM 6732 O O . GLU B 1 42 ? -8.25 -68.812 -20.734 1 93.06 42 GLU B O 1
ATOM 6737 N N . VAL B 1 43 ? -9.297 -67.562 -19.281 1 92.31 43 VAL B N 1
ATOM 6738 C CA . VAL B 1 43 ? -9.422 -68.625 -18.297 1 92.31 43 VAL B CA 1
ATOM 6739 C C . VAL B 1 43 ? -10.539 -69.562 -18.688 1 92.31 43 VAL B C 1
ATOM 6741 O O . VAL B 1 43 ? -10.406 -70.812 -18.531 1 92.31 43 VAL B O 1
ATOM 6744 N N . THR B 1 44 ? -11.688 -69 -19.234 1 92.88 44 THR B N 1
ATOM 6745 C CA . THR B 1 44 ? -12.859 -69.875 -19.484 1 92.88 44 THR B CA 1
ATOM 6746 C C . THR B 1 44 ? -12.906 -70.312 -20.953 1 92.88 44 THR B C 1
ATOM 6748 O O . THR B 1 44 ? -13.602 -71.25 -21.297 1 92.88 44 THR B O 1
ATOM 6751 N N . GLY B 1 45 ? -12.242 -69.562 -21.859 1 91.69 45 GLY B N 1
ATOM 6752 C CA . GLY B 1 45 ? -12.273 -69.812 -23.281 1 91.69 45 GLY B CA 1
ATOM 6753 C C . GLY B 1 45 ? -13.5 -69.25 -23.969 1 91.69 45 GLY B C 1
ATOM 6754 O O . GLY B 1 45 ? -13.641 -69.375 -25.188 1 91.69 45 GLY B O 1
ATOM 6755 N N . LEU B 1 46 ? -14.398 -68.625 -23.125 1 92.94 46 LEU B N 1
ATOM 6756 C CA . LEU B 1 46 ? -15.648 -68.125 -23.656 1 92.94 46 LEU B CA 1
ATOM 6757 C C . LEU B 1 46 ? -15.789 -66.625 -23.297 1 92.94 46 LEU B C 1
ATOM 6759 O O . LEU B 1 46 ? -15.242 -66.188 -22.297 1 92.94 46 LEU B O 1
ATOM 6763 N N . SER B 1 47 ? -16.469 -66 -24.156 1 90.25 47 SER B N 1
ATOM 6764 C CA . SER B 1 47 ? -16.844 -64.625 -23.828 1 90.25 47 SER B CA 1
ATOM 6765 C C . SER B 1 47 ? -17.859 -64.562 -22.688 1 90.25 47 SER B C 1
ATOM 6767 O O . SER B 1 47 ? -18.516 -65.562 -22.406 1 90.25 47 SER B O 1
ATOM 6769 N N . SER B 1 48 ? -17.922 -63.469 -22.016 1 88.12 48 SER B N 1
ATOM 6770 C CA . SER B 1 48 ? -18.875 -63.312 -20.922 1 88.12 48 SER B CA 1
ATOM 6771 C C . SER B 1 48 ? -20.281 -63.656 -21.359 1 88.12 48 SER B C 1
ATOM 6773 O O . SER B 1 48 ? -21 -64.375 -20.625 1 88.12 48 SER B O 1
ATOM 6775 N N . GLN B 1 49 ? -20.688 -63.281 -22.516 1 88.12 49 GLN B N 1
ATOM 6776 C CA . GLN B 1 49 ? -22.031 -63.531 -23.031 1 88.12 49 GLN B CA 1
ATOM 6777 C C . GLN B 1 49 ? -22.234 -65 -23.297 1 88.12 49 GLN B C 1
ATOM 6779 O O . GLN B 1 49 ? -23.266 -65.625 -22.938 1 88.12 49 GLN B O 1
ATOM 6784 N N . ALA B 1 50 ? -21.219 -65.562 -23.891 1 92.94 50 ALA B N 1
ATOM 6785 C CA . ALA B 1 50 ? -21.281 -67 -24.219 1 92.94 50 ALA B CA 1
ATOM 6786 C C . ALA B 1 50 ? -21.281 -67.812 -22.953 1 92.94 50 ALA B C 1
ATOM 6788 O O . ALA B 1 50 ? -22 -68.812 -22.875 1 92.94 50 ALA B O 1
ATOM 6789 N N . TYR B 1 51 ? -20.531 -67.438 -22.062 1 94.12 51 TYR B N 1
ATOM 6790 C CA . TYR B 1 51 ? -20.453 -68.188 -20.812 1 94.12 51 TYR B CA 1
ATOM 6791 C C . TYR B 1 51 ? -21.766 -68.125 -20.062 1 94.12 51 TYR B C 1
ATOM 6793 O O . TYR B 1 51 ? -22.25 -69.125 -19.516 1 94.12 51 TYR B O 1
ATOM 6801 N N . LYS B 1 52 ? -22.359 -66.938 -19.969 1 91.19 52 LYS B N 1
ATOM 6802 C CA . LYS B 1 52 ? -23.625 -66.75 -19.281 1 91.19 52 LYS B CA 1
ATOM 6803 C C . LYS B 1 52 ? -24.719 -67.625 -19.906 1 91.19 52 LYS B C 1
ATOM 6805 O O . LYS B 1 52 ? -25.547 -68.188 -19.203 1 91.19 52 LYS B O 1
ATOM 6810 N N . LYS B 1 53 ? -24.672 -67.688 -21.25 1 92.44 53 LYS B N 1
ATOM 6811 C CA . LYS B 1 53 ? -25.656 -68.5 -21.969 1 92.44 53 LYS B CA 1
ATOM 6812 C C . LYS B 1 53 ? -25.469 -70 -21.703 1 92.44 53 LYS B C 1
ATOM 6814 O O . LYS B 1 53 ? -26.438 -70.75 -21.547 1 92.44 53 LYS B O 1
ATOM 6819 N N . GLN B 1 54 ? -24.203 -70.375 -21.547 1 94.06 54 GLN B N 1
ATOM 6820 C CA . GLN B 1 54 ? -23.875 -71.75 -21.453 1 94.06 54 GLN B CA 1
ATOM 6821 C C . GLN B 1 54 ? -23.969 -72.25 -20.016 1 94.06 54 GLN B C 1
ATOM 6823 O O . GLN B 1 54 ? -24.406 -73.375 -19.766 1 94.06 54 GLN B O 1
ATOM 6828 N N . HIS B 1 55 ? -23.562 -71.5 -19.031 1 94.44 55 HIS B N 1
ATOM 6829 C CA . HIS B 1 55 ? -23.391 -72 -17.672 1 94.44 55 HIS B CA 1
ATOM 6830 C C . HIS B 1 55 ? -24.375 -71.312 -16.719 1 94.44 55 HIS B C 1
ATOM 6832 O O . HIS B 1 55 ? -24.5 -71.75 -15.555 1 94.44 55 HIS B O 1
ATOM 6838 N N . GLY B 1 56 ? -25.109 -70.25 -17.172 1 92.12 56 GLY B N 1
ATOM 6839 C CA . GLY B 1 56 ? -26.062 -69.562 -16.344 1 92.12 56 GLY B CA 1
ATOM 6840 C C . GLY B 1 56 ? -25.484 -68.375 -15.617 1 92.12 56 GLY B C 1
ATOM 6841 O O . GLY B 1 56 ? -24.25 -68.25 -15.539 1 92.12 56 GLY B O 1
ATOM 6842 N N . LEU B 1 57 ? -26.297 -67.562 -14.969 1 91.69 57 LEU B N 1
ATOM 6843 C CA . LEU B 1 57 ? -25.938 -66.312 -14.367 1 91.69 57 LEU B CA 1
ATOM 6844 C C . LEU B 1 57 ? -25.172 -66.5 -13.062 1 91.69 57 LEU B C 1
ATOM 6846 O O . LEU B 1 57 ? -24.219 -65.75 -12.766 1 91.69 57 LEU B O 1
ATOM 6850 N N . VAL B 1 58 ? -25.531 -67.438 -12.258 1 92.56 58 VAL B N 1
ATOM 6851 C CA . VAL B 1 58 ? -24.938 -67.688 -10.945 1 92.56 58 VAL B CA 1
ATOM 6852 C C . VAL B 1 58 ? -23.5 -68.125 -11.109 1 92.56 58 VAL B C 1
ATOM 6854 O O . VAL B 1 58 ? -22.594 -67.625 -10.438 1 92.56 58 VAL B O 1
ATOM 6857 N N . ASP B 1 59 ? -23.375 -69.125 -11.992 1 92.81 59 ASP B N 1
ATOM 6858 C CA . ASP B 1 59 ? -22.031 -69.625 -12.258 1 92.81 59 ASP B CA 1
ATOM 6859 C C . ASP B 1 59 ? -21.156 -68.562 -12.883 1 92.81 59 ASP B C 1
ATOM 6861 O O . ASP B 1 59 ? -19.953 -68.5 -12.625 1 92.81 59 ASP B O 1
ATOM 6865 N N . TYR B 1 60 ? -21.766 -67.812 -13.719 1 93.25 60 TYR B N 1
ATOM 6866 C CA . TYR B 1 60 ? -21.062 -66.688 -14.352 1 93.25 60 TYR B CA 1
ATOM 6867 C C . TYR B 1 60 ? -20.5 -65.688 -13.305 1 93.25 60 TYR B C 1
ATOM 6869 O O . TYR B 1 60 ? -19.312 -65.375 -13.344 1 93.25 60 TYR B O 1
ATOM 6877 N N . HIS B 1 61 ? -21.281 -65.375 -12.312 1 93.31 61 HIS B N 1
ATOM 6878 C CA . HIS B 1 61 ? -20.875 -64.438 -11.266 1 93.31 61 HIS B CA 1
ATOM 6879 C C . HIS B 1 61 ? -19.797 -65.062 -10.383 1 93.31 61 HIS B C 1
ATOM 6881 O O . HIS B 1 61 ? -18.859 -64.375 -9.977 1 93.31 61 HIS B O 1
ATOM 6887 N N . SER B 1 62 ? -19.953 -66.312 -10.125 1 93.75 62 SER B N 1
ATOM 6888 C CA . SER B 1 62 ? -18.969 -67 -9.312 1 93.75 62 SER B CA 1
ATOM 6889 C C . SER B 1 62 ? -17.609 -67 -10.016 1 93.75 62 SER B C 1
ATOM 6891 O O . SER B 1 62 ? -16.578 -66.812 -9.391 1 93.75 62 SER B O 1
ATOM 6893 N N . ARG B 1 63 ? -17.688 -67.25 -11.281 1 93.69 63 ARG B N 1
ATOM 6894 C CA . ARG B 1 63 ? -16.453 -67.375 -12.055 1 93.69 63 ARG B CA 1
ATOM 6895 C C . ARG B 1 63 ? -15.789 -66 -12.18 1 93.69 63 ARG B C 1
ATOM 6897 O O . ARG B 1 63 ? -14.562 -65.875 -12.133 1 93.69 63 ARG B O 1
ATOM 6904 N N . GLN B 1 64 ? -16.594 -65 -12.375 1 93.69 64 GLN B N 1
ATOM 6905 C CA . GLN B 1 64 ? -16.062 -63.625 -12.398 1 93.69 64 GLN B CA 1
ATOM 6906 C C . GLN B 1 64 ? -15.273 -63.312 -11.133 1 93.69 64 GLN B C 1
ATOM 6908 O O . GLN B 1 64 ? -14.172 -62.781 -11.203 1 93.69 64 GLN B O 1
ATOM 6913 N N . THR B 1 65 ? -15.828 -63.625 -10.023 1 94.62 65 THR B N 1
ATOM 6914 C CA . THR B 1 65 ? -15.203 -63.375 -8.727 1 94.62 65 THR B CA 1
ATOM 6915 C C . THR B 1 65 ? -13.891 -64.125 -8.602 1 94.62 65 THR B C 1
ATOM 6917 O O . THR B 1 65 ? -12.898 -63.594 -8.109 1 94.62 65 THR B O 1
ATOM 6920 N N . GLU B 1 66 ? -13.898 -65.375 -9.07 1 94.38 66 GLU B N 1
ATOM 6921 C CA . GLU B 1 66 ? -12.695 -66.188 -9.008 1 94.38 66 GLU B CA 1
ATOM 6922 C C . GLU B 1 66 ? -11.594 -65.625 -9.891 1 94.38 66 GLU B C 1
ATOM 6924 O O . GLU B 1 66 ? -10.43 -65.562 -9.484 1 94.38 66 GLU B O 1
ATOM 6929 N N . VAL B 1 67 ? -11.984 -65.188 -11.039 1 94.69 67 VAL B N 1
ATOM 6930 C CA . VAL B 1 67 ? -11.023 -64.688 -11.992 1 94.69 67 VAL B CA 1
ATOM 6931 C C . VAL B 1 67 ? -10.438 -63.375 -11.438 1 94.69 67 VAL B C 1
ATOM 6933 O O . VAL B 1 67 ? -9.227 -63.125 -11.539 1 94.69 67 VAL B O 1
ATOM 6936 N N . LEU B 1 68 ? -11.242 -62.531 -10.883 1 94.62 68 LEU B N 1
ATOM 6937 C CA . LEU B 1 68 ? -10.781 -61.25 -10.344 1 94.62 68 LEU B CA 1
ATOM 6938 C C . LEU B 1 68 ? -9.836 -61.469 -9.164 1 94.62 68 LEU B C 1
ATOM 6940 O O . LEU B 1 68 ? -8.805 -60.812 -9.055 1 94.62 68 LEU B O 1
ATOM 6944 N N . LYS B 1 69 ? -10.164 -62.375 -8.258 1 94.06 69 LYS B N 1
ATOM 6945 C CA . LYS B 1 69 ? -9.312 -62.688 -7.109 1 94.06 69 LYS B CA 1
ATOM 6946 C C . LYS B 1 69 ? -7.941 -63.188 -7.566 1 94.06 69 LYS B C 1
ATOM 6948 O O . LYS B 1 69 ? -6.922 -62.812 -6.988 1 94.06 69 LYS B O 1
ATOM 6953 N N . ASP B 1 70 ? -8.016 -64 -8.57 1 93.75 70 ASP B N 1
ATOM 6954 C CA . ASP B 1 70 ? -6.766 -64.562 -9.125 1 93.75 70 ASP B CA 1
ATOM 6955 C C . ASP B 1 70 ? -5.938 -63.438 -9.742 1 93.75 70 ASP B C 1
ATOM 6957 O O . ASP B 1 70 ? -4.719 -63.375 -9.562 1 93.75 70 ASP B O 1
ATOM 6961 N N . LEU B 1 71 ? -6.609 -62.594 -10.438 1 93.69 71 LEU B N 1
ATOM 6962 C CA . LEU B 1 71 ? -5.941 -61.469 -11.07 1 93.69 71 LEU B CA 1
ATOM 6963 C C . LEU B 1 71 ? -5.285 -60.594 -10.023 1 93.69 71 LEU B C 1
ATOM 6965 O O . LEU B 1 71 ? -4.148 -60.125 -10.203 1 93.69 71 LEU B O 1
ATOM 6969 N N . PHE B 1 72 ? -5.969 -60.219 -8.938 1 93.69 72 PHE B N 1
ATOM 6970 C CA . PHE B 1 72 ? -5.469 -59.344 -7.887 1 93.69 72 PHE B CA 1
ATOM 6971 C C . PHE B 1 72 ? -4.301 -60 -7.156 1 93.69 72 PHE B C 1
ATOM 6973 O O . PHE B 1 72 ? -3.375 -59.312 -6.723 1 93.69 72 PHE B O 1
ATOM 6980 N N . ARG B 1 73 ? -4.32 -61.312 -7.055 1 90.81 73 ARG B N 1
ATOM 6981 C CA . ARG B 1 73 ? -3.238 -62.031 -6.406 1 90.81 73 ARG B CA 1
ATOM 6982 C C . ARG B 1 73 ? -1.979 -62.031 -7.262 1 90.81 73 ARG B C 1
ATOM 6984 O O . ARG B 1 73 ? -0.873 -61.844 -6.75 1 90.81 73 ARG B O 1
ATOM 6991 N N . ARG B 1 74 ? -2.139 -62.125 -8.547 1 91.38 74 ARG B N 1
ATOM 6992 C CA . ARG B 1 74 ? -1.014 -62.25 -9.469 1 91.38 74 ARG B CA 1
ATOM 6993 C C . ARG B 1 74 ? -0.451 -60.875 -9.828 1 91.38 74 ARG B C 1
ATOM 6995 O O . ARG B 1 74 ? 0.731 -60.75 -10.156 1 91.38 74 ARG B O 1
ATOM 7002 N N . CYS B 1 75 ? -1.32 -59.875 -9.82 1 92.75 75 CYS B N 1
ATOM 7003 C CA . CYS B 1 75 ? -0.95 -58.562 -10.352 1 92.75 75 CYS B CA 1
ATOM 7004 C C . CYS B 1 75 ? -1.002 -57.5 -9.266 1 92.75 75 CYS B C 1
ATOM 7006 O O . CYS B 1 75 ? -1.616 -56.469 -9.453 1 92.75 75 CYS B O 1
ATOM 7008 N N . GLN B 1 76 ? -0.301 -57.719 -8.242 1 89.5 76 GLN B N 1
ATOM 7009 C CA . GLN B 1 76 ? -0.351 -56.812 -7.109 1 89.5 76 GLN B CA 1
ATOM 7010 C C . GLN B 1 76 ? 0.532 -55.594 -7.352 1 89.5 76 GLN B C 1
ATOM 7012 O O . GLN B 1 76 ? 0.347 -54.531 -6.719 1 89.5 76 GLN B O 1
ATOM 7017 N N . ASN B 1 77 ? 1.485 -55.75 -8.203 1 91.44 77 ASN B N 1
ATOM 7018 C CA . ASN B 1 77 ? 2.4 -54.656 -8.477 1 91.44 77 ASN B CA 1
ATOM 7019 C C . ASN B 1 77 ? 2.57 -54.438 -9.969 1 91.44 77 ASN B C 1
ATOM 7021 O O . ASN B 1 77 ? 2.391 -55.344 -10.773 1 91.44 77 ASN B O 1
ATOM 7025 N N . ASN B 1 78 ? 2.748 -53.188 -10.359 1 91.56 78 ASN B N 1
ATOM 7026 C CA . ASN B 1 78 ? 3.184 -52.75 -11.688 1 91.56 78 ASN B CA 1
ATOM 7027 C C . ASN B 1 78 ? 2.172 -53.125 -12.758 1 91.56 78 ASN B C 1
ATOM 7029 O O . ASN B 1 78 ? 2.555 -53.562 -13.852 1 91.56 78 ASN B O 1
ATOM 7033 N N . THR B 1 79 ? 0.909 -53.062 -12.43 1 94.81 79 THR B N 1
ATOM 7034 C CA . THR B 1 79 ? -0.147 -53.406 -13.375 1 94.81 79 THR B CA 1
ATOM 7035 C C . THR B 1 79 ? -1.311 -52.438 -13.258 1 94.81 79 THR B C 1
ATOM 7037 O O . THR B 1 79 ? -1.595 -51.938 -12.172 1 94.81 79 THR B O 1
ATOM 7040 N N . ILE B 1 80 ? -1.822 -52.125 -14.375 1 95.62 80 ILE B N 1
ATOM 7041 C CA . ILE B 1 80 ? -3.092 -51.406 -14.414 1 95.62 80 ILE B CA 1
ATOM 7042 C C . ILE B 1 80 ? -4.223 -52.375 -14.734 1 95.62 80 ILE B C 1
ATOM 7044 O O . ILE B 1 80 ? -4.266 -52.969 -15.82 1 95.62 80 ILE B O 1
ATOM 7048 N N . ILE B 1 81 ? -5.102 -52.562 -13.844 1 95.75 81 ILE B N 1
ATOM 7049 C CA . ILE B 1 81 ? -6.18 -53.531 -13.992 1 95.75 81 ILE B CA 1
ATOM 7050 C C . ILE B 1 81 ? -7.484 -52.812 -14.32 1 95.75 81 ILE B C 1
ATOM 7052 O O . ILE B 1 81 ? -7.898 -51.906 -13.594 1 95.75 81 ILE B O 1
ATOM 7056 N N . VAL B 1 82 ? -8.047 -53.125 -15.414 1 95.94 82 VAL B N 1
ATOM 7057 C CA . VAL B 1 82 ? -9.328 -52.531 -15.805 1 95.94 82 VAL B CA 1
ATOM 7058 C C . VAL B 1 82 ? -10.453 -53.5 -15.469 1 95.94 82 VAL B C 1
ATOM 7060 O O . VAL B 1 82 ? -10.422 -54.688 -15.867 1 95.94 82 VAL B O 1
ATOM 7063 N N . CYS B 1 83 ? -11.43 -53.094 -14.695 1 93.94 83 CYS B N 1
ATOM 7064 C CA . CYS B 1 83 ? -12.555 -53.938 -14.281 1 93.94 83 CYS B CA 1
ATOM 7065 C C . CYS B 1 83 ? -13.883 -53.219 -14.531 1 93.94 83 CYS B C 1
ATOM 7067 O O . CYS B 1 83 ? -14.141 -52.156 -13.938 1 93.94 83 CYS B O 1
ATOM 7069 N N . SER B 1 84 ? -14.758 -53.75 -15.289 1 89.75 84 SER B N 1
ATOM 7070 C CA . SER B 1 84 ? -16.062 -53.156 -15.586 1 89.75 84 SER B CA 1
ATOM 7071 C C . SER B 1 84 ? -17.188 -53.938 -14.906 1 89.75 84 SER B C 1
ATOM 7073 O O . SER B 1 84 ? -18.359 -53.688 -15.172 1 89.75 84 SER B O 1
ATOM 7075 N N . TRP B 1 85 ? -16.797 -54.938 -14.039 1 90.75 85 TRP B N 1
ATOM 7076 C CA . TRP B 1 85 ? -17.797 -55.781 -13.391 1 90.75 85 TRP B CA 1
ATOM 7077 C C . TRP B 1 85 ? -18.375 -55.094 -12.156 1 90.75 85 TRP B C 1
ATOM 7079 O O . TRP B 1 85 ? -17.672 -54.375 -11.445 1 90.75 85 TRP B O 1
ATOM 7089 N N . MET B 1 86 ? -19.688 -55.219 -11.852 1 85.81 86 MET B N 1
ATOM 7090 C CA . MET B 1 86 ? -20.359 -54.531 -10.75 1 85.81 86 MET B CA 1
ATOM 7091 C C . MET B 1 86 ? -21.094 -55.5 -9.844 1 85.81 86 MET B C 1
ATOM 7093 O O . MET B 1 86 ? -21.828 -55.094 -8.945 1 85.81 86 MET B O 1
ATOM 7097 N N . GLU B 1 87 ? -20.859 -56.75 -10.086 1 88.38 87 GLU B N 1
ATOM 7098 C CA . GLU B 1 87 ? -21.547 -57.75 -9.289 1 88.38 87 GLU B CA 1
ATOM 7099 C C . GLU B 1 87 ? -21.125 -57.688 -7.824 1 88.38 87 GLU B C 1
ATOM 7101 O O . GLU B 1 87 ? -20.031 -57.219 -7.516 1 88.38 87 GLU B O 1
ATOM 7106 N N . ARG B 1 88 ? -22 -58.125 -6.93 1 89.06 88 ARG B N 1
ATOM 7107 C CA . ARG B 1 88 ? -21.859 -57.969 -5.488 1 89.06 88 ARG B CA 1
ATOM 7108 C C . ARG B 1 88 ? -20.547 -58.562 -4.992 1 89.06 88 ARG B C 1
ATOM 7110 O O . ARG B 1 88 ? -19.844 -57.969 -4.18 1 89.06 88 ARG B O 1
ATOM 7117 N N . ASN B 1 89 ? -20.297 -59.719 -5.426 1 91.31 89 ASN B N 1
ATOM 7118 C CA . ASN B 1 89 ? -19.078 -60.375 -4.98 1 91.31 89 ASN B CA 1
ATOM 7119 C C . ASN B 1 89 ? -17.844 -59.656 -5.504 1 91.31 89 ASN B C 1
ATOM 7121 O O . ASN B 1 89 ? -16.812 -59.562 -4.816 1 91.31 89 ASN B O 1
ATOM 7125 N N . VAL B 1 90 ? -17.922 -59.219 -6.672 1 92.06 90 VAL B N 1
ATOM 7126 C CA . VAL B 1 90 ? -16.844 -58.406 -7.262 1 92.06 90 VAL B CA 1
ATOM 7127 C C . VAL B 1 90 ? -16.625 -57.156 -6.438 1 92.06 90 VAL B C 1
ATOM 7129 O O . VAL B 1 90 ? -15.484 -56.75 -6.176 1 92.06 90 VAL B O 1
ATOM 7132 N N . GLN B 1 91 ? -17.672 -56.562 -5.988 1 91.75 91 GLN B N 1
ATOM 7133 C CA . GLN B 1 91 ? -17.594 -55.375 -5.148 1 91.75 91 GLN B CA 1
ATOM 7134 C C . GLN B 1 91 ? -16.828 -55.656 -3.859 1 91.75 91 GLN B C 1
ATOM 7136 O O . GLN B 1 91 ? -16.016 -54.844 -3.428 1 91.75 91 GLN B O 1
ATOM 7141 N N . SER B 1 92 ? -17.125 -56.688 -3.307 1 92.06 92 SER B N 1
ATOM 7142 C CA . SER B 1 92 ? -16.453 -57.094 -2.07 1 92.06 92 SER B CA 1
ATOM 7143 C C . SER B 1 92 ? -14.961 -57.281 -2.285 1 92.06 92 SER B C 1
ATOM 7145 O O . SER B 1 92 ? -14.156 -56.906 -1.43 1 92.06 92 SER B O 1
ATOM 7147 N N . VAL B 1 93 ? -14.625 -57.844 -3.4 1 92.38 93 VAL B N 1
ATOM 7148 C CA . VAL B 1 93 ? -13.219 -58.062 -3.725 1 92.38 93 VAL B CA 1
ATOM 7149 C C . VAL B 1 93 ? -12.523 -56.688 -3.898 1 92.38 93 VAL B C 1
ATOM 7151 O O . VAL B 1 93 ? -11.414 -56.5 -3.396 1 92.38 93 VAL B O 1
ATOM 7154 N N . LEU B 1 94 ? -13.164 -55.781 -4.562 1 91.75 94 LEU B N 1
ATOM 7155 C CA . LEU B 1 94 ? -12.617 -54.469 -4.77 1 91.75 94 LEU B CA 1
ATOM 7156 C C . LEU B 1 94 ? -12.391 -53.75 -3.439 1 91.75 94 LEU B C 1
ATOM 7158 O O . LEU B 1 94 ? -11.352 -53.125 -3.23 1 91.75 94 LEU B O 1
ATOM 7162 N N . ARG B 1 95 ? -13.258 -53.875 -2.568 1 89 95 ARG B N 1
ATOM 7163 C CA . ARG B 1 95 ? -13.172 -53.219 -1.258 1 89 95 ARG B CA 1
ATOM 7164 C C . ARG B 1 95 ? -12.023 -53.812 -0.44 1 89 95 ARG B C 1
ATOM 7166 O O . ARG B 1 95 ? -11.312 -53.094 0.251 1 89 95 ARG B O 1
ATOM 7173 N N . ASP B 1 96 ? -11.938 -55.062 -0.535 1 86.88 96 ASP B N 1
ATOM 7174 C CA . ASP B 1 96 ? -10.922 -55.75 0.252 1 86.88 96 ASP B CA 1
ATOM 7175 C C . ASP B 1 96 ? -9.516 -55.344 -0.195 1 86.88 96 ASP B C 1
ATOM 7177 O O . ASP B 1 96 ? -8.602 -55.281 0.625 1 86.88 96 ASP B O 1
ATOM 7181 N N . TYR B 1 97 ? -9.367 -55.125 -1.405 1 84.38 97 TYR B N 1
ATOM 7182 C CA . TYR B 1 97 ? -8.039 -54.844 -1.936 1 84.38 97 TYR B CA 1
ATOM 7183 C C . TYR B 1 97 ? -7.785 -53.344 -2.033 1 84.38 97 TYR B C 1
ATOM 7185 O O . TYR B 1 97 ? -6.703 -52.906 -2.443 1 84.38 97 TYR B O 1
ATOM 7193 N N . SER B 1 98 ? -8.727 -52.594 -1.65 1 81.69 98 SER B N 1
ATOM 7194 C CA . SER B 1 98 ? -8.633 -51.156 -1.771 1 81.69 98 SER B CA 1
ATOM 7195 C C . SER B 1 98 ? -7.559 -50.594 -0.842 1 81.69 98 SER B C 1
ATOM 7197 O O . SER B 1 98 ? -7.035 -49.5 -1.077 1 81.69 98 SER B O 1
ATOM 7199 N N . SER B 1 99 ? -7.219 -51.281 0.146 1 80.06 99 SER B N 1
ATOM 7200 C CA . SER B 1 99 ? -6.203 -50.812 1.085 1 80.06 99 SER B CA 1
ATOM 7201 C C . SER B 1 99 ? -4.801 -51 0.515 1 80.06 99 SER B C 1
ATOM 7203 O O . SER B 1 99 ? -3.861 -50.312 0.935 1 80.06 99 SER B O 1
ATOM 7205 N N . ARG B 1 100 ? -4.688 -51.875 -0.451 1 83.75 100 ARG B N 1
ATOM 7206 C CA . ARG B 1 100 ? -3.371 -52.188 -0.988 1 83.75 100 ARG B CA 1
ATOM 7207 C C . ARG B 1 100 ? -3.16 -51.531 -2.35 1 83.75 100 ARG B C 1
ATOM 7209 O O . ARG B 1 100 ? -2.029 -51.219 -2.723 1 83.75 100 ARG B O 1
ATOM 7216 N N . MET B 1 101 ? -4.195 -51.531 -3.061 1 90.31 101 MET B N 1
ATOM 7217 C CA . MET B 1 101 ? -4.145 -50.969 -4.398 1 90.31 101 MET B CA 1
ATOM 7218 C C . MET B 1 101 ? -5.184 -49.844 -4.555 1 90.31 101 MET B C 1
ATOM 7220 O O . MET B 1 101 ? -6.336 -50 -4.145 1 90.31 101 MET B O 1
ATOM 7224 N N . PRO B 1 102 ? -4.715 -48.719 -5.109 1 92.88 102 PRO B N 1
ATOM 7225 C CA . PRO B 1 102 ? -5.727 -47.688 -5.352 1 92.88 102 PRO B CA 1
ATOM 7226 C C . PRO B 1 102 ? -6.785 -48.125 -6.359 1 92.88 102 PRO B C 1
ATOM 7228 O O . PRO B 1 102 ? -6.449 -48.656 -7.426 1 92.88 102 PRO B O 1
ATOM 7231 N N . VAL B 1 103 ? -8.023 -48.031 -6.035 1 94.88 103 VAL B N 1
ATOM 7232 C CA . VAL B 1 103 ? -9.156 -48.281 -6.914 1 94.88 103 VAL B CA 1
ATOM 7233 C C . VAL B 1 103 ? -9.781 -46.969 -7.367 1 94.88 103 VAL B C 1
ATOM 7235 O O . VAL B 1 103 ? -10.312 -46.219 -6.551 1 94.88 103 VAL B O 1
ATOM 7238 N N . VAL B 1 104 ? -9.695 -46.688 -8.68 1 96.12 104 VAL B N 1
ATOM 7239 C CA . VAL B 1 104 ? -10.164 -45.406 -9.227 1 96.12 104 VAL B CA 1
ATOM 7240 C C . VAL B 1 104 ? -11.469 -45.625 -9.992 1 96.12 104 VAL B C 1
ATOM 7242 O O . VAL B 1 104 ? -11.508 -46.406 -10.953 1 96.12 104 VAL B O 1
ATOM 7245 N N . TYR B 1 105 ? -12.523 -45 -9.523 1 95.56 105 TYR B N 1
ATOM 7246 C CA . TYR B 1 105 ? -13.805 -45 -10.211 1 95.56 105 TYR B CA 1
ATOM 7247 C C . TYR B 1 105 ? -13.828 -43.938 -11.305 1 95.56 105 TYR B C 1
ATOM 7249 O O . TYR B 1 105 ? -13.719 -42.75 -11.023 1 95.56 105 TYR B O 1
ATOM 7257 N N . ILE B 1 106 ? -13.961 -44.344 -12.562 1 95.62 106 ILE B N 1
ATOM 7258 C CA . ILE B 1 106 ? -13.992 -43.406 -13.688 1 95.62 106 ILE B CA 1
ATOM 7259 C C . ILE B 1 106 ? -15.438 -43.031 -14.008 1 95.62 106 ILE B C 1
ATOM 7261 O O . ILE B 1 106 ? -16.281 -43.906 -14.242 1 95.62 106 ILE B O 1
ATOM 7265 N N . VAL B 1 107 ? -15.688 -41.75 -13.914 1 93.75 107 VAL B N 1
ATOM 7266 C CA . VAL B 1 107 ? -17 -41.188 -14.242 1 93.75 107 VAL B CA 1
ATOM 7267 C C . VAL B 1 107 ? -16.891 -40.375 -15.523 1 93.75 107 VAL B C 1
ATOM 7269 O O . VAL B 1 107 ? -15.82 -39.875 -15.875 1 93.75 107 VAL B O 1
ATOM 7272 N N . ARG B 1 108 ? -17.922 -40.219 -16.281 1 91.62 108 ARG B N 1
ATOM 7273 C CA . ARG B 1 108 ? -17.953 -39.438 -17.516 1 91.62 108 ARG B CA 1
ATOM 7274 C C . ARG B 1 108 ? -19.312 -38.781 -17.703 1 91.62 108 ARG B C 1
ATOM 7276 O O . ARG B 1 108 ? -20.266 -39.094 -16.969 1 91.62 108 ARG B O 1
ATOM 7283 N N . ASP B 1 109 ? -19.375 -37.906 -18.594 1 88.69 109 ASP B N 1
ATOM 7284 C CA . ASP B 1 109 ? -20.625 -37.219 -18.906 1 88.69 109 ASP B CA 1
ATOM 7285 C C . ASP B 1 109 ? -21.688 -38.188 -19.391 1 88.69 109 ASP B C 1
ATOM 7287 O O . ASP B 1 109 ? -21.406 -39.094 -20.188 1 88.69 109 ASP B O 1
ATOM 7291 N N . SER B 1 110 ? -22.891 -37.938 -18.906 1 85.69 110 SER B N 1
ATOM 7292 C CA . SER B 1 110 ? -24 -38.844 -19.234 1 85.69 110 SER B CA 1
ATOM 7293 C C . SER B 1 110 ? -24.234 -38.875 -20.734 1 85.69 110 SER B C 1
ATOM 7295 O O . SER B 1 110 ? -24.531 -39.938 -21.297 1 85.69 110 SER B O 1
ATOM 7297 N N . LYS B 1 111 ? -24.109 -37.719 -21.359 1 82.94 111 LYS B N 1
ATOM 7298 C CA . LYS B 1 111 ? -24.344 -37.688 -22.797 1 82.94 111 LYS B CA 1
ATOM 7299 C C . LYS B 1 111 ? -23.344 -38.531 -23.562 1 82.94 111 LYS B C 1
ATOM 7301 O O . LYS B 1 111 ? -23.703 -39.188 -24.547 1 82.94 111 LYS B O 1
ATOM 7306 N N . ALA B 1 112 ? -22.172 -38.5 -23.172 1 82.81 112 ALA B N 1
ATOM 7307 C CA . ALA B 1 112 ? -21.125 -39.281 -23.812 1 82.81 112 ALA B CA 1
ATOM 7308 C C . ALA B 1 112 ? -21.375 -40.781 -23.625 1 82.81 112 ALA B C 1
ATOM 7310 O O . ALA B 1 112 ? -21.156 -41.594 -24.547 1 82.81 112 ALA B O 1
ATOM 7311 N N . ILE B 1 113 ? -21.812 -41.156 -22.453 1 84.75 113 ILE B N 1
ATOM 7312 C CA . ILE B 1 113 ? -22.109 -42.562 -22.156 1 84.75 113 ILE B CA 1
ATOM 7313 C C . ILE B 1 113 ? -23.312 -43.031 -22.969 1 84.75 113 ILE B C 1
ATOM 7315 O O . ILE B 1 113 ? -23.328 -44.125 -23.5 1 84.75 113 ILE B O 1
ATOM 7319 N N . GLN B 1 114 ? -24.266 -42.188 -23.062 1 84.88 114 GLN B N 1
ATOM 7320 C CA . GLN B 1 114 ? -25.469 -42.469 -23.828 1 84.88 114 GLN B CA 1
ATOM 7321 C C . GLN B 1 114 ? -25.125 -42.75 -25.297 1 84.88 114 GLN B C 1
ATOM 7323 O O . GLN B 1 114 ? -25.672 -43.688 -25.891 1 84.88 114 GLN B O 1
ATOM 7328 N N . GLU B 1 115 ? -24.328 -41.906 -25.828 1 82.44 115 GLU B N 1
ATOM 7329 C CA . GLU B 1 115 ? -23.922 -42.062 -27.219 1 82.44 115 GLU B CA 1
ATOM 7330 C C . GLU B 1 115 ? -23.156 -43.375 -27.422 1 82.44 115 GLU B C 1
ATOM 7332 O O . GLU B 1 115 ? -23.312 -44.031 -28.453 1 82.44 115 GLU B O 1
ATOM 7337 N N . HIS B 1 116 ? -22.391 -43.719 -26.5 1 80.31 116 HIS B N 1
ATOM 7338 C CA . HIS B 1 116 ? -21.578 -44.906 -26.594 1 80.31 116 HIS B CA 1
ATOM 7339 C C . HIS B 1 116 ? -22.438 -46.156 -26.438 1 80.31 116 HIS B C 1
ATOM 7341 O O . HIS B 1 116 ? -22.266 -47.125 -27.188 1 80.31 116 HIS B O 1
ATOM 7347 N N . LEU B 1 117 ? -23.375 -46.188 -25.469 1 80.12 117 LEU B N 1
ATOM 7348 C CA . LEU B 1 117 ? -24.188 -47.375 -25.156 1 80.12 117 LEU B CA 1
ATOM 7349 C C . LEU B 1 117 ? -25.422 -47.438 -26.047 1 80.12 117 LEU B C 1
ATOM 7351 O O . LEU B 1 117 ? -26.094 -48.469 -26.109 1 80.12 117 LEU B O 1
ATOM 7355 N N . LYS B 1 118 ? -25.734 -46.344 -26.797 1 79.56 118 LYS B N 1
ATOM 7356 C CA . LYS B 1 118 ? -26.906 -46.25 -27.672 1 79.56 118 LYS B CA 1
ATOM 7357 C C . LYS B 1 118 ? -28.188 -46.531 -26.906 1 79.56 118 LYS B C 1
ATOM 7359 O O . LYS B 1 118 ? -29.016 -47.344 -27.359 1 79.56 118 LYS B O 1
ATOM 7364 N N . VAL B 1 119 ? -28.25 -46.062 -25.734 1 75.94 119 VAL B N 1
ATOM 7365 C CA . VAL B 1 119 ? -29.453 -46.188 -24.938 1 75.94 119 VAL B CA 1
ATOM 7366 C C . VAL B 1 119 ? -30.438 -45.094 -25.297 1 75.94 119 VAL B C 1
ATOM 7368 O O . VAL B 1 119 ? -30.109 -43.906 -25.219 1 75.94 119 VAL B O 1
ATOM 7371 N N . PRO B 1 120 ? -31.594 -45.375 -25.812 1 73.5 120 PRO B N 1
ATOM 7372 C CA . PRO B 1 120 ? -32.5 -44.344 -26.281 1 73.5 120 PRO B CA 1
ATOM 7373 C C . PRO B 1 120 ? -33.188 -43.562 -25.156 1 73.5 120 PRO B C 1
ATOM 7375 O O . PRO B 1 120 ? -33.562 -42.406 -25.328 1 73.5 120 PRO B O 1
ATOM 7378 N N . ASP B 1 121 ? -33.281 -44.062 -23.906 1 82.25 121 ASP B N 1
ATOM 7379 C CA . ASP B 1 121 ? -34.094 -43.469 -22.859 1 82.25 121 ASP B CA 1
ATOM 7380 C C . ASP B 1 121 ? -33.219 -42.781 -21.812 1 82.25 121 ASP B C 1
ATOM 7382 O O . ASP B 1 121 ? -32.438 -43.438 -21.125 1 82.25 121 ASP B O 1
ATOM 7386 N N . ASP B 1 122 ? -33.438 -41.5 -21.641 1 84.38 122 ASP B N 1
ATOM 7387 C CA . ASP B 1 122 ? -32.688 -40.656 -20.703 1 84.38 122 ASP B CA 1
ATOM 7388 C C . ASP B 1 122 ? -32.938 -41.094 -19.25 1 84.38 122 ASP B C 1
ATOM 7390 O O . ASP B 1 122 ? -32.031 -41.094 -18.422 1 84.38 122 ASP B O 1
ATOM 7394 N N . ALA B 1 123 ? -34.094 -41.406 -19 1 85.56 123 ALA B N 1
ATOM 7395 C CA . ALA B 1 123 ? -34.469 -41.781 -17.641 1 85.56 123 ALA B CA 1
ATOM 7396 C C . ALA B 1 123 ? -33.812 -43.094 -17.234 1 85.56 123 ALA B C 1
ATOM 7398 O O . ALA B 1 123 ? -33.375 -43.25 -16.094 1 85.56 123 ALA B O 1
ATOM 7399 N N . ARG B 1 124 ? -33.812 -44 -18.094 1 84.5 124 ARG B N 1
ATOM 7400 C CA . ARG B 1 124 ? -33.188 -45.312 -17.828 1 84.5 124 ARG B CA 1
ATOM 7401 C C . ARG B 1 124 ? -31.688 -45.156 -17.625 1 84.5 124 ARG B C 1
ATOM 7403 O O . ARG B 1 124 ? -31.109 -45.812 -16.766 1 84.5 124 ARG B O 1
ATOM 7410 N N . LEU B 1 125 ? -31.156 -44.375 -18.422 1 86.94 125 LEU B N 1
ATOM 7411 C CA . LEU B 1 125 ? -29.734 -44.125 -18.281 1 86.94 125 LEU B CA 1
ATOM 7412 C C . LEU B 1 125 ? -29.406 -43.5 -16.922 1 86.94 125 LEU B C 1
ATOM 7414 O O . LEU B 1 125 ? -28.438 -43.875 -16.266 1 86.94 125 LEU B O 1
ATOM 7418 N N . LYS B 1 126 ? -30.188 -42.531 -16.594 1 87.06 126 LYS B N 1
ATOM 7419 C CA . LYS B 1 126 ? -29.984 -41.875 -15.305 1 87.06 126 LYS B CA 1
ATOM 7420 C C . LYS B 1 126 ? -30.078 -42.844 -14.148 1 87.06 126 LYS B C 1
ATOM 7422 O O . LYS B 1 126 ? -29.266 -42.812 -13.219 1 87.06 126 LYS B O 1
ATOM 7427 N N . ASP B 1 127 ? -31.016 -43.688 -14.195 1 87.25 127 ASP B N 1
ATOM 7428 C CA . ASP B 1 127 ? -31.188 -44.719 -13.156 1 87.25 127 ASP B CA 1
ATOM 7429 C C . ASP B 1 127 ? -29.969 -45.625 -13.078 1 87.25 127 ASP B C 1
ATOM 7431 O O . ASP B 1 127 ? -29.516 -45.969 -11.992 1 87.25 127 ASP B O 1
ATOM 7435 N N . LEU B 1 128 ? -29.547 -46 -14.211 1 84.94 128 LEU B N 1
ATOM 7436 C CA . LEU B 1 128 ? -28.375 -46.844 -14.289 1 84.94 128 LEU B CA 1
ATOM 7437 C C . LEU B 1 128 ? -27.156 -46.156 -13.695 1 84.94 128 LEU B C 1
ATOM 7439 O O . LEU B 1 128 ? -26.406 -46.75 -12.922 1 84.94 128 LEU B O 1
ATOM 7443 N N . LEU B 1 129 ? -26.984 -44.969 -14.047 1 87.56 129 LEU B N 1
ATOM 7444 C CA . LEU B 1 129 ? -25.812 -44.219 -13.586 1 87.56 129 LEU B CA 1
ATOM 7445 C C . LEU B 1 129 ? -25.891 -43.969 -12.086 1 87.56 129 LEU B C 1
ATOM 7447 O O . LEU B 1 129 ? -24.875 -44 -11.391 1 87.56 129 LEU B O 1
ATOM 7451 N N . ASP B 1 130 ? -27.031 -43.719 -11.617 1 88.31 130 ASP B N 1
ATOM 7452 C CA . ASP B 1 130 ? -27.219 -43.5 -10.18 1 88.31 130 ASP B CA 1
ATOM 7453 C C . ASP B 1 130 ? -26.922 -44.781 -9.391 1 88.31 130 ASP B C 1
ATOM 7455 O O . ASP B 1 130 ? -26.234 -44.719 -8.375 1 88.31 130 ASP B O 1
ATOM 7459 N N . ALA B 1 131 ? -27.469 -45.812 -9.875 1 87.31 131 ALA B N 1
ATOM 7460 C CA . ALA B 1 131 ? -27.25 -47.094 -9.203 1 87.31 131 ALA B CA 1
ATOM 7461 C C . ALA B 1 131 ? -25.766 -47.5 -9.242 1 87.31 131 ALA B C 1
ATOM 7463 O O . ALA B 1 131 ? -25.203 -47.938 -8.234 1 87.31 131 ALA B O 1
ATOM 7464 N N . SER B 1 132 ? -25.188 -47.375 -10.391 1 88.12 132 SER B N 1
ATOM 7465 C CA . SER B 1 132 ? -23.781 -47.719 -10.539 1 88.12 132 SER B CA 1
ATOM 7466 C C . SER B 1 132 ? -22.906 -46.812 -9.68 1 88.12 132 SER B C 1
ATOM 7468 O O . SER B 1 132 ? -21.922 -47.25 -9.086 1 88.12 132 SER B O 1
ATOM 7470 N N . GLY B 1 133 ? -23.297 -45.562 -9.68 1 87.75 133 GLY B N 1
ATOM 7471 C CA . GLY B 1 133 ? -22.547 -44.594 -8.883 1 87.75 133 GLY B CA 1
ATOM 7472 C C . GLY B 1 133 ? -22.531 -44.938 -7.406 1 87.75 133 GLY B C 1
ATOM 7473 O O . GLY B 1 133 ? -21.484 -44.844 -6.754 1 87.75 133 GLY B O 1
ATOM 7474 N N . LEU B 1 134 ? -23.625 -45.312 -6.902 1 86.94 134 LEU B N 1
ATOM 7475 C CA . LEU B 1 134 ? -23.75 -45.656 -5.496 1 86.94 134 LEU B CA 1
ATOM 7476 C C . LEU B 1 134 ? -22.875 -46.875 -5.168 1 86.94 134 LEU B C 1
ATOM 7478 O O . LEU B 1 134 ? -22.172 -46.875 -4.152 1 86.94 134 LEU B O 1
ATOM 7482 N N . VAL B 1 135 ? -22.859 -47.812 -6.02 1 88.12 135 VAL B N 1
ATOM 7483 C CA . VAL B 1 135 ? -22.141 -49.062 -5.805 1 88.12 135 VAL B CA 1
ATOM 7484 C C . VAL B 1 135 ? -20.641 -48.844 -5.949 1 88.12 135 VAL B C 1
ATOM 7486 O O . VAL B 1 135 ? -19.844 -49.25 -5.102 1 88.12 135 VAL B O 1
ATOM 7489 N N . LEU B 1 136 ? -20.266 -48.188 -6.984 1 90.44 136 LEU B N 1
ATOM 7490 C CA . LEU B 1 136 ? -18.844 -48.062 -7.309 1 90.44 136 LEU B CA 1
ATOM 7491 C C . LEU B 1 136 ? -18.156 -47.094 -6.328 1 90.44 136 LEU B C 1
ATOM 7493 O O . LEU B 1 136 ? -16.969 -47.281 -6.023 1 90.44 136 LEU B O 1
ATOM 7497 N N . ARG B 1 137 ? -18.875 -46.125 -5.816 1 90.69 137 ARG B N 1
ATOM 7498 C CA . ARG B 1 137 ? -18.297 -45.219 -4.82 1 90.69 137 ARG B CA 1
ATOM 7499 C C . ARG B 1 137 ? -18.078 -45.938 -3.498 1 90.69 137 ARG B C 1
ATOM 7501 O O . ARG B 1 137 ? -17.172 -45.594 -2.744 1 90.69 137 ARG B O 1
ATOM 7508 N N . LYS B 1 138 ? -18.781 -46.938 -3.281 1 87.62 138 LYS B N 1
ATOM 7509 C CA . LYS B 1 138 ? -18.625 -47.719 -2.051 1 87.62 138 LYS B CA 1
ATOM 7510 C C . LYS B 1 138 ? -17.438 -48.688 -2.154 1 87.62 138 LYS B C 1
ATOM 7512 O O . LYS B 1 138 ? -16.875 -49.094 -1.138 1 87.62 138 LYS B O 1
ATOM 7517 N N . CYS B 1 139 ? -17.062 -49.031 -3.402 1 89.75 139 CYS B N 1
ATOM 7518 C CA . CYS B 1 139 ? -16.016 -50.031 -3.57 1 89.75 139 CYS B CA 1
ATOM 7519 C C . CYS B 1 139 ? -14.742 -49.406 -4.137 1 89.75 139 CYS B C 1
ATOM 7521 O O . CYS B 1 139 ? -13.852 -50.125 -4.609 1 89.75 139 CYS B O 1
ATOM 7523 N N . SER B 1 140 ? -14.695 -48.125 -4.219 1 91.62 140 SER B N 1
ATOM 7524 C CA . SER B 1 140 ? -13.508 -47.438 -4.719 1 91.62 140 SER B CA 1
ATOM 7525 C C . SER B 1 140 ? -13.023 -46.375 -3.734 1 91.62 140 SER B C 1
ATOM 7527 O O . SER B 1 140 ? -13.766 -45.969 -2.84 1 91.62 140 SER B O 1
ATOM 7529 N N . HIS B 1 141 ? -11.781 -46 -3.906 1 90.38 141 HIS B N 1
ATOM 7530 C CA . HIS B 1 141 ? -11.164 -44.969 -3.045 1 90.38 141 HIS B CA 1
ATOM 7531 C C . HIS B 1 141 ? -11.188 -43.594 -3.701 1 90.38 141 HIS B C 1
ATOM 7533 O O . HIS B 1 141 ? -11.367 -42.594 -3.023 1 90.38 141 HIS B O 1
ATOM 7539 N N . PHE B 1 142 ? -10.906 -43.594 -4.973 1 95.06 142 PHE B N 1
ATOM 7540 C CA . PHE B 1 142 ? -10.766 -42.344 -5.699 1 95.06 142 PHE B CA 1
ATOM 7541 C C . PHE B 1 142 ? -11.75 -42.281 -6.859 1 95.06 142 PHE B C 1
ATOM 7543 O O . PHE B 1 142 ? -12.336 -43.281 -7.242 1 95.06 142 PHE B O 1
ATOM 7550 N N . GLU B 1 143 ? -12.008 -41.125 -7.262 1 96.5 143 GLU B N 1
ATOM 7551 C CA . GLU B 1 143 ? -12.922 -40.844 -8.375 1 96.5 143 GLU B CA 1
ATOM 7552 C C . GLU B 1 143 ? -12.305 -39.875 -9.375 1 96.5 143 GLU B C 1
ATOM 7554 O O . GLU B 1 143 ? -11.719 -38.875 -8.984 1 96.5 143 GLU B O 1
ATOM 7559 N N . PHE B 1 144 ? -12.227 -40.25 -10.625 1 96.31 144 PHE B N 1
ATOM 7560 C CA . PHE B 1 144 ? -11.734 -39.406 -11.711 1 96.31 144 PHE B CA 1
ATOM 7561 C C . PHE B 1 144 ? -12.836 -39.156 -12.742 1 96.31 144 PHE B C 1
ATOM 7563 O O . PHE B 1 144 ? -13.383 -40.125 -13.305 1 96.31 144 PHE B O 1
ATOM 7570 N N . PHE B 1 145 ? -13.172 -37.938 -12.914 1 94.88 145 PHE B N 1
ATOM 7571 C CA . PHE B 1 145 ? -14.164 -37.562 -13.922 1 94.88 145 PHE B CA 1
ATOM 7572 C C . PHE B 1 145 ? -13.5 -37.344 -15.273 1 94.88 145 PHE B C 1
ATOM 7574 O O . PHE B 1 145 ? -12.75 -36.375 -15.453 1 94.88 145 PHE B O 1
ATOM 7581 N N . ASN B 1 146 ? -13.711 -38.188 -16.188 1 92.44 146 ASN B N 1
ATOM 7582 C CA . ASN B 1 146 ? -13.172 -38.062 -17.547 1 92.44 146 ASN B CA 1
ATOM 7583 C C . ASN B 1 146 ? -14 -37.125 -18.406 1 92.44 146 ASN B C 1
ATOM 7585 O O . ASN B 1 146 ? -14.93 -37.531 -19.094 1 92.44 146 ASN B O 1
ATOM 7589 N N . VAL B 1 147 ? -13.641 -35.906 -18.453 1 86.38 147 VAL B N 1
ATOM 7590 C CA . VAL B 1 147 ? -14.391 -34.844 -19.094 1 86.38 147 VAL B CA 1
ATOM 7591 C C . VAL B 1 147 ? -14.383 -35.062 -20.609 1 86.38 147 VAL B C 1
ATOM 7593 O O . VAL B 1 147 ? -13.336 -35.344 -21.203 1 86.38 147 VAL B O 1
ATOM 7596 N N . SER B 1 148 ? -15.5 -34.938 -21.188 1 78.88 148 SER B N 1
ATOM 7597 C CA . SER B 1 148 ? -15.633 -35.125 -22.625 1 78.88 148 SER B CA 1
ATOM 7598 C C . SER B 1 148 ? -15.367 -33.812 -23.375 1 78.88 148 SER B C 1
ATOM 7600 O O . SER B 1 148 ? -15.727 -32.719 -22.891 1 78.88 148 SER B O 1
ATOM 7602 N N . GLU B 1 149 ? -14.508 -33.812 -24.328 1 66.69 149 GLU B N 1
ATOM 7603 C CA . GLU B 1 149 ? -14.203 -32.625 -25.109 1 66.69 149 GLU B CA 1
ATOM 7604 C C . GLU B 1 149 ? -15.281 -32.344 -26.156 1 66.69 149 GLU B C 1
ATOM 7606 O O . GLU B 1 149 ? -15.742 -33.281 -26.828 1 66.69 149 GLU B O 1
ATOM 7611 N N . ASP B 1 150 ? -16.234 -31.438 -26.047 1 54.84 150 ASP B N 1
ATOM 7612 C CA . ASP B 1 150 ? -17.125 -31.062 -27.141 1 54.84 150 ASP B CA 1
ATOM 7613 C C . ASP B 1 150 ? -16.328 -30.484 -28.312 1 54.84 150 ASP B C 1
ATOM 7615 O O . ASP B 1 150 ? -15.781 -29.375 -28.219 1 54.84 150 ASP B O 1
ATOM 7619 N N . LEU B 1 151 ? -15.758 -31.219 -29.094 1 43.62 151 LEU B N 1
ATOM 7620 C CA . LEU B 1 151 ? -15.008 -30.781 -30.266 1 43.62 151 LEU B CA 1
ATOM 7621 C C . LEU B 1 151 ? -15.766 -29.703 -31.031 1 43.62 151 LEU B C 1
ATOM 7623 O O . LEU B 1 151 ? -15.172 -28.938 -31.781 1 43.62 151 LEU B O 1
ATOM 7627 N N . LEU B 1 152 ? -17.094 -29.719 -31.234 1 40.91 152 LEU B N 1
ATOM 7628 C CA . LEU B 1 152 ? -17.812 -28.875 -32.188 1 40.91 152 LEU B CA 1
ATOM 7629 C C . LEU B 1 152 ? -17.703 -27.406 -31.812 1 40.91 152 LEU B C 1
ATOM 7631 O O . LEU B 1 152 ? -17.844 -26.531 -32.688 1 40.91 152 LEU B O 1
ATOM 7635 N N . LYS B 1 153 ? -17.953 -26.953 -30.719 1 41.59 153 LYS B N 1
ATOM 7636 C CA . LYS B 1 153 ? -18.375 -25.578 -30.453 1 41.59 153 LYS B CA 1
ATOM 7637 C C . LYS B 1 153 ? -17.234 -24.594 -30.656 1 41.59 153 LYS B C 1
ATOM 7639 O O . LYS B 1 153 ? -17.453 -23.391 -30.781 1 41.59 153 LYS B O 1
ATOM 7644 N N . LYS B 1 154 ? -16.031 -24.906 -30.25 1 40.59 154 LYS B N 1
ATOM 7645 C CA . LYS B 1 154 ? -15.211 -23.703 -30.141 1 40.59 154 LYS B CA 1
ATOM 7646 C C . LYS B 1 154 ? -14.789 -23.203 -31.516 1 40.59 154 LYS B C 1
ATOM 7648 O O . LYS B 1 154 ? -14.031 -22.234 -31.625 1 40.59 154 LYS B O 1
ATOM 7653 N N . ASN B 1 155 ? -15.031 -23.969 -32.5 1 34.34 155 ASN B N 1
ATOM 7654 C CA . ASN B 1 155 ? -14.578 -23.375 -33.75 1 34.34 155 ASN B CA 1
ATOM 7655 C C . ASN B 1 155 ? -15.328 -22.078 -34.062 1 34.34 155 ASN B C 1
ATOM 7657 O O . ASN B 1 155 ? -15.016 -21.391 -35.031 1 34.34 155 ASN B O 1
ATOM 7661 N N . LYS B 1 156 ? -16.656 -22.156 -33.75 1 36 156 LYS B N 1
ATOM 7662 C CA . LYS B 1 156 ? -17.422 -21.047 -34.312 1 36 156 LYS B CA 1
ATOM 7663 C C . LYS B 1 156 ? -17.203 -19.766 -33.5 1 36 156 LYS B C 1
ATOM 7665 O O . LYS B 1 156 ? -17.938 -18.781 -33.656 1 36 156 LYS B O 1
ATOM 7670 N N . ALA B 1 157 ? -16.703 -19.812 -32.375 1 33.38 157 ALA B N 1
ATOM 7671 C CA . ALA B 1 157 ? -16.781 -18.469 -31.797 1 33.38 157 ALA B CA 1
ATOM 7672 C C . ALA B 1 157 ? -16.234 -17.422 -32.75 1 33.38 157 ALA B C 1
ATOM 7674 O O . ALA B 1 157 ? -15.195 -17.641 -33.406 1 33.38 157 ALA B O 1
ATOM 7675 N N . ASP B 1 158 ? -17.078 -16.438 -33.156 1 31.97 158 ASP B N 1
ATOM 7676 C CA . ASP B 1 158 ? -17.031 -15.273 -34.031 1 31.97 158 ASP B CA 1
ATOM 7677 C C . ASP B 1 158 ? -15.734 -14.5 -33.844 1 31.97 158 ASP B C 1
ATOM 7679 O O . ASP B 1 158 ? -15.469 -13.977 -32.75 1 31.97 158 ASP B O 1
ATOM 7683 N N . SER B 1 159 ? -14.609 -14.969 -34.188 1 29.66 159 SER B N 1
ATOM 7684 C CA . SER B 1 159 ? -13.562 -13.953 -34.281 1 29.66 159 SER B CA 1
ATOM 7685 C C . SER B 1 159 ? -14.148 -12.578 -34.594 1 29.66 159 SER B C 1
ATOM 7687 O O . SER B 1 159 ? -15.062 -12.469 -35.406 1 29.66 159 SER B O 1
ATOM 7689 N N . LEU B 1 160 ? -14.305 -11.688 -33.688 1 30.98 160 LEU B N 1
ATOM 7690 C CA . LEU B 1 160 ? -14.758 -10.375 -34.125 1 30.98 160 LEU B CA 1
ATOM 7691 C C . LEU B 1 160 ? -14.398 -10.148 -35.594 1 30.98 160 LEU B C 1
ATOM 7693 O O . LEU B 1 160 ? -15.188 -9.594 -36.344 1 30.98 160 LEU B O 1
ATOM 7697 N N . ASP B 1 161 ? -13.062 -9.883 -35.875 1 29.75 161 ASP B N 1
ATOM 7698 C CA . ASP B 1 161 ? -12.789 -9.352 -37.219 1 29.75 161 ASP B CA 1
ATOM 7699 C C . ASP B 1 161 ? -12.867 -10.453 -38.25 1 29.75 161 ASP B C 1
ATOM 7701 O O . ASP B 1 161 ? -12.383 -11.57 -38.031 1 29.75 161 ASP B O 1
ATOM 7705 N N . GLY B 1 162 ? -14.016 -10.891 -38.906 1 29.98 162 GLY B N 1
ATOM 7706 C CA . GLY B 1 162 ? -14.445 -11.555 -40.125 1 29.98 162 GLY B CA 1
ATOM 7707 C C . GLY B 1 162 ? -13.375 -12.438 -40.75 1 29.98 162 GLY B C 1
ATOM 7708 O O . GLY B 1 162 ? -13.586 -13.039 -41.781 1 29.98 162 GLY B O 1
ATOM 7709 N N . LEU B 1 163 ? -12.07 -12.094 -40.688 1 28.5 163 LEU B N 1
ATOM 7710 C CA . LEU B 1 163 ? -11.18 -12.805 -41.594 1 28.5 163 LEU B CA 1
ATOM 7711 C C . LEU B 1 163 ? -10.906 -14.219 -41.094 1 28.5 163 LEU B C 1
ATOM 7713 O O . LEU B 1 163 ? -10.211 -14.406 -40.094 1 28.5 163 LEU B O 1
ATOM 7717 N N . ILE B 1 164 ? -11.828 -15.156 -41.125 1 31.95 164 ILE B N 1
ATOM 7718 C CA . ILE B 1 164 ? -11.664 -16.594 -41.062 1 31.95 164 ILE B CA 1
ATOM 7719 C C . ILE B 1 164 ? -10.602 -17.047 -42.062 1 31.95 164 ILE B C 1
ATOM 7721 O O . ILE B 1 164 ? -10.773 -16.906 -43.25 1 31.95 164 ILE B O 1
ATOM 7725 N N . THR B 1 165 ? -9.32 -16.672 -41.938 1 30.56 165 THR B N 1
ATOM 7726 C CA . THR B 1 165 ? -8.469 -17.25 -42.969 1 30.56 165 THR B CA 1
ATOM 7727 C C . THR B 1 165 ? -8.555 -18.781 -42.938 1 30.56 165 THR B C 1
ATOM 7729 O O . THR B 1 165 ? -8.852 -19.359 -41.906 1 30.56 165 THR B O 1
ATOM 7732 N N . GLU B 1 166 ? -8.594 -19.453 -44.094 1 33.22 166 GLU B N 1
ATOM 7733 C CA . GLU B 1 166 ? -8.602 -20.844 -44.531 1 33.22 166 GLU B CA 1
ATOM 7734 C C . GLU B 1 166 ? -7.703 -21.703 -43.656 1 33.22 166 GLU B C 1
ATOM 7736 O O . GLU B 1 166 ? -7.902 -22.906 -43.562 1 33.22 166 GLU B O 1
ATOM 7741 N N . LEU B 1 167 ? -6.633 -21.156 -43.25 1 31.94 167 LEU B N 1
ATOM 7742 C CA . LEU B 1 167 ? -5.684 -21.984 -42.531 1 31.94 167 LEU B CA 1
ATOM 7743 C C . LEU B 1 167 ? -6.281 -22.438 -41.188 1 31.94 167 LEU B C 1
ATOM 7745 O O . LEU B 1 167 ? -5.688 -23.266 -40.5 1 31.94 167 LEU B O 1
ATOM 7749 N N . ASP B 1 168 ? -7.316 -21.828 -40.688 1 34.88 168 ASP B N 1
ATOM 7750 C CA . ASP B 1 168 ? -7.949 -21.984 -39.375 1 34.88 168 ASP B CA 1
ATOM 7751 C C . ASP B 1 168 ? -8.867 -23.203 -39.344 1 34.88 168 ASP B C 1
ATOM 7753 O O . ASP B 1 168 ? -9.555 -23.453 -38.375 1 34.88 168 ASP B O 1
ATOM 7757 N N . GLU B 1 169 ? -9.234 -23.703 -40.562 1 35.12 169 GLU B N 1
ATOM 7758 C CA . GLU B 1 169 ? -10.133 -24.844 -40.594 1 35.12 169 GLU B CA 1
ATOM 7759 C C . GLU B 1 169 ? -9.5 -26.062 -39.938 1 35.12 169 GLU B C 1
ATOM 7761 O O . GLU B 1 169 ? -10.07 -27.156 -39.938 1 35.12 169 GLU B O 1
ATOM 7766 N N . ARG B 1 170 ? -8.188 -26 -39.625 1 35.75 170 ARG B N 1
ATOM 7767 C CA . ARG B 1 170 ? -7.633 -27.266 -39.156 1 35.75 170 ARG B CA 1
ATOM 7768 C C . ARG B 1 170 ? -8.07 -27.547 -37.719 1 35.75 170 ARG B C 1
ATOM 7770 O O . ARG B 1 170 ? -7.797 -26.766 -36.812 1 35.75 170 ARG B O 1
ATOM 7777 N N . SER B 1 171 ? -9.109 -28.172 -37.594 1 38.41 171 SER B N 1
ATOM 7778 C CA . SER B 1 171 ? -9.5 -28.812 -36.344 1 38.41 171 SER B CA 1
ATOM 7779 C C . SER B 1 171 ? -8.273 -29.266 -35.562 1 38.41 171 SER B C 1
ATOM 7781 O O . SER B 1 171 ? -7.297 -29.734 -36.125 1 38.41 171 SER B O 1
ATOM 7783 N N . PRO B 1 172 ? -7.977 -28.812 -34.344 1 41.88 172 PRO B N 1
ATOM 7784 C CA . PRO B 1 172 ? -6.82 -29.391 -33.656 1 41.88 172 PRO B CA 1
ATOM 7785 C C . PRO B 1 172 ? -6.715 -30.906 -33.844 1 41.88 172 PRO B C 1
ATOM 7787 O O . PRO 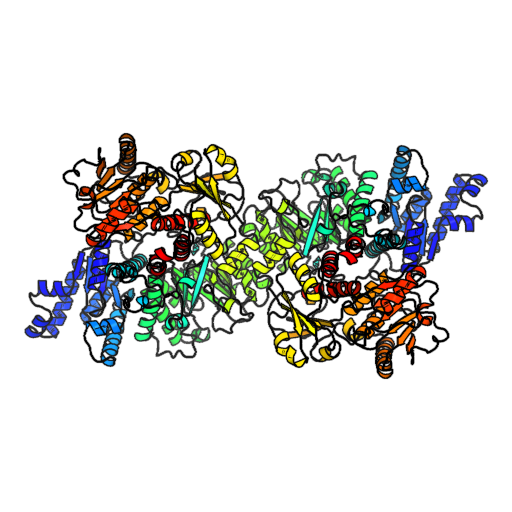B 1 172 ? -7.727 -31.578 -34.031 1 41.88 172 PRO B O 1
ATOM 7790 N N . ALA B 1 173 ? -5.648 -31.359 -34.406 1 43.94 173 ALA B N 1
ATOM 7791 C CA . ALA B 1 173 ? -5.355 -32.781 -34.594 1 43.94 173 ALA B CA 1
ATOM 7792 C C . ALA B 1 173 ? -5.914 -33.625 -33.438 1 43.94 173 ALA B C 1
ATOM 7794 O O . ALA B 1 173 ? -5.84 -33.219 -32.281 1 43.94 173 ALA B O 1
ATOM 7795 N N . PRO B 1 174 ? -6.973 -34.469 -33.688 1 46.84 174 PRO B N 1
ATOM 7796 C CA . PRO B 1 174 ? -7.555 -35.375 -32.719 1 46.84 174 PRO B CA 1
ATOM 7797 C C . PRO B 1 174 ? -6.582 -35.719 -31.578 1 46.84 174 PRO B C 1
ATOM 7799 O O . PRO B 1 174 ? -7.008 -35.938 -30.438 1 46.84 174 PRO B O 1
ATOM 7802 N N . TYR B 1 175 ? -5.289 -35.688 -31.859 1 50.31 175 TYR B N 1
ATOM 7803 C CA . TYR B 1 175 ? -4.273 -36.062 -30.875 1 50.31 175 TYR B CA 1
ATOM 7804 C C . TYR B 1 175 ? -4.18 -35.031 -29.766 1 50.31 175 TYR B C 1
ATOM 7806 O O . TYR B 1 175 ? -3.807 -35.344 -28.641 1 50.31 175 TYR B O 1
ATOM 7814 N N . LEU B 1 176 ? -4.711 -33.844 -30.094 1 55.69 176 LEU B N 1
ATOM 7815 C CA . LEU B 1 176 ? -4.578 -32.812 -29.078 1 55.69 176 LEU B CA 1
ATOM 7816 C C . LEU B 1 176 ? -5.602 -33 -27.969 1 55.69 176 LEU B C 1
ATOM 7818 O O . LEU B 1 176 ? -5.301 -32.75 -26.797 1 55.69 176 LEU B O 1
ATOM 7822 N N . THR B 1 177 ? -6.73 -33.531 -28.281 1 57.41 177 THR B N 1
ATOM 7823 C CA . THR B 1 177 ? -7.75 -33.812 -27.266 1 57.41 177 THR B CA 1
ATOM 7824 C C . THR B 1 177 ? -7.289 -34.875 -26.297 1 57.41 177 THR B C 1
ATOM 7826 O O . THR B 1 177 ? -7.492 -34.75 -25.094 1 57.41 177 THR B O 1
ATOM 7829 N N . LEU B 1 178 ? -6.688 -35.812 -26.797 1 69.94 178 LEU B N 1
ATOM 7830 C CA . LEU B 1 178 ? -6.219 -36.906 -25.953 1 69.94 178 LEU B CA 1
ATOM 7831 C C . LEU B 1 178 ? -5.082 -36.438 -25.047 1 69.94 178 LEU B C 1
ATOM 7833 O O . LEU B 1 178 ? -4.93 -36.906 -23.938 1 69.94 178 LEU B O 1
ATOM 7837 N N . LYS B 1 179 ? -4.449 -35.375 -25.484 1 73.38 179 LYS B N 1
ATOM 7838 C CA . LYS B 1 179 ? -3.336 -34.875 -24.703 1 73.38 179 LYS B CA 1
ATOM 7839 C C . LYS B 1 179 ? -3.832 -34.188 -23.438 1 73.38 179 LYS B C 1
ATOM 7841 O O . LYS B 1 179 ? -3.209 -34.281 -22.375 1 73.38 179 LYS B O 1
ATOM 7846 N N . ARG B 1 180 ? -4.957 -33.594 -23.531 1 77.81 180 ARG B N 1
ATOM 7847 C CA . ARG B 1 180 ? -5.523 -32.938 -22.359 1 77.81 180 ARG B CA 1
ATOM 7848 C C . ARG B 1 180 ? -5.992 -33.938 -21.328 1 77.81 180 ARG B C 1
ATOM 7850 O O . ARG B 1 180 ? -5.793 -33.75 -20.125 1 77.81 180 ARG B O 1
ATOM 7857 N N . ALA B 1 181 ? -6.641 -34.938 -21.828 1 82.38 181 ALA B N 1
ATOM 7858 C CA . ALA B 1 181 ? -7.094 -36 -20.938 1 82.38 181 ALA B CA 1
ATOM 7859 C C . ALA B 1 181 ? -5.914 -36.688 -20.266 1 82.38 181 ALA B C 1
ATOM 7861 O O . ALA B 1 181 ? -5.977 -37.062 -19.094 1 82.38 181 ALA B O 1
ATOM 7862 N N . GLU B 1 182 ? -4.922 -36.844 -21.031 1 82.69 182 GLU B N 1
ATOM 7863 C CA . GLU B 1 182 ? -3.707 -37.469 -20.516 1 82.69 182 GLU B CA 1
ATOM 7864 C C . GLU B 1 182 ? -3.094 -36.625 -19.391 1 82.69 182 GLU B C 1
ATOM 7866 O O . GLU B 1 182 ? -2.789 -37.156 -18.328 1 82.69 182 GLU B O 1
ATOM 7871 N N . ARG B 1 183 ? -2.961 -35.406 -19.641 1 80.94 183 ARG B N 1
ATOM 7872 C CA . ARG B 1 183 ? -2.379 -34.531 -18.641 1 80.94 183 ARG B CA 1
ATOM 7873 C C . ARG B 1 183 ? -3.232 -34.5 -17.391 1 80.94 183 ARG B C 1
ATOM 7875 O O . ARG B 1 183 ? -2.701 -34.5 -16.266 1 80.94 183 ARG B O 1
ATOM 7882 N N . HIS B 1 184 ? -4.492 -34.375 -17.656 1 87.5 184 HIS B N 1
ATOM 7883 C CA . HIS B 1 184 ? -5.43 -34.344 -16.547 1 87.5 184 HIS B CA 1
ATOM 7884 C C . HIS B 1 184 ? -5.312 -35.625 -15.703 1 87.5 184 HIS B C 1
ATOM 7886 O O . HIS B 1 184 ? -5.246 -35.531 -14.469 1 87.5 184 HIS B O 1
ATOM 7892 N N . PHE B 1 185 ? -5.262 -36.688 -16.328 1 90.44 185 PHE B N 1
ATOM 7893 C CA . PHE B 1 185 ? -5.203 -37.969 -15.625 1 90.44 185 PHE B CA 1
ATOM 7894 C C . PHE B 1 185 ? -3.865 -38.156 -14.922 1 90.44 185 PHE B C 1
ATOM 7896 O O . PHE B 1 185 ? -3.809 -38.656 -13.805 1 90.44 185 PHE B O 1
ATOM 7903 N N . PHE B 1 186 ? -2.807 -37.719 -15.531 1 86.88 186 PHE B N 1
ATOM 7904 C CA . PHE B 1 186 ? -1.491 -37.781 -14.906 1 86.88 186 PHE B CA 1
ATOM 7905 C C . PHE B 1 186 ? -1.435 -36.906 -13.664 1 86.88 186 PHE B C 1
ATOM 7907 O O . PHE B 1 186 ? -0.861 -37.312 -12.648 1 86.88 186 PHE B O 1
ATOM 7914 N N . LYS B 1 187 ? -1.994 -35.75 -13.797 1 87.81 187 LYS B N 1
ATOM 7915 C CA . LYS B 1 187 ? -2.062 -34.875 -12.625 1 87.81 187 LYS B CA 1
ATOM 7916 C C . LYS B 1 187 ? -2.818 -35.562 -11.484 1 87.81 187 LYS B C 1
ATOM 7918 O O . LYS B 1 187 ? -2.379 -35.531 -10.336 1 87.81 187 LYS B O 1
ATOM 7923 N N . PHE B 1 188 ? -3.869 -36.188 -11.82 1 92.06 188 PHE B N 1
ATOM 7924 C CA . PHE B 1 188 ? -4.664 -36.906 -10.828 1 92.06 188 PHE B CA 1
ATOM 7925 C C . PHE B 1 188 ? -3.855 -38.031 -10.188 1 92.06 188 PHE B C 1
ATOM 7927 O O . PHE B 1 188 ? -3.818 -38.156 -8.961 1 92.06 188 PHE B O 1
ATOM 7934 N N . LEU B 1 189 ? -3.219 -38.781 -10.961 1 90.62 189 LEU B N 1
ATOM 7935 C CA . LEU B 1 189 ? -2.428 -39.875 -10.453 1 90.62 189 LEU B CA 1
ATOM 7936 C C . LEU B 1 189 ? -1.28 -39.406 -9.586 1 90.62 189 LEU B C 1
ATOM 7938 O O . LEU B 1 189 ? -0.91 -40.031 -8.602 1 90.62 189 LEU B O 1
ATOM 7942 N N . SER B 1 190 ? -0.748 -38.281 -9.969 1 88.38 190 SER B N 1
ATOM 7943 C CA . SER B 1 190 ? 0.348 -37.719 -9.18 1 88.38 190 SER B CA 1
ATOM 7944 C C . SER B 1 190 ? -0.125 -37.312 -7.797 1 88.38 190 SER B C 1
ATOM 7946 O O . SER B 1 190 ? 0.678 -37.188 -6.867 1 88.38 190 SER B O 1
ATOM 7948 N N . LEU B 1 191 ? -1.325 -37 -7.668 1 91.25 191 LEU B N 1
ATOM 7949 C CA . LEU B 1 191 ? -1.881 -36.562 -6.398 1 91.25 191 LEU B CA 1
ATOM 7950 C C . LEU B 1 191 ? -2.186 -37.75 -5.484 1 91.25 191 LEU B C 1
ATOM 7952 O O . LEU B 1 191 ? -2.203 -37.594 -4.262 1 91.25 191 LEU B O 1
ATOM 7956 N N . ILE B 1 192 ? -2.438 -38.969 -6.047 1 91.38 192 ILE B N 1
ATOM 7957 C CA . ILE B 1 192 ? -2.898 -40.062 -5.215 1 91.38 192 ILE B CA 1
ATOM 7958 C C . ILE B 1 192 ? -1.757 -41.062 -4.996 1 91.38 192 ILE B C 1
ATOM 7960 O O . ILE B 1 192 ? -1.802 -41.875 -4.066 1 91.38 192 ILE B O 1
ATOM 7964 N N . LEU B 1 193 ? -0.736 -40.969 -5.844 1 90 193 LEU B N 1
ATOM 7965 C CA . LEU B 1 193 ? 0.4 -41.906 -5.723 1 90 193 LEU B CA 1
ATOM 7966 C C . LEU B 1 193 ? 1.585 -41.188 -5.062 1 90 193 LEU B C 1
ATOM 7968 O O . LEU B 1 193 ? 1.634 -39.969 -5.008 1 90 193 LEU B O 1
ATOM 7972 N N . PRO B 1 194 ? 2.5 -41.938 -4.551 1 85.38 194 PRO B N 1
ATOM 7973 C CA . PRO B 1 194 ? 3.68 -41.312 -3.947 1 85.38 194 PRO B CA 1
ATOM 7974 C C . PRO B 1 194 ? 4.461 -40.438 -4.938 1 85.38 194 PRO B C 1
ATOM 7976 O O . PRO B 1 194 ? 4.418 -40.688 -6.145 1 85.38 194 PRO B O 1
ATOM 7979 N N . LYS B 1 195 ? 5.133 -39.531 -4.391 1 77.81 195 LYS B N 1
ATOM 7980 C CA . LYS B 1 195 ? 5.918 -38.594 -5.215 1 77.81 195 LYS B CA 1
ATOM 7981 C C . LYS B 1 195 ? 6.949 -39.375 -6.043 1 77.81 195 LYS B C 1
ATOM 7983 O O . LYS B 1 195 ? 7.598 -40.281 -5.543 1 77.81 195 LYS B O 1
ATOM 7988 N N . GLY B 1 196 ? 7.082 -39.031 -7.312 1 72.19 196 GLY B N 1
ATOM 7989 C CA . GLY B 1 196 ? 8.109 -39.594 -8.164 1 72.19 196 GLY B CA 1
ATOM 7990 C C . GLY B 1 196 ? 7.621 -40.812 -8.945 1 72.19 196 GLY B C 1
ATOM 7991 O O . GLY B 1 196 ? 8.344 -41.312 -9.797 1 72.19 196 GLY B O 1
ATOM 7992 N N . THR B 1 197 ? 6.371 -41.219 -8.633 1 76.5 197 THR B N 1
ATOM 7993 C CA . THR B 1 197 ? 5.848 -42.406 -9.312 1 76.5 197 THR B CA 1
ATOM 7994 C C . THR B 1 197 ? 5.59 -42.125 -10.789 1 76.5 197 THR B C 1
ATOM 7996 O O . THR B 1 197 ? 5.824 -42.969 -11.648 1 76.5 197 THR B O 1
ATOM 7999 N N . ILE B 1 198 ? 5.02 -40.938 -11.031 1 73.06 198 ILE B N 1
ATOM 8000 C CA . ILE B 1 198 ? 4.805 -40.531 -12.414 1 73.06 198 ILE B CA 1
ATOM 8001 C C . ILE B 1 198 ? 5.977 -39.688 -12.891 1 73.06 198 ILE B C 1
ATOM 8003 O O . ILE B 1 198 ? 6.27 -38.625 -12.305 1 73.06 198 ILE B O 1
ATOM 8007 N N . PRO B 1 199 ? 6.91 -40.156 -13.68 1 58.41 199 PRO B N 1
ATOM 8008 C CA . PRO B 1 199 ? 8.125 -39.438 -14.102 1 58.41 199 PRO B CA 1
ATOM 8009 C C . PRO B 1 199 ? 7.844 -38.094 -14.742 1 58.41 199 PRO B C 1
ATOM 8011 O O . PRO B 1 199 ? 8.617 -37.156 -14.57 1 58.41 199 PRO B O 1
ATOM 8014 N N . PHE B 1 200 ? 7.008 -38 -15.773 1 53.47 200 PHE B N 1
ATOM 8015 C CA . PHE B 1 200 ? 6.949 -36.906 -16.734 1 53.47 200 PHE B CA 1
ATOM 8016 C C . PHE B 1 200 ? 6.238 -35.688 -16.141 1 53.47 200 PHE B C 1
ATOM 8018 O O . PHE B 1 200 ? 6.348 -34.594 -16.672 1 53.47 200 PHE B O 1
ATOM 8025 N N . ILE B 1 201 ? 5.578 -35.844 -15.023 1 53.81 201 ILE B N 1
ATOM 8026 C CA . ILE B 1 201 ? 4.652 -34.75 -14.742 1 53.81 201 ILE B CA 1
ATOM 8027 C C . ILE B 1 201 ? 5.34 -33.688 -13.883 1 53.81 201 ILE B C 1
ATOM 8029 O O . ILE B 1 201 ? 4.844 -32.562 -13.742 1 53.81 201 ILE B O 1
ATOM 8033 N N . GLU B 1 202 ? 6.59 -34.062 -13.57 1 54.66 202 GLU B N 1
ATOM 8034 C CA . GLU B 1 202 ? 7.059 -33.031 -12.664 1 54.66 202 GLU B CA 1
ATOM 8035 C C . GLU B 1 202 ? 7.391 -31.75 -13.43 1 54.66 202 GLU B C 1
ATOM 8037 O O . GLU B 1 202 ? 8.109 -31.781 -14.43 1 54.66 202 GLU B O 1
ATOM 8042 N N . SER B 1 203 ? 6.59 -30.656 -13.141 1 63.56 203 SER B N 1
ATOM 8043 C CA . SER B 1 203 ? 6.816 -29.359 -13.758 1 63.56 203 SER B CA 1
ATOM 8044 C C . SER B 1 203 ? 8.25 -28.891 -13.539 1 63.56 203 SER B C 1
ATOM 8046 O O . SER B 1 203 ? 8.828 -29.109 -12.477 1 63.56 203 SER B O 1
ATOM 8048 N N . ALA B 1 204 ? 8.984 -28.719 -14.57 1 77.56 204 ALA B N 1
ATOM 8049 C CA . ALA B 1 204 ? 10.352 -28.203 -14.602 1 77.56 204 ALA B CA 1
ATOM 8050 C C . ALA B 1 204 ? 10.398 -26.75 -14.148 1 77.56 204 ALA B C 1
ATOM 8052 O O . ALA B 1 204 ? 11.484 -26.188 -13.984 1 77.56 204 ALA B O 1
ATOM 8053 N N . PHE B 1 205 ? 9.211 -26.297 -13.711 1 85.06 205 PHE B N 1
ATOM 8054 C CA . PHE B 1 205 ? 9.203 -24.891 -13.359 1 85.06 205 PHE B CA 1
ATOM 8055 C C . PHE B 1 205 ? 9.656 -24.672 -11.922 1 85.06 205 PHE B C 1
ATOM 8057 O O . PHE B 1 205 ? 9.398 -25.516 -11.055 1 85.06 205 PHE B O 1
ATOM 8064 N N . PRO B 1 206 ? 10.273 -23.578 -11.672 1 87.75 206 PRO B N 1
ATOM 8065 C CA . PRO B 1 206 ? 10.938 -23.328 -10.391 1 87.75 206 PRO B CA 1
ATOM 8066 C C . PRO B 1 206 ? 9.984 -23.406 -9.203 1 87.75 206 PRO B C 1
ATOM 8068 O O . PRO B 1 206 ? 10.352 -23.922 -8.141 1 87.75 206 PRO B O 1
ATOM 8071 N N . LEU B 1 207 ? 8.789 -22.953 -9.312 1 89.19 207 LEU B N 1
ATOM 8072 C CA . LEU B 1 207 ? 7.887 -22.875 -8.172 1 89.19 207 LEU B CA 1
ATOM 8073 C C . LEU B 1 207 ? 6.992 -24.109 -8.094 1 89.19 207 LEU B C 1
ATOM 8075 O O . LEU B 1 207 ? 6.242 -24.266 -7.129 1 89.19 207 LEU B O 1
ATOM 8079 N N . ALA B 1 208 ? 7.039 -24.922 -9.062 1 83.38 208 ALA B N 1
ATOM 8080 C CA . ALA B 1 208 ? 6.148 -26.078 -9.133 1 83.38 208 ALA B CA 1
ATOM 8081 C C . ALA B 1 208 ? 6.391 -27.031 -7.965 1 83.38 208 ALA B C 1
ATOM 8083 O O . ALA B 1 208 ? 5.453 -27.656 -7.461 1 83.38 208 ALA B O 1
ATOM 8084 N N . SER B 1 209 ? 7.609 -27.062 -7.477 1 80.56 209 SER B N 1
ATOM 8085 C CA . SER B 1 209 ? 7.945 -28.016 -6.426 1 80.56 209 SER B CA 1
ATOM 8086 C C . SER B 1 209 ? 7.832 -27.391 -5.043 1 80.56 209 SER B C 1
ATOM 8088 O O . SER B 1 209 ? 8.086 -28.047 -4.031 1 80.56 209 SER B O 1
ATOM 8090 N N . ILE B 1 210 ? 7.508 -26.188 -4.961 1 90.38 210 ILE B N 1
ATOM 8091 C CA . ILE B 1 210 ? 7.387 -25.5 -3.682 1 90.38 210 ILE B CA 1
ATOM 8092 C C . ILE B 1 210 ? 5.91 -25.312 -3.33 1 90.38 210 ILE B C 1
ATOM 8094 O O . ILE B 1 210 ? 5.195 -24.578 -4.008 1 90.38 210 ILE B O 1
ATOM 8098 N N . PRO B 1 211 ? 5.516 -25.984 -2.27 1 92 211 PRO B N 1
ATOM 8099 C CA . PRO B 1 211 ? 4.113 -25.828 -1.878 1 92 211 PRO B CA 1
ATOM 8100 C C . PRO B 1 211 ? 3.732 -24.375 -1.604 1 92 211 PRO B C 1
ATOM 8102 O O . PRO B 1 211 ? 4.574 -23.594 -1.173 1 92 211 PRO B O 1
ATOM 8105 N N . ALA B 1 212 ? 2.488 -24.031 -1.844 1 93.75 212 ALA B N 1
ATOM 8106 C CA . ALA B 1 212 ? 2.002 -22.672 -1.688 1 93.75 212 ALA B CA 1
ATOM 8107 C C . ALA B 1 212 ? 2.17 -22.188 -0.25 1 93.75 212 ALA B C 1
ATOM 8109 O O . ALA B 1 212 ? 2.424 -21 -0.012 1 93.75 212 ALA B O 1
ATOM 8110 N N . GLU B 1 213 ? 2.076 -23.094 0.778 1 94.81 213 GLU B N 1
ATOM 8111 C CA . GLU B 1 213 ? 2.121 -22.719 2.188 1 94.81 213 GLU B CA 1
ATOM 8112 C C . GLU B 1 213 ? 3.551 -22.422 2.633 1 94.81 213 GLU B C 1
ATOM 8114 O O . GLU B 1 213 ? 3.768 -21.859 3.705 1 94.81 213 GLU B O 1
ATOM 8119 N N . ASP B 1 214 ? 4.539 -22.797 1.824 1 93.25 214 ASP B N 1
ATOM 8120 C CA . ASP B 1 214 ? 5.938 -22.531 2.15 1 93.25 214 ASP B CA 1
ATOM 8121 C C . ASP B 1 214 ? 6.418 -21.234 1.502 1 93.25 214 ASP B C 1
ATOM 8123 O O . ASP B 1 214 ? 7.52 -20.75 1.793 1 93.25 214 ASP B O 1
ATOM 8127 N N . ARG B 1 215 ? 5.613 -20.734 0.609 1 93.19 215 ARG B N 1
ATOM 8128 C CA . ARG B 1 215 ? 5.91 -19.469 -0.035 1 93.19 215 ARG B CA 1
ATOM 8129 C C . ARG B 1 215 ? 5.281 -18.312 0.729 1 93.19 215 ARG B C 1
ATOM 8131 O O . ARG B 1 215 ? 4.613 -18.516 1.745 1 93.19 215 ARG B O 1
ATOM 8138 N N . ARG B 1 216 ? 5.605 -17.109 0.26 1 92.06 216 ARG B N 1
ATOM 8139 C CA . ARG B 1 216 ? 5.086 -15.938 0.958 1 92.06 216 ARG B CA 1
ATOM 8140 C C . ARG B 1 216 ? 4.07 -15.188 0.097 1 92.06 216 ARG B C 1
ATOM 8142 O O . ARG B 1 216 ? 4.234 -15.102 -1.122 1 92.06 216 ARG B O 1
ATOM 8149 N N . PHE B 1 217 ? 3.02 -14.742 0.786 1 94.31 217 PHE B N 1
ATOM 8150 C CA . PHE B 1 217 ? 1.975 -13.914 0.192 1 94.31 217 PHE B CA 1
ATOM 8151 C C . PHE B 1 217 ? 1.325 -14.633 -0.988 1 94.31 217 PHE B C 1
ATOM 8153 O O . PHE B 1 217 ? 1.229 -14.07 -2.082 1 94.31 217 PHE B O 1
ATOM 8160 N N . THR B 1 218 ? 0.91 -15.859 -0.689 1 96.88 218 THR B N 1
ATOM 8161 C CA . THR B 1 218 ? 0.208 -16.656 -1.684 1 96.88 218 THR B CA 1
ATOM 8162 C C . THR B 1 218 ? -1.295 -16.406 -1.626 1 96.88 218 THR B C 1
ATOM 8164 O O . THR B 1 218 ? -1.827 -16.031 -0.575 1 96.88 218 THR B O 1
ATOM 8167 N N . TYR B 1 219 ? -1.996 -16.609 -2.746 1 97.31 219 TYR B N 1
ATOM 8168 C CA . TYR B 1 219 ? -3.408 -16.266 -2.857 1 97.31 219 TYR B CA 1
ATOM 8169 C C . TYR B 1 219 ? -4.223 -17.438 -3.381 1 97.31 219 TYR B C 1
ATOM 8171 O O . TYR B 1 219 ? -3.768 -18.172 -4.258 1 97.31 219 TYR B O 1
ATOM 8179 N N . ALA B 1 220 ? -5.379 -17.656 -2.859 1 97.19 220 ALA B N 1
ATOM 8180 C CA . ALA B 1 220 ? -6.348 -18.641 -3.32 1 97.19 220 ALA B CA 1
ATOM 8181 C C . ALA B 1 220 ? -7.586 -17.984 -3.906 1 97.19 220 ALA B C 1
ATOM 8183 O O . ALA B 1 220 ? -8.383 -17.375 -3.178 1 97.19 220 ALA B O 1
ATOM 8184 N N . VAL B 1 221 ? -7.789 -18.047 -5.188 1 95.12 221 VAL B N 1
ATOM 8185 C CA . VAL B 1 221 ? -8.977 -17.469 -5.816 1 95.12 221 VAL B CA 1
ATOM 8186 C C . VAL B 1 221 ? -10.211 -18.281 -5.422 1 95.12 221 VAL B C 1
ATOM 8188 O O . VAL B 1 221 ? -10.289 -19.484 -5.691 1 95.12 221 VAL B O 1
ATOM 8191 N N . SER B 1 222 ? -11.094 -17.656 -4.797 1 94.94 222 SER B N 1
ATOM 8192 C CA . SER B 1 222 ? -12.266 -18.312 -4.215 1 94.94 222 SER B CA 1
ATOM 8193 C C . SER B 1 222 ? -13.453 -18.266 -5.16 1 94.94 222 SER B C 1
ATOM 8195 O O . SER B 1 222 ? -13.875 -17.172 -5.582 1 94.94 222 SER B O 1
ATOM 8197 N N . ILE B 1 223 ? -14 -19.438 -5.488 1 92.25 223 ILE B N 1
ATOM 8198 C CA . ILE B 1 223 ? -15.156 -19.547 -6.375 1 92.25 223 ILE B CA 1
ATOM 8199 C C . ILE B 1 223 ? -16.203 -20.453 -5.746 1 92.25 223 ILE B C 1
ATOM 8201 O O . ILE B 1 223 ? -15.93 -21.609 -5.449 1 92.25 223 ILE B O 1
ATOM 8205 N N . PRO B 1 224 ? -17.391 -19.953 -5.559 1 92.25 224 PRO B N 1
ATOM 8206 C CA . PRO B 1 224 ? -18.469 -20.812 -5.059 1 92.25 224 PRO B CA 1
ATOM 8207 C C . PRO B 1 224 ? -18.859 -21.906 -6.059 1 92.25 224 PRO B C 1
ATOM 8209 O O . PRO B 1 224 ? -18.891 -21.656 -7.266 1 92.25 224 PRO B O 1
ATOM 8212 N N . LEU B 1 225 ? -19.125 -23.047 -5.59 1 92.62 225 LEU B N 1
ATOM 8213 C CA . LEU B 1 225 ? -19.547 -24.172 -6.426 1 92.62 225 LEU B CA 1
ATOM 8214 C C . LEU B 1 225 ? -20.797 -23.797 -7.223 1 92.62 225 LEU B C 1
ATOM 8216 O O . LEU B 1 225 ? -20.938 -24.188 -8.383 1 92.62 225 LEU B O 1
ATOM 8220 N N . SER B 1 226 ? -21.688 -23.031 -6.641 1 89.25 226 SER B N 1
ATOM 8221 C CA . SER B 1 226 ? -22.922 -22.641 -7.309 1 89.25 226 SER B CA 1
ATOM 8222 C C . SER B 1 226 ? -22.641 -21.844 -8.586 1 89.25 226 SER B C 1
ATOM 8224 O O . SER B 1 226 ? -23.328 -22 -9.594 1 89.25 226 SER B O 1
ATOM 8226 N N . ILE B 1 227 ? -21.594 -21.109 -8.539 1 86.5 227 ILE B N 1
ATOM 8227 C CA . ILE B 1 227 ? -21.203 -20.297 -9.695 1 86.5 227 ILE B CA 1
ATOM 8228 C C . ILE B 1 227 ? -20.547 -21.188 -10.742 1 86.5 227 ILE B C 1
ATOM 8230 O O . ILE B 1 227 ? -20.75 -21.016 -11.945 1 86.5 227 ILE B O 1
ATOM 8234 N N . LEU B 1 228 ? -19.734 -22.125 -10.352 1 87.75 228 LEU B N 1
ATOM 8235 C CA . LEU B 1 228 ? -19.047 -23.047 -11.258 1 87.75 228 LEU B CA 1
ATOM 8236 C C . LEU B 1 228 ? -20.047 -23.906 -12.016 1 87.75 228 LEU B C 1
ATOM 8238 O O . LEU B 1 228 ? -19.891 -24.156 -13.219 1 87.75 228 LEU B O 1
ATOM 8242 N N . LEU B 1 229 ? -21.031 -24.359 -11.281 1 85.75 229 LEU B N 1
ATOM 8243 C CA . LEU B 1 229 ? -22.031 -25.234 -11.875 1 85.75 229 LEU B CA 1
ATOM 8244 C C . LEU B 1 229 ? -22.875 -24.469 -12.891 1 85.75 229 LEU B C 1
ATOM 8246 O O . LEU B 1 229 ? -23.359 -25.047 -13.867 1 85.75 229 LEU B O 1
ATOM 8250 N N . ALA B 1 230 ? -22.953 -23.188 -12.719 1 78.5 230 ALA B N 1
ATOM 8251 C CA . ALA B 1 230 ? -23.719 -22.359 -13.641 1 78.5 230 ALA B CA 1
ATOM 8252 C C . ALA B 1 230 ? -22.891 -21.969 -14.859 1 78.5 230 ALA B C 1
ATOM 8254 O O . ALA B 1 230 ? -23.391 -21.328 -15.789 1 78.5 230 ALA B O 1
ATOM 8255 N N . LYS B 1 231 ? -21.609 -22.516 -15.047 1 67.38 231 LYS B N 1
ATOM 8256 C CA . LYS B 1 231 ? -20.656 -22.328 -16.141 1 67.38 231 LYS B CA 1
ATOM 8257 C C . LYS B 1 231 ? -20.422 -20.844 -16.422 1 67.38 231 LYS B C 1
ATOM 8259 O O . LYS B 1 231 ? -20.297 -20.438 -17.562 1 67.38 231 LYS B O 1
ATOM 8264 N N . HIS B 1 232 ? -20.375 -20.109 -15.484 1 62.09 232 HIS B N 1
ATOM 8265 C CA . HIS B 1 232 ? -20.266 -18.672 -15.609 1 62.09 232 HIS B CA 1
ATOM 8266 C C . HIS B 1 232 ? -18.844 -18.188 -15.328 1 62.09 232 HIS B C 1
ATOM 8268 O O . HIS B 1 232 ? -18.641 -17.031 -14.969 1 62.09 232 HIS B O 1
ATOM 8274 N N . VAL B 1 233 ? -17.875 -19.078 -15.383 1 66.25 233 VAL B N 1
ATOM 8275 C CA . VAL B 1 233 ? -16.578 -18.547 -14.977 1 66.25 233 VAL B CA 1
ATOM 8276 C C . VAL B 1 233 ? -15.57 -18.75 -16.109 1 66.25 233 VAL B C 1
ATOM 8278 O O . VAL B 1 233 ? -15.5 -19.828 -16.703 1 66.25 233 VAL B O 1
ATOM 8281 N N . ASP B 1 234 ? -14.93 -17.609 -16.422 1 67.12 234 ASP B N 1
ATOM 8282 C CA . ASP B 1 234 ? -13.789 -17.641 -17.328 1 67.12 234 ASP B CA 1
ATOM 8283 C C . ASP B 1 234 ? -12.531 -18.125 -16.609 1 67.12 234 ASP B C 1
ATOM 8285 O O . ASP B 1 234 ? -12.086 -17.5 -15.648 1 67.12 234 ASP B O 1
ATOM 8289 N N . ILE B 1 235 ? -12.008 -19.219 -17.062 1 66.75 235 ILE B N 1
ATOM 8290 C CA . ILE B 1 235 ? -10.867 -19.859 -16.422 1 66.75 235 ILE B CA 1
ATOM 8291 C C . ILE B 1 235 ? -9.664 -18.922 -16.422 1 66.75 235 ILE B C 1
ATOM 8293 O O . ILE B 1 235 ? -8.844 -18.953 -15.508 1 66.75 235 ILE B O 1
ATOM 8297 N N . GLU B 1 236 ? -9.492 -18.078 -17.531 1 65.06 236 GLU B N 1
ATOM 8298 C CA . GLU B 1 236 ? -8.359 -17.156 -17.609 1 65.06 236 GLU B CA 1
ATOM 8299 C C . GLU B 1 236 ? -8.375 -16.172 -16.453 1 65.06 236 GLU B C 1
ATOM 8301 O O . GLU B 1 236 ? -7.32 -15.82 -15.914 1 65.06 236 GLU B O 1
ATOM 8306 N N . ASP B 1 237 ? -9.477 -15.781 -16.062 1 68.75 237 ASP B N 1
ATOM 8307 C CA . ASP B 1 237 ? -9.641 -14.812 -14.984 1 68.75 237 ASP B CA 1
ATOM 8308 C C . ASP B 1 237 ? -9.242 -15.414 -13.633 1 68.75 237 ASP B C 1
ATOM 8310 O O . ASP B 1 237 ? -8.938 -14.688 -12.688 1 68.75 237 ASP B O 1
ATOM 8314 N N . ILE B 1 238 ? -9.094 -16.688 -13.656 1 78.19 238 ILE B N 1
ATOM 8315 C CA . ILE B 1 238 ? -8.898 -17.328 -12.359 1 78.19 238 ILE B CA 1
ATOM 8316 C C . ILE B 1 238 ? -7.422 -17.641 -12.156 1 78.19 238 ILE B C 1
ATOM 8318 O O . ILE B 1 238 ? -6.949 -17.734 -11.016 1 78.19 238 ILE B O 1
ATOM 8322 N N . GLU B 1 239 ? -6.691 -17.578 -13.156 1 78 239 GLU B N 1
ATOM 8323 C CA . GLU B 1 239 ? -5.332 -18.094 -13.023 1 78 239 GLU B CA 1
ATOM 8324 C C . GLU B 1 239 ? -4.336 -16.969 -12.773 1 78 239 GLU B C 1
ATOM 8326 O O . GLU B 1 239 ? -3.338 -17.156 -12.07 1 78 239 GLU B O 1
ATOM 8331 N N . THR B 1 240 ? -4.621 -15.773 -13.188 1 82.75 240 THR B N 1
ATOM 8332 C CA . THR B 1 240 ? -3.635 -14.703 -13.094 1 82.75 240 THR B CA 1
ATOM 8333 C C . THR B 1 240 ? -3.441 -14.281 -11.641 1 82.75 240 THR B C 1
ATOM 8335 O O . THR B 1 240 ? -4.391 -13.844 -10.984 1 82.75 240 THR B O 1
ATOM 8338 N N . GLY B 1 241 ? -2.227 -14.484 -11.148 1 86.88 241 GLY B N 1
ATOM 8339 C CA . GLY B 1 241 ? -1.868 -14.062 -9.805 1 86.88 241 GLY B CA 1
ATOM 8340 C C . GLY B 1 241 ? -2.277 -15.062 -8.734 1 86.88 241 GLY B C 1
ATOM 8341 O O . GLY B 1 241 ? -1.997 -14.859 -7.551 1 86.88 241 GLY B O 1
ATOM 8342 N N . ALA B 1 242 ? -2.91 -16.156 -9.109 1 91.56 242 ALA B N 1
ATOM 8343 C CA . ALA B 1 242 ? -3.408 -17.141 -8.156 1 91.56 242 ALA B CA 1
ATOM 8344 C C . ALA B 1 242 ? -2.357 -18.203 -7.875 1 91.56 242 ALA B C 1
ATOM 8346 O O . ALA B 1 242 ? -1.583 -18.578 -8.758 1 91.56 242 ALA B O 1
ATOM 8347 N N . ASP B 1 243 ? -2.314 -18.656 -6.617 1 95.12 243 ASP B N 1
ATOM 8348 C CA . ASP B 1 243 ? -1.439 -19.766 -6.215 1 95.12 243 ASP B CA 1
ATOM 8349 C C . ASP B 1 243 ? -2.242 -21.031 -5.93 1 95.12 243 ASP B C 1
ATOM 8351 O O . ASP B 1 243 ? -1.68 -22.125 -5.848 1 95.12 243 ASP B O 1
ATOM 8355 N N . ALA B 1 244 ? -3.51 -20.859 -5.812 1 96 244 ALA B N 1
ATOM 8356 C CA . ALA B 1 244 ? -4.457 -21.953 -5.605 1 96 244 ALA B CA 1
ATOM 8357 C C . ALA B 1 244 ? -5.871 -21.531 -6.004 1 96 244 ALA B C 1
ATOM 8359 O O . ALA B 1 244 ? -6.137 -20.344 -6.23 1 96 244 ALA B O 1
ATOM 8360 N N . ILE B 1 245 ? -6.707 -22.5 -6.215 1 95.25 245 ILE B N 1
ATOM 8361 C CA . ILE B 1 245 ? -8.125 -22.25 -6.461 1 95.25 245 ILE B CA 1
ATOM 8362 C C . ILE B 1 245 ? -8.953 -22.812 -5.309 1 95.25 245 ILE B C 1
ATOM 8364 O O . ILE B 1 245 ? -8.883 -24.016 -5.012 1 95.25 245 ILE B O 1
ATOM 8368 N N . GLU B 1 246 ? -9.617 -21.953 -4.668 1 96.88 246 GLU B N 1
ATOM 8369 C CA . GLU B 1 246 ? -10.508 -22.375 -3.584 1 96.88 246 GLU B CA 1
ATOM 8370 C C . GLU B 1 246 ? -11.93 -22.578 -4.086 1 96.88 246 GLU B C 1
ATOM 8372 O O . GLU B 1 246 ? -12.602 -21.625 -4.484 1 96.88 246 GLU B O 1
ATOM 8377 N N . ILE B 1 247 ? -12.367 -23.781 -4.105 1 96.5 247 ILE B N 1
ATOM 8378 C CA . ILE B 1 247 ? -13.75 -24.094 -4.441 1 96.5 247 ILE B CA 1
ATOM 8379 C C . ILE B 1 247 ? -14.594 -24.141 -3.168 1 96.5 247 ILE B C 1
ATOM 8381 O O . ILE B 1 247 ? -14.422 -25.031 -2.334 1 96.5 247 ILE B O 1
ATOM 8385 N N . VAL B 1 248 ? -15.453 -23.203 -3.084 1 96.56 248 VAL B N 1
ATOM 8386 C CA . VAL B 1 248 ? -16.312 -23.109 -1.904 1 96.56 248 VAL B CA 1
ATOM 8387 C C . VAL B 1 248 ? -17.609 -23.875 -2.148 1 96.56 248 VAL B C 1
ATOM 8389 O O . VAL B 1 248 ? -18.453 -23.422 -2.928 1 96.56 248 VAL B O 1
ATOM 8392 N N . VAL B 1 249 ? -17.703 -25.016 -1.511 1 96.62 249 VAL B N 1
ATOM 8393 C CA . VAL B 1 249 ? -18.953 -25.766 -1.575 1 96.62 249 VAL B CA 1
ATOM 8394 C C . VAL B 1 249 ? -19.984 -25.141 -0.646 1 96.62 249 VAL B C 1
ATOM 8396 O O . VAL B 1 249 ? -20 -25.42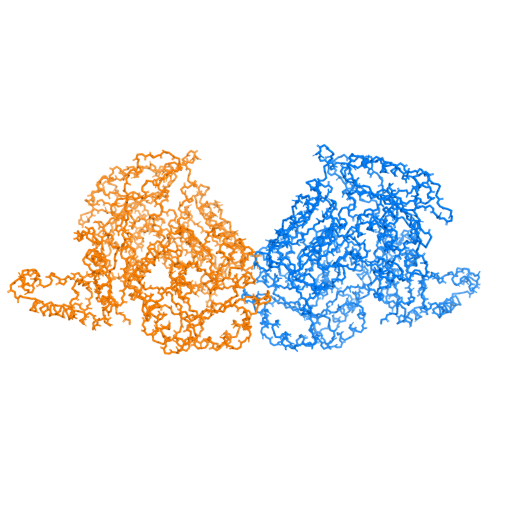2 0.554 1 96.62 249 VAL B O 1
ATOM 8399 N N . ASP B 1 250 ? -20.891 -24.406 -1.225 1 93.31 250 ASP B N 1
ATOM 8400 C CA . ASP B 1 250 ? -21.828 -23.609 -0.446 1 93.31 250 ASP B CA 1
ATOM 8401 C C . ASP B 1 250 ? -23.219 -24.25 -0.418 1 93.31 250 ASP B C 1
ATOM 8403 O O . ASP B 1 250 ? -24.219 -23.578 -0.193 1 93.31 250 ASP B O 1
ATOM 8407 N N . ASP B 1 251 ? -23.312 -25.5 -0.644 1 91.69 251 ASP B N 1
ATOM 8408 C CA . ASP B 1 251 ? -24.578 -26.234 -0.682 1 91.69 251 ASP B CA 1
ATOM 8409 C C . ASP B 1 251 ? -25.281 -26.172 0.668 1 91.69 251 ASP B C 1
ATOM 8411 O O . ASP B 1 251 ? -26.5 -25.938 0.729 1 91.69 251 ASP B O 1
ATOM 8415 N N . LEU B 1 252 ? -24.531 -26.344 1.699 1 90.06 252 LEU B N 1
ATOM 8416 C CA . LEU B 1 252 ? -25.109 -26.516 3.025 1 90.06 252 LEU B CA 1
ATOM 8417 C C . LEU B 1 252 ? -25.641 -25.188 3.557 1 90.06 252 LEU B C 1
ATOM 8419 O O . LEU B 1 252 ? -26.359 -25.156 4.555 1 90.06 252 LEU B O 1
ATOM 8423 N N . VAL B 1 253 ? -25.281 -24.125 2.941 1 88.56 253 VAL B N 1
ATOM 8424 C CA . VAL B 1 253 ? -25.75 -22.812 3.402 1 88.56 253 VAL B CA 1
ATOM 8425 C C . VAL B 1 253 ? -26.703 -22.203 2.377 1 88.56 253 VAL B C 1
ATOM 8427 O O . VAL B 1 253 ? -27.219 -21.109 2.568 1 88.56 253 VAL B O 1
ATOM 8430 N N . ASN B 1 254 ? -26.844 -22.875 1.292 1 82.94 254 ASN B N 1
ATOM 8431 C CA . ASN B 1 254 ? -27.797 -22.438 0.274 1 82.94 254 ASN B CA 1
ATOM 8432 C C . ASN B 1 254 ? -29.234 -22.734 0.688 1 82.94 254 ASN B C 1
ATOM 8434 O O . ASN B 1 254 ? -29.578 -23.891 0.951 1 82.94 254 ASN B O 1
ATOM 8438 N N . PRO B 1 255 ? -30 -21.688 0.689 1 77.25 255 PRO B N 1
ATOM 8439 C CA . PRO B 1 255 ? -31.391 -21.922 1.095 1 77.25 255 PRO B CA 1
ATOM 8440 C C . PRO B 1 255 ? -32.156 -22.828 0.138 1 77.25 255 PRO B C 1
ATOM 8442 O O . PRO B 1 255 ? -33.094 -23.484 0.539 1 77.25 255 PRO B O 1
ATOM 8445 N N . ALA B 1 256 ? -31.703 -22.844 -1.099 1 75.5 256 ALA B N 1
ATOM 8446 C CA . ALA B 1 256 ? -32.375 -23.656 -2.107 1 75.5 256 ALA B CA 1
ATOM 8447 C C . ALA B 1 256 ? -31.969 -25.125 -2 1 75.5 256 ALA B C 1
ATOM 8449 O O . ALA B 1 256 ? -32.594 -25.984 -2.613 1 75.5 256 ALA B O 1
ATOM 8450 N N . PHE B 1 257 ? -30.938 -25.344 -1.145 1 76.69 257 PHE B N 1
ATOM 8451 C CA . PHE B 1 257 ? -30.406 -26.703 -1.046 1 76.69 257 PHE B CA 1
ATOM 8452 C C . PHE B 1 257 ? -31.25 -27.547 -0.097 1 76.69 257 PHE B C 1
ATOM 8454 O O . PHE B 1 257 ? -31.547 -27.125 1.027 1 76.69 257 PHE B O 1
ATOM 8461 N N . ARG B 1 258 ? -31.875 -28.594 -0.527 1 71.62 258 ARG B N 1
ATOM 8462 C CA . ARG B 1 258 ? -32.656 -29.516 0.283 1 71.62 258 ARG B CA 1
ATOM 8463 C C . ARG B 1 258 ? -31.906 -30.828 0.485 1 71.62 258 ARG B C 1
ATOM 8465 O O . ARG B 1 258 ? -31.719 -31.609 -0.462 1 71.62 258 ARG B O 1
ATOM 8472 N N . PRO B 1 259 ? -31.344 -30.891 1.714 1 72.88 259 PRO B N 1
ATOM 8473 C CA . PRO B 1 259 ? -30.641 -32.156 1.93 1 72.88 259 PRO B CA 1
ATOM 8474 C C . PRO B 1 259 ? -31.562 -33.375 1.831 1 72.88 259 PRO B C 1
ATOM 8476 O O . PRO B 1 259 ? -32.719 -33.312 2.252 1 72.88 259 PRO B O 1
ATOM 8479 N N . ASN B 1 260 ? -31.25 -34.219 0.887 1 71.19 260 ASN B N 1
ATOM 8480 C CA . ASN B 1 260 ? -31.984 -35.469 0.818 1 71.19 260 ASN B CA 1
ATOM 8481 C C . ASN B 1 260 ? -31.328 -36.531 1.695 1 71.19 260 ASN B C 1
ATOM 8483 O O . ASN B 1 260 ? -30.672 -37.438 1.188 1 71.19 260 ASN B O 1
ATOM 8487 N N . GLY B 1 261 ? -31.359 -36.344 3.084 1 75.31 261 GLY B N 1
ATOM 8488 C CA . GLY B 1 261 ? -30.812 -37.344 3.984 1 75.31 261 GLY B CA 1
ATOM 8489 C C . GLY B 1 261 ? -29.422 -37 4.484 1 75.31 261 GLY B C 1
ATOM 8490 O O . GLY B 1 261 ? -29.109 -35.812 4.684 1 75.31 261 GLY B O 1
ATOM 8491 N N . ARG B 1 262 ? -28.594 -38.125 4.773 1 80.62 262 ARG B N 1
ATOM 8492 C CA . ARG B 1 262 ? -27.297 -38 5.438 1 80.62 262 ARG B CA 1
ATOM 8493 C C . ARG B 1 262 ? -26.156 -38.031 4.43 1 80.62 262 ARG B C 1
ATOM 8495 O O . ARG B 1 262 ? -24.984 -37.969 4.809 1 80.62 262 ARG B O 1
ATOM 8502 N N . HIS B 1 263 ? -26.578 -38.125 3.102 1 87.19 263 HIS B N 1
ATOM 8503 C CA . HIS B 1 263 ? -25.531 -38.312 2.104 1 87.19 263 HIS B CA 1
ATOM 8504 C C . HIS B 1 263 ? -25.781 -37.438 0.871 1 87.19 263 HIS B C 1
ATOM 8506 O O . HIS B 1 263 ? -26.922 -37.062 0.6 1 87.19 263 HIS B O 1
ATOM 8512 N N . ILE B 1 264 ? -24.766 -37.094 0.192 1 90.94 264 ILE B N 1
ATOM 8513 C CA . ILE B 1 264 ? -24.859 -36.406 -1.089 1 90.94 264 ILE B CA 1
ATOM 8514 C C . ILE B 1 264 ? -25.516 -37.312 -2.123 1 90.94 264 ILE B C 1
ATOM 8516 O O . ILE B 1 264 ? -25.234 -38.5 -2.164 1 90.94 264 ILE B O 1
ATOM 8520 N N . THR B 1 265 ? -26.391 -36.781 -2.879 1 88.31 265 THR B N 1
ATOM 8521 C CA . THR B 1 265 ? -26.984 -37.594 -3.941 1 88.31 265 THR B CA 1
ATOM 8522 C C . THR B 1 265 ? -25.953 -37.938 -5 1 88.31 265 THR B C 1
ATOM 8524 O O . THR B 1 265 ? -25.031 -37.156 -5.266 1 88.31 265 THR B O 1
ATOM 8527 N N . PRO B 1 266 ? -26.016 -39.125 -5.578 1 87 266 PRO B N 1
ATOM 8528 C CA . PRO B 1 266 ? -25.047 -39.5 -6.609 1 87 266 PRO B CA 1
ATOM 8529 C C . PRO B 1 266 ? -24.969 -38.5 -7.754 1 87 266 PRO B C 1
ATOM 8531 O O . PRO B 1 266 ? -23.891 -38.219 -8.273 1 87 266 PRO B O 1
ATOM 8534 N N . GLU B 1 267 ? -26.109 -37.969 -8.125 1 86.31 267 GLU B N 1
ATOM 8535 C CA . GLU B 1 267 ? -26.125 -37 -9.195 1 86.31 267 GLU B CA 1
ATOM 8536 C C . GLU B 1 267 ? -25.328 -35.75 -8.828 1 86.31 267 GLU B C 1
ATOM 8538 O O . GLU B 1 267 ? -24.516 -35.281 -9.617 1 86.31 267 GLU B O 1
ATOM 8543 N N . HIS B 1 268 ? -25.609 -35.25 -7.648 1 90.62 268 HIS B N 1
ATOM 8544 C CA . HIS B 1 268 ? -24.922 -34.062 -7.215 1 90.62 268 HIS B CA 1
ATOM 8545 C C . HIS B 1 268 ? -23.422 -34.312 -7.012 1 90.62 268 HIS B C 1
ATOM 8547 O O . HIS B 1 268 ? -22.594 -33.438 -7.281 1 90.62 268 HIS B O 1
ATOM 8553 N N . ALA B 1 269 ? -23.109 -35.469 -6.469 1 92.69 269 ALA B N 1
ATOM 8554 C CA . ALA B 1 269 ? -21.703 -35.875 -6.348 1 92.69 269 ALA B CA 1
ATOM 8555 C C . ALA B 1 269 ? -21.016 -35.844 -7.707 1 92.69 269 ALA B C 1
ATOM 8557 O O . ALA B 1 269 ? -19.875 -35.406 -7.82 1 92.69 269 ALA B O 1
ATOM 8558 N N . GLY B 1 270 ? -21.719 -36.344 -8.711 1 90.88 270 GLY B N 1
ATOM 8559 C CA . GLY B 1 270 ? -21.188 -36.312 -10.062 1 90.88 270 GLY B CA 1
ATOM 8560 C C . GLY B 1 270 ? -20.953 -34.906 -10.57 1 90.88 270 GLY B C 1
ATOM 8561 O O . GLY B 1 270 ? -19.969 -34.625 -11.273 1 90.88 270 GLY B O 1
ATOM 8562 N N . GLU B 1 271 ? -21.859 -34 -10.219 1 91.38 271 GLU B N 1
ATOM 8563 C CA . GLU B 1 271 ? -21.719 -32.625 -10.617 1 91.38 271 GLU B CA 1
ATOM 8564 C C . GLU B 1 271 ? -20.484 -31.969 -9.977 1 91.38 271 GLU B C 1
ATOM 8566 O O . GLU B 1 271 ? -19.766 -31.203 -10.625 1 91.38 271 GLU B O 1
ATOM 8571 N N . ILE B 1 272 ? -20.328 -32.25 -8.703 1 94.94 272 ILE B N 1
ATOM 8572 C CA . ILE B 1 272 ? -19.156 -31.734 -7.992 1 94.94 272 ILE B CA 1
ATOM 8573 C C . ILE B 1 272 ? -17.875 -32.281 -8.625 1 94.94 272 ILE B C 1
ATOM 8575 O O . ILE B 1 272 ? -16.922 -31.547 -8.852 1 94.94 272 ILE B O 1
ATOM 8579 N N . SER B 1 273 ? -17.891 -33.594 -8.914 1 95.31 273 SER B N 1
ATOM 8580 C CA . SER B 1 273 ? -16.75 -34.25 -9.57 1 95.31 273 SER B CA 1
ATOM 8581 C C . SER B 1 273 ? -16.422 -33.562 -10.898 1 95.31 273 SER B C 1
ATOM 8583 O O . SER B 1 273 ? -15.25 -33.312 -11.195 1 95.31 273 SER B O 1
ATOM 8585 N N . ARG B 1 274 ? -17.422 -33.281 -11.633 1 92.69 274 ARG B N 1
ATOM 8586 C CA . ARG B 1 274 ? -17.234 -32.656 -12.93 1 92.69 274 ARG B CA 1
ATOM 8587 C C . ARG B 1 274 ? -16.641 -31.25 -12.773 1 92.69 274 ARG B C 1
ATOM 8589 O O . ARG B 1 274 ? -15.727 -30.875 -13.5 1 92.69 274 ARG B O 1
ATOM 8596 N N . ALA B 1 275 ? -17.203 -30.5 -11.859 1 91.81 275 ALA B N 1
ATOM 8597 C CA . ALA B 1 275 ? -16.75 -29.141 -11.633 1 91.81 275 ALA B CA 1
ATOM 8598 C C . ALA B 1 275 ? -15.266 -29.109 -11.242 1 91.81 275 ALA B C 1
ATOM 8600 O O . ALA B 1 275 ? -14.492 -28.328 -11.789 1 91.81 275 ALA B O 1
ATOM 8601 N N . LEU B 1 276 ? -14.891 -29.906 -10.289 1 93.94 276 LEU B N 1
ATOM 8602 C CA . LEU B 1 276 ? -13.5 -29.953 -9.836 1 93.94 276 LEU B CA 1
ATOM 8603 C C . LEU B 1 276 ? -12.578 -30.422 -10.961 1 93.94 276 LEU B C 1
ATOM 8605 O O . LEU B 1 276 ? -11.477 -29.891 -11.125 1 93.94 276 LEU B O 1
ATOM 8609 N N . SER B 1 277 ? -13.008 -31.391 -11.734 1 92.31 277 SER B N 1
ATOM 8610 C CA . SER B 1 277 ? -12.211 -31.906 -12.844 1 92.31 277 SER B CA 1
ATOM 8611 C C . SER B 1 277 ? -12.016 -30.859 -13.93 1 92.31 277 SER B C 1
ATOM 8613 O O . SER B 1 277 ? -10.945 -30.781 -14.539 1 92.31 277 SER B O 1
ATOM 8615 N N . ASP B 1 278 ? -13.031 -30.125 -14.164 1 88.38 278 ASP B N 1
ATOM 8616 C CA . ASP B 1 278 ? -12.922 -29.047 -15.141 1 88.38 278 ASP B CA 1
ATOM 8617 C C . ASP B 1 278 ? -11.859 -28.031 -14.727 1 88.38 278 ASP B C 1
ATOM 8619 O O . ASP B 1 278 ? -11.078 -27.562 -15.555 1 88.38 278 ASP B O 1
ATOM 8623 N N . ILE B 1 279 ? -11.844 -27.734 -13.484 1 89.31 279 ILE B N 1
ATOM 8624 C CA . ILE B 1 279 ? -10.852 -26.797 -12.969 1 89.31 279 ILE B CA 1
ATOM 8625 C C . ILE B 1 279 ? -9.461 -27.406 -13.062 1 89.31 279 ILE B C 1
ATOM 8627 O O . ILE B 1 279 ? -8.523 -26.766 -13.539 1 89.31 279 ILE B O 1
ATOM 8631 N N . ARG B 1 280 ? -9.352 -28.594 -12.672 1 89.75 280 ARG B N 1
ATOM 8632 C CA . ARG B 1 280 ? -8.055 -29.266 -12.648 1 89.75 280 ARG B CA 1
ATOM 8633 C C . ARG B 1 280 ? -7.496 -29.438 -14.055 1 89.75 280 ARG B C 1
ATOM 8635 O O . ARG B 1 280 ? -6.285 -29.359 -14.266 1 89.75 280 ARG B O 1
ATOM 8642 N N . ARG B 1 281 ? -8.359 -29.719 -14.922 1 85.44 281 ARG B N 1
ATOM 8643 C CA . ARG B 1 281 ? -7.953 -29.922 -16.312 1 85.44 281 ARG B CA 1
ATOM 8644 C C . ARG B 1 281 ? -7.414 -28.641 -16.922 1 85.44 281 ARG B C 1
ATOM 8646 O O . ARG B 1 281 ? -6.543 -28.672 -17.797 1 85.44 281 ARG B O 1
ATOM 8653 N N . ASN B 1 282 ? -7.859 -27.578 -16.391 1 81.38 282 ASN B N 1
ATOM 8654 C CA . ASN B 1 282 ? -7.559 -26.312 -17.047 1 81.38 282 ASN B CA 1
ATOM 8655 C C . ASN B 1 282 ? -6.566 -25.484 -16.234 1 81.38 282 ASN B C 1
ATOM 8657 O O . ASN B 1 282 ? -6.145 -24.406 -16.672 1 81.38 282 ASN B O 1
ATOM 8661 N N . THR B 1 283 ? -6.191 -25.969 -15.117 1 82.81 283 THR B N 1
ATOM 8662 C CA . THR B 1 283 ? -5.25 -25.219 -14.289 1 82.81 283 THR B CA 1
ATOM 8663 C C . THR B 1 283 ? -4.191 -26.156 -13.711 1 82.81 283 THR B C 1
ATOM 8665 O O . THR B 1 283 ? -4.395 -27.359 -13.633 1 82.81 283 THR B O 1
ATOM 8668 N N . VAL B 1 284 ? -3.045 -25.562 -13.383 1 81.25 284 VAL B N 1
ATOM 8669 C CA . VAL B 1 284 ? -1.972 -26.375 -12.82 1 81.25 284 VAL B CA 1
ATOM 8670 C C . VAL B 1 284 ? -1.834 -26.078 -11.328 1 81.25 284 VAL B C 1
ATOM 8672 O O . VAL B 1 284 ? -1.086 -26.766 -10.625 1 81.25 284 VAL B O 1
ATOM 8675 N N . ILE B 1 285 ? -2.596 -25.156 -10.828 1 89.25 285 ILE B N 1
ATOM 8676 C CA . ILE B 1 285 ? -2.434 -24.766 -9.43 1 89.25 285 ILE B CA 1
ATOM 8677 C C . ILE B 1 285 ? -3.326 -25.641 -8.547 1 89.25 285 ILE B C 1
ATOM 8679 O O . ILE B 1 285 ? -4.344 -26.172 -9.008 1 89.25 285 ILE B O 1
ATOM 8683 N N . PRO B 1 286 ? -2.926 -25.828 -7.34 1 94.25 286 PRO B N 1
ATOM 8684 C CA . PRO B 1 286 ? -3.656 -26.719 -6.441 1 94.25 286 PRO B CA 1
ATOM 8685 C C . PRO B 1 286 ? -5.066 -26.219 -6.125 1 94.25 286 PRO B C 1
ATOM 8687 O O . PRO B 1 286 ? -5.34 -25.016 -6.242 1 94.25 286 PRO B O 1
ATOM 8690 N N . ILE B 1 287 ? -5.906 -27.172 -5.762 1 96.5 287 ILE B N 1
ATOM 8691 C CA . ILE B 1 287 ? -7.293 -26.891 -5.41 1 96.5 287 ILE B CA 1
ATOM 8692 C C . ILE B 1 287 ? -7.469 -26.953 -3.896 1 96.5 287 ILE B C 1
ATOM 8694 O O . ILE B 1 287 ? -7 -27.906 -3.254 1 96.5 287 ILE B O 1
ATOM 8698 N N . LEU B 1 288 ? -8 -25.953 -3.328 1 98.12 288 LEU B N 1
ATOM 8699 C CA . LEU B 1 288 ? -8.461 -25.922 -1.943 1 98.12 288 LEU B CA 1
ATOM 8700 C C . LEU B 1 288 ? -9.969 -26.125 -1.863 1 98.12 288 LEU B C 1
ATOM 8702 O O . LEU B 1 288 ? -10.742 -25.25 -2.264 1 98.12 288 LEU B O 1
ATOM 8706 N N . TYR B 1 289 ? -10.375 -27.312 -1.424 1 98.38 289 TYR B N 1
ATOM 8707 C CA . TYR B 1 289 ? -11.773 -27.703 -1.308 1 98.38 289 TYR B CA 1
ATOM 8708 C C . TYR B 1 289 ? -12.344 -27.297 0.046 1 98.38 289 TYR B C 1
ATOM 8710 O O . TYR B 1 289 ? -11.961 -27.844 1.08 1 98.38 289 TYR B O 1
ATOM 8718 N N . HIS B 1 290 ? -13.203 -26.328 0.056 1 98.12 290 HIS B N 1
ATOM 8719 C CA . HIS B 1 290 ? -13.773 -25.781 1.285 1 98.12 290 HIS B CA 1
ATOM 8720 C C . HIS B 1 290 ? -15.281 -26 1.339 1 98.12 290 HIS B C 1
ATOM 8722 O O . HIS B 1 290 ? -16.016 -25.453 0.521 1 98.12 290 HIS B O 1
ATOM 8728 N N . VAL B 1 291 ? -15.711 -26.797 2.283 1 97 291 VAL B N 1
ATOM 8729 C CA . VAL B 1 291 ? -17.141 -27 2.506 1 97 291 VAL B CA 1
ATOM 8730 C C . VAL B 1 291 ? -17.609 -26.094 3.648 1 97 291 VAL B C 1
ATOM 8732 O O . VAL B 1 291 ? -17.141 -26.234 4.781 1 97 291 VAL B O 1
ATOM 8735 N N . VAL B 1 292 ? -18.547 -25.234 3.316 1 95.44 292 VAL B N 1
ATOM 8736 C CA . VAL B 1 292 ? -19.031 -24.312 4.336 1 95.44 292 VAL B CA 1
ATOM 8737 C C . VAL B 1 292 ? -19.906 -25.078 5.34 1 95.44 292 VAL B C 1
ATOM 8739 O O . VAL B 1 292 ? -20.828 -25.797 4.953 1 95.44 292 VAL B O 1
ATOM 8742 N N . PHE B 1 293 ? -19.547 -24.938 6.582 1 92.88 293 PHE B N 1
ATOM 8743 C CA . PHE B 1 293 ? -20.281 -25.578 7.664 1 92.88 293 PHE B CA 1
ATOM 8744 C C . PHE B 1 293 ? -21.078 -24.562 8.461 1 92.88 293 PHE B C 1
ATOM 8746 O O . PHE B 1 293 ? -20.5 -23.734 9.18 1 92.88 293 PHE B O 1
ATOM 8753 N N . PRO B 1 294 ? -22.375 -24.594 8.32 1 87.25 294 PRO B N 1
ATOM 8754 C CA . PRO B 1 294 ? -23.156 -23.594 9.055 1 87.25 294 PRO B CA 1
ATOM 8755 C C . PRO B 1 294 ? -23.172 -23.859 10.562 1 87.25 294 PRO B C 1
ATOM 8757 O O . PRO B 1 294 ? -23.172 -25.016 10.984 1 87.25 294 PRO B O 1
ATOM 8760 N N . GLY B 1 295 ? -23.219 -22.828 11.383 1 83.38 295 GLY B N 1
ATOM 8761 C CA . GLY B 1 295 ? -23.234 -22.938 12.836 1 83.38 295 GLY B CA 1
ATOM 8762 C C . GLY B 1 295 ? -24.422 -23.734 13.352 1 83.38 295 GLY B C 1
ATOM 8763 O O . GLY B 1 295 ? -24.312 -24.453 14.344 1 83.38 295 GLY B O 1
ATOM 8764 N N . SER B 1 296 ? -25.516 -23.641 12.656 1 80.12 296 SER B N 1
ATOM 8765 C CA . SER B 1 296 ? -26.734 -24.312 13.07 1 80.12 296 SER B CA 1
ATOM 8766 C C . SER B 1 296 ? -26.625 -25.828 12.938 1 80.12 296 SER B C 1
ATOM 8768 O O . SER B 1 296 ? -27.375 -26.562 13.578 1 80.12 296 SER B O 1
ATOM 8770 N N . ALA B 1 297 ? -25.688 -26.281 12.18 1 83.69 297 ALA B N 1
ATOM 8771 C CA . ALA B 1 297 ? -25.531 -27.703 11.891 1 83.69 297 ALA B CA 1
ATOM 8772 C C . ALA B 1 297 ? -24.766 -28.406 13.008 1 83.69 297 ALA B C 1
ATOM 8774 O O . ALA B 1 297 ? -24.734 -29.641 13.078 1 83.69 297 ALA B O 1
ATOM 8775 N N . LEU B 1 298 ? -24.172 -27.672 13.914 1 86.62 298 LEU B N 1
ATOM 8776 C CA . LEU B 1 298 ? -23.312 -28.234 14.961 1 86.62 298 LEU B CA 1
ATOM 8777 C C . LEU B 1 298 ? -24.125 -29.109 15.906 1 86.62 298 LEU B C 1
ATOM 8779 O O . LEU B 1 298 ? -23.578 -30.016 16.531 1 86.62 298 LEU B O 1
ATOM 8783 N N . ARG B 1 299 ? -25.453 -28.891 16.016 1 87.31 299 ARG B N 1
ATOM 8784 C CA . ARG B 1 299 ? -26.266 -29.609 16.984 1 87.31 299 ARG B CA 1
ATOM 8785 C C . ARG B 1 299 ? -27.062 -30.734 16.312 1 87.31 299 ARG B C 1
ATOM 8787 O O . ARG B 1 299 ? -27.859 -31.406 16.953 1 87.31 299 ARG B O 1
ATOM 8794 N N . ASP B 1 300 ? -26.844 -30.938 15.016 1 88.25 300 ASP B N 1
ATOM 8795 C CA . ASP B 1 300 ? -27.578 -31.922 14.25 1 88.25 300 ASP B CA 1
ATOM 8796 C C . ASP B 1 300 ? -26.656 -32.969 13.648 1 88.25 300 ASP B C 1
ATOM 8798 O O . ASP B 1 300 ? -25.859 -32.656 12.758 1 88.25 300 ASP B O 1
ATOM 8802 N N . ASP B 1 301 ? -26.828 -34.188 13.977 1 88.12 301 ASP B N 1
ATOM 8803 C CA . ASP B 1 301 ? -25.938 -35.25 13.555 1 88.12 301 ASP B CA 1
ATOM 8804 C C . ASP B 1 301 ? -26.109 -35.531 12.055 1 88.12 301 ASP B C 1
ATOM 8806 O O . ASP B 1 301 ? -25.141 -35.938 11.391 1 88.12 301 ASP B O 1
ATOM 8810 N N . ALA B 1 302 ? -27.297 -35.406 11.609 1 87.31 302 ALA B N 1
ATOM 8811 C CA . ALA B 1 302 ? -27.531 -35.625 10.18 1 87.31 302 ALA B CA 1
ATOM 8812 C C . ALA B 1 302 ? -26.719 -34.625 9.344 1 87.31 302 ALA B C 1
ATOM 8814 O O . ALA B 1 302 ? -26.156 -35 8.305 1 87.31 302 ALA B O 1
ATOM 8815 N N . TRP B 1 303 ? -26.688 -33.438 9.828 1 88.56 303 TRP B N 1
ATOM 8816 C CA . TRP B 1 303 ? -25.938 -32.375 9.133 1 88.56 303 TRP B CA 1
ATOM 8817 C C . TRP B 1 303 ? -24.438 -32.656 9.219 1 88.56 303 TRP B C 1
ATOM 8819 O O . TRP B 1 303 ? -23.703 -32.406 8.258 1 88.56 303 TRP B O 1
ATOM 8829 N N . LYS B 1 304 ? -24.031 -33.125 10.32 1 91.56 304 LYS B N 1
ATOM 8830 C CA . LYS B 1 304 ? -22.609 -33.438 10.492 1 91.56 304 LYS B CA 1
ATOM 8831 C C . LYS B 1 304 ? -22.188 -34.562 9.555 1 91.56 304 LYS B C 1
ATOM 8833 O O . LYS B 1 304 ? -21.125 -34.5 8.945 1 91.56 304 LYS B O 1
ATOM 8838 N N . SER B 1 305 ? -23.062 -35.531 9.484 1 90.88 305 SER B N 1
ATOM 8839 C CA . SER B 1 305 ? -22.781 -36.656 8.594 1 90.88 305 SER B CA 1
ATOM 8840 C C . SER B 1 305 ? -22.734 -36.219 7.137 1 90.88 305 SER B C 1
ATOM 8842 O O . SER B 1 305 ? -21.875 -36.656 6.375 1 90.88 305 SER B O 1
ATOM 8844 N N . LEU B 1 306 ? -23.688 -35.375 6.797 1 93.06 306 LEU B N 1
ATOM 8845 C CA . LEU B 1 306 ? -23.719 -34.844 5.438 1 93.06 306 LEU B CA 1
ATOM 8846 C C . LEU B 1 306 ? -22.453 -34.031 5.148 1 93.06 306 LEU B C 1
ATOM 8848 O O . LEU B 1 306 ? -21.859 -34.188 4.078 1 93.06 306 LEU B O 1
ATOM 8852 N N . TYR B 1 307 ? -22.078 -33.219 6.094 1 94.69 307 TYR B N 1
ATOM 8853 C CA . TYR B 1 307 ? -20.844 -32.438 5.977 1 94.69 307 TYR B CA 1
ATOM 8854 C C . TYR B 1 307 ? -19.641 -33.344 5.758 1 94.69 307 TYR B C 1
ATOM 8856 O O . TYR B 1 307 ? -18.828 -33.094 4.867 1 94.69 307 TYR B O 1
ATOM 8864 N N . LEU B 1 308 ? -19.578 -34.375 6.5 1 94.06 308 LEU B N 1
ATOM 8865 C CA . LEU B 1 308 ? -18.469 -35.312 6.387 1 94.06 308 LEU B CA 1
ATOM 8866 C C . LEU B 1 308 ? -18.5 -36 5.035 1 94.06 308 LEU B C 1
ATOM 8868 O O . LEU B 1 308 ? -17.453 -36.344 4.477 1 94.06 308 LEU B O 1
ATOM 8872 N N . ASP B 1 309 ? -19.672 -36.281 4.609 1 94.25 309 ASP B N 1
ATOM 8873 C CA . ASP B 1 309 ? -19.812 -36.906 3.299 1 94.25 309 ASP B CA 1
ATOM 8874 C C . ASP B 1 309 ? -19.234 -36 2.203 1 94.25 309 ASP B C 1
ATOM 8876 O O . ASP B 1 309 ? -18.578 -36.5 1.282 1 94.25 309 ASP B O 1
ATOM 8880 N N . TYR B 1 310 ? -19.484 -34.719 2.27 1 96.06 310 TYR B N 1
ATOM 8881 C CA . TYR B 1 310 ? -18.922 -33.75 1.323 1 96.06 310 TYR B CA 1
ATOM 8882 C C . TYR B 1 310 ? -17.406 -33.781 1.388 1 96.06 310 TYR B C 1
ATOM 8884 O O . TYR B 1 310 ? -16.734 -33.75 0.353 1 96.06 310 TYR B O 1
ATOM 8892 N N . LEU B 1 311 ? -16.891 -33.812 2.598 1 97.38 311 LEU B N 1
ATOM 8893 C CA . LEU B 1 311 ? -15.438 -33.812 2.762 1 97.38 311 LEU B CA 1
ATOM 8894 C C . LEU B 1 311 ? -14.836 -35.094 2.189 1 97.38 311 LEU B C 1
ATOM 8896 O O . LEU B 1 311 ? -13.805 -35.062 1.515 1 97.38 311 LEU B O 1
ATOM 8900 N N . GLN B 1 312 ? -15.508 -36.188 2.477 1 95.25 312 GLN B N 1
ATOM 8901 C CA . GLN B 1 312 ? -15.031 -37.469 1.95 1 95.25 312 GLN B CA 1
ATOM 8902 C C . GLN B 1 312 ? -15.031 -37.469 0.424 1 95.25 312 GLN B C 1
ATOM 8904 O O . GLN B 1 312 ? -14.141 -38.031 -0.205 1 95.25 312 GLN B O 1
ATOM 8909 N N . HIS B 1 313 ? -16.047 -36.875 -0.121 1 96.12 313 HIS B N 1
ATOM 8910 C CA . HIS B 1 313 ? -16.078 -36.75 -1.575 1 96.12 313 HIS B CA 1
ATOM 8911 C C . HIS B 1 313 ? -14.906 -35.938 -2.104 1 96.12 313 HIS B C 1
ATOM 8913 O O . HIS B 1 313 ? -14.336 -36.281 -3.143 1 96.12 313 HIS B O 1
ATOM 8919 N N . GLY B 1 314 ? -14.586 -34.844 -1.421 1 97.06 314 GLY B N 1
ATOM 8920 C CA . GLY B 1 314 ? -13.406 -34.094 -1.787 1 97.06 314 GLY B CA 1
ATOM 8921 C C . GLY B 1 314 ? -12.125 -34.906 -1.752 1 97.06 314 GLY B C 1
ATOM 8922 O O . GLY B 1 314 ? -11.25 -34.719 -2.604 1 97.06 314 GLY B O 1
ATOM 8923 N N . LEU B 1 315 ? -12.031 -35.781 -0.772 1 96.31 315 LEU B N 1
ATOM 8924 C CA . LEU B 1 315 ? -10.875 -36.656 -0.665 1 96.31 315 LEU B CA 1
ATOM 8925 C C . LEU B 1 315 ? -10.82 -37.625 -1.839 1 96.31 315 LEU B C 1
ATOM 8927 O O . LEU B 1 315 ? -9.75 -37.875 -2.391 1 96.31 315 LEU B O 1
ATOM 8931 N N . ARG B 1 316 ? -12 -38.125 -2.238 1 95.44 316 ARG B N 1
ATOM 8932 C CA . ARG B 1 316 ? -12.094 -39.031 -3.381 1 95.44 316 ARG B CA 1
ATOM 8933 C C . ARG B 1 316 ? -11.594 -38.344 -4.656 1 95.44 316 ARG B C 1
ATOM 8935 O O . ARG B 1 316 ? -11.031 -39 -5.531 1 95.44 316 ARG B O 1
ATOM 8942 N N . LEU B 1 317 ? -11.781 -37.094 -4.668 1 97.06 317 LEU B N 1
ATOM 8943 C CA . LEU B 1 317 ? -11.406 -36.312 -5.852 1 97.06 317 LEU B CA 1
ATOM 8944 C C . LEU B 1 317 ? -9.953 -35.875 -5.766 1 97.06 317 LEU B C 1
ATOM 8946 O O . LEU B 1 317 ? -9.469 -35.188 -6.66 1 97.06 317 LEU B O 1
ATOM 8950 N N . ALA B 1 318 ? -9.266 -36.156 -4.777 1 95.94 318 ALA B N 1
ATOM 8951 C CA . ALA B 1 318 ? -7.844 -35.875 -4.578 1 95.94 318 ALA B CA 1
ATOM 8952 C C . ALA B 1 318 ? -7.574 -34.375 -4.566 1 95.94 318 ALA B C 1
ATOM 8954 O O . ALA B 1 318 ? -6.652 -33.906 -5.23 1 95.94 318 ALA B O 1
ATOM 8955 N N . ALA B 1 319 ? -8.43 -33.625 -3.848 1 97.31 319 ALA B N 1
ATOM 8956 C CA . ALA B 1 319 ? -8.117 -32.219 -3.648 1 97.31 319 ALA B CA 1
ATOM 8957 C C . ALA B 1 319 ? -6.812 -32.031 -2.869 1 97.31 319 ALA B C 1
ATOM 8959 O O . ALA B 1 319 ? -6.547 -32.781 -1.928 1 97.31 319 ALA B O 1
ATOM 8960 N N . GLU B 1 320 ? -6.02 -31.094 -3.242 1 96.69 320 GLU B N 1
ATOM 8961 C CA . GLU B 1 320 ? -4.723 -30.922 -2.592 1 96.69 320 GLU B CA 1
ATOM 8962 C C . GLU B 1 320 ? -4.887 -30.438 -1.156 1 96.69 320 GLU B C 1
ATOM 8964 O O . GLU B 1 320 ? -4.137 -30.844 -0.266 1 96.69 320 GLU B O 1
ATOM 8969 N N . TYR B 1 321 ? -5.805 -29.5 -0.947 1 98.12 321 TYR B N 1
ATOM 8970 C CA . TYR B 1 321 ? -6.152 -28.984 0.376 1 98.12 321 TYR B CA 1
ATOM 8971 C C . TYR B 1 321 ? -7.633 -29.203 0.669 1 98.12 321 TYR B C 1
ATOM 8973 O O . TYR B 1 321 ? -8.477 -29.031 -0.214 1 98.12 321 TYR B O 1
ATOM 8981 N N . ILE B 1 322 ? -7.957 -29.594 1.85 1 98.31 322 ILE B N 1
ATOM 8982 C CA . ILE B 1 322 ? -9.344 -29.688 2.297 1 98.31 322 ILE B CA 1
ATOM 8983 C C . ILE B 1 322 ? -9.484 -29.047 3.674 1 98.31 322 ILE B C 1
ATOM 8985 O O . ILE B 1 322 ? -8.656 -29.266 4.562 1 98.31 322 ILE B O 1
ATOM 8989 N N . THR B 1 323 ? -10.438 -28.234 3.814 1 98 323 THR B N 1
ATOM 8990 C CA . THR B 1 323 ? -10.664 -27.625 5.113 1 98 323 THR B CA 1
ATOM 8991 C C . THR B 1 323 ? -11.602 -28.469 5.969 1 98 323 THR B C 1
ATOM 8993 O O . THR B 1 323 ? -12.523 -29.109 5.445 1 98 323 THR B O 1
ATOM 8996 N N . VAL B 1 324 ? -11.414 -28.516 7.227 1 97.81 324 VAL B N 1
ATOM 8997 C CA . VAL B 1 324 ? -12.289 -29.172 8.188 1 97.81 324 VAL B CA 1
ATOM 8998 C C . VAL B 1 324 ? -12.609 -28.234 9.344 1 97.81 324 VAL B C 1
ATOM 9000 O O . VAL B 1 324 ? -11.719 -27.547 9.852 1 97.81 324 VAL B O 1
ATOM 9003 N N . ASP B 1 325 ? -13.828 -28.141 9.711 1 97 325 ASP B N 1
ATOM 9004 C CA . ASP B 1 325 ? -14.266 -27.219 10.758 1 97 325 ASP B CA 1
ATOM 9005 C C . ASP B 1 325 ? -13.797 -27.688 12.133 1 97 325 ASP B C 1
ATOM 9007 O O . ASP B 1 325 ? -14.109 -28.797 12.555 1 97 325 ASP B O 1
ATOM 9011 N N . LEU B 1 326 ? -13.094 -26.828 12.852 1 96.88 326 LEU B N 1
ATOM 9012 C CA . LEU B 1 326 ? -12.477 -27.188 14.117 1 96.88 326 LEU B CA 1
ATOM 9013 C C . LEU B 1 326 ? -13.508 -27.203 15.242 1 96.88 326 LEU B C 1
ATOM 9015 O O . LEU B 1 326 ? -13.211 -27.656 16.359 1 96.88 326 LEU B O 1
ATOM 9019 N N . ARG B 1 327 ? -14.734 -26.859 15.062 1 95.12 327 ARG B N 1
ATOM 9020 C CA . ARG B 1 327 ? -15.797 -26.891 16.062 1 95.12 327 ARG B CA 1
ATOM 9021 C C . ARG B 1 327 ? -16.344 -28.312 16.234 1 95.12 327 ARG B C 1
ATOM 9023 O O . ARG B 1 327 ? -17.031 -28.594 17.203 1 95.12 327 ARG B O 1
ATOM 9030 N N . LEU B 1 328 ? -16 -29.172 15.234 1 94.94 328 LEU B N 1
ATOM 9031 C CA . LEU B 1 328 ? -16.453 -30.562 15.273 1 94.94 328 LEU B CA 1
ATOM 9032 C C . LEU B 1 328 ? -15.742 -31.344 16.375 1 94.94 328 LEU B C 1
ATOM 9034 O O . LEU B 1 328 ? -14.648 -30.953 16.797 1 94.94 328 LEU B O 1
ATOM 9038 N N . GLU B 1 329 ? -16.344 -32.406 16.75 1 94.19 329 GLU B N 1
ATOM 9039 C CA . GLU B 1 329 ? -15.719 -33.281 17.719 1 94.19 329 GLU B CA 1
ATOM 9040 C C . GLU B 1 329 ? -14.453 -33.938 17.156 1 94.19 329 GLU B C 1
ATOM 9042 O O . GLU B 1 329 ? -14.344 -34.125 15.953 1 94.19 329 GLU B O 1
ATOM 9047 N N . ASP B 1 330 ? -13.547 -34.312 18 1 95.38 330 ASP B N 1
ATOM 9048 C CA . ASP B 1 330 ? -12.234 -34.844 17.609 1 95.38 330 ASP B CA 1
ATOM 9049 C C . ASP B 1 330 ? -12.367 -36.094 16.781 1 95.38 330 ASP B C 1
ATOM 9051 O O . ASP B 1 330 ? -11.562 -36.344 15.875 1 95.38 330 ASP B O 1
ATOM 9055 N N . THR B 1 331 ? -13.367 -36.781 17.062 1 93.44 331 THR B N 1
ATOM 9056 C CA . THR B 1 331 ? -13.555 -38.094 16.391 1 93.44 331 THR B CA 1
ATOM 9057 C C . THR B 1 331 ? -13.742 -37.875 14.891 1 93.44 331 THR B C 1
ATOM 9059 O O . THR B 1 331 ? -13.211 -38.656 14.086 1 93.44 331 THR B O 1
ATOM 9062 N N . TYR B 1 332 ? -14.43 -36.875 14.531 1 92.25 332 TYR B N 1
ATOM 9063 C CA . TYR B 1 332 ? -14.695 -36.625 13.125 1 92.25 332 TYR B CA 1
ATOM 9064 C C . TYR B 1 332 ? -13.422 -36.188 12.398 1 92.25 332 TYR B C 1
ATOM 9066 O O . TYR B 1 332 ? -13.133 -36.656 11.305 1 92.25 332 TYR B O 1
ATOM 9074 N N . VAL B 1 333 ? -12.641 -35.375 12.984 1 94.5 333 VAL B N 1
ATOM 9075 C CA . VAL B 1 333 ? -11.422 -34.844 12.383 1 94.5 333 VAL B CA 1
ATOM 9076 C C . VAL B 1 333 ? -10.375 -35.938 12.289 1 94.5 333 VAL B C 1
ATOM 9078 O O . VAL B 1 333 ? -9.672 -36.062 11.281 1 94.5 333 VAL B O 1
ATOM 9081 N N . SER B 1 334 ? -10.336 -36.719 13.336 1 94 334 SER B N 1
ATOM 9082 C CA . SER B 1 334 ? -9.375 -37.812 13.352 1 94 334 SER B CA 1
ATOM 9083 C C . SER B 1 334 ? -9.688 -38.844 12.258 1 94 334 SER B C 1
ATOM 9085 O O . SER B 1 334 ? -8.773 -39.375 11.625 1 94 334 SER B O 1
ATOM 9087 N N . HIS B 1 335 ? -10.93 -39.094 12.109 1 92 335 HIS B N 1
ATOM 9088 C CA . HIS B 1 335 ? -11.344 -40 11.055 1 92 335 HIS B CA 1
ATOM 9089 C C . HIS B 1 335 ? -10.945 -39.469 9.68 1 92 335 HIS B C 1
ATOM 9091 O O . HIS B 1 335 ? -10.484 -40.219 8.82 1 92 335 HIS B O 1
ATOM 9097 N N . LEU B 1 336 ? -11.18 -38.25 9.461 1 94 336 LEU B N 1
ATOM 9098 C CA . LEU B 1 336 ? -10.812 -37.625 8.203 1 94 336 LEU B CA 1
ATOM 9099 C C . LEU B 1 336 ? -9.305 -37.719 7.969 1 94 336 LEU B C 1
ATOM 9101 O O . LEU B 1 336 ? -8.859 -37.938 6.844 1 94 336 LEU B O 1
ATOM 9105 N N . ARG B 1 337 ? -8.523 -37.469 8.992 1 94.06 337 ARG B N 1
ATOM 9106 C CA . ARG B 1 337 ? -7.07 -37.531 8.898 1 94.06 337 ARG B CA 1
ATOM 9107 C C . ARG B 1 337 ? -6.605 -38.938 8.477 1 94.06 337 ARG B C 1
ATOM 9109 O O . ARG B 1 337 ? -5.68 -39.062 7.672 1 94.06 337 ARG B O 1
ATOM 9116 N N . MET B 1 338 ? -7.27 -39.938 8.898 1 90 338 MET B N 1
ATOM 9117 C CA . MET B 1 338 ? -6.906 -41.312 8.594 1 90 338 MET B CA 1
ATOM 9118 C C . MET B 1 338 ? -7.164 -41.625 7.129 1 90 338 MET B C 1
ATOM 9120 O O . MET B 1 338 ? -6.473 -42.469 6.539 1 90 338 MET B O 1
ATOM 9124 N N . THR B 1 339 ? -8.07 -40.969 6.578 1 89.38 339 THR B N 1
ATOM 9125 C CA . THR B 1 339 ? -8.469 -41.25 5.203 1 89.38 339 THR B CA 1
ATOM 9126 C C . THR B 1 339 ? -7.91 -40.219 4.242 1 89.38 339 THR B C 1
ATOM 9128 O O . THR B 1 339 ? -8.062 -40.344 3.023 1 89.38 339 THR B O 1
ATOM 9131 N N . ALA B 1 340 ? -7.242 -39.188 4.656 1 91.81 340 ALA B N 1
ATOM 9132 C CA . ALA B 1 340 ? -6.855 -38.031 3.854 1 91.81 340 ALA B CA 1
ATOM 9133 C C . ALA B 1 340 ? -5.734 -38.406 2.883 1 91.81 340 ALA B C 1
ATOM 9135 O O . ALA B 1 340 ? -5.57 -37.75 1.848 1 91.81 340 ALA B O 1
ATOM 9136 N N . GLY B 1 341 ? -4.992 -39.438 3.123 1 88.75 341 GLY B N 1
ATOM 9137 C CA . GLY B 1 341 ? -3.871 -39.781 2.258 1 88.75 341 GLY B CA 1
ATOM 9138 C C . GLY B 1 341 ? -2.875 -38.656 2.102 1 88.75 341 GLY B C 1
ATOM 9139 O O . GLY B 1 341 ? -2.377 -38.125 3.092 1 88.75 341 GLY B O 1
ATOM 9140 N N . ARG B 1 342 ? -2.711 -38.125 0.878 1 91.75 342 ARG B N 1
ATOM 9141 C CA . ARG B 1 342 ? -1.729 -37.094 0.583 1 91.75 342 ARG B CA 1
ATOM 9142 C C . ARG B 1 342 ? -2.367 -35.688 0.624 1 91.75 342 ARG B C 1
ATOM 9144 O O . ARG B 1 342 ? -1.673 -34.688 0.519 1 91.75 342 ARG B O 1
ATOM 9151 N N . THR B 1 343 ? -3.701 -35.688 0.755 1 96.12 343 THR B N 1
ATOM 9152 C CA . THR B 1 343 ? -4.41 -34.406 0.854 1 96.12 343 THR B CA 1
ATOM 9153 C C . THR B 1 343 ? -4.078 -33.719 2.166 1 96.12 343 THR B C 1
ATOM 9155 O O . THR B 1 343 ? -4.047 -34.344 3.225 1 96.12 343 THR B O 1
ATOM 9158 N N . LYS B 1 344 ? -3.768 -32.469 2.121 1 97.12 344 LYS B N 1
ATOM 9159 C CA . LYS B 1 344 ? -3.469 -31.703 3.32 1 97.12 344 LYS B CA 1
ATOM 9160 C C . LYS B 1 344 ? -4.75 -31.203 3.994 1 97.12 344 LYS B C 1
ATOM 9162 O O . LYS B 1 344 ? -5.645 -30.688 3.33 1 97.12 344 LYS B O 1
ATOM 9167 N N . LEU B 1 345 ? -4.789 -31.406 5.273 1 98 345 LEU B N 1
ATOM 9168 C CA . LEU B 1 345 ? -5.949 -31 6.055 1 98 345 LEU B CA 1
ATOM 9169 C C . LEU B 1 345 ? -5.742 -29.609 6.652 1 98 345 LEU B C 1
ATOM 9171 O O . LEU B 1 345 ? -4.73 -29.359 7.312 1 98 345 LEU B O 1
ATOM 9175 N N . VAL B 1 346 ? -6.648 -28.703 6.414 1 98.44 346 VAL B N 1
ATOM 9176 C CA . VAL B 1 346 ? -6.613 -27.344 6.945 1 98.44 346 VAL B CA 1
ATOM 9177 C C . VAL B 1 346 ? -7.648 -27.188 8.055 1 98.44 346 VAL B C 1
ATOM 9179 O O . VAL B 1 346 ? -8.852 -27.219 7.801 1 98.44 346 VAL B O 1
ATOM 9182 N N . GLY B 1 347 ? -7.121 -27.125 9.312 1 98.5 347 GLY B N 1
ATOM 9183 C CA . GLY B 1 347 ? -8.055 -26.812 10.383 1 98.5 347 GLY B CA 1
ATOM 9184 C C . GLY B 1 347 ? -8.68 -25.438 10.234 1 98.5 347 GLY B C 1
ATOM 9185 O O . GLY B 1 347 ? -7.98 -24.422 10.289 1 98.5 347 GLY B O 1
ATOM 9186 N N . ASN B 1 348 ? -9.977 -25.391 10.117 1 98.06 348 ASN B N 1
ATOM 9187 C CA . ASN B 1 348 ? -10.664 -24.172 9.703 1 98.06 348 ASN B CA 1
ATOM 9188 C C . ASN B 1 348 ? -11.586 -23.641 10.797 1 98.06 348 ASN B C 1
ATOM 9190 O O . ASN B 1 348 ? -12.344 -24.406 11.391 1 98.06 348 ASN B O 1
ATOM 9194 N N . LEU B 1 349 ? -11.445 -22.422 11.18 1 97.25 349 LEU B N 1
ATOM 9195 C CA . LEU B 1 349 ? -12.367 -21.688 12.039 1 97.25 349 LEU B CA 1
ATOM 9196 C C . LEU B 1 349 ? -12.648 -20.297 11.477 1 97.25 349 LEU B C 1
ATOM 9198 O O . LEU B 1 349 ? -11.773 -19.438 11.484 1 97.25 349 LEU B O 1
ATOM 9202 N N . GLN B 1 350 ? -13.805 -20.062 10.992 1 95.62 350 GLN B N 1
ATOM 9203 C CA . GLN B 1 350 ? -14.203 -18.781 10.414 1 95.62 350 GLN B CA 1
ATOM 9204 C C . GLN B 1 350 ? -15.422 -18.203 11.133 1 95.62 350 GLN B C 1
ATOM 9206 O O . GLN B 1 350 ? -16.453 -18.875 11.25 1 95.62 350 GLN B O 1
ATOM 9211 N N . ILE B 1 351 ? -15.297 -17.031 11.625 1 93.69 351 ILE B N 1
ATOM 9212 C CA . ILE B 1 351 ? -16.391 -16.344 12.297 1 93.69 351 ILE B CA 1
ATOM 9213 C C . ILE B 1 351 ? -16.891 -15.188 11.43 1 93.69 351 ILE B C 1
ATOM 9215 O O . ILE B 1 351 ? -16.328 -14.094 11.461 1 93.69 351 ILE B O 1
ATOM 9219 N N . PRO B 1 352 ? -17.984 -15.367 10.711 1 90.06 352 PRO B N 1
ATOM 9220 C CA . PRO B 1 352 ? -18.406 -14.398 9.688 1 90.06 352 PRO B CA 1
ATOM 9221 C C . PRO B 1 352 ? -19.203 -13.242 10.273 1 90.06 352 PRO B C 1
ATOM 9223 O O . PRO B 1 352 ? -19.391 -12.219 9.602 1 90.06 352 PRO B O 1
ATOM 9226 N N . LYS B 1 353 ? -19.703 -13.328 11.477 1 88.56 353 LYS B N 1
ATOM 9227 C CA . LYS B 1 353 ? -20.594 -12.305 12.016 1 88.56 353 LYS B CA 1
ATOM 9228 C C . LYS B 1 353 ? -20.031 -11.711 13.305 1 88.56 353 LYS B C 1
ATOM 9230 O O . LYS B 1 353 ? -19.297 -12.391 14.039 1 88.56 353 LYS B O 1
ATOM 9235 N N . ALA B 1 354 ? -20.328 -10.477 13.469 1 87.12 354 ALA B N 1
ATOM 9236 C CA . ALA B 1 354 ? -19.969 -9.797 14.719 1 87.12 354 ALA B CA 1
ATOM 9237 C C . ALA B 1 354 ? -21 -10.086 15.812 1 87.12 354 ALA B C 1
ATOM 9239 O O . ALA B 1 354 ? -22.172 -10.305 15.523 1 87.12 354 ALA B O 1
ATOM 9240 N N . PRO B 1 355 ? -20.609 -10.102 17.031 1 89.44 355 PRO B N 1
ATOM 9241 C CA . PRO B 1 355 ? -19.266 -9.836 17.547 1 89.44 355 PRO B CA 1
ATOM 9242 C C . PRO B 1 355 ? -18.359 -11.055 17.484 1 89.44 355 PRO B C 1
ATOM 9244 O O . PRO B 1 355 ? -18.766 -12.156 17.875 1 89.44 355 PRO B O 1
ATOM 9247 N N . ALA B 1 356 ? -17.266 -10.93 17 1 91.81 356 ALA B N 1
ATOM 9248 C CA . ALA B 1 356 ? -16.25 -11.977 16.969 1 91.81 356 ALA B CA 1
ATOM 9249 C C . ALA B 1 356 ? -15.211 -11.766 18.062 1 91.81 356 ALA B C 1
ATOM 9251 O O . ALA B 1 356 ? -14.891 -10.633 18.422 1 91.81 356 ALA B O 1
ATOM 9252 N N . PRO B 1 357 ? -14.734 -12.82 18.656 1 94 357 PRO B N 1
ATOM 9253 C CA . PRO B 1 357 ? -13.695 -12.664 19.672 1 94 357 PRO B CA 1
ATOM 9254 C C . PRO B 1 357 ? -12.461 -11.938 19.156 1 94 357 PRO B C 1
ATOM 9256 O O . PRO B 1 357 ? -12.07 -12.125 18 1 94 357 PRO B O 1
ATOM 9259 N N . SER B 1 358 ? -11.93 -11.133 20.062 1 92.5 358 SER B N 1
ATOM 9260 C CA . SER B 1 358 ? -10.688 -10.445 19.719 1 92.5 358 SER B CA 1
ATOM 9261 C C . SER B 1 358 ? -9.57 -11.438 19.422 1 92.5 358 SER B C 1
ATOM 9263 O O . SER B 1 358 ? -9.586 -12.562 19.922 1 92.5 358 SER B O 1
ATOM 9265 N N . TRP B 1 359 ? -8.625 -11.094 18.594 1 93.31 359 TRP B N 1
ATOM 9266 C CA . TRP B 1 359 ? -7.484 -11.945 18.281 1 93.31 359 TRP B CA 1
ATOM 9267 C C . TRP B 1 359 ? -6.664 -12.242 19.547 1 93.31 359 TRP B C 1
ATOM 9269 O O . TRP B 1 359 ? -5.836 -13.156 19.547 1 93.31 359 TRP B O 1
ATOM 9279 N N . ARG B 1 360 ? -6.871 -11.477 20.562 1 88.5 360 ARG B N 1
ATOM 9280 C CA . ARG B 1 360 ? -6.156 -11.656 21.828 1 88.5 360 ARG B CA 1
ATOM 9281 C C . ARG B 1 360 ? -6.852 -12.68 22.719 1 88.5 360 ARG B C 1
ATOM 9283 O O . ARG B 1 360 ? -6.305 -13.102 23.734 1 88.5 360 ARG B O 1
ATOM 9290 N N . ASP B 1 361 ? -8.07 -13.039 22.266 1 94.25 361 ASP B N 1
ATOM 9291 C CA . ASP B 1 361 ? -8.82 -14.039 23.031 1 94.25 361 ASP B CA 1
ATOM 9292 C C . ASP B 1 361 ? -8.086 -15.383 23.031 1 94.25 361 ASP B C 1
ATOM 9294 O O . ASP B 1 361 ? -7.617 -15.844 21.984 1 94.25 361 ASP B O 1
ATOM 9298 N N . PRO B 1 362 ? -8.016 -16.078 24.141 1 94.56 362 PRO B N 1
ATOM 9299 C CA . PRO B 1 362 ? -7.27 -17.328 24.266 1 94.56 362 PRO B CA 1
ATOM 9300 C C . PRO B 1 362 ? -7.891 -18.469 23.453 1 94.56 362 PRO B C 1
ATOM 9302 O O . PRO B 1 362 ? -7.246 -19.484 23.219 1 94.56 362 PRO B O 1
ATOM 9305 N N . SER B 1 363 ? -9.117 -18.359 23.062 1 96.5 363 SER B N 1
ATOM 9306 C CA . SER B 1 363 ? -9.789 -19.406 22.297 1 96.5 363 SER B CA 1
ATOM 9307 C C . SER B 1 363 ? -9.031 -19.703 21 1 96.5 363 SER B C 1
ATOM 9309 O O . SER B 1 363 ? -8.969 -20.859 20.578 1 96.5 363 SER B O 1
ATOM 9311 N N . TRP B 1 364 ? -8.461 -18.719 20.422 1 97 364 TRP B N 1
ATOM 9312 C CA . TRP B 1 364 ? -7.73 -18.938 19.172 1 97 364 TRP B CA 1
ATOM 9313 C C . TRP B 1 364 ? -6.551 -19.875 19.375 1 97 364 TRP B C 1
ATOM 9315 O O . TRP B 1 364 ? -6.32 -20.781 18.578 1 97 364 TRP B O 1
ATOM 9325 N N . MET B 1 365 ? -5.848 -19.672 20.469 1 96.12 365 MET B N 1
ATOM 9326 C CA . MET B 1 365 ? -4.711 -20.531 20.781 1 96.12 365 MET B CA 1
ATOM 9327 C C . MET B 1 365 ? -5.176 -21.953 21.094 1 96.12 365 MET B C 1
ATOM 9329 O O . MET B 1 365 ? -4.496 -22.922 20.766 1 96.12 365 MET B O 1
ATOM 9333 N N . THR B 1 366 ? -6.289 -22.031 21.719 1 97.12 366 THR B N 1
ATOM 9334 C CA . THR B 1 366 ? -6.859 -23.344 22.016 1 97.12 366 THR B CA 1
ATOM 9335 C C . THR B 1 366 ? -7.168 -24.109 20.734 1 97.12 366 THR B C 1
ATOM 9337 O O . THR B 1 366 ? -6.832 -25.297 20.609 1 97.12 366 THR B O 1
ATOM 9340 N N . TYR B 1 367 ? -7.742 -23.438 19.812 1 97.88 367 TYR B N 1
ATOM 9341 C CA . TYR B 1 367 ? -8.062 -24.062 18.547 1 97.88 367 TYR B CA 1
ATOM 9342 C C . TYR B 1 367 ? -6.797 -24.422 17.766 1 97.88 367 TYR B C 1
ATOM 9344 O O . TYR B 1 367 ? -6.742 -25.438 17.094 1 97.88 367 TYR B O 1
ATOM 9352 N N . TYR B 1 368 ? -5.82 -23.562 17.844 1 97.88 368 TYR B N 1
ATOM 9353 C CA . TYR B 1 368 ? -4.551 -23.844 17.172 1 97.88 368 TYR B CA 1
ATOM 9354 C C . TYR B 1 368 ? -3.926 -25.125 17.719 1 97.88 368 TYR B C 1
ATOM 9356 O O . TYR B 1 368 ? -3.49 -25.984 16.953 1 97.88 368 TYR B O 1
ATOM 9364 N N . GLN B 1 369 ? -3.93 -25.234 19.031 1 96.88 369 GLN B N 1
ATOM 9365 C CA . GLN B 1 369 ? -3.363 -26.422 19.672 1 96.88 369 GLN B CA 1
ATOM 9366 C C . GLN B 1 369 ? -4.168 -27.672 19.328 1 96.88 369 GLN B C 1
ATOM 9368 O O . GLN B 1 369 ? -3.602 -28.75 19.141 1 96.88 369 GLN B O 1
ATOM 9373 N N . ARG B 1 370 ? -5.422 -27.516 19.25 1 96.81 370 ARG B N 1
ATOM 9374 C CA . ARG B 1 370 ? -6.289 -28.625 18.859 1 96.81 370 ARG B CA 1
ATOM 9375 C C . ARG B 1 370 ? -5.969 -29.094 17.438 1 96.81 370 ARG B C 1
ATOM 9377 O O . ARG B 1 370 ? -5.84 -30.297 17.188 1 96.81 370 ARG B O 1
ATOM 9384 N N . ALA B 1 371 ? -5.879 -28.156 16.484 1 97.56 371 ALA B N 1
ATOM 9385 C CA . ALA B 1 371 ? -5.527 -28.5 15.117 1 97.56 371 ALA B CA 1
ATOM 9386 C C . ALA B 1 371 ? -4.195 -29.234 15.055 1 97.56 371 ALA B C 1
ATOM 9388 O O . ALA B 1 371 ? -4.059 -30.219 14.336 1 97.56 371 ALA B O 1
ATOM 9389 N N . ARG B 1 372 ? -3.252 -28.734 15.852 1 96 372 ARG B N 1
ATOM 9390 C CA . ARG B 1 372 ? -1.93 -29.359 15.922 1 96 372 ARG B CA 1
ATOM 9391 C C . ARG B 1 372 ? -2.016 -30.781 16.453 1 96 372 ARG B C 1
ATOM 9393 O O . ARG B 1 372 ? -1.417 -31.703 15.898 1 96 372 ARG B O 1
ATOM 9400 N N . SER B 1 373 ? -2.807 -30.984 17.469 1 95.44 373 SER B N 1
ATOM 9401 C CA . SER B 1 373 ? -2.934 -32.281 18.109 1 95.44 373 SER B CA 1
ATOM 9402 C C . SER B 1 373 ? -3.678 -33.281 17.234 1 95.44 373 SER B C 1
ATOM 9404 O O . SER B 1 373 ? -3.412 -34.469 17.281 1 95.44 373 SER B O 1
ATOM 9406 N N . LEU B 1 374 ? -4.578 -32.812 16.422 1 96.31 374 LEU B N 1
ATOM 9407 C CA . LEU B 1 374 ? -5.41 -33.656 15.578 1 96.31 374 LEU B CA 1
ATOM 9408 C C . LEU B 1 374 ? -4.715 -33.969 14.25 1 96.31 374 LEU B C 1
ATOM 9410 O O . LEU B 1 374 ? -5.25 -34.719 13.422 1 96.31 374 LEU B O 1
ATOM 9414 N N . GLY B 1 375 ? -3.611 -33.344 14.07 1 95.06 375 GLY B N 1
ATOM 9415 C CA . GLY B 1 375 ? -2.793 -33.688 12.922 1 95.06 375 GLY B CA 1
ATOM 9416 C C . GLY B 1 375 ? -3.137 -32.875 11.68 1 95.06 375 GLY B C 1
ATOM 9417 O O . GLY B 1 375 ? -2.982 -33.344 10.555 1 95.06 375 GLY B O 1
ATOM 9418 N N . CYS B 1 376 ? -3.682 -31.703 11.805 1 97.25 376 CYS B N 1
ATOM 9419 C CA . CYS B 1 376 ? -3.879 -30.812 10.664 1 97.25 376 CYS B CA 1
ATOM 9420 C C . CYS B 1 376 ? -2.541 -30.328 10.109 1 97.25 376 CYS B C 1
ATOM 9422 O O . CYS B 1 376 ? -1.551 -30.25 10.836 1 97.25 376 CYS B O 1
ATOM 9424 N N . ASP B 1 377 ? -2.516 -30.078 8.859 1 97.19 377 ASP B N 1
ATOM 9425 C CA . ASP B 1 377 ? -1.286 -29.641 8.211 1 97.19 377 ASP B CA 1
ATOM 9426 C C . ASP B 1 377 ? -1.161 -28.125 8.258 1 97.19 377 ASP B C 1
ATOM 9428 O O . ASP B 1 377 ? -0.06 -27.578 8.141 1 97.19 377 ASP B O 1
ATOM 9432 N N . MET B 1 378 ? -2.266 -27.438 8.375 1 97.62 378 MET B N 1
ATOM 9433 C CA . MET B 1 378 ? -2.377 -25.984 8.43 1 97.62 378 MET B CA 1
ATOM 9434 C C . MET B 1 378 ? -3.611 -25.562 9.219 1 97.62 378 MET B C 1
ATOM 9436 O O . MET B 1 378 ? -4.469 -26.391 9.531 1 97.62 378 MET B O 1
ATOM 9440 N N . VAL B 1 379 ? -3.645 -24.266 9.516 1 98.31 379 VAL B N 1
ATOM 9441 C CA . VAL B 1 379 ? -4.832 -23.734 10.172 1 98.31 379 VAL B CA 1
ATOM 9442 C C . VAL B 1 379 ? -5.285 -22.453 9.477 1 98.31 379 VAL B C 1
ATOM 9444 O O . VAL B 1 379 ? -4.457 -21.703 8.961 1 98.31 379 VAL B O 1
ATOM 9447 N N . ARG B 1 380 ? -6.504 -22.25 9.383 1 98.44 380 ARG B N 1
ATOM 9448 C CA . ARG B 1 380 ? -7.094 -21.031 8.875 1 98.44 380 ARG B CA 1
ATOM 9449 C C . ARG B 1 380 ? -8.031 -20.391 9.898 1 98.44 380 ARG B C 1
ATOM 9451 O O . ARG B 1 380 ? -9.016 -21.016 10.305 1 98.44 380 ARG B O 1
ATOM 9458 N N . PHE B 1 381 ? -7.711 -19.25 10.398 1 98.25 381 PHE B N 1
ATOM 9459 C CA . PHE B 1 381 ? -8.508 -18.453 11.328 1 98.25 381 PHE B CA 1
ATOM 9460 C C . PHE B 1 381 ? -8.93 -17.125 10.695 1 98.25 381 PHE B C 1
ATOM 9462 O O . PHE B 1 381 ? -8.086 -16.297 10.375 1 98.25 381 PHE B O 1
ATOM 9469 N N . THR B 1 382 ? -10.211 -16.891 10.477 1 97.25 382 THR B N 1
ATOM 9470 C CA . THR B 1 382 ? -10.688 -15.609 9.984 1 97.25 382 THR B CA 1
ATOM 9471 C C . THR B 1 382 ? -11.852 -15.102 10.836 1 97.25 382 THR B C 1
ATOM 9473 O O . THR B 1 382 ? -12.602 -15.906 11.398 1 97.25 382 THR B O 1
ATOM 9476 N N . ARG B 1 383 ? -12 -13.914 10.984 1 96.12 383 ARG B N 1
ATOM 9477 C CA . ARG B 1 383 ? -13.109 -13.266 11.68 1 96.12 383 ARG B CA 1
ATOM 9478 C C . ARG B 1 383 ? -13.477 -11.945 11.008 1 96.12 383 ARG B C 1
ATOM 9480 O O . ARG B 1 383 ? -12.648 -11.328 10.344 1 96.12 383 ARG B O 1
ATOM 9487 N N . VAL B 1 384 ? -14.703 -11.539 11.195 1 93.81 384 VAL B N 1
ATOM 9488 C CA . VAL B 1 384 ? -15.133 -10.258 10.641 1 93.81 384 VAL B CA 1
ATOM 9489 C C . VAL B 1 384 ? -14.531 -9.117 11.445 1 93.81 384 VAL B C 1
ATOM 9491 O O . VAL B 1 384 ? -14.445 -9.188 12.68 1 93.81 384 VAL B O 1
ATOM 9494 N N . ALA B 1 385 ? -14.047 -8.094 10.758 1 92.12 385 ALA B N 1
ATOM 9495 C CA . ALA B 1 385 ? -13.508 -6.914 11.43 1 92.12 385 ALA B CA 1
ATOM 9496 C C . ALA B 1 385 ? -14.625 -5.941 11.805 1 92.12 385 ALA B C 1
ATOM 9498 O O . ALA B 1 385 ? -15.492 -5.637 10.984 1 92.12 385 ALA B O 1
ATOM 9499 N N . GLU B 1 386 ? -14.609 -5.5 13 1 85.5 386 GLU B N 1
ATOM 9500 C CA . GLU B 1 386 ? -15.555 -4.48 13.438 1 85.5 386 GLU B CA 1
ATOM 9501 C C . GLU B 1 386 ? -14.93 -3.088 13.383 1 85.5 386 GLU B C 1
ATOM 9503 O O . GLU B 1 386 ? -15.609 -2.107 13.07 1 85.5 386 GLU B O 1
ATOM 9508 N N . HIS B 1 387 ? -13.664 -3.115 13.758 1 83.12 387 HIS B N 1
ATOM 9509 C CA . HIS B 1 387 ? -12.891 -1.876 13.742 1 83.12 387 HIS B CA 1
ATOM 9510 C C . HIS B 1 387 ? -11.547 -2.074 13.055 1 83.12 387 HIS B C 1
ATOM 9512 O O . HIS B 1 387 ? -11.008 -3.184 13.047 1 83.12 387 HIS B O 1
ATOM 9518 N N . TYR B 1 388 ? -11.023 -1.067 12.523 1 80.25 388 TYR B N 1
ATOM 9519 C CA . TYR B 1 388 ? -9.805 -1.124 11.727 1 80.25 388 TYR B CA 1
ATOM 9520 C C . TYR B 1 388 ? -8.625 -1.579 12.578 1 80.25 388 TYR B C 1
ATOM 9522 O O . TYR B 1 388 ? -7.766 -2.334 12.109 1 80.25 388 TYR B O 1
ATOM 9530 N N . PRO B 1 389 ? -8.602 -1.208 13.867 1 79 389 PRO B N 1
ATOM 9531 C CA . PRO B 1 389 ? -7.457 -1.646 14.664 1 79 389 PRO B CA 1
ATOM 9532 C C . PRO B 1 389 ? -7.391 -3.164 14.82 1 79 389 PRO B C 1
ATOM 9534 O O . PRO B 1 389 ? -6.344 -3.705 15.188 1 79 389 PRO B O 1
ATOM 9537 N N . ASP B 1 390 ? -8.531 -3.816 14.469 1 88.19 390 ASP B N 1
ATOM 9538 C CA . ASP B 1 390 ? -8.562 -5.273 14.516 1 88.19 390 ASP B CA 1
ATOM 9539 C C . ASP B 1 390 ? -7.496 -5.871 13.602 1 88.19 390 ASP B C 1
ATOM 9541 O O . ASP B 1 390 ? -6.996 -6.969 13.859 1 88.19 390 ASP B O 1
ATOM 9545 N N . ASN B 1 391 ? -7.172 -5.184 12.586 1 90.44 391 ASN B N 1
ATOM 9546 C CA . ASN B 1 391 ? -6.227 -5.672 11.586 1 90.44 391 ASN B CA 1
ATOM 9547 C C . ASN B 1 391 ? -4.824 -5.816 12.164 1 90.44 391 ASN B C 1
ATOM 9549 O O . ASN B 1 391 ? -4.082 -6.723 11.789 1 90.44 391 ASN B O 1
ATOM 9553 N N . PHE B 1 392 ? -4.516 -5.027 13.109 1 83.44 392 PHE B N 1
ATOM 9554 C CA . PHE B 1 392 ? -3.172 -5.035 13.68 1 83.44 392 PHE B CA 1
ATOM 9555 C C . PHE B 1 392 ? -3.059 -6.086 14.781 1 83.44 392 PHE B C 1
ATOM 9557 O O . PHE B 1 392 ? -1.969 -6.594 15.055 1 83.44 392 PHE B O 1
ATOM 9564 N N . ASP B 1 393 ? -4.191 -6.461 15.305 1 88.06 393 ASP B N 1
ATOM 9565 C CA . ASP B 1 393 ? -4.215 -7.391 16.422 1 88.06 393 ASP B CA 1
ATOM 9566 C C . ASP B 1 393 ? -3.883 -8.812 15.977 1 88.06 393 ASP B C 1
ATOM 9568 O O . ASP B 1 393 ? -3.588 -9.68 16.797 1 88.06 393 ASP B O 1
ATOM 9572 N N . VAL B 1 394 ? -3.93 -9.086 14.695 1 92.06 394 VAL B N 1
ATOM 9573 C CA . VAL B 1 394 ? -3.629 -10.414 14.172 1 92.06 394 VAL B CA 1
ATOM 9574 C C . VAL B 1 394 ? -2.197 -10.805 14.531 1 92.06 394 VAL B C 1
ATOM 9576 O O . VAL B 1 394 ? -1.911 -11.969 14.797 1 92.06 394 VAL B O 1
ATOM 9579 N N . SER B 1 395 ? -1.307 -9.789 14.547 1 86.31 395 SER B N 1
ATOM 9580 C CA . SER B 1 395 ? 0.106 -10.023 14.828 1 86.31 395 SER B CA 1
ATOM 9581 C C . SER B 1 395 ? 0.306 -10.555 16.234 1 86.31 395 SER B C 1
ATOM 9583 O O . SER B 1 395 ? 1.27 -11.273 16.516 1 86.31 395 SER B O 1
ATOM 9585 N N . TYR B 1 396 ? -0.595 -10.156 17.078 1 86.44 396 TYR B N 1
ATOM 9586 C CA . TYR B 1 396 ? -0.53 -10.664 18.438 1 86.44 396 TYR B CA 1
ATOM 9587 C C . TYR B 1 396 ? -0.669 -12.188 18.469 1 86.44 396 TYR B C 1
ATOM 9589 O O . TYR B 1 396 ? 0.101 -12.875 19.141 1 86.44 396 TYR B O 1
ATOM 9597 N N . LEU B 1 397 ? -1.645 -12.719 17.766 1 91.44 397 LEU B N 1
ATOM 9598 C CA . LEU B 1 397 ? -1.845 -14.164 17.672 1 91.44 397 LEU B CA 1
ATOM 9599 C C . LEU B 1 397 ? -0.623 -14.844 17.062 1 91.44 397 LEU B C 1
ATOM 9601 O O . LEU B 1 397 ? -0.176 -15.883 17.562 1 91.44 397 LEU B O 1
ATOM 9605 N N . GLN B 1 398 ? -0.098 -14.258 16.031 1 89.5 398 GLN B N 1
ATOM 9606 C CA . GLN B 1 398 ? 1.064 -14.828 15.359 1 89.5 398 GLN B CA 1
ATOM 9607 C C . GLN B 1 398 ? 2.258 -14.922 16.312 1 89.5 398 GLN B C 1
ATOM 9609 O O . GLN B 1 398 ? 2.982 -15.914 16.312 1 89.5 398 GLN B O 1
ATOM 9614 N N . ALA B 1 399 ? 2.447 -13.891 17.078 1 85.06 399 ALA B N 1
ATOM 9615 C CA . ALA B 1 399 ? 3.549 -13.875 18.047 1 85.06 399 ALA B CA 1
ATOM 9616 C C . ALA B 1 399 ? 3.381 -14.977 19.094 1 85.06 399 ALA B C 1
ATOM 9618 O O . ALA B 1 399 ? 4.352 -15.633 19.469 1 85.06 399 ALA B O 1
ATOM 9619 N N . LYS B 1 400 ? 2.168 -15.164 19.516 1 88.75 400 LYS B N 1
ATOM 9620 C CA . LYS B 1 400 ? 1.895 -16.203 20.5 1 88.75 400 LYS B CA 1
ATOM 9621 C C . LYS B 1 400 ? 2.156 -17.594 19.922 1 88.75 400 LYS B C 1
ATOM 9623 O O . LYS B 1 400 ? 2.666 -18.469 20.625 1 88.75 400 LYS B O 1
ATOM 9628 N N . ILE B 1 401 ? 1.79 -17.781 18.719 1 93.25 401 ILE B N 1
ATOM 9629 C CA . ILE B 1 401 ? 2.01 -19.062 18.047 1 93.25 401 ILE B CA 1
ATOM 9630 C C . ILE B 1 401 ? 3.508 -19.312 17.891 1 93.25 401 ILE B C 1
ATOM 9632 O O . ILE B 1 401 ? 3.982 -20.422 18.109 1 93.25 401 ILE B O 1
ATOM 9636 N N . ASP B 1 402 ? 4.238 -18.281 17.547 1 86.5 402 ASP B N 1
ATOM 9637 C CA . ASP B 1 402 ? 5.684 -18.391 17.391 1 86.5 402 ASP B CA 1
ATOM 9638 C C . ASP B 1 402 ? 6.344 -18.781 18.719 1 86.5 402 ASP B C 1
ATOM 9640 O O . ASP B 1 402 ? 7.328 -19.531 18.719 1 86.5 402 ASP B O 1
ATOM 9644 N N . ASP B 1 403 ? 5.773 -18.344 19.766 1 86 403 ASP B N 1
ATOM 9645 C CA . ASP B 1 403 ? 6.328 -18.594 21.094 1 86 403 ASP B CA 1
ATOM 9646 C C . ASP B 1 403 ? 6.141 -20.047 21.5 1 86 403 ASP B C 1
ATOM 9648 O O . ASP B 1 403 ? 6.855 -20.547 22.375 1 86 403 ASP B O 1
ATOM 9652 N N . LEU B 1 404 ? 5.152 -20.75 20.953 1 90.06 404 LEU B N 1
ATOM 9653 C CA . LEU B 1 404 ? 4.855 -22.125 21.312 1 90.06 404 LEU B CA 1
ATOM 9654 C C . LEU B 1 404 ? 5.969 -23.062 20.844 1 90.06 404 LEU B C 1
ATOM 9656 O O . LEU B 1 404 ? 6.117 -24.172 21.359 1 90.06 404 LEU B O 1
ATOM 9660 N N . GLY B 1 405 ? 6.809 -22.641 19.922 1 84.88 405 GLY B N 1
ATOM 9661 C CA . GLY B 1 405 ? 7.891 -23.484 19.438 1 84.88 405 GLY B CA 1
ATOM 9662 C C . GLY B 1 405 ? 7.461 -24.453 18.359 1 84.88 405 GLY B C 1
ATOM 9663 O O . GLY B 1 405 ? 6.379 -24.297 17.781 1 84.88 405 GLY B O 1
ATOM 9664 N N . GLU B 1 406 ? 8.234 -25.453 18.031 1 85.25 406 GLU B N 1
ATOM 9665 C CA . GLU B 1 406 ? 7.988 -26.422 16.953 1 85.25 406 GLU B CA 1
ATOM 9666 C C . GLU B 1 406 ? 7.184 -27.609 17.453 1 85.25 406 GLU B C 1
ATOM 9668 O O . GLU B 1 406 ? 7.289 -28 18.625 1 85.25 406 GLU B O 1
ATOM 9673 N N . PRO B 1 407 ? 6.348 -28.359 16.578 1 89.31 407 PRO B N 1
ATOM 9674 C CA . PRO B 1 407 ? 6.145 -28.016 15.172 1 89.31 407 PRO B CA 1
ATOM 9675 C C . PRO B 1 407 ? 5.191 -26.828 14.984 1 89.31 407 PRO B C 1
ATOM 9677 O O . PRO B 1 407 ? 4.191 -26.719 15.695 1 89.31 407 PRO B O 1
ATOM 9680 N N . ARG B 1 408 ? 5.484 -26.016 14.094 1 92 408 ARG B N 1
ATOM 9681 C CA . ARG B 1 408 ? 4.656 -24.859 13.766 1 92 408 ARG B CA 1
ATOM 9682 C C . ARG B 1 408 ? 3.869 -25.094 12.477 1 92 408 ARG B C 1
ATOM 9684 O O . ARG B 1 408 ? 4.453 -25.406 11.438 1 92 408 ARG B O 1
ATOM 9691 N N . LEU B 1 409 ? 2.584 -25.016 12.586 1 96.31 409 LEU B N 1
ATOM 9692 C CA . LEU B 1 409 ? 1.728 -25.125 11.406 1 96.31 409 LEU B CA 1
ATOM 9693 C C . LEU B 1 409 ? 1.643 -23.797 10.672 1 96.31 409 LEU B C 1
ATOM 9695 O O . LEU B 1 409 ? 1.565 -22.734 11.297 1 96.31 409 LEU B O 1
ATOM 9699 N N . PRO B 1 410 ? 1.735 -23.844 9.32 1 96.19 410 PRO B N 1
ATOM 9700 C CA . PRO B 1 410 ? 1.403 -22.625 8.594 1 96.19 410 PRO B CA 1
ATOM 9701 C C . PRO B 1 410 ? 0.044 -22.047 8.992 1 96.19 410 PRO B C 1
ATOM 9703 O O . PRO B 1 410 ? -0.906 -22.812 9.211 1 96.19 410 PRO B O 1
ATOM 9706 N N . VAL B 1 411 ? -0.016 -20.75 9.141 1 97.06 411 VAL B N 1
ATOM 9707 C CA . VAL B 1 411 ? -1.226 -20.141 9.672 1 97.06 411 VAL B CA 1
ATOM 9708 C C . VAL B 1 411 ? -1.793 -19.141 8.656 1 97.06 411 VAL B C 1
ATOM 9710 O O . VAL B 1 411 ? -1.073 -18.281 8.156 1 97.06 411 VAL B O 1
ATOM 9713 N N . ILE B 1 412 ? -2.998 -19.344 8.305 1 98.12 412 ILE B N 1
ATOM 9714 C CA . ILE B 1 412 ? -3.803 -18.359 7.586 1 98.12 412 ILE B CA 1
ATOM 9715 C C . ILE B 1 412 ? -4.664 -17.578 8.578 1 98.12 412 ILE B C 1
ATOM 9717 O O . ILE B 1 412 ? -5.625 -18.125 9.133 1 98.12 412 ILE B O 1
ATOM 9721 N N . ALA B 1 413 ? -4.309 -16.359 8.867 1 97.5 413 ALA B N 1
ATOM 9722 C CA . ALA B 1 413 ? -5.059 -15.578 9.852 1 97.5 413 ALA B CA 1
ATOM 9723 C C . ALA B 1 413 ? -5.227 -14.133 9.391 1 97.5 413 ALA B C 1
ATOM 9725 O O . ALA B 1 413 ? -4.238 -13.422 9.18 1 97.5 413 ALA B O 1
ATOM 9726 N N . TYR B 1 414 ? -6.418 -13.664 9.234 1 97.31 414 TYR B N 1
ATOM 9727 C CA . TYR B 1 414 ? -6.711 -12.281 8.875 1 97.31 414 TYR B CA 1
ATOM 9728 C C . TYR B 1 414 ? -8.188 -11.961 9.094 1 97.31 414 TYR B C 1
ATOM 9730 O O . TYR B 1 414 ? -8.984 -12.859 9.375 1 97.31 414 TYR B O 1
ATOM 9738 N N . ASN B 1 415 ? -8.562 -10.75 9.055 1 96.69 415 ASN B N 1
ATOM 9739 C CA . ASN B 1 415 ? -9.938 -10.289 9.188 1 96.69 415 ASN B CA 1
ATOM 9740 C C . ASN B 1 415 ? -10.648 -10.25 7.84 1 96.69 415 ASN B C 1
ATOM 9742 O O . ASN B 1 415 ? -10.023 -9.984 6.812 1 96.69 415 ASN B O 1
ATOM 9746 N N . THR B 1 416 ? -11.922 -10.586 7.902 1 94.69 416 THR B N 1
ATOM 9747 C CA . THR B 1 416 ? -12.711 -10.562 6.68 1 94.69 416 THR B CA 1
ATOM 9748 C C . THR B 1 416 ? -13.586 -9.312 6.625 1 94.69 416 THR B C 1
ATOM 9750 O O . THR B 1 416 ? -13.625 -8.539 7.582 1 94.69 416 THR B O 1
ATOM 9753 N N . GLY B 1 417 ? -14.211 -9.062 5.457 1 90.38 417 GLY B N 1
ATOM 9754 C CA . GLY B 1 417 ? -15.016 -7.871 5.242 1 90.38 417 GLY B CA 1
ATOM 9755 C C . GLY B 1 417 ? -14.211 -6.691 4.73 1 90.38 417 GLY B C 1
ATOM 9756 O O . GLY B 1 417 ? -12.992 -6.773 4.609 1 90.38 417 GLY B O 1
ATOM 9757 N N . ARG B 1 418 ? -14.859 -5.652 4.5 1 88.38 418 ARG B N 1
ATOM 9758 C CA . ARG B 1 418 ? -14.219 -4.457 3.953 1 88.38 418 ARG B CA 1
ATOM 9759 C C . ARG B 1 418 ? -13.227 -3.861 4.949 1 88.38 418 ARG B C 1
ATOM 9761 O O . ARG B 1 418 ? -12.164 -3.379 4.562 1 88.38 418 ARG B O 1
ATOM 9768 N N . LYS B 1 419 ? -13.57 -3.928 6.223 1 89.5 419 LYS B N 1
ATOM 9769 C CA . LYS B 1 419 ? -12.719 -3.352 7.262 1 89.5 419 LYS B CA 1
ATOM 9770 C C . LYS B 1 419 ? -11.516 -4.246 7.551 1 89.5 419 LYS B C 1
ATOM 9772 O O . LYS B 1 419 ? -10.578 -3.83 8.227 1 89.5 419 LYS B O 1
ATOM 9777 N N . GLY B 1 420 ? -11.57 -5.469 7.035 1 94.12 420 GLY B N 1
ATOM 9778 C CA . GLY B 1 420 ? -10.508 -6.422 7.324 1 94.12 420 GLY B CA 1
ATOM 9779 C C . GLY B 1 420 ? -9.484 -6.531 6.211 1 94.12 420 GLY B C 1
ATOM 9780 O O . GLY B 1 420 ? -8.516 -7.289 6.32 1 94.12 420 GLY B O 1
ATOM 9781 N N . ARG B 1 421 ? -9.562 -5.746 5.137 1 94.25 421 ARG B N 1
ATOM 9782 C CA . ARG B 1 421 ? -8.781 -5.891 3.914 1 94.25 421 ARG B CA 1
ATOM 9783 C C . ARG B 1 421 ? -7.297 -5.676 4.184 1 94.25 421 ARG B C 1
ATOM 9785 O O . ARG B 1 421 ? -6.445 -6.32 3.568 1 94.25 421 ARG B O 1
ATOM 9792 N N . ASN B 1 422 ? -6.965 -4.82 5.125 1 94.56 422 ASN B N 1
ATOM 9793 C CA . ASN B 1 422 ? -5.562 -4.57 5.426 1 94.56 422 ASN B CA 1
ATOM 9794 C C . ASN B 1 422 ? -4.867 -5.82 5.957 1 94.56 422 ASN B C 1
ATOM 9796 O O . ASN B 1 422 ? -3.752 -6.141 5.543 1 94.56 422 ASN B O 1
ATOM 9800 N N . SER B 1 423 ? -5.527 -6.5 6.93 1 95.62 423 SER B N 1
ATOM 9801 C CA . SER B 1 423 ? -4.934 -7.723 7.465 1 95.62 423 SER B CA 1
ATOM 9802 C C . SER B 1 423 ? -4.863 -8.812 6.398 1 95.62 423 SER B C 1
ATOM 9804 O O . SER B 1 423 ? -3.939 -9.633 6.402 1 95.62 423 SER B O 1
ATOM 9806 N N . ALA B 1 424 ? -5.832 -8.844 5.484 1 96.44 424 ALA B N 1
ATOM 9807 C CA . ALA B 1 424 ? -5.777 -9.773 4.359 1 96.44 424 ALA B CA 1
ATOM 9808 C C . ALA B 1 424 ? -4.562 -9.5 3.479 1 96.44 424 ALA B C 1
ATOM 9810 O O . ALA B 1 424 ? -3.908 -10.43 3.004 1 96.44 424 ALA B O 1
ATOM 9811 N N . CYS B 1 425 ? -4.258 -8.25 3.314 1 95.19 425 CYS B N 1
ATOM 9812 C CA . CYS B 1 425 ? -3.105 -7.844 2.521 1 95.19 425 CYS B CA 1
ATOM 9813 C C . CYS B 1 425 ? -1.807 -8.312 3.164 1 95.19 425 CYS B C 1
ATOM 9815 O O . CYS B 1 425 ? -0.868 -8.703 2.465 1 95.19 425 CYS B O 1
ATOM 9817 N N . CYS B 1 426 ? -1.781 -8.367 4.477 1 92.81 426 CYS B N 1
ATOM 9818 C CA . CYS B 1 426 ? -0.56 -8.695 5.207 1 92.81 426 CYS B CA 1
ATOM 9819 C C . CYS B 1 426 ? -0.458 -10.195 5.449 1 92.81 426 CYS B C 1
ATOM 9821 O O . CYS B 1 426 ? 0.584 -10.688 5.887 1 92.81 426 CYS B O 1
ATOM 9823 N N . ASN B 1 427 ? -1.521 -10.93 5.168 1 95.75 427 ASN B N 1
ATOM 9824 C CA . ASN B 1 427 ? -1.495 -12.375 5.363 1 95.75 427 ASN B CA 1
ATOM 9825 C C . ASN B 1 427 ? -0.534 -13.055 4.395 1 95.75 427 ASN B C 1
ATOM 9827 O O . ASN B 1 427 ? -0.554 -12.773 3.195 1 95.75 427 ASN B O 1
ATOM 9831 N N . GLN B 1 428 ? 0.186 -14.008 4.852 1 93.19 428 GLN B N 1
ATOM 9832 C CA . GLN B 1 428 ? 1.3 -14.531 4.066 1 93.19 428 GLN B CA 1
ATOM 9833 C C . GLN B 1 428 ? 0.882 -15.766 3.275 1 93.19 428 GLN B C 1
ATOM 9835 O O . GLN B 1 428 ? 1.486 -16.078 2.248 1 93.19 428 GLN B O 1
ATOM 9840 N N . VAL B 1 429 ? -0.111 -16.453 3.803 1 96.69 429 VAL B N 1
ATOM 9841 C CA . VAL B 1 429 ? -0.372 -17.781 3.24 1 96.69 429 VAL B CA 1
ATOM 9842 C C . VAL B 1 429 ? -1.814 -17.844 2.744 1 96.69 429 VAL B C 1
ATOM 9844 O O . VAL B 1 429 ? -2.752 -17.594 3.502 1 96.69 429 VAL B O 1
ATOM 9847 N N . LEU B 1 430 ? -2.002 -18.172 1.543 1 97.94 430 LEU B N 1
ATOM 9848 C CA . LEU B 1 430 ? -3.24 -18.594 0.892 1 97.94 430 LEU B CA 1
ATOM 9849 C C . LEU B 1 430 ? -4.398 -17.688 1.301 1 97.94 430 LEU B C 1
ATOM 9851 O O . LEU B 1 430 ? -5.449 -18.156 1.724 1 97.94 430 LEU B O 1
ATOM 9855 N N . THR B 1 431 ? -4.254 -16.406 1.121 1 98 431 THR B N 1
ATOM 9856 C CA . THR B 1 431 ? -5.348 -15.469 1.323 1 98 431 THR B CA 1
ATOM 9857 C C . THR B 1 431 ? -6.438 -15.664 0.274 1 98 431 THR B C 1
ATOM 9859 O O . THR B 1 431 ? -6.148 -15.734 -0.923 1 98 431 THR B O 1
ATOM 9862 N N . SER B 1 432 ? -7.691 -15.82 0.702 1 97.12 432 SER B N 1
ATOM 9863 C CA . SER B 1 432 ? -8.797 -15.953 -0.243 1 97.12 432 SER B CA 1
ATOM 9864 C C . SER B 1 432 ? -9.039 -14.648 -0.989 1 97.12 432 SER B C 1
ATOM 9866 O O . SER B 1 432 ? -9.172 -13.594 -0.371 1 97.12 432 SER B O 1
ATOM 9868 N N . VAL B 1 433 ? -9.117 -14.703 -2.287 1 95.94 433 VAL B N 1
ATOM 9869 C CA . VAL B 1 433 ? -9.297 -13.5 -3.096 1 95.94 433 VAL B CA 1
ATOM 9870 C C . VAL B 1 433 ? -10.359 -13.742 -4.16 1 95.94 433 VAL B C 1
ATOM 9872 O O . VAL B 1 433 ? -10.742 -14.891 -4.418 1 95.94 433 VAL B O 1
ATOM 9875 N N . LEU B 1 434 ? -10.828 -12.688 -4.766 1 92.56 434 LEU B N 1
ATOM 9876 C CA . LEU B 1 434 ? -11.781 -12.742 -5.867 1 92.56 434 LEU B CA 1
ATOM 9877 C C . LEU B 1 434 ? -11.062 -12.938 -7.199 1 92.56 434 LEU B C 1
ATOM 9879 O O . LEU B 1 434 ? -9.891 -12.586 -7.332 1 92.56 434 LEU B O 1
ATOM 9883 N N . PRO B 1 435 ? -11.758 -13.617 -8.172 1 88.81 435 PRO B N 1
ATOM 9884 C CA . PRO B 1 435 ? -11.18 -13.648 -9.516 1 88.81 435 PRO B CA 1
ATOM 9885 C C . PRO B 1 435 ? -10.93 -12.258 -10.094 1 88.81 435 PRO B C 1
ATOM 9887 O O . PRO B 1 435 ? -11.586 -11.297 -9.688 1 88.81 435 PRO B O 1
ATOM 9890 N N . ALA B 1 436 ? -10.047 -12.359 -11.055 1 82.12 436 ALA B N 1
ATOM 9891 C CA . ALA B 1 436 ? -9.75 -11.094 -11.711 1 82.12 436 ALA B CA 1
ATOM 9892 C C . ALA B 1 436 ? -10.977 -10.539 -12.43 1 82.12 436 ALA B C 1
ATOM 9894 O O . ALA B 1 436 ? -11.797 -11.305 -12.945 1 82.12 436 ALA B O 1
ATOM 9895 N N . GLY B 1 437 ? -11.375 -9.352 -12.352 1 72.06 437 GLY B N 1
ATOM 9896 C CA . GLY B 1 437 ? -12.477 -8.727 -13.07 1 72.06 437 GLY B CA 1
ATOM 9897 C C .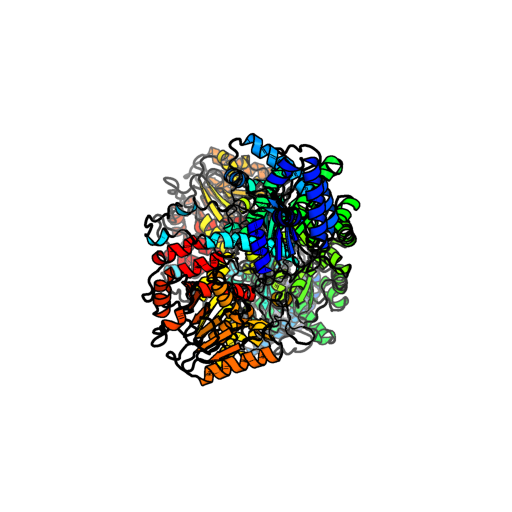 GLY B 1 437 ? -13.75 -8.641 -12.25 1 72.06 437 GLY B C 1
ATOM 9898 O O . GLY B 1 437 ? -14.75 -8.078 -12.695 1 72.06 437 GLY B O 1
ATOM 9899 N N . SER B 1 438 ? -13.711 -9.453 -11.141 1 75.81 438 SER B N 1
ATOM 9900 C CA . SER B 1 438 ? -14.898 -9.422 -10.305 1 75.81 438 SER B CA 1
ATOM 9901 C C . SER B 1 438 ? -15.289 -7.988 -9.945 1 75.81 438 SER B C 1
ATOM 9903 O O . SER B 1 438 ? -14.438 -7.188 -9.562 1 75.81 438 SER B O 1
ATOM 9905 N N . THR B 1 439 ? -16.5 -7.676 -10.188 1 65.06 439 THR B N 1
ATOM 9906 C CA . THR B 1 439 ? -17.031 -6.355 -9.859 1 65.06 439 THR B CA 1
ATOM 9907 C C . THR B 1 439 ? -17.266 -6.227 -8.359 1 65.06 439 THR B C 1
ATOM 9909 O O . THR B 1 439 ? -17.406 -5.117 -7.836 1 65.06 439 THR B O 1
ATOM 9912 N N . ALA B 1 440 ? -17.344 -7.395 -7.73 1 66.62 440 ALA B N 1
ATOM 9913 C CA . ALA B 1 440 ? -17.641 -7.395 -6.301 1 66.62 440 ALA B CA 1
ATOM 9914 C C . ALA B 1 440 ? -16.547 -6.66 -5.516 1 66.62 440 ALA B C 1
ATOM 9916 O O . ALA B 1 440 ? -16.812 -6.125 -4.438 1 66.62 440 ALA B O 1
ATOM 9917 N N . ALA B 1 441 ? -15.445 -6.633 -6.035 1 66.38 441 ALA B N 1
ATOM 9918 C CA . ALA B 1 441 ? -14.344 -5.973 -5.336 1 66.38 441 ALA B CA 1
ATOM 9919 C C . ALA B 1 441 ? -14.555 -4.461 -5.285 1 66.38 441 ALA B C 1
ATOM 9921 O O . ALA B 1 441 ? -14.039 -3.787 -4.391 1 66.38 441 ALA B O 1
ATOM 9922 N N . LYS B 1 442 ? -15.344 -3.986 -6.211 1 63.22 442 LYS B N 1
ATOM 9923 C CA . LYS B 1 442 ? -15.508 -2.541 -6.34 1 63.22 442 LYS B CA 1
ATOM 9924 C C . LYS B 1 442 ? -16.75 -2.057 -5.598 1 63.22 442 LYS B C 1
ATOM 9926 O O . LYS B 1 442 ? -16.953 -0.852 -5.426 1 63.22 442 LYS B O 1
ATOM 9931 N N . THR B 1 443 ? -17.453 -3.09 -5.129 1 62.25 443 THR B N 1
ATOM 9932 C CA . THR B 1 443 ? -18.672 -2.666 -4.438 1 62.25 443 THR B CA 1
ATOM 9933 C C . THR B 1 443 ? -18.344 -2.17 -3.031 1 62.25 443 THR B C 1
ATOM 9935 O O . THR B 1 443 ? -17.406 -2.664 -2.395 1 62.25 443 THR B O 1
ATOM 9938 N N . GLY B 1 444 ? -18.703 -1.094 -2.635 1 59.47 444 GLY B N 1
ATOM 9939 C CA . GLY B 1 444 ? -18.438 -0.446 -1.36 1 59.47 444 GLY B CA 1
ATOM 9940 C C . GLY B 1 444 ? -19.156 -1.095 -0.198 1 59.47 444 GLY B C 1
ATOM 9941 O O . GLY B 1 444 ? -19.125 -0.587 0.926 1 59.47 444 GLY B O 1
ATOM 9942 N N . TYR B 1 445 ? -19.906 -2.338 -0.493 1 61.81 445 TYR B N 1
ATOM 9943 C CA . TYR B 1 445 ? -20.641 -2.916 0.62 1 61.81 445 TYR B CA 1
ATOM 9944 C C . TYR B 1 445 ? -20.297 -4.387 0.809 1 61.81 445 TYR B C 1
ATOM 9946 O O . TYR B 1 445 ? -19.906 -5.066 -0.146 1 61.81 445 TYR B O 1
ATOM 9954 N N . ASP B 1 446 ? -20.312 -4.715 2.104 1 68.44 446 ASP B N 1
ATOM 9955 C CA . ASP B 1 446 ? -20.188 -6.129 2.43 1 68.44 446 ASP B CA 1
ATOM 9956 C C . ASP B 1 446 ? -21.469 -6.895 2.115 1 68.44 446 ASP B C 1
ATOM 9958 O O . ASP B 1 446 ? -22.562 -6.395 2.363 1 68.44 446 ASP B O 1
ATOM 9962 N N . ILE B 1 447 ? -21.344 -7.973 1.4 1 65.81 447 ILE B N 1
ATOM 9963 C CA . ILE B 1 447 ? -22.484 -8.82 1.102 1 65.81 447 ILE B CA 1
ATOM 9964 C C . ILE B 1 447 ? -22.812 -9.695 2.312 1 65.81 447 ILE B C 1
ATOM 9966 O O . ILE B 1 447 ? -21.922 -10.289 2.912 1 65.81 447 ILE B O 1
ATOM 9970 N N . ASP B 1 448 ? -24.016 -9.508 2.746 1 68.69 448 ASP B N 1
ATOM 9971 C CA . ASP B 1 448 ? -24.453 -10.398 3.82 1 68.69 448 ASP B CA 1
ATOM 9972 C C . ASP B 1 448 ? -24.438 -11.852 3.369 1 68.69 448 ASP B C 1
ATOM 9974 O O . ASP B 1 448 ? -25.172 -12.234 2.457 1 68.69 448 ASP B O 1
ATOM 9978 N N . SER B 1 449 ? -23.422 -12.57 3.77 1 73.75 449 SER B N 1
ATOM 9979 C CA . SER B 1 449 ? -23.266 -13.969 3.371 1 73.75 449 SER B CA 1
ATOM 9980 C C . SER B 1 449 ? -23.109 -14.875 4.586 1 73.75 449 SER B C 1
ATOM 9982 O O . SER B 1 449 ? -22.797 -14.398 5.68 1 73.75 449 SER B O 1
ATOM 9984 N N . TYR B 1 450 ? -23.531 -16.125 4.422 1 78.5 450 TYR B N 1
ATOM 9985 C CA . TYR B 1 450 ? -23.422 -17.141 5.461 1 78.5 450 TYR B CA 1
ATOM 9986 C C . TYR B 1 450 ? -21.984 -17.578 5.664 1 78.5 450 TYR B C 1
ATOM 9988 O O . TYR B 1 450 ? -21.672 -18.281 6.633 1 78.5 450 TYR B O 1
ATOM 9996 N N . TYR B 1 451 ? -21.156 -17.188 4.805 1 85.19 451 TYR B N 1
ATOM 9997 C CA . TYR B 1 451 ? -19.734 -17.438 4.934 1 85.19 451 TYR B CA 1
ATOM 9998 C C . TYR B 1 451 ? -18.906 -16.25 4.438 1 85.19 451 TYR B C 1
ATOM 10000 O O . TYR B 1 451 ? -19.422 -15.406 3.699 1 85.19 451 TYR B O 1
ATOM 10008 N N . PRO B 1 452 ? -17.766 -16.078 4.961 1 88.25 452 PRO B N 1
ATOM 10009 C CA . PRO B 1 452 ? -16.953 -14.93 4.547 1 88.25 452 PRO B CA 1
ATOM 10010 C C . PRO B 1 452 ? -16.594 -14.977 3.066 1 88.25 452 PRO B C 1
ATOM 10012 O O . PRO B 1 452 ? -16.062 -15.977 2.586 1 88.25 452 PRO B O 1
ATOM 10015 N N . GLN B 1 453 ? -16.922 -13.984 2.367 1 88.75 453 GLN B N 1
ATOM 10016 C CA . GLN B 1 453 ? -16.531 -13.828 0.974 1 88.75 453 GLN B CA 1
ATOM 10017 C C . GLN B 1 453 ? -15.406 -12.805 0.838 1 88.75 453 GLN B C 1
ATOM 10019 O O . GLN B 1 453 ? -15.406 -11.781 1.524 1 88.75 453 GLN B O 1
ATOM 10024 N N . PRO B 1 454 ? -14.477 -13.133 0.007 1 92.06 454 PRO B N 1
ATOM 10025 C CA . PRO B 1 454 ? -13.406 -12.156 -0.189 1 92.06 454 PRO B CA 1
ATOM 10026 C C . PRO B 1 454 ? -13.891 -10.875 -0.867 1 92.06 454 PRO B C 1
ATOM 10028 O O . PRO B 1 454 ? -14.945 -10.883 -1.513 1 92.06 454 PRO B O 1
ATOM 10031 N N . CYS B 1 455 ? -13.211 -9.789 -0.67 1 90.75 455 CYS B N 1
ATOM 10032 C CA . CYS B 1 455 ? -13.57 -8.523 -1.286 1 90.75 455 CYS B CA 1
ATOM 10033 C C . CYS B 1 455 ? -12.367 -7.859 -1.934 1 90.75 455 CYS B C 1
ATOM 10035 O O . CYS B 1 455 ? -12.359 -6.648 -2.16 1 90.75 455 CYS B O 1
ATOM 10037 N N . VAL B 1 456 ? -11.328 -8.586 -2.102 1 93.12 456 VAL B N 1
ATOM 10038 C CA . VAL B 1 456 ? -10.109 -8.094 -2.74 1 93.12 456 VAL B CA 1
ATOM 10039 C C . VAL B 1 456 ? -9.648 -9.086 -3.805 1 93.12 456 VAL B C 1
ATOM 10041 O O . VAL B 1 456 ? -9.953 -10.273 -3.729 1 93.12 456 VAL B O 1
ATOM 10044 N N . THR B 1 457 ? -8.898 -8.633 -4.801 1 93.88 457 THR B N 1
ATOM 10045 C CA . THR B 1 457 ? -8.281 -9.492 -5.809 1 93.88 457 THR B CA 1
ATOM 10046 C C . THR B 1 457 ? -6.797 -9.68 -5.52 1 93.88 457 THR B C 1
ATOM 10048 O O . THR B 1 457 ? -6.234 -8.992 -4.664 1 93.88 457 THR B O 1
ATOM 10051 N N . ALA B 1 458 ? -6.211 -10.641 -6.191 1 95 458 ALA B N 1
ATOM 10052 C CA . ALA B 1 458 ? -4.77 -10.844 -6.066 1 95 458 ALA B CA 1
ATOM 10053 C C . ALA B 1 458 ? -3.994 -9.602 -6.5 1 95 458 ALA B C 1
ATOM 10055 O O . ALA B 1 458 ? -2.996 -9.234 -5.875 1 95 458 ALA B O 1
ATOM 10056 N N . LEU B 1 459 ? -4.469 -8.953 -7.578 1 94.38 459 LEU B N 1
ATOM 10057 C CA . LEU B 1 459 ? -3.854 -7.734 -8.094 1 94.38 459 LEU B CA 1
ATOM 10058 C C . LEU B 1 459 ? -3.854 -6.637 -7.027 1 94.38 459 LEU B C 1
ATOM 10060 O O . LEU B 1 459 ? -2.83 -5.984 -6.805 1 94.38 459 LEU B O 1
ATOM 10064 N N . ASP B 1 460 ? -4.992 -6.5 -6.344 1 93.62 460 ASP B N 1
ATOM 10065 C CA . ASP B 1 460 ? -5.133 -5.492 -5.301 1 93.62 460 ASP B CA 1
ATOM 10066 C C . ASP B 1 460 ? -4.133 -5.727 -4.168 1 93.62 460 ASP B C 1
ATOM 10068 O O . ASP B 1 460 ? -3.471 -4.793 -3.715 1 93.62 460 ASP B O 1
ATOM 10072 N N . LEU B 1 461 ? -4.086 -6.926 -3.709 1 96.38 461 LEU B N 1
ATOM 10073 C CA . LEU B 1 461 ? -3.234 -7.262 -2.572 1 96.38 461 LEU B CA 1
ATOM 10074 C C . LEU B 1 461 ? -1.762 -7.082 -2.924 1 96.38 461 LEU B C 1
ATOM 10076 O O . LEU B 1 461 ? -0.992 -6.531 -2.133 1 96.38 461 LEU B O 1
ATOM 10080 N N . THR B 1 462 ? -1.361 -7.504 -4.113 1 96.62 462 THR B N 1
ATOM 10081 C CA . THR B 1 462 ? 0.03 -7.367 -4.531 1 96.62 462 THR B CA 1
ATOM 10082 C C . THR B 1 462 ? 0.42 -5.898 -4.645 1 96.62 462 THR B C 1
ATOM 10084 O O . THR B 1 462 ? 1.493 -5.496 -4.191 1 96.62 462 THR B O 1
ATOM 10087 N N . LYS B 1 463 ? -0.436 -5.074 -5.219 1 95.44 463 LYS B N 1
ATOM 10088 C CA . LYS B 1 463 ? -0.184 -3.637 -5.289 1 95.44 463 LYS B CA 1
ATOM 10089 C C . LYS B 1 463 ? -0.022 -3.039 -3.896 1 95.44 463 LYS B C 1
ATOM 10091 O O . LYS B 1 463 ? 0.832 -2.176 -3.682 1 95.44 463 LYS B O 1
ATOM 10096 N N . GLY B 1 464 ? -0.869 -3.494 -3.018 1 96.19 464 GLY B N 1
ATOM 10097 C CA . GLY B 1 464 ? -0.784 -3.025 -1.644 1 96.19 464 GLY B CA 1
ATOM 10098 C C . GLY B 1 464 ? 0.544 -3.344 -0.985 1 96.19 464 GLY B C 1
ATOM 10099 O O . GLY B 1 464 ? 1.079 -2.533 -0.227 1 96.19 464 GLY B O 1
ATOM 10100 N N . LEU B 1 465 ? 1.131 -4.523 -1.271 1 95.56 465 LEU B N 1
ATOM 10101 C CA . LEU B 1 465 ? 2.406 -4.941 -0.698 1 95.56 465 LEU B CA 1
ATOM 10102 C C . LEU B 1 465 ? 3.533 -4.016 -1.146 1 95.56 465 LEU B C 1
ATOM 10104 O O . LEU B 1 465 ? 4.387 -3.637 -0.343 1 95.56 465 LEU B O 1
ATOM 10108 N N . TYR B 1 466 ? 3.566 -3.641 -2.402 1 95.88 466 TYR B N 1
ATOM 10109 C CA . TYR B 1 466 ? 4.633 -2.797 -2.928 1 95.88 466 TYR B CA 1
ATOM 10110 C C . TYR B 1 466 ? 4.453 -1.35 -2.484 1 95.88 466 TYR B C 1
ATOM 10112 O O . TYR B 1 466 ? 5.426 -0.677 -2.133 1 95.88 466 TYR B O 1
ATOM 10120 N N . SER B 1 467 ? 3.234 -0.874 -2.369 1 94.38 467 SER B N 1
ATOM 10121 C CA . SER B 1 467 ? 2.973 0.517 -2.012 1 94.38 467 SER B CA 1
ATOM 10122 C C . SER B 1 467 ? 3.205 0.757 -0.524 1 94.38 467 SER B C 1
ATOM 10124 O O . SER B 1 467 ? 3.486 1.884 -0.108 1 94.38 467 SER B O 1
ATOM 10126 N N . SER B 1 468 ? 3.049 -0.278 0.249 1 94.62 468 SER B N 1
ATOM 10127 C CA . SER B 1 468 ? 3.264 -0.154 1.688 1 94.62 468 SER B CA 1
ATOM 10128 C C . SER B 1 468 ? 4.672 -0.596 2.074 1 94.62 468 SER B C 1
ATOM 10130 O O . SER B 1 468 ? 4.953 -0.817 3.254 1 94.62 468 SER B O 1
ATOM 10132 N N . PHE B 1 469 ? 5.539 -0.876 1.127 1 92.75 469 PHE B N 1
ATOM 10133 C CA . PHE B 1 469 ? 6.98 -1.041 1.276 1 92.75 469 PHE B CA 1
ATOM 10134 C C . PHE B 1 469 ? 7.309 -2.396 1.893 1 92.75 469 PHE B C 1
ATOM 10136 O O . PHE B 1 469 ? 8.352 -2.557 2.531 1 92.75 469 PHE B O 1
ATOM 10143 N N . VAL B 1 470 ? 6.371 -3.324 1.773 1 92.88 470 VAL B N 1
ATOM 10144 C CA . VAL B 1 470 ? 6.73 -4.699 2.104 1 92.88 470 VAL B CA 1
ATOM 10145 C C . VAL B 1 470 ? 7.727 -5.234 1.077 1 92.88 470 VAL B C 1
ATOM 10147 O O . VAL B 1 470 ? 8.688 -5.926 1.434 1 92.88 470 VAL B O 1
ATOM 10150 N N . TYR B 1 471 ? 7.391 -4.926 -0.143 1 94 471 TYR B N 1
ATOM 10151 C CA . TYR B 1 471 ? 8.273 -5.199 -1.271 1 94 471 TYR B CA 1
ATOM 10152 C C . TYR B 1 471 ? 8.703 -3.906 -1.952 1 94 471 TYR B C 1
ATOM 10154 O O . TYR B 1 471 ? 8.141 -2.842 -1.691 1 94 471 TYR B O 1
ATOM 10162 N N . ASP B 1 472 ? 9.758 -3.996 -2.738 1 92.88 472 ASP B N 1
ATOM 10163 C CA . ASP B 1 472 ? 10.297 -2.824 -3.418 1 92.88 472 ASP B CA 1
ATOM 10164 C C . ASP B 1 472 ? 10.172 -2.961 -4.934 1 92.88 472 ASP B C 1
ATOM 10166 O O . ASP B 1 472 ? 10.148 -4.074 -5.461 1 92.88 472 ASP B O 1
ATOM 10170 N N . ALA B 1 473 ? 10.016 -1.801 -5.617 1 94.19 473 ALA B N 1
ATOM 10171 C CA . ALA B 1 473 ? 10.148 -1.79 -7.07 1 94.19 473 ALA B CA 1
ATOM 10172 C C . ALA B 1 473 ? 11.586 -2.08 -7.492 1 94.19 473 ALA B C 1
ATOM 10174 O O . ALA B 1 473 ? 12.523 -1.468 -6.98 1 94.19 473 ALA B O 1
ATOM 10175 N N . MET B 1 474 ? 11.766 -2.984 -8.375 1 96.12 474 MET B N 1
ATOM 10176 C CA . MET B 1 474 ? 13.102 -3.461 -8.75 1 96.12 474 MET B CA 1
ATOM 10177 C C . MET B 1 474 ? 13.328 -3.322 -10.25 1 96.12 474 MET B C 1
ATOM 10179 O O . MET B 1 474 ? 12.406 -2.977 -10.992 1 96.12 474 MET B O 1
ATOM 10183 N N . LYS B 1 475 ? 14.594 -3.637 -10.68 1 97 475 LYS B N 1
ATOM 10184 C CA . LYS B 1 475 ? 14.992 -3.52 -12.078 1 97 475 LYS B CA 1
ATOM 10185 C C . LYS B 1 475 ? 15.406 -4.875 -12.648 1 97 475 LYS B C 1
ATOM 10187 O O . LYS B 1 475 ? 16.203 -5.59 -12.039 1 97 475 LYS B O 1
ATOM 10192 N N . LEU B 1 476 ? 14.828 -5.215 -13.781 1 98.12 476 LEU B N 1
ATOM 10193 C CA . LEU B 1 476 ? 15.156 -6.438 -14.508 1 98.12 476 LEU B CA 1
ATOM 10194 C C . LEU B 1 476 ? 15.758 -6.121 -15.875 1 98.12 476 LEU B C 1
ATOM 10196 O O . LEU B 1 476 ? 15.469 -5.07 -16.453 1 98.12 476 LEU B O 1
ATOM 10200 N N . TYR B 1 477 ? 16.594 -7.074 -16.391 1 97.62 477 TYR B N 1
ATOM 10201 C CA . TYR B 1 477 ? 17.281 -6.785 -17.641 1 97.62 477 TYR B CA 1
ATOM 10202 C C . TYR B 1 477 ? 17.344 -8.023 -18.531 1 97.62 477 TYR B C 1
ATOM 10204 O O . TYR B 1 477 ? 17.25 -9.156 -18.047 1 97.62 477 TYR B O 1
ATOM 10212 N N . VAL B 1 478 ? 17.375 -7.824 -19.781 1 97.5 478 VAL B N 1
ATOM 10213 C CA . VAL B 1 478 ? 17.922 -8.781 -20.734 1 97.5 478 VAL B CA 1
ATOM 10214 C C . VAL B 1 478 ? 19.266 -8.273 -21.25 1 97.5 478 VAL B C 1
ATOM 10216 O O . VAL B 1 478 ? 19.344 -7.176 -21.812 1 97.5 478 VAL B O 1
ATOM 10219 N N . ILE B 1 479 ? 20.281 -9.109 -21.047 1 96.69 479 ILE B N 1
ATOM 10220 C CA . ILE B 1 479 ? 21.656 -8.688 -21.344 1 96.69 479 ILE B CA 1
ATOM 10221 C C . ILE B 1 479 ? 22.203 -9.5 -22.516 1 96.69 479 ILE B C 1
ATOM 10223 O O . ILE B 1 479 ? 22.016 -10.719 -22.562 1 96.69 479 ILE B O 1
ATOM 10227 N N . GLY B 1 480 ? 22.812 -8.922 -23.391 1 94.25 480 GLY B N 1
ATOM 10228 C CA . GLY B 1 480 ? 23.469 -9.562 -24.531 1 94.25 480 GLY B CA 1
ATOM 10229 C C . GLY B 1 480 ? 24.172 -8.578 -25.438 1 94.25 480 GLY B C 1
ATOM 10230 O O . GLY B 1 480 ? 24.312 -7.402 -25.109 1 94.25 480 GLY B O 1
ATOM 10231 N N . GLY B 1 481 ? 24.766 -9.133 -26.484 1 90.94 481 GLY B N 1
ATOM 10232 C CA . GLY B 1 481 ? 25.406 -8.266 -27.469 1 90.94 481 GLY B CA 1
ATOM 10233 C C . GLY B 1 481 ? 24.438 -7.324 -28.156 1 90.94 481 GLY B C 1
ATOM 10234 O O . GLY B 1 481 ? 24.672 -6.113 -28.188 1 90.94 481 GLY B O 1
ATOM 10235 N N . ASP B 1 482 ? 23.406 -7.859 -28.766 1 89 482 ASP B N 1
ATOM 10236 C CA . ASP B 1 482 ? 22.328 -7.094 -29.375 1 89 482 ASP B CA 1
ATOM 10237 C C . ASP B 1 482 ? 20.969 -7.641 -28.969 1 89 482 ASP B C 1
ATOM 10239 O O . ASP B 1 482 ? 20.438 -8.555 -29.609 1 89 482 ASP B O 1
ATOM 10243 N N . VAL B 1 483 ? 20.375 -7 -27.984 1 90.06 483 VAL B N 1
ATOM 10244 C CA . VAL B 1 483 ? 19.109 -7.508 -27.453 1 90.06 483 VAL B CA 1
ATOM 10245 C C . VAL B 1 483 ? 18.031 -6.43 -27.562 1 90.06 483 VAL B C 1
ATOM 10247 O O . VAL B 1 483 ? 17.031 -6.477 -26.844 1 90.06 483 VAL B O 1
ATOM 10250 N N . SER B 1 484 ? 18.172 -5.457 -28.422 1 85.56 484 SER B N 1
ATOM 10251 C CA . SER B 1 484 ? 17.25 -4.336 -28.547 1 85.56 484 SER B CA 1
ATOM 10252 C C . SER B 1 484 ? 15.898 -4.797 -29.094 1 85.56 484 SER B C 1
ATOM 10254 O O . SER B 1 484 ? 14.859 -4.223 -28.766 1 85.56 484 SER B O 1
ATOM 10256 N N . ALA B 1 485 ? 15.961 -5.859 -29.906 1 82.19 485 ALA B N 1
ATOM 10257 C CA . ALA B 1 485 ? 14.727 -6.328 -30.547 1 82.19 485 ALA B CA 1
ATOM 10258 C C . ALA B 1 485 ? 14.148 -7.523 -29.797 1 82.19 485 ALA B C 1
ATOM 10260 O O . ALA B 1 485 ? 13.242 -8.195 -30.297 1 82.19 485 ALA B O 1
ATOM 10261 N N . SER B 1 486 ? 14.68 -7.762 -28.672 1 89.62 486 SER B N 1
ATOM 10262 C CA . SER B 1 486 ? 14.195 -8.898 -27.891 1 89.62 486 SER B CA 1
ATOM 10263 C C . SER B 1 486 ? 12.727 -8.727 -27.531 1 89.62 486 SER B C 1
ATOM 10265 O O . SER B 1 486 ? 12.289 -7.625 -27.188 1 89.62 486 SER B O 1
ATOM 10267 N N . LEU B 1 487 ? 11.906 -9.742 -27.547 1 92.12 487 LEU B N 1
ATOM 10268 C CA . LEU B 1 487 ? 10.5 -9.742 -27.188 1 92.12 487 LEU B CA 1
ATOM 10269 C C . LEU B 1 487 ? 10.32 -9.969 -25.688 1 92.12 487 LEU B C 1
ATOM 10271 O O . LEU B 1 487 ? 9.219 -9.828 -25.156 1 92.12 487 LEU B O 1
ATOM 10275 N N . SER B 1 488 ? 11.406 -10.289 -24.984 1 95.12 488 SER B N 1
ATOM 10276 C CA . SER B 1 488 ? 11.336 -10.625 -23.578 1 95.12 488 SER B CA 1
ATOM 10277 C C . SER B 1 488 ? 10.812 -9.445 -22.75 1 95.12 488 SER B C 1
ATOM 10279 O O . SER B 1 488 ? 9.969 -9.625 -21.875 1 95.12 488 SER B O 1
ATOM 10281 N N . PRO B 1 489 ? 11.273 -8.18 -23.047 1 96.31 489 PRO B N 1
ATOM 10282 C CA . PRO B 1 489 ? 10.789 -7.055 -22.25 1 96.31 489 PRO B CA 1
ATOM 10283 C C . PRO B 1 489 ? 9.273 -6.867 -22.359 1 96.31 489 PRO B C 1
ATOM 10285 O O . PRO B 1 489 ? 8.602 -6.664 -21.344 1 96.31 489 PRO B O 1
ATOM 10288 N N . ALA B 1 490 ? 8.742 -6.98 -23.531 1 95.06 490 ALA B N 1
ATOM 10289 C CA . ALA B 1 490 ? 7.301 -6.824 -23.719 1 95.06 490 ALA B CA 1
ATOM 10290 C C . ALA B 1 490 ? 6.531 -7.902 -22.969 1 95.06 490 ALA B C 1
ATOM 10292 O O . ALA B 1 490 ? 5.551 -7.609 -22.281 1 95.06 490 ALA B O 1
ATOM 10293 N N . MET B 1 491 ? 6.973 -9.117 -23.078 1 95.94 491 MET B N 1
ATOM 10294 C CA . MET B 1 491 ? 6.34 -10.258 -22.438 1 95.94 491 MET B CA 1
ATOM 10295 C C . MET B 1 491 ? 6.387 -10.117 -20.906 1 95.94 491 MET B C 1
ATOM 10297 O O . MET B 1 491 ? 5.355 -10.195 -20.25 1 95.94 491 MET B O 1
ATOM 10301 N N . HIS B 1 492 ? 7.543 -9.828 -20.328 1 97.94 492 HIS B N 1
ATOM 10302 C CA . HIS B 1 492 ? 7.727 -9.758 -18.891 1 97.94 492 HIS B CA 1
ATOM 10303 C C . HIS B 1 492 ? 7.035 -8.531 -18.297 1 97.94 492 HIS B C 1
ATOM 10305 O O . HIS B 1 492 ? 6.391 -8.617 -17.25 1 97.94 492 HIS B O 1
ATOM 10311 N N . ASN B 1 493 ? 7.199 -7.387 -18.938 1 97.94 493 ASN B N 1
ATOM 10312 C CA . ASN B 1 493 ? 6.582 -6.172 -18.406 1 97.94 493 ASN B CA 1
ATOM 10313 C C . ASN B 1 493 ? 5.059 -6.281 -18.391 1 97.94 493 ASN B C 1
ATOM 10315 O O . ASN B 1 493 ? 4.41 -5.781 -17.469 1 97.94 493 ASN B O 1
ATOM 10319 N N . ALA B 1 494 ? 4.504 -6.867 -19.422 1 95.56 494 ALA B N 1
ATOM 10320 C CA . ALA B 1 494 ? 3.061 -7.09 -19.438 1 95.56 494 ALA B CA 1
ATOM 10321 C C . ALA B 1 494 ? 2.637 -7.992 -18.281 1 95.56 494 ALA B C 1
ATOM 10323 O O . ALA B 1 494 ? 1.638 -7.723 -17.609 1 95.56 494 ALA B O 1
ATOM 10324 N N . ALA B 1 495 ? 3.346 -9.094 -18.094 1 95.88 495 ALA B N 1
ATOM 10325 C CA . ALA B 1 495 ? 3.049 -10.016 -17 1 95.88 495 ALA B CA 1
ATOM 10326 C C . ALA B 1 495 ? 3.199 -9.328 -15.648 1 95.88 495 ALA B C 1
ATOM 10328 O O . ALA B 1 495 ? 2.381 -9.531 -14.742 1 95.88 495 ALA B O 1
ATOM 10329 N N . LEU B 1 496 ? 4.297 -8.508 -15.484 1 97.62 496 LEU B N 1
ATOM 10330 C CA . LEU B 1 496 ? 4.52 -7.742 -14.258 1 97.62 496 LEU B CA 1
ATOM 10331 C C . LEU B 1 496 ? 3.336 -6.828 -13.969 1 97.62 496 LEU B C 1
ATOM 10333 O O . LEU B 1 496 ? 2.811 -6.82 -12.852 1 97.62 496 LEU B O 1
ATOM 10337 N N . ALA B 1 497 ? 2.893 -6.168 -14.977 1 95.75 497 ALA B N 1
ATOM 10338 C CA . ALA B 1 497 ? 1.76 -5.258 -14.836 1 95.75 497 ALA B CA 1
ATOM 10339 C C . ALA B 1 497 ? 0.49 -6.016 -14.453 1 95.75 497 ALA B C 1
ATOM 10341 O O . ALA B 1 497 ? -0.275 -5.57 -13.602 1 95.75 497 ALA B O 1
ATOM 10342 N N . ALA B 1 498 ? 0.271 -7.133 -15.062 1 92.5 498 ALA B N 1
ATOM 10343 C CA . ALA B 1 498 ? -0.919 -7.941 -14.82 1 92.5 498 ALA B CA 1
ATOM 10344 C C . ALA B 1 498 ? -0.937 -8.461 -13.383 1 92.5 498 ALA B C 1
ATOM 10346 O O . ALA B 1 498 ? -2.006 -8.656 -12.797 1 92.5 498 ALA B O 1
ATOM 10347 N N . CYS B 1 499 ? 0.209 -8.664 -12.797 1 94.69 499 CYS B N 1
ATOM 10348 C CA . CYS B 1 499 ? 0.313 -9.195 -11.438 1 94.69 499 CYS B CA 1
ATOM 10349 C C . CYS B 1 499 ? 0.466 -8.07 -10.422 1 94.69 499 CYS B C 1
ATOM 10351 O O . CYS B 1 499 ? 0.61 -8.328 -9.227 1 94.69 499 CYS B O 1
ATOM 10353 N N . GLY B 1 500 ? 0.487 -6.855 -10.859 1 94.75 500 GLY B N 1
ATOM 10354 C CA . GLY B 1 500 ? 0.6 -5.707 -9.969 1 94.75 500 GLY B CA 1
ATOM 10355 C C . GLY B 1 500 ? 2.01 -5.492 -9.453 1 94.75 500 GLY B C 1
ATOM 10356 O O . GLY B 1 500 ? 2.199 -4.898 -8.391 1 94.75 500 GLY B O 1
ATOM 10357 N N . ILE B 1 501 ? 3.035 -6 -10.055 1 97.19 501 ILE B N 1
ATOM 10358 C CA . ILE B 1 501 ? 4.438 -5.883 -9.664 1 97.19 501 ILE B CA 1
ATOM 10359 C C . ILE B 1 501 ? 5.078 -4.703 -10.398 1 97.19 501 ILE B C 1
ATOM 10361 O O . ILE B 1 501 ? 5.125 -4.68 -11.633 1 97.19 501 ILE B O 1
ATOM 10365 N N . PRO B 1 502 ? 5.594 -3.732 -9.703 1 96.81 502 PRO B N 1
ATOM 10366 C CA . PRO B 1 502 ? 6.07 -2.506 -10.344 1 96.81 502 PRO B CA 1
ATOM 10367 C C . PRO B 1 502 ? 7.516 -2.613 -10.828 1 96.81 502 PRO B C 1
ATOM 10369 O O . PRO B 1 502 ? 8.18 -1.593 -11.031 1 96.81 502 PRO B O 1
ATOM 10372 N N . HIS B 1 503 ? 8.062 -3.779 -11 1 97.88 503 HIS B N 1
ATOM 10373 C CA . HIS B 1 503 ? 9.391 -3.943 -11.57 1 97.88 503 HIS B CA 1
ATOM 10374 C C . HIS B 1 503 ? 9.445 -3.439 -13.008 1 97.88 503 HIS B C 1
ATOM 10376 O O . HIS B 1 503 ? 8.398 -3.229 -13.633 1 97.88 503 HIS B O 1
ATOM 10382 N N . HIS B 1 504 ? 10.594 -3.146 -13.461 1 97.62 504 HIS B N 1
ATOM 10383 C CA . HIS B 1 504 ? 10.789 -2.74 -14.852 1 97.62 504 HIS B CA 1
ATOM 10384 C C . HIS B 1 504 ? 11.867 -3.582 -15.523 1 97.62 504 HIS B C 1
ATOM 10386 O O . HIS B 1 504 ? 13 -3.652 -15.039 1 97.62 504 HIS B O 1
ATOM 10392 N N . TYR B 1 505 ? 11.461 -4.297 -16.609 1 98.19 505 TYR B N 1
ATOM 10393 C CA . TYR B 1 505 ? 12.336 -5.145 -17.406 1 98.19 505 TYR B CA 1
ATOM 10394 C C . TYR B 1 505 ? 12.812 -4.418 -18.656 1 98.19 505 TYR B C 1
ATOM 10396 O O . TYR B 1 505 ? 12 -4.016 -19.5 1 98.19 505 TYR B O 1
ATOM 10404 N N . GLN B 1 506 ? 14.141 -4.238 -18.859 1 96.94 506 GLN B N 1
ATOM 10405 C CA . GLN B 1 506 ? 14.648 -3.451 -19.984 1 96.94 506 GLN B CA 1
ATOM 10406 C C . GLN B 1 506 ? 15.867 -4.117 -20.609 1 96.94 506 GLN B C 1
ATOM 10408 O O . GLN B 1 506 ? 16.562 -4.895 -19.969 1 96.94 506 GLN B O 1
ATOM 10413 N N . PRO B 1 507 ? 16.094 -3.857 -21.906 1 96.75 507 PRO B N 1
ATOM 10414 C CA . PRO B 1 507 ? 17.281 -4.395 -22.578 1 96.75 507 PRO B CA 1
ATOM 10415 C C . PRO B 1 507 ? 18.562 -3.668 -22.172 1 96.75 507 PRO B C 1
ATOM 10417 O O . PRO B 1 507 ? 18.531 -2.475 -21.859 1 96.75 507 PRO B O 1
ATOM 10420 N N . HIS B 1 508 ? 19.625 -4.344 -22.016 1 96.38 508 HIS B N 1
ATOM 10421 C CA . HIS B 1 508 ? 20.969 -3.805 -21.766 1 96.38 508 HIS B CA 1
ATOM 10422 C C . HIS B 1 508 ? 21.984 -4.426 -22.719 1 96.38 508 HIS B C 1
ATOM 10424 O O . HIS B 1 508 ? 22.406 -5.57 -22.516 1 96.38 508 HIS B O 1
ATOM 10430 N N . CYS B 1 509 ? 22.422 -3.713 -23.766 1 95.12 509 CYS B N 1
ATOM 10431 C CA . CYS B 1 509 ? 23.422 -4.18 -24.719 1 95.12 509 CYS B CA 1
ATOM 10432 C C . CYS B 1 509 ? 24.828 -3.906 -24.203 1 95.12 509 CYS B C 1
ATOM 10434 O O . CYS B 1 509 ? 25.109 -2.83 -23.672 1 95.12 509 CYS B O 1
ATOM 10436 N N . THR B 1 510 ? 25.641 -4.906 -24.234 1 93.56 510 THR B N 1
ATOM 10437 C CA . THR B 1 510 ? 27.031 -4.746 -23.797 1 93.56 510 THR B CA 1
ATOM 10438 C C . THR B 1 510 ? 27.969 -5.602 -24.656 1 93.56 510 THR B C 1
ATOM 10440 O O . THR B 1 510 ? 27.516 -6.527 -25.328 1 93.56 510 THR B O 1
ATOM 10443 N N . THR B 1 511 ? 29.219 -5.238 -24.656 1 90.75 511 THR B N 1
ATOM 10444 C CA . THR B 1 511 ? 30.188 -5.992 -25.422 1 90.75 511 THR B CA 1
ATOM 10445 C C . THR B 1 511 ? 31.062 -6.844 -24.516 1 90.75 511 THR B C 1
ATOM 10447 O O . THR B 1 511 ? 31.828 -7.688 -24.984 1 90.75 511 THR B O 1
ATOM 10450 N N . SER B 1 512 ? 30.875 -6.598 -23.219 1 91.81 512 SER B N 1
ATOM 10451 C CA . SER B 1 512 ? 31.719 -7.355 -22.281 1 91.81 512 SER B CA 1
ATOM 10452 C C . SER B 1 512 ? 30.984 -7.609 -20.969 1 91.81 512 SER B C 1
ATOM 10454 O O . SER B 1 512 ? 30.219 -6.762 -20.516 1 91.81 512 SER B O 1
ATOM 10456 N N . ILE B 1 513 ? 31.391 -8.695 -20.344 1 90.38 513 ILE B N 1
ATOM 10457 C CA . ILE B 1 513 ? 30.797 -9.07 -19.062 1 90.38 513 ILE B CA 1
ATOM 10458 C C . ILE B 1 513 ? 31.344 -8.156 -17.969 1 90.38 513 ILE B C 1
ATOM 10460 O O . ILE B 1 513 ? 30.672 -7.918 -16.969 1 90.38 513 ILE B O 1
ATOM 10464 N N . ARG B 1 514 ? 32.5 -7.613 -18.094 1 87.19 514 ARG B N 1
ATOM 10465 C CA . ARG B 1 514 ? 33.156 -6.75 -17.109 1 87.19 514 ARG B CA 1
ATOM 10466 C C . ARG B 1 514 ? 32.344 -5.484 -16.875 1 87.19 514 ARG B C 1
ATOM 10468 O O . ARG B 1 514 ? 32.312 -4.953 -15.758 1 87.19 514 ARG B O 1
ATOM 10475 N N . SER B 1 515 ? 31.688 -5.137 -17.859 1 88.56 515 SER B N 1
ATOM 10476 C CA . SER B 1 515 ? 30.906 -3.906 -17.766 1 88.56 515 SER B CA 1
ATOM 10477 C C . SER B 1 515 ? 29.625 -4.109 -16.953 1 88.56 515 SER B C 1
ATOM 10479 O O . SER B 1 515 ? 28.969 -3.141 -16.578 1 88.56 515 SER B O 1
ATOM 10481 N N . LEU B 1 516 ? 29.391 -5.312 -16.641 1 90.94 516 LEU B N 1
ATOM 10482 C CA . LEU B 1 516 ? 28.141 -5.629 -15.969 1 90.94 516 LEU B CA 1
ATOM 10483 C C . LEU B 1 516 ? 28.281 -5.457 -14.453 1 90.94 516 LEU B C 1
ATOM 10485 O O . LEU B 1 516 ? 27.297 -5.562 -13.719 1 90.94 516 LEU B O 1
ATOM 10489 N N . HIS B 1 517 ? 29.406 -5.145 -13.984 1 88 517 HIS B N 1
ATOM 10490 C CA . HIS B 1 517 ? 29.672 -5.09 -12.555 1 88 517 HIS B CA 1
ATOM 10491 C C . HIS B 1 517 ? 28.766 -4.074 -11.859 1 88 517 HIS B C 1
ATOM 10493 O O . HIS B 1 517 ? 28.125 -4.395 -10.859 1 88 517 HIS B O 1
ATOM 10499 N N . ASP B 1 518 ? 28.719 -2.885 -12.414 1 88.5 518 ASP B N 1
ATOM 10500 C CA . ASP B 1 518 ? 27.906 -1.835 -11.805 1 88.5 518 ASP B CA 1
ATOM 10501 C C . ASP B 1 518 ? 26.422 -2.205 -11.812 1 88.5 518 ASP B C 1
ATOM 10503 O O . ASP B 1 518 ? 25.703 -1.9 -10.867 1 88.5 518 ASP B O 1
ATOM 10507 N N . LEU B 1 519 ? 26.078 -2.846 -12.844 1 91.44 519 LEU B N 1
ATOM 10508 C CA . LEU B 1 519 ? 24.672 -3.229 -13.008 1 91.44 519 LEU B CA 1
ATOM 10509 C C . LEU B 1 519 ? 24.281 -4.285 -11.977 1 91.44 519 LEU B C 1
ATOM 10511 O O . LEU B 1 519 ? 23.219 -4.184 -11.352 1 91.44 519 LEU B O 1
ATOM 10515 N N . VAL B 1 520 ? 25.172 -5.215 -11.719 1 90.38 520 VAL B N 1
ATOM 10516 C CA . VAL B 1 520 ? 24.844 -6.336 -10.844 1 90.38 520 VAL B CA 1
ATOM 10517 C C . VAL B 1 520 ? 25.078 -5.945 -9.391 1 90.38 520 VAL B C 1
ATOM 10519 O O . VAL B 1 520 ? 24.719 -6.688 -8.477 1 90.38 520 VAL B O 1
ATOM 10522 N N . MET B 1 521 ? 25.625 -4.766 -9.141 1 88.81 521 MET B N 1
ATOM 10523 C CA . MET B 1 521 ? 25.828 -4.277 -7.785 1 88.81 521 MET B CA 1
ATOM 10524 C C . MET B 1 521 ? 24.734 -3.297 -7.383 1 88.81 521 MET B C 1
ATOM 10526 O O . MET B 1 521 ? 24.656 -2.873 -6.227 1 88.81 521 MET B O 1
ATOM 10530 N N . ASP B 1 522 ? 23.922 -2.963 -8.383 1 91.69 522 ASP B N 1
ATOM 10531 C CA . ASP B 1 522 ? 22.766 -2.119 -8.094 1 91.69 522 ASP B CA 1
ATOM 10532 C C . ASP B 1 522 ? 21.859 -2.773 -7.055 1 91.69 522 ASP B C 1
ATOM 10534 O O . ASP B 1 522 ? 21.406 -3.902 -7.246 1 91.69 522 ASP B O 1
ATOM 10538 N N . PRO B 1 523 ? 21.562 -2.07 -5.934 1 90.06 523 PRO B N 1
ATOM 10539 C CA . PRO B 1 523 ? 20.703 -2.646 -4.895 1 90.06 523 PRO B CA 1
ATOM 10540 C C . PRO B 1 523 ? 19.297 -2.979 -5.406 1 90.06 523 PRO B C 1
ATOM 10542 O O . PRO B 1 523 ? 18.578 -3.779 -4.793 1 90.06 523 PRO B O 1
ATOM 10545 N N . GLN B 1 524 ? 18.906 -2.404 -6.473 1 92.88 524 GLN B N 1
ATOM 10546 C CA . GLN B 1 524 ? 17.562 -2.656 -7.02 1 92.88 524 GLN B CA 1
ATOM 10547 C C . GLN B 1 524 ? 17.625 -3.654 -8.172 1 92.88 524 GLN B C 1
ATOM 10549 O O . GLN B 1 524 ? 16.656 -3.83 -8.898 1 92.88 524 GLN B O 1
ATOM 10554 N N . PHE B 1 525 ? 18.859 -4.32 -8.359 1 95.94 525 PHE B N 1
ATOM 10555 C CA . PHE B 1 525 ? 18.984 -5.371 -9.359 1 95.94 525 PHE B CA 1
ATOM 10556 C C . PHE B 1 525 ? 18.188 -6.602 -8.961 1 95.94 525 PHE B C 1
ATOM 10558 O O . PHE B 1 525 ? 18.422 -7.195 -7.906 1 95.94 525 PHE B O 1
ATOM 10565 N N . ALA B 1 526 ? 17.219 -7.035 -9.852 1 96.56 526 ALA B N 1
ATOM 10566 C CA . ALA B 1 526 ? 16.328 -8.141 -9.5 1 96.56 526 ALA B CA 1
ATOM 10567 C C . ALA B 1 526 ? 16.656 -9.391 -10.312 1 96.56 526 ALA B C 1
ATOM 10569 O O . ALA B 1 526 ? 16.125 -10.469 -10.047 1 96.56 526 ALA B O 1
ATOM 10570 N N . GLY B 1 527 ? 17.438 -9.242 -11.328 1 97.12 527 GLY B N 1
ATOM 10571 C CA . GLY B 1 527 ? 17.812 -10.359 -12.172 1 97.12 527 GLY B CA 1
ATOM 10572 C C . GLY B 1 527 ? 17.922 -9.992 -13.641 1 97.12 527 GLY B C 1
ATOM 10573 O O . GLY B 1 527 ? 17.578 -8.875 -14.039 1 97.12 527 GLY B O 1
ATOM 10574 N N . ALA B 1 528 ? 18.469 -10.969 -14.398 1 97.75 528 ALA B N 1
ATOM 10575 C CA . ALA B 1 528 ? 18.672 -10.688 -15.812 1 97.75 528 ALA B CA 1
ATOM 10576 C C . ALA B 1 528 ? 18.609 -11.977 -16.641 1 97.75 528 ALA B C 1
ATOM 10578 O O . ALA B 1 528 ? 19.047 -13.031 -16.188 1 97.75 528 ALA B O 1
ATOM 10579 N N . SER B 1 529 ? 18 -11.859 -17.75 1 97.62 529 SER B N 1
ATOM 10580 C CA . SER B 1 529 ? 18.141 -12.859 -18.812 1 97.62 529 SER B CA 1
ATOM 10581 C C . SER B 1 529 ? 19.438 -12.648 -19.594 1 97.62 529 SER B C 1
ATOM 10583 O O . SER B 1 529 ? 19.781 -11.516 -19.922 1 97.62 529 SER B O 1
ATOM 10585 N N . ILE B 1 530 ? 20.125 -13.703 -19.844 1 96.38 530 ILE B N 1
ATOM 10586 C CA . ILE B 1 530 ? 21.406 -13.602 -20.547 1 96.38 530 ILE B CA 1
ATOM 10587 C C . ILE B 1 530 ? 21.25 -14.148 -21.969 1 96.38 530 ILE B C 1
ATOM 10589 O O . ILE B 1 530 ? 20.859 -15.297 -22.156 1 96.38 530 ILE B O 1
ATOM 10593 N N . GLY B 1 531 ? 21.5 -13.352 -22.906 1 92 531 GLY B N 1
ATOM 10594 C CA . GLY B 1 531 ? 21.453 -13.734 -24.312 1 92 531 GLY B CA 1
ATOM 10595 C C . GLY B 1 531 ? 22.828 -13.969 -24.906 1 92 531 GLY B C 1
ATOM 10596 O O . GLY B 1 531 ? 23.812 -14.102 -24.188 1 92 531 GLY B O 1
ATOM 10597 N N . LEU B 1 532 ? 22.859 -14.195 -26.25 1 86.44 532 LEU B N 1
ATOM 10598 C CA . LEU B 1 532 ? 24.109 -14.367 -26.984 1 86.44 532 LEU B CA 1
ATOM 10599 C C . LEU B 1 532 ? 24.953 -13.102 -26.906 1 86.44 532 LEU B C 1
ATOM 10601 O O . LEU B 1 532 ? 24.422 -11.992 -26.922 1 86.44 532 LEU B O 1
ATOM 10605 N N . PRO B 1 533 ? 26.281 -13.398 -26.703 1 88.88 533 PRO B N 1
ATOM 10606 C CA . PRO B 1 533 ? 27.078 -14.633 -26.656 1 88.88 533 PRO B CA 1
ATOM 10607 C C . PRO B 1 533 ? 27.531 -14.992 -25.25 1 88.88 533 PRO B C 1
ATOM 10609 O O . PRO B 1 533 ? 28.516 -15.719 -25.078 1 88.88 533 PRO B O 1
ATOM 10612 N N . PHE B 1 534 ? 26.891 -14.523 -24.297 1 91.94 534 PHE B N 1
ATOM 10613 C CA . PHE B 1 534 ? 27.469 -14.492 -22.969 1 91.94 534 PHE B CA 1
ATOM 10614 C C . PHE B 1 534 ? 27.016 -15.703 -22.141 1 91.94 534 PHE B C 1
ATOM 10616 O O . PHE B 1 534 ? 27.391 -15.836 -20.984 1 91.94 534 PHE B O 1
ATOM 10623 N N . LYS B 1 535 ? 26.297 -16.688 -22.641 1 92 535 LYS B N 1
ATOM 10624 C CA . LYS B 1 535 ? 25.641 -17.734 -21.844 1 92 535 LYS B CA 1
ATOM 10625 C C . LYS B 1 535 ? 26.672 -18.609 -21.125 1 92 535 LYS B C 1
ATOM 10627 O O . LYS B 1 535 ? 26.406 -19.141 -20.062 1 92 535 LYS B O 1
ATOM 10632 N N . VAL B 1 536 ? 27.781 -18.797 -21.703 1 90.19 536 VAL B N 1
ATOM 10633 C CA . VAL B 1 536 ? 28.828 -19.609 -21.078 1 90.19 536 VAL B CA 1
ATOM 10634 C C . VAL B 1 536 ? 29.75 -18.719 -20.25 1 90.19 536 VAL B C 1
ATOM 10636 O O . VAL B 1 536 ? 30.047 -19.016 -19.094 1 90.19 536 VAL B O 1
ATOM 10639 N N . GLU B 1 537 ? 30.109 -17.562 -20.734 1 91.12 537 GLU B N 1
ATOM 10640 C CA . GLU B 1 537 ? 31.078 -16.672 -20.125 1 91.12 537 GLU B CA 1
ATOM 10641 C C . GLU B 1 537 ? 30.531 -16.094 -18.812 1 91.12 537 GLU B C 1
ATOM 10643 O O . GLU B 1 537 ? 31.312 -15.812 -17.891 1 91.12 537 GLU B O 1
ATOM 10648 N N . ILE B 1 538 ? 29.297 -15.961 -18.703 1 94.5 538 ILE B N 1
ATOM 10649 C CA . ILE B 1 538 ? 28.672 -15.305 -17.562 1 94.5 538 ILE B CA 1
ATOM 10650 C C . ILE B 1 538 ? 28.891 -16.125 -16.297 1 94.5 538 ILE B C 1
ATOM 10652 O O . ILE B 1 538 ? 28.75 -15.625 -15.18 1 94.5 538 ILE B O 1
ATOM 10656 N N . ILE B 1 539 ? 29.172 -17.406 -16.453 1 94.75 539 ILE B N 1
ATOM 10657 C CA . ILE B 1 539 ? 29.422 -18.297 -15.328 1 94.75 539 ILE B CA 1
ATOM 10658 C C . ILE B 1 539 ? 30.578 -17.75 -14.477 1 94.75 539 ILE B C 1
ATOM 10660 O O . ILE B 1 539 ? 30.578 -17.922 -13.258 1 94.75 539 ILE B O 1
ATOM 10664 N N . SER B 1 540 ? 31.469 -17.016 -15.023 1 93.56 540 SER B N 1
ATOM 10665 C CA . SER B 1 540 ? 32.656 -16.516 -14.359 1 93.56 540 SER B CA 1
ATOM 10666 C C . SER B 1 540 ? 32.344 -15.531 -13.25 1 93.56 540 SER B C 1
ATOM 10668 O O . SER B 1 540 ? 33.125 -15.344 -12.32 1 93.56 540 SER B O 1
ATOM 10670 N N . ILE B 1 541 ? 31.203 -14.938 -13.328 1 93.31 541 ILE B N 1
ATOM 10671 C CA . ILE B 1 541 ? 30.875 -13.93 -12.32 1 93.31 541 ILE B CA 1
ATOM 10672 C C . ILE B 1 541 ? 29.844 -14.484 -11.352 1 93.31 541 ILE B C 1
ATOM 10674 O O . ILE B 1 541 ? 29.438 -13.797 -10.414 1 93.31 541 ILE B O 1
ATOM 10678 N N . THR B 1 542 ? 29.375 -15.719 -11.602 1 94.62 542 THR B N 1
ATOM 10679 C CA . THR B 1 542 ? 28.406 -16.328 -10.695 1 94.62 542 THR B CA 1
ATOM 10680 C C . THR B 1 542 ? 29.125 -16.953 -9.492 1 94.62 542 THR B C 1
ATOM 10682 O O . THR B 1 542 ? 30.281 -17.375 -9.586 1 94.62 542 THR B O 1
ATOM 10685 N N . HIS B 1 543 ? 28.469 -16.922 -8.367 1 93 543 HIS B N 1
ATOM 10686 C CA . HIS B 1 543 ? 29 -17.516 -7.137 1 93 543 HIS B CA 1
ATOM 10687 C C . HIS B 1 543 ? 28.453 -18.938 -6.934 1 93 543 HIS B C 1
ATOM 10689 O O . HIS B 1 543 ? 29.078 -19.75 -6.242 1 93 543 HIS B O 1
ATOM 10695 N N . SER B 1 544 ? 27.281 -19.172 -7.441 1 93.75 544 SER B N 1
ATOM 10696 C CA . SER B 1 544 ? 26.641 -20.484 -7.359 1 93.75 544 SER B CA 1
ATOM 10697 C C . SER B 1 544 ? 25.781 -20.75 -8.586 1 93.75 544 SER B C 1
ATOM 10699 O O . SER B 1 544 ? 25.312 -19.812 -9.242 1 93.75 544 SER B O 1
ATOM 10701 N N . LEU B 1 545 ? 25.656 -22.047 -8.922 1 94.62 545 LEU B N 1
ATOM 10702 C CA . LEU B 1 545 ? 24.844 -22.484 -10.047 1 94.62 545 LEU B CA 1
ATOM 10703 C C . LEU B 1 545 ? 23.766 -23.484 -9.586 1 94.62 545 LEU B C 1
ATOM 10705 O O . LEU B 1 545 ? 23.969 -24.219 -8.617 1 94.62 545 LEU B O 1
ATOM 10709 N N . SER B 1 546 ? 22.672 -23.422 -10.258 1 92.56 546 SER B N 1
ATOM 10710 C CA . SER B 1 546 ? 21.703 -24.484 -10.047 1 92.56 546 SER B CA 1
ATOM 10711 C C . SER B 1 546 ? 22.25 -25.828 -10.523 1 92.56 546 SER B C 1
ATOM 10713 O O . SER B 1 546 ? 23.188 -25.875 -11.328 1 92.56 546 SER B O 1
ATOM 10715 N N . LYS B 1 547 ? 21.625 -26.906 -10.062 1 90.81 547 LYS B N 1
ATOM 10716 C CA . LYS B 1 547 ? 22.016 -28.234 -10.508 1 90.81 547 LYS B CA 1
ATOM 10717 C C . LYS B 1 547 ? 21.875 -28.375 -12.023 1 90.81 547 LYS B C 1
ATOM 10719 O O . LYS B 1 547 ? 22.703 -29.016 -12.68 1 90.81 547 LYS B O 1
ATOM 10724 N N . HIS B 1 548 ? 20.906 -27.75 -12.617 1 92.75 548 HIS B N 1
ATOM 10725 C CA . HIS B 1 548 ? 20.656 -27.812 -14.055 1 92.75 548 HIS B CA 1
ATOM 10726 C C . HIS B 1 548 ? 21.688 -27 -14.82 1 92.75 548 HIS B C 1
ATOM 10728 O O . HIS B 1 548 ? 22.266 -27.484 -15.797 1 92.75 548 HIS B O 1
ATOM 10734 N N . ALA B 1 549 ? 21.922 -25.781 -14.359 1 95 549 ALA B N 1
ATOM 10735 C CA . ALA B 1 549 ? 22.891 -24.922 -15.031 1 95 549 ALA B CA 1
ATOM 10736 C C . ALA B 1 549 ? 24.297 -25.531 -14.984 1 95 549 ALA B C 1
ATOM 10738 O O . ALA B 1 549 ? 25.047 -25.453 -15.961 1 95 549 ALA B O 1
ATOM 10739 N N . ARG B 1 550 ? 24.578 -26.141 -13.867 1 93.25 550 ARG B N 1
ATOM 10740 C CA . ARG B 1 550 ? 25.875 -26.812 -13.719 1 93.25 550 ARG B CA 1
ATOM 10741 C C . ARG B 1 550 ? 26 -27.969 -14.703 1 93.25 550 ARG B C 1
ATOM 10743 O O . ARG B 1 550 ? 27.031 -28.125 -15.359 1 93.25 550 ARG B O 1
ATOM 10750 N N . ALA B 1 551 ? 24.953 -28.766 -14.805 1 93.62 551 ALA B N 1
ATOM 10751 C CA . ALA B 1 551 ? 24.938 -29.906 -15.719 1 93.62 551 ALA B CA 1
ATOM 10752 C C . ALA B 1 551 ? 25.016 -29.438 -17.172 1 93.62 551 ALA B C 1
ATOM 10754 O O . ALA B 1 551 ? 25.688 -30.062 -17.984 1 93.62 551 ALA B O 1
ATOM 10755 N N . ILE B 1 552 ? 24.375 -28.391 -17.484 1 95.19 552 ILE B N 1
ATOM 10756 C CA . ILE B 1 552 ? 24.312 -27.875 -18.844 1 95.19 552 ILE B CA 1
ATOM 10757 C C . ILE B 1 552 ? 25.625 -27.172 -19.188 1 95.19 552 ILE B C 1
ATOM 10759 O O . ILE B 1 552 ? 26.094 -27.266 -20.328 1 95.19 552 ILE B O 1
ATOM 10763 N N . GLY B 1 553 ? 26.203 -26.484 -18.203 1 93.44 553 GLY B N 1
ATOM 10764 C CA . GLY B 1 553 ? 27.406 -25.688 -18.422 1 93.44 553 GLY B CA 1
ATOM 10765 C C . GLY B 1 553 ? 27.125 -24.359 -19.094 1 93.44 553 GLY B C 1
ATOM 10766 O O . GLY B 1 553 ? 27.953 -23.859 -19.859 1 93.44 553 GLY B O 1
ATOM 10767 N N . ALA B 1 554 ? 26 -23.875 -18.984 1 95.5 554 ALA B N 1
ATOM 10768 C CA . ALA B 1 554 ? 25.578 -22.578 -19.5 1 95.5 554 ALA B CA 1
ATOM 10769 C C . ALA B 1 554 ? 24.516 -21.938 -18.609 1 95.5 554 ALA B C 1
ATOM 10771 O O . ALA B 1 554 ? 23.75 -22.641 -17.938 1 95.5 554 ALA B O 1
ATOM 10772 N N . VAL B 1 555 ? 24.5 -20.578 -18.578 1 96.75 555 VAL B N 1
ATOM 10773 C CA . VAL B 1 555 ? 23.562 -19.812 -17.766 1 96.75 555 VAL B CA 1
ATOM 10774 C C . VAL B 1 555 ? 22.828 -18.797 -18.641 1 96.75 555 VAL B C 1
ATOM 10776 O O . VAL B 1 555 ? 23.438 -18.047 -19.391 1 96.75 555 VAL B O 1
ATOM 10779 N N . ASN B 1 556 ? 21.484 -18.797 -18.578 1 97.12 556 ASN B N 1
ATOM 10780 C CA . ASN B 1 556 ? 20.734 -17.781 -19.297 1 97.12 556 ASN B CA 1
ATOM 10781 C C . ASN B 1 556 ? 19.906 -16.906 -18.344 1 97.12 556 ASN B C 1
ATOM 10783 O O . ASN B 1 556 ? 19.156 -16.031 -18.797 1 97.12 556 ASN B O 1
ATOM 10787 N N . THR B 1 557 ? 19.953 -17.156 -17.047 1 97.69 557 THR B N 1
ATOM 10788 C CA . THR B 1 557 ? 19.203 -16.406 -16.047 1 97.69 557 THR B CA 1
ATOM 10789 C C . THR B 1 557 ? 20.078 -16.109 -14.828 1 97.69 557 THR B C 1
ATOM 10791 O O . THR B 1 557 ? 20.641 -17.031 -14.227 1 97.69 557 THR B O 1
ATOM 10794 N N . LEU B 1 558 ? 20.203 -14.914 -14.516 1 96.88 558 LEU B N 1
ATOM 10795 C CA . LEU B 1 558 ? 20.969 -14.461 -13.359 1 96.88 558 LEU B CA 1
ATOM 10796 C C . LEU B 1 558 ? 20.047 -13.953 -12.258 1 96.88 558 LEU B C 1
ATOM 10798 O O . LEU B 1 558 ? 19.141 -13.156 -12.523 1 96.88 558 LEU B O 1
ATOM 10802 N N . ILE B 1 559 ? 20.266 -14.406 -11.023 1 95.94 559 ILE B N 1
ATOM 10803 C CA . ILE B 1 559 ? 19.422 -14.039 -9.883 1 95.94 559 ILE B CA 1
ATOM 10804 C C . ILE B 1 559 ? 20.312 -13.5 -8.75 1 95.94 559 ILE B C 1
ATOM 10806 O O . ILE B 1 559 ? 21.281 -14.148 -8.352 1 95.94 559 ILE B O 1
ATOM 10810 N N . PRO B 1 560 ? 20 -12.344 -8.227 1 95.62 560 PRO B N 1
ATOM 10811 C CA . PRO B 1 560 ? 20.75 -11.82 -7.082 1 95.62 560 PRO B CA 1
ATOM 10812 C C . PRO B 1 560 ? 20.344 -12.477 -5.762 1 95.62 560 PRO B C 1
ATOM 10814 O O . PRO B 1 560 ? 19.156 -12.734 -5.531 1 95.62 560 PRO B O 1
ATOM 10817 N N . ILE B 1 561 ? 21.359 -12.789 -4.98 1 94.31 561 ILE B N 1
ATOM 10818 C CA . ILE B 1 561 ? 21.141 -13.328 -3.645 1 94.31 561 ILE B CA 1
ATOM 10819 C C . ILE B 1 561 ? 21.547 -12.289 -2.598 1 94.31 561 ILE B C 1
ATOM 10821 O O . ILE B 1 561 ? 22.672 -11.789 -2.607 1 94.31 561 ILE B O 1
ATOM 10825 N N . ARG B 1 562 ? 20.641 -12.031 -1.708 1 89.75 562 ARG B N 1
ATOM 10826 C CA . ARG B 1 562 ? 20.891 -10.969 -0.74 1 89.75 562 ARG B CA 1
ATOM 10827 C C . ARG B 1 562 ? 21.016 -11.531 0.671 1 89.75 562 ARG B C 1
ATOM 10829 O O . ARG B 1 562 ? 21.391 -10.812 1.602 1 89.75 562 ARG B O 1
ATOM 10836 N N . SER B 1 563 ? 20.656 -12.758 0.838 1 87.12 563 SER B N 1
ATOM 10837 C CA . SER B 1 563 ? 20.812 -13.438 2.119 1 87.12 563 SER B CA 1
ATOM 10838 C C . SER B 1 563 ? 21.422 -14.828 1.935 1 87.12 563 SER B C 1
ATOM 10840 O O . SER B 1 563 ? 20.953 -15.609 1.1 1 87.12 563 SER B O 1
ATOM 10842 N N . LEU B 1 564 ? 22.438 -15.07 2.695 1 90.44 564 LEU B N 1
ATOM 10843 C CA . LEU B 1 564 ? 23.094 -16.359 2.645 1 90.44 564 LEU B CA 1
ATOM 10844 C C . LEU B 1 564 ? 22.766 -17.188 3.883 1 90.44 564 LEU B C 1
ATOM 10846 O O . LEU B 1 564 ? 22.344 -16.656 4.902 1 90.44 564 LEU B O 1
ATOM 10850 N N . ASP B 1 565 ? 22.891 -18.438 3.732 1 88.5 565 ASP B N 1
ATOM 10851 C CA . ASP B 1 565 ? 22.781 -19.312 4.898 1 88.5 565 ASP B CA 1
ATOM 10852 C C . ASP B 1 565 ? 23.906 -19.047 5.895 1 88.5 565 ASP B C 1
ATOM 10854 O O . ASP B 1 565 ? 24.906 -18.406 5.559 1 88.5 565 ASP B O 1
ATOM 10858 N N . ASP B 1 566 ? 23.781 -19.547 7.086 1 86.19 566 ASP B N 1
ATOM 10859 C CA . ASP B 1 566 ? 24.75 -19.328 8.156 1 86.19 566 ASP B CA 1
ATOM 10860 C C . ASP B 1 566 ? 26.125 -19.828 7.75 1 86.19 566 ASP B C 1
ATOM 10862 O O . ASP B 1 566 ? 27.141 -19.266 8.172 1 86.19 566 ASP B O 1
ATOM 10866 N N . ASP B 1 567 ? 26.141 -20.812 6.918 1 89.38 567 ASP B N 1
ATOM 10867 C CA . ASP B 1 567 ? 27.406 -21.391 6.484 1 89.38 567 ASP B CA 1
ATOM 10868 C C . ASP B 1 567 ? 27.969 -20.641 5.266 1 89.38 567 ASP B C 1
ATOM 10870 O O . ASP B 1 567 ? 28.969 -21.062 4.684 1 89.38 567 ASP B O 1
ATOM 10874 N N . GLY B 1 568 ? 27.219 -19.609 4.824 1 88.06 568 GLY B N 1
ATOM 10875 C CA . GLY B 1 568 ? 27.688 -18.766 3.732 1 88.06 568 GLY B CA 1
ATOM 10876 C C . GLY B 1 568 ? 27.234 -19.266 2.369 1 88.06 568 GLY B C 1
ATOM 10877 O O . GLY B 1 568 ? 27.578 -18.656 1.347 1 88.06 568 GLY B O 1
ATOM 10878 N N . THR B 1 569 ? 26.469 -20.312 2.32 1 89.75 569 THR B N 1
ATOM 10879 C CA . THR B 1 569 ? 26.016 -20.859 1.048 1 89.75 569 THR B CA 1
ATOM 10880 C C . THR B 1 569 ? 24.719 -20.203 0.604 1 89.75 569 THR B C 1
ATOM 10882 O O . THR B 1 569 ? 24.062 -19.531 1.396 1 89.75 569 THR B O 1
ATOM 10885 N N . VAL B 1 570 ? 24.438 -20.344 -0.68 1 90.19 570 VAL B N 1
ATOM 10886 C CA . VAL B 1 570 ? 23.203 -19.812 -1.246 1 90.19 570 VAL B CA 1
ATOM 10887 C C . VAL B 1 570 ? 22.031 -20.703 -0.825 1 90.19 570 VAL B C 1
ATOM 10889 O O . VAL B 1 570 ? 22.109 -21.922 -0.897 1 90.19 570 VAL B O 1
ATOM 10892 N N . PRO B 1 571 ? 20.984 -20.094 -0.358 1 88 571 PRO B N 1
ATOM 10893 C CA . PRO B 1 571 ? 19.828 -20.875 0.042 1 88 571 PRO B CA 1
ATOM 10894 C C . PRO B 1 571 ? 19.203 -21.641 -1.122 1 88 571 PRO B C 1
ATOM 10896 O O . PRO B 1 571 ? 19.375 -21.266 -2.281 1 88 571 PRO B O 1
ATOM 10899 N N . GLU B 1 572 ? 18.484 -22.703 -0.766 1 82.81 572 GLU B N 1
ATOM 10900 C CA . GLU B 1 572 ? 17.797 -23.516 -1.773 1 82.81 572 GLU B CA 1
ATOM 10901 C C . GLU B 1 572 ? 16.297 -23.516 -1.543 1 82.81 572 GLU B C 1
ATOM 10903 O O . GLU B 1 572 ? 15.812 -23.047 -0.507 1 82.81 572 GLU B O 1
ATOM 10908 N N . ASP B 1 573 ? 15.555 -23.906 -2.469 1 78.25 573 ASP B N 1
ATOM 10909 C CA . ASP B 1 573 ? 14.109 -24.109 -2.387 1 78.25 573 ASP B CA 1
ATOM 10910 C C . ASP B 1 573 ? 13.391 -22.828 -2.016 1 78.25 573 ASP B C 1
ATOM 10912 O O . ASP B 1 573 ? 13.656 -21.766 -2.6 1 78.25 573 ASP B O 1
ATOM 10916 N N . ALA B 1 574 ? 12.477 -22.984 -1.118 1 77.94 574 ALA B N 1
ATOM 10917 C CA . ALA B 1 574 ? 11.602 -21.844 -0.803 1 77.94 574 ALA B CA 1
ATOM 10918 C C . ALA B 1 574 ? 12.414 -20.656 -0.305 1 77.94 574 ALA B C 1
ATOM 10920 O O . ALA B 1 574 ? 12.062 -19.5 -0.577 1 77.94 574 ALA B O 1
ATOM 10921 N N . ARG B 1 575 ? 13.516 -20.828 0.316 1 79.88 575 ARG B N 1
ATOM 10922 C CA . ARG B 1 575 ? 14.32 -19.781 0.925 1 79.88 575 ARG B CA 1
ATOM 10923 C C . ARG B 1 575 ? 14.961 -18.891 -0.14 1 79.88 575 ARG B C 1
ATOM 10925 O O . ARG B 1 575 ? 15.25 -17.719 0.109 1 79.88 575 ARG B O 1
ATOM 10932 N N . LEU B 1 576 ? 15.164 -19.531 -1.272 1 80.31 576 LEU B N 1
ATOM 10933 C CA . LEU B 1 576 ? 15.727 -18.797 -2.393 1 80.31 576 LEU B CA 1
ATOM 10934 C C . LEU B 1 576 ? 14.805 -17.656 -2.812 1 80.31 576 LEU B C 1
ATOM 10936 O O . LEU B 1 576 ? 15.273 -16.594 -3.225 1 80.31 576 LEU B O 1
ATOM 10940 N N . PHE B 1 577 ? 13.5 -17.859 -2.578 1 83.12 577 PHE B N 1
ATOM 10941 C CA . PHE B 1 577 ? 12.516 -16.922 -3.09 1 83.12 577 PHE B CA 1
ATOM 10942 C C . PHE B 1 577 ? 12.117 -15.914 -2.016 1 83.12 577 PHE B C 1
ATOM 10944 O O . PHE B 1 577 ? 11.516 -14.883 -2.316 1 83.12 577 PHE B O 1
ATOM 10951 N N . HIS B 1 578 ? 12.469 -16.156 -0.744 1 79 578 HIS B N 1
ATOM 10952 C CA . HIS B 1 578 ? 12.023 -15.336 0.376 1 79 578 HIS B CA 1
ATOM 10953 C C . HIS B 1 578 ? 12.656 -13.953 0.334 1 79 578 HIS B C 1
ATOM 10955 O O . HIS B 1 578 ? 12.125 -13 0.911 1 79 578 HIS B O 1
ATOM 10961 N N . CYS B 1 579 ? 13.719 -13.781 -0.374 1 79.62 579 CYS B N 1
ATOM 10962 C CA . CYS B 1 579 ? 14.406 -12.5 -0.372 1 79.62 579 CYS B CA 1
ATOM 10963 C C . CYS B 1 579 ? 14.234 -11.781 -1.709 1 79.62 579 CYS B C 1
ATOM 10965 O O . CYS B 1 579 ? 14.938 -10.812 -1.993 1 79.62 579 CYS B O 1
ATOM 10967 N N . ARG B 1 580 ? 13.242 -12.305 -2.41 1 88.94 580 ARG B N 1
ATOM 10968 C CA . ARG B 1 580 ? 12.961 -11.648 -3.686 1 88.94 580 ARG B CA 1
ATOM 10969 C C . ARG B 1 580 ? 12.18 -10.352 -3.479 1 88.94 580 ARG B C 1
ATOM 10971 O O . ARG B 1 580 ? 11.547 -10.164 -2.438 1 88.94 580 ARG B O 1
ATOM 10978 N N . ASN B 1 581 ? 12.312 -9.43 -4.395 1 92.81 581 ASN B N 1
ATOM 10979 C CA . ASN B 1 581 ? 11.508 -8.219 -4.488 1 92.81 581 ASN B CA 1
ATOM 10980 C C . ASN B 1 581 ? 11.859 -7.219 -3.395 1 92.81 581 ASN B C 1
ATOM 10982 O O . ASN B 1 581 ? 11.055 -6.355 -3.049 1 92.81 581 ASN B O 1
ATOM 10986 N N . ARG B 1 582 ? 12.953 -7.402 -2.777 1 90.31 582 ARG B N 1
ATOM 10987 C CA . ARG B 1 582 ? 13.438 -6.469 -1.765 1 90.31 582 ARG B CA 1
ATOM 10988 C C . ARG B 1 582 ? 14.82 -5.938 -2.129 1 90.31 582 ARG B C 1
ATOM 10990 O O . ARG B 1 582 ? 15.711 -6.707 -2.486 1 90.31 582 ARG B O 1
ATOM 10997 N N . SER B 1 583 ? 14.938 -4.664 -2.064 1 89.62 583 SER B N 1
ATOM 10998 C CA . SER B 1 583 ? 16.203 -4.031 -2.404 1 89.62 583 SER B CA 1
ATOM 10999 C C . SER B 1 583 ? 17.234 -4.238 -1.302 1 89.62 583 SER B C 1
ATOM 11001 O O . SER B 1 583 ? 16.891 -4.566 -0.167 1 89.62 583 SER B O 1
ATOM 11003 N N . GLY B 1 584 ? 18.516 -4.129 -1.657 1 86.5 584 GLY B N 1
ATOM 11004 C CA . GLY B 1 584 ? 19.609 -4.297 -0.713 1 86.5 584 GLY B CA 1
ATOM 11005 C C . GLY B 1 584 ? 20.891 -4.785 -1.363 1 86.5 584 GLY B C 1
ATOM 11006 O O . GLY B 1 584 ? 20.922 -5.066 -2.562 1 86.5 584 GLY B O 1
ATOM 11007 N N . PRO B 1 585 ? 21.891 -4.883 -0.606 1 87.88 585 PRO B N 1
ATOM 11008 C CA . PRO B 1 585 ? 23.172 -5.312 -1.166 1 87.88 585 PRO B CA 1
ATOM 11009 C C . PRO B 1 585 ? 23.156 -6.762 -1.65 1 87.88 585 PRO B C 1
ATOM 11011 O O . PRO B 1 585 ? 22.531 -7.621 -1.014 1 87.88 585 PRO B O 1
ATOM 11014 N N . ILE B 1 586 ? 23.828 -6.984 -2.752 1 92.19 586 ILE B N 1
ATOM 11015 C CA . ILE B 1 586 ? 23.891 -8.32 -3.338 1 92.19 586 ILE B CA 1
ATOM 11016 C C . ILE B 1 586 ? 25.094 -9.062 -2.77 1 92.19 586 ILE B C 1
ATOM 11018 O O . ILE B 1 586 ? 26.234 -8.594 -2.861 1 92.19 586 ILE B O 1
ATOM 11022 N N . LYS B 1 587 ? 24.875 -10.195 -2.221 1 91.81 587 LYS B N 1
ATOM 11023 C CA . LYS B 1 587 ? 25.938 -10.977 -1.588 1 91.81 587 LYS B CA 1
ATOM 11024 C C . LYS B 1 587 ? 26.469 -12.039 -2.541 1 91.81 587 LYS B C 1
ATOM 11026 O O . LYS B 1 587 ? 27.625 -12.453 -2.426 1 91.81 587 LYS B O 1
ATOM 11031 N N . ALA B 1 588 ? 25.672 -12.492 -3.408 1 94.44 588 ALA B N 1
ATOM 11032 C CA . ALA B 1 588 ? 26.062 -13.508 -4.375 1 94.44 588 ALA B CA 1
ATOM 11033 C C . ALA B 1 588 ? 25.188 -13.461 -5.617 1 94.44 588 ALA B C 1
ATOM 11035 O O . ALA B 1 588 ? 24.078 -12.906 -5.582 1 94.44 588 ALA B O 1
ATOM 11036 N N . LEU B 1 589 ? 25.719 -13.977 -6.719 1 95.31 589 LEU B N 1
ATOM 11037 C CA . LEU B 1 589 ? 24.984 -14.141 -7.961 1 95.31 589 LEU B CA 1
ATOM 11038 C C . LEU B 1 589 ? 24.734 -15.617 -8.258 1 95.31 589 LEU B C 1
ATOM 11040 O O . LEU B 1 589 ? 25.672 -16.406 -8.273 1 95.31 589 LEU B O 1
ATOM 11044 N N . TYR B 1 590 ? 23.484 -15.914 -8.422 1 95.62 590 TYR B N 1
ATOM 11045 C CA . TYR B 1 590 ? 23.047 -17.281 -8.688 1 95.62 590 TYR B CA 1
ATOM 11046 C C . TYR B 1 590 ? 22.688 -17.453 -10.164 1 95.62 590 TYR B C 1
ATOM 11048 O O . TYR B 1 590 ? 21.922 -16.672 -10.727 1 95.62 590 TYR B O 1
ATOM 11056 N N . GLY B 1 591 ? 23.297 -18.484 -10.797 1 96.69 591 GLY B N 1
ATOM 11057 C CA . GLY B 1 591 ? 23.031 -18.75 -12.203 1 96.69 591 GLY B CA 1
ATOM 11058 C C . GLY B 1 591 ? 22.078 -19.922 -12.422 1 96.69 591 GLY B C 1
ATOM 11059 O O . GLY B 1 591 ? 22.203 -20.953 -11.773 1 96.69 591 GLY B O 1
ATOM 11060 N N . GLU B 1 592 ? 21.109 -19.688 -13.305 1 96 592 GLU B N 1
ATOM 11061 C CA . GLU B 1 592 ? 20.141 -20.703 -13.703 1 96 592 GLU B CA 1
ATOM 11062 C C . GLU B 1 592 ? 20.031 -20.781 -15.227 1 96 592 GLU B C 1
ATOM 11064 O O . GLU B 1 592 ? 20.469 -19.875 -15.938 1 96 592 GLU B O 1
ATOM 11069 N N . ASN B 1 593 ? 19.594 -21.875 -15.727 1 97 593 ASN B N 1
ATOM 11070 C CA . ASN B 1 593 ? 19.312 -22.047 -17.141 1 97 593 ASN B CA 1
ATOM 11071 C C . ASN B 1 593 ? 17.875 -22.484 -17.391 1 97 593 ASN B C 1
ATOM 11073 O O . ASN B 1 593 ? 17.484 -23.594 -16.984 1 97 593 ASN B O 1
ATOM 11077 N N . THR B 1 594 ? 17.109 -21.656 -18.016 1 96.5 594 THR B N 1
ATOM 11078 C CA . THR B 1 594 ? 15.695 -21.953 -18.234 1 96.5 594 THR B CA 1
ATOM 11079 C C . THR B 1 594 ? 15.438 -22.328 -19.688 1 96.5 594 THR B C 1
ATOM 11081 O O . THR B 1 594 ? 14.312 -22.688 -20.047 1 96.5 594 THR B O 1
ATOM 11084 N N . ASP B 1 595 ? 16.438 -22.297 -20.531 1 95.62 595 ASP B N 1
ATOM 11085 C CA . ASP B 1 595 ? 16.281 -22.688 -21.922 1 95.62 595 ASP B CA 1
ATOM 11086 C C . ASP B 1 595 ? 15.852 -24.156 -22.047 1 95.62 595 ASP B C 1
ATOM 11088 O O . ASP B 1 595 ? 14.992 -24.484 -22.875 1 95.62 595 ASP B O 1
ATOM 11092 N N . TRP B 1 596 ? 16.469 -24.953 -21.25 1 95.12 596 TRP B N 1
ATOM 11093 C CA . TRP B 1 596 ? 16.172 -26.375 -21.344 1 95.12 596 TRP B CA 1
ATOM 11094 C C . TRP B 1 596 ? 14.695 -26.641 -21.031 1 95.12 596 TRP B C 1
ATOM 11096 O O . TRP B 1 596 ? 14.086 -27.547 -21.625 1 95.12 596 TRP B O 1
ATOM 11106 N N . ILE B 1 597 ? 14.133 -25.859 -20.156 1 93.5 597 ILE B N 1
ATOM 11107 C CA . ILE B 1 597 ? 12.719 -25.984 -19.797 1 93.5 597 ILE B CA 1
ATOM 11108 C C . ILE B 1 597 ? 11.852 -25.688 -21.016 1 93.5 597 ILE B C 1
ATOM 11110 O O . ILE B 1 597 ? 10.914 -26.422 -21.328 1 93.5 597 ILE B O 1
ATOM 11114 N N . GLY B 1 598 ? 12.195 -24.609 -21.703 1 93.25 598 GLY B N 1
ATOM 11115 C CA . GLY B 1 598 ? 11.445 -24.234 -22.891 1 93.25 598 GLY B CA 1
ATOM 11116 C C . GLY B 1 598 ? 11.562 -25.266 -24.016 1 93.25 598 GLY B C 1
ATOM 11117 O O . GLY B 1 598 ? 10.562 -25.609 -24.641 1 93.25 598 GLY B O 1
ATOM 11118 N N . ILE B 1 599 ? 12.742 -25.734 -24.234 1 94.69 599 ILE B N 1
ATOM 11119 C CA . ILE B 1 599 ? 12.984 -26.719 -25.297 1 94.69 599 ILE B CA 1
ATOM 11120 C C . ILE B 1 599 ? 12.234 -28.016 -24.969 1 94.69 599 ILE B C 1
ATOM 11122 O O . ILE B 1 599 ? 11.562 -28.578 -25.844 1 94.69 599 ILE B O 1
ATOM 11126 N N . ARG B 1 600 ? 12.375 -28.438 -23.781 1 91.94 600 ARG B N 1
ATOM 11127 C CA . ARG B 1 600 ? 11.703 -29.656 -23.344 1 91.94 600 ARG B CA 1
ATOM 11128 C C . ARG B 1 600 ? 10.195 -29.547 -23.562 1 91.94 600 ARG B C 1
ATOM 11130 O O . ARG B 1 600 ? 9.57 -30.5 -24.047 1 91.94 600 ARG B O 1
ATOM 11137 N N . ALA B 1 601 ? 9.664 -28.453 -23.156 1 88.5 601 ALA B N 1
ATOM 11138 C CA . ALA B 1 601 ? 8.227 -28.25 -23.312 1 88.5 601 ALA B CA 1
ATOM 11139 C C . ALA B 1 601 ? 7.805 -28.297 -24.766 1 88.5 601 ALA B C 1
ATOM 11141 O O . ALA B 1 601 ? 6.781 -28.906 -25.109 1 88.5 601 ALA B O 1
ATOM 11142 N N . CYS B 1 602 ? 8.57 -27.688 -25.641 1 90.56 602 CYS B N 1
ATOM 11143 C CA . CYS B 1 602 ? 8.258 -27.656 -27.078 1 90.56 602 CYS B CA 1
ATOM 11144 C C . CYS B 1 602 ? 8.359 -29.047 -27.688 1 90.56 602 CYS B C 1
ATOM 11146 O O . CYS B 1 602 ? 7.516 -29.438 -28.484 1 90.56 602 CYS B O 1
ATOM 11148 N N . ILE B 1 603 ? 9.391 -29.781 -27.281 1 91.25 603 ILE B N 1
ATOM 11149 C CA . ILE B 1 603 ? 9.547 -31.125 -27.797 1 91.25 603 ILE B CA 1
ATOM 11150 C C . ILE B 1 603 ? 8.359 -31.984 -27.344 1 91.25 603 ILE B C 1
ATOM 11152 O O . ILE B 1 603 ? 7.742 -32.656 -28.172 1 91.25 603 ILE B O 1
ATOM 11156 N N . ARG B 1 604 ? 8.055 -31.922 -26.141 1 83.44 604 ARG B N 1
ATOM 11157 C CA . ARG B 1 604 ? 6.949 -32.719 -25.594 1 83.44 604 ARG B CA 1
ATOM 11158 C C . ARG B 1 604 ? 5.641 -32.375 -26.312 1 83.44 604 ARG B C 1
ATOM 11160 O O . ARG B 1 604 ? 4.855 -33.281 -26.625 1 83.44 604 ARG B O 1
ATOM 11167 N N . ARG B 1 605 ? 5.441 -31.188 -26.531 1 80.94 605 ARG B N 1
ATOM 11168 C CA . ARG B 1 605 ? 4.215 -30.75 -27.188 1 80.94 605 ARG B CA 1
ATOM 11169 C C . ARG B 1 605 ? 4.184 -31.188 -28.656 1 80.94 605 ARG B C 1
ATOM 11171 O O . ARG B 1 605 ? 3.115 -31.469 -29.203 1 80.94 605 ARG B O 1
ATOM 11178 N N . GLY B 1 606 ? 5.32 -31.188 -29.25 1 84.12 606 GLY B N 1
ATOM 11179 C CA . GLY B 1 606 ? 5.402 -31.5 -30.672 1 84.12 606 GLY B CA 1
ATOM 11180 C C . GLY B 1 606 ? 5.363 -32.969 -30.953 1 84.12 606 GLY B C 1
ATOM 11181 O O . GLY B 1 606 ? 5.039 -33.375 -32.062 1 84.12 606 GLY B O 1
ATOM 11182 N N . LEU B 1 607 ? 5.664 -33.75 -30 1 84.25 607 LEU B N 1
ATOM 11183 C CA . LEU B 1 607 ? 5.703 -35.188 -30.219 1 84.25 607 LEU B CA 1
ATOM 11184 C C . LEU B 1 607 ? 4.301 -35.812 -30.141 1 84.25 607 LEU B C 1
ATOM 11186 O O . LEU B 1 607 ? 3.488 -35.375 -29.312 1 84.25 607 LEU B O 1
ATOM 11190 N N . SER B 1 608 ? 3.973 -36.625 -30.969 1 74.31 608 SER B N 1
ATOM 11191 C CA . SER B 1 608 ? 2.725 -37.406 -30.953 1 74.31 608 SER B CA 1
ATOM 11192 C C . SER B 1 608 ? 2.883 -38.688 -30.172 1 74.31 608 SER B C 1
ATOM 11194 O O . SER B 1 608 ? 4 -39.125 -29.875 1 74.31 608 SER B O 1
ATOM 11196 N N . PRO B 1 609 ? 1.846 -39.344 -29.844 1 69.62 609 PRO B N 1
ATOM 11197 C CA . PRO B 1 609 ? 1.94 -40.656 -29.188 1 69.62 609 PRO B CA 1
ATOM 11198 C C . PRO B 1 609 ? 2.719 -41.688 -30.016 1 69.62 609 PRO B C 1
ATOM 11200 O O . PRO B 1 609 ? 3.41 -42.531 -29.469 1 69.62 609 PRO B O 1
ATOM 11203 N N . ALA B 1 610 ? 2.629 -41.562 -31.344 1 71.25 610 ALA B N 1
ATOM 11204 C CA . ALA B 1 610 ? 3.309 -42.5 -32.25 1 71.25 610 ALA B CA 1
ATOM 11205 C C . ALA B 1 610 ? 4.824 -42.312 -32.156 1 71.25 610 ALA B C 1
ATOM 11207 O O . ALA B 1 610 ? 5.57 -43.281 -32.406 1 71.25 610 ALA B O 1
ATOM 11208 N N . ASN B 1 611 ? 5.207 -41.25 -31.844 1 81.69 611 ASN B N 1
ATOM 11209 C CA . ASN B 1 611 ? 6.645 -41 -31.734 1 81.69 611 ASN B CA 1
ATOM 11210 C C . ASN B 1 611 ? 7.055 -40.625 -30.312 1 81.69 611 ASN B C 1
ATOM 11212 O O . ASN B 1 611 ? 8.016 -39.875 -30.125 1 81.69 611 ASN B O 1
ATOM 11216 N N . ALA B 1 612 ? 6.301 -41.125 -29.344 1 77.75 612 ALA B N 1
ATOM 11217 C CA . ALA B 1 612 ? 6.664 -40.938 -27.938 1 77.75 612 ALA B CA 1
ATOM 11218 C C . ALA B 1 612 ? 8.086 -41.406 -27.672 1 77.75 612 ALA B C 1
ATOM 11220 O O . ALA B 1 612 ? 8.57 -42.344 -28.328 1 77.75 612 ALA B O 1
ATOM 11221 N N . VAL B 1 613 ? 8.742 -40.844 -26.781 1 84 613 VAL B N 1
ATOM 11222 C CA . VAL B 1 613 ? 10.148 -41.125 -26.5 1 84 613 VAL B CA 1
ATOM 11223 C C . VAL B 1 613 ? 10.266 -42.531 -25.922 1 84 613 VAL B C 1
ATOM 11225 O O . VAL B 1 613 ? 9.602 -42.875 -24.938 1 84 613 VAL B O 1
ATOM 11228 N N . ARG B 1 614 ? 11.031 -43.281 -26.516 1 82.38 614 ARG B N 1
ATOM 11229 C CA . ARG B 1 614 ? 11.375 -44.625 -26.109 1 82.38 614 ARG B CA 1
ATOM 11230 C C . ARG B 1 614 ? 12.883 -44.812 -26.062 1 82.38 614 ARG B C 1
ATOM 11232 O O . ARG B 1 614 ? 13.641 -43.906 -26.359 1 82.38 614 ARG B O 1
ATOM 11239 N N . SER B 1 615 ? 13.273 -46.031 -25.672 1 82.81 615 SER B N 1
ATOM 11240 C CA . SER B 1 615 ? 14.695 -46.281 -25.516 1 82.81 615 SER B CA 1
ATOM 11241 C C . SER B 1 615 ? 15.438 -46.188 -26.844 1 82.81 615 SER B C 1
ATOM 11243 O O . SER B 1 615 ? 16.625 -45.875 -26.875 1 82.81 615 SER B O 1
ATOM 11245 N N . ASN B 1 616 ? 14.703 -46.375 -27.922 1 88.31 616 ASN B N 1
ATOM 11246 C CA . ASN B 1 616 ? 15.375 -46.375 -29.219 1 88.31 616 ASN B CA 1
ATOM 11247 C C . ASN B 1 616 ? 15.141 -45.062 -29.969 1 88.31 616 ASN B C 1
ATOM 11249 O O . ASN B 1 616 ? 15.609 -44.906 -31.094 1 88.31 616 ASN B O 1
ATOM 11253 N N . SER B 1 617 ? 14.375 -44.188 -29.328 1 91.62 617 SER B N 1
ATOM 11254 C CA . SER B 1 617 ? 14.156 -42.875 -29.953 1 91.62 617 SER B CA 1
ATOM 11255 C C . SER B 1 617 ? 15.469 -42.125 -30.172 1 91.62 617 SER B C 1
ATOM 11257 O O . SER B 1 617 ? 16.406 -42.281 -29.391 1 91.62 617 SER B O 1
ATOM 11259 N N . CYS B 1 618 ? 15.547 -41.406 -31.25 1 95.62 618 CYS B N 1
ATOM 11260 C CA . CYS B 1 618 ? 16.766 -40.688 -31.609 1 95.62 618 CYS B CA 1
ATOM 11261 C C . CYS B 1 618 ? 16.516 -39.188 -31.719 1 95.62 618 CYS B C 1
ATOM 11263 O O . CYS B 1 618 ? 15.484 -38.781 -32.25 1 95.62 618 CYS B O 1
ATOM 11265 N N . GLY B 1 619 ? 17.375 -38.406 -31.109 1 97.06 619 GLY B N 1
ATOM 11266 C CA . GLY B 1 619 ? 17.344 -36.969 -31.25 1 97.06 619 GLY B CA 1
ATOM 11267 C C . GLY B 1 619 ? 18.516 -36.438 -32.062 1 97.06 619 GLY B C 1
ATOM 11268 O O . GLY B 1 619 ? 19.594 -37.031 -32.062 1 97.06 619 GLY B O 1
ATOM 11269 N N . LEU B 1 620 ? 18.328 -35.312 -32.781 1 97.56 620 LEU B N 1
ATOM 11270 C CA . LEU B 1 620 ? 19.359 -34.625 -33.562 1 97.56 620 LEU B CA 1
ATOM 11271 C C . LEU B 1 620 ? 19.469 -33.156 -33.094 1 97.56 620 LEU B C 1
ATOM 11273 O O . LEU B 1 620 ? 18.484 -32.438 -33.094 1 97.56 620 LEU B O 1
ATOM 11277 N N . VAL B 1 621 ? 20.625 -32.781 -32.656 1 97.5 621 VAL B N 1
ATOM 11278 C CA . VAL B 1 621 ? 20.906 -31.391 -32.25 1 97.5 621 VAL B CA 1
ATOM 11279 C C . VAL B 1 621 ? 21.875 -30.75 -33.25 1 97.5 621 VAL B C 1
ATOM 11281 O O . VAL B 1 621 ? 22.953 -31.297 -33.5 1 97.5 621 VAL B O 1
ATOM 11284 N N . ILE B 1 622 ? 21.469 -29.641 -33.844 1 95 622 ILE B N 1
ATOM 11285 C CA . ILE B 1 622 ? 22.312 -28.906 -34.75 1 95 622 ILE B CA 1
ATOM 11286 C C . ILE B 1 622 ? 22.906 -27.688 -34.031 1 95 622 ILE B C 1
ATOM 11288 O O . ILE B 1 622 ? 22.172 -26.766 -33.656 1 95 622 ILE B O 1
ATOM 11292 N N . GLY B 1 623 ? 24.156 -27.578 -33.938 1 92.19 623 GLY B N 1
ATOM 11293 C CA . GLY B 1 623 ? 24.859 -26.547 -33.188 1 92.19 623 GLY B CA 1
ATOM 11294 C C . GLY B 1 623 ? 25.609 -27.109 -31.984 1 92.19 623 GLY B C 1
ATOM 11295 O O . GLY B 1 623 ? 25.391 -28.25 -31.578 1 92.19 623 GLY B O 1
ATOM 11296 N N . ALA B 1 624 ? 26.531 -26.297 -31.344 1 91.56 624 ALA B N 1
ATOM 11297 C CA . ALA B 1 624 ? 27.328 -26.766 -30.203 1 91.56 624 ALA B CA 1
ATOM 11298 C C . ALA B 1 624 ? 27.516 -25.672 -29.172 1 91.56 624 ALA B C 1
ATOM 11300 O O . ALA B 1 624 ? 28.391 -25.766 -28.297 1 91.56 624 ALA B O 1
ATOM 11301 N N . GLY B 1 625 ? 26.781 -24.609 -29.234 1 88.69 625 GLY B N 1
ATOM 11302 C CA . GLY B 1 625 ? 26.859 -23.516 -28.266 1 88.69 625 GLY B CA 1
ATOM 11303 C C . GLY B 1 625 ? 26 -23.734 -27.047 1 88.69 625 GLY B C 1
ATOM 11304 O O . GLY B 1 625 ? 25.703 -24.875 -26.688 1 88.69 625 GLY B O 1
ATOM 11305 N N . GLY B 1 626 ? 25.688 -22.672 -26.328 1 87.94 626 GLY B N 1
ATOM 11306 C CA . GLY B 1 626 ? 24.906 -22.734 -25.094 1 87.94 626 GLY B CA 1
ATOM 11307 C C . GLY B 1 626 ? 23.531 -23.312 -25.312 1 87.94 626 GLY B C 1
ATOM 11308 O O . GLY B 1 626 ? 23.047 -24.125 -24.5 1 87.94 626 GLY B O 1
ATOM 11309 N N . MET B 1 627 ? 22.859 -22.922 -26.406 1 91.31 627 MET B N 1
ATOM 11310 C CA . MET B 1 627 ? 21.531 -23.438 -26.703 1 91.31 627 MET B CA 1
ATOM 11311 C C . MET B 1 627 ? 21.578 -24.922 -27.047 1 91.31 627 MET B C 1
ATOM 11313 O O . MET B 1 627 ? 20.656 -25.672 -26.703 1 91.31 627 MET B O 1
ATOM 11317 N N . ALA B 1 628 ? 22.594 -25.344 -27.703 1 94.5 628 ALA B N 1
ATOM 11318 C CA . ALA B 1 628 ? 22.766 -26.75 -28.031 1 94.5 628 ALA B CA 1
ATOM 11319 C C . ALA B 1 628 ? 22.922 -27.594 -26.781 1 94.5 628 ALA B C 1
ATOM 11321 O O . ALA B 1 628 ? 22.391 -28.703 -26.688 1 94.5 628 ALA B O 1
ATOM 11322 N N . ARG B 1 629 ? 23.703 -27.078 -25.875 1 94.94 629 ARG B N 1
ATOM 11323 C CA . ARG B 1 629 ? 23.859 -27.766 -24.594 1 94.94 629 ARG B CA 1
ATOM 11324 C C . ARG B 1 629 ? 22.5 -27.953 -23.906 1 94.94 629 ARG B C 1
ATOM 11326 O O . ARG B 1 629 ? 22.203 -29.031 -23.391 1 94.94 629 ARG B O 1
ATOM 11333 N N . ALA B 1 630 ? 21.719 -26.875 -23.906 1 96 630 ALA B N 1
ATOM 11334 C CA . ALA B 1 630 ? 20.391 -26.938 -23.312 1 96 630 ALA B CA 1
ATOM 11335 C C . ALA B 1 630 ? 19.516 -27.953 -24.047 1 96 630 ALA B C 1
ATOM 11337 O O . ALA B 1 630 ? 18.703 -28.641 -23.422 1 96 630 ALA B O 1
ATOM 11338 N N . ALA B 1 631 ? 19.641 -28.031 -25.328 1 96.69 631 ALA B N 1
ATOM 11339 C CA . ALA B 1 631 ? 18.859 -28.969 -26.125 1 96.69 631 ALA B CA 1
ATOM 11340 C C . ALA B 1 631 ? 19.219 -30.422 -25.797 1 96.69 631 ALA B C 1
ATOM 11342 O O . ALA B 1 631 ? 18.328 -31.25 -25.609 1 96.69 631 ALA B O 1
ATOM 11343 N N . VAL B 1 632 ? 20.5 -30.688 -25.719 1 96.25 632 VAL B N 1
ATOM 11344 C CA . VAL B 1 632 ? 20.938 -32.031 -25.359 1 96.25 632 VAL B CA 1
ATOM 11345 C C . VAL B 1 632 ? 20.406 -32.375 -23.969 1 96.25 632 VAL B C 1
ATOM 11347 O O . VAL B 1 632 ? 19.875 -33.469 -23.781 1 96.25 632 VAL B O 1
ATOM 11350 N N . TYR B 1 633 ? 20.594 -31.469 -23.078 1 95.19 633 TYR B N 1
ATOM 11351 C CA . TYR B 1 633 ? 20.125 -31.672 -21.719 1 95.19 633 TYR B CA 1
ATOM 11352 C C . TYR B 1 633 ? 18.625 -31.938 -21.688 1 95.19 633 TYR B C 1
ATOM 11354 O O . TYR B 1 633 ? 18.156 -32.812 -20.953 1 95.19 633 TYR B O 1
ATOM 11362 N N . SER B 1 634 ? 17.875 -31.188 -22.5 1 94.19 634 SER B N 1
ATOM 11363 C CA . SER B 1 634 ? 16.422 -31.375 -22.594 1 94.19 634 SER B CA 1
ATOM 11364 C C . SER B 1 634 ? 16.078 -32.781 -23.062 1 94.19 634 SER B C 1
ATOM 11366 O O . SER B 1 634 ? 15.164 -33.406 -22.531 1 94.19 634 SER B O 1
ATOM 11368 N N . MET B 1 635 ? 16.734 -33.281 -24.062 1 93.75 635 MET B N 1
ATOM 11369 C CA . MET B 1 635 ? 16.5 -34.594 -24.594 1 93.75 635 MET B CA 1
ATOM 11370 C C . MET B 1 635 ? 16.812 -35.688 -23.547 1 93.75 635 MET B C 1
ATOM 11372 O O . MET B 1 635 ? 16.078 -36.656 -23.391 1 93.75 635 MET B O 1
ATOM 11376 N N . LEU B 1 636 ? 17.891 -35.406 -22.859 1 91.25 636 LEU B N 1
ATOM 11377 C CA . LEU B 1 636 ? 18.25 -36.344 -21.797 1 91.25 636 LEU B CA 1
ATOM 11378 C C . LEU B 1 636 ? 17.172 -36.375 -20.719 1 91.25 636 LEU B C 1
ATOM 11380 O O . LEU B 1 636 ? 16.828 -37.469 -20.219 1 91.25 636 LEU B O 1
ATOM 11384 N N . GLN B 1 637 ? 16.672 -35.25 -20.391 1 88.38 637 GLN B N 1
ATOM 11385 C CA . GLN B 1 637 ? 15.617 -35.156 -19.391 1 88.38 637 GLN B CA 1
ATOM 11386 C C . GLN B 1 637 ? 14.344 -35.875 -19.859 1 88.38 637 GLN B C 1
ATOM 11388 O O . GLN B 1 637 ? 13.57 -36.344 -19.031 1 88.38 637 GLN B O 1
ATOM 11393 N N . LEU B 1 638 ? 14.133 -35.875 -21.172 1 85.88 638 LEU B N 1
ATOM 11394 C CA . LEU B 1 638 ? 12.969 -36.531 -21.734 1 85.88 638 LEU B CA 1
ATOM 11395 C C . LEU B 1 638 ? 13.188 -38.031 -21.812 1 85.88 638 LEU B C 1
ATOM 11397 O O . LEU B 1 638 ? 12.258 -38.781 -22.125 1 85.88 638 LEU B O 1
ATOM 11401 N N . GLY B 1 639 ? 14.453 -38.469 -21.594 1 84.62 639 GLY B N 1
ATOM 11402 C CA . GLY B 1 639 ? 14.758 -39.906 -21.594 1 84.62 639 GLY B CA 1
ATOM 11403 C C . GLY B 1 639 ? 15.375 -40.375 -22.891 1 84.62 639 GLY B C 1
ATOM 11404 O O . GLY B 1 639 ? 15.5 -41.594 -23.125 1 84.62 639 GLY B O 1
ATOM 11405 N N . VAL B 1 640 ? 15.75 -39.5 -23.75 1 91.31 640 VAL B N 1
ATOM 11406 C CA . VAL B 1 640 ? 16.359 -39.906 -25.016 1 91.31 640 VAL B CA 1
ATOM 11407 C C . VAL B 1 640 ? 17.734 -40.5 -24.766 1 91.31 640 VAL B C 1
ATOM 11409 O O . VAL B 1 640 ? 18.531 -39.969 -23.984 1 91.31 640 VAL B O 1
ATOM 11412 N N . LYS B 1 641 ? 17.984 -41.594 -25.453 1 92.44 641 LYS B N 1
ATOM 11413 C CA . LYS B 1 641 ? 19.219 -42.312 -25.203 1 92.44 641 LYS B CA 1
ATOM 11414 C C . LYS B 1 641 ? 20.156 -42.25 -26.406 1 92.44 641 LYS B C 1
ATOM 11416 O O . LYS B 1 641 ? 21.344 -42.531 -26.281 1 92.44 641 LYS B O 1
ATOM 11421 N N . ASN B 1 642 ? 19.641 -41.906 -27.547 1 95.88 642 ASN B N 1
ATOM 11422 C CA . ASN B 1 642 ? 20.438 -41.75 -28.766 1 95.88 642 ASN B CA 1
ATOM 11423 C C . ASN B 1 642 ? 20.375 -40.312 -29.297 1 95.88 642 ASN B C 1
ATOM 11425 O O . ASN B 1 642 ? 19.359 -39.875 -29.844 1 95.88 642 ASN B O 1
ATOM 11429 N N . ILE B 1 643 ? 21.516 -39.625 -29.188 1 97.44 643 ILE B N 1
ATOM 11430 C CA . ILE B 1 643 ? 21.516 -38.219 -29.594 1 97.44 643 ILE B CA 1
ATOM 11431 C C . ILE B 1 643 ? 22.625 -38 -30.609 1 97.44 643 ILE B C 1
ATOM 11433 O O . ILE B 1 643 ? 23.797 -38.25 -30.344 1 97.44 643 ILE B O 1
ATOM 11437 N N . CYS B 1 644 ? 22.281 -37.562 -31.781 1 97.25 644 CYS B N 1
ATOM 11438 C CA . CYS B 1 644 ? 23.219 -37.156 -32.812 1 97.25 644 CYS B CA 1
ATOM 11439 C C . CYS B 1 644 ? 23.453 -35.625 -32.781 1 97.25 644 CYS B C 1
ATOM 11441 O O . CYS B 1 644 ? 22.531 -34.875 -32.531 1 97.25 644 CYS B O 1
ATOM 11443 N N . VAL B 1 645 ? 24.703 -35.219 -32.969 1 97 645 VAL B N 1
ATOM 11444 C CA . VAL B 1 645 ? 25.047 -33.812 -32.969 1 97 645 VAL B CA 1
ATOM 11445 C C . VAL B 1 645 ? 25.75 -33.438 -34.25 1 97 645 VAL B C 1
ATOM 11447 O O . VAL B 1 645 ? 26.594 -34.188 -34.75 1 97 645 VAL B O 1
ATOM 11450 N N . PHE B 1 646 ? 25.297 -32.344 -34.844 1 96.06 646 PHE B N 1
ATOM 11451 C CA . PHE B 1 646 ? 25.969 -31.766 -36 1 96.06 646 PHE B CA 1
ATOM 11452 C C . PHE B 1 646 ? 26.312 -30.297 -35.75 1 96.06 646 PHE B C 1
ATOM 11454 O O . PHE B 1 646 ? 25.484 -29.531 -35.25 1 96.06 646 PHE B O 1
ATOM 11461 N N . ASN B 1 647 ? 27.547 -29.922 -36 1 94.19 647 ASN B N 1
ATOM 11462 C CA . ASN B 1 647 ? 28 -28.547 -35.938 1 94.19 647 ASN B CA 1
ATOM 11463 C C . ASN B 1 647 ? 28.984 -28.219 -37.031 1 94.19 647 ASN B C 1
ATOM 11465 O O . ASN B 1 647 ? 29.734 -29.094 -37.469 1 94.19 647 ASN B O 1
ATOM 11469 N N . ARG B 1 648 ? 28.969 -27 -37.469 1 88.19 648 ARG B N 1
ATOM 11470 C CA . ARG B 1 648 ? 29.875 -26.578 -38.531 1 88.19 648 ARG B CA 1
ATOM 11471 C C . ARG B 1 648 ? 31.328 -26.828 -38.156 1 88.19 648 ARG B C 1
ATOM 11473 O O . ARG B 1 648 ? 32.125 -27.297 -38.969 1 88.19 648 ARG B O 1
ATOM 11480 N N . THR B 1 649 ? 31.656 -26.469 -36.844 1 91.88 649 THR B N 1
ATOM 11481 C CA . THR B 1 649 ? 33 -26.766 -36.312 1 91.88 649 THR B CA 1
ATOM 11482 C C . THR B 1 649 ? 32.969 -28.062 -35.5 1 91.88 649 THR B C 1
ATOM 11484 O O . THR B 1 649 ? 32.5 -28.078 -34.375 1 91.88 649 THR B O 1
ATOM 11487 N N . TYR B 1 650 ? 33.531 -29.016 -36.062 1 93.94 650 TYR B N 1
ATOM 11488 C CA . TYR B 1 650 ? 33.5 -30.375 -35.5 1 93.94 650 TYR B CA 1
ATOM 11489 C C . TYR B 1 650 ? 34.062 -30.391 -34.062 1 93.94 650 TYR B C 1
ATOM 11491 O O . TYR B 1 650 ? 33.5 -31.062 -33.219 1 93.94 650 TYR B O 1
ATOM 11499 N N . ALA B 1 651 ? 35.094 -29.594 -33.812 1 95 651 ALA B N 1
ATOM 11500 C CA . ALA B 1 651 ? 35.781 -29.578 -32.5 1 95 651 ALA B CA 1
ATOM 11501 C C . ALA B 1 651 ? 34.812 -29.125 -31.422 1 95 651 ALA B C 1
ATOM 11503 O O . ALA B 1 651 ? 34.906 -29.578 -30.281 1 95 651 ALA B O 1
ATOM 11504 N N . ASN B 1 652 ? 33.969 -28.266 -31.766 1 93.69 652 ASN B N 1
ATOM 11505 C CA . ASN B 1 652 ? 33 -27.766 -30.781 1 93.69 652 ASN B CA 1
ATOM 11506 C C . ASN B 1 652 ? 31.969 -28.828 -30.438 1 93.69 652 ASN B C 1
ATOM 11508 O O . ASN B 1 652 ? 31.5 -28.906 -29.297 1 93.69 652 ASN B O 1
ATOM 11512 N N . ALA B 1 653 ? 31.547 -29.609 -31.406 1 95.62 653 ALA B N 1
ATOM 11513 C CA . ALA B 1 653 ? 30.641 -30.734 -31.156 1 95.62 653 ALA B CA 1
ATOM 11514 C C . ALA B 1 653 ? 31.281 -31.781 -30.266 1 95.62 653 ALA B C 1
ATOM 11516 O O . ALA B 1 653 ? 30.609 -32.375 -29.406 1 95.62 653 ALA B O 1
ATOM 11517 N N . GLU B 1 654 ? 32.562 -31.953 -30.469 1 96.44 654 GLU B N 1
ATOM 11518 C CA . GLU B 1 654 ? 33.281 -32.906 -29.641 1 96.44 654 GLU B CA 1
ATOM 11519 C C . GLU B 1 654 ? 33.312 -32.438 -28.172 1 96.44 654 GLU B C 1
ATOM 11521 O O . GLU B 1 654 ? 33.125 -33.25 -27.266 1 96.44 654 GLU B O 1
ATOM 11526 N N . LYS B 1 655 ? 33.562 -31.188 -28.016 1 94.69 655 LYS B N 1
ATOM 11527 C CA . LYS B 1 655 ? 33.562 -30.641 -26.672 1 94.69 655 LYS B CA 1
ATOM 11528 C C . LYS B 1 655 ? 32.219 -30.812 -25.984 1 94.69 655 LYS B C 1
ATOM 11530 O O . LYS B 1 655 ? 32.125 -31.156 -24.812 1 94.69 655 LYS B O 1
ATOM 11535 N N . LEU B 1 656 ? 31.156 -30.547 -26.75 1 94.94 656 LEU B N 1
ATOM 11536 C CA . LEU B 1 656 ? 29.797 -30.688 -26.25 1 94.94 656 LEU B CA 1
ATOM 11537 C C . LEU B 1 656 ? 29.516 -32.125 -25.828 1 94.94 656 LEU B C 1
ATOM 11539 O O . LEU B 1 656 ? 29.047 -32.375 -24.719 1 94.94 656 LEU B O 1
ATOM 11543 N N . VAL B 1 657 ? 29.828 -33.062 -26.656 1 96.06 657 VAL B N 1
ATOM 11544 C CA . VAL B 1 657 ? 29.578 -34.5 -26.406 1 96.06 657 VAL B CA 1
ATOM 11545 C C . VAL B 1 657 ? 30.438 -34.969 -25.25 1 96.06 657 VAL B C 1
ATOM 11547 O O . VAL B 1 657 ? 29.969 -35.75 -24.406 1 96.06 657 VAL B O 1
ATOM 11550 N N . ALA B 1 658 ? 31.672 -34.531 -25.234 1 95.44 658 ALA B N 1
ATOM 11551 C CA . ALA B 1 658 ? 32.594 -34.906 -24.141 1 95.44 658 ALA B CA 1
ATOM 11552 C C . ALA B 1 658 ? 32.031 -34.438 -22.797 1 95.44 658 ALA B C 1
ATOM 11554 O O . ALA B 1 658 ? 32.156 -35.156 -21.797 1 95.44 658 ALA B O 1
ATOM 11555 N N . HIS B 1 659 ? 31.547 -33.312 -22.812 1 93.69 659 HIS B N 1
ATOM 11556 C CA . HIS B 1 659 ? 30.984 -32.75 -21.594 1 93.69 659 HIS B CA 1
ATOM 11557 C C . HIS B 1 659 ? 29.875 -33.625 -21.031 1 93.69 659 HIS B C 1
ATOM 11559 O O . HIS B 1 659 ? 29.906 -34 -19.859 1 93.69 659 HIS B O 1
ATOM 11565 N N . PHE B 1 660 ? 28.891 -34.031 -21.812 1 94.06 660 PHE B N 1
ATOM 11566 C CA . PHE B 1 660 ? 27.734 -34.812 -21.344 1 94.06 660 PHE B CA 1
ATOM 11567 C C . PHE B 1 660 ? 28.125 -36.25 -21.094 1 94.06 660 PHE B C 1
ATOM 11569 O O . PHE B 1 660 ? 27.562 -36.906 -20.203 1 94.06 660 PHE B O 1
ATOM 11576 N N . THR B 1 661 ? 29.078 -36.688 -21.828 1 93.38 661 THR B N 1
ATOM 11577 C CA . THR B 1 661 ? 29.578 -38.062 -21.594 1 93.38 661 THR B CA 1
ATOM 11578 C C . THR B 1 661 ? 30.203 -38.156 -20.203 1 93.38 661 THR B C 1
ATOM 11580 O O . THR B 1 661 ? 29.969 -39.125 -19.469 1 93.38 661 THR B O 1
ATOM 11583 N N . ARG B 1 662 ? 30.953 -37.188 -19.891 1 92.19 662 ARG B N 1
ATOM 11584 C CA . ARG B 1 662 ? 31.578 -37.156 -18.578 1 92.19 662 ARG B CA 1
ATOM 11585 C C . ARG B 1 662 ? 30.531 -37.031 -17.469 1 92.19 662 ARG B C 1
ATOM 11587 O O . ARG B 1 662 ? 30.656 -37.656 -16.422 1 92.19 662 ARG B O 1
ATOM 11594 N N . LEU B 1 663 ? 29.562 -36.25 -17.703 1 90.75 663 LEU B N 1
ATOM 11595 C CA . LEU B 1 663 ? 28.5 -36.031 -16.734 1 90.75 663 LEU B CA 1
ATOM 11596 C C . LEU B 1 663 ? 27.734 -37.344 -16.484 1 90.75 663 LEU B C 1
ATOM 11598 O O . LEU B 1 663 ? 27.375 -37.656 -15.352 1 9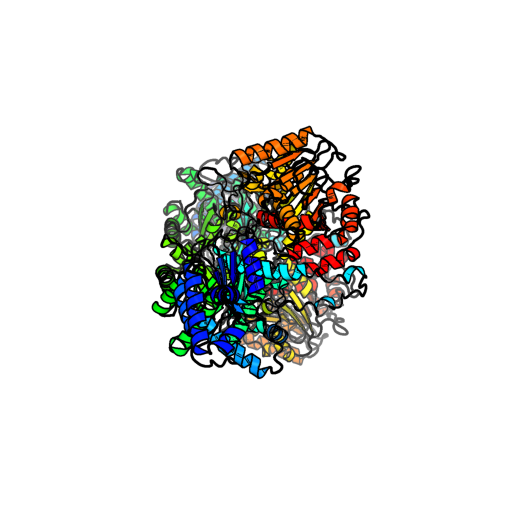0.75 663 LEU B O 1
ATOM 11602 N N . LEU B 1 664 ? 27.422 -38.031 -17.547 1 88.56 664 LEU B N 1
ATOM 11603 C CA . LEU B 1 664 ? 26.672 -39.281 -17.453 1 88.56 664 LEU B CA 1
ATOM 11604 C C . LEU B 1 664 ? 27.516 -40.344 -16.766 1 88.56 664 LEU B C 1
ATOM 11606 O O . LEU B 1 664 ? 26.984 -41.156 -15.984 1 88.56 664 LEU B O 1
ATOM 11610 N N . ALA B 1 665 ? 28.766 -40.312 -16.984 1 86.44 665 ALA B N 1
ATOM 11611 C CA . ALA B 1 665 ? 29.656 -41.281 -16.375 1 86.44 665 ALA B CA 1
ATOM 11612 C C . ALA B 1 665 ? 29.734 -41.062 -14.867 1 86.44 665 ALA B C 1
ATOM 11614 O O . ALA B 1 665 ? 29.844 -42.031 -14.109 1 86.44 665 ALA B O 1
ATOM 11615 N N . ARG B 1 666 ? 29.609 -39.875 -14.438 1 84.44 666 ARG B N 1
ATOM 11616 C CA . ARG B 1 666 ? 29.703 -39.531 -13.023 1 84.44 666 ARG B CA 1
ATOM 11617 C C . ARG B 1 666 ? 28.344 -39.594 -12.344 1 84.44 666 ARG B C 1
ATOM 11619 O O . ARG B 1 666 ? 28.234 -39.375 -11.141 1 84.44 666 ARG B O 1
ATOM 11626 N N . ASP B 1 667 ? 27.25 -39.844 -13.086 1 78.31 667 ASP B N 1
ATOM 11627 C CA . ASP B 1 667 ? 25.875 -39.875 -12.586 1 78.31 667 ASP B CA 1
ATOM 11628 C C . ASP B 1 667 ? 25.484 -38.531 -11.977 1 78.31 667 ASP B C 1
ATOM 11630 O O . ASP B 1 667 ? 24.875 -38.469 -10.914 1 78.31 667 ASP B O 1
ATOM 11634 N N . ASP B 1 668 ? 25.906 -37.531 -12.516 1 73.25 668 ASP B N 1
ATOM 11635 C CA . ASP B 1 668 ? 25.688 -36.188 -12.016 1 73.25 668 ASP B CA 1
ATOM 11636 C C . ASP B 1 668 ? 24.484 -35.5 -12.703 1 73.25 668 ASP B C 1
ATOM 11638 O O . ASP B 1 668 ? 24.297 -34.312 -12.609 1 73.25 668 ASP B O 1
ATOM 11642 N N . LEU B 1 669 ? 23.719 -36.25 -13.438 1 76 669 LEU B N 1
ATOM 11643 C CA . LEU B 1 669 ? 22.562 -35.656 -14.125 1 76 669 LEU B CA 1
ATOM 11644 C C . LEU B 1 669 ? 21.328 -35.688 -13.25 1 76 669 LEU B C 1
ATOM 11646 O O . LEU B 1 669 ? 20.891 -36.781 -12.828 1 76 669 LEU B O 1
ATOM 11650 N N . PRO B 1 670 ? 20.891 -34.469 -12.859 1 70.81 670 PRO B N 1
ATOM 11651 C CA . PRO B 1 670 ? 19.656 -34.469 -12.086 1 70.81 670 PRO B CA 1
ATOM 11652 C C . PRO B 1 670 ? 18.438 -34.844 -12.922 1 70.81 670 PRO B C 1
ATOM 11654 O O . PRO B 1 670 ? 17.828 -33.969 -13.57 1 70.81 670 PRO B O 1
ATOM 11657 N N . LEU B 1 671 ? 18.125 -36.094 -13.078 1 65.81 671 LEU B N 1
ATOM 11658 C CA . LEU B 1 671 ? 17.031 -36.562 -13.914 1 65.81 671 LEU B CA 1
ATOM 11659 C C . LEU B 1 671 ? 15.727 -36.594 -13.133 1 65.81 671 LEU B C 1
ATOM 11661 O O . LEU B 1 671 ? 15.727 -36.906 -11.938 1 65.81 671 LEU B O 1
ATOM 11665 N N . PHE B 1 672 ? 14.703 -36.125 -13.766 1 60.38 672 PHE B N 1
ATOM 11666 C CA . PHE B 1 672 ? 13.375 -36.188 -13.18 1 60.38 672 PHE B CA 1
ATOM 11667 C C . PHE B 1 672 ? 12.867 -37.625 -13.125 1 60.38 672 PHE B C 1
ATOM 11669 O O . PHE B 1 672 ? 12.094 -37.969 -12.234 1 60.38 672 PHE B O 1
ATOM 11676 N N . GLY B 1 673 ? 13.328 -38.469 -14.094 1 58.44 673 GLY B N 1
ATOM 11677 C CA . GLY B 1 673 ? 12.773 -39.812 -14.203 1 58.44 673 GLY B CA 1
ATOM 11678 C C . GLY B 1 673 ? 13.703 -40.906 -13.672 1 58.44 673 GLY B C 1
ATOM 11679 O O . GLY B 1 673 ? 14.805 -40.594 -13.203 1 58.44 673 GLY B O 1
ATOM 11680 N N . PRO B 1 674 ? 13.109 -42.062 -13.531 1 54.94 674 PRO B N 1
ATOM 11681 C CA . PRO B 1 674 ? 13.891 -43.219 -13.016 1 54.94 674 PRO B CA 1
ATOM 11682 C C . PRO B 1 674 ? 15.109 -43.531 -13.875 1 54.94 674 PRO B C 1
ATOM 11684 O O . PRO B 1 674 ? 15.102 -43.281 -15.086 1 54.94 674 PRO B O 1
ATOM 11687 N N . LYS B 1 675 ? 16.203 -43.812 -13.203 1 62.31 675 LYS B N 1
ATOM 11688 C CA . LYS B 1 675 ? 17.438 -44.219 -13.883 1 62.31 675 LYS B CA 1
ATOM 11689 C C . LYS B 1 675 ? 17.203 -45.438 -14.75 1 62.31 675 LYS B C 1
ATOM 11691 O O . LYS B 1 675 ? 16.531 -46.375 -14.344 1 62.31 675 LYS B O 1
ATOM 11696 N N . SER B 1 676 ? 17.281 -45.25 -16.125 1 62.94 676 SER B N 1
ATOM 11697 C CA . SER B 1 676 ? 17.172 -46.375 -17.047 1 62.94 676 SER B CA 1
ATOM 11698 C C . SER B 1 676 ? 18.5 -47.125 -17.156 1 62.94 676 SER B C 1
ATOM 11700 O O . SER B 1 676 ? 19.578 -46.531 -17 1 62.94 676 SER B O 1
ATOM 11702 N N . ASP B 1 677 ? 18.422 -48.406 -17.344 1 66.25 677 ASP B N 1
ATOM 11703 C CA . ASP B 1 677 ? 19.594 -49.25 -17.5 1 66.25 677 ASP B CA 1
ATOM 11704 C C . ASP B 1 677 ? 20.203 -49.125 -18.891 1 66.25 677 ASP B C 1
ATOM 11706 O O . ASP B 1 677 ? 21.312 -49.594 -19.156 1 66.25 677 ASP B O 1
ATOM 11710 N N . VAL B 1 678 ? 19.547 -48.344 -19.688 1 76.5 678 VAL B N 1
ATOM 11711 C CA . VAL B 1 678 ? 20.031 -48.219 -21.047 1 76.5 678 VAL B CA 1
ATOM 11712 C C . VAL B 1 678 ? 21.047 -47.094 -21.125 1 76.5 678 VAL B C 1
ATOM 11714 O O . VAL B 1 678 ? 20.812 -46 -20.609 1 76.5 678 VAL B O 1
ATOM 11717 N N . GLU B 1 679 ? 22.109 -47.438 -21.672 1 85.44 679 GLU B N 1
ATOM 11718 C CA . GLU B 1 679 ? 23.188 -46.469 -21.781 1 85.44 679 GLU B CA 1
ATOM 11719 C C . GLU B 1 679 ? 22.875 -45.406 -22.844 1 85.44 679 GLU B C 1
ATOM 11721 O O . GLU B 1 679 ? 22.328 -45.75 -23.906 1 85.44 679 GLU B O 1
ATOM 11726 N N . THR B 1 680 ? 23.219 -44.188 -22.594 1 91.12 680 THR B N 1
ATOM 11727 C CA . THR B 1 680 ? 23.047 -43.094 -23.531 1 91.12 680 THR B CA 1
ATOM 11728 C C . THR B 1 680 ? 24.203 -43.062 -24.547 1 91.12 680 THR B C 1
ATOM 11730 O O . THR B 1 680 ? 25.359 -43.188 -24.172 1 91.12 680 THR B O 1
ATOM 11733 N N . ARG B 1 681 ? 23.922 -42.969 -25.828 1 93.88 681 ARG B N 1
ATOM 11734 C CA . ARG B 1 681 ? 24.906 -42.906 -26.891 1 93.88 681 ARG B CA 1
ATOM 11735 C C . ARG B 1 681 ? 24.859 -41.594 -27.641 1 93.88 681 ARG B C 1
ATOM 11737 O O . ARG B 1 681 ? 23.781 -41.031 -27.875 1 93.88 681 ARG B O 1
ATOM 11744 N N . PHE B 1 682 ? 26.078 -41.125 -27.984 1 96.5 682 PHE B N 1
ATOM 11745 C CA . PHE B 1 682 ? 26.203 -39.906 -28.781 1 96.5 682 PHE B CA 1
ATOM 11746 C C . PHE B 1 682 ? 26.891 -40.188 -30.109 1 96.5 682 PHE B C 1
ATOM 11748 O O . PHE B 1 682 ? 27.781 -41.062 -30.172 1 96.5 682 PHE B O 1
ATOM 11755 N N . HIS B 1 683 ? 26.484 -39.562 -31.156 1 96.62 683 HIS B N 1
ATOM 11756 C CA . HIS B 1 683 ? 27.156 -39.625 -32.438 1 96.62 683 HIS B CA 1
ATOM 11757 C C . HIS B 1 683 ? 27.312 -38.25 -33.062 1 96.62 683 HIS B C 1
ATOM 11759 O O . HIS B 1 683 ? 26.375 -37.438 -33.031 1 96.62 683 HIS B O 1
ATOM 11765 N N . ILE B 1 684 ? 28.484 -37.906 -33.5 1 96.75 684 ILE B N 1
ATOM 11766 C CA . ILE B 1 684 ? 28.734 -36.625 -34.125 1 96.75 684 ILE B CA 1
ATOM 11767 C C . ILE B 1 684 ? 28.812 -36.812 -35.656 1 96.75 684 ILE B C 1
ATOM 11769 O O . ILE B 1 684 ? 29.641 -37.594 -36.156 1 96.75 684 ILE B O 1
ATOM 11773 N N . LEU B 1 685 ? 27.969 -36.125 -36.344 1 95.12 685 LEU B N 1
ATOM 11774 C CA . LEU B 1 685 ? 28.031 -36.125 -37.812 1 95.12 685 LEU B CA 1
ATOM 11775 C C . LEU B 1 685 ? 29.125 -35.219 -38.312 1 95.12 685 LEU B C 1
ATOM 11777 O O . LEU B 1 685 ? 29.172 -34.031 -37.938 1 95.12 685 LEU B O 1
ATOM 11781 N N . ARG B 1 686 ? 29.969 -35.625 -39.094 1 92.75 686 ARG B N 1
ATOM 11782 C CA . ARG B 1 686 ? 31.094 -34.844 -39.562 1 92.75 686 ARG B CA 1
ATOM 11783 C C . ARG B 1 686 ? 30.672 -33.844 -40.625 1 92.75 686 ARG B C 1
ATOM 11785 O O . ARG B 1 686 ? 31.188 -32.75 -40.688 1 92.75 686 ARG B O 1
ATOM 11792 N N . THR B 1 687 ? 29.859 -34.375 -41.562 1 90.44 687 THR B N 1
ATOM 11793 C CA . THR B 1 687 ? 29.359 -33.5 -42.594 1 90.44 687 THR B CA 1
ATOM 11794 C C . THR B 1 687 ? 27.844 -33.625 -42.75 1 90.44 687 THR B C 1
ATOM 11796 O O . THR B 1 687 ? 27.266 -34.625 -42.312 1 90.44 687 THR B O 1
ATOM 11799 N N . ARG B 1 688 ? 27.219 -32.688 -43.344 1 87.31 688 ARG B N 1
ATOM 11800 C CA . ARG B 1 688 ? 25.781 -32.688 -43.531 1 87.31 688 ARG B CA 1
ATOM 11801 C C . ARG B 1 688 ? 25.359 -33.781 -44.5 1 87.31 688 ARG B C 1
ATOM 11803 O O . ARG B 1 688 ? 24.219 -34.25 -44.469 1 87.31 688 ARG B O 1
ATOM 11810 N N . ASP B 1 689 ? 26.328 -34.25 -45.312 1 85.5 689 ASP B N 1
ATOM 11811 C CA . ASP B 1 689 ? 26.016 -35.219 -46.344 1 85.5 689 ASP B CA 1
ATOM 11812 C C . ASP B 1 689 ? 26.391 -36.656 -45.906 1 85.5 689 ASP B C 1
ATOM 11814 O O . ASP B 1 689 ? 26.203 -37.594 -46.688 1 85.5 689 ASP B O 1
ATOM 11818 N N . ASP B 1 690 ? 26.844 -36.75 -44.75 1 88.81 690 ASP B N 1
ATOM 11819 C CA . ASP B 1 690 ? 27.141 -38.062 -44.219 1 88.81 690 ASP B CA 1
ATOM 11820 C C . ASP B 1 690 ? 25.891 -38.938 -44.125 1 88.81 690 ASP B C 1
ATOM 11822 O O . ASP B 1 690 ? 24.812 -38.406 -43.812 1 88.81 690 ASP B O 1
ATOM 11826 N N . PRO B 1 691 ? 26.062 -40.219 -44.5 1 89.75 691 PRO B N 1
ATOM 11827 C CA . PRO B 1 691 ? 24.922 -41.094 -44.25 1 89.75 691 PRO B CA 1
ATOM 11828 C C . PRO B 1 691 ? 24.547 -41.188 -42.781 1 89.75 691 PRO B C 1
ATOM 11830 O O . PRO B 1 691 ? 25.422 -41.094 -41.906 1 89.75 691 PRO B O 1
ATOM 11833 N N . TRP B 1 692 ? 23.297 -41.281 -42.594 1 93.25 692 TRP B N 1
ATOM 11834 C CA . TRP B 1 692 ? 22.859 -41.469 -41.188 1 93.25 692 TRP B CA 1
ATOM 11835 C C . TRP B 1 692 ? 23.547 -42.656 -40.56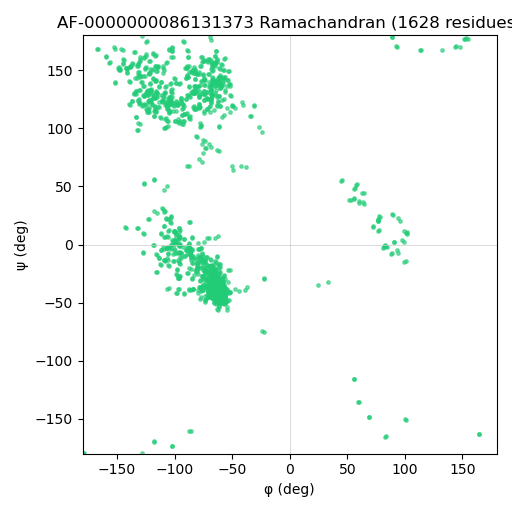2 1 93.25 692 TRP B C 1
ATOM 11837 O O . TRP B 1 692 ? 23.75 -43.688 -41.219 1 93.25 692 TRP B O 1
ATOM 11847 N N . PRO B 1 693 ? 23.922 -42.594 -39.344 1 91.69 693 PRO B N 1
ATOM 11848 C CA . PRO B 1 693 ? 24.703 -43.656 -38.719 1 91.69 693 PRO B CA 1
ATOM 11849 C C . PRO B 1 693 ? 23.969 -45 -38.719 1 91.69 693 PRO B C 1
ATOM 11851 O O . PRO B 1 693 ? 22.781 -45.062 -38.375 1 91.69 693 PRO B O 1
ATOM 11854 N N . GLU B 1 694 ? 24.719 -46.125 -38.938 1 90.25 694 GLU B N 1
ATOM 11855 C CA . GLU B 1 694 ? 24.156 -47.469 -38.969 1 90.25 694 GLU B CA 1
ATOM 11856 C C . GLU B 1 694 ? 23.703 -47.906 -37.562 1 90.25 694 GLU B C 1
ATOM 11858 O O . GLU B 1 694 ? 24.391 -47.656 -36.594 1 90.25 694 GLU B O 1
ATOM 11863 N N . GLY B 1 695 ? 22.531 -48.5 -37.5 1 89.56 695 GLY B N 1
ATOM 11864 C CA . GLY B 1 695 ? 22.016 -49 -36.25 1 89.56 695 GLY B CA 1
ATOM 11865 C C . GLY B 1 695 ? 21.219 -48 -35.469 1 89.56 695 GLY B C 1
ATOM 11866 O O . GLY B 1 695 ? 20.625 -48.312 -34.438 1 89.56 695 GLY B O 1
ATOM 11867 N N . TRP B 1 696 ? 21.219 -46.719 -35.969 1 93.12 696 TRP B N 1
ATOM 11868 C CA . TRP B 1 696 ? 20.453 -45.688 -35.344 1 93.12 696 TRP B CA 1
ATOM 11869 C C . TRP B 1 696 ? 19.125 -45.469 -36.062 1 93.12 696 TRP B C 1
ATOM 11871 O O . TRP B 1 696 ? 19.062 -45.5 -37.281 1 93.12 696 TRP B O 1
ATOM 11881 N N . ARG B 1 697 ? 18.109 -45.281 -35.281 1 94.06 697 ARG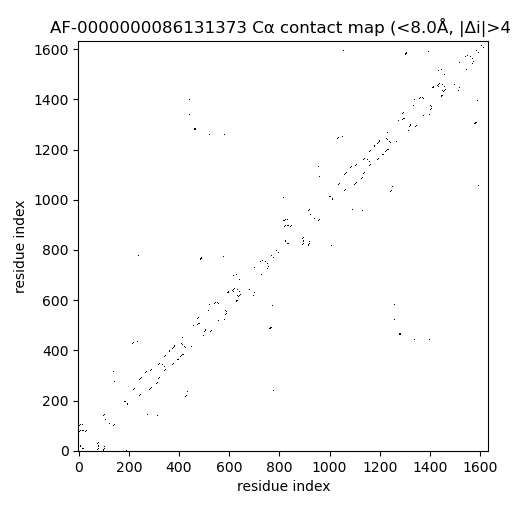 B N 1
ATOM 11882 C CA . ARG B 1 697 ? 16.828 -44.906 -35.875 1 94.06 697 ARG B CA 1
ATOM 11883 C C . ARG B 1 697 ? 16.875 -43.469 -36.406 1 94.06 697 ARG B C 1
ATOM 11885 O O . ARG B 1 697 ? 17.703 -42.656 -35.938 1 94.06 697 ARG B O 1
ATOM 11892 N N . GLN B 1 698 ? 15.992 -43.219 -37.344 1 95.06 698 GLN B N 1
ATOM 11893 C CA . GLN B 1 698 ? 15.852 -41.844 -37.812 1 95.06 698 GLN B CA 1
ATOM 11894 C C . GLN B 1 698 ? 15.406 -40.938 -36.656 1 95.06 698 GLN B C 1
ATOM 11896 O O . GLN B 1 698 ? 14.641 -41.344 -35.781 1 95.06 698 GLN B O 1
ATOM 11901 N N . PRO B 1 699 ? 15.922 -39.75 -36.688 1 96.06 699 PRO B N 1
ATOM 11902 C CA . PRO B 1 699 ? 15.547 -38.875 -35.562 1 96.06 699 PRO B CA 1
ATOM 11903 C C . PRO B 1 699 ? 14.086 -38.438 -35.625 1 96.06 699 PRO B C 1
ATOM 11905 O O . PRO B 1 699 ? 13.539 -38.219 -36.688 1 96.06 699 PRO B O 1
ATOM 11908 N N . THR B 1 700 ? 13.438 -38.406 -34.5 1 95.81 700 THR B N 1
ATOM 11909 C CA . THR B 1 700 ? 12.078 -37.906 -34.375 1 95.81 700 THR B CA 1
ATOM 11910 C C . THR B 1 700 ? 12.07 -36.531 -33.688 1 95.81 700 THR B C 1
ATOM 11912 O O . THR B 1 700 ? 11.039 -35.844 -33.688 1 95.81 700 THR B O 1
ATOM 11915 N N . MET B 1 701 ? 13.172 -36.125 -33.125 1 97.06 701 MET B N 1
ATOM 11916 C CA . MET B 1 701 ? 13.359 -34.812 -32.5 1 97.06 701 MET B CA 1
ATOM 11917 C C . MET B 1 701 ? 14.555 -34.094 -33.094 1 97.06 701 MET B C 1
ATOM 11919 O O . MET B 1 701 ? 15.695 -34.562 -32.969 1 97.06 701 MET B O 1
ATOM 11923 N N . ILE B 1 702 ? 14.312 -33 -33.719 1 96.81 702 ILE B N 1
ATOM 11924 C CA . ILE B 1 702 ? 15.367 -32.219 -34.375 1 96.81 702 ILE B CA 1
ATOM 11925 C C . ILE B 1 702 ? 15.359 -30.797 -33.812 1 96.81 702 ILE B C 1
ATOM 11927 O O . ILE B 1 702 ? 14.367 -30.094 -33.938 1 96.81 702 ILE B O 1
ATOM 11931 N N . VAL B 1 703 ? 16.422 -30.406 -33.156 1 96.56 703 VAL B N 1
ATOM 11932 C CA . VAL B 1 703 ? 16.516 -29.062 -32.594 1 96.56 703 VAL B CA 1
ATOM 11933 C C . VAL B 1 703 ? 17.656 -28.297 -33.25 1 96.56 703 VAL B C 1
ATOM 11935 O O . VAL B 1 703 ? 18.828 -28.703 -33.125 1 96.56 703 VAL B O 1
ATOM 11938 N N . SER B 1 704 ? 17.312 -27.234 -33.938 1 94.06 704 SER B N 1
ATOM 11939 C CA . SER B 1 704 ? 18.312 -26.375 -34.594 1 94.06 704 SER B CA 1
ATOM 11940 C C . SER B 1 704 ? 18.703 -25.203 -33.688 1 94.06 704 SER B C 1
ATOM 11942 O O . SER B 1 704 ? 17.859 -24.359 -33.344 1 94.06 704 SER B O 1
ATOM 11944 N N . CYS B 1 705 ? 19.938 -25.141 -33.281 1 91.69 705 CYS B N 1
ATOM 11945 C CA . CYS B 1 705 ? 20.422 -24.109 -32.375 1 91.69 705 CYS B CA 1
ATOM 11946 C C . CYS B 1 705 ? 21.328 -23.125 -33.125 1 91.69 705 CYS B C 1
ATOM 11948 O O . CYS B 1 705 ? 22.234 -22.547 -32.531 1 91.69 705 CYS B O 1
ATOM 11950 N N . ILE B 1 706 ? 21.062 -22.984 -34.406 1 85.06 706 ILE B N 1
ATOM 11951 C CA . ILE B 1 706 ? 21.828 -22.031 -35.188 1 85.06 706 ILE B CA 1
ATOM 11952 C C . ILE B 1 706 ? 21.312 -20.609 -34.938 1 85.06 706 ILE B C 1
ATOM 11954 O O . ILE B 1 706 ? 20.125 -20.344 -35.062 1 85.06 706 ILE B O 1
ATOM 11958 N N . PRO B 1 707 ? 22.203 -19.688 -34.406 1 74.38 707 PRO B N 1
ATOM 11959 C CA . PRO B 1 707 ? 21.75 -18.328 -34.125 1 74.38 707 PRO B CA 1
ATOM 11960 C C . PRO B 1 707 ? 21.172 -17.625 -35.344 1 74.38 707 PRO B C 1
ATOM 11962 O O . PRO B 1 707 ? 21.516 -17.984 -36.469 1 74.38 707 PRO B O 1
ATOM 11965 N N . GLY B 1 708 ? 20.047 -16.719 -35.156 1 59.88 708 GLY B N 1
ATOM 11966 C CA . GLY B 1 708 ? 19.469 -15.914 -36.219 1 59.88 708 GLY B CA 1
ATOM 11967 C C . GLY B 1 708 ? 20.375 -14.812 -36.719 1 59.88 708 GLY B C 1
ATOM 11968 O O . GLY B 1 708 ? 21.297 -14.406 -36.031 1 59.88 708 GLY B O 1
ATOM 11969 N N . GLY B 1 709 ? 20.594 -14.43 -38.125 1 56.06 709 GLY B N 1
ATOM 11970 C CA . GLY B 1 709 ? 21.359 -13.367 -38.781 1 56.06 709 GLY B CA 1
ATOM 11971 C C . GLY B 1 709 ? 21.906 -13.781 -40.125 1 56.06 709 GLY B C 1
ATOM 11972 O O . GLY B 1 709 ? 21.578 -14.859 -40.625 1 56.06 709 GLY B O 1
ATOM 11973 N N . ASN B 1 710 ? 22.469 -12.812 -40.938 1 44.69 710 ASN B N 1
ATOM 11974 C CA . ASN B 1 710 ? 23.188 -13.055 -42.188 1 44.69 710 ASN B CA 1
ATOM 11975 C C . ASN B 1 710 ? 24.531 -13.742 -41.938 1 44.69 710 ASN B C 1
ATOM 11977 O O . ASN B 1 710 ? 25.469 -13.109 -41.469 1 44.69 710 ASN B O 1
ATOM 11981 N N . PRO B 1 711 ? 24.812 -15.031 -42.375 1 43.09 711 PRO B N 1
ATOM 11982 C CA . PRO B 1 711 ? 24.25 -16.203 -43.062 1 43.09 711 PRO B CA 1
ATOM 11983 C C . PRO B 1 711 ? 23.484 -17.125 -42.094 1 43.09 711 PRO B C 1
ATOM 11985 O O . PRO B 1 711 ? 23.172 -18.266 -42.438 1 43.09 711 PRO B O 1
ATOM 11988 N N . GLY B 1 712 ? 23.266 -17.188 -40.969 1 50.53 712 GLY B N 1
ATOM 11989 C CA . GLY B 1 712 ? 22.781 -18.219 -40.094 1 50.53 712 GLY B CA 1
ATOM 11990 C C . GLY B 1 712 ? 21.484 -18.844 -40.562 1 50.53 712 GLY B C 1
ATOM 11991 O O . GLY B 1 712 ? 21.297 -20.062 -40.469 1 50.53 712 GLY B O 1
ATOM 11992 N N . ALA B 1 713 ? 20.5 -18.203 -40.938 1 58.38 713 ALA B N 1
ATOM 11993 C CA . ALA B 1 713 ? 19.109 -18.578 -41.188 1 58.38 713 ALA B CA 1
ATOM 11994 C C . ALA B 1 713 ? 18.984 -19.375 -42.5 1 58.38 713 ALA B C 1
ATOM 11996 O O . ALA B 1 713 ? 17.922 -19.922 -42.781 1 58.38 713 ALA B O 1
ATOM 11997 N N . ASP B 1 714 ? 20.125 -19.594 -43.094 1 72.75 714 ASP B N 1
ATOM 11998 C CA . ASP B 1 714 ? 19.969 -20.266 -44.406 1 72.75 714 ASP B CA 1
ATOM 11999 C C . ASP B 1 714 ? 20.406 -21.719 -44.312 1 72.75 714 ASP B C 1
ATOM 12001 O O . ASP B 1 714 ? 21.344 -22.125 -45 1 72.75 714 ASP B O 1
ATOM 12005 N N . PHE B 1 715 ? 19.953 -22.453 -43.375 1 84.81 715 PHE B N 1
ATOM 12006 C CA . PHE B 1 715 ? 20.25 -23.859 -43.188 1 84.81 715 PHE B CA 1
ATOM 12007 C C . PHE B 1 715 ? 19.016 -24.719 -43.438 1 84.81 715 PHE B C 1
ATOM 12009 O O . PHE B 1 715 ? 17.922 -24.375 -43 1 84.81 715 PHE B O 1
ATOM 12016 N N . SER B 1 716 ? 19.219 -25.719 -44.281 1 89.12 716 SER B N 1
ATOM 12017 C CA . SER B 1 716 ? 18.156 -26.688 -44.5 1 89.12 716 SER B CA 1
ATOM 12018 C C . SER B 1 716 ? 18.594 -28.094 -44.094 1 89.12 716 SER B C 1
ATOM 12020 O O . SER B 1 716 ? 19.781 -28.422 -44.125 1 89.12 716 SER B O 1
ATOM 12022 N N . LEU B 1 717 ? 17.719 -28.828 -43.719 1 91.69 717 LEU B N 1
ATOM 12023 C CA . LEU B 1 717 ? 18.016 -30.203 -43.312 1 91.69 717 LEU B CA 1
ATOM 12024 C C . LEU B 1 717 ? 18.141 -31.109 -44.531 1 91.69 717 LEU B C 1
ATOM 12026 O O . LEU B 1 717 ? 17.312 -31.062 -45.438 1 91.69 717 LEU B O 1
ATOM 12030 N N . PRO B 1 718 ? 19.219 -31.906 -44.531 1 92.56 718 PRO B N 1
ATOM 12031 C CA . PRO B 1 718 ? 19.203 -32.969 -45.531 1 92.56 718 PRO B CA 1
ATOM 12032 C C . PRO B 1 718 ? 17.938 -33.812 -45.5 1 92.56 718 PRO B C 1
ATOM 12034 O O . PRO B 1 718 ? 17.484 -34.188 -44.438 1 92.56 718 PRO B O 1
ATOM 12037 N N . PRO B 1 719 ? 17.359 -34.125 -46.656 1 90.5 719 PRO B N 1
ATOM 12038 C CA . PRO B 1 719 ? 16.109 -34.906 -46.688 1 90.5 719 PRO B CA 1
ATOM 12039 C C . PRO B 1 719 ? 16.188 -36.219 -45.906 1 90.5 719 PRO B C 1
ATOM 12041 O O . PRO B 1 719 ? 15.211 -36.656 -45.312 1 90.5 719 PRO B O 1
ATOM 12044 N N . GLN B 1 720 ? 17.391 -36.781 -45.906 1 91.56 720 GLN B N 1
ATOM 12045 C CA . GLN B 1 720 ? 17.594 -38.062 -45.219 1 91.56 720 GLN B CA 1
ATOM 12046 C C . GLN B 1 720 ? 17.312 -37.938 -43.719 1 91.56 720 GLN B C 1
ATOM 12048 O O . GLN B 1 720 ? 16.953 -38.906 -43.094 1 91.56 720 GLN B O 1
ATOM 12053 N N . TRP B 1 721 ? 17.5 -36.812 -43.219 1 94.25 721 TRP B N 1
ATOM 12054 C CA . TRP B 1 721 ? 17.344 -36.594 -41.781 1 94.25 721 TRP B CA 1
ATOM 12055 C C . TRP B 1 721 ? 15.859 -36.562 -41.406 1 94.25 721 TRP B C 1
ATOM 12057 O O . TRP B 1 721 ? 15.508 -36.656 -40.219 1 94.25 721 TRP B O 1
ATOM 12067 N N . LEU B 1 722 ? 14.898 -36.438 -42.375 1 93.62 722 LEU B N 1
ATOM 12068 C CA . LEU B 1 722 ? 13.469 -36.281 -42.125 1 93.62 722 LEU B CA 1
ATOM 12069 C C . LEU B 1 722 ? 12.734 -37.562 -42.562 1 93.62 722 LEU B C 1
ATOM 12071 O O . LEU B 1 722 ? 11.555 -37.5 -42.938 1 93.62 722 LEU B O 1
ATOM 12075 N N . GLU B 1 723 ? 13.391 -38.688 -42.469 1 92.62 723 GLU B N 1
ATOM 12076 C CA . GLU B 1 723 ? 12.805 -39.906 -43.031 1 92.62 723 GLU B CA 1
ATOM 12077 C C . GLU B 1 723 ? 12.117 -40.75 -41.938 1 92.62 723 GLU B C 1
ATOM 12079 O O . GLU B 1 723 ? 11.742 -41.906 -42.188 1 92.62 723 GLU B O 1
ATOM 12084 N N . SER B 1 724 ? 12 -40.188 -40.781 1 93.44 724 SER B N 1
ATOM 12085 C CA . SER B 1 724 ? 11.258 -40.938 -39.75 1 93.44 724 SER B CA 1
ATOM 12086 C C . SER B 1 724 ? 9.852 -41.281 -40.25 1 93.44 724 SER B C 1
ATOM 12088 O O . SER B 1 724 ? 9.125 -40.406 -40.719 1 93.44 724 SER B O 1
ATOM 12090 N N . PRO B 1 725 ? 9.414 -42.5 -40.094 1 91.19 725 PRO B N 1
ATOM 12091 C CA . PRO B 1 725 ? 8.102 -42.906 -40.594 1 91.19 725 PRO B CA 1
ATOM 12092 C C . PRO B 1 725 ? 6.949 -42.281 -39.812 1 91.19 725 PRO B C 1
ATOM 12094 O O . PRO B 1 725 ? 5.824 -42.25 -40.312 1 91.19 725 PRO B O 1
ATOM 12097 N N . THR B 1 726 ? 7.168 -41.906 -38.625 1 88.88 726 THR B N 1
ATOM 12098 C CA . THR B 1 726 ? 6.105 -41.344 -37.812 1 88.88 726 THR B CA 1
ATOM 12099 C C . THR B 1 726 ? 6.25 -39.812 -37.688 1 88.88 726 THR B C 1
ATOM 12101 O O . THR B 1 726 ? 5.586 -39.188 -36.875 1 88.88 726 THR B O 1
ATOM 12104 N N . GLY B 1 727 ? 7.125 -39.312 -38.531 1 92.19 727 GLY B N 1
ATOM 12105 C CA . GLY B 1 727 ? 7.391 -37.875 -38.406 1 92.19 727 GLY B CA 1
ATOM 12106 C C . GLY B 1 727 ? 8.117 -37.531 -37.125 1 92.19 727 GLY B C 1
ATOM 12107 O O . GLY B 1 727 ? 8.969 -38.281 -36.656 1 92.19 727 GLY B O 1
ATOM 12108 N N . GLY B 1 728 ? 7.898 -36.406 -36.594 1 93.31 728 GLY B N 1
ATOM 12109 C CA . GLY B 1 728 ? 8.57 -35.906 -35.406 1 93.31 728 GLY B CA 1
ATOM 12110 C C . GLY B 1 728 ? 8.406 -34.438 -35.219 1 93.31 728 GLY B C 1
ATOM 12111 O O . GLY B 1 728 ? 7.418 -33.844 -35.656 1 93.31 728 GLY B O 1
ATOM 12112 N N . VAL B 1 729 ? 9.242 -33.875 -34.406 1 94.31 729 VAL B N 1
ATOM 12113 C CA . VAL B 1 729 ? 9.156 -32.438 -34.125 1 94.31 729 VAL B CA 1
ATOM 12114 C C . VAL B 1 729 ? 10.461 -31.75 -34.531 1 94.31 729 VAL B C 1
ATOM 12116 O O . VAL B 1 729 ? 11.547 -32.312 -34.312 1 94.31 729 VAL B O 1
ATOM 12119 N N . VAL B 1 730 ? 10.305 -30.625 -35.219 1 94.75 730 VAL B N 1
ATOM 12120 C CA . VAL B 1 730 ? 11.43 -29.75 -35.531 1 94.75 730 VAL B CA 1
ATOM 12121 C C . VAL B 1 730 ? 11.32 -28.438 -34.75 1 94.75 730 VAL B C 1
ATOM 12123 O O . VAL B 1 730 ? 10.297 -27.766 -34.781 1 94.75 730 VAL B O 1
ATOM 12126 N N . VAL B 1 731 ? 12.367 -28.156 -34 1 94.19 731 VAL B N 1
ATOM 12127 C CA . VAL B 1 731 ? 12.375 -26.969 -33.156 1 94.19 731 VAL B CA 1
ATOM 12128 C C . VAL B 1 731 ? 13.453 -26 -33.625 1 94.19 731 VAL B C 1
ATOM 12130 O O . VAL B 1 731 ? 14.617 -26.375 -33.781 1 94.19 731 VAL B O 1
ATOM 12133 N N . GLU B 1 732 ? 13.055 -24.797 -33.844 1 91.38 732 GLU B N 1
ATOM 12134 C CA . GLU B 1 732 ? 13.992 -23.734 -34.188 1 91.38 732 GLU B CA 1
ATOM 12135 C C . GLU B 1 732 ? 13.766 -22.516 -33.312 1 91.38 732 GLU B C 1
ATOM 12137 O O . GLU B 1 732 ? 12.625 -22.172 -32.969 1 91.38 732 GLU B O 1
ATOM 12142 N N . PHE B 1 733 ? 14.883 -21.797 -32.938 1 87.12 733 PHE B N 1
ATOM 12143 C CA . PHE B 1 733 ? 14.82 -20.75 -31.906 1 87.12 733 PHE B CA 1
ATOM 12144 C C . PHE B 1 733 ? 14.641 -19.391 -32.531 1 87.12 733 PHE B C 1
ATOM 12146 O O . PHE B 1 733 ? 14.25 -18.422 -31.875 1 87.12 733 PHE B O 1
ATOM 12153 N N . VAL B 1 734 ? 14.875 -19.25 -33.75 1 78.62 734 VAL B N 1
ATOM 12154 C CA . VAL B 1 734 ? 14.859 -17.953 -34.406 1 78.62 734 VAL B CA 1
ATOM 12155 C C . VAL B 1 734 ? 13.422 -17.453 -34.531 1 78.62 734 VAL B C 1
ATOM 12157 O O . VAL B 1 734 ? 12.516 -18.203 -34.875 1 78.62 734 VAL B O 1
ATOM 12160 N N . TYR B 1 735 ? 13.188 -16.188 -34.125 1 76.25 735 TYR B N 1
ATOM 12161 C CA . TYR B 1 735 ? 11.828 -15.664 -34.281 1 76.25 735 TYR B CA 1
ATOM 12162 C C . TYR B 1 735 ? 11.852 -14.328 -35.031 1 76.25 735 TYR B C 1
ATOM 12164 O O . TYR B 1 735 ? 10.797 -13.734 -35.281 1 76.25 735 TYR B O 1
ATOM 12172 N N . LYS B 1 736 ? 13.07 -13.828 -35.281 1 75.06 736 LYS B N 1
ATOM 12173 C CA . LYS B 1 736 ? 13.109 -12.617 -36.094 1 75.06 736 LYS B CA 1
ATOM 12174 C C . LYS B 1 736 ? 12.406 -12.828 -37.438 1 75.06 736 LYS B C 1
ATOM 12176 O O . LYS B 1 736 ? 11.719 -11.93 -37.938 1 75.06 736 LYS B O 1
ATOM 12181 N N . THR B 1 737 ? 12.664 -14.055 -37.969 1 76.44 737 THR B N 1
ATOM 12182 C CA . THR B 1 737 ? 11.945 -14.469 -39.188 1 76.44 737 THR B CA 1
ATOM 12183 C C . THR B 1 737 ? 11.289 -15.828 -38.969 1 76.44 737 THR B C 1
ATOM 12185 O O . THR B 1 737 ? 11.914 -16.75 -38.438 1 76.44 737 THR B O 1
ATOM 12188 N N . LEU B 1 738 ? 10.07 -15.93 -39.406 1 78.38 738 LEU B N 1
ATOM 12189 C CA . LEU B 1 738 ? 9.352 -17.188 -39.219 1 78.38 738 LEU B CA 1
ATOM 12190 C C . LEU B 1 738 ? 9.352 -18.016 -40.5 1 78.38 738 LEU B C 1
ATOM 12192 O O . LEU B 1 738 ? 8.656 -19.031 -40.594 1 78.38 738 LEU B O 1
ATOM 12196 N N . TYR B 1 739 ? 10.18 -17.594 -41.469 1 80.06 739 TYR B N 1
ATOM 12197 C CA . TYR B 1 739 ? 10.211 -18.312 -42.719 1 80.06 739 TYR B CA 1
ATOM 12198 C C . TYR B 1 739 ? 11.633 -18.734 -43.094 1 80.06 739 TYR B C 1
ATOM 12200 O O . TYR B 1 739 ? 12.07 -18.547 -44.219 1 80.06 739 TYR B O 1
ATOM 12208 N N . THR B 1 740 ? 12.234 -19.359 -42.188 1 85.62 740 THR B N 1
ATOM 12209 C CA . THR B 1 740 ? 13.562 -19.906 -42.469 1 85.62 740 THR B CA 1
ATOM 12210 C C . THR B 1 740 ? 13.461 -21.172 -43.312 1 85.62 740 THR B C 1
ATOM 12212 O O . THR B 1 740 ? 12.406 -21.797 -43.375 1 85.62 740 THR B O 1
ATOM 12215 N N . PRO B 1 741 ? 14.539 -21.531 -43.938 1 88.56 741 PRO B N 1
ATOM 12216 C CA . PRO B 1 741 ? 14.508 -22.75 -44.75 1 88.56 741 PRO B CA 1
ATOM 12217 C C . PRO B 1 741 ? 14.117 -23.984 -43.938 1 88.56 741 PRO B C 1
ATOM 12219 O O . PRO B 1 741 ? 13.344 -24.812 -44.438 1 88.56 741 PRO B O 1
ATOM 12222 N N . ILE B 1 742 ? 14.555 -24.172 -42.75 1 90.19 742 ILE B N 1
ATOM 12223 C CA . ILE B 1 742 ? 14.25 -25.328 -41.938 1 90.19 742 ILE B CA 1
ATOM 12224 C C . ILE B 1 742 ? 12.766 -25.359 -41.594 1 90.19 742 ILE B C 1
ATOM 12226 O O . ILE B 1 742 ? 12.117 -26.406 -41.656 1 90.19 742 ILE B O 1
ATOM 12230 N N . LEU B 1 743 ? 12.281 -24.219 -41.25 1 88.81 743 LEU B N 1
ATOM 12231 C CA . LEU B 1 743 ? 10.867 -24.125 -40.906 1 88.81 743 LEU B CA 1
ATOM 12232 C C . LEU B 1 743 ? 9.984 -24.438 -42.094 1 88.81 743 LEU B C 1
ATOM 12234 O O . LEU B 1 743 ? 8.992 -25.156 -41.969 1 88.81 743 LEU B O 1
ATOM 12238 N N . SER B 1 744 ? 10.43 -23.875 -43.219 1 88.12 744 SER B N 1
ATOM 12239 C CA . SER B 1 744 ? 9.688 -24.125 -44.438 1 88.12 744 SER B CA 1
ATOM 12240 C C . SER B 1 744 ? 9.711 -25.609 -44.812 1 88.12 744 SER B C 1
ATOM 12242 O O . SER B 1 744 ? 8.695 -26.156 -45.25 1 88.12 744 SER B O 1
ATOM 12244 N N . GLN B 1 745 ? 10.82 -26.172 -44.656 1 90.94 745 GLN B N 1
ATOM 12245 C CA . GLN B 1 745 ? 10.969 -27.609 -44.938 1 90.94 745 GLN B CA 1
ATOM 12246 C C . GLN B 1 745 ? 10.07 -28.438 -44 1 90.94 745 GLN B C 1
ATOM 12248 O O . GLN B 1 745 ? 9.391 -29.359 -44.469 1 90.94 745 GLN B O 1
ATOM 12253 N N . SER B 1 746 ? 10.141 -28.141 -42.75 1 90.44 746 SER B N 1
ATOM 12254 C CA . SER B 1 746 ? 9.336 -28.859 -41.781 1 90.44 746 SER B CA 1
ATOM 12255 C C . SER B 1 746 ? 7.844 -28.719 -42.062 1 90.44 746 SER B C 1
ATOM 12257 O O . SER B 1 746 ? 7.094 -29.703 -41.969 1 90.44 746 SER B O 1
ATOM 12259 N N . HIS B 1 747 ? 7.449 -27.562 -42.531 1 88.06 747 HIS B N 1
ATOM 12260 C CA . HIS B 1 747 ? 6.047 -27.328 -42.844 1 88.06 747 HIS B CA 1
ATOM 12261 C C . HIS B 1 747 ? 5.609 -28.172 -44.062 1 88.06 747 HIS B C 1
ATOM 12263 O O . HIS B 1 747 ? 4.492 -28.688 -44.062 1 88.06 747 HIS B O 1
ATOM 12269 N N . ARG B 1 748 ? 6.473 -28.234 -44.969 1 89.31 748 ARG B N 1
ATOM 12270 C CA . ARG B 1 748 ? 6.164 -29.016 -46.156 1 89.31 748 ARG B CA 1
ATOM 12271 C C . ARG B 1 748 ? 5.992 -30.5 -45.812 1 89.31 748 ARG B C 1
ATOM 12273 O O . ARG B 1 748 ? 5.223 -31.203 -46.469 1 89.31 748 ARG B O 1
ATOM 12280 N N . GLU B 1 749 ? 6.66 -30.906 -44.812 1 91.12 749 GLU B N 1
ATOM 12281 C CA . GLU B 1 749 ? 6.625 -32.312 -44.438 1 91.12 749 GLU B CA 1
ATOM 12282 C C . GLU B 1 749 ? 5.594 -32.562 -43.344 1 91.12 749 GLU B C 1
ATOM 12284 O O . GLU B 1 749 ? 5.59 -33.625 -42.719 1 91.12 749 GLU B O 1
ATOM 12289 N N . ALA B 1 750 ? 4.73 -31.609 -43.125 1 88.19 750 ALA B N 1
ATOM 12290 C CA . ALA B 1 750 ? 3.719 -31.734 -42.094 1 88.19 750 ALA B CA 1
ATOM 12291 C C . ALA B 1 750 ? 2.818 -32.938 -42.344 1 88.19 750 ALA B C 1
ATOM 12293 O O . ALA B 1 750 ? 2.365 -33.594 -41.375 1 88.19 750 ALA B O 1
ATOM 12294 N N . HIS B 1 751 ? 2.57 -33.25 -43.562 1 86.19 751 HIS B N 1
ATOM 12295 C CA . HIS B 1 751 ? 1.689 -34.344 -43.938 1 86.19 751 HIS B CA 1
ATOM 12296 C C . HIS B 1 751 ? 2.27 -35.688 -43.5 1 86.19 751 HIS B C 1
ATOM 12298 O O . HIS B 1 751 ? 1.539 -36.688 -43.344 1 86.19 751 HIS B O 1
ATOM 12304 N N . ARG B 1 752 ? 3.559 -35.719 -43.281 1 89.62 752 ARG B N 1
ATOM 12305 C CA . ARG B 1 752 ? 4.223 -36.938 -42.844 1 89.62 752 ARG B CA 1
ATOM 12306 C C . ARG B 1 752 ? 4.293 -37 -41.312 1 89.62 752 ARG B C 1
ATOM 12308 O O . ARG B 1 752 ? 4.934 -37.906 -40.75 1 89.62 752 ARG B O 1
ATOM 12315 N N . GLY B 1 753 ? 3.697 -36.062 -40.625 1 87.56 753 GLY B N 1
ATOM 12316 C CA . GLY B 1 753 ? 3.625 -36.125 -39.188 1 87.56 753 GLY B CA 1
ATOM 12317 C C . GLY B 1 753 ? 4.625 -35.219 -38.5 1 87.56 753 GLY B C 1
ATOM 12318 O O . GLY B 1 753 ? 4.797 -35.25 -37.281 1 87.56 753 GLY B O 1
ATOM 12319 N N . TRP B 1 754 ? 5.273 -34.375 -39.281 1 90.62 754 TRP B N 1
ATOM 12320 C CA . TRP B 1 754 ? 6.242 -33.438 -38.688 1 90.62 754 TRP B CA 1
ATOM 12321 C C . TRP B 1 754 ? 5.547 -32.219 -38.125 1 90.62 754 TRP B C 1
ATOM 12323 O O . TRP B 1 754 ? 4.668 -31.641 -38.781 1 90.62 754 TRP B O 1
ATOM 12333 N N . VAL B 1 755 ? 5.867 -31.875 -36.906 1 89.88 755 VAL B N 1
ATOM 12334 C CA . VAL B 1 755 ? 5.355 -30.672 -36.25 1 89.88 755 VAL B CA 1
ATOM 12335 C C . VAL B 1 755 ? 6.469 -29.641 -36.125 1 89.88 755 VAL B C 1
ATOM 12337 O O . VAL B 1 755 ? 7.617 -29.969 -35.844 1 89.88 755 VAL B O 1
ATOM 12340 N N . THR B 1 756 ? 6.117 -28.406 -36.438 1 90.94 756 THR B N 1
ATOM 12341 C CA . THR B 1 756 ? 7.09 -27.328 -36.438 1 90.94 756 THR B CA 1
ATOM 12342 C C . THR B 1 756 ? 6.91 -26.438 -35.219 1 90.94 756 THR B C 1
ATOM 12344 O O . THR B 1 756 ? 5.797 -26 -34.938 1 90.94 756 THR B O 1
ATOM 12347 N N . MET B 1 757 ? 7.98 -26.266 -34.5 1 91.38 757 MET B N 1
ATOM 12348 C CA . MET B 1 757 ? 8.039 -25.312 -33.406 1 91.38 757 MET B CA 1
ATOM 12349 C C . MET B 1 757 ? 9.055 -24.219 -33.688 1 91.38 757 MET B C 1
ATOM 12351 O O . MET B 1 757 ? 10.18 -24.5 -34.094 1 91.38 757 MET B O 1
ATOM 12355 N N . ASP B 1 758 ? 8.641 -22.969 -33.5 1 90.12 758 ASP B N 1
ATOM 12356 C CA . ASP B 1 758 ? 9.547 -21.875 -33.812 1 90.12 758 ASP B CA 1
ATOM 12357 C C . ASP B 1 758 ? 9.844 -21.062 -32.531 1 90.12 758 ASP B C 1
ATOM 12359 O O . ASP B 1 758 ? 9.547 -21.5 -31.422 1 90.12 758 ASP B O 1
ATOM 12363 N N . GLY B 1 759 ? 10.477 -19.922 -32.75 1 89.44 759 GLY B N 1
ATOM 12364 C CA . GLY B 1 759 ? 10.938 -19.125 -31.625 1 89.44 759 GLY B CA 1
ATOM 12365 C C . GLY B 1 759 ? 9.797 -18.562 -30.797 1 89.44 759 GLY B C 1
ATOM 12366 O O . GLY B 1 759 ? 9.969 -18.297 -29.609 1 89.44 759 GLY B O 1
ATOM 12367 N N . LEU B 1 760 ? 8.695 -18.312 -31.375 1 89.88 760 LEU B N 1
ATOM 12368 C CA . LEU B 1 760 ? 7.559 -17.75 -30.656 1 89.88 760 LEU B CA 1
ATOM 12369 C C . LEU B 1 760 ? 6.941 -18.781 -29.719 1 89.88 760 LEU B C 1
ATOM 12371 O O . LEU B 1 760 ? 6.215 -18.438 -28.781 1 89.88 760 LEU B O 1
ATOM 12375 N N . ASP B 1 761 ? 7.242 -20.062 -29.938 1 89.75 761 ASP B N 1
ATOM 12376 C CA . ASP B 1 761 ? 6.777 -21.141 -29.062 1 89.75 761 ASP B CA 1
ATOM 12377 C C . ASP B 1 761 ? 7.711 -21.312 -27.859 1 89.75 761 ASP B C 1
ATOM 12379 O O . ASP B 1 761 ? 7.258 -21.578 -26.75 1 89.75 761 ASP B O 1
ATOM 12383 N N . ILE B 1 762 ? 8.961 -21.156 -28.125 1 91.44 762 ILE B N 1
ATOM 12384 C CA . ILE B 1 762 ? 9.969 -21.5 -27.125 1 91.44 762 ILE B CA 1
ATOM 12385 C C . ILE B 1 762 ? 10.164 -20.328 -26.156 1 91.44 762 ILE B C 1
ATOM 12387 O O . ILE B 1 762 ? 10.391 -20.531 -24.969 1 91.44 762 ILE B O 1
ATOM 12391 N N . LEU B 1 763 ? 10.133 -19.141 -26.672 1 93 763 LEU B N 1
ATOM 12392 C CA . LEU B 1 763 ? 10.461 -17.953 -25.891 1 93 763 LEU B CA 1
ATOM 12393 C C . LEU B 1 763 ? 9.586 -17.859 -24.641 1 93 763 LEU B C 1
ATOM 12395 O O . LEU B 1 763 ? 10.102 -17.703 -23.531 1 93 763 LEU B O 1
ATOM 12399 N N . PRO B 1 764 ? 8.297 -17.984 -24.766 1 93.31 764 PRO B N 1
ATOM 12400 C CA . PRO B 1 764 ? 7.469 -17.875 -23.562 1 93.31 764 PRO B CA 1
ATOM 12401 C C . PRO B 1 764 ? 7.719 -19 -22.562 1 93.31 764 PRO B C 1
ATOM 12403 O O . PRO B 1 764 ? 7.672 -18.781 -21.359 1 93.31 764 PRO B O 1
ATOM 12406 N N . GLU B 1 765 ? 8.039 -20.188 -23.031 1 92.56 765 GLU B N 1
ATOM 12407 C CA . GLU B 1 765 ? 8.227 -21.344 -22.156 1 92.56 765 GLU B CA 1
ATOM 12408 C C . GLU B 1 765 ? 9.414 -21.141 -21.219 1 92.56 765 GLU B C 1
ATOM 12410 O O . GLU B 1 765 ? 9.32 -21.406 -20.016 1 92.56 765 GLU B O 1
ATOM 12415 N N . GLN B 1 766 ? 10.5 -20.719 -21.734 1 95 766 GLN B N 1
ATOM 12416 C CA . GLN B 1 766 ? 11.625 -20.406 -20.875 1 95 766 GLN B CA 1
ATOM 12417 C C . GLN B 1 766 ? 11.359 -19.141 -20.062 1 95 766 GLN B C 1
ATOM 12419 O O . GLN B 1 766 ? 11.828 -19 -18.922 1 95 766 GLN B O 1
ATOM 12424 N N . GLY B 1 767 ? 10.547 -18.203 -20.656 1 96.44 767 GLY B N 1
ATOM 12425 C CA . GLY B 1 767 ? 10.211 -16.953 -19.984 1 96.44 767 GLY B CA 1
ATOM 12426 C C . GLY B 1 767 ? 9.367 -17.156 -18.734 1 96.44 767 GLY B C 1
ATOM 12427 O O . GLY B 1 767 ? 9.484 -16.391 -17.766 1 96.44 767 GLY B O 1
ATOM 12428 N N . PHE B 1 768 ? 8.5 -18.203 -18.766 1 94.69 768 PHE B N 1
ATOM 12429 C CA . PHE B 1 768 ? 7.695 -18.531 -17.578 1 94.69 768 PHE B CA 1
ATOM 12430 C C . PHE B 1 768 ? 8.586 -18.828 -16.391 1 94.69 768 PHE B C 1
ATOM 12432 O O . PHE B 1 768 ? 8.359 -18.312 -15.289 1 94.69 768 PHE B O 1
ATOM 12439 N N . ALA B 1 769 ? 9.539 -19.609 -16.625 1 95.44 769 ALA B N 1
ATOM 12440 C CA . ALA B 1 769 ? 10.469 -20 -15.57 1 95.44 769 ALA B CA 1
ATOM 12441 C C . ALA B 1 769 ? 11.25 -18.781 -15.062 1 95.44 769 ALA B C 1
ATOM 12443 O O . ALA B 1 769 ? 11.445 -18.625 -13.852 1 95.44 769 ALA B O 1
ATOM 12444 N N . GLN B 1 770 ? 11.672 -17.953 -15.953 1 97.25 770 GLN B N 1
ATOM 12445 C CA . GLN B 1 770 ? 12.398 -16.75 -15.57 1 97.25 770 GLN B CA 1
ATOM 12446 C C . GLN B 1 770 ? 11.531 -15.836 -14.703 1 97.25 770 GLN B C 1
ATOM 12448 O O . GLN B 1 770 ? 12 -15.281 -13.711 1 97.25 770 GLN B O 1
ATOM 12453 N N . PHE B 1 771 ? 10.273 -15.68 -15.141 1 96.81 771 PHE B N 1
ATOM 12454 C CA . PHE B 1 771 ? 9.352 -14.828 -14.398 1 96.81 771 PHE B CA 1
ATOM 12455 C C . PHE B 1 771 ? 9.227 -15.297 -12.953 1 96.81 771 PHE B C 1
ATOM 12457 O O . PHE B 1 771 ? 9.266 -14.484 -12.023 1 96.81 771 PHE B O 1
ATOM 12464 N N . GLU B 1 772 ? 9.086 -16.578 -12.812 1 95.12 772 GLU B N 1
ATOM 12465 C CA . GLU B 1 772 ? 8.945 -17.141 -11.469 1 95.12 772 GLU B CA 1
ATOM 12466 C C . GLU B 1 772 ? 10.219 -16.938 -10.656 1 95.12 772 GLU B C 1
ATOM 12468 O O . GLU B 1 772 ? 10.156 -16.641 -9.461 1 95.12 772 GLU B O 1
ATOM 12473 N N . LEU B 1 773 ? 11.352 -17.078 -11.266 1 95.69 773 LEU B N 1
ATOM 12474 C CA . LEU B 1 773 ? 12.633 -16.891 -10.586 1 95.69 773 LEU B CA 1
ATOM 12475 C C . LEU B 1 773 ? 12.836 -15.438 -10.188 1 95.69 773 LEU B C 1
ATOM 12477 O O . LEU B 1 773 ? 13.352 -15.156 -9.109 1 95.69 773 LEU B O 1
ATOM 12481 N N . PHE B 1 774 ? 12.398 -14.492 -11.047 1 96.94 774 PHE B N 1
ATOM 12482 C CA . PHE B 1 774 ? 12.586 -13.07 -10.82 1 96.94 774 PHE B CA 1
ATOM 12483 C C . PHE B 1 774 ? 11.664 -12.57 -9.711 1 96.94 774 PHE B C 1
ATOM 12485 O O . PHE B 1 774 ? 12.047 -11.711 -8.914 1 96.94 774 PHE B O 1
ATOM 12492 N N . THR B 1 775 ? 10.438 -13.117 -9.641 1 95.62 775 THR B N 1
ATOM 12493 C CA . THR B 1 775 ? 9.414 -12.453 -8.844 1 95.62 775 THR B CA 1
ATOM 12494 C C . THR B 1 775 ? 8.992 -13.328 -7.66 1 95.62 775 THR B C 1
ATOM 12496 O O . THR B 1 775 ? 8.406 -12.836 -6.695 1 95.62 775 THR B O 1
ATOM 12499 N N . GLY B 1 776 ? 9.211 -14.648 -7.812 1 93.31 776 GLY B N 1
ATOM 12500 C CA . GLY B 1 776 ? 8.703 -15.562 -6.801 1 93.31 776 GLY B CA 1
ATOM 12501 C C . GLY B 1 776 ? 7.211 -15.797 -6.91 1 93.31 776 GLY B C 1
ATOM 12502 O O . GLY B 1 776 ? 6.602 -16.375 -6.008 1 93.31 776 GLY B O 1
ATOM 12503 N N . ARG B 1 777 ? 6.625 -15.375 -7.988 1 93.25 777 ARG B N 1
ATOM 12504 C CA . ARG B 1 777 ? 5.207 -15.578 -8.266 1 93.25 777 ARG B CA 1
ATOM 12505 C C . ARG B 1 777 ? 5.012 -16.469 -9.484 1 93.25 777 ARG B C 1
ATOM 12507 O O . ARG B 1 777 ? 5.855 -16.5 -10.383 1 93.25 777 ARG B O 1
ATOM 12514 N N . ARG B 1 778 ? 3.934 -17.109 -9.484 1 91.69 778 ARG B N 1
ATOM 12515 C CA . ARG B 1 778 ? 3.639 -17.953 -10.633 1 91.69 778 ARG B CA 1
ATOM 12516 C C . ARG B 1 778 ? 3.459 -17.109 -11.898 1 91.69 778 ARG B C 1
ATOM 12518 O O . ARG B 1 778 ? 2.852 -16.047 -11.852 1 91.69 778 ARG B O 1
ATOM 12525 N N . ALA B 1 779 ? 3.992 -17.656 -12.992 1 92.69 779 ALA B N 1
ATOM 12526 C CA . ALA B 1 779 ? 3.887 -16.938 -14.266 1 92.69 779 ALA B CA 1
ATOM 12527 C C . ALA B 1 779 ? 2.482 -17.062 -14.844 1 92.69 779 ALA B C 1
ATOM 12529 O O . ALA B 1 779 ? 1.896 -18.141 -14.844 1 92.69 779 ALA B O 1
ATOM 12530 N N . PRO B 1 780 ? 1.918 -15.969 -15.219 1 90.19 780 PRO B N 1
ATOM 12531 C CA . PRO B 1 780 ? 0.686 -16.062 -16 1 90.19 780 PRO B CA 1
ATOM 12532 C C . PRO B 1 780 ? 0.935 -16.516 -17.438 1 90.19 780 PRO B C 1
ATOM 12534 O O . PRO B 1 780 ? 0.929 -15.688 -18.359 1 90.19 780 PRO B O 1
ATOM 12537 N N . ARG B 1 781 ? 1.036 -17.719 -17.656 1 89.25 781 ARG B N 1
ATOM 12538 C CA . ARG B 1 781 ? 1.578 -18.328 -18.859 1 89.25 781 ARG B CA 1
ATOM 12539 C C . ARG B 1 781 ? 0.753 -17.938 -20.094 1 89.25 781 ARG B C 1
ATOM 12541 O O . ARG B 1 781 ? 1.298 -17.453 -21.078 1 89.25 781 ARG B O 1
ATOM 12548 N N . ARG B 1 782 ? -0.56 -18.156 -20.031 1 84.81 782 ARG B N 1
ATOM 12549 C CA . ARG B 1 782 ? -1.413 -17.844 -21.172 1 84.81 782 ARG B CA 1
ATOM 12550 C C . ARG B 1 782 ? -1.318 -16.375 -21.547 1 84.81 782 ARG B C 1
ATOM 12552 O O . ARG B 1 782 ? -1.246 -16.031 -22.734 1 84.81 782 ARG B O 1
ATOM 12559 N N . PHE B 1 783 ? -1.299 -15.594 -20.516 1 86.62 783 PHE B N 1
ATOM 12560 C CA . PHE B 1 783 ? -1.193 -14.156 -20.734 1 86.62 783 PHE B CA 1
ATOM 12561 C C . PHE B 1 783 ? 0.136 -13.805 -21.391 1 86.62 783 PHE B C 1
ATOM 12563 O O . PHE B 1 783 ? 0.178 -13.008 -22.328 1 86.62 783 PHE B O 1
ATOM 12570 N N . MET B 1 784 ? 1.182 -14.352 -20.906 1 91.44 784 MET B N 1
ATOM 12571 C CA . MET B 1 784 ? 2.516 -14.086 -21.453 1 91.44 784 MET B CA 1
ATOM 12572 C C . MET B 1 784 ? 2.621 -14.562 -22.891 1 91.44 784 MET B C 1
ATOM 12574 O O . MET B 1 784 ? 3.191 -13.867 -23.734 1 91.44 784 MET B O 1
ATOM 12578 N N . ARG B 1 785 ? 2.08 -15.711 -23.219 1 90 785 ARG B N 1
ATOM 12579 C CA . ARG B 1 785 ? 2.064 -16.203 -24.594 1 90 785 ARG B CA 1
ATOM 12580 C C . ARG B 1 785 ? 1.345 -15.227 -25.516 1 90 785 ARG B C 1
ATOM 12582 O O . ARG B 1 785 ? 1.834 -14.914 -26.609 1 90 785 ARG B O 1
ATOM 12589 N N . ARG B 1 786 ? 0.247 -14.789 -25.062 1 86.75 786 ARG B N 1
ATOM 12590 C CA . ARG B 1 786 ? -0.539 -13.844 -25.859 1 86.75 786 ARG B CA 1
ATOM 12591 C C . ARG B 1 786 ? 0.254 -12.57 -26.141 1 86.75 786 ARG B C 1
ATOM 12593 O O . ARG B 1 786 ? 0.197 -12.031 -27.25 1 86.75 786 ARG B O 1
ATOM 12600 N N . GLU B 1 787 ? 0.903 -12.133 -25.125 1 89.69 787 GLU B N 1
ATOM 12601 C CA . GLU B 1 787 ? 1.641 -10.883 -25.266 1 89.69 787 GLU B CA 1
ATOM 12602 C C . GLU B 1 787 ? 2.807 -11.031 -26.234 1 89.69 787 GLU B C 1
ATOM 12604 O O . GLU B 1 787 ? 3.166 -10.078 -26.938 1 89.69 787 GLU B O 1
ATOM 12609 N N . VAL B 1 788 ? 3.434 -12.18 -26.25 1 90.88 788 VAL B N 1
ATOM 12610 C CA . VAL B 1 788 ? 4.516 -12.43 -27.203 1 90.88 788 VAL B CA 1
ATOM 12611 C C . VAL B 1 788 ? 3.986 -12.328 -28.625 1 90.88 788 VAL B C 1
ATOM 12613 O O . VAL B 1 788 ? 4.625 -11.719 -29.484 1 90.88 788 VAL B O 1
ATOM 12616 N N . PHE B 1 789 ? 2.846 -12.922 -28.891 1 87.38 789 PHE B N 1
ATOM 12617 C CA . PHE B 1 789 ? 2.248 -12.867 -30.219 1 87.38 789 PHE B CA 1
ATOM 12618 C C . PHE B 1 789 ? 1.876 -11.43 -30.594 1 87.38 789 PHE B C 1
ATOM 12620 O O . PHE B 1 789 ? 2.076 -11 -31.719 1 87.38 789 PHE B O 1
ATOM 12627 N N . ARG B 1 790 ? 1.408 -10.75 -29.641 1 86.06 790 ARG B N 1
ATOM 12628 C CA . ARG B 1 790 ? 0.973 -9.375 -29.875 1 86.06 790 ARG B CA 1
ATOM 12629 C C . ARG B 1 790 ? 2.164 -8.469 -30.156 1 86.06 790 ARG B C 1
ATOM 12631 O O . ARG B 1 790 ? 2.08 -7.566 -30.984 1 86.06 790 ARG B O 1
ATOM 12638 N N . ALA B 1 791 ? 3.17 -8.648 -29.453 1 88.31 791 ALA B N 1
ATOM 12639 C CA . ALA B 1 791 ? 4.324 -7.758 -29.516 1 88.31 791 ALA B CA 1
ATOM 12640 C C . ALA B 1 791 ? 5.207 -8.102 -30.719 1 88.31 791 ALA B C 1
ATOM 12642 O O . ALA B 1 791 ? 6.066 -7.309 -31.109 1 88.31 791 ALA B O 1
ATOM 12643 N N . TYR B 1 792 ? 5.039 -9.25 -31.297 1 88.44 792 TYR B N 1
ATOM 12644 C CA . TYR B 1 792 ? 5.875 -9.688 -32.406 1 88.44 792 TYR B CA 1
ATOM 12645 C C . TYR B 1 792 ? 5.613 -8.844 -33.656 1 88.44 792 TYR B C 1
ATOM 12647 O O . TYR B 1 792 ? 4.461 -8.625 -34.031 1 88.44 792 TYR B O 1
ATOM 12655 N N . THR B 1 793 ? 6.672 -8.305 -34.156 1 80.31 793 THR B N 1
ATOM 12656 C CA . THR B 1 793 ? 6.629 -7.578 -35.406 1 80.31 793 THR B CA 1
ATOM 12657 C C . THR B 1 793 ? 7.496 -8.258 -36.469 1 80.31 793 THR B C 1
ATOM 12659 O O . THR B 1 793 ? 8.531 -8.836 -36.125 1 80.31 793 THR B O 1
ATOM 12662 N N . ASP B 1 794 ? 6.957 -8.234 -37.594 1 74.31 794 ASP B N 1
ATOM 12663 C CA . ASP B 1 794 ? 7.73 -8.859 -38.688 1 74.31 794 ASP B CA 1
ATOM 12664 C C . ASP B 1 794 ? 8.984 -8.047 -39 1 74.31 794 ASP B C 1
ATOM 12666 O O . ASP B 1 794 ? 9.289 -7.07 -38.312 1 74.31 794 ASP B O 1
ATOM 12670 N N . GLU B 1 795 ? 9.812 -8.57 -39.938 1 67.38 795 GLU B N 1
ATOM 12671 C CA . GLU B 1 795 ? 11.102 -7.984 -40.312 1 67.38 795 GLU B CA 1
ATOM 12672 C C . GLU B 1 795 ? 10.961 -6.504 -40.656 1 67.38 795 GLU B C 1
ATOM 12674 O O . GLU B 1 795 ? 11.906 -5.727 -40.469 1 67.38 795 GLU B O 1
ATOM 12679 N N . LYS B 1 796 ? 9.695 -6.18 -41 1 62.75 796 LYS B N 1
ATOM 12680 C CA . LYS B 1 796 ? 9.492 -4.789 -41.406 1 62.75 796 LYS B CA 1
ATOM 12681 C C . LYS B 1 796 ? 8.93 -3.963 -40.25 1 62.75 796 LYS B C 1
ATOM 12683 O O . LYS B 1 796 ? 8.523 -2.818 -40.438 1 62.75 796 LYS B O 1
ATOM 12688 N N . GLY B 1 797 ? 8.859 -4.547 -39.125 1 68.31 797 GLY B N 1
ATOM 12689 C CA . GLY B 1 797 ? 8.414 -3.826 -37.938 1 68.31 797 GLY B CA 1
ATOM 12690 C C . GLY B 1 797 ? 6.902 -3.748 -37.844 1 68.31 797 GLY B C 1
ATOM 12691 O O . GLY B 1 797 ? 6.375 -3.029 -36.969 1 68.31 797 GLY B O 1
ATOM 12692 N N . ARG B 1 798 ? 6.164 -4.266 -38.812 1 67 798 ARG B N 1
ATOM 12693 C CA . ARG B 1 798 ? 4.703 -4.207 -38.812 1 67 798 ARG B CA 1
ATOM 12694 C C . ARG B 1 798 ? 4.102 -5.312 -37.969 1 67 798 ARG B C 1
ATOM 12696 O O . ARG B 1 798 ? 4.672 -6.402 -37.844 1 67 798 ARG B O 1
ATOM 12703 N N . SER B 1 799 ? 2.973 -5.012 -37.375 1 70 799 SER B N 1
ATOM 12704 C CA . SER B 1 799 ? 2.27 -5.984 -36.531 1 70 799 SER B CA 1
ATOM 12705 C C . SER B 1 799 ? 1.87 -7.215 -37.344 1 70 799 SER B C 1
ATOM 12707 O O . SER B 1 799 ? 1.438 -7.098 -38.5 1 70 799 SER B O 1
ATOM 12709 N N . ASN B 1 800 ? 2.229 -8.414 -36.875 1 69.88 800 ASN B N 1
ATOM 12710 C CA . ASN B 1 800 ? 1.904 -9.672 -37.562 1 69.88 800 ASN B CA 1
ATOM 12711 C C . ASN B 1 800 ? 0.749 -10.391 -36.875 1 69.88 800 ASN B C 1
ATOM 12713 O O . ASN B 1 800 ? 0.643 -11.617 -36.938 1 69.88 800 ASN B O 1
ATOM 12717 N N . LEU B 1 801 ? 0.024 -9.734 -36.25 1 71.06 801 LEU B N 1
ATOM 12718 C CA . LEU B 1 801 ? -1.042 -10.297 -35.438 1 71.06 801 LEU B CA 1
ATOM 12719 C C . LEU B 1 801 ? -2.039 -11.07 -36.281 1 71.06 801 LEU B C 1
ATOM 12721 O O . LEU B 1 801 ? -2.551 -12.109 -35.875 1 71.06 801 LEU B O 1
ATOM 12725 N N . ALA B 1 802 ? -2.252 -10.609 -37.406 1 61 802 ALA B N 1
ATOM 12726 C CA . ALA B 1 802 ? -3.223 -11.266 -38.281 1 61 802 ALA B CA 1
ATOM 12727 C C . ALA B 1 802 ? -2.773 -12.68 -38.625 1 61 802 ALA B C 1
ATOM 12729 O O . ALA B 1 802 ? -3.578 -13.609 -38.625 1 61 802 ALA B O 1
ATOM 12730 N N . HIS B 1 803 ? -1.484 -12.812 -38.875 1 67.69 803 HIS B N 1
ATOM 12731 C CA . HIS B 1 803 ? -0.933 -14.117 -39.219 1 67.69 803 HIS B CA 1
ATOM 12732 C C . HIS B 1 803 ? -0.853 -15.039 -38.031 1 67.69 803 HIS B C 1
ATOM 12734 O O . HIS B 1 803 ? -0.897 -16.266 -38.156 1 67.69 803 HIS B O 1
ATOM 12740 N N . LEU B 1 804 ? -0.842 -14.422 -36.906 1 71.81 804 LEU B N 1
ATOM 12741 C CA . LEU B 1 804 ? -0.646 -15.203 -35.688 1 71.81 804 LEU B CA 1
ATOM 12742 C C . LEU B 1 804 ? -1.973 -15.453 -34.969 1 71.81 804 LEU B C 1
ATOM 12744 O O . LEU B 1 804 ? -2.006 -16.078 -33.906 1 71.81 804 LEU B O 1
ATOM 12748 N N . ARG B 1 805 ? -2.982 -14.992 -35.469 1 66.81 805 ARG B N 1
ATOM 12749 C CA . ARG B 1 805 ? -4.305 -15.055 -34.844 1 66.81 805 ARG B CA 1
ATOM 12750 C C . ARG B 1 805 ? -4.703 -16.484 -34.531 1 66.81 805 ARG B C 1
ATOM 12752 O O . ARG B 1 805 ? -5.203 -16.766 -33.438 1 66.81 805 ARG B O 1
ATOM 12759 N N . PRO B 1 806 ? -4.461 -17.453 -35.531 1 64.44 806 PRO B N 1
ATOM 12760 C CA . PRO B 1 806 ? -4.812 -18.844 -35.188 1 64.44 806 PRO B CA 1
ATOM 12761 C C . PRO B 1 806 ? -4.062 -19.344 -33.969 1 64.44 806 PRO B C 1
ATOM 12763 O O . PRO B 1 806 ? -4.637 -20.062 -33.156 1 64.44 806 PRO B O 1
ATOM 12766 N N . ARG B 1 807 ? -2.887 -18.922 -33.875 1 73.38 807 ARG B N 1
ATOM 12767 C CA . ARG B 1 807 ? -2.092 -19.312 -32.719 1 73.38 807 ARG B CA 1
ATOM 12768 C C . ARG B 1 807 ? -2.619 -18.656 -31.453 1 73.38 807 ARG B C 1
ATOM 12770 O O . ARG B 1 807 ? -2.605 -19.266 -30.375 1 73.38 807 ARG B O 1
ATOM 12777 N N . LEU B 1 808 ? -3.057 -17.453 -31.625 1 69.19 808 LEU B N 1
ATOM 12778 C CA . LEU B 1 808 ? -3.611 -16.719 -30.516 1 69.19 808 LEU B CA 1
ATOM 12779 C C . LEU B 1 808 ? -4.887 -17.375 -30 1 69.19 808 LEU B C 1
ATOM 12781 O O . LEU B 1 808 ? -5.09 -17.484 -28.781 1 69.19 808 LEU B O 1
ATOM 12785 N N . ASP B 1 809 ? -5.652 -17.875 -30.828 1 63.22 809 ASP B N 1
ATOM 12786 C CA . ASP B 1 809 ? -6.938 -18.484 -30.484 1 63.22 809 ASP B CA 1
ATOM 12787 C C . ASP B 1 809 ? -6.738 -19.844 -29.812 1 63.22 809 ASP B C 1
ATOM 12789 O O . ASP B 1 809 ? -7.57 -20.266 -29.016 1 63.22 809 ASP B O 1
ATOM 12793 N N . ASN B 1 810 ? -5.598 -20.469 -30.062 1 61.19 810 ASN B N 1
ATOM 12794 C CA . ASN B 1 810 ? -5.352 -21.812 -29.562 1 61.19 810 ASN B CA 1
ATOM 12795 C C . ASN B 1 810 ? -4.578 -21.781 -28.25 1 61.19 810 ASN B C 1
ATOM 12797 O O . ASN B 1 810 ? -4.184 -22.828 -27.734 1 61.19 810 ASN B O 1
ATOM 12801 N N . ILE B 1 811 ? -4.41 -20.703 -27.781 1 66 811 ILE B N 1
ATOM 12802 C CA . ILE B 1 811 ? -3.615 -20.562 -26.562 1 66 811 ILE B CA 1
ATOM 12803 C C . ILE B 1 811 ? -4.32 -21.281 -25.406 1 66 811 ILE B C 1
ATOM 12805 O O . ILE B 1 811 ? -3.666 -21.844 -24.531 1 66 811 ILE B O 1
ATOM 12809 N N . VAL B 1 812 ? -5.59 -21.266 -25.469 1 54.19 812 VAL B N 1
ATOM 12810 C CA . VAL B 1 812 ? -6.363 -21.875 -24.391 1 54.19 812 VAL B CA 1
ATOM 12811 C C . VAL B 1 812 ? -6.102 -23.375 -24.344 1 54.19 812 VAL B C 1
ATOM 12813 O O . VAL B 1 812 ? -6.203 -24 -23.281 1 54.19 812 VAL B O 1
ATOM 12816 N N . GLU B 1 813 ? -5.684 -23.844 -25.469 1 55.5 813 GLU B N 1
ATOM 12817 C CA . GLU B 1 813 ? -5.469 -25.281 -25.578 1 55.5 813 GLU B CA 1
ATOM 12818 C C . GLU B 1 813 ? -4.07 -25.672 -25.109 1 55.5 813 GLU B C 1
ATOM 12820 O O . GLU B 1 813 ? -3.793 -26.844 -24.875 1 55.5 813 GLU B O 1
ATOM 12825 N N . HIS B 1 814 ? -3.406 -24.594 -24.875 1 57.94 814 HIS B N 1
ATOM 12826 C CA . HIS B 1 814 ? -2.033 -24.875 -24.469 1 57.94 814 HIS B CA 1
ATOM 12827 C C . HIS B 1 814 ? -1.955 -25.188 -22.969 1 57.94 814 HIS B C 1
ATOM 12829 O O . HIS B 1 814 ? -2.885 -24.891 -22.219 1 57.94 814 HIS B O 1
ATOM 12835 N N . GLU B 1 815 ? -0.952 -25.953 -22.688 1 58.72 815 GLU B N 1
ATOM 12836 C CA . GLU B 1 815 ? -0.713 -26.359 -21.312 1 58.72 815 GLU B CA 1
ATOM 12837 C C . GLU B 1 815 ? -0.727 -25.141 -20.375 1 58.72 815 GLU B C 1
ATOM 12839 O O . GLU B 1 815 ? -0.116 -24.125 -20.672 1 58.72 815 GLU B O 1
ATOM 12844 N N . PRO B 1 816 ? -1.683 -25.172 -19.422 1 56 816 PRO B N 1
ATOM 12845 C CA . PRO B 1 816 ? -1.731 -24.078 -18.453 1 56 816 PRO B CA 1
ATOM 12846 C C . PRO B 1 816 ? -0.459 -23.969 -17.625 1 56 816 PRO B C 1
ATOM 12848 O O . PRO B 1 816 ? 0.253 -24.953 -17.438 1 56 816 PRO B O 1
#

Secondary structure (DSSP, 8-state):
---TTB-EEEEE-TTS-HHHHHHHHHHHHT-EEEEHHHHHHHHHSS-HHHHHHHH-HHHHHHHHHHHHHHHHHH-SBSEEEEE----HHHHHHHHHHTTTS-EEEEEE-HHHHHHHHT---HHHHHHHHHHHHHHHHHS-SEEEEE-----SGGG-S--SSS---GGGG----HHHHHHHHHHHHHHHHHHHSPTTSSSTTS--STTTTS-GGGSSS-EEEEEEHHHHHTT---HHHHHTT-SEEEEEE-GGG-TT----SSS--HHHHHHHHHHHHHHHHH--S-EEEEE---GGGGG-HHHHHHHHHHHHHHHHTT-SEEEEETTS-HHHHHHHHHH-TTSEEEEEEEE-SSSPPPTTSTHHHHHHHHHHHTT-SEEEEEEE-SSTTHHHHHHHHHHHHHHT-SSPPPEEEEEESGGGHHHHHH--S-EEEBPTT-GGGG-SS----SSPPP--BHHHHHHHHHHTTSS---EEEEEESS-TT-SHHHHHHHHHHHTT---EEEEEE-S-GGGGHHHHH-TTEEEEEE-TT-TTGGGGG-SEE-HHHHHHT---EEEEE----TTSPPP-THHHHHTTT------EEEEE--HHHHHHHHHHHH--GGG---TT-EEEEE--SHHHHHHHHHHHHHT--EEEEE-SSHHHHHHHHHHHHHHHHTT----SS---SSPPEEEEESSTTSPPPTTPPPPSEEEE-PPSSTTTT-----GGGG--TT-EEEEE---S-S--HHHHHHHHTGGGTEEEE-HHHHHHHHHHHHHHHHHSS---HHHHHHHHHHH-B-TTS-B-HHHHHHHHHGGGGS--/---TTB-EEEEE-TTS-HHHHHHHHHHHHT-EEEEHHHHHHHHHSS-HHHHHHHH-HHHHHHHHHHHHHHHHHH-SBSEEEEE----HHHHHHHHHHTTTS-EEEEEE-HHHHHHHHT---HHHHHHHHHHHHHHHHHS-SEEEEE-----SGGG-S--SS----GGGG----HHHHHHHHHHHHHHHHHHHSPTTSSSTTS--STTTTS-GGGSSS-EEEEEEHHHHHTT---HHHHHTT-SEEEEEE-GGG-TT----SSS--HHHHHHHHHHHHHHHHH--S-EEEEE---GGGGG-HHHHHHHHHHHHHHHHTT-SEEEEETTS-HHHHHHHHHH-TTSEEEEEEEE-SSSPPPTTSHHHHHHHHHHHHTT-SEEEEEEE-SSTTHHHHHHHHHHHHHHT-SSPPPEEEEEESGGGHHHHHH--S-EEEBPTT-SGGG-SS----SS-----BHHHHHHHHHHTTSS---EEEEEESS-TT-SHHHHHHHHHHHTT---EEEEEE-S-GGGGHHHHH-TTEEEEEE-TT-TTGGGGG-SEE-HHHHHHT---EEEEE----TTSPPP-THHHHHTTT------EEEEE--HHHHHHHHHHHH--GGG---TT-EEEEE--SHHHHHHHHHHHHHT--EEEEE-SSHHHHHHHHHHHHHHHHTT----SS---SSPPEEEEESSTTSPPPTTPPPPSEEEE-PPSSTTTT-----GGGG--TT-EEEEE---S-S--HHHHHHHHGGGGTEEEE-HHHHHHHHHHHHHHHHHSS---HHHHHHHHHHH-B-TTS-B-HHHHHHHHHGGGGS--

Radius of gyration: 41.9 Å; Cα contacts (8 Å, |Δi|>4): 3037; chains: 2; bounding box: 74×137×89 Å